Protein 2KXR (pdb70)

Nearest PDB structures (foldseek):
  2kxr-assembly1_A  TM=8.254E-01  e=1.474E-20  Homo sapiens
  2kxs-assembly1_A  TM=7.284E-01  e=4.998E-15  Homo sapiens
  3g5b-assembly1_A  TM=7.410E-01  e=2.043E-03  Rattus norvegicus
  2kxr-assembly1_A  TM=1.009E+00  e=1.554E-23  Homo sapiens
  2kxs-assembly1_A  TM=6.616E-01  e=2.746E-15  Homo sapiens

Radius of gyration: 15.53 Å; Cα contacts (8 Å, |Δi|>4): 249; chains: 1; bounding box: 40×37×34 Å

Structure (mmCIF, N/CA/C/O backbone):
data_2KXR
#
_entry.id   2KXR
#
loop_
_atom_site.group_PDB
_atom_site.id
_atom_site.type_symbol
_atom_site.label_atom_id
_atom_site.label_alt_id
_atom_site.label_comp_id
_atom_site.label_asym_id
_atom_site.label_entity_id
_atom_site.label_seq_id
_atom_site.pdbx_PDB_ins_code
_atom_site.Cartn_x
_atom_site.Cartn_y
_atom_site.Cartn_z
_atom_site.occupancy
_atom_site.B_iso_or_equiv
_atom_site.auth_seq_id
_atom_site.auth_comp_id
_atom_site.auth_asym_id
_atom_site.auth_atom_id
_atom_site.pdbx_PDB_model_num
ATOM 1 N N . THR A 1 1 ? -16.299 18.341 3.602 1.00 0.00 1 THR A N 1
ATOM 2 C CA . THR A 1 1 ? -16.210 18.754 2.177 1.00 0.00 1 THR A CA 1
ATOM 3 C C . THR A 1 1 ? -14.776 18.658 1.665 1.00 0.00 1 THR A C 1
ATOM 4 O O . THR A 1 1 ? -13.868 18.276 2.402 1.00 0.00 1 THR A O 1
ATOM 17 N N . VAL A 1 2 ? -14.584 19.005 0.393 1.00 0.00 2 VAL A N 1
ATOM 18 C CA . VAL A 1 2 ? -13.264 18.961 -0.234 1.00 0.00 2 VAL A CA 1
ATOM 19 C C . VAL A 1 2 ? -12.517 17.676 0.114 1.00 0.00 2 VAL A C 1
ATOM 20 O O . VAL A 1 2 ? -11.288 17.660 0.183 1.00 0.00 2 VAL A O 1
ATOM 33 N N . VAL A 1 3 ? -13.267 16.600 0.332 1.00 0.00 3 VAL A N 1
ATOM 34 C CA . VAL A 1 3 ? -12.670 15.313 0.673 1.00 0.00 3 VAL A CA 1
ATOM 35 C C . VAL A 1 3 ? -12.909 14.287 -0.428 1.00 0.00 3 VAL A C 1
ATOM 36 O O . VAL A 1 3 ? -13.978 14.246 -1.034 1.00 0.00 3 VAL A O 1
ATOM 49 N N . ALA A 1 4 ? -11.904 13.452 -0.673 1.00 0.00 4 ALA A N 1
ATOM 50 C CA . ALA A 1 4 ? -12.000 12.417 -1.693 1.00 0.00 4 ALA A CA 1
ATOM 51 C C . ALA A 1 4 ? -11.830 11.036 -1.075 1.00 0.00 4 ALA A C 1
ATOM 52 O O . ALA A 1 4 ? -10.782 10.724 -0.510 1.00 0.00 4 ALA A O 1
ATOM 59 N N . THR A 1 5 ? -12.865 10.211 -1.178 1.00 0.00 5 THR A N 1
ATOM 60 C CA . THR A 1 5 ? -12.821 8.865 -0.622 1.00 0.00 5 THR A CA 1
ATOM 61 C C . THR A 1 5 ? -13.083 7.818 -1.699 1.00 0.00 5 THR A C 1
ATOM 62 O O . THR A 1 5 ? -13.897 8.027 -2.598 1.00 0.00 5 THR A O 1
ATOM 73 N N . ALA A 1 6 ? -12.388 6.691 -1.595 1.00 0.00 6 ALA A N 1
ATOM 74 C CA . ALA A 1 6 ? -12.543 5.606 -2.555 1.00 0.00 6 ALA A CA 1
ATOM 75 C C . ALA A 1 6 ? -12.478 4.252 -1.860 1.00 0.00 6 ALA A C 1
ATOM 76 O O . ALA A 1 6 ? -11.431 3.855 -1.346 1.00 0.00 6 ALA A O 1
ATOM 83 N N . ARG A 1 7 ? -13.604 3.547 -1.843 1.00 0.00 7 ARG A N 1
ATOM 84 C CA . ARG A 1 7 ? -13.680 2.240 -1.208 1.00 0.00 7 ARG A CA 1
ATOM 85 C C . ARG A 1 7 ? -14.113 1.174 -2.209 1.00 0.00 7 ARG A C 1
ATOM 86 O O . ARG A 1 7 ? -15.108 1.341 -2.915 1.00 0.00 7 ARG A O 1
ATOM 107 N N . GLY A 1 8 ? -13.360 0.078 -2.270 1.00 0.00 8 GLY A N 1
ATOM 108 C CA . GLY A 1 8 ? -13.689 -0.993 -3.192 1.00 0.00 8 GLY A CA 1
ATOM 109 C C . GLY A 1 8 ? -12.869 -2.244 -2.951 1.00 0.00 8 GLY A C 1
ATOM 110 O O . GLY A 1 8 ? -11.780 -2.181 -2.379 1.00 0.00 8 GLY A O 1
ATOM 114 N N . ILE A 1 9 ? -13.392 -3.385 -3.387 1.00 0.00 9 ILE A N 1
ATOM 115 C CA . ILE A 1 9 ? -12.701 -4.657 -3.218 1.00 0.00 9 ILE A CA 1
ATOM 116 C C . ILE A 1 9 ? -11.791 -4.946 -4.406 1.00 0.00 9 ILE A C 1
ATOM 117 O O . ILE A 1 9 ? -12.021 -4.454 -5.511 1.00 0.00 9 ILE A O 1
ATOM 133 N N . PHE A 1 10 ? -10.753 -5.743 -4.172 1.00 0.00 10 PHE A N 1
ATOM 134 C CA . PHE A 1 10 ? -9.809 -6.092 -5.226 1.00 0.00 10 PHE A CA 1
ATOM 135 C C . PHE A 1 10 ? -9.633 -7.602 -5.328 1.00 0.00 10 PHE A C 1
ATOM 136 O O . PHE A 1 10 ? -10.180 -8.359 -4.526 1.00 0.00 10 PHE A O 1
ATOM 153 N N . ASN A 1 11 ? -8.866 -8.033 -6.325 1.00 0.00 11 ASN A N 1
ATOM 154 C CA . ASN A 1 11 ? -8.619 -9.455 -6.540 1.00 0.00 11 ASN A CA 1
ATOM 155 C C . ASN A 1 11 ? -7.262 -9.678 -7.200 1.00 0.00 11 ASN A C 1
ATOM 156 O O . ASN A 1 11 ? -6.601 -8.730 -7.621 1.00 0.00 11 ASN A O 1
ATOM 167 N N . SER A 1 12 ? -6.857 -10.940 -7.290 1.00 0.00 12 SER A N 1
ATOM 168 C CA . SER A 1 12 ? -5.583 -11.292 -7.904 1.00 0.00 12 SER A CA 1
ATOM 169 C C . SER A 1 12 ? -5.550 -10.872 -9.372 1.00 0.00 12 SER A C 1
ATOM 170 O O . SER A 1 12 ? -4.479 -10.684 -9.948 1.00 0.00 12 SER A O 1
ATOM 178 N N . ASN A 1 13 ? -6.730 -10.728 -9.970 1.00 0.00 13 ASN A N 1
ATOM 179 C CA . ASN A 1 13 ? -6.834 -10.331 -11.371 1.00 0.00 13 ASN A CA 1
ATOM 180 C C . ASN A 1 13 ? -6.114 -9.012 -11.621 1.00 0.00 13 ASN A C 1
ATOM 181 O O . ASN A 1 13 ? -5.369 -8.871 -12.591 1.00 0.00 13 ASN A O 1
ATOM 192 N N . GLY A 1 14 ? -6.338 -8.048 -10.736 1.00 0.00 14 GLY A N 1
ATOM 193 C CA . GLY A 1 14 ? -5.702 -6.752 -10.874 1.00 0.00 14 GLY A CA 1
ATOM 194 C C . GLY A 1 14 ? -6.700 -5.615 -10.978 1.00 0.00 14 GLY A C 1
ATOM 195 O O . GLY A 1 14 ? -7.824 -5.805 -11.442 1.00 0.00 14 GLY A O 1
ATOM 199 N N . GLY A 1 15 ? -6.283 -4.430 -10.546 1.00 0.00 15 GLY A N 1
ATOM 200 C CA . GLY A 1 15 ? -7.151 -3.267 -10.596 1.00 0.00 15 GLY A CA 1
ATOM 201 C C . GLY A 1 15 ? -6.492 -2.038 -10.002 1.00 0.00 15 GLY A C 1
ATOM 202 O O . GLY A 1 15 ? -5.311 -2.068 -9.661 1.00 0.00 15 GLY A O 1
ATOM 206 N N . VAL A 1 16 ? -7.252 -0.955 -9.875 1.00 0.00 16 VAL A N 1
ATOM 207 C CA . VAL A 1 16 ? -6.715 0.280 -9.312 1.00 0.00 16 VAL A CA 1
ATOM 208 C C . VAL A 1 16 ? -7.761 1.033 -8.507 1.00 0.00 16 VAL A C 1
ATOM 209 O O . VAL A 1 16 ? -8.956 0.972 -8.793 1.00 0.00 16 VAL A O 1
ATOM 222 N N . LEU A 1 17 ? -7.286 1.765 -7.512 1.00 0.00 17 LEU A N 1
ATOM 223 C CA . LEU A 1 17 ? -8.148 2.570 -6.658 1.00 0.00 17 LEU A CA 1
ATOM 224 C C . LEU A 1 17 ? -7.684 4.020 -6.701 1.00 0.00 17 LEU A C 1
ATOM 225 O O . LEU A 1 17 ? -6.708 4.384 -6.045 1.00 0.00 17 LEU A O 1
ATOM 241 N N . SER A 1 18 ? -8.367 4.839 -7.491 1.00 0.00 18 SER A N 1
ATOM 242 C CA . SER A 1 18 ? -7.996 6.242 -7.632 1.00 0.00 18 SER A CA 1
ATOM 243 C C . SER A 1 18 ? -9.167 7.171 -7.329 1.00 0.00 18 SER A C 1
ATOM 244 O O . SER A 1 18 ? -10.315 6.871 -7.656 1.00 0.00 18 SER A O 1
ATOM 252 N N . SER A 1 19 ? -8.857 8.305 -6.712 1.00 0.00 19 SER A N 1
ATOM 253 C CA . SER A 1 19 ? -9.865 9.296 -6.370 1.00 0.00 19 SER A CA 1
ATOM 254 C C . SER A 1 19 ? -9.607 10.595 -7.128 1.00 0.00 19 SER A C 1
ATOM 255 O O . SER A 1 19 ? -8.787 11.414 -6.715 1.00 0.00 19 SER A O 1
ATOM 263 N N . ILE A 1 20 ? -10.305 10.770 -8.244 1.00 0.00 20 ILE A N 1
ATOM 264 C CA . ILE A 1 20 ? -10.146 11.963 -9.070 1.00 0.00 20 ILE A CA 1
ATOM 265 C C . ILE A 1 20 ? -10.342 13.238 -8.252 1.00 0.00 20 ILE A C 1
ATOM 266 O O . ILE A 1 20 ? -9.802 14.290 -8.591 1.00 0.00 20 ILE A O 1
ATOM 282 N N . GLU A 1 21 ? -11.120 13.137 -7.181 1.00 0.00 21 GLU A N 1
ATOM 283 C CA . GLU A 1 21 ? -11.385 14.286 -6.322 1.00 0.00 21 GLU A CA 1
ATOM 284 C C . GLU A 1 21 ? -10.101 14.805 -5.677 1.00 0.00 21 GLU A C 1
ATOM 285 O O . GLU A 1 21 ? -10.027 15.966 -5.275 1.00 0.00 21 GLU A O 1
ATOM 297 N N . THR A 1 22 ? -9.091 13.943 -5.581 1.00 0.00 22 THR A N 1
ATOM 298 C CA . THR A 1 22 ? -7.816 14.330 -4.982 1.00 0.00 22 THR A CA 1
ATOM 299 C C . THR A 1 22 ? -6.653 14.038 -5.925 1.00 0.00 22 THR A C 1
ATOM 300 O O . THR A 1 22 ? -5.841 14.918 -6.215 1.00 0.00 22 THR A O 1
ATOM 311 N N . GLY A 1 23 ? -6.574 12.799 -6.402 1.00 0.00 23 GLY A N 1
ATOM 312 C CA . GLY A 1 23 ? -5.504 12.421 -7.308 1.00 0.00 23 GLY A CA 1
ATOM 313 C C . GLY A 1 23 ? -4.824 11.127 -6.903 1.00 0.00 23 GLY A C 1
ATOM 314 O O . GLY A 1 23 ? -4.497 10.300 -7.754 1.00 0.00 23 GLY A O 1
ATOM 318 N N . VAL A 1 24 ? -4.611 10.950 -5.602 1.00 0.00 24 VAL A N 1
ATOM 319 C CA . VAL A 1 24 ? -3.966 9.745 -5.089 1.00 0.00 24 VAL A CA 1
ATOM 320 C C . VAL A 1 24 ? -4.674 8.489 -5.585 1.00 0.00 24 VAL A C 1
ATOM 321 O O . VAL A 1 24 ? -5.904 8.431 -5.618 1.00 0.00 24 VAL A O 1
ATOM 334 N N . SER A 1 25 ? -3.893 7.485 -5.971 1.00 0.00 25 SER A N 1
ATOM 335 C CA . SER A 1 25 ? -4.451 6.234 -6.466 1.00 0.00 25 SER A CA 1
ATOM 336 C C . SER A 1 25 ? -3.635 5.040 -5.981 1.00 0.00 25 SER A C 1
ATOM 337 O O . SER A 1 25 ? -2.545 5.204 -5.433 1.00 0.00 25 SER A O 1
ATOM 345 N N . ILE A 1 26 ? -4.166 3.839 -6.192 1.00 0.00 26 ILE A N 1
ATOM 346 C CA . ILE A 1 26 ? -3.480 2.621 -5.778 1.00 0.00 26 ILE A CA 1
ATOM 347 C C . ILE A 1 26 ? -3.659 1.512 -6.805 1.00 0.00 26 ILE A C 1
ATOM 348 O O . ILE A 1 26 ? -4.765 1.010 -7.005 1.00 0.00 26 ILE A O 1
ATOM 364 N N . ILE A 1 27 ? -2.568 1.121 -7.448 1.00 0.00 27 ILE A N 1
ATOM 365 C CA . ILE A 1 27 ? -2.614 0.063 -8.446 1.00 0.00 27 ILE A CA 1
ATOM 366 C C . ILE A 1 27 ? -2.303 -1.288 -7.811 1.00 0.00 27 ILE A C 1
ATOM 367 O O . ILE A 1 27 ? -1.323 -1.428 -7.079 1.00 0.00 27 ILE A O 1
ATOM 383 N N . ILE A 1 28 ? -3.138 -2.280 -8.098 1.00 0.00 28 ILE A N 1
ATOM 384 C CA . ILE A 1 28 ? -2.939 -3.618 -7.554 1.00 0.00 28 ILE A CA 1
ATOM 385 C C . ILE A 1 28 ? -2.361 -4.550 -8.617 1.00 0.00 28 ILE A C 1
ATOM 386 O O . ILE A 1 28 ? -3.104 -5.127 -9.413 1.00 0.00 28 ILE A O 1
ATOM 402 N N . PRO A 1 29 ? -1.027 -4.714 -8.649 1.00 0.00 29 PRO A N 1
ATOM 403 C CA . PRO A 1 29 ? -0.367 -5.583 -9.627 1.00 0.00 29 PRO A CA 1
ATOM 404 C C . PRO A 1 29 ? -0.806 -7.035 -9.491 1.00 0.00 29 PRO A C 1
ATOM 405 O O . PRO A 1 29 ? -0.945 -7.551 -8.383 1.00 0.00 29 PRO A O 1
ATOM 416 N N . GLN A 1 30 ? -1.026 -7.690 -10.628 1.00 0.00 30 GLN A N 1
ATOM 417 C CA . GLN A 1 30 ? -1.454 -9.086 -10.640 1.00 0.00 30 GLN A CA 1
ATOM 418 C C . GLN A 1 30 ? -0.543 -9.945 -9.768 1.00 0.00 30 GLN A C 1
ATOM 419 O O . GLN A 1 30 ? 0.562 -10.306 -10.173 1.00 0.00 30 GLN A O 1
ATOM 433 N N . GLY A 1 31 ? -1.016 -10.270 -8.569 1.00 0.00 31 GLY A N 1
ATOM 434 C CA . GLY A 1 31 ? -0.232 -11.085 -7.660 1.00 0.00 31 GLY A CA 1
ATOM 435 C C . GLY A 1 31 ? -0.197 -10.531 -6.245 1.00 0.00 31 GLY A C 1
ATOM 436 O O . GLY A 1 31 ? 0.370 -11.154 -5.349 1.00 0.00 31 GLY A O 1
ATOM 440 N N . ALA A 1 32 ? -0.800 -9.361 -6.041 1.00 0.00 32 ALA A N 1
ATOM 441 C CA . ALA A 1 32 ? -0.825 -8.739 -4.722 1.00 0.00 32 ALA A CA 1
ATOM 442 C C . ALA A 1 32 ? -1.834 -9.424 -3.808 1.00 0.00 32 ALA A C 1
ATOM 443 O O . ALA A 1 32 ? -1.650 -9.471 -2.592 1.00 0.00 32 ALA A O 1
ATOM 450 N N . ILE A 1 33 ? -2.897 -9.960 -4.401 1.00 0.00 33 ILE A N 1
ATOM 451 C CA . ILE A 1 33 ? -3.930 -10.651 -3.637 1.00 0.00 33 ILE A CA 1
ATOM 452 C C . ILE A 1 33 ? -4.054 -12.103 -4.095 1.00 0.00 33 ILE A C 1
ATOM 453 O O . ILE A 1 33 ? -3.913 -12.397 -5.283 1.00 0.00 33 ILE A O 1
ATOM 469 N N . PRO A 1 34 ? -4.315 -13.036 -3.163 1.00 0.00 34 PRO A N 1
ATOM 470 C CA . PRO A 1 34 ? -4.449 -14.458 -3.492 1.00 0.00 34 PRO A CA 1
ATOM 471 C C . PRO A 1 34 ? -5.653 -14.729 -4.387 1.00 0.00 34 PRO A C 1
ATOM 472 O O . PRO A 1 34 ? -6.651 -14.011 -4.335 1.00 0.00 34 PRO A O 1
ATOM 483 N N . GLU A 1 35 ? -5.553 -15.770 -5.206 1.00 0.00 35 GLU A N 1
ATOM 484 C CA . GLU A 1 35 ? -6.634 -16.136 -6.113 1.00 0.00 35 GLU A CA 1
ATOM 485 C C . GLU A 1 35 ? -7.858 -16.613 -5.336 1.00 0.00 35 GLU A C 1
ATOM 486 O O . GLU A 1 35 ? -7.736 -17.141 -4.230 1.00 0.00 35 GLU A O 1
ATOM 498 N N . GLY A 1 36 ? -9.036 -16.423 -5.921 1.00 0.00 36 GLY A N 1
ATOM 499 C CA . GLY A 1 36 ? -10.263 -16.839 -5.268 1.00 0.00 36 GLY A CA 1
ATOM 500 C C . GLY A 1 36 ? -10.503 -16.109 -3.961 1.00 0.00 36 GLY A C 1
ATOM 501 O O . GLY A 1 36 ? -11.204 -16.612 -3.082 1.00 0.00 36 GLY A O 1
ATOM 505 N N . VAL A 1 37 ? -9.923 -14.919 -3.832 1.00 0.00 37 VAL A N 1
ATOM 506 C CA . VAL A 1 37 ? -10.079 -14.119 -2.623 1.00 0.00 37 VAL A CA 1
ATOM 507 C C . VAL A 1 37 ? -10.542 -12.707 -2.955 1.00 0.00 37 VAL A C 1
ATOM 508 O O . VAL A 1 37 ? -10.389 -12.237 -4.082 1.00 0.00 37 VAL A O 1
ATOM 521 N N . GLU A 1 38 ? -11.092 -12.033 -1.956 1.00 0.00 38 GLU A N 1
ATOM 522 C CA . GLU A 1 38 ? -11.565 -10.667 -2.117 1.00 0.00 38 GLU A CA 1
ATOM 523 C C . GLU A 1 38 ? -10.985 -9.782 -1.024 1.00 0.00 38 GLU A C 1
ATOM 524 O O . GLU A 1 38 ? -11.296 -9.955 0.155 1.00 0.00 38 GLU A O 1
ATOM 536 N N . GLN A 1 39 ? -10.137 -8.838 -1.414 1.00 0.00 39 GLN A N 1
ATOM 537 C CA . GLN A 1 39 ? -9.515 -7.939 -0.453 1.00 0.00 39 GLN A CA 1
ATOM 538 C C . GLN A 1 39 ? -10.147 -6.552 -0.512 1.00 0.00 39 GLN A C 1
ATOM 539 O O . GLN A 1 39 ? -9.950 -5.810 -1.476 1.00 0.00 39 GLN A O 1
ATOM 553 N N . GLU A 1 40 ? -10.904 -6.206 0.524 1.00 0.00 40 GLU A N 1
ATOM 554 C CA . GLU A 1 40 ? -11.561 -4.907 0.590 1.00 0.00 40 GLU A CA 1
ATOM 555 C C . GLU A 1 40 ? -10.554 -3.806 0.905 1.00 0.00 40 GLU A C 1
ATOM 556 O O . GLU A 1 40 ? -9.970 -3.779 1.987 1.00 0.00 40 GLU A O 1
ATOM 568 N N . ILE A 1 41 ? -10.353 -2.898 -0.047 1.00 0.00 41 ILE A N 1
ATOM 569 C CA . ILE A 1 41 ? -9.414 -1.799 0.136 1.00 0.00 41 ILE A CA 1
ATOM 570 C C . ILE A 1 41 ? -10.093 -0.455 -0.095 1.00 0.00 41 ILE A C 1
ATOM 571 O O . ILE A 1 41 ? -10.893 -0.297 -1.014 1.00 0.00 41 ILE A O 1
ATOM 587 N N . TYR A 1 42 ? -9.761 0.514 0.753 1.00 0.00 42 TYR A N 1
ATOM 588 C CA . TYR A 1 42 ? -10.331 1.850 0.649 1.00 0.00 42 TYR A CA 1
ATOM 589 C C . TYR A 1 42 ? -9.378 2.883 1.239 1.00 0.00 42 TYR A C 1
ATOM 590 O O . TYR A 1 42 ? -8.373 2.529 1.853 1.00 0.00 42 TYR A O 1
ATOM 608 N N . PHE A 1 43 ? -9.697 4.156 1.052 1.00 0.00 43 PHE A N 1
ATOM 609 C CA . PHE A 1 43 ? -8.858 5.227 1.577 1.00 0.00 43 PHE A CA 1
ATOM 610 C C . PHE A 1 43 ? -9.490 6.595 1.329 1.00 0.00 43 PHE A C 1
ATOM 611 O O . PHE A 1 43 ? -10.309 6.758 0.425 1.00 0.00 43 PHE A O 1
ATOM 628 N N . LYS A 1 44 ? -9.101 7.573 2.140 1.00 0.00 44 LYS A N 1
ATOM 629 C CA . LYS A 1 44 ? -9.626 8.927 2.011 1.00 0.00 44 LYS A CA 1
ATOM 630 C C . LYS A 1 44 ? -8.498 9.950 1.966 1.00 0.00 44 LYS A C 1
ATOM 631 O O . LYS A 1 44 ? -7.684 10.038 2.888 1.00 0.00 44 LYS A O 1
ATOM 650 N N . VAL A 1 45 ? -8.461 10.724 0.888 1.00 0.00 45 VAL A N 1
ATOM 651 C CA . VAL A 1 45 ? -7.441 11.750 0.712 1.00 0.00 45 VAL A CA 1
ATOM 652 C C . VAL A 1 45 ? -8.057 13.142 0.823 1.00 0.00 45 VAL A C 1
ATOM 653 O O . VAL A 1 45 ? -9.131 13.399 0.281 1.00 0.00 45 VAL A O 1
ATOM 666 N N . CYS A 1 46 ? -7.377 14.034 1.535 1.00 0.00 46 CYS A N 1
ATOM 667 C CA . CYS A 1 46 ? -7.872 15.395 1.718 1.00 0.00 46 CYS A CA 1
ATOM 668 C C . CYS A 1 46 ? -6.799 16.297 2.316 1.00 0.00 46 CYS A C 1
ATOM 669 O O . CYS A 1 46 ? -5.948 15.845 3.080 1.00 0.00 46 CYS A O 1
ATOM 677 N N . ARG A 1 47 ? -6.846 17.578 1.963 1.00 0.00 47 ARG A N 1
ATOM 678 C CA . ARG A 1 47 ? -5.879 18.545 2.469 1.00 0.00 47 ARG A CA 1
ATOM 679 C C . ARG A 1 47 ? -6.167 18.880 3.929 1.00 0.00 47 ARG A C 1
ATOM 680 O O . ARG A 1 47 ? -5.254 19.181 4.698 1.00 0.00 47 ARG A O 1
ATOM 701 N N . ASP A 1 48 ? -7.440 18.824 4.303 1.00 0.00 48 ASP A N 1
ATOM 702 C CA . ASP A 1 48 ? -7.851 19.120 5.672 1.00 0.00 48 ASP A CA 1
ATOM 703 C C . ASP A 1 48 ? -7.799 17.865 6.537 1.00 0.00 48 ASP A C 1
ATOM 704 O O . ASP A 1 48 ? -8.270 16.802 6.133 1.00 0.00 48 ASP A O 1
ATOM 713 N N . ASN A 1 49 ? -7.221 17.996 7.727 1.00 0.00 49 ASN A N 1
ATOM 714 C CA . ASN A 1 49 ? -7.103 16.871 8.647 1.00 0.00 49 ASN A CA 1
ATOM 715 C C . ASN A 1 49 ? -8.310 16.794 9.580 1.00 0.00 49 ASN A C 1
ATOM 716 O O . ASN A 1 49 ? -8.710 15.709 10.002 1.00 0.00 49 ASN A O 1
ATOM 727 N N . SER A 1 50 ? -8.883 17.950 9.899 1.00 0.00 50 SER A N 1
ATOM 728 C CA . SER A 1 50 ? -10.043 18.007 10.785 1.00 0.00 50 SER A CA 1
ATOM 729 C C . SER A 1 50 ? -11.337 17.775 10.013 1.00 0.00 50 SER A C 1
ATOM 730 O O . SER A 1 50 ? -12.317 17.275 10.563 1.00 0.00 50 SER A O 1
ATOM 738 N N . ILE A 1 51 ? -11.333 18.138 8.735 1.00 0.00 51 ILE A N 1
ATOM 739 C CA . ILE A 1 51 ? -12.507 17.968 7.889 1.00 0.00 51 ILE A CA 1
ATOM 740 C C . ILE A 1 51 ? -12.681 16.511 7.457 1.00 0.00 51 ILE A C 1
ATOM 741 O O . ILE A 1 51 ? -13.646 16.172 6.774 1.00 0.00 51 ILE A O 1
ATOM 757 N N . LEU A 1 52 ? -11.742 15.655 7.856 1.00 0.00 52 LEU A N 1
ATOM 758 C CA . LEU A 1 52 ? -11.799 14.239 7.501 1.00 0.00 52 LEU A CA 1
ATOM 759 C C . LEU A 1 52 ? -13.151 13.627 7.883 1.00 0.00 52 LEU A C 1
ATOM 760 O O . LEU A 1 52 ? -13.566 13.700 9.039 1.00 0.00 52 LEU A O 1
ATOM 776 N N . PRO A 1 53 ? -13.856 13.014 6.913 1.00 0.00 53 PRO A N 1
ATOM 777 C CA . PRO A 1 53 ? -15.158 12.394 7.162 1.00 0.00 53 PRO A CA 1
ATOM 778 C C . PRO A 1 53 ? -15.028 11.017 7.813 1.00 0.00 53 PRO A C 1
ATOM 779 O O . PRO A 1 53 ? -14.163 10.226 7.434 1.00 0.00 53 PRO A O 1
ATOM 790 N N . PRO A 1 54 ? -15.883 10.708 8.805 1.00 0.00 54 PRO A N 1
ATOM 791 C CA . PRO A 1 54 ? -15.848 9.417 9.499 1.00 0.00 54 PRO A CA 1
ATOM 792 C C . PRO A 1 54 ? -15.963 8.239 8.538 1.00 0.00 54 PRO A C 1
ATOM 793 O O . PRO A 1 54 ? -16.934 8.130 7.787 1.00 0.00 54 PRO A O 1
ATOM 804 N N . LEU A 1 55 ? -14.969 7.358 8.567 1.00 0.00 55 LEU A N 1
ATOM 805 C CA . LEU A 1 55 ? -14.960 6.184 7.700 1.00 0.00 55 LEU A CA 1
ATOM 806 C C . LEU A 1 55 ? -14.861 4.905 8.521 1.00 0.00 55 LEU A C 1
ATOM 807 O O . LEU A 1 55 ? -15.763 4.068 8.504 1.00 0.00 55 LEU A O 1
ATOM 823 N N . ASP A 1 56 ? -13.755 4.765 9.240 1.00 0.00 56 ASP A N 1
ATOM 824 C CA . ASP A 1 56 ? -13.525 3.591 10.074 1.00 0.00 56 ASP A CA 1
ATOM 825 C C . ASP A 1 56 ? -12.234 3.742 10.874 1.00 0.00 56 ASP A C 1
ATOM 826 O O . ASP A 1 56 ? -11.211 3.145 10.540 1.00 0.00 56 ASP A O 1
ATOM 835 N N . LYS A 1 57 ? -12.290 4.547 11.931 1.00 0.00 57 LYS A N 1
ATOM 836 C CA . LYS A 1 57 ? -11.126 4.779 12.778 1.00 0.00 57 LYS A CA 1
ATOM 837 C C . LYS A 1 57 ? -10.786 3.534 13.594 1.00 0.00 57 LYS A C 1
ATOM 838 O O . LYS A 1 57 ? -9.649 3.061 13.575 1.00 0.00 57 LYS A O 1
ATOM 857 N N . GLU A 1 58 ? -11.776 3.011 14.309 1.00 0.00 58 GLU A N 1
ATOM 858 C CA . GLU A 1 58 ? -11.580 1.823 15.132 1.00 0.00 58 GLU A CA 1
ATOM 859 C C . GLU A 1 58 ? -11.098 0.647 14.289 1.00 0.00 58 GLU A C 1
ATOM 860 O O . GLU A 1 58 ? -10.381 -0.226 14.777 1.00 0.00 58 GLU A O 1
ATOM 872 N N . LYS A 1 59 ? -11.495 0.630 13.021 1.00 0.00 59 LYS A N 1
ATOM 873 C CA . LYS A 1 59 ? -11.103 -0.440 12.111 1.00 0.00 59 LYS A CA 1
ATOM 874 C C . LYS A 1 59 ? -9.594 -0.443 11.889 1.00 0.00 59 LYS A C 1
ATOM 875 O O . LYS A 1 59 ? -8.992 -1.493 11.665 1.00 0.00 59 LYS A O 1
ATOM 894 N N . GLY A 1 60 ? -8.988 0.739 11.951 1.00 0.00 60 GLY A N 1
ATOM 895 C CA . GLY A 1 60 ? -7.555 0.847 11.754 1.00 0.00 60 GLY A CA 1
ATOM 896 C C . GLY A 1 60 ? -7.196 1.806 10.635 1.00 0.00 60 GLY A C 1
ATOM 897 O O . GLY A 1 60 ? -7.486 1.543 9.468 1.00 0.00 60 GLY A O 1
ATOM 901 N N . GLU A 1 61 ? -6.565 2.918 10.993 1.00 0.00 61 GLU A N 1
ATOM 902 C CA . GLU A 1 61 ? -6.168 3.920 10.009 1.00 0.00 61 GLU A CA 1
ATOM 903 C C . GLU A 1 61 ? -4.663 3.876 9.757 1.00 0.00 61 GLU A C 1
ATOM 904 O O . GLU A 1 61 ? -3.865 3.896 10.694 1.00 0.00 61 GLU A O 1
ATOM 916 N N . THR A 1 62 ? -4.286 3.820 8.483 1.00 0.00 62 THR A N 1
ATOM 917 C CA . THR A 1 62 ? -2.878 3.779 8.100 1.00 0.00 62 THR A CA 1
ATOM 918 C C . THR A 1 62 ? -2.528 4.973 7.218 1.00 0.00 62 THR A C 1
ATOM 919 O O . THR A 1 62 ? -2.748 4.947 6.008 1.00 0.00 62 THR A O 1
ATOM 930 N N . LEU A 1 63 ? -1.986 6.021 7.833 1.00 0.00 63 LEU A N 1
ATOM 931 C CA . LEU A 1 63 ? -1.615 7.227 7.100 1.00 0.00 63 LEU A CA 1
ATOM 932 C C . LEU A 1 63 ? -0.424 6.968 6.179 1.00 0.00 63 LEU A C 1
ATOM 933 O O . LEU A 1 63 ? 0.488 6.214 6.523 1.00 0.00 63 LEU A O 1
ATOM 949 N N . LEU A 1 64 ? -0.440 7.594 5.005 1.00 0.00 64 LEU A N 1
ATOM 950 C CA . LEU A 1 64 ? 0.638 7.429 4.033 1.00 0.00 64 LEU A CA 1
ATOM 951 C C . LEU A 1 64 ? 1.204 8.784 3.608 1.00 0.00 64 LEU A C 1
ATOM 952 O O . LEU A 1 64 ? 2.398 9.045 3.753 1.00 0.00 64 LEU A O 1
ATOM 968 N N . SER A 1 65 ? 0.333 9.640 3.079 1.00 0.00 65 SER A N 1
ATOM 969 C CA . SER A 1 65 ? 0.731 10.970 2.627 1.00 0.00 65 SER A CA 1
ATOM 970 C C . SER A 1 65 ? 0.450 12.006 3.717 1.00 0.00 65 SER A C 1
ATOM 971 O O . SER A 1 65 ? 0.060 11.641 4.827 1.00 0.00 65 SER A O 1
ATOM 979 N N . PRO A 1 66 ? 0.638 13.316 3.433 1.00 0.00 66 PRO A N 1
ATOM 980 C CA . PRO A 1 66 ? 0.387 14.375 4.417 1.00 0.00 66 PRO A CA 1
ATOM 981 C C . PRO A 1 66 ? -0.870 14.105 5.233 1.00 0.00 66 PRO A C 1
ATOM 982 O O . PRO A 1 66 ? -0.893 14.306 6.448 1.00 0.00 66 PRO A O 1
ATOM 993 N N . LEU A 1 67 ? -1.902 13.614 4.559 1.00 0.00 67 LEU A N 1
ATOM 994 C CA . LEU A 1 67 ? -3.152 13.269 5.218 1.00 0.00 67 LEU A CA 1
ATOM 995 C C . LEU A 1 67 ? -3.974 12.329 4.354 1.00 0.00 67 LEU A C 1
ATOM 996 O O . LEU A 1 67 ? -4.937 12.736 3.706 1.00 0.00 67 LEU A O 1
ATOM 1012 N N . VAL A 1 68 ? -3.594 11.063 4.364 1.00 0.00 68 VAL A N 1
ATOM 1013 C CA . VAL A 1 68 ? -4.304 10.054 3.604 1.00 0.00 68 VAL A CA 1
ATOM 1014 C C . VAL A 1 68 ? -4.454 8.799 4.442 1.00 0.00 68 VAL A C 1
ATOM 1015 O O . VAL A 1 68 ? -3.465 8.191 4.845 1.00 0.00 68 VAL A O 1
ATOM 1028 N N . ALA A 1 69 ? -5.692 8.426 4.721 1.00 0.00 69 ALA A N 1
ATOM 1029 C CA . ALA A 1 69 ? -5.962 7.255 5.536 1.00 0.00 69 ALA A CA 1
ATOM 1030 C C . ALA A 1 69 ? -6.385 6.063 4.687 1.00 0.00 69 ALA A C 1
ATOM 1031 O O . ALA A 1 69 ? -7.505 6.016 4.180 1.00 0.00 69 ALA A O 1
ATOM 1038 N N . ALA A 1 70 ? -5.479 5.101 4.540 1.00 0.00 70 ALA A N 1
ATOM 1039 C CA . ALA A 1 70 ? -5.752 3.903 3.757 1.00 0.00 70 ALA A CA 1
ATOM 1040 C C . ALA A 1 70 ? -6.935 3.130 4.330 1.00 0.00 70 ALA A C 1
ATOM 1041 O O . ALA A 1 70 ? -7.708 3.662 5.127 1.00 0.00 70 ALA A O 1
ATOM 1048 N N . GLY A 1 71 ? -7.073 1.874 3.920 1.00 0.00 71 GLY A N 1
ATOM 1049 C CA . GLY A 1 71 ? -8.167 1.050 4.402 1.00 0.00 71 GLY A CA 1
ATOM 1050 C C . GLY A 1 71 ? -7.956 0.585 5.831 1.00 0.00 71 GLY A C 1
ATOM 1051 O O . GLY A 1 71 ? -7.403 1.321 6.647 1.00 0.00 71 GLY A O 1
ATOM 1055 N N . PRO A 1 72 ? -8.389 -0.643 6.168 1.00 0.00 72 PRO A N 1
ATOM 1056 C CA . PRO A 1 72 ? -8.234 -1.189 7.518 1.00 0.00 72 PRO A CA 1
ATOM 1057 C C . PRO A 1 72 ? -6.774 -1.461 7.864 1.00 0.00 72 PRO A C 1
ATOM 1058 O O . PRO A 1 72 ? -6.062 -2.124 7.110 1.00 0.00 72 PRO A O 1
ATOM 1069 N N . HIS A 1 73 ? -6.333 -0.944 9.005 1.00 0.00 73 HIS A N 1
ATOM 1070 C CA . HIS A 1 73 ? -4.957 -1.133 9.446 1.00 0.00 73 HIS A CA 1
ATOM 1071 C C . HIS A 1 73 ? -4.622 -2.616 9.562 1.00 0.00 73 HIS A C 1
ATOM 1072 O O . HIS A 1 73 ? -5.134 -3.311 10.441 1.00 0.00 73 HIS A O 1
ATOM 1087 N N . GLY A 1 74 ? -3.762 -3.093 8.671 1.00 0.00 74 GLY A N 1
ATOM 1088 C CA . GLY A 1 74 ? -3.373 -4.489 8.690 1.00 0.00 74 GLY A CA 1
ATOM 1089 C C . GLY A 1 74 ? -3.891 -5.258 7.491 1.00 0.00 74 GLY A C 1
ATOM 1090 O O . GLY A 1 74 ? -4.861 -6.009 7.599 1.00 0.00 74 GLY A O 1
ATOM 1094 N N . LEU A 1 75 ? -3.238 -5.083 6.346 1.00 0.00 75 LEU A N 1
ATOM 1095 C CA . LEU A 1 75 ? -3.635 -5.778 5.129 1.00 0.00 75 LEU A CA 1
ATOM 1096 C C . LEU A 1 75 ? -2.400 -6.203 4.343 1.00 0.00 75 LEU A C 1
ATOM 1097 O O . LEU A 1 75 ? -1.929 -5.487 3.460 1.00 0.00 75 LEU A O 1
ATOM 1113 N N . LYS A 1 76 ? -1.878 -7.374 4.685 1.00 0.00 76 LYS A N 1
ATOM 1114 C CA . LYS A 1 76 ? -0.692 -7.915 4.032 1.00 0.00 76 LYS A CA 1
ATOM 1115 C C . LYS A 1 76 ? -0.893 -8.017 2.524 1.00 0.00 76 LYS A C 1
ATOM 1116 O O . LYS A 1 76 ? -2.015 -7.913 2.026 1.00 0.00 76 LYS A O 1
ATOM 1135 N N . PHE A 1 77 ? 0.203 -8.225 1.804 1.00 0.00 77 PHE A N 1
ATOM 1136 C CA . PHE A 1 77 ? 0.157 -8.346 0.353 1.00 0.00 77 PHE A CA 1
ATOM 1137 C C . PHE A 1 77 ? 1.251 -9.284 -0.144 1.00 0.00 77 PHE A C 1
ATOM 1138 O O . PHE A 1 77 ? 2.360 -9.297 0.391 1.00 0.00 77 PHE A O 1
ATOM 1155 N N . LEU A 1 78 ? 0.938 -10.057 -1.178 1.00 0.00 78 LEU A N 1
ATOM 1156 C CA . LEU A 1 78 ? 1.905 -10.987 -1.751 1.00 0.00 78 LEU A CA 1
ATOM 1157 C C . LEU A 1 78 ? 2.599 -10.374 -2.961 1.00 0.00 78 LEU A C 1
ATOM 1158 O O . LEU A 1 78 ? 3.205 -11.074 -3.773 1.00 0.00 78 LEU A O 1
ATOM 1174 N N . LYS A 1 79 ? 2.508 -9.058 -3.057 1.00 0.00 79 LYS A N 1
ATOM 1175 C CA . LYS A 1 79 ? 3.123 -8.313 -4.148 1.00 0.00 79 LYS A CA 1
ATOM 1176 C C . LYS A 1 79 ? 3.119 -6.817 -3.834 1.00 0.00 79 LYS A C 1
ATOM 1177 O O . LYS A 1 79 ? 2.121 -6.283 -3.351 1.00 0.00 79 LYS A O 1
ATOM 1196 N N . PRO A 1 80 ? 4.237 -6.117 -4.094 1.00 0.00 80 PRO A N 1
ATOM 1197 C CA . PRO A 1 80 ? 4.345 -4.677 -3.824 1.00 0.00 80 PRO A CA 1
ATOM 1198 C C . PRO A 1 80 ? 3.324 -3.856 -4.605 1.00 0.00 80 PRO A C 1
ATOM 1199 O O . PRO A 1 80 ? 3.545 -3.522 -5.768 1.00 0.00 80 PRO A O 1
ATOM 1210 N N . VAL A 1 81 ? 2.208 -3.527 -3.957 1.00 0.00 81 VAL A N 1
ATOM 1211 C CA . VAL A 1 81 ? 1.168 -2.741 -4.594 1.00 0.00 81 VAL A CA 1
ATOM 1212 C C . VAL A 1 81 ? 1.653 -1.314 -4.846 1.00 0.00 81 VAL A C 1
ATOM 1213 O O . VAL A 1 81 ? 2.358 -0.736 -4.020 1.00 0.00 81 VAL A O 1
ATOM 1226 N N . GLU A 1 82 ? 1.285 -0.756 -5.995 1.00 0.00 82 GLU A N 1
ATOM 1227 C CA . GLU A 1 82 ? 1.704 0.594 -6.356 1.00 0.00 82 GLU A CA 1
ATOM 1228 C C . GLU A 1 82 ? 0.775 1.653 -5.766 1.00 0.00 82 GLU A C 1
ATOM 1229 O O . GLU A 1 82 ? -0.435 1.626 -5.984 1.00 0.00 82 GLU A O 1
ATOM 1241 N N . LEU A 1 83 ? 1.362 2.591 -5.029 1.00 0.00 83 LEU A N 1
ATOM 1242 C CA . LEU A 1 83 ? 0.607 3.678 -4.414 1.00 0.00 83 LEU A CA 1
ATOM 1243 C C . LEU A 1 83 ? 1.181 5.024 -4.852 1.00 0.00 83 LEU A C 1
ATOM 1244 O O . LEU A 1 83 ? 2.386 5.253 -4.754 1.00 0.00 83 LEU A O 1
ATOM 1260 N N . ARG A 1 84 ? 0.320 5.906 -5.350 1.00 0.00 84 ARG A N 1
ATOM 1261 C CA . ARG A 1 84 ? 0.761 7.218 -5.815 1.00 0.00 84 ARG A CA 1
ATOM 1262 C C . ARG A 1 84 ? 0.090 8.350 -5.042 1.00 0.00 84 ARG A C 1
ATOM 1263 O O . ARG A 1 84 ? -1.132 8.376 -4.890 1.00 0.00 84 ARG A O 1
ATOM 1284 N N . LEU A 1 85 ? 0.903 9.292 -4.569 1.00 0.00 85 LEU A N 1
ATOM 1285 C CA . LEU A 1 85 ? 0.403 10.443 -3.822 1.00 0.00 85 LEU A CA 1
ATOM 1286 C C . LEU A 1 85 ? 1.215 11.693 -4.157 1.00 0.00 85 LEU A C 1
ATOM 1287 O O . LEU A 1 85 ? 2.373 11.599 -4.562 1.00 0.00 85 LEU A O 1
ATOM 1303 N N . PRO A 1 86 ? 0.616 12.885 -3.991 1.00 0.00 86 PRO A N 1
ATOM 1304 C CA . PRO A 1 86 ? 1.293 14.155 -4.277 1.00 0.00 86 PRO A CA 1
ATOM 1305 C C . PRO A 1 86 ? 2.422 14.445 -3.293 1.00 0.00 86 PRO A C 1
ATOM 1306 O O . PRO A 1 86 ? 2.246 14.340 -2.079 1.00 0.00 86 PRO A O 1
ATOM 1317 N N . HIS A 1 87 ? 3.584 14.809 -3.827 1.00 0.00 87 HIS A N 1
ATOM 1318 C CA . HIS A 1 87 ? 4.745 15.114 -2.997 1.00 0.00 87 HIS A CA 1
ATOM 1319 C C . HIS A 1 87 ? 4.639 16.519 -2.409 1.00 0.00 87 HIS A C 1
ATOM 1320 O O . HIS A 1 87 ? 4.774 16.708 -1.200 1.00 0.00 87 HIS A O 1
ATOM 1335 N N . CYS A 1 88 ? 4.396 17.500 -3.272 1.00 0.00 88 CYS A N 1
ATOM 1336 C CA . CYS A 1 88 ? 4.274 18.886 -2.839 1.00 0.00 88 CYS A CA 1
ATOM 1337 C C . CYS A 1 88 ? 5.563 19.368 -2.182 1.00 0.00 88 CYS A C 1
ATOM 1338 O O . CYS A 1 88 ? 5.536 20.009 -1.131 1.00 0.00 88 CYS A O 1
ATOM 1346 N N . ASP A 1 89 ? 6.692 19.053 -2.809 1.00 0.00 89 ASP A N 1
ATOM 1347 C CA . ASP A 1 89 ? 7.994 19.452 -2.287 1.00 0.00 89 ASP A CA 1
ATOM 1348 C C . ASP A 1 89 ? 9.103 19.124 -3.287 1.00 0.00 89 ASP A C 1
ATOM 1349 O O . ASP A 1 89 ? 9.471 17.960 -3.455 1.00 0.00 89 ASP A O 1
ATOM 1358 N N . PRO A 1 90 ? 9.652 20.146 -3.973 1.00 0.00 90 PRO A N 1
ATOM 1359 C CA . PRO A 1 90 ? 10.713 19.954 -4.960 1.00 0.00 90 PRO A CA 1
ATOM 1360 C C . PRO A 1 90 ? 12.106 19.908 -4.332 1.00 0.00 90 PRO A C 1
ATOM 1361 O O . PRO A 1 90 ? 13.063 20.445 -4.888 1.00 0.00 90 PRO A O 1
ATOM 1372 N N . LYS A 1 91 ? 12.215 19.261 -3.175 1.00 0.00 91 LYS A N 1
ATOM 1373 C CA . LYS A 1 91 ? 13.493 19.144 -2.481 1.00 0.00 91 LYS A CA 1
ATOM 1374 C C . LYS A 1 91 ? 14.029 17.715 -2.551 1.00 0.00 91 LYS A C 1
ATOM 1375 O O . LYS A 1 91 ? 14.957 17.358 -1.824 1.00 0.00 91 LYS A O 1
ATOM 1394 N N . THR A 1 92 ? 13.439 16.898 -3.421 1.00 0.00 92 THR A N 1
ATOM 1395 C CA . THR A 1 92 ? 13.859 15.508 -3.573 1.00 0.00 92 THR A CA 1
ATOM 1396 C C . THR A 1 92 ? 14.307 15.212 -4.997 1.00 0.00 92 THR A C 1
ATOM 1397 O O . THR A 1 92 ? 14.414 14.055 -5.401 1.00 0.00 92 THR A O 1
ATOM 1408 N N . TRP A 1 93 ? 14.566 16.267 -5.749 1.00 0.00 93 TRP A N 1
ATOM 1409 C CA . TRP A 1 93 ? 15.000 16.136 -7.134 1.00 0.00 93 TRP A CA 1
ATOM 1410 C C . TRP A 1 93 ? 16.385 16.745 -7.327 1.00 0.00 93 TRP A C 1
ATOM 1411 O O . TRP A 1 93 ? 17.253 16.163 -7.976 1.00 0.00 93 TRP A O 1
ATOM 1432 N N . GLN A 1 94 ? 16.570 17.929 -6.761 1.00 0.00 94 GLN A N 1
ATOM 1433 C CA . GLN A 1 94 ? 17.831 18.644 -6.867 1.00 0.00 94 GLN A CA 1
ATOM 1434 C C . GLN A 1 94 ? 18.787 18.240 -5.749 1.00 0.00 94 GLN A C 1
ATOM 1435 O O . GLN A 1 94 ? 18.779 18.829 -4.668 1.00 0.00 94 GLN A O 1
ATOM 1449 N N . ASN A 1 95 ? 19.610 17.231 -6.018 1.00 0.00 95 ASN A N 1
ATOM 1450 C CA . ASN A 1 95 ? 20.572 16.746 -5.035 1.00 0.00 95 ASN A CA 1
ATOM 1451 C C . ASN A 1 95 ? 21.665 15.918 -5.706 1.00 0.00 95 ASN A C 1
ATOM 1452 O O . ASN A 1 95 ? 21.717 14.698 -5.553 1.00 0.00 95 ASN A O 1
ATOM 1463 N N . LYS A 1 96 ? 22.537 16.591 -6.450 1.00 0.00 96 LYS A N 1
ATOM 1464 C CA . LYS A 1 96 ? 23.629 15.919 -7.145 1.00 0.00 96 LYS A CA 1
ATOM 1465 C C . LYS A 1 96 ? 23.094 14.892 -8.139 1.00 0.00 96 LYS A C 1
ATOM 1466 O O . LYS A 1 96 ? 23.701 13.840 -8.346 1.00 0.00 96 LYS A O 1
ATOM 1485 N N . CYS A 1 97 ? 21.958 15.206 -8.753 1.00 0.00 97 CYS A N 1
ATOM 1486 C CA . CYS A 1 97 ? 21.343 14.312 -9.727 1.00 0.00 97 CYS A CA 1
ATOM 1487 C C . CYS A 1 97 ? 21.895 14.569 -11.126 1.00 0.00 97 CYS A C 1
ATOM 1488 O O . CYS A 1 97 ? 22.829 15.351 -11.300 1.00 0.00 97 CYS A O 1
ATOM 1496 N N . LEU A 1 98 ? 21.313 13.904 -12.117 1.00 0.00 98 LEU A N 1
ATOM 1497 C CA . LEU A 1 98 ? 21.747 14.058 -13.499 1.00 0.00 98 LEU A CA 1
ATOM 1498 C C . LEU A 1 98 ? 21.092 15.281 -14.146 1.00 0.00 98 LEU A C 1
ATOM 1499 O O . LEU A 1 98 ? 19.869 15.413 -14.134 1.00 0.00 98 LEU A O 1
ATOM 1515 N N . PRO A 1 99 ? 21.898 16.195 -14.717 1.00 0.00 99 PRO A N 1
ATOM 1516 C CA . PRO A 1 99 ? 21.385 17.405 -15.363 1.00 0.00 99 PRO A CA 1
ATOM 1517 C C . PRO A 1 99 ? 20.676 17.110 -16.683 1.00 0.00 99 PRO A C 1
ATOM 1518 O O . PRO A 1 99 ? 19.833 17.888 -17.131 1.00 0.00 99 PRO A O 1
ATOM 1529 N N . GLY A 1 100 ? 21.029 15.990 -17.309 1.00 0.00 100 GLY A N 1
ATOM 1530 C CA . GLY A 1 100 ? 20.419 15.629 -18.578 1.00 0.00 100 GLY A CA 1
ATOM 1531 C C . GLY A 1 100 ? 19.574 14.370 -18.502 1.00 0.00 100 GLY A C 1
ATOM 1532 O O . GLY A 1 100 ? 19.211 13.803 -19.531 1.00 0.00 100 GLY A O 1
ATOM 1536 N N . ASP A 1 101 ? 19.257 13.931 -17.288 1.00 0.00 101 ASP A N 1
ATOM 1537 C CA . ASP A 1 101 ? 18.447 12.733 -17.103 1.00 0.00 101 ASP A CA 1
ATOM 1538 C C . ASP A 1 101 ? 17.097 13.080 -16.477 1.00 0.00 101 ASP A C 1
ATOM 1539 O O . ASP A 1 101 ? 17.035 13.786 -15.473 1.00 0.00 101 ASP A O 1
ATOM 1548 N N . PRO A 1 102 ? 15.990 12.585 -17.064 1.00 0.00 102 PRO A N 1
ATOM 1549 C CA . PRO A 1 102 ? 14.639 12.849 -16.553 1.00 0.00 102 PRO A CA 1
ATOM 1550 C C . PRO A 1 102 ? 14.431 12.282 -15.153 1.00 0.00 102 PRO A C 1
ATOM 1551 O O . PRO A 1 102 ? 13.674 12.833 -14.357 1.00 0.00 102 PRO A O 1
ATOM 1562 N N . ASN A 1 103 ? 15.115 11.184 -14.854 1.00 0.00 103 ASN A N 1
ATOM 1563 C CA . ASN A 1 103 ? 15.009 10.553 -13.542 1.00 0.00 103 ASN A CA 1
ATOM 1564 C C . ASN A 1 103 ? 15.338 11.549 -12.430 1.00 0.00 103 ASN A C 1
ATOM 1565 O O . ASN A 1 103 ? 14.968 11.350 -11.273 1.00 0.00 103 ASN A O 1
ATOM 1576 N N . TYR A 1 104 ? 16.040 12.619 -12.793 1.00 0.00 104 TYR A N 1
ATOM 1577 C CA . TYR A 1 104 ? 16.431 13.651 -11.841 1.00 0.00 104 TYR A CA 1
ATOM 1578 C C . TYR A 1 104 ? 15.221 14.382 -11.257 1.00 0.00 104 TYR A C 1
ATOM 1579 O O . TYR A 1 104 ? 15.361 15.148 -10.306 1.00 0.00 104 TYR A O 1
ATOM 1597 N N . LEU A 1 105 ? 14.047 14.179 -11.848 1.00 0.00 105 LEU A N 1
ATOM 1598 C CA . LEU A 1 105 ? 12.854 14.876 -11.377 1.00 0.00 105 LEU A CA 1
ATOM 1599 C C . LEU A 1 105 ? 11.539 14.281 -11.909 1.00 0.00 105 LEU A C 1
ATOM 1600 O O . LEU A 1 105 ? 10.468 14.639 -11.416 1.00 0.00 105 LEU A O 1
ATOM 1616 N N . VAL A 1 106 ? 11.597 13.409 -12.920 1.00 0.00 106 VAL A N 1
ATOM 1617 C CA . VAL A 1 106 ? 10.381 12.825 -13.494 1.00 0.00 106 VAL A CA 1
ATOM 1618 C C . VAL A 1 106 ? 9.628 11.930 -12.499 1.00 0.00 106 VAL A C 1
ATOM 1619 O O . VAL A 1 106 ? 9.049 10.914 -12.884 1.00 0.00 106 VAL A O 1
ATOM 1632 N N . GLY A 1 107 ? 9.626 12.318 -11.228 1.00 0.00 107 GLY A N 1
ATOM 1633 C CA . GLY A 1 107 ? 8.932 11.558 -10.208 1.00 0.00 107 GLY A CA 1
ATOM 1634 C C . GLY A 1 107 ? 8.505 12.443 -9.054 1.00 0.00 107 GLY A C 1
ATOM 1635 O O . GLY A 1 107 ? 8.340 11.977 -7.926 1.00 0.00 107 GLY A O 1
ATOM 1639 N N . ALA A 1 108 ? 8.335 13.730 -9.345 1.00 0.00 108 ALA A N 1
ATOM 1640 C CA . ALA A 1 108 ? 7.939 14.706 -8.339 1.00 0.00 108 ALA A CA 1
ATOM 1641 C C . ALA A 1 108 ? 6.423 14.865 -8.294 1.00 0.00 108 ALA A C 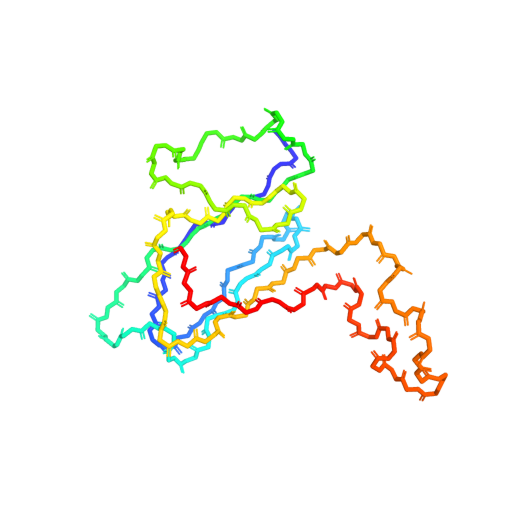1
ATOM 1642 O O . ALA A 1 108 ? 5.844 15.098 -7.232 1.00 0.00 108 ALA A O 1
ATOM 1649 N N . ASN A 1 109 ? 5.785 14.739 -9.454 1.00 0.00 109 ASN A N 1
ATOM 1650 C CA . ASN A 1 109 ? 4.335 14.871 -9.547 1.00 0.00 109 ASN A CA 1
ATOM 1651 C C . ASN A 1 109 ? 3.635 13.850 -8.655 1.00 0.00 109 ASN A C 1
ATOM 1652 O O . ASN A 1 109 ? 2.554 14.111 -8.128 1.00 0.00 109 ASN A O 1
ATOM 1663 N N . CYS A 1 110 ? 4.260 12.689 -8.487 1.00 0.00 110 CYS A N 1
ATOM 1664 C CA . CYS A 1 110 ? 3.697 11.630 -7.659 1.00 0.00 110 CYS A CA 1
ATOM 1665 C C . CYS A 1 110 ? 4.802 10.779 -7.039 1.00 0.00 110 CYS A C 1
ATOM 1666 O O . CYS A 1 110 ? 5.794 10.461 -7.695 1.00 0.00 110 CYS A O 1
ATOM 1674 N N . VAL A 1 111 ? 4.625 10.416 -5.774 1.00 0.00 111 VAL A N 1
ATOM 1675 C CA . VAL A 1 111 ? 5.607 9.603 -5.067 1.00 0.00 111 VAL A CA 1
ATOM 1676 C C . VAL A 1 111 ? 5.295 8.117 -5.204 1.00 0.00 111 VAL A C 1
ATOM 1677 O O . VAL A 1 111 ? 4.303 7.629 -4.662 1.00 0.00 111 VAL A O 1
ATOM 1690 N N . SER A 1 112 ? 6.151 7.398 -5.922 1.00 0.00 112 SER A N 1
ATOM 1691 C CA . SER A 1 112 ? 5.959 5.967 -6.112 1.00 0.00 112 SER A CA 1
ATOM 1692 C C . SER A 1 112 ? 6.311 5.214 -4.835 1.00 0.00 112 SER A C 1
ATOM 1693 O O . SER A 1 112 ? 7.484 5.058 -4.497 1.00 0.00 112 SER A O 1
ATOM 1701 N N . VAL A 1 113 ? 5.287 4.756 -4.125 1.00 0.00 113 VAL A N 1
ATOM 1702 C CA . VAL A 1 113 ? 5.489 4.025 -2.881 1.00 0.00 113 VAL A CA 1
ATOM 1703 C C . VAL A 1 113 ? 4.829 2.652 -2.939 1.00 0.00 113 VAL A C 1
ATOM 1704 O O . VAL A 1 113 ? 3.630 2.538 -3.189 1.00 0.00 113 VAL A O 1
ATOM 1717 N N . LEU A 1 114 ? 5.621 1.609 -2.712 1.00 0.00 114 LEU A N 1
ATOM 1718 C CA . LEU A 1 114 ? 5.110 0.243 -2.743 1.00 0.00 114 LEU A CA 1
ATOM 1719 C C . LEU A 1 114 ? 4.704 -0.219 -1.348 1.00 0.00 114 LEU A C 1
ATOM 1720 O O . LEU A 1 114 ? 5.393 0.054 -0.366 1.00 0.00 114 LEU A O 1
ATOM 1736 N N . ILE A 1 115 ? 3.580 -0.924 -1.272 1.00 0.00 115 ILE A N 1
ATOM 1737 C CA . ILE A 1 115 ? 3.081 -1.428 0.002 1.00 0.00 115 ILE A CA 1
ATOM 1738 C C . ILE A 1 115 ? 2.945 -2.945 -0.017 1.00 0.00 115 ILE A C 1
ATOM 1739 O O . ILE A 1 115 ? 2.225 -3.509 -0.841 1.00 0.00 115 ILE A O 1
ATOM 1755 N N . ASP A 1 116 ? 3.632 -3.593 0.914 1.00 0.00 116 ASP A N 1
ATOM 1756 C CA . ASP A 1 116 ? 3.582 -5.041 1.035 1.00 0.00 116 ASP A CA 1
ATOM 1757 C C . ASP A 1 116 ? 3.208 -5.434 2.456 1.00 0.00 116 ASP A C 1
ATOM 1758 O O . ASP A 1 116 ? 3.555 -6.515 2.928 1.00 0.00 116 ASP A O 1
ATOM 1767 N N . HIS A 1 117 ? 2.501 -4.535 3.136 1.00 0.00 117 HIS A N 1
ATOM 1768 C CA . HIS A 1 117 ? 2.081 -4.775 4.511 1.00 0.00 117 HIS A CA 1
ATOM 1769 C C . HIS A 1 117 ? 1.316 -3.578 5.068 1.00 0.00 117 HIS A C 1
ATOM 1770 O O . HIS A 1 117 ? 1.915 -2.571 5.448 1.00 0.00 117 HIS A O 1
ATOM 1785 N N . PHE A 1 118 ? -0.008 -3.693 5.117 1.00 0.00 118 PHE A N 1
ATOM 1786 C CA . PHE A 1 118 ? -0.842 -2.613 5.634 1.00 0.00 118 PHE A CA 1
ATOM 1787 C C . PHE A 1 118 ? -1.031 -2.741 7.142 1.00 0.00 118 PHE A C 1
ATOM 1788 O O . PHE A 1 118 ? -0.502 -3.710 7.724 1.00 0.00 118 PHE A O 1
ATOM 1806 N N . THR A 1 1 ? -14.720 20.345 5.159 1.00 0.00 1 THR A N 2
ATOM 1807 C CA . THR A 1 1 ? -15.939 20.547 4.335 1.00 0.00 1 THR A CA 2
ATOM 1808 C C . THR A 1 1 ? -15.980 19.574 3.162 1.00 0.00 1 THR A C 2
ATOM 1809 O O . THR A 1 1 ? -17.011 18.961 2.885 1.00 0.00 1 THR A O 2
ATOM 1822 N N . VAL A 1 2 ? -14.850 19.437 2.474 1.00 0.00 2 VAL A N 2
ATOM 1823 C CA . VAL A 1 2 ? -14.756 18.538 1.331 1.00 0.00 2 VAL A CA 2
ATOM 1824 C C . VAL A 1 2 ? -13.622 17.534 1.512 1.00 0.00 2 VAL A C 2
ATOM 1825 O O . VAL A 1 2 ? -12.550 17.877 2.013 1.00 0.00 2 VAL A O 2
ATOM 1838 N N . VAL A 1 3 ? -13.863 16.294 1.101 1.00 0.00 3 VAL A N 2
ATOM 1839 C CA . VAL A 1 3 ? -12.861 15.242 1.217 1.00 0.00 3 VAL A CA 2
ATOM 1840 C C . VAL A 1 3 ? -12.976 14.240 0.077 1.00 0.00 3 VAL A C 2
ATOM 1841 O O . VAL A 1 3 ? -14.077 13.848 -0.310 1.00 0.00 3 VAL A O 2
ATOM 1854 N N . ALA A 1 4 ? -11.832 13.812 -0.443 1.00 0.00 4 ALA A N 2
ATOM 1855 C CA . ALA A 1 4 ? -11.809 12.839 -1.523 1.00 0.00 4 ALA A CA 2
ATOM 1856 C C . ALA A 1 4 ? -11.585 11.446 -0.954 1.00 0.00 4 ALA A C 2
ATOM 1857 O O . ALA A 1 4 ? -10.553 11.181 -0.345 1.00 0.00 4 ALA A O 2
ATOM 1864 N N . THR A 1 5 ? -12.555 10.563 -1.144 1.00 0.00 5 THR A N 2
ATOM 1865 C CA . THR A 1 5 ? -12.445 9.207 -0.630 1.00 0.00 5 THR A CA 2
ATOM 1866 C C . THR A 1 5 ? -12.929 8.188 -1.652 1.00 0.00 5 THR A C 2
ATOM 1867 O O . THR A 1 5 ? -13.887 8.432 -2.386 1.00 0.00 5 THR A O 2
ATOM 1878 N N . ALA A 1 6 ? -12.258 7.045 -1.692 1.00 0.00 6 ALA A N 2
ATOM 1879 C CA . ALA A 1 6 ? -12.613 5.980 -2.621 1.00 0.00 6 ALA A CA 2
ATOM 1880 C C . ALA A 1 6 ? -12.563 4.619 -1.936 1.00 0.00 6 ALA A C 2
ATOM 1881 O O . ALA A 1 6 ? -11.641 4.331 -1.174 1.00 0.00 6 ALA A O 2
ATOM 1888 N N . ARG A 1 7 ? -13.562 3.788 -2.212 1.00 0.00 7 ARG A N 2
ATOM 1889 C CA . ARG A 1 7 ? -13.632 2.460 -1.621 1.00 0.00 7 ARG A CA 2
ATOM 1890 C C . ARG A 1 7 ? -13.986 1.417 -2.673 1.00 0.00 7 ARG A C 2
ATOM 1891 O O . ARG A 1 7 ? -14.854 1.644 -3.517 1.00 0.00 7 ARG A O 2
ATOM 1912 N N . GLY A 1 8 ? -13.313 0.273 -2.621 1.00 0.00 8 GLY A N 2
ATOM 1913 C CA . GLY A 1 8 ? -13.580 -0.782 -3.580 1.00 0.00 8 GLY A CA 2
ATOM 1914 C C . GLY A 1 8 ? -12.891 -2.084 -3.228 1.00 0.00 8 GLY A C 2
ATOM 1915 O O . GLY A 1 8 ? -11.932 -2.100 -2.457 1.00 0.00 8 GLY A O 2
ATOM 1919 N N . ILE A 1 9 ? -13.378 -3.180 -3.803 1.00 0.00 9 ILE A N 2
ATOM 1920 C CA . ILE A 1 9 ? -12.798 -4.494 -3.555 1.00 0.00 9 ILE A CA 2
ATOM 1921 C C . ILE A 1 9 ? -11.774 -4.841 -4.629 1.00 0.00 9 ILE A C 2
ATOM 1922 O O . ILE A 1 9 ? -11.838 -4.326 -5.746 1.00 0.00 9 ILE A O 2
ATOM 1938 N N . PHE A 1 10 ? -10.828 -5.707 -4.287 1.00 0.00 10 PHE A N 2
ATOM 1939 C CA . PHE A 1 10 ? -9.793 -6.109 -5.231 1.00 0.00 10 PHE A CA 2
ATOM 1940 C C . PHE A 1 10 ? -9.573 -7.616 -5.202 1.00 0.00 10 PHE A C 2
ATOM 1941 O O . PHE A 1 10 ? -9.687 -8.253 -4.155 1.00 0.00 10 PHE A O 2
ATOM 1958 N N . ASN A 1 11 ? -9.253 -8.178 -6.362 1.00 0.00 11 ASN A N 2
ATOM 1959 C CA . ASN A 1 11 ? -9.011 -9.611 -6.483 1.00 0.00 11 ASN A CA 2
ATOM 1960 C C . ASN A 1 11 ? -7.666 -9.874 -7.149 1.00 0.00 11 ASN A C 2
ATOM 1961 O O . ASN A 1 11 ? -7.014 -8.951 -7.637 1.00 0.00 11 ASN A O 2
ATOM 1972 N N . SER A 1 12 ? -7.254 -11.138 -7.166 1.00 0.00 12 SER A N 2
ATOM 1973 C CA . SER A 1 12 ? -5.983 -11.523 -7.775 1.00 0.00 12 SER A CA 2
ATOM 1974 C C . SER A 1 12 ? -5.836 -10.922 -9.172 1.00 0.00 12 SER A C 2
ATOM 1975 O O . SER A 1 12 ? -4.722 -10.696 -9.647 1.00 0.00 12 SER A O 2
ATOM 1983 N N . ASN A 1 13 ? -6.966 -10.665 -9.825 1.00 0.00 13 ASN A N 2
ATOM 1984 C CA . ASN A 1 13 ? -6.963 -10.091 -11.167 1.00 0.00 13 ASN A CA 2
ATOM 1985 C C . ASN A 1 13 ? -6.204 -8.767 -11.198 1.00 0.00 13 ASN A C 2
ATOM 1986 O O . ASN A 1 13 ? -5.590 -8.417 -12.207 1.00 0.00 13 ASN A O 2
ATOM 1997 N N . GLY A 1 14 ? -6.251 -8.033 -10.090 1.00 0.00 14 GLY A N 2
ATOM 1998 C CA . GLY A 1 14 ? -5.563 -6.759 -10.018 1.00 0.00 14 GLY A CA 2
ATOM 1999 C C . GLY A 1 14 ? -6.473 -5.588 -10.335 1.00 0.00 14 GLY A C 2
ATOM 2000 O O . GLY A 1 14 ? -7.679 -5.761 -10.515 1.00 0.00 14 GLY A O 2
ATOM 2004 N N . GLY A 1 15 ? -5.893 -4.396 -10.400 1.00 0.00 15 GLY A N 2
ATOM 2005 C CA . GLY A 1 15 ? -6.667 -3.205 -10.693 1.00 0.00 15 GLY A CA 2
ATOM 2006 C C . GLY A 1 15 ? -6.062 -1.964 -10.070 1.00 0.00 15 GLY A C 2
ATOM 2007 O O . GLY A 1 15 ? -4.889 -1.964 -9.698 1.00 0.00 15 GLY A O 2
ATOM 2011 N N . VAL A 1 16 ? -6.857 -0.906 -9.949 1.00 0.00 16 VAL A N 2
ATOM 2012 C CA . VAL A 1 16 ? -6.374 0.333 -9.356 1.00 0.00 16 VAL A CA 2
ATOM 2013 C C . VAL A 1 16 ? -7.450 1.019 -8.532 1.00 0.00 16 VAL A C 2
ATOM 2014 O O . VAL A 1 16 ? -8.643 0.899 -8.812 1.00 0.00 16 VAL A O 2
ATOM 2027 N N . LEU A 1 17 ? -7.008 1.764 -7.531 1.00 0.00 17 LEU A N 2
ATOM 2028 C CA . LEU A 1 17 ? -7.910 2.513 -6.667 1.00 0.00 17 LEU A CA 2
ATOM 2029 C C . LEU A 1 17 ? -7.526 3.984 -6.705 1.00 0.00 17 LEU A C 2
ATOM 2030 O O . LEU A 1 17 ? -6.568 4.398 -6.053 1.00 0.00 17 LEU A O 2
ATOM 2046 N N . SER A 1 18 ? -8.255 4.766 -7.491 1.00 0.00 18 SER A N 2
ATOM 2047 C CA . SER A 1 18 ? -7.962 6.188 -7.633 1.00 0.00 18 SER A CA 2
ATOM 2048 C C . SER A 1 18 ? -9.130 7.058 -7.185 1.00 0.00 18 SER A C 2
ATOM 2049 O O . SER A 1 18 ? -10.286 6.636 -7.216 1.00 0.00 18 SER A O 2
ATOM 2057 N N . SER A 1 19 ? -8.811 8.286 -6.784 1.00 0.00 19 SER A N 2
ATOM 2058 C CA . SER A 1 19 ? -9.817 9.239 -6.343 1.00 0.00 19 SER A CA 2
ATOM 2059 C C . SER A 1 19 ? -9.773 10.490 -7.214 1.00 0.00 19 SER A C 2
ATOM 2060 O O . SER A 1 19 ? -8.955 11.383 -6.998 1.00 0.00 19 SER A O 2
ATOM 2068 N N . ILE A 1 20 ? -10.654 10.541 -8.207 1.00 0.00 20 ILE A N 2
ATOM 2069 C CA . ILE A 1 20 ? -10.716 11.673 -9.125 1.00 0.00 20 ILE A CA 2
ATOM 2070 C C . ILE A 1 20 ? -10.802 13.003 -8.377 1.00 0.00 20 ILE A C 2
ATOM 2071 O O . ILE A 1 20 ? -10.398 14.043 -8.895 1.00 0.00 20 ILE A O 2
ATOM 2087 N N . GLU A 1 21 ? -11.341 12.964 -7.163 1.00 0.00 21 GLU A N 2
ATOM 2088 C CA . GLU A 1 21 ? -11.488 14.169 -6.356 1.00 0.00 21 GLU A CA 2
ATOM 2089 C C . GLU A 1 21 ? -10.129 14.737 -5.946 1.00 0.00 21 GLU A C 2
ATOM 2090 O O . GLU A 1 21 ? -9.898 15.941 -6.051 1.00 0.00 21 GLU A O 2
ATOM 2102 N N . THR A 1 22 ? -9.237 13.870 -5.475 1.00 0.00 22 THR A N 2
ATOM 2103 C CA . THR A 1 22 ? -7.909 14.303 -5.047 1.00 0.00 22 THR A CA 2
ATOM 2104 C C . THR A 1 22 ? -6.858 14.009 -6.113 1.00 0.00 22 THR A C 2
ATOM 2105 O O . THR A 1 22 ? -6.109 14.896 -6.519 1.00 0.00 22 THR A O 2
ATOM 2116 N N . GLY A 1 23 ? -6.805 12.759 -6.560 1.00 0.00 23 GLY A N 2
ATOM 2117 C CA . GLY A 1 23 ? -5.838 12.375 -7.571 1.00 0.00 23 GLY A CA 2
ATOM 2118 C C . GLY A 1 23 ? -5.058 11.132 -7.187 1.00 0.00 23 GLY A C 2
ATOM 2119 O O . GLY A 1 23 ? -4.738 10.305 -8.042 1.00 0.00 23 GLY A O 2
ATOM 2123 N N . VAL A 1 24 ? -4.754 10.995 -5.899 1.00 0.00 24 VAL A N 2
ATOM 2124 C CA . VAL A 1 24 ? -4.009 9.840 -5.406 1.00 0.00 24 VAL A CA 2
ATOM 2125 C C . VAL A 1 24 ? -4.683 8.538 -5.829 1.00 0.00 24 VAL A C 2
ATOM 2126 O O . VAL A 1 24 ? -5.908 8.464 -5.918 1.00 0.00 24 VAL A O 2
ATOM 2139 N N . SER A 1 25 ? -3.878 7.515 -6.095 1.00 0.00 25 SER A N 2
ATOM 2140 C CA . SER A 1 25 ? -4.411 6.225 -6.513 1.00 0.00 25 SER A CA 2
ATOM 2141 C C . SER A 1 25 ? -3.514 5.077 -6.063 1.00 0.00 25 SER A C 2
ATOM 2142 O O . SER A 1 25 ? -2.376 5.290 -5.648 1.00 0.00 25 SER A O 2
ATOM 2150 N N . ILE A 1 26 ? -4.035 3.855 -6.162 1.00 0.00 26 ILE A N 2
ATOM 2151 C CA . ILE A 1 26 ? -3.279 2.667 -5.778 1.00 0.00 26 ILE A CA 2
ATOM 2152 C C . ILE A 1 26 ? -3.409 1.580 -6.837 1.00 0.00 26 ILE A C 2
ATOM 2153 O O . ILE A 1 26 ? -4.489 1.034 -7.047 1.00 0.00 26 ILE A O 2
ATOM 2169 N N . ILE A 1 27 ? -2.302 1.262 -7.497 1.00 0.00 27 ILE A N 2
ATOM 2170 C CA . ILE A 1 27 ? -2.308 0.232 -8.528 1.00 0.00 27 ILE A CA 2
ATOM 2171 C C . ILE A 1 27 ? -1.966 -1.131 -7.934 1.00 0.00 27 ILE A C 2
ATOM 2172 O O . ILE A 1 27 ? -0.883 -1.322 -7.382 1.00 0.00 27 ILE A O 2
ATOM 2188 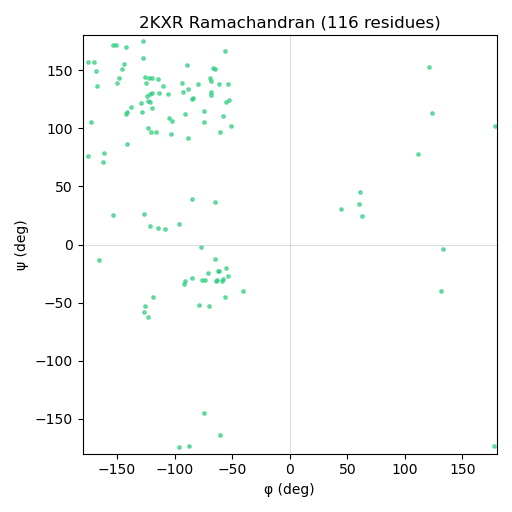N N . ILE A 1 28 ? -2.897 -2.072 -8.048 1.00 0.00 28 ILE A N 2
ATOM 2189 C CA . ILE A 1 28 ? -2.691 -3.416 -7.520 1.00 0.00 28 ILE A CA 2
ATOM 2190 C C . ILE A 1 28 ? -2.450 -4.421 -8.642 1.00 0.00 28 ILE A C 2
ATOM 2191 O O . ILE A 1 28 ? -3.397 -4.919 -9.253 1.00 0.00 28 ILE A O 2
ATOM 2207 N N . PRO A 1 29 ? -1.175 -4.740 -8.932 1.00 0.00 29 PRO A N 2
ATOM 2208 C CA . PRO A 1 29 ? -0.824 -5.697 -9.986 1.00 0.00 29 PRO A CA 2
ATOM 2209 C C . PRO A 1 29 ? -1.247 -7.119 -9.635 1.00 0.00 29 PRO A C 2
ATOM 2210 O O . PRO A 1 29 ? -1.416 -7.454 -8.463 1.00 0.00 29 PRO A O 2
ATOM 2221 N N . GLN A 1 30 ? -1.418 -7.950 -10.657 1.00 0.00 30 GLN A N 2
ATOM 2222 C CA . GLN A 1 30 ? -1.824 -9.337 -10.455 1.00 0.00 30 GLN A CA 2
ATOM 2223 C C . GLN A 1 30 ? -0.835 -10.071 -9.555 1.00 0.00 30 GLN A C 2
ATOM 2224 O O . GLN A 1 30 ? 0.314 -10.298 -9.935 1.00 0.00 30 GLN A O 2
ATOM 2238 N N . GLY A 1 31 ? -1.290 -10.443 -8.362 1.00 0.00 31 GLY A N 2
ATOM 2239 C CA . GLY A 1 31 ? -0.432 -11.153 -7.431 1.00 0.00 31 GLY A CA 2
ATOM 2240 C C . GLY A 1 31 ? -0.383 -10.512 -6.054 1.00 0.00 31 GLY A C 2
ATOM 2241 O O . GLY A 1 31 ? 0.359 -10.968 -5.184 1.00 0.00 31 GLY A O 2
ATOM 2245 N N . ALA A 1 32 ? -1.168 -9.456 -5.850 1.00 0.00 32 ALA A N 2
ATOM 2246 C CA . ALA A 1 32 ? -1.195 -8.769 -4.562 1.00 0.00 32 ALA A CA 2
ATOM 2247 C C . ALA A 1 32 ? -2.191 -9.421 -3.610 1.00 0.00 32 ALA A C 2
ATOM 2248 O O . ALA A 1 32 ? -2.040 -9.339 -2.391 1.00 0.00 32 ALA A O 2
ATOM 2255 N N . ILE A 1 33 ? -3.201 -10.077 -4.172 1.00 0.00 33 ILE A N 2
ATOM 2256 C CA . ILE A 1 33 ? -4.211 -10.753 -3.368 1.00 0.00 33 ILE A CA 2
ATOM 2257 C C . ILE A 1 33 ? -4.277 -12.235 -3.730 1.00 0.00 33 ILE A C 2
ATOM 2258 O O . ILE A 1 33 ? -4.148 -12.599 -4.900 1.00 0.00 33 ILE A O 2
ATOM 2274 N N . PRO A 1 34 ? -4.476 -13.116 -2.735 1.00 0.00 34 PRO A N 2
ATOM 2275 C CA . PRO A 1 34 ? -4.551 -14.561 -2.971 1.00 0.00 34 PRO A CA 2
ATOM 2276 C C . PRO A 1 34 ? -5.715 -14.934 -3.883 1.00 0.00 34 PRO A C 2
ATOM 2277 O O . PRO A 1 34 ? -6.700 -14.202 -3.980 1.00 0.00 34 PRO A O 2
ATOM 2288 N N . GLU A 1 35 ? -5.593 -16.074 -4.554 1.00 0.00 35 GLU A N 2
ATOM 2289 C CA . GLU A 1 35 ? -6.633 -16.541 -5.464 1.00 0.00 35 GLU A CA 2
ATOM 2290 C C . GLU A 1 35 ? -7.894 -16.928 -4.700 1.00 0.00 35 GLU A C 2
ATOM 2291 O O . GLU A 1 35 ? -7.838 -17.272 -3.519 1.00 0.00 35 GLU A O 2
ATOM 2303 N N . GLY A 1 36 ? -9.033 -16.870 -5.383 1.00 0.00 36 GLY A N 2
ATOM 2304 C CA . GLY A 1 36 ? -10.294 -17.217 -4.755 1.00 0.00 36 GLY A CA 2
ATOM 2305 C C . GLY A 1 36 ? -10.579 -16.379 -3.525 1.00 0.00 36 GLY A C 2
ATOM 2306 O O . GLY A 1 36 ? -11.291 -16.815 -2.620 1.00 0.00 36 GLY A O 2
ATOM 2310 N N . VAL A 1 37 ? -10.021 -15.172 -3.490 1.00 0.00 37 VAL A N 2
ATOM 2311 C CA . VAL A 1 37 ? -10.221 -14.272 -2.360 1.00 0.00 37 VAL A CA 2
ATOM 2312 C C . VAL A 1 37 ? -10.568 -12.866 -2.827 1.00 0.00 37 VAL A C 2
ATOM 2313 O O . VAL A 1 37 ? -10.288 -12.486 -3.964 1.00 0.00 37 VAL A O 2
ATOM 2326 N N . GLU A 1 38 ? -11.162 -12.095 -1.929 1.00 0.00 38 GLU A N 2
ATOM 2327 C CA . GLU A 1 38 ? -11.536 -10.720 -2.219 1.00 0.00 38 GLU A CA 2
ATOM 2328 C C . GLU A 1 38 ? -11.107 -9.815 -1.073 1.00 0.00 38 GLU A C 2
ATOM 2329 O O . GLU A 1 38 ? -11.617 -9.927 0.042 1.00 0.00 38 GLU A O 2
ATOM 2341 N N . GLN A 1 39 ? -10.161 -8.926 -1.345 1.00 0.00 39 GLN A N 2
ATOM 2342 C CA . GLN A 1 39 ? -9.662 -8.017 -0.323 1.00 0.00 39 GLN A CA 2
ATOM 2343 C C . GLN A 1 39 ? -10.210 -6.608 -0.525 1.00 0.00 39 GLN A C 2
ATOM 2344 O O . GLN A 1 39 ? -9.869 -5.932 -1.496 1.00 0.00 39 GLN A O 2
ATOM 2358 N N . GLU A 1 40 ? -11.061 -6.170 0.398 1.00 0.00 40 GLU A N 2
ATOM 2359 C CA . GLU A 1 40 ? -11.655 -4.839 0.322 1.00 0.00 40 GLU A CA 2
ATOM 2360 C C . GLU A 1 40 ? -10.621 -3.767 0.651 1.00 0.00 40 GLU A C 2
ATOM 2361 O O . GLU A 1 40 ? -10.002 -3.797 1.715 1.00 0.00 40 GLU A O 2
ATOM 2373 N N . ILE A 1 41 ? -10.437 -2.821 -0.264 1.00 0.00 41 ILE A N 2
ATOM 2374 C CA . ILE A 1 41 ? -9.478 -1.745 -0.060 1.00 0.00 41 ILE A CA 2
ATOM 2375 C C . ILE A 1 41 ? -10.107 -0.383 -0.319 1.00 0.00 41 ILE A C 2
ATOM 2376 O O . ILE A 1 41 ? -10.817 -0.186 -1.306 1.00 0.00 41 ILE A O 2
ATOM 2392 N N . TYR A 1 42 ? -9.832 0.553 0.577 1.00 0.00 42 TYR A N 2
ATOM 2393 C CA . TYR A 1 42 ? -10.352 1.908 0.465 1.00 0.00 42 TYR A CA 2
ATOM 2394 C C . TYR A 1 42 ? -9.359 2.895 1.062 1.00 0.00 42 TYR A C 2
ATOM 2395 O O . TYR A 1 42 ? -8.400 2.495 1.719 1.00 0.00 42 TYR A O 2
ATOM 2413 N N . PHE A 1 43 ? -9.588 4.184 0.841 1.00 0.00 43 PHE A N 2
ATOM 2414 C CA . PHE A 1 43 ? -8.695 5.199 1.380 1.00 0.00 43 PHE A CA 2
ATOM 2415 C C . PHE A 1 43 ? -9.323 6.587 1.312 1.00 0.00 43 PHE A C 2
ATOM 2416 O O . PHE A 1 43 ? -10.234 6.830 0.522 1.00 0.00 43 PHE A O 2
ATOM 2433 N N . LYS A 1 44 ? -8.834 7.487 2.157 1.00 0.00 44 LYS A N 2
ATOM 2434 C CA . LYS A 1 44 ? -9.351 8.847 2.208 1.00 0.00 44 LYS A CA 2
ATOM 2435 C C . LYS A 1 44 ? -8.236 9.874 2.011 1.00 0.00 44 LYS A C 2
ATOM 2436 O O . LYS A 1 44 ? -7.326 9.986 2.830 1.00 0.00 44 LYS A O 2
ATOM 2455 N N . VAL A 1 45 ? -8.329 10.627 0.920 1.00 0.00 45 VAL A N 2
ATOM 2456 C CA . VAL A 1 45 ? -7.346 11.657 0.606 1.00 0.00 45 VAL A CA 2
ATOM 2457 C C . VAL A 1 45 ? -7.953 13.047 0.780 1.00 0.00 45 VAL A C 2
ATOM 2458 O O . VAL A 1 45 ? -9.082 13.294 0.354 1.00 0.00 45 VAL A O 2
ATOM 2471 N N . CYS A 1 46 ? -7.209 13.950 1.414 1.00 0.00 46 CYS A N 2
ATOM 2472 C CA . CYS A 1 46 ? -7.699 15.305 1.645 1.00 0.00 46 CYS A CA 2
ATOM 2473 C C . CYS A 1 46 ? -6.627 16.183 2.286 1.00 0.00 46 CYS A C 2
ATOM 2474 O O . CYS A 1 46 ? -5.778 15.699 3.030 1.00 0.00 46 CYS A O 2
ATOM 2482 N N . ARG A 1 47 ? -6.673 17.477 1.992 1.00 0.00 47 ARG A N 2
ATOM 2483 C CA . ARG A 1 47 ? -5.704 18.420 2.542 1.00 0.00 47 ARG A CA 2
ATOM 2484 C C . ARG A 1 47 ? -6.079 18.842 3.968 1.00 0.00 47 ARG A C 2
ATOM 2485 O O . ARG A 1 47 ? -5.426 19.707 4.554 1.00 0.00 47 ARG A O 2
ATOM 2506 N N . ASP A 1 48 ? -7.129 18.233 4.522 1.00 0.00 48 ASP A N 2
ATOM 2507 C CA . ASP A 1 48 ? -7.574 18.558 5.875 1.00 0.00 48 ASP A CA 2
ATOM 2508 C C . ASP A 1 48 ? -7.519 17.328 6.778 1.00 0.00 48 ASP A C 2
ATOM 2509 O O . ASP A 1 48 ? -8.294 16.386 6.610 1.00 0.00 48 ASP A O 2
ATOM 2518 N N . ASN A 1 49 ? -6.593 17.340 7.735 1.00 0.00 49 ASN A N 2
ATOM 2519 C CA . ASN A 1 49 ? -6.433 16.222 8.662 1.00 0.00 49 ASN A CA 2
ATOM 2520 C C . ASN A 1 49 ? -7.282 16.407 9.917 1.00 0.00 49 ASN A C 2
ATOM 2521 O O . ASN A 1 49 ? -8.136 15.577 10.226 1.00 0.00 49 ASN A O 2
ATOM 2532 N N . SER A 1 50 ? -7.034 17.491 10.644 1.00 0.00 50 SER A N 2
ATOM 2533 C CA . SER A 1 50 ? -7.770 17.772 11.874 1.00 0.00 50 SER A CA 2
ATOM 2534 C C . SER A 1 50 ? -9.150 18.348 11.575 1.00 0.00 50 SER A C 2
ATOM 2535 O O . SER A 1 50 ? -10.084 18.183 12.359 1.00 0.00 50 SER A O 2
ATOM 2543 N N . ILE A 1 51 ? -9.273 19.025 10.439 1.00 0.00 51 ILE A N 2
ATOM 2544 C CA . ILE A 1 51 ? -10.543 19.622 10.044 1.00 0.00 51 ILE A CA 2
ATOM 2545 C C . ILE A 1 51 ? -11.548 18.561 9.596 1.00 0.00 51 ILE A C 2
ATOM 2546 O O . ILE A 1 51 ? -12.710 18.874 9.334 1.00 0.00 51 ILE A O 2
ATOM 2562 N N . LEU A 1 52 ? -11.102 17.310 9.505 1.00 0.00 52 LEU A N 2
ATOM 2563 C CA . LEU A 1 52 ? -11.976 16.220 9.087 1.00 0.00 52 LEU A CA 2
ATOM 2564 C C . LEU A 1 52 ? -11.527 14.891 9.694 1.00 0.00 52 LEU A C 2
ATOM 2565 O O . LEU A 1 52 ? -10.336 14.581 9.713 1.00 0.00 52 LEU A O 2
ATOM 2581 N N . PRO A 1 53 ? -12.479 14.083 10.197 1.00 0.00 53 PRO A N 2
ATOM 2582 C CA . PRO A 1 53 ? -12.170 12.786 10.804 1.00 0.00 53 PRO A CA 2
ATOM 2583 C C . PRO A 1 53 ? -11.904 11.703 9.759 1.00 0.00 53 PRO A C 2
ATOM 2584 O O . PRO A 1 53 ? -12.293 11.839 8.600 1.00 0.00 53 PRO A O 2
ATOM 2595 N N . PRO A 1 54 ? -11.233 10.609 10.159 1.00 0.00 54 PRO A N 2
ATOM 2596 C CA . PRO A 1 54 ? -10.916 9.500 9.254 1.00 0.00 54 PRO A CA 2
ATOM 2597 C C . PRO A 1 54 ? -12.149 8.684 8.880 1.00 0.00 54 PRO A C 2
ATOM 2598 O O . PRO A 1 54 ? -13.231 8.889 9.428 1.00 0.00 54 PRO A O 2
ATOM 2609 N N . LEU A 1 55 ? -11.977 7.757 7.942 1.00 0.00 55 LEU A N 2
ATOM 2610 C CA . LEU A 1 55 ? -13.076 6.910 7.493 1.00 0.00 55 LEU A CA 2
ATOM 2611 C C . LEU A 1 55 ? -13.573 6.019 8.625 1.00 0.00 55 LEU A C 2
ATOM 2612 O O . LEU A 1 55 ? -14.700 6.163 9.096 1.00 0.00 55 LEU A O 2
ATOM 2628 N N . ASP A 1 56 ? -12.721 5.097 9.054 1.00 0.00 56 ASP A N 2
ATOM 2629 C CA . ASP A 1 56 ? -13.067 4.176 10.131 1.00 0.00 56 ASP A CA 2
ATOM 2630 C C . ASP A 1 56 ? -11.890 3.987 11.083 1.00 0.00 56 ASP A C 2
ATOM 2631 O O . ASP A 1 56 ? -10.939 3.269 10.776 1.00 0.00 56 ASP A O 2
ATOM 2640 N N . LYS A 1 57 ? -11.964 4.636 12.241 1.00 0.00 57 LYS A N 2
ATOM 2641 C CA . LYS A 1 57 ? -10.905 4.539 13.239 1.00 0.00 57 LYS A CA 2
ATOM 2642 C C . LYS A 1 57 ? -10.922 3.175 13.922 1.00 0.00 57 LYS A C 2
ATOM 2643 O O . LYS A 1 57 ? -9.878 2.655 14.317 1.00 0.00 57 LYS A O 2
ATOM 2662 N N . GLU A 1 58 ? -12.113 2.601 14.060 1.00 0.00 58 GLU A N 2
ATOM 2663 C CA . GLU A 1 58 ? -12.266 1.299 14.698 1.00 0.00 58 GLU A CA 2
ATOM 2664 C C . GLU A 1 58 ? -11.743 0.186 13.795 1.00 0.00 58 GLU A C 2
ATOM 2665 O O . GLU A 1 58 ? -11.153 -0.785 14.267 1.00 0.00 58 GLU A O 2
ATOM 2677 N N . LYS A 1 59 ? -11.966 0.335 12.495 1.00 0.00 59 LYS A N 2
ATOM 2678 C CA . LYS A 1 59 ? -11.519 -0.656 11.524 1.00 0.00 59 LYS A CA 2
ATOM 2679 C C . LYS A 1 59 ? -10.006 -0.590 11.335 1.00 0.00 59 LYS A C 2
ATOM 2680 O O . LYS A 1 59 ? -9.366 -1.592 11.016 1.00 0.00 59 LYS A O 2
ATOM 2699 N N . GLY A 1 60 ? -9.441 0.595 11.531 1.00 0.00 60 GLY A N 2
ATOM 2700 C CA . GLY A 1 60 ? -8.008 0.772 11.376 1.00 0.00 60 GLY A CA 2
ATOM 2701 C C . GLY A 1 60 ? -7.665 1.713 10.239 1.00 0.00 60 GLY A C 2
ATOM 2702 O O . GLY A 1 60 ? -7.904 1.401 9.072 1.00 0.00 60 GLY A O 2
ATOM 2706 N N . GLU A 1 61 ? -7.104 2.868 10.580 1.00 0.00 61 GLU A N 2
ATOM 2707 C CA . GLU A 1 61 ? -6.730 3.859 9.577 1.00 0.00 61 GLU A CA 2
ATOM 2708 C C . GLU A 1 61 ? -5.213 3.986 9.468 1.00 0.00 61 GLU A C 2
ATOM 2709 O O . GLU A 1 61 ? -4.565 4.558 10.344 1.00 0.00 61 GLU A O 2
ATOM 2721 N N . THR A 1 62 ? -4.656 3.455 8.386 1.00 0.00 62 THR A N 2
ATOM 2722 C CA . THR A 1 62 ? -3.216 3.513 8.157 1.00 0.00 62 THR A CA 2
ATOM 2723 C C . THR A 1 62 ? -2.845 4.779 7.394 1.00 0.00 62 THR A C 2
ATOM 2724 O O . THR A 1 62 ? -3.151 4.915 6.210 1.00 0.00 62 THR A O 2
ATOM 2735 N N . LEU A 1 63 ? -2.186 5.709 8.082 1.00 0.00 63 LEU A N 2
ATOM 2736 C CA . LEU A 1 63 ? -1.780 6.966 7.464 1.00 0.00 63 LEU A CA 2
ATOM 2737 C C . LEU A 1 63 ? -0.479 6.796 6.682 1.00 0.00 63 LEU A C 2
ATOM 2738 O O . LEU A 1 63 ? 0.416 6.064 7.103 1.00 0.00 63 LEU A O 2
ATOM 2754 N N . LEU A 1 64 ? -0.379 7.475 5.540 1.00 0.00 64 LEU A N 2
ATOM 2755 C CA . LEU A 1 64 ? 0.817 7.391 4.704 1.00 0.00 64 LEU A CA 2
ATOM 2756 C C . LEU A 1 64 ? 1.378 8.780 4.398 1.00 0.00 64 LEU A C 2
ATOM 2757 O O . LEU A 1 64 ? 2.534 9.074 4.699 1.00 0.00 64 LEU A O 2
ATOM 2773 N N . SER A 1 65 ? 0.549 9.626 3.794 1.00 0.00 65 SER A N 2
ATOM 2774 C CA . SER A 1 65 ? 0.951 10.985 3.438 1.00 0.00 65 SER A CA 2
ATOM 2775 C C . SER A 1 65 ? 0.455 11.978 4.490 1.00 0.00 65 SER A C 2
ATOM 2776 O O . SER A 1 65 ? -0.112 11.568 5.501 1.00 0.00 65 SER A O 2
ATOM 2784 N N . PRO A 1 66 ? 0.650 13.300 4.276 1.00 0.00 66 PRO A N 2
ATOM 2785 C CA . PRO A 1 66 ? 0.200 14.321 5.227 1.00 0.00 66 PRO A CA 2
ATOM 2786 C C . PRO A 1 66 ? -1.173 13.992 5.798 1.00 0.00 66 PRO A C 2
ATOM 2787 O O . PRO A 1 66 ? -1.394 14.079 7.007 1.00 0.00 66 PRO A O 2
ATOM 2798 N N . LEU A 1 67 ? -2.078 13.576 4.922 1.00 0.00 67 LEU A N 2
ATOM 2799 C CA . LEU A 1 67 ? -3.416 13.186 5.334 1.00 0.00 67 LEU A CA 2
ATOM 2800 C C . LEU A 1 67 ? -4.001 12.182 4.358 1.00 0.00 67 LEU A C 2
ATOM 2801 O O . LEU A 1 67 ? -4.715 12.542 3.423 1.00 0.00 67 LEU A O 2
ATOM 2817 N N . VAL A 1 68 ? -3.699 10.921 4.591 1.00 0.00 68 VAL A N 2
ATOM 2818 C CA . VAL A 1 68 ? -4.202 9.852 3.754 1.00 0.00 68 VAL A CA 2
ATOM 2819 C C . VAL A 1 68 ? -4.408 8.609 4.594 1.00 0.00 68 VAL A C 2
ATOM 2820 O O . VAL A 1 68 ? -3.463 8.078 5.171 1.00 0.00 68 VAL A O 2
ATOM 2833 N N . ALA A 1 69 ? -5.648 8.159 4.674 1.00 0.00 69 ALA A N 2
ATOM 2834 C CA . ALA A 1 69 ? -5.974 6.990 5.468 1.00 0.00 69 ALA A CA 2
ATOM 2835 C C . ALA A 1 69 ? -6.314 5.801 4.580 1.00 0.00 69 ALA A C 2
ATOM 2836 O O . ALA A 1 69 ? -7.387 5.747 3.986 1.00 0.00 69 ALA A O 2
ATOM 2843 N N . ALA A 1 70 ? -5.389 4.849 4.499 1.00 0.00 70 ALA A N 2
ATOM 2844 C CA . ALA A 1 70 ? -5.590 3.658 3.684 1.00 0.00 70 ALA A CA 2
ATOM 2845 C C . ALA A 1 70 ? -6.755 2.825 4.204 1.00 0.00 70 ALA A C 2
ATOM 2846 O O . ALA A 1 70 ? -7.479 3.245 5.107 1.00 0.00 70 ALA A O 2
ATOM 2853 N N . GLY A 1 71 ? -6.932 1.640 3.629 1.00 0.00 71 GLY A N 2
ATOM 2854 C CA . GLY A 1 71 ? -8.012 0.765 4.047 1.00 0.00 71 GLY A CA 2
ATOM 2855 C C . GLY A 1 71 ? -7.875 0.327 5.492 1.00 0.00 71 GLY A C 2
ATOM 2856 O O . GLY A 1 71 ? -7.359 1.078 6.322 1.00 0.00 71 GLY A O 2
ATOM 2860 N N . PRO A 1 72 ? -8.325 -0.893 5.831 1.00 0.00 72 PRO A N 2
ATOM 2861 C CA . PRO A 1 72 ? -8.238 -1.412 7.197 1.00 0.00 72 PRO A CA 2
ATOM 2862 C C . PRO A 1 72 ? -6.793 -1.615 7.638 1.00 0.00 72 PRO A C 2
ATOM 2863 O O . PRO A 1 72 ? -6.017 -2.285 6.957 1.00 0.00 72 PRO A O 2
ATOM 2874 N N . HIS A 1 73 ? -6.437 -1.034 8.780 1.00 0.00 73 HIS A N 2
ATOM 2875 C CA . HIS A 1 73 ? -5.082 -1.154 9.304 1.00 0.00 73 HIS A CA 2
ATOM 2876 C C . HIS A 1 73 ? -4.662 -2.617 9.395 1.00 0.00 73 HIS A C 2
ATOM 2877 O O . HIS A 1 73 ? -5.184 -3.374 10.215 1.00 0.00 73 HIS A O 2
ATOM 2892 N N . GLY A 1 74 ? -3.718 -3.008 8.547 1.00 0.00 74 GLY A N 2
ATOM 2893 C CA . GLY A 1 74 ? -3.244 -4.378 8.547 1.00 0.00 74 GLY A CA 2
ATOM 2894 C C . GLY A 1 74 ? -3.748 -5.169 7.357 1.00 0.00 74 GLY A C 2
ATOM 2895 O O . GLY A 1 74 ? -4.709 -5.930 7.471 1.00 0.00 74 GLY A O 2
ATOM 2899 N N . LEU A 1 75 ? -3.094 -5.000 6.211 1.00 0.00 75 LEU A N 2
ATOM 2900 C CA . LEU A 1 75 ? -3.479 -5.715 5.002 1.00 0.00 75 LEU A CA 2
ATOM 2901 C C . LEU A 1 75 ? -2.241 -6.101 4.200 1.00 0.00 75 LEU A C 2
ATOM 2902 O O . LEU A 1 75 ? -1.807 -5.372 3.307 1.00 0.00 75 LEU A O 2
ATOM 2918 N N . LYS A 1 76 ? -1.674 -7.253 4.536 1.00 0.00 76 LYS A N 2
ATOM 2919 C CA . LYS A 1 76 ? -0.482 -7.751 3.864 1.00 0.00 76 LYS A CA 2
ATOM 2920 C C . LYS A 1 76 ? -0.783 -8.122 2.416 1.00 0.00 76 LYS A C 2
ATOM 2921 O O . LYS A 1 76 ? -1.874 -8.594 2.097 1.00 0.00 76 LYS A O 2
ATOM 2940 N N . PHE A 1 77 ? 0.196 -7.907 1.543 1.00 0.00 77 PHE A N 2
ATOM 2941 C CA . PHE A 1 77 ? 0.042 -8.220 0.126 1.00 0.00 77 PHE A CA 2
ATOM 2942 C C . PHE A 1 77 ? 1.123 -9.192 -0.332 1.00 0.00 77 PHE A C 2
ATOM 2943 O O . PHE A 1 77 ? 2.227 -9.211 0.213 1.00 0.00 77 PHE A O 2
ATOM 2960 N N . LEU A 1 78 ? 0.802 -9.993 -1.342 1.00 0.00 78 LEU A N 2
ATOM 2961 C CA . LEU A 1 78 ? 1.756 -10.961 -1.877 1.00 0.00 78 LEU A CA 2
ATOM 2962 C C . LEU A 1 78 ? 2.496 -10.395 -3.080 1.00 0.00 78 LEU A C 2
ATOM 2963 O O . LEU A 1 78 ? 3.151 -11.122 -3.828 1.00 0.00 78 LEU A O 2
ATOM 2979 N N . LYS A 1 79 ? 2.392 -9.088 -3.243 1.00 0.00 79 LYS A N 2
ATOM 2980 C CA . LYS A 1 79 ? 3.051 -8.381 -4.335 1.00 0.00 79 LYS A CA 2
ATOM 2981 C C . LYS A 1 79 ? 3.148 -6.888 -4.018 1.00 0.00 79 LYS A C 2
ATOM 2982 O O . LYS A 1 79 ? 2.190 -6.289 -3.531 1.00 0.00 79 LYS A O 2
ATOM 3001 N N . PRO A 1 80 ? 4.310 -6.263 -4.285 1.00 0.00 80 PRO A N 2
ATOM 3002 C CA . PRO A 1 80 ? 4.515 -4.834 -4.016 1.00 0.00 80 PRO A CA 2
ATOM 3003 C C . PRO A 1 80 ? 3.543 -3.952 -4.792 1.00 0.00 80 PRO A C 2
ATOM 3004 O O . PRO A 1 80 ? 3.762 -3.658 -5.967 1.00 0.00 80 PRO A O 2
ATOM 3015 N N . VAL A 1 81 ? 2.471 -3.524 -4.129 1.00 0.00 81 VAL A N 2
ATOM 3016 C CA . VAL A 1 81 ? 1.481 -2.673 -4.760 1.00 0.00 81 VAL A CA 2
ATOM 3017 C C . VAL A 1 81 ? 2.042 -1.274 -5.000 1.00 0.00 81 VAL A C 2
ATOM 3018 O O . VAL A 1 81 ? 2.803 -0.755 -4.183 1.00 0.00 81 VAL A O 2
ATOM 3031 N N . GLU A 1 82 ? 1.672 -0.673 -6.124 1.00 0.00 82 GLU A N 2
ATOM 3032 C CA . GLU A 1 82 ? 2.151 0.660 -6.468 1.00 0.00 82 GLU A CA 2
ATOM 3033 C C . GLU A 1 82 ? 1.198 1.739 -5.963 1.00 0.00 82 GLU A C 2
ATOM 3034 O O . GLU A 1 82 ? 0.004 1.716 -6.258 1.00 0.00 82 GLU A O 2
ATOM 3046 N N . LEU A 1 83 ? 1.742 2.685 -5.204 1.00 0.00 83 LEU A N 2
ATOM 3047 C CA . LEU A 1 83 ? 0.948 3.781 -4.661 1.00 0.00 83 LEU A CA 2
ATOM 3048 C C . LEU A 1 83 ? 1.543 5.124 -5.078 1.00 0.00 83 LEU A C 2
ATOM 3049 O O . LEU A 1 83 ? 2.737 5.362 -4.911 1.00 0.00 83 LEU A O 2
ATOM 3065 N N . ARG A 1 84 ? 0.703 5.995 -5.627 1.00 0.00 84 ARG A N 2
ATOM 3066 C CA . ARG A 1 84 ? 1.154 7.309 -6.074 1.00 0.00 84 ARG A CA 2
ATOM 3067 C C . ARG A 1 84 ? 0.320 8.421 -5.446 1.00 0.00 84 ARG A C 2
ATOM 3068 O O . ARG A 1 84 ? -0.906 8.435 -5.566 1.00 0.00 84 ARG A O 2
ATOM 3089 N N . LEU A 1 85 ? 0.996 9.353 -4.784 1.00 0.00 85 LEU A N 2
ATOM 3090 C CA . LEU A 1 85 ? 0.324 10.477 -4.140 1.00 0.00 85 LEU A CA 2
ATOM 3091 C C . LEU A 1 85 ? 1.085 11.777 -4.395 1.00 0.00 85 LEU A C 2
ATOM 3092 O O . LEU A 1 85 ? 2.308 11.821 -4.268 1.00 0.00 85 LEU A O 2
ATOM 3108 N N . PRO A 1 86 ? 0.372 12.858 -4.760 1.00 0.00 86 PRO A N 2
ATOM 3109 C CA . PRO A 1 86 ? 0.998 14.157 -5.029 1.00 0.00 86 PRO A CA 2
ATOM 3110 C C . PRO A 1 86 ? 1.883 14.618 -3.877 1.00 0.00 86 PRO A C 2
ATOM 3111 O O . PRO A 1 86 ? 1.567 14.392 -2.710 1.00 0.00 86 PRO A O 2
ATOM 3122 N N . HIS A 1 87 ? 2.997 15.264 -4.215 1.00 0.00 87 HIS A N 2
ATOM 3123 C CA . HIS A 1 87 ? 3.931 15.755 -3.207 1.00 0.00 87 HIS A CA 2
ATOM 3124 C C . HIS A 1 87 ? 3.205 16.552 -2.125 1.00 0.00 87 HIS A C 2
ATOM 3125 O O . HIS A 1 87 ? 3.426 16.342 -0.932 1.00 0.00 87 HIS A O 2
ATOM 3140 N N . CYS A 1 88 ? 2.336 17.466 -2.550 1.00 0.00 88 CYS A N 2
ATOM 3141 C CA . CYS A 1 88 ? 1.572 18.293 -1.619 1.00 0.00 88 CYS A CA 2
ATOM 3142 C C . CYS A 1 88 ? 2.480 18.920 -0.564 1.00 0.00 88 CYS A C 2
ATOM 3143 O O . CYS A 1 88 ? 2.519 18.472 0.582 1.00 0.00 88 CYS A O 2
ATOM 3151 N N . ASP A 1 89 ? 3.209 19.959 -0.961 1.00 0.00 89 ASP A N 2
ATOM 3152 C CA . ASP A 1 89 ? 4.116 20.649 -0.051 1.00 0.00 89 ASP A CA 2
ATOM 3153 C C . ASP A 1 89 ? 4.739 21.869 -0.726 1.00 0.00 89 ASP A C 2
ATOM 3154 O O . ASP A 1 89 ? 5.765 21.759 -1.395 1.00 0.00 89 ASP A O 2
ATOM 3163 N N . PRO A 1 90 ? 4.119 23.052 -0.563 1.00 0.00 90 PRO A N 2
ATOM 3164 C CA . PRO A 1 90 ? 4.613 24.293 -1.161 1.00 0.00 90 PRO A CA 2
ATOM 3165 C C . PRO A 1 90 ? 5.700 24.966 -0.324 1.00 0.00 90 PRO A C 2
ATOM 3166 O O . PRO A 1 90 ? 5.713 26.187 -0.181 1.00 0.00 90 PRO A O 2
ATOM 3177 N N . LYS A 1 91 ? 6.611 24.165 0.220 1.00 0.00 91 LYS A N 2
ATOM 3178 C CA . LYS A 1 91 ? 7.699 24.692 1.036 1.00 0.00 91 LYS A CA 2
ATOM 3179 C C . LYS A 1 91 ? 9.045 24.586 0.313 1.00 0.00 91 LYS A C 2
ATOM 3180 O O . LYS A 1 91 ? 10.043 25.151 0.763 1.00 0.00 91 LYS A O 2
ATOM 3199 N N . THR A 1 92 ? 9.076 23.849 -0.796 1.00 0.00 92 THR A N 2
ATOM 3200 C CA . THR A 1 92 ? 10.312 23.664 -1.555 1.00 0.00 92 THR A CA 2
ATOM 3201 C C . THR A 1 92 ? 10.188 24.163 -2.988 1.00 0.00 92 THR A C 2
ATOM 3202 O O . THR A 1 92 ? 11.005 23.830 -3.847 1.00 0.00 92 THR A O 2
ATOM 3213 N N . TRP A 1 93 ? 9.166 24.958 -3.239 1.00 0.00 93 TRP A N 2
ATOM 3214 C CA . TRP A 1 93 ? 8.928 25.506 -4.572 1.00 0.00 93 TRP A CA 2
ATOM 3215 C C . TRP A 1 93 ? 9.110 27.021 -4.582 1.00 0.00 93 TRP A C 2
ATOM 3216 O O . TRP A 1 93 ? 9.578 27.596 -5.564 1.00 0.00 93 TRP A O 2
ATOM 3237 N N . GLN A 1 94 ? 8.717 27.658 -3.486 1.00 0.00 94 GLN A N 2
ATOM 3238 C CA . GLN A 1 94 ? 8.813 29.104 -3.363 1.00 0.00 94 GLN A CA 2
ATOM 3239 C C . GLN A 1 94 ? 10.021 29.509 -2.521 1.00 0.00 94 GLN A C 2
ATOM 3240 O O . GLN A 1 94 ? 10.524 30.627 -2.639 1.00 0.00 94 GLN A O 2
ATOM 3254 N N . ASN A 1 95 ? 10.482 28.595 -1.672 1.00 0.00 95 ASN A N 2
ATOM 3255 C CA . ASN A 1 95 ? 11.629 28.863 -0.813 1.00 0.00 95 ASN A CA 2
ATOM 3256 C C . ASN A 1 95 ? 12.908 28.273 -1.400 1.00 0.00 95 ASN A C 2
ATOM 3257 O O . ASN A 1 95 ? 14.005 28.768 -1.141 1.00 0.00 95 ASN A O 2
ATOM 3268 N N . LYS A 1 96 ? 12.762 27.212 -2.190 1.00 0.00 96 LYS A N 2
ATOM 3269 C CA . LYS A 1 96 ? 13.910 26.558 -2.807 1.00 0.00 96 LYS A CA 2
ATOM 3270 C C . LYS A 1 96 ? 13.945 26.812 -4.312 1.00 0.00 96 LYS A C 2
ATOM 3271 O O . LYS A 1 96 ? 14.838 27.495 -4.815 1.00 0.00 96 LYS A O 2
ATOM 3290 N N . CYS A 1 97 ? 12.971 26.258 -5.027 1.00 0.00 97 CYS A N 2
ATOM 3291 C CA . CYS A 1 97 ? 12.896 26.424 -6.474 1.00 0.00 97 CYS A CA 2
ATOM 3292 C C . CYS A 1 97 ? 12.316 27.786 -6.843 1.00 0.00 97 CYS A C 2
ATOM 3293 O O . CYS A 1 97 ? 11.927 28.563 -5.970 1.00 0.00 97 CYS A O 2
ATOM 3301 N N . LEU A 1 98 ? 12.260 28.068 -8.141 1.00 0.00 98 LEU A N 2
ATOM 3302 C CA . LEU A 1 98 ? 11.729 29.335 -8.628 1.00 0.00 98 LEU A CA 2
ATOM 3303 C C . LEU A 1 98 ? 10.231 29.223 -8.914 1.00 0.00 98 LEU A C 2
ATOM 3304 O O . LEU A 1 98 ? 9.795 28.303 -9.604 1.00 0.00 98 LEU A O 2
ATOM 3320 N N . PRO A 1 99 ? 9.419 30.157 -8.384 1.00 0.00 99 PRO A N 2
ATOM 3321 C CA . PRO A 1 99 ? 7.966 30.146 -8.589 1.00 0.00 99 PRO A CA 2
ATOM 3322 C C . PRO A 1 99 ? 7.579 30.244 -10.063 1.00 0.00 99 PRO A C 2
ATOM 3323 O O . PRO A 1 99 ? 6.477 29.856 -10.451 1.00 0.00 99 PRO A O 2
ATOM 3334 N N . GLY A 1 100 ? 8.486 30.771 -10.879 1.00 0.00 100 GLY A N 2
ATOM 3335 C CA . GLY A 1 100 ? 8.211 30.916 -12.297 1.00 0.00 100 GLY A CA 2
ATOM 3336 C C . GLY A 1 100 ? 8.595 29.688 -13.103 1.00 0.00 100 GLY A C 2
ATOM 3337 O O . GLY A 1 100 ? 7.879 29.294 -14.022 1.00 0.00 100 GLY A O 2
ATOM 3341 N N . ASP A 1 101 ? 9.730 29.086 -12.760 1.00 0.00 101 ASP A N 2
ATOM 3342 C CA . ASP A 1 101 ? 10.208 27.900 -13.463 1.00 0.00 101 ASP A CA 2
ATOM 3343 C C . ASP A 1 101 ? 9.150 26.796 -13.464 1.00 0.00 101 ASP A C 2
ATOM 3344 O O . ASP A 1 101 ? 8.665 26.394 -12.406 1.00 0.00 101 ASP A O 2
ATOM 3353 N N . PRO A 1 102 ? 8.773 26.286 -14.653 1.00 0.00 102 PRO A N 2
ATOM 3354 C CA . PRO A 1 102 ? 7.768 25.223 -14.769 1.00 0.00 102 PRO A CA 2
ATOM 3355 C C . PRO A 1 102 ? 8.127 23.998 -13.937 1.00 0.00 102 PRO A C 2
ATOM 3356 O O . PRO A 1 102 ? 7.250 23.301 -13.432 1.00 0.00 102 PRO A O 2
ATOM 3367 N N . ASN A 1 103 ? 9.423 23.748 -13.790 1.00 0.00 103 ASN A N 2
ATOM 3368 C CA . ASN A 1 103 ? 9.895 22.610 -13.006 1.00 0.00 103 ASN A CA 2
ATOM 3369 C C . ASN A 1 103 ? 9.496 22.759 -11.538 1.00 0.00 103 ASN A C 2
ATOM 3370 O O . ASN A 1 103 ? 9.548 21.801 -10.767 1.00 0.00 103 ASN A O 2
ATOM 3381 N N . TYR A 1 104 ? 9.093 23.972 -11.162 1.00 0.00 104 TYR A N 2
ATOM 3382 C CA . TYR A 1 104 ? 8.678 24.265 -9.793 1.00 0.00 104 TYR A CA 2
ATOM 3383 C C . TYR A 1 104 ? 7.547 23.341 -9.328 1.00 0.00 104 TYR A C 2
ATOM 3384 O O . TYR A 1 104 ? 7.283 23.235 -8.132 1.00 0.00 104 TYR A O 2
ATOM 3402 N N . LEU A 1 105 ? 6.870 22.689 -10.275 1.00 0.00 105 LEU A N 2
ATOM 3403 C CA . LEU A 1 105 ? 5.760 21.798 -9.943 1.00 0.00 105 LEU A CA 2
ATOM 3404 C C . LEU A 1 105 ? 5.498 20.784 -11.056 1.00 0.00 105 LEU A C 2
ATOM 3405 O O . LEU A 1 105 ? 5.060 19.665 -10.788 1.00 0.00 105 LEU A O 2
ATOM 3421 N N . VAL A 1 106 ? 5.744 21.180 -12.303 1.00 0.00 106 VAL A N 2
ATOM 3422 C CA . VAL A 1 106 ? 5.506 20.300 -13.445 1.00 0.00 106 VAL A CA 2
ATOM 3423 C C . VAL A 1 106 ? 6.488 19.120 -13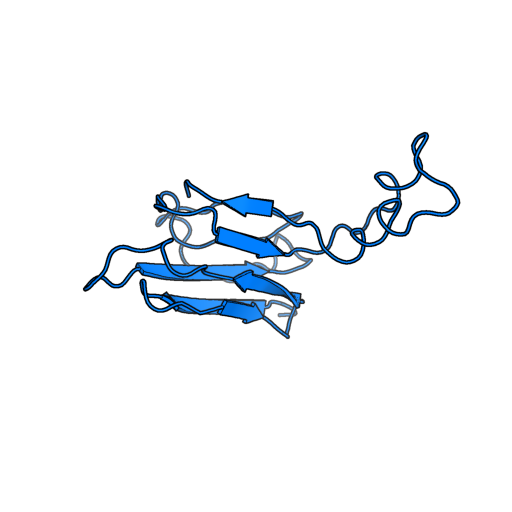.495 1.00 0.00 106 VAL A C 2
ATOM 3424 O O . VAL A 1 106 ? 6.907 18.705 -14.576 1.00 0.00 106 VAL A O 2
ATOM 3437 N N . GLY A 1 107 ? 6.851 18.582 -12.332 1.00 0.00 107 GLY A N 2
ATOM 3438 C CA . GLY A 1 107 ? 7.775 17.463 -12.294 1.00 0.00 107 GLY A CA 2
ATOM 3439 C C . GLY A 1 107 ? 7.450 16.471 -11.193 1.00 0.00 107 GLY A C 2
ATOM 3440 O O . GLY A 1 107 ? 7.507 15.260 -11.405 1.00 0.00 107 GLY A O 2
ATOM 3444 N N . ALA A 1 108 ? 7.111 16.983 -10.014 1.00 0.00 108 ALA A N 2
ATOM 3445 C CA . ALA A 1 108 ? 6.779 16.134 -8.873 1.00 0.00 108 ALA A CA 2
ATOM 3446 C C . ALA A 1 108 ? 5.692 15.126 -9.229 1.00 0.00 108 ALA A C 2
ATOM 3447 O O . ALA A 1 108 ? 5.902 13.917 -9.151 1.00 0.00 108 ALA A O 2
ATOM 3454 N N . ASN A 1 109 ? 4.534 15.638 -9.620 1.00 0.00 109 ASN A N 2
ATOM 3455 C CA . ASN A 1 109 ? 3.403 14.794 -9.992 1.00 0.00 109 ASN A CA 2
ATOM 3456 C C . ASN A 1 109 ? 2.929 13.955 -8.806 1.00 0.00 109 ASN A C 2
ATOM 3457 O O . ASN A 1 109 ? 1.949 14.298 -8.146 1.00 0.00 109 ASN A O 2
ATOM 3468 N N . CYS A 1 110 ? 3.628 12.856 -8.541 1.00 0.00 110 CYS A N 2
ATOM 3469 C CA . CYS A 1 110 ? 3.274 11.972 -7.435 1.00 0.00 110 CYS A CA 2
ATOM 3470 C C . CYS A 1 110 ? 4.505 11.255 -6.893 1.00 0.00 110 CYS A C 2
ATOM 3471 O O . CYS A 1 110 ? 5.587 11.332 -7.475 1.00 0.00 110 CYS A O 2
ATOM 3479 N N . VAL A 1 111 ? 4.334 10.557 -5.774 1.00 0.00 111 VAL A N 2
ATOM 3480 C CA . VAL A 1 111 ? 5.432 9.826 -5.153 1.00 0.00 111 VAL A CA 2
ATOM 3481 C C . VAL A 1 111 ? 5.248 8.319 -5.302 1.00 0.00 111 VAL A C 2
ATOM 3482 O O . VAL A 1 111 ? 4.260 7.757 -4.832 1.00 0.00 111 VAL A O 2
ATOM 3495 N N . SER A 1 112 ? 6.206 7.667 -5.953 1.00 0.00 112 SER A N 2
ATOM 3496 C CA . SER A 1 112 ? 6.140 6.226 -6.150 1.00 0.00 112 SER A CA 2
ATOM 3497 C C . SER A 1 112 ? 6.502 5.498 -4.860 1.00 0.00 112 SER A C 2
ATOM 3498 O O . SER A 1 112 ? 7.669 5.436 -4.477 1.00 0.00 112 SER A O 2
ATOM 3506 N N . VAL A 1 113 ? 5.490 4.953 -4.192 1.00 0.00 113 VAL A N 2
ATOM 3507 C CA . VAL A 1 113 ? 5.702 4.233 -2.942 1.00 0.00 113 VAL A CA 2
ATOM 3508 C C . VAL A 1 113 ? 5.073 2.844 -2.996 1.00 0.00 113 VAL A C 2
ATOM 3509 O O . VAL A 1 113 ? 3.870 2.704 -3.216 1.00 0.00 113 VAL A O 2
ATOM 3522 N N . LEU A 1 114 ? 5.894 1.819 -2.798 1.00 0.00 114 LEU A N 2
ATOM 3523 C CA . LEU A 1 114 ? 5.416 0.442 -2.828 1.00 0.00 114 LEU A CA 2
ATOM 3524 C C . LEU A 1 114 ? 4.963 -0.008 -1.443 1.00 0.00 114 LEU A C 2
ATOM 3525 O O . LEU A 1 114 ? 5.592 0.318 -0.435 1.00 0.00 114 LEU A O 2
ATOM 3541 N N . ILE A 1 115 ? 3.868 -0.757 -1.402 1.00 0.00 115 ILE A N 2
ATOM 3542 C CA . ILE A 1 115 ? 3.328 -1.255 -0.143 1.00 0.00 115 ILE A CA 2
ATOM 3543 C C . ILE A 1 115 ? 3.121 -2.764 -0.190 1.00 0.00 115 ILE A C 2
ATOM 3544 O O . ILE A 1 115 ? 2.387 -3.278 -1.036 1.00 0.00 115 ILE A O 2
ATOM 3560 N N . ASP A 1 116 ? 3.767 -3.462 0.734 1.00 0.00 116 ASP A N 2
ATOM 3561 C CA . ASP A 1 116 ? 3.652 -4.909 0.822 1.00 0.00 116 ASP A CA 2
ATOM 3562 C C . ASP A 1 116 ? 3.203 -5.318 2.218 1.00 0.00 116 ASP A C 2
ATOM 3563 O O . ASP A 1 116 ? 3.466 -6.434 2.668 1.00 0.00 116 ASP A O 2
ATOM 3572 N N . HIS A 1 117 ? 2.527 -4.400 2.899 1.00 0.00 117 HIS A N 2
ATOM 3573 C CA . HIS A 1 117 ? 2.039 -4.654 4.250 1.00 0.00 117 HIS A CA 2
ATOM 3574 C C . HIS A 1 117 ? 1.316 -3.434 4.808 1.00 0.00 117 HIS A C 2
ATOM 3575 O O . HIS A 1 117 ? 1.933 -2.402 5.077 1.00 0.00 117 HIS A O 2
ATOM 3590 N N . PHE A 1 118 ? 0.004 -3.557 4.984 1.00 0.00 118 PHE A N 2
ATOM 3591 C CA . PHE A 1 118 ? -0.800 -2.462 5.510 1.00 0.00 118 PHE A CA 2
ATOM 3592 C C . PHE A 1 118 ? -0.963 -2.580 7.022 1.00 0.00 118 PHE A C 2
ATOM 3593 O O . PHE A 1 118 ? -0.367 -3.506 7.609 1.00 0.00 118 PHE A O 2
ATOM 3611 N N . THR A 1 1 ? -18.021 16.272 3.694 1.00 0.00 1 THR A N 3
ATOM 3612 C CA . THR A 1 1 ? -18.294 17.656 3.227 1.00 0.00 1 THR A CA 3
ATOM 3613 C C . THR A 1 1 ? -17.539 17.961 1.938 1.00 0.00 1 THR A C 3
ATOM 3614 O O . THR A 1 1 ? -18.138 18.346 0.933 1.00 0.00 1 THR A O 3
ATOM 3627 N N . VAL A 1 2 ? -16.222 17.789 1.975 1.00 0.00 2 VAL A N 3
ATOM 3628 C CA . VAL A 1 2 ? -15.386 18.045 0.808 1.00 0.00 2 VAL A CA 3
ATOM 3629 C C . VAL A 1 2 ? -14.157 17.138 0.804 1.00 0.00 2 VAL A C 3
ATOM 3630 O O . VAL A 1 2 ? -13.069 17.551 0.405 1.00 0.00 2 VAL A O 3
ATOM 3643 N N . VAL A 1 3 ? -14.342 15.901 1.252 1.00 0.00 3 VAL A N 3
ATOM 3644 C CA . VAL A 1 3 ? -13.249 14.935 1.299 1.00 0.00 3 VAL A CA 3
ATOM 3645 C C . VAL A 1 3 ? -13.330 13.961 0.131 1.00 0.00 3 VAL A C 3
ATOM 3646 O O . VAL A 1 3 ? -14.418 13.627 -0.339 1.00 0.00 3 VAL A O 3
ATOM 3659 N N . ALA A 1 4 ? -12.173 13.499 -0.328 1.00 0.00 4 ALA A N 3
ATOM 3660 C CA . ALA A 1 4 ? -12.118 12.553 -1.434 1.00 0.00 4 ALA A CA 3
ATOM 3661 C C . ALA A 1 4 ? -11.867 11.143 -0.917 1.00 0.00 4 ALA A C 3
ATOM 3662 O O . ALA A 1 4 ? -10.832 10.870 -0.314 1.00 0.00 4 ALA A O 3
ATOM 3669 N N . THR A 1 5 ? -12.821 10.251 -1.152 1.00 0.00 5 THR A N 3
ATOM 3670 C CA . THR A 1 5 ? -12.693 8.872 -0.698 1.00 0.00 5 THR A CA 3
ATOM 3671 C C . THR A 1 5 ? -12.920 7.893 -1.843 1.00 0.00 5 THR A C 3
ATOM 3672 O O . THR A 1 5 ? -13.755 8.124 -2.717 1.00 0.00 5 THR A O 3
ATOM 3683 N N . ALA A 1 6 ? -12.169 6.799 -1.826 1.00 0.00 6 ALA A N 3
ATOM 3684 C CA . ALA A 1 6 ? -12.282 5.778 -2.859 1.00 0.00 6 ALA A CA 3
ATOM 3685 C C . ALA A 1 6 ? -12.415 4.392 -2.241 1.00 0.00 6 ALA A C 3
ATOM 3686 O O . ALA A 1 6 ? -11.450 3.844 -1.712 1.00 0.00 6 ALA A O 3
ATOM 3693 N N . ARG A 1 7 ? -13.617 3.833 -2.312 1.00 0.00 7 ARG A N 3
ATOM 3694 C CA . ARG A 1 7 ? -13.878 2.509 -1.758 1.00 0.00 7 ARG A CA 3
ATOM 3695 C C . ARG A 1 7 ? -14.040 1.481 -2.872 1.00 0.00 7 ARG A C 3
ATOM 3696 O O . ARG A 1 7 ? -14.811 1.691 -3.810 1.00 0.00 7 ARG A O 3
ATOM 3717 N N . GLY A 1 8 ? -13.316 0.372 -2.771 1.00 0.00 8 GLY A N 3
ATOM 3718 C CA . GLY A 1 8 ? -13.411 -0.659 -3.789 1.00 0.00 8 GLY A CA 3
ATOM 3719 C C . GLY A 1 8 ? -12.702 -1.940 -3.402 1.00 0.00 8 GLY A C 3
ATOM 3720 O O . GLY A 1 8 ? -11.628 -1.908 -2.801 1.00 0.00 8 GLY A O 3
ATOM 3724 N N . ILE A 1 9 ? -13.300 -3.072 -3.762 1.00 0.00 9 ILE A N 3
ATOM 3725 C CA . ILE A 1 9 ? -12.713 -4.372 -3.464 1.00 0.00 9 ILE A CA 3
ATOM 3726 C C . ILE A 1 9 ? -11.755 -4.790 -4.573 1.00 0.00 9 ILE A C 3
ATOM 3727 O O . ILE A 1 9 ? -11.827 -4.278 -5.690 1.00 0.00 9 ILE A O 3
ATOM 3743 N N . PHE A 1 10 ? -10.855 -5.716 -4.263 1.00 0.00 10 PHE A N 3
ATOM 3744 C CA . PHE A 1 10 ? -9.886 -6.184 -5.247 1.00 0.00 10 PHE A CA 3
ATOM 3745 C C . PHE A 1 10 ? -9.658 -7.687 -5.135 1.00 0.00 10 PHE A C 3
ATOM 3746 O O . PHE A 1 10 ? -9.814 -8.274 -4.064 1.00 0.00 10 PHE A O 3
ATOM 3763 N N . ASN A 1 11 ? -9.290 -8.299 -6.254 1.00 0.00 11 ASN A N 3
ATOM 3764 C CA . ASN A 1 11 ? -9.038 -9.735 -6.301 1.00 0.00 11 ASN A CA 3
ATOM 3765 C C . ASN A 1 11 ? -7.708 -10.024 -6.988 1.00 0.00 11 ASN A C 3
ATOM 3766 O O . ASN A 1 11 ? -7.074 -9.124 -7.537 1.00 0.00 11 ASN A O 3
ATOM 3777 N N . SER A 1 12 ? -7.290 -11.287 -6.952 1.00 0.00 12 SER A N 3
ATOM 3778 C CA . SER A 1 12 ? -6.030 -11.703 -7.568 1.00 0.00 12 SER A CA 3
ATOM 3779 C C . SER A 1 12 ? -5.860 -11.097 -8.961 1.00 0.00 12 SER A C 3
ATOM 3780 O O . SER A 1 12 ? -4.737 -10.872 -9.415 1.00 0.00 12 SER A O 3
ATOM 3788 N N . ASN A 1 13 ? -6.977 -10.837 -9.634 1.00 0.00 13 ASN A N 3
ATOM 3789 C CA . ASN A 1 13 ? -6.943 -10.260 -10.974 1.00 0.00 13 ASN A CA 3
ATOM 3790 C C . ASN A 1 13 ? -6.237 -8.906 -10.972 1.00 0.00 13 ASN A C 3
ATOM 3791 O O . ASN A 1 13 ? -5.565 -8.545 -11.937 1.00 0.00 13 ASN A O 3
ATOM 3802 N N . GLY A 1 14 ? -6.392 -8.163 -9.880 1.00 0.00 14 GLY A N 3
ATOM 3803 C CA . GLY A 1 14 ? -5.761 -6.860 -9.777 1.00 0.00 14 GLY A CA 3
ATOM 3804 C C . GLY A 1 14 ? -6.755 -5.718 -9.868 1.00 0.00 14 GLY A C 3
ATOM 3805 O O . GLY A 1 14 ? -7.965 -5.940 -9.919 1.00 0.00 14 GLY A O 3
ATOM 3809 N N . GLY A 1 15 ? -6.240 -4.493 -9.888 1.00 0.00 15 GLY A N 3
ATOM 3810 C CA . GLY A 1 15 ? -7.099 -3.324 -9.972 1.00 0.00 15 GLY A CA 3
ATOM 3811 C C . GLY A 1 15 ? -6.480 -2.111 -9.306 1.00 0.00 15 GLY A C 3
ATOM 3812 O O . GLY A 1 15 ? -5.540 -2.240 -8.523 1.00 0.00 15 GLY A O 3
ATOM 3816 N N . VAL A 1 16 ? -7.004 -0.928 -9.614 1.00 0.00 16 VAL A N 3
ATOM 3817 C CA . VAL A 1 16 ? -6.486 0.306 -9.032 1.00 0.00 16 VAL A CA 3
ATOM 3818 C C . VAL A 1 16 ? -7.554 1.046 -8.239 1.00 0.00 16 VAL A C 3
ATOM 3819 O O . VAL A 1 16 ? -8.743 0.976 -8.546 1.00 0.00 16 VAL A O 3
ATOM 3832 N N . LEU A 1 17 ? -7.102 1.774 -7.229 1.00 0.00 17 LEU A N 3
ATOM 3833 C CA . LEU A 1 17 ? -7.990 2.567 -6.385 1.00 0.00 17 LEU A CA 3
ATOM 3834 C C . LEU A 1 17 ? -7.540 4.021 -6.401 1.00 0.00 17 LEU A C 3
ATOM 3835 O O . LEU A 1 17 ? -6.580 4.389 -5.723 1.00 0.00 17 LEU A O 3
ATOM 3851 N N . SER A 1 18 ? -8.217 4.843 -7.196 1.00 0.00 18 SER A N 3
ATOM 3852 C CA . SER A 1 18 ? -7.854 6.251 -7.310 1.00 0.00 18 SER A CA 3
ATOM 3853 C C . SER A 1 18 ? -9.055 7.167 -7.110 1.00 0.00 18 SER A C 3
ATOM 3854 O O . SER A 1 18 ? -10.187 6.813 -7.438 1.00 0.00 18 SER A O 3
ATOM 3862 N N . SER A 1 19 ? -8.787 8.355 -6.580 1.00 0.00 19 SER A N 3
ATOM 3863 C CA . SER A 1 19 ? -9.824 9.348 -6.344 1.00 0.00 19 SER A CA 3
ATOM 3864 C C . SER A 1 19 ? -9.549 10.596 -7.179 1.00 0.00 19 SER A C 3
ATOM 3865 O O . SER A 1 19 ? -8.757 11.453 -6.791 1.00 0.00 19 SER A O 3
ATOM 3873 N N . ILE A 1 20 ? -10.203 10.682 -8.333 1.00 0.00 20 ILE A N 3
ATOM 3874 C CA . ILE A 1 20 ? -10.025 11.814 -9.236 1.00 0.00 20 ILE A CA 3
ATOM 3875 C C . ILE A 1 20 ? -10.188 13.148 -8.510 1.00 0.00 20 ILE A C 3
ATOM 3876 O O . ILE A 1 20 ? -9.633 14.164 -8.931 1.00 0.00 20 ILE A O 3
ATOM 3892 N N . GLU A 1 21 ? -10.954 13.141 -7.427 1.00 0.00 21 GLU A N 3
ATOM 3893 C CA . GLU A 1 21 ? -11.191 14.353 -6.654 1.00 0.00 21 GLU A CA 3
ATOM 3894 C C . GLU A 1 21 ? -9.891 14.900 -6.068 1.00 0.00 21 GLU A C 3
ATOM 3895 O O . GLU A 1 21 ? -9.665 16.111 -6.065 1.00 0.00 21 GLU A O 3
ATOM 3907 N N . THR A 1 22 ? -9.042 14.007 -5.567 1.00 0.00 22 THR A N 3
ATOM 3908 C CA . THR A 1 22 ? -7.770 14.416 -4.976 1.00 0.00 22 THR A CA 3
ATOM 3909 C C . THR A 1 22 ? -6.599 14.077 -5.893 1.00 0.00 22 THR A C 3
ATOM 3910 O O . THR A 1 22 ? -5.782 14.940 -6.214 1.00 0.00 22 THR A O 3
ATOM 3921 N N . GLY A 1 23 ? -6.521 12.819 -6.312 1.00 0.00 23 GLY A N 3
ATOM 3922 C CA . GLY A 1 23 ? -5.443 12.396 -7.188 1.00 0.00 23 GLY A CA 3
ATOM 3923 C C . GLY A 1 23 ? -4.786 11.107 -6.731 1.00 0.00 23 GLY A C 3
ATOM 3924 O O . GLY A 1 23 ? -4.373 10.291 -7.553 1.00 0.00 23 GLY A O 3
ATOM 3928 N N . VAL A 1 24 ? -4.689 10.924 -5.415 1.00 0.00 24 VAL A N 3
ATOM 3929 C CA . VAL A 1 24 ? -4.076 9.723 -4.853 1.00 0.00 24 VAL A CA 3
ATOM 3930 C C . VAL A 1 24 ? -4.641 8.462 -5.497 1.00 0.00 24 VAL A C 3
ATOM 3931 O O . VAL A 1 24 ? -5.842 8.369 -5.752 1.00 0.00 24 VAL A O 3
ATOM 3944 N N . SER A 1 25 ? -3.769 7.494 -5.768 1.00 0.00 25 SER A N 3
ATOM 3945 C CA . SER A 1 25 ? -4.193 6.246 -6.392 1.00 0.00 25 SER A CA 3
ATOM 3946 C C . SER A 1 25 ? -3.353 5.069 -5.908 1.00 0.00 25 SER A C 3
ATOM 3947 O O . SER A 1 25 ? -2.210 5.240 -5.481 1.00 0.00 25 SER A O 3
ATOM 3955 N N . ILE A 1 26 ? -3.925 3.871 -5.990 1.00 0.00 26 ILE A N 3
ATOM 3956 C CA . ILE A 1 26 ? -3.226 2.658 -5.573 1.00 0.00 26 ILE A CA 3
ATOM 3957 C C . ILE A 1 26 ? -3.452 1.536 -6.581 1.00 0.00 26 ILE A C 3
ATOM 3958 O O . ILE A 1 26 ? -4.568 1.044 -6.735 1.00 0.00 26 ILE A O 3
ATOM 3974 N N . ILE A 1 27 ? -2.388 1.130 -7.262 1.00 0.00 27 ILE A N 3
ATOM 3975 C CA . ILE A 1 27 ? -2.484 0.065 -8.250 1.00 0.00 27 ILE A CA 3
ATOM 3976 C C . ILE A 1 27 ? -2.177 -1.290 -7.624 1.00 0.00 27 ILE A C 3
ATOM 3977 O O . ILE A 1 27 ? -1.227 -1.429 -6.853 1.00 0.00 27 ILE A O 3
ATOM 3993 N N . ILE A 1 28 ? -2.988 -2.286 -7.960 1.00 0.00 28 ILE A N 3
ATOM 3994 C CA . ILE A 1 28 ? -2.807 -3.632 -7.430 1.00 0.00 28 ILE A CA 3
ATOM 3995 C C . ILE A 1 28 ? -2.685 -4.653 -8.557 1.00 0.00 28 ILE A C 3
ATOM 3996 O O . ILE A 1 28 ? -3.683 -5.220 -9.001 1.00 0.00 28 ILE A O 3
ATOM 4012 N N . PRO A 1 29 ? -1.455 -4.901 -9.037 1.00 0.00 29 PRO A N 3
ATOM 4013 C CA . PRO A 1 29 ? -1.210 -5.861 -10.118 1.00 0.00 29 PRO A CA 3
ATOM 4014 C C . PRO A 1 29 ? -1.484 -7.296 -9.687 1.00 0.00 29 PRO A C 3
ATOM 4015 O O . PRO A 1 29 ? -1.522 -7.600 -8.495 1.00 0.00 29 PRO A O 3
ATOM 4026 N N . GLN A 1 30 ? -1.675 -8.177 -10.664 1.00 0.00 30 GLN A N 3
ATOM 4027 C CA . GLN A 1 30 ? -1.947 -9.581 -10.384 1.00 0.00 30 GLN A CA 3
ATOM 4028 C C . GLN A 1 30 ? -0.833 -10.194 -9.541 1.00 0.00 30 GLN A C 3
ATOM 4029 O O . GLN A 1 30 ? 0.303 -10.326 -9.996 1.00 0.00 30 GLN A O 3
ATOM 4043 N N . GLY A 1 31 ? -1.166 -10.570 -8.310 1.00 0.00 31 GLY A N 3
ATOM 4044 C CA . GLY A 1 31 ? -0.182 -11.165 -7.426 1.00 0.00 31 GLY A CA 3
ATOM 4045 C C . GLY A 1 31 ? -0.188 -10.556 -6.034 1.00 0.00 31 GLY A C 3
ATOM 4046 O O . GLY A 1 31 ? 0.564 -10.994 -5.163 1.00 0.00 31 GLY A O 3
ATOM 4050 N N . ALA A 1 32 ? -1.028 -9.546 -5.820 1.00 0.00 32 ALA A N 3
ATOM 4051 C CA . ALA A 1 32 ? -1.112 -8.888 -4.519 1.00 0.00 32 ALA A CA 3
ATOM 4052 C C . ALA A 1 32 ? -2.102 -9.603 -3.607 1.00 0.00 32 ALA A C 3
ATOM 4053 O O . ALA A 1 32 ? -1.949 -9.597 -2.385 1.00 0.00 32 ALA A O 3
ATOM 4060 N N . ILE A 1 33 ? -3.111 -10.226 -4.206 1.00 0.00 33 ILE A N 3
ATOM 4061 C CA . ILE A 1 33 ? -4.120 -10.955 -3.447 1.00 0.00 33 ILE A CA 3
ATOM 4062 C C . ILE A 1 33 ? -4.188 -12.411 -3.905 1.00 0.00 33 ILE A C 3
ATOM 4063 O O . ILE A 1 33 ? -4.147 -12.691 -5.103 1.00 0.00 33 ILE A O 3
ATOM 4079 N N . PRO A 1 34 ? -4.288 -13.363 -2.960 1.00 0.00 34 PRO A N 3
ATOM 4080 C CA . PRO A 1 34 ? -4.358 -14.790 -3.292 1.00 0.00 34 PRO A CA 3
ATOM 4081 C C . PRO A 1 34 ? -5.572 -15.121 -4.152 1.00 0.00 34 PRO A C 3
ATOM 4082 O O . PRO A 1 34 ? -6.572 -14.404 -4.135 1.00 0.00 34 PRO A O 3
ATOM 4093 N N . GLU A 1 35 ? -5.475 -16.210 -4.907 1.00 0.00 35 GLU A N 3
ATOM 4094 C CA . GLU A 1 35 ? -6.565 -16.634 -5.777 1.00 0.00 35 GLU A CA 3
ATOM 4095 C C . GLU A 1 35 ? -7.785 -17.044 -4.959 1.00 0.00 35 GLU A C 3
ATOM 4096 O O . GLU A 1 35 ? -7.659 -17.673 -3.909 1.00 0.00 35 GLU A O 3
ATOM 4108 N N . GLY A 1 36 ? -8.966 -16.679 -5.446 1.00 0.00 36 GLY A N 3
ATOM 4109 C CA . GLY A 1 36 ? -10.192 -17.014 -4.746 1.00 0.00 36 GLY A CA 3
ATOM 4110 C C . GLY A 1 36 ? -10.405 -16.160 -3.511 1.00 0.00 36 GLY A C 3
ATOM 4111 O O . GLY A 1 36 ? -11.142 -16.543 -2.603 1.00 0.00 36 GLY A O 3
ATOM 4115 N N . VAL A 1 37 ? -9.759 -14.997 -3.478 1.00 0.00 37 VAL A N 3
ATOM 4116 C CA . VAL A 1 37 ? -9.882 -14.086 -2.347 1.00 0.00 37 VAL A CA 3
ATOM 4117 C C . VAL A 1 37 ? -10.366 -12.714 -2.795 1.00 0.00 37 VAL A C 3
ATOM 4118 O O . VAL A 1 37 ? -10.250 -12.349 -3.964 1.00 0.00 37 VAL A O 3
ATOM 4131 N N . GLU A 1 38 ? -10.891 -11.954 -1.846 1.00 0.00 38 GLU A N 3
ATOM 4132 C CA . GLU A 1 38 ? -11.379 -10.611 -2.114 1.00 0.00 38 GLU A CA 3
ATOM 4133 C C . GLU A 1 38 ? -10.984 -9.683 -0.973 1.00 0.00 38 GLU A C 3
ATOM 4134 O O . GLU A 1 38 ? -11.451 -9.841 0.154 1.00 0.00 38 GLU A O 3
ATOM 4146 N N . GLN A 1 39 ? -10.114 -8.724 -1.264 1.00 0.00 39 GLN A N 3
ATOM 4147 C CA . GLN A 1 39 ? -9.657 -7.788 -0.246 1.00 0.00 39 GLN A CA 3
ATOM 4148 C C . GLN A 1 39 ? -10.310 -6.420 -0.426 1.00 0.00 39 GLN A C 3
ATOM 4149 O O . GLN A 1 39 ? -9.993 -5.691 -1.365 1.00 0.00 39 GLN A O 3
ATOM 4163 N N . GLU A 1 40 ? -11.216 -6.075 0.483 1.00 0.00 40 GLU A N 3
ATOM 4164 C CA . GLU A 1 40 ? -11.903 -4.790 0.426 1.00 0.00 40 GLU A CA 3
ATOM 4165 C C . GLU A 1 40 ? -10.958 -3.662 0.826 1.00 0.00 40 GLU A C 3
ATOM 4166 O O . GLU A 1 40 ? -10.414 -3.663 1.930 1.00 0.00 40 GLU A O 3
ATOM 4178 N N . ILE A 1 41 ? -10.759 -2.707 -0.077 1.00 0.00 41 ILE A N 3
ATOM 4179 C CA . ILE A 1 41 ? -9.867 -1.586 0.195 1.00 0.00 41 ILE A CA 3
ATOM 4180 C C . ILE A 1 41 ? -10.548 -0.248 -0.072 1.00 0.00 41 ILE A C 3
ATOM 4181 O O . ILE A 1 41 ? -11.134 -0.033 -1.134 1.00 0.00 41 ILE A O 3
ATOM 4197 N N . TYR A 1 42 ? -10.453 0.647 0.901 1.00 0.00 42 TYR A N 3
ATOM 4198 C CA . TYR A 1 42 ? -11.038 1.977 0.792 1.00 0.00 42 TYR A CA 3
ATOM 4199 C C . TYR A 1 42 ? -10.148 2.994 1.494 1.00 0.00 42 TYR A C 3
ATOM 4200 O O . TYR A 1 42 ? -9.567 2.697 2.537 1.00 0.00 42 TYR A O 3
ATOM 4218 N N . PHE A 1 43 ? -10.029 4.186 0.925 1.00 0.00 43 PHE A N 3
ATOM 4219 C CA . PHE A 1 43 ? -9.189 5.213 1.529 1.00 0.00 43 PHE A CA 3
ATOM 4220 C C . PHE A 1 43 ? -9.764 6.612 1.334 1.00 0.00 43 PHE A C 3
ATOM 4221 O O . PHE A 1 43 ? -10.639 6.832 0.496 1.00 0.00 43 PHE A O 3
ATOM 4238 N N . LYS A 1 44 ? -9.247 7.555 2.116 1.00 0.00 44 LYS A N 3
ATOM 4239 C CA . LYS A 1 44 ? -9.680 8.943 2.044 1.00 0.00 44 LYS A CA 3
ATOM 4240 C C . LYS A 1 44 ? -8.472 9.866 1.903 1.00 0.00 44 LYS A C 3
ATOM 4241 O O . LYS A 1 44 ? -7.383 9.553 2.385 1.00 0.00 44 LYS A O 3
ATOM 4260 N N . VAL A 1 45 ? -8.671 10.999 1.242 1.00 0.00 45 VAL A N 3
ATOM 4261 C CA . VAL A 1 45 ? -7.597 11.962 1.039 1.00 0.00 45 VAL A CA 3
ATOM 4262 C C . VAL A 1 45 ? -8.126 13.393 1.102 1.00 0.00 45 VAL A C 3
ATOM 4263 O O . VAL A 1 45 ? -9.212 13.688 0.601 1.00 0.00 45 VAL A O 3
ATOM 4276 N N . CYS A 1 46 ? -7.352 14.274 1.727 1.00 0.00 46 CYS A N 3
ATOM 4277 C CA . CYS A 1 46 ? -7.737 15.673 1.865 1.00 0.00 46 CYS A CA 3
ATOM 4278 C C . CYS A 1 46 ? -6.559 16.514 2.351 1.00 0.00 46 CYS A C 3
ATOM 4279 O O . CYS A 1 46 ? -5.697 16.028 3.082 1.00 0.00 46 CYS A O 3
ATOM 4287 N N . ARG A 1 47 ? -6.527 17.775 1.934 1.00 0.00 47 ARG A N 3
ATOM 4288 C CA . ARG A 1 47 ? -5.453 18.682 2.322 1.00 0.00 47 ARG A CA 3
ATOM 4289 C C . ARG A 1 47 ? -5.493 18.979 3.819 1.00 0.00 47 ARG A C 3
ATOM 4290 O O . ARG A 1 47 ? -4.451 19.117 4.462 1.00 0.00 47 ARG A O 3
ATOM 4311 N N . ASP A 1 48 ? -6.698 19.081 4.366 1.00 0.00 48 ASP A N 3
ATOM 4312 C CA . ASP A 1 48 ? -6.869 19.366 5.788 1.00 0.00 48 ASP A CA 3
ATOM 4313 C C . ASP A 1 48 ? -7.115 18.083 6.577 1.00 0.00 48 ASP A C 3
ATOM 4314 O O . ASP A 1 48 ? -8.117 17.399 6.372 1.00 0.00 48 ASP A O 3
ATOM 4323 N N . ASN A 1 49 ? -6.190 17.761 7.476 1.00 0.00 49 ASN A N 3
ATOM 4324 C CA . ASN A 1 49 ? -6.302 16.557 8.292 1.00 0.00 49 ASN A CA 3
ATOM 4325 C C . ASN A 1 49 ? -7.034 16.836 9.602 1.00 0.00 49 ASN A C 3
ATOM 4326 O O . ASN A 1 49 ? -7.971 16.122 9.963 1.00 0.00 49 ASN A O 3
ATOM 4337 N N . SER A 1 50 ? -6.598 17.867 10.316 1.00 0.00 50 SER A N 3
ATOM 4338 C CA . SER A 1 50 ? -7.211 18.225 11.593 1.00 0.00 50 SER A CA 3
ATOM 4339 C C . SER A 1 50 ? -8.567 18.887 11.391 1.00 0.00 50 SER A C 3
ATOM 4340 O O . SER A 1 50 ? -9.451 18.777 12.240 1.00 0.00 50 SER A O 3
ATOM 4348 N N . ILE A 1 51 ? -8.731 19.568 10.266 1.00 0.00 51 ILE A N 3
ATOM 4349 C CA . ILE A 1 51 ? -9.987 20.240 9.960 1.00 0.00 51 ILE A CA 3
ATOM 4350 C C . ILE A 1 51 ? -11.038 19.251 9.458 1.00 0.00 51 ILE A C 3
ATOM 4351 O O . ILE A 1 51 ? -12.179 19.630 9.191 1.00 0.00 51 ILE A O 3
ATOM 4367 N N . LEU A 1 52 ? -10.650 17.983 9.329 1.00 0.00 52 LEU A N 3
ATOM 4368 C CA . LEU A 1 52 ? -11.565 16.949 8.857 1.00 0.00 52 LEU A CA 3
ATOM 4369 C C . LEU A 1 52 ? -11.287 15.617 9.554 1.00 0.00 52 LEU A C 3
ATOM 4370 O O . LEU A 1 52 ? -10.178 15.091 9.478 1.00 0.00 52 LEU A O 3
ATOM 4386 N N . PRO A 1 53 ? -12.294 15.047 10.246 1.00 0.00 53 PRO A N 3
ATOM 4387 C CA . PRO A 1 53 ? -12.138 13.770 10.951 1.00 0.00 53 PRO A CA 3
ATOM 4388 C C . PRO A 1 53 ? -11.914 12.603 9.990 1.00 0.00 53 PRO A C 3
ATOM 4389 O O . PRO A 1 53 ? -12.478 12.576 8.895 1.00 0.00 53 PRO A O 3
ATOM 4400 N N . PRO A 1 54 ? -11.085 11.620 10.385 1.00 0.00 54 PRO A N 3
ATOM 4401 C CA . PRO A 1 54 ? -10.793 10.450 9.547 1.00 0.00 54 PRO A CA 3
ATOM 4402 C C . PRO A 1 54 ? -12.056 9.720 9.106 1.00 0.00 54 PRO A C 3
ATOM 4403 O O . PRO A 1 54 ? -13.157 10.030 9.564 1.00 0.00 54 PRO A O 3
ATOM 4414 N N . LEU A 1 55 ? -11.892 8.747 8.214 1.00 0.00 55 LEU A N 3
ATOM 4415 C CA . LEU A 1 55 ? -13.018 7.969 7.711 1.00 0.00 55 LEU A CA 3
ATOM 4416 C C . LEU A 1 55 ? -13.380 6.849 8.682 1.00 0.00 55 LEU A C 3
ATOM 4417 O O . LEU A 1 55 ? -14.555 6.585 8.935 1.00 0.00 55 LEU A O 3
ATOM 4433 N N . ASP A 1 56 ? -12.356 6.195 9.220 1.00 0.00 56 ASP A N 3
ATOM 4434 C CA . ASP A 1 56 ? -12.558 5.102 10.164 1.00 0.00 56 ASP A CA 3
ATOM 4435 C C . ASP A 1 56 ? -11.401 5.025 11.157 1.00 0.00 56 ASP A C 3
ATOM 4436 O O . ASP A 1 56 ? -10.475 4.232 10.986 1.00 0.00 56 ASP A O 3
ATOM 4445 N N . LYS A 1 57 ? -11.463 5.853 12.192 1.00 0.00 57 LYS A N 3
ATOM 4446 C CA . LYS A 1 57 ? -10.422 5.882 13.213 1.00 0.00 57 LYS A CA 3
ATOM 4447 C C . LYS A 1 57 ? -10.494 4.645 14.104 1.00 0.00 57 LYS A C 3
ATOM 4448 O O . LYS A 1 57 ? -9.517 3.910 14.240 1.00 0.00 57 LYS A O 3
ATOM 4467 N N . GLU A 1 58 ? -11.656 4.425 14.708 1.00 0.00 58 GLU A N 3
ATOM 4468 C CA . GLU A 1 58 ? -11.855 3.279 15.589 1.00 0.00 58 GLU A CA 3
ATOM 4469 C C . GLU A 1 58 ? -11.607 1.968 14.849 1.00 0.00 58 GLU A C 3
ATOM 4470 O O . GLU A 1 58 ? -11.090 1.008 15.422 1.00 0.00 58 GLU A O 3
ATOM 4482 N N . LYS A 1 59 ? -11.977 1.936 13.574 1.00 0.00 59 LYS A N 3
ATOM 4483 C CA . LYS A 1 59 ? -11.794 0.743 12.756 1.00 0.00 59 LYS A CA 3
ATOM 4484 C C . LYS A 1 59 ? -10.316 0.504 12.463 1.00 0.00 59 LYS A C 3
ATOM 4485 O O . LYS A 1 59 ? -9.872 -0.639 12.361 1.00 0.00 59 LYS A O 3
ATOM 4504 N N . GLY A 1 60 ? -9.563 1.590 12.331 1.00 0.00 60 GLY A N 3
ATOM 4505 C CA . GLY A 1 60 ? -8.144 1.475 12.052 1.00 0.00 60 GLY A CA 3
ATOM 4506 C C . GLY A 1 60 ? -7.809 1.800 10.610 1.00 0.00 60 GLY A C 3
ATOM 4507 O O . GLY A 1 60 ? -8.174 1.057 9.699 1.00 0.00 60 GLY A O 3
ATOM 4511 N N . GLU A 1 61 ? -7.112 2.911 10.403 1.00 0.00 61 GLU A N 3
ATOM 4512 C CA . GLU A 1 61 ? -6.727 3.332 9.062 1.00 0.00 61 GLU A CA 3
ATOM 4513 C C . GLU A 1 61 ? -5.215 3.513 8.960 1.00 0.00 61 GLU A C 3
ATOM 4514 O O . GLU A 1 61 ? -4.582 4.048 9.871 1.00 0.00 61 GLU A O 3
ATOM 4526 N N . THR A 1 62 ? -4.644 3.064 7.848 1.00 0.00 62 THR A N 3
ATOM 4527 C CA . THR A 1 62 ? -3.207 3.177 7.627 1.00 0.00 62 THR A CA 3
ATOM 4528 C C . THR A 1 62 ? -2.869 4.486 6.921 1.00 0.00 62 THR A C 3
ATOM 4529 O O . THR A 1 62 ? -3.317 4.730 5.801 1.00 0.00 62 THR A O 3
ATOM 4540 N N . LEU A 1 63 ? -2.078 5.323 7.581 1.00 0.00 63 LEU A N 3
ATOM 4541 C CA . LEU A 1 63 ? -1.686 6.606 7.010 1.00 0.00 63 LEU A CA 3
ATOM 4542 C C . LEU A 1 63 ? -0.326 6.504 6.322 1.00 0.00 63 LEU A C 3
ATOM 4543 O O . LEU A 1 63 ? 0.593 5.869 6.838 1.00 0.00 63 LEU A O 3
ATOM 4559 N N . LEU A 1 64 ? -0.206 7.127 5.151 1.00 0.00 64 LEU A N 3
ATOM 4560 C CA . LEU A 1 64 ? 1.046 7.093 4.396 1.00 0.00 64 LEU A CA 3
ATOM 4561 C C . LEU A 1 64 ? 1.524 8.503 4.044 1.00 0.00 64 LEU A C 3
ATOM 4562 O O . LEU A 1 64 ? 2.634 8.898 4.397 1.00 0.00 64 LEU A O 3
ATOM 4578 N N . SER A 1 65 ? 0.679 9.253 3.345 1.00 0.00 65 SER A N 3
ATOM 4579 C CA . SER A 1 65 ? 1.012 10.616 2.938 1.00 0.00 65 SER A CA 3
ATOM 4580 C C . SER A 1 65 ? 0.580 11.620 4.008 1.00 0.00 65 SER A C 3
ATOM 4581 O O . SER A 1 65 ? 0.069 11.224 5.056 1.00 0.00 65 SER A O 3
ATOM 4589 N N . PRO A 1 66 ? 0.769 12.938 3.769 1.00 0.00 66 PRO A N 3
ATOM 4590 C CA . PRO A 1 66 ? 0.384 13.977 4.730 1.00 0.00 66 PRO A CA 3
ATOM 4591 C C . PRO A 1 66 ? -0.952 13.667 5.392 1.00 0.00 66 PRO A C 3
ATOM 4592 O O . PRO A 1 66 ? -1.074 13.696 6.617 1.00 0.00 66 PRO A O 3
ATOM 4603 N N . LEU A 1 67 ? -1.943 13.335 4.574 1.00 0.00 67 LEU A N 3
ATOM 4604 C CA . LEU A 1 67 ? -3.259 12.977 5.078 1.00 0.00 67 LEU A CA 3
ATOM 4605 C C . LEU A 1 67 ? -3.952 12.011 4.134 1.00 0.00 67 LEU A C 3
ATOM 4606 O O . LEU A 1 67 ? -4.749 12.411 3.285 1.00 0.00 67 LEU A O 3
ATOM 4622 N N . VAL A 1 68 ? -3.654 10.737 4.301 1.00 0.00 68 VAL A N 3
ATOM 4623 C CA . VAL A 1 68 ? -4.254 9.701 3.486 1.00 0.00 68 VAL A CA 3
ATOM 4624 C C . VAL A 1 68 ? -4.424 8.441 4.311 1.00 0.00 68 VAL A C 3
ATOM 4625 O O . VAL A 1 68 ? -3.451 7.877 4.804 1.00 0.00 68 VAL A O 3
ATOM 4638 N N . ALA A 1 69 ? -5.664 8.015 4.479 1.00 0.00 69 ALA A N 3
ATOM 4639 C CA . ALA A 1 69 ? -5.956 6.834 5.272 1.00 0.00 69 ALA A CA 3
ATOM 4640 C C . ALA A 1 69 ? -6.444 5.680 4.405 1.00 0.00 69 ALA A C 3
ATOM 4641 O O . ALA A 1 69 ? -7.570 5.694 3.910 1.00 0.00 69 ALA A O 3
ATOM 4648 N N . ALA A 1 70 ? -5.584 4.681 4.226 1.00 0.00 70 ALA A N 3
ATOM 4649 C CA . ALA A 1 70 ? -5.924 3.513 3.420 1.00 0.00 70 ALA A CA 3
ATOM 4650 C C . ALA A 1 70 ? -7.045 2.705 4.067 1.00 0.00 70 ALA A C 3
ATOM 4651 O O . ALA A 1 70 ? -7.690 3.162 5.009 1.00 0.00 70 ALA A O 3
ATOM 4658 N N . GLY A 1 71 ? -7.270 1.498 3.553 1.00 0.00 71 GLY A N 3
ATOM 4659 C CA . GLY A 1 71 ? -8.313 0.643 4.091 1.00 0.00 71 GLY A CA 3
ATOM 4660 C C . GLY A 1 71 ? -8.042 0.223 5.523 1.00 0.00 71 GLY A C 3
ATOM 4661 O O . GLY A 1 71 ? -7.317 0.905 6.245 1.00 0.00 71 GLY A O 3
ATOM 4665 N N . PRO A 1 72 ? -8.618 -0.909 5.966 1.00 0.00 72 PRO A N 3
ATOM 4666 C CA . PRO A 1 72 ? -8.426 -1.409 7.330 1.00 0.00 72 PRO A CA 3
ATOM 4667 C C . PRO A 1 72 ? -6.952 -1.551 7.689 1.00 0.00 72 PRO A C 3
ATOM 4668 O O . PRO A 1 72 ? -6.173 -2.136 6.935 1.00 0.00 72 PRO A O 3
ATOM 4679 N N . HIS A 1 73 ? -6.574 -1.013 8.843 1.00 0.00 73 HIS A N 3
ATOM 4680 C CA . HIS A 1 73 ? -5.189 -1.081 9.299 1.00 0.00 73 HIS A CA 3
ATOM 4681 C C . HIS A 1 73 ? -4.715 -2.528 9.378 1.00 0.00 73 HIS A C 3
ATOM 4682 O O . HIS A 1 73 ? -5.168 -3.296 10.227 1.00 0.00 73 HIS A O 3
ATOM 4697 N N . GLY A 1 74 ? -3.799 -2.892 8.488 1.00 0.00 74 GLY A N 3
ATOM 4698 C CA . GLY A 1 74 ? -3.278 -4.243 8.474 1.00 0.00 74 GLY A CA 3
ATOM 4699 C C . GLY A 1 74 ? -3.810 -5.064 7.315 1.00 0.00 74 GLY A C 3
ATOM 4700 O O . GLY A 1 74 ? -4.772 -5.818 7.469 1.00 0.00 74 GLY A O 3
ATOM 4704 N N . LEU A 1 75 ? -3.175 -4.929 6.156 1.00 0.00 75 LEU A N 3
ATOM 4705 C CA . LEU A 1 75 ? -3.578 -5.674 4.971 1.00 0.00 75 LEU A CA 3
ATOM 4706 C C . LEU A 1 75 ? -2.349 -6.101 4.176 1.00 0.00 75 LEU A C 3
ATOM 4707 O O . LEU A 1 75 ? -1.907 -5.404 3.262 1.00 0.00 75 LEU A O 3
ATOM 4723 N N . LYS A 1 76 ? -1.796 -7.249 4.548 1.00 0.00 76 LYS A N 3
ATOM 4724 C CA . LYS A 1 76 ? -0.611 -7.781 3.888 1.00 0.00 76 LYS A CA 3
ATOM 4725 C C . LYS A 1 76 ? -0.851 -7.966 2.393 1.00 0.00 76 LYS A C 3
ATOM 4726 O O . LYS A 1 76 ? -1.992 -7.954 1.930 1.00 0.00 76 LYS A O 3
ATOM 4745 N N . PHE A 1 77 ? 0.234 -8.136 1.647 1.00 0.00 77 PHE A N 3
ATOM 4746 C CA . PHE A 1 77 ? 0.150 -8.325 0.205 1.00 0.00 77 PHE A CA 3
ATOM 4747 C C . PHE A 1 77 ? 1.278 -9.225 -0.288 1.00 0.00 77 PHE A C 3
ATOM 4748 O O . PHE A 1 77 ? 2.383 -9.206 0.257 1.00 0.00 77 PHE A O 3
ATOM 4765 N N . LEU A 1 78 ? 0.996 -10.009 -1.323 1.00 0.00 78 LEU A N 3
ATOM 4766 C CA . LEU A 1 78 ? 1.995 -10.912 -1.888 1.00 0.00 78 LEU A CA 3
ATOM 4767 C C . LEU A 1 78 ? 2.680 -10.288 -3.096 1.00 0.00 78 LEU A C 3
ATOM 4768 O O . LEU A 1 78 ? 3.353 -10.968 -3.871 1.00 0.00 78 LEU A O 3
ATOM 4784 N N . LYS A 1 79 ? 2.510 -8.985 -3.232 1.00 0.00 79 LYS A N 3
ATOM 4785 C CA . LYS A 1 79 ? 3.111 -8.229 -4.326 1.00 0.00 79 LYS A CA 3
ATOM 4786 C C . LYS A 1 79 ? 3.172 -6.740 -3.979 1.00 0.00 79 LYS A C 3
ATOM 4787 O O . LYS A 1 79 ? 2.210 -6.183 -3.450 1.00 0.00 79 LYS A O 3
ATOM 4806 N N . PRO A 1 80 ? 4.305 -6.073 -4.269 1.00 0.00 80 PRO A N 3
ATOM 4807 C CA . PRO A 1 80 ? 4.475 -4.645 -3.976 1.00 0.00 80 PRO A CA 3
ATOM 4808 C C . PRO A 1 80 ? 3.485 -3.770 -4.743 1.00 0.00 80 PRO A C 3
ATOM 4809 O O . PRO A 1 80 ? 3.694 -3.466 -5.917 1.00 0.00 80 PRO A O 3
ATOM 4820 N N . VAL A 1 81 ? 2.411 -3.364 -4.073 1.00 0.00 81 VAL A N 3
ATOM 4821 C CA . VAL A 1 81 ? 1.400 -2.524 -4.690 1.00 0.00 81 VAL A CA 3
ATOM 4822 C C . VAL A 1 81 ? 1.941 -1.120 -4.944 1.00 0.00 81 VAL A C 3
ATOM 4823 O O . VAL A 1 81 ? 2.713 -0.589 -4.145 1.00 0.00 81 VAL A O 3
ATOM 4836 N N . GLU A 1 82 ? 1.538 -0.522 -6.060 1.00 0.00 82 GLU A N 3
ATOM 4837 C CA . GLU A 1 82 ? 1.991 0.818 -6.415 1.00 0.00 82 GLU A CA 3
ATOM 4838 C C . GLU A 1 82 ? 1.073 1.884 -5.827 1.00 0.00 82 GLU A C 3
ATOM 4839 O O . GLU A 1 82 ? -0.143 1.839 -6.004 1.00 0.00 82 GLU A O 3
ATOM 4851 N N . LEU A 1 83 ? 1.666 2.848 -5.129 1.00 0.00 83 LEU A N 3
ATOM 4852 C CA . LEU A 1 83 ? 0.905 3.931 -4.516 1.00 0.00 83 LEU A CA 3
ATOM 4853 C C . LEU A 1 83 ? 1.428 5.286 -4.988 1.00 0.00 83 LEU A C 3
ATOM 4854 O O . LEU A 1 83 ? 2.623 5.566 -4.900 1.00 0.00 83 LEU A O 3
ATOM 4870 N N . ARG A 1 84 ? 0.526 6.122 -5.493 1.00 0.00 84 ARG A N 3
ATOM 4871 C CA . ARG A 1 84 ? 0.901 7.445 -5.982 1.00 0.00 84 ARG A CA 3
ATOM 4872 C C . ARG A 1 84 ? 0.266 8.543 -5.132 1.00 0.00 84 ARG A C 3
ATOM 4873 O O . ARG A 1 84 ? -0.923 8.490 -4.819 1.00 0.00 84 ARG A O 3
ATOM 4894 N N . LEU A 1 85 ? 1.071 9.534 -4.761 1.00 0.00 85 LEU A N 3
ATOM 4895 C CA . LEU A 1 85 ? 0.592 10.648 -3.946 1.00 0.00 85 LEU A CA 3
ATOM 4896 C C . LEU A 1 85 ? 0.985 11.988 -4.569 1.00 0.00 85 LEU A C 3
ATOM 4897 O O . LEU A 1 85 ? 2.155 12.371 -4.539 1.00 0.00 85 LEU A O 3
ATOM 4913 N N . PRO A 1 86 ? 0.015 12.724 -5.141 1.00 0.00 86 PRO A N 3
ATOM 4914 C CA . PRO A 1 86 ? 0.280 14.025 -5.764 1.00 0.00 86 PRO A CA 3
ATOM 4915 C C . PRO A 1 86 ? 0.990 14.983 -4.814 1.00 0.00 86 PRO A C 3
ATOM 4916 O O . PRO A 1 86 ? 0.577 15.155 -3.667 1.00 0.00 86 PRO A O 3
ATOM 4927 N N . HIS A 1 87 ? 2.062 15.604 -5.297 1.00 0.00 87 HIS A N 3
ATOM 4928 C CA . HIS A 1 87 ? 2.831 16.544 -4.488 1.00 0.00 87 HIS A CA 3
ATOM 4929 C C . HIS A 1 87 ? 2.149 17.909 -4.435 1.00 0.00 87 HIS A C 3
ATOM 4930 O O . HIS A 1 87 ? 2.320 18.658 -3.472 1.00 0.00 87 HIS A O 3
ATOM 4945 N N . CYS A 1 88 ? 1.379 18.227 -5.471 1.00 0.00 88 CYS A N 3
ATOM 4946 C CA . CYS A 1 88 ? 0.675 19.503 -5.539 1.00 0.00 88 CYS A CA 3
ATOM 4947 C C . CYS A 1 88 ? 1.662 20.663 -5.633 1.00 0.00 88 CYS A C 3
ATOM 4948 O O . CYS A 1 88 ? 2.847 20.462 -5.900 1.00 0.00 88 CYS A O 3
ATOM 4956 N N . ASP A 1 89 ? 1.167 21.878 -5.413 1.00 0.00 89 ASP A N 3
ATOM 4957 C CA . ASP A 1 89 ? 2.008 23.070 -5.475 1.00 0.00 89 ASP A CA 3
ATOM 4958 C C . ASP A 1 89 ? 2.549 23.279 -6.889 1.00 0.00 89 ASP A C 3
ATOM 4959 O O . ASP A 1 89 ? 3.573 22.705 -7.259 1.00 0.00 89 ASP A O 3
ATOM 4968 N N . PRO A 1 90 ? 1.865 24.106 -7.701 1.00 0.00 90 PRO A N 3
ATOM 4969 C CA . PRO A 1 90 ? 2.280 24.384 -9.077 1.00 0.00 90 PRO A CA 3
ATOM 4970 C C . PRO A 1 90 ? 3.379 25.441 -9.158 1.00 0.00 90 PRO A C 3
ATOM 4971 O O . PRO A 1 90 ? 3.277 26.396 -9.929 1.00 0.00 90 PRO A O 3
ATOM 4982 N N . LYS A 1 91 ? 4.429 25.266 -8.362 1.00 0.00 91 LYS A N 3
ATOM 4983 C CA . LYS A 1 91 ? 5.544 26.206 -8.350 1.00 0.00 91 LYS A CA 3
ATOM 4984 C C . LYS A 1 91 ? 6.796 25.596 -8.985 1.00 0.00 91 LYS A C 3
ATOM 4985 O O . LYS A 1 91 ? 7.864 26.207 -8.973 1.00 0.00 91 LYS A O 3
ATOM 5004 N N . THR A 1 92 ? 6.665 24.387 -9.531 1.00 0.00 92 THR A N 3
ATOM 5005 C CA . THR A 1 92 ? 7.796 23.707 -10.156 1.00 0.00 92 THR A CA 3
ATOM 5006 C C . THR A 1 92 ? 7.512 23.354 -11.609 1.00 0.00 92 THR A C 3
ATOM 5007 O O . THR A 1 92 ? 8.207 22.534 -12.208 1.00 0.00 92 THR A O 3
ATOM 5018 N N . TRP A 1 93 ? 6.489 23.978 -12.165 1.00 0.00 93 TRP A N 3
ATOM 5019 C CA . TRP A 1 93 ? 6.105 23.735 -13.552 1.00 0.00 93 TRP A CA 3
ATOM 5020 C C . TRP A 1 93 ? 6.298 24.986 -14.399 1.00 0.00 93 TRP A C 3
ATOM 5021 O O . TRP A 1 93 ? 6.672 24.907 -15.570 1.00 0.00 93 TRP A O 3
ATOM 5042 N N . GLN A 1 94 ? 6.033 26.143 -13.802 1.00 0.00 94 GLN A N 3
ATOM 5043 C CA . GLN A 1 94 ? 6.171 27.410 -14.503 1.00 0.00 94 GLN A CA 3
ATOM 5044 C C . GLN A 1 94 ? 7.424 28.155 -14.050 1.00 0.00 94 GLN A C 3
ATOM 5045 O O . GLN A 1 94 ? 7.352 29.301 -13.606 1.00 0.00 94 GLN A O 3
ATOM 5059 N N . ASN A 1 95 ? 8.571 27.495 -14.163 1.00 0.00 95 ASN A N 3
ATOM 5060 C CA . ASN A 1 95 ? 9.839 28.094 -13.763 1.00 0.00 95 ASN A CA 3
ATOM 5061 C C . ASN A 1 95 ? 11.011 27.415 -14.468 1.00 0.00 95 ASN A C 3
ATOM 5062 O O . ASN A 1 95 ? 11.392 26.297 -14.122 1.00 0.00 95 ASN A O 3
ATOM 5073 N N . LYS A 1 96 ? 11.576 28.099 -15.457 1.00 0.00 96 LYS A N 3
ATOM 5074 C CA . LYS A 1 96 ? 12.704 27.563 -16.211 1.00 0.00 96 LYS A CA 3
ATOM 5075 C C . LYS A 1 96 ? 12.332 26.244 -16.883 1.00 0.00 96 LYS A C 3
ATOM 5076 O O . LYS A 1 96 ? 13.170 25.353 -17.032 1.00 0.00 96 LYS A O 3
ATOM 5095 N N . CYS A 1 97 ? 11.073 26.125 -17.289 1.00 0.00 97 CYS A N 3
ATOM 5096 C CA . CYS A 1 97 ? 10.592 24.916 -17.947 1.00 0.00 97 CYS A CA 3
ATOM 5097 C C . CYS A 1 97 ? 9.769 25.258 -19.184 1.00 0.00 97 CYS A C 3
ATOM 5098 O O . CYS A 1 97 ? 9.524 26.428 -19.475 1.00 0.00 97 CYS A O 3
ATOM 5106 N N . LEU A 1 98 ? 9.344 24.227 -19.910 1.00 0.00 98 LEU A N 3
ATOM 5107 C CA . LEU A 1 98 ? 8.549 24.420 -21.116 1.00 0.00 98 LEU A CA 3
ATOM 5108 C C . LEU A 1 98 ? 7.055 24.404 -20.792 1.00 0.00 98 LEU A C 3
ATOM 5109 O O . LEU A 1 98 ? 6.575 23.513 -20.092 1.00 0.00 98 LEU A O 3
ATOM 5125 N N . PRO A 1 99 ? 6.296 25.394 -21.297 1.00 0.00 99 PRO A N 3
ATOM 5126 C CA . PRO A 1 99 ? 4.854 25.484 -21.053 1.00 0.00 99 PRO A CA 3
ATOM 5127 C C . PRO A 1 99 ? 4.047 24.506 -21.906 1.00 0.00 99 PRO A C 3
ATOM 5128 O O . PRO A 1 99 ? 2.824 24.432 -21.787 1.00 0.00 99 PRO A O 3
ATOM 5139 N N . GLY A 1 100 ? 4.735 23.760 -22.767 1.00 0.00 100 GLY A N 3
ATOM 5140 C CA . GLY A 1 100 ? 4.056 22.804 -23.624 1.00 0.00 100 GLY A CA 3
ATOM 5141 C C . GLY A 1 100 ? 4.426 21.366 -23.310 1.00 0.00 100 GLY A C 3
ATOM 5142 O O . GLY A 1 100 ? 3.713 20.439 -23.694 1.00 0.00 100 GLY A O 3
ATOM 5146 N N . ASP A 1 101 ? 5.542 21.176 -22.613 1.00 0.00 101 ASP A N 3
ATOM 5147 C CA . ASP A 1 101 ? 6.000 19.839 -22.254 1.00 0.00 101 ASP A CA 3
ATOM 5148 C C . ASP A 1 101 ? 5.032 19.177 -21.275 1.00 0.00 101 ASP A C 3
ATOM 5149 O O . ASP A 1 101 ? 4.850 19.654 -20.155 1.00 0.00 101 ASP A O 3
ATOM 5158 N N . PRO A 1 102 ? 4.393 18.062 -21.680 1.00 0.00 102 PRO A N 3
ATOM 5159 C CA . PRO A 1 102 ? 3.443 17.344 -20.824 1.00 0.00 102 PRO A CA 3
ATOM 5160 C C . PRO A 1 102 ? 4.019 17.046 -19.443 1.00 0.00 102 PRO A C 3
ATOM 5161 O O . PRO A 1 102 ? 3.290 16.998 -18.453 1.00 0.00 102 PRO A O 3
ATOM 5172 N N . ASN A 1 103 ? 5.332 16.863 -19.382 1.00 0.00 103 ASN A N 3
ATOM 5173 C CA . ASN A 1 103 ? 6.003 16.587 -18.116 1.00 0.00 103 ASN A CA 3
ATOM 5174 C C . ASN A 1 103 ? 5.797 17.738 -17.133 1.00 0.00 103 ASN A C 3
ATOM 5175 O O . ASN A 1 103 ? 5.959 17.575 -15.924 1.00 0.00 103 ASN A O 3
ATOM 5186 N N . TYR A 1 104 ? 5.437 18.904 -17.667 1.00 0.00 104 TYR A N 3
ATOM 5187 C CA . TYR A 1 104 ? 5.202 20.090 -16.855 1.00 0.00 104 TYR A CA 3
ATOM 5188 C C . TYR A 1 104 ? 4.124 19.847 -15.795 1.00 0.00 104 TYR A C 3
ATOM 5189 O O . TYR A 1 104 ? 4.020 20.596 -14.824 1.00 0.00 104 TYR A O 3
ATOM 5207 N N . LEU A 1 105 ? 3.313 18.807 -15.992 1.00 0.00 105 LEU A N 3
ATOM 5208 C CA . LEU A 1 105 ? 2.234 18.494 -15.056 1.00 0.00 105 LEU A CA 3
ATOM 5209 C C . LEU A 1 105 ? 1.812 17.025 -15.135 1.00 0.00 105 LEU A C 3
ATOM 5210 O O . LEU A 1 105 ? 1.337 16.462 -14.148 1.00 0.00 105 LEU A O 3
ATOM 5226 N N . VAL A 1 106 ? 1.961 16.412 -16.308 1.00 0.00 106 VAL A N 3
ATOM 5227 C CA . VAL A 1 106 ? 1.565 15.018 -16.499 1.00 0.00 106 VAL A CA 3
ATOM 5228 C C . VAL A 1 106 ? 2.446 14.037 -15.711 1.00 0.00 106 VAL A C 3
ATOM 5229 O O . VAL A 1 106 ? 2.736 12.940 -16.189 1.00 0.00 106 VAL A O 3
ATOM 5242 N N . GLY A 1 107 ? 2.867 14.425 -14.509 1.00 0.00 107 GLY A N 3
ATOM 5243 C CA . GLY A 1 107 ? 3.702 13.554 -13.701 1.00 0.00 107 GLY A CA 3
ATOM 5244 C C . GLY A 1 107 ? 5.059 14.160 -13.405 1.00 0.00 107 GLY A C 3
ATOM 5245 O O . GLY A 1 107 ? 6.087 13.500 -13.556 1.00 0.00 107 GLY A O 3
ATOM 5249 N N . ALA A 1 108 ? 5.063 15.419 -12.982 1.00 0.00 108 ALA A N 3
ATOM 5250 C CA . ALA A 1 108 ? 6.305 16.114 -12.665 1.00 0.00 108 ALA A CA 3
ATOM 5251 C C . ALA A 1 108 ? 6.626 16.018 -11.178 1.00 0.00 108 ALA A C 3
ATOM 5252 O O . ALA A 1 108 ? 7.793 15.942 -10.789 1.00 0.00 108 ALA A O 3
ATOM 5259 N N . ASN A 1 109 ? 5.588 16.023 -10.351 1.00 0.00 109 ASN A N 3
ATOM 5260 C CA . ASN A 1 109 ? 5.762 15.938 -8.905 1.00 0.00 109 ASN A CA 3
ATOM 5261 C C . ASN A 1 109 ? 4.896 14.829 -8.314 1.00 0.00 109 ASN A C 3
ATOM 5262 O O . ASN A 1 109 ? 3.805 15.081 -7.805 1.00 0.00 109 ASN A O 3
ATOM 5273 N N . CYS A 1 110 ? 5.394 13.599 -8.382 1.00 0.00 110 CYS A N 3
ATOM 5274 C CA . CYS A 1 110 ? 4.670 12.450 -7.853 1.00 0.00 110 CYS A CA 3
ATOM 5275 C C . CYS A 1 110 ? 5.607 11.536 -7.070 1.00 0.00 110 CYS A C 3
ATOM 5276 O O . CYS A 1 110 ? 6.745 11.302 -7.477 1.00 0.00 110 CYS A O 3
ATOM 5284 N N . VAL A 1 111 ? 5.125 11.024 -5.942 1.00 0.00 111 VAL A N 3
ATOM 5285 C CA . VAL A 1 111 ? 5.925 10.139 -5.105 1.00 0.00 111 VAL A CA 3
ATOM 5286 C C . VAL A 1 111 ? 5.569 8.675 -5.341 1.00 0.00 111 VAL A C 3
ATOM 5287 O O . VAL A 1 111 ? 4.506 8.209 -4.929 1.00 0.00 111 VAL A O 3
ATOM 5300 N N . SER A 1 112 ? 6.467 7.947 -5.994 1.00 0.00 112 SER A N 3
ATOM 5301 C CA . SER A 1 112 ? 6.242 6.536 -6.259 1.00 0.00 112 SER A CA 3
ATOM 5302 C C . SER A 1 112 ? 6.590 5.715 -5.024 1.00 0.00 112 SER A C 3
ATOM 5303 O O . SER A 1 112 ? 7.763 5.521 -4.706 1.00 0.00 112 SER A O 3
ATOM 5311 N N . VAL A 1 113 ? 5.565 5.244 -4.323 1.00 0.00 113 VAL A N 3
ATOM 5312 C CA . VAL A 1 113 ? 5.769 4.458 -3.115 1.00 0.00 113 VAL A CA 3
ATOM 5313 C C . VAL A 1 113 ? 5.099 3.091 -3.225 1.00 0.00 113 VAL A C 3
ATOM 5314 O O . VAL A 1 113 ? 3.932 2.989 -3.603 1.00 0.00 113 VAL A O 3
ATOM 5327 N N . LEU A 1 114 ? 5.846 2.043 -2.896 1.00 0.00 114 LEU A N 3
ATOM 5328 C CA . LEU A 1 114 ? 5.324 0.684 -2.960 1.00 0.00 114 LEU A CA 3
ATOM 5329 C C . LEU A 1 114 ? 4.987 0.166 -1.567 1.00 0.00 114 LEU A C 3
ATOM 5330 O O . LEU A 1 114 ? 5.763 0.330 -0.627 1.00 0.00 114 LEU A O 3
ATOM 5346 N N . ILE A 1 115 ? 3.821 -0.457 -1.443 1.00 0.00 115 ILE A N 3
ATOM 5347 C CA . ILE A 1 115 ? 3.377 -0.997 -0.164 1.00 0.00 115 ILE A CA 3
ATOM 5348 C C . ILE A 1 115 ? 3.102 -2.492 -0.253 1.00 0.00 115 ILE A C 3
ATOM 5349 O O . ILE A 1 115 ? 2.276 -2.940 -1.048 1.00 0.00 115 ILE A O 3
ATOM 5365 N N . ASP A 1 116 ? 3.785 -3.250 0.591 1.00 0.00 116 ASP A N 3
ATOM 5366 C CA . ASP A 1 116 ? 3.608 -4.692 0.641 1.00 0.00 116 ASP A CA 3
ATOM 5367 C C . ASP A 1 116 ? 3.236 -5.121 2.053 1.00 0.00 116 ASP A C 3
ATOM 5368 O O . ASP A 1 116 ? 3.503 -6.249 2.465 1.00 0.00 116 ASP A O 3
ATOM 5377 N N . HIS A 1 117 ? 2.621 -4.201 2.792 1.00 0.00 117 HIS A N 3
ATOM 5378 C CA . HIS A 1 117 ? 2.213 -4.470 4.166 1.00 0.00 117 HIS A CA 3
ATOM 5379 C C . HIS A 1 117 ? 1.384 -3.319 4.730 1.00 0.00 117 HIS A C 3
ATOM 5380 O O . HIS A 1 117 ? 1.928 -2.291 5.132 1.00 0.00 117 HIS A O 3
ATOM 5395 N N . PHE A 1 118 ? 0.066 -3.496 4.761 1.00 0.00 118 PHE A N 3
ATOM 5396 C CA . PHE A 1 118 ? -0.827 -2.467 5.282 1.00 0.00 118 PHE A CA 3
ATOM 5397 C C . PHE A 1 118 ? -0.969 -2.581 6.796 1.00 0.00 118 PHE A C 3
ATOM 5398 O O . PHE A 1 118 ? -1.727 -1.779 7.381 1.00 0.00 118 PHE A O 3
ATOM 5416 N N . THR A 1 1 ? -10.455 21.945 1.363 1.00 0.00 1 THR A N 4
ATOM 5417 C CA . THR A 1 1 ? -11.920 21.730 1.501 1.00 0.00 1 THR A CA 4
ATOM 5418 C C . THR A 1 1 ? -12.344 20.409 0.867 1.00 0.00 1 THR A C 4
ATOM 5419 O O . THR A 1 1 ? -11.541 19.740 0.219 1.00 0.00 1 THR A O 4
ATOM 5432 N N . VAL A 1 2 ? -13.614 20.050 1.063 1.00 0.00 2 VAL A N 4
ATOM 5433 C CA . VAL A 1 2 ? -14.177 18.813 0.519 1.00 0.00 2 VAL A CA 4
ATOM 5434 C C . VAL A 1 2 ? -13.314 17.595 0.854 1.00 0.00 2 VAL A C 4
ATOM 5435 O O . VAL A 1 2 ? -12.148 17.724 1.222 1.00 0.00 2 VAL A O 4
ATOM 5448 N N . VAL A 1 3 ? -13.901 16.409 0.730 1.00 0.00 3 VAL A N 4
ATOM 5449 C CA . VAL A 1 3 ? -13.189 15.168 1.022 1.00 0.00 3 VAL A CA 4
ATOM 5450 C C . VAL A 1 3 ? -13.420 14.131 -0.071 1.00 0.00 3 VAL A C 4
ATOM 5451 O O . VAL A 1 3 ? -14.553 13.911 -0.502 1.00 0.00 3 VAL A O 4
ATOM 5464 N N . ALA A 1 4 ? -12.342 13.494 -0.511 1.00 0.00 4 ALA A N 4
ATOM 5465 C CA . ALA A 1 4 ? -12.427 12.475 -1.548 1.00 0.00 4 ALA A CA 4
ATOM 5466 C C . ALA A 1 4 ? -12.133 11.094 -0.976 1.00 0.00 4 ALA A C 4
ATOM 5467 O O . ALA A 1 4 ? -11.036 10.839 -0.477 1.00 0.00 4 ALA A O 4
ATOM 5474 N N . THR A 1 5 ? -13.118 10.207 -1.046 1.00 0.00 5 THR A N 4
ATOM 5475 C CA . THR A 1 5 ? -12.963 8.854 -0.529 1.00 0.00 5 THR A CA 4
ATOM 5476 C C . THR A 1 5 ? -13.154 7.820 -1.633 1.00 0.00 5 THR A C 4
ATOM 5477 O O . THR A 1 5 ? -13.981 7.996 -2.528 1.00 0.00 5 THR A O 4
ATOM 5488 N N . ALA A 1 6 ? -12.383 6.741 -1.559 1.00 0.00 6 ALA A N 4
ATOM 5489 C CA . ALA A 1 6 ? -12.466 5.673 -2.548 1.00 0.00 6 ALA A CA 4
ATOM 5490 C C . ALA A 1 6 ? -12.556 4.312 -1.870 1.00 0.00 6 ALA A C 4
ATOM 5491 O O . ALA A 1 6 ? -11.627 3.883 -1.185 1.00 0.00 6 ALA A O 4
ATOM 5498 N N . ARG A 1 7 ? -13.682 3.635 -2.064 1.00 0.00 7 ARG A N 4
ATOM 5499 C CA . ARG A 1 7 ? -13.894 2.320 -1.472 1.00 0.00 7 ARG A CA 4
ATOM 5500 C C . ARG A 1 7 ? -14.139 1.273 -2.550 1.00 0.00 7 ARG A C 4
ATOM 5501 O O . ARG A 1 7 ? -14.944 1.482 -3.456 1.00 0.00 7 ARG A O 4
ATOM 5522 N N . GLY A 1 8 ? -13.440 0.148 -2.451 1.00 0.00 8 GLY A N 4
ATOM 5523 C CA . GLY A 1 8 ? -13.608 -0.906 -3.434 1.00 0.00 8 GLY A CA 4
ATOM 5524 C C . GLY A 1 8 ? -12.915 -2.196 -3.046 1.00 0.00 8 GLY A C 4
ATOM 5525 O O . GLY A 1 8 ? -11.970 -2.192 -2.258 1.00 0.00 8 GLY A O 4
ATOM 5529 N N . ILE A 1 9 ? -13.382 -3.303 -3.612 1.00 0.00 9 ILE A N 4
ATOM 5530 C CA . ILE A 1 9 ? -12.798 -4.610 -3.338 1.00 0.00 9 ILE A CA 4
ATOM 5531 C C . ILE A 1 9 ? -11.969 -5.083 -4.527 1.00 0.00 9 ILE A C 4
ATOM 5532 O O . ILE A 1 9 ? -12.419 -5.023 -5.670 1.00 0.00 9 ILE A O 4
ATOM 5548 N N . PHE A 1 10 ? -10.754 -5.541 -4.253 1.00 0.00 10 PHE A N 4
ATOM 5549 C CA . PHE A 1 10 ? -9.865 -6.011 -5.309 1.00 0.00 10 PHE A CA 4
ATOM 5550 C C . PHE A 1 10 ? -9.631 -7.514 -5.212 1.00 0.00 10 PHE A C 4
ATOM 5551 O O . PHE A 1 10 ? -9.719 -8.102 -4.134 1.00 0.00 10 PHE A O 4
ATOM 5568 N N . ASN A 1 11 ? -9.332 -8.125 -6.353 1.00 0.00 11 ASN A N 4
ATOM 5569 C CA . ASN A 1 11 ? -9.080 -9.560 -6.418 1.00 0.00 11 ASN A CA 4
ATOM 5570 C C . ASN A 1 11 ? -7.718 -9.835 -7.046 1.00 0.00 11 ASN A C 4
ATOM 5571 O O . ASN A 1 11 ? -7.063 -8.923 -7.551 1.00 0.00 11 ASN A O 4
ATOM 5582 N N . SER A 1 12 ? -7.296 -11.094 -7.014 1.00 0.00 12 SER A N 4
ATOM 5583 C CA . SER A 1 12 ? -6.010 -11.488 -7.583 1.00 0.00 12 SER A CA 4
ATOM 5584 C C . SER A 1 12 ? -5.831 -10.919 -8.991 1.00 0.00 12 SER A C 4
ATOM 5585 O O . SER A 1 12 ? -4.708 -10.692 -9.439 1.00 0.00 12 SER A O 4
ATOM 5593 N N . ASN A 1 13 ? -6.946 -10.693 -9.680 1.00 0.00 13 ASN A N 4
ATOM 5594 C CA . ASN A 1 13 ? -6.911 -10.151 -11.035 1.00 0.00 13 ASN A CA 4
ATOM 5595 C C . ASN A 1 13 ? -6.158 -8.824 -11.081 1.00 0.00 13 ASN A C 4
ATOM 5596 O O . ASN A 1 13 ? -5.440 -8.540 -12.040 1.00 0.00 13 ASN A O 4
ATOM 5607 N N . GLY A 1 14 ? -6.326 -8.016 -10.040 1.00 0.00 14 GLY A N 4
ATOM 5608 C CA . GLY A 1 14 ? -5.655 -6.732 -9.983 1.00 0.00 14 GLY A CA 4
ATOM 5609 C C . GLY A 1 14 ? -6.598 -5.570 -10.236 1.00 0.00 14 GLY A C 4
ATOM 5610 O O . GLY A 1 14 ? -7.789 -5.767 -10.476 1.00 0.00 14 GLY A O 4
ATOM 5614 N N . GLY A 1 15 ? -6.060 -4.355 -10.180 1.00 0.00 15 GLY A N 4
ATOM 5615 C CA . GLY A 1 15 ? -6.868 -3.171 -10.403 1.00 0.00 15 GLY A CA 4
ATOM 5616 C C . GLY A 1 15 ? -6.308 -1.957 -9.691 1.00 0.00 15 GLY A C 4
ATOM 5617 O O . GLY A 1 15 ? -5.424 -2.083 -8.842 1.00 0.00 15 GLY A O 4
ATOM 5621 N N . VAL A 1 16 ? -6.815 -0.774 -10.030 1.00 0.00 16 VAL A N 4
ATOM 5622 C CA . VAL A 1 16 ? -6.344 0.456 -9.405 1.00 0.00 16 VAL A CA 4
ATOM 5623 C C . VAL A 1 16 ? -7.457 1.163 -8.642 1.00 0.00 16 VAL A C 4
ATOM 5624 O O . VAL A 1 16 ? -8.624 1.115 -9.029 1.00 0.00 16 VAL A O 4
ATOM 5637 N N . LEU A 1 17 ? -7.069 1.840 -7.571 1.00 0.00 17 LEU A N 4
ATOM 5638 C CA . LEU A 1 17 ? -8.006 2.592 -6.748 1.00 0.00 17 LEU A CA 4
ATOM 5639 C C . LEU A 1 17 ? -7.553 4.045 -6.673 1.00 0.00 17 LEU A C 4
ATOM 5640 O O . LEU A 1 17 ? -6.637 4.379 -5.922 1.00 0.00 17 LEU A O 4
ATOM 5656 N N . SER A 1 18 ? -8.180 4.901 -7.473 1.00 0.00 18 SER A N 4
ATOM 5657 C CA . SER A 1 18 ? -7.813 6.311 -7.508 1.00 0.00 18 SER A CA 4
ATOM 5658 C C . SER A 1 18 ? -9.024 7.218 -7.313 1.00 0.00 18 SER A C 4
ATOM 5659 O O . SER A 1 18 ? -10.126 6.911 -7.766 1.00 0.00 18 SER A O 4
ATOM 5667 N N . SER A 1 19 ? -8.798 8.344 -6.645 1.00 0.00 19 SER A N 4
ATOM 5668 C CA . SER A 1 19 ? -9.851 9.315 -6.393 1.00 0.00 19 SER A CA 4
ATOM 5669 C C . SER A 1 19 ? -9.603 10.585 -7.202 1.00 0.00 19 SER A C 4
ATOM 5670 O O . SER A 1 19 ? -8.828 11.451 -6.794 1.00 0.00 19 SER A O 4
ATOM 5678 N N . ILE A 1 20 ? -10.260 10.684 -8.352 1.00 0.00 20 ILE A N 4
ATOM 5679 C CA . ILE A 1 20 ? -10.108 11.841 -9.229 1.00 0.00 20 ILE A CA 4
ATOM 5680 C C . ILE A 1 20 ? -10.292 13.153 -8.468 1.00 0.00 20 ILE A C 4
ATOM 5681 O O . ILE A 1 20 ? -9.759 14.190 -8.864 1.00 0.00 20 ILE A O 4
ATOM 5697 N N . GLU A 1 21 ? -11.053 13.104 -7.381 1.00 0.00 21 GLU A N 4
ATOM 5698 C CA . GLU A 1 21 ? -11.312 14.292 -6.577 1.00 0.00 21 GLU A CA 4
ATOM 5699 C C . GLU A 1 21 ? -10.035 14.802 -5.910 1.00 0.00 21 GLU A C 4
ATOM 5700 O O . GLU A 1 21 ? -9.888 16.002 -5.677 1.00 0.00 21 GLU A O 4
ATOM 5712 N N . THR A 1 22 ? -9.116 13.890 -5.601 1.00 0.00 22 THR A N 4
ATOM 5713 C CA . THR A 1 22 ? -7.861 14.267 -4.955 1.00 0.00 22 THR A CA 4
ATOM 5714 C C . THR A 1 22 ? -6.665 13.982 -5.859 1.00 0.00 22 THR A C 4
ATOM 5715 O O . THR A 1 22 ? -5.843 14.863 -6.111 1.00 0.00 22 THR A O 4
ATOM 5726 N N . GLY A 1 23 ? -6.571 12.748 -6.345 1.00 0.00 23 GLY A N 4
ATOM 5727 C CA . GLY A 1 23 ? -5.468 12.380 -7.215 1.00 0.00 23 GLY A CA 4
ATOM 5728 C C . GLY A 1 23 ? -4.800 11.084 -6.800 1.00 0.00 23 GLY A C 4
ATOM 5729 O O . GLY A 1 23 ? -4.405 10.284 -7.650 1.00 0.00 23 GLY A O 4
ATOM 5733 N N . VAL A 1 24 ? -4.673 10.870 -5.492 1.00 0.00 24 VAL A N 4
ATOM 5734 C CA . VAL A 1 24 ? -4.045 9.656 -4.971 1.00 0.00 24 VAL A CA 4
ATOM 5735 C C . VAL A 1 24 ? -4.618 8.413 -5.645 1.00 0.00 24 VAL A C 4
ATOM 5736 O O . VAL A 1 24 ? -5.803 8.364 -5.972 1.00 0.00 24 VAL A O 4
ATOM 5749 N N . SER A 1 25 ? -3.771 7.411 -5.854 1.00 0.00 25 SER A N 4
ATOM 5750 C CA . SER A 1 25 ? -4.203 6.176 -6.496 1.00 0.00 25 SER A CA 4
ATOM 5751 C C . SER A 1 25 ? -3.400 4.979 -6.000 1.00 0.00 25 SER A C 4
ATOM 5752 O O . SER A 1 25 ? -2.241 5.113 -5.608 1.00 0.00 25 SER A O 4
ATOM 5760 N N . ILE A 1 26 ? -4.021 3.803 -6.036 1.00 0.00 26 ILE A N 4
ATOM 5761 C CA . ILE A 1 26 ? -3.362 2.574 -5.605 1.00 0.00 26 ILE A CA 4
ATOM 5762 C C . ILE A 1 26 ? -3.513 1.489 -6.665 1.00 0.00 26 ILE A C 4
ATOM 5763 O O . ILE A 1 26 ? -4.616 1.012 -6.922 1.00 0.00 26 ILE A O 4
ATOM 5779 N N . ILE A 1 27 ? -2.400 1.103 -7.275 1.00 0.00 27 ILE A N 4
ATOM 5780 C CA . ILE A 1 27 ? -2.420 0.075 -8.306 1.00 0.00 27 ILE A CA 4
ATOM 5781 C C . ILE A 1 27 ? -2.053 -1.286 -7.729 1.00 0.00 27 ILE A C 4
ATOM 5782 O O . ILE A 1 27 ? -0.986 -1.456 -7.140 1.00 0.00 27 ILE A O 4
ATOM 5798 N N . ILE A 1 28 ? -2.944 -2.257 -7.903 1.00 0.00 28 ILE A N 4
ATOM 5799 C CA . ILE A 1 28 ? -2.712 -3.603 -7.399 1.00 0.00 28 ILE A CA 4
ATOM 5800 C C . ILE A 1 28 ? -2.555 -4.595 -8.547 1.00 0.00 28 ILE A C 4
ATOM 5801 O O . ILE A 1 28 ? -3.542 -5.139 -9.045 1.00 0.00 28 ILE A O 4
ATOM 5817 N N . PRO A 1 29 ? -1.311 -4.847 -8.987 1.00 0.00 29 PRO A N 4
ATOM 5818 C CA . PRO A 1 29 ? -1.038 -5.781 -10.084 1.00 0.00 29 PRO A CA 4
ATOM 5819 C C . PRO A 1 29 ? -1.397 -7.216 -9.720 1.00 0.00 29 PRO A C 4
ATOM 5820 O O . PRO A 1 29 ? -1.459 -7.572 -8.544 1.00 0.00 29 PRO A O 4
ATOM 5831 N N . GLN A 1 30 ? -1.633 -8.038 -10.738 1.00 0.00 30 GLN A N 4
ATOM 5832 C CA . GLN A 1 30 ? -1.986 -9.438 -10.525 1.00 0.00 30 GLN A CA 4
ATOM 5833 C C . GLN A 1 30 ? -0.929 -10.146 -9.686 1.00 0.00 30 GLN A C 4
ATOM 5834 O O . GLN A 1 30 ? 0.166 -10.437 -10.165 1.00 0.00 30 GLN A O 4
ATOM 5848 N N . GLY A 1 31 ? -1.264 -10.420 -8.429 1.00 0.00 31 GLY A N 4
ATOM 5849 C CA . GLY A 1 31 ? -0.331 -11.094 -7.545 1.00 0.00 31 GLY A CA 4
ATOM 5850 C C . GLY A 1 31 ? -0.301 -10.502 -6.147 1.00 0.00 31 GLY A C 4
ATOM 5851 O O . GLY A 1 31 ? 0.343 -11.050 -5.254 1.00 0.00 31 GLY A O 4
ATOM 5855 N N . ALA A 1 32 ? -0.995 -9.381 -5.951 1.00 0.00 32 ALA A N 4
ATOM 5856 C CA . ALA A 1 32 ? -1.034 -8.727 -4.647 1.00 0.00 32 ALA A CA 4
ATOM 5857 C C . ALA A 1 32 ? -2.058 -9.386 -3.729 1.00 0.00 32 ALA A C 4
ATOM 5858 O O . ALA A 1 32 ? -1.946 -9.310 -2.505 1.00 0.00 32 ALA A O 4
ATOM 5865 N N . ILE A 1 33 ? -3.052 -10.039 -4.323 1.00 0.00 33 ILE A N 4
ATOM 5866 C CA . ILE A 1 33 ? -4.088 -10.719 -3.555 1.00 0.00 33 ILE A CA 4
ATOM 5867 C C . ILE A 1 33 ? -4.197 -12.183 -3.983 1.00 0.00 33 ILE A C 4
ATOM 5868 O O . ILE A 1 33 ? -4.082 -12.499 -5.167 1.00 0.00 33 ILE A O 4
ATOM 5884 N N . PRO A 1 34 ? -4.413 -13.101 -3.025 1.00 0.00 34 PRO A N 4
ATOM 5885 C CA . PRO A 1 34 ? -4.528 -14.534 -3.321 1.00 0.00 34 PRO A CA 4
ATOM 5886 C C . PRO A 1 34 ? -5.678 -14.839 -4.274 1.00 0.00 34 PRO A C 4
ATOM 5887 O O . PRO A 1 34 ? -6.642 -14.079 -4.364 1.00 0.00 34 PRO A O 4
ATOM 5898 N N . GLU A 1 35 ? -5.567 -15.958 -4.983 1.00 0.00 35 GLU A N 4
ATOM 5899 C CA . GLU A 1 35 ? -6.597 -16.369 -5.931 1.00 0.00 35 GLU A CA 4
ATOM 5900 C C . GLU A 1 35 ? -7.857 -16.822 -5.201 1.00 0.00 35 GLU A C 4
ATOM 5901 O O . GLU A 1 35 ? -7.786 -17.354 -4.094 1.00 0.00 35 GLU A O 4
ATOM 5913 N N . GLY A 1 36 ? -9.008 -16.608 -5.829 1.00 0.00 36 GLY A N 4
ATOM 5914 C CA . GLY A 1 36 ? -10.266 -16.999 -5.222 1.00 0.00 36 GLY A CA 4
ATOM 5915 C C . GLY A 1 36 ? -10.563 -16.227 -3.950 1.00 0.00 36 GLY A C 4
ATOM 5916 O O . GLY A 1 36 ? -11.327 -16.686 -3.102 1.00 0.00 36 GLY A O 4
ATOM 5920 N N . VAL A 1 37 ? -9.956 -15.050 -3.820 1.00 0.00 37 VAL A N 4
ATOM 5921 C CA . VAL A 1 37 ? -10.161 -14.212 -2.644 1.00 0.00 37 VAL A CA 4
ATOM 5922 C C . VAL A 1 37 ? -10.502 -12.783 -3.041 1.00 0.00 37 VAL A C 4
ATOM 5923 O O . VAL A 1 37 ? -10.221 -12.351 -4.158 1.00 0.00 37 VAL A O 4
ATOM 5936 N N . GLU A 1 38 ? -11.097 -12.053 -2.108 1.00 0.00 38 GLU A N 4
ATOM 5937 C CA . GLU A 1 38 ? -11.466 -10.664 -2.340 1.00 0.00 38 GLU A CA 4
ATOM 5938 C C . GLU A 1 38 ? -10.994 -9.800 -1.181 1.00 0.00 38 GLU A C 4
ATOM 5939 O O . GLU A 1 38 ? -11.470 -9.942 -0.055 1.00 0.00 38 GLU A O 4
ATOM 5951 N N . GLN A 1 39 ? -10.050 -8.908 -1.456 1.00 0.00 39 GLN A N 4
ATOM 5952 C CA . GLN A 1 39 ? -9.512 -8.032 -0.425 1.00 0.00 39 GLN A CA 4
ATOM 5953 C C . GLN A 1 39 ? -10.126 -6.638 -0.517 1.00 0.00 39 GLN A C 4
ATOM 5954 O O . GLN A 1 39 ? -9.833 -5.882 -1.444 1.00 0.00 39 GLN A O 4
ATOM 5968 N N . GLU A 1 40 ? -10.973 -6.302 0.450 1.00 0.00 40 GLU A N 4
ATOM 5969 C CA . GLU A 1 40 ? -11.623 -4.996 0.477 1.00 0.00 40 GLU A CA 4
ATOM 5970 C C . GLU A 1 40 ? -10.612 -3.900 0.799 1.00 0.00 40 GLU A C 4
ATOM 5971 O O . GLU A 1 40 ? -9.938 -3.950 1.828 1.00 0.00 40 GLU A O 4
ATOM 5983 N N . ILE A 1 41 ? -10.507 -2.915 -0.087 1.00 0.00 41 ILE A N 4
ATOM 5984 C CA . ILE A 1 41 ? -9.573 -1.815 0.108 1.00 0.00 41 ILE A CA 4
ATOM 5985 C C . ILE A 1 41 ? -10.252 -0.467 -0.108 1.00 0.00 41 ILE A C 4
ATOM 5986 O O . ILE A 1 41 ? -10.961 -0.264 -1.094 1.00 0.00 41 ILE A O 4
ATOM 6002 N N . TYR A 1 42 ? -10.023 0.451 0.823 1.00 0.00 42 TYR A N 4
ATOM 6003 C CA . TYR A 1 42 ? -10.603 1.785 0.743 1.00 0.00 42 TYR A CA 4
ATOM 6004 C C . TYR A 1 42 ? -9.653 2.811 1.341 1.00 0.00 42 TYR A C 4
ATOM 6005 O O . TYR A 1 42 ? -8.658 2.452 1.965 1.00 0.00 42 TYR A O 4
ATOM 6023 N N . PHE A 1 43 ? -9.961 4.089 1.153 1.00 0.00 43 PHE A N 4
ATOM 6024 C CA . PHE A 1 43 ? -9.115 5.151 1.690 1.00 0.00 43 PHE A CA 4
ATOM 6025 C C . PHE A 1 43 ? -9.721 6.528 1.434 1.00 0.00 43 PHE A C 4
ATOM 6026 O O . PHE A 1 43 ? -10.531 6.704 0.523 1.00 0.00 43 PHE A O 4
ATOM 6043 N N . LYS A 1 44 ? -9.319 7.499 2.246 1.00 0.00 44 LYS A N 4
ATOM 6044 C CA . LYS A 1 44 ? -9.818 8.864 2.115 1.00 0.00 44 LYS A CA 4
ATOM 6045 C C . LYS A 1 44 ? -8.669 9.864 2.050 1.00 0.00 44 LYS A C 4
ATOM 6046 O O . LYS A 1 44 ? -7.735 9.808 2.851 1.00 0.00 44 LYS A O 4
ATOM 6065 N N . VAL A 1 45 ? -8.748 10.780 1.091 1.00 0.00 45 VAL A N 4
ATOM 6066 C CA . VAL A 1 45 ? -7.722 11.801 0.916 1.00 0.00 45 VAL A CA 4
ATOM 6067 C C . VAL A 1 45 ? -8.323 13.198 1.069 1.00 0.00 45 VAL A C 4
ATOM 6068 O O . VAL A 1 45 ? -9.349 13.511 0.464 1.00 0.00 45 VAL A O 4
ATOM 6081 N N . CYS A 1 46 ? -7.683 14.029 1.887 1.00 0.00 46 CYS A N 4
ATOM 6082 C CA . CYS A 1 46 ? -8.165 15.387 2.124 1.00 0.00 46 CYS A CA 4
ATOM 6083 C C . CYS A 1 46 ? -7.074 16.260 2.741 1.00 0.00 46 CYS A C 4
ATOM 6084 O O . CYS A 1 46 ? -6.207 15.770 3.463 1.00 0.00 46 CYS A O 4
ATOM 6092 N N . ARG A 1 47 ? -7.117 17.553 2.442 1.00 0.00 47 ARG A N 4
ATOM 6093 C CA . ARG A 1 47 ? -6.127 18.492 2.962 1.00 0.00 47 ARG A CA 4
ATOM 6094 C C . ARG A 1 47 ? -6.412 18.873 4.418 1.00 0.00 47 ARG A C 4
ATOM 6095 O O . ARG A 1 47 ? -5.679 19.667 5.009 1.00 0.00 47 ARG A O 4
ATOM 6116 N N . ASP A 1 48 ? -7.474 18.314 4.995 1.00 0.00 48 ASP A N 4
ATOM 6117 C CA . ASP A 1 48 ? -7.833 18.615 6.380 1.00 0.00 48 ASP A CA 4
ATOM 6118 C C . ASP A 1 48 ? -8.293 17.358 7.115 1.00 0.00 48 ASP A C 4
ATOM 6119 O O . ASP A 1 48 ? -9.242 16.695 6.698 1.00 0.00 48 ASP A O 4
ATOM 6128 N N . ASN A 1 49 ? -7.610 17.035 8.212 1.00 0.00 49 ASN A N 4
ATOM 6129 C CA . ASN A 1 49 ? -7.946 15.856 9.006 1.00 0.00 49 ASN A CA 4
ATOM 6130 C C . ASN A 1 49 ? -8.951 16.190 10.105 1.00 0.00 49 ASN A C 4
ATOM 6131 O O . ASN A 1 49 ? -10.043 15.624 10.156 1.00 0.00 49 ASN A O 4
ATOM 6142 N N . SER A 1 50 ? -8.567 17.103 10.994 1.00 0.00 50 SER A N 4
ATOM 6143 C CA . SER A 1 50 ? -9.425 17.503 12.104 1.00 0.00 50 SER A CA 4
ATOM 6144 C C . SER A 1 50 ? -10.670 18.236 11.615 1.00 0.00 50 SER A C 4
ATOM 6145 O O . SER A 1 50 ? -11.702 18.235 12.283 1.00 0.00 50 SER A O 4
ATOM 6153 N N . ILE A 1 51 ? -10.568 18.864 10.448 1.00 0.00 51 ILE A N 4
ATOM 6154 C CA . ILE A 1 51 ? -11.692 19.601 9.882 1.00 0.00 51 ILE A CA 4
ATOM 6155 C C . ILE A 1 51 ? -12.754 18.660 9.314 1.00 0.00 51 ILE A C 4
ATOM 6156 O O . ILE A 1 51 ? -13.813 19.107 8.870 1.00 0.00 51 ILE A O 4
ATOM 6172 N N . LEU A 1 52 ? -12.473 17.359 9.327 1.00 0.00 52 LEU A N 4
ATOM 6173 C CA . LEU A 1 52 ? -13.414 16.370 8.809 1.00 0.00 52 LEU A CA 4
ATOM 6174 C C . LEU A 1 52 ? -13.382 15.095 9.650 1.00 0.00 52 LEU A C 4
ATOM 6175 O O . LEU A 1 52 ? -12.339 14.723 10.185 1.00 0.00 52 LEU A O 4
ATOM 6191 N N . PRO A 1 53 ? -14.530 14.408 9.778 1.00 0.00 53 PRO A N 4
ATOM 6192 C CA . PRO A 1 53 ? -14.625 13.171 10.560 1.00 0.00 53 PRO A CA 4
ATOM 6193 C C . PRO A 1 53 ? -13.945 11.992 9.865 1.00 0.00 53 PRO A C 4
ATOM 6194 O O . PRO A 1 53 ? -14.059 11.828 8.651 1.00 0.00 53 PRO A O 4
ATOM 6205 N N . PRO A 1 54 ? -13.225 11.148 10.629 1.00 0.00 54 PRO A N 4
ATOM 6206 C CA . PRO A 1 54 ? -12.528 9.982 10.072 1.00 0.00 54 PRO A CA 4
ATOM 6207 C C . PRO A 1 54 ? -13.459 9.080 9.267 1.00 0.00 54 PRO A C 4
ATOM 6208 O O . PRO A 1 54 ? -14.681 9.193 9.360 1.00 0.00 54 PRO A O 4
ATOM 6219 N N . LEU A 1 55 ? -12.872 8.186 8.477 1.00 0.00 55 LEU A N 4
ATOM 6220 C CA . LEU A 1 55 ? -13.650 7.264 7.657 1.00 0.00 55 LEU A CA 4
ATOM 6221 C C . LEU A 1 55 ? -13.884 5.948 8.390 1.00 0.00 55 LEU A C 4
ATOM 6222 O O . LEU A 1 55 ? -14.955 5.348 8.283 1.00 0.00 55 LEU A O 4
ATOM 6238 N N . ASP A 1 56 ? -12.878 5.507 9.135 1.00 0.00 56 ASP A N 4
ATOM 6239 C CA . ASP A 1 56 ? -12.971 4.261 9.888 1.00 0.00 56 ASP A CA 4
ATOM 6240 C C . ASP A 1 56 ? -11.796 4.121 10.851 1.00 0.00 56 ASP A C 4
ATOM 6241 O O . ASP A 1 56 ? -10.865 3.353 10.604 1.00 0.00 56 ASP A O 4
ATOM 6250 N N . LYS A 1 57 ? -11.841 4.873 11.944 1.00 0.00 57 LYS A N 4
ATOM 6251 C CA . LYS A 1 57 ? -10.780 4.839 12.944 1.00 0.00 57 LYS A CA 4
ATOM 6252 C C . LYS A 1 57 ? -10.829 3.543 13.750 1.00 0.00 57 LYS A C 4
ATOM 6253 O O . LYS A 1 57 ? -9.797 3.039 14.193 1.00 0.00 57 LYS A O 4
ATOM 6272 N N . GLU A 1 58 ? -12.031 3.012 13.939 1.00 0.00 58 GLU A N 4
ATOM 6273 C CA . GLU A 1 58 ? -12.211 1.777 14.693 1.00 0.00 58 GLU A CA 4
ATOM 6274 C C . GLU A 1 58 ? -11.647 0.582 13.930 1.00 0.00 58 GLU A C 4
ATOM 6275 O O . GLU A 1 58 ? -11.140 -0.366 14.530 1.00 0.00 58 GLU A O 4
ATOM 6287 N N . LYS A 1 59 ? -11.738 0.636 12.607 1.00 0.00 59 LYS A N 4
ATOM 6288 C CA . LYS A 1 59 ? -11.235 -0.441 11.762 1.00 0.00 59 LYS A CA 4
ATOM 6289 C C . LYS A 1 59 ? -9.715 -0.387 11.656 1.00 0.00 59 LYS A C 4
ATOM 6290 O O . LYS A 1 59 ? -9.057 -1.415 11.491 1.00 0.00 59 LYS A O 4
ATOM 6309 N N . GLY A 1 60 ? -9.162 0.818 11.747 1.00 0.00 60 GLY A N 4
ATOM 6310 C CA . GLY A 1 60 ? -7.724 0.984 11.655 1.00 0.00 60 GLY A CA 4
ATOM 6311 C C . GLY A 1 60 ? -7.315 1.797 10.446 1.00 0.00 60 GLY A C 4
ATOM 6312 O O . GLY A 1 60 ? -7.488 1.360 9.307 1.00 0.00 60 GLY A O 4
ATOM 6316 N N . GLU A 1 61 ? -6.773 2.985 10.689 1.00 0.00 61 GLU A N 4
ATOM 6317 C CA . GLU A 1 61 ? -6.342 3.861 9.606 1.00 0.00 61 GLU A CA 4
ATOM 6318 C C . GLU A 1 61 ? -4.829 3.792 9.412 1.00 0.00 61 GLU A C 4
ATOM 6319 O O . GLU A 1 61 ? -4.071 3.716 10.379 1.00 0.00 61 GLU A O 4
ATOM 6331 N N . THR A 1 62 ? -4.402 3.825 8.154 1.00 0.00 62 THR A N 4
ATOM 6332 C CA . THR A 1 62 ? -2.981 3.772 7.824 1.00 0.00 62 THR A CA 4
ATOM 6333 C C . THR A 1 62 ? -2.586 4.990 6.997 1.00 0.00 62 THR A C 4
ATOM 6334 O O . THR A 1 62 ? -2.813 5.031 5.787 1.00 0.00 62 THR A O 4
ATOM 6345 N N . LEU A 1 63 ? -2.004 5.985 7.658 1.00 0.00 63 LEU A N 4
ATOM 6346 C CA . LEU A 1 63 ? -1.593 7.208 6.980 1.00 0.00 63 LEU A CA 4
ATOM 6347 C C . LEU A 1 63 ? -0.325 6.990 6.157 1.00 0.00 63 LEU A C 4
ATOM 6348 O O . LEU A 1 63 ? 0.608 6.319 6.600 1.00 0.00 63 LEU A O 4
ATOM 6364 N N . LEU A 1 64 ? -0.301 7.561 4.954 1.00 0.00 64 LEU A N 4
ATOM 6365 C CA . LEU A 1 64 ? 0.851 7.431 4.066 1.00 0.00 64 LEU A CA 4
ATOM 6366 C C . LEU A 1 64 ? 1.349 8.802 3.611 1.00 0.00 64 LEU A C 4
ATOM 6367 O O . LEU A 1 64 ? 2.509 9.158 3.826 1.00 0.00 64 LEU A O 4
ATOM 6383 N N . SER A 1 65 ? 0.460 9.566 2.985 1.00 0.00 65 SER A N 4
ATOM 6384 C CA . SER A 1 65 ? 0.793 10.901 2.495 1.00 0.00 65 SER A CA 4
ATOM 6385 C C . SER A 1 65 ? 0.476 11.950 3.563 1.00 0.00 65 SER A C 4
ATOM 6386 O O . SER A 1 65 ? 0.137 11.591 4.691 1.00 0.00 65 SER A O 4
ATOM 6394 N N . PRO A 1 66 ? 0.574 13.262 3.240 1.00 0.00 66 PRO A N 4
ATOM 6395 C CA . PRO A 1 66 ? 0.283 14.329 4.205 1.00 0.00 66 PRO A CA 4
ATOM 6396 C C . PRO A 1 66 ? -0.930 13.999 5.065 1.00 0.00 66 PRO A C 4
ATOM 6397 O O . PRO A 1 66 ? -0.880 14.087 6.291 1.00 0.00 66 PRO A O 4
ATOM 6408 N N . LEU A 1 67 ? -2.009 13.582 4.411 1.00 0.00 67 LEU A N 4
ATOM 6409 C CA . LEU A 1 67 ? -3.221 13.194 5.115 1.00 0.00 67 LEU A CA 4
ATOM 6410 C C . LEU A 1 67 ? -4.047 12.235 4.277 1.00 0.00 67 LEU A C 4
ATOM 6411 O O . LEU A 1 67 ? -5.041 12.621 3.665 1.00 0.00 67 LEU A O 4
ATOM 6427 N N . VAL A 1 68 ? -3.636 10.981 4.266 1.00 0.00 68 VAL A N 4
ATOM 6428 C CA . VAL A 1 68 ? -4.349 9.964 3.520 1.00 0.00 68 VAL A CA 4
ATOM 6429 C C . VAL A 1 68 ? -4.448 8.697 4.347 1.00 0.00 68 VAL A C 4
ATOM 6430 O O . VAL A 1 68 ? -3.437 8.103 4.711 1.00 0.00 68 VAL A O 4
ATOM 6443 N N . ALA A 1 69 ? -5.672 8.300 4.657 1.00 0.00 69 ALA A N 4
ATOM 6444 C CA . ALA A 1 69 ? -5.899 7.115 5.467 1.00 0.00 69 ALA A CA 4
ATOM 6445 C C . ALA A 1 69 ? -6.323 5.925 4.616 1.00 0.00 69 ALA A C 4
ATOM 6446 O O . ALA A 1 69 ? -7.452 5.867 4.126 1.00 0.00 69 ALA A O 4
ATOM 6453 N N . ALA A 1 70 ? -5.408 4.974 4.447 1.00 0.00 70 ALA A N 4
ATOM 6454 C CA . ALA A 1 70 ? -5.681 3.780 3.658 1.00 0.00 70 ALA A CA 4
ATOM 6455 C C . ALA A 1 70 ? -6.822 2.970 4.266 1.00 0.00 70 ALA A C 4
ATOM 6456 O O . ALA A 1 70 ? -7.495 3.426 5.192 1.00 0.00 70 ALA A O 4
ATOM 6463 N N . GLY A 1 71 ? -7.040 1.770 3.738 1.00 0.00 71 GLY A N 4
ATOM 6464 C CA . GLY A 1 71 ? -8.104 0.920 4.239 1.00 0.00 71 GLY A CA 4
ATOM 6465 C C . GLY A 1 71 ? -7.885 0.503 5.681 1.00 0.00 71 GLY A C 4
ATOM 6466 O O . GLY A 1 71 ? -7.360 1.280 6.478 1.00 0.00 71 GLY A O 4
ATOM 6470 N N . PRO A 1 72 ? -8.277 -0.728 6.050 1.00 0.00 72 PRO A N 4
ATOM 6471 C CA . PRO A 1 72 ? -8.109 -1.231 7.417 1.00 0.00 72 PRO A CA 4
ATOM 6472 C C . PRO A 1 72 ? -6.644 -1.461 7.764 1.00 0.00 72 PRO A C 4
ATOM 6473 O O . PRO A 1 72 ? -5.908 -2.096 7.009 1.00 0.00 72 PRO A O 4
ATOM 6484 N N . HIS A 1 73 ? -6.222 -0.939 8.913 1.00 0.00 73 HIS A N 4
ATOM 6485 C CA . HIS A 1 73 ? -4.842 -1.088 9.355 1.00 0.00 73 HIS A CA 4
ATOM 6486 C C . HIS A 1 73 ? -4.459 -2.561 9.461 1.00 0.00 73 HIS A C 4
ATOM 6487 O O . HIS A 1 73 ? -4.947 -3.277 10.334 1.00 0.00 73 HIS A O 4
ATOM 6502 N N . GLY A 1 74 ? -3.583 -3.002 8.566 1.00 0.00 74 GLY A N 4
ATOM 6503 C CA . GLY A 1 74 ? -3.147 -4.386 8.579 1.00 0.00 74 GLY A CA 4
ATOM 6504 C C . GLY A 1 74 ? -3.685 -5.182 7.405 1.00 0.00 74 GLY A C 4
ATOM 6505 O O . GLY A 1 74 ? -4.598 -5.991 7.564 1.00 0.00 74 GLY A O 4
ATOM 6509 N N . LEU A 1 75 ? -3.107 -4.965 6.227 1.00 0.00 75 LEU A N 4
ATOM 6510 C CA . LEU A 1 75 ? -3.527 -5.684 5.030 1.00 0.00 75 LEU A CA 4
ATOM 6511 C C . LEU A 1 75 ? -2.308 -6.088 4.209 1.00 0.00 75 LEU A C 4
ATOM 6512 O O . LEU A 1 75 ? -1.904 -5.387 3.281 1.00 0.00 75 LEU A O 4
ATOM 6528 N N . LYS A 1 76 ? -1.720 -7.223 4.573 1.00 0.00 76 LYS A N 4
ATOM 6529 C CA . LYS A 1 76 ? -0.540 -7.734 3.888 1.00 0.00 76 LYS A CA 4
ATOM 6530 C C . LYS A 1 76 ? -0.847 -8.066 2.433 1.00 0.00 76 LYS A C 4
ATOM 6531 O O . LYS A 1 76 ? -1.978 -8.405 2.085 1.00 0.00 76 LYS A O 4
ATOM 6550 N N . PHE A 1 77 ? 0.175 -7.975 1.590 1.00 0.00 77 PHE A N 4
ATOM 6551 C CA . PHE A 1 77 ? 0.028 -8.272 0.170 1.00 0.00 77 PHE A CA 4
ATOM 6552 C C . PHE A 1 77 ? 1.109 -9.243 -0.288 1.00 0.00 77 PHE A C 4
ATOM 6553 O O . PHE A 1 77 ? 2.209 -9.266 0.263 1.00 0.00 77 PHE A O 4
ATOM 6570 N N . LEU A 1 78 ? 0.796 -10.039 -1.304 1.00 0.00 78 LEU A N 4
ATOM 6571 C CA . LEU A 1 78 ? 1.754 -11.004 -1.835 1.00 0.00 78 LEU A CA 4
ATOM 6572 C C . LEU A 1 78 ? 2.531 -10.421 -3.009 1.00 0.00 78 LEU A C 4
ATOM 6573 O O . LEU A 1 78 ? 3.191 -11.142 -3.759 1.00 0.00 78 LEU A O 4
ATOM 6589 N N . LYS A 1 79 ? 2.454 -9.109 -3.141 1.00 0.00 79 LYS A N 4
ATOM 6590 C CA . LYS A 1 79 ? 3.151 -8.386 -4.198 1.00 0.00 79 LYS A CA 4
ATOM 6591 C C . LYS A 1 79 ? 3.181 -6.888 -3.885 1.00 0.00 79 LYS A C 4
ATOM 6592 O O . LYS A 1 79 ? 2.178 -6.321 -3.454 1.00 0.00 79 LYS A O 4
ATOM 6611 N N . PRO A 1 80 ? 4.335 -6.227 -4.087 1.00 0.00 80 PRO A N 4
ATOM 6612 C CA . PRO A 1 80 ? 4.479 -4.791 -3.812 1.00 0.00 80 PRO A CA 4
ATOM 6613 C C . PRO A 1 80 ? 3.521 -3.936 -4.636 1.00 0.00 80 PRO A C 4
ATOM 6614 O O . PRO A 1 80 ? 3.785 -3.643 -5.802 1.00 0.00 80 PRO A O 4
ATOM 6625 N N . VAL A 1 81 ? 2.413 -3.529 -4.023 1.00 0.00 81 VAL A N 4
ATOM 6626 C CA . VAL A 1 81 ? 1.429 -2.702 -4.699 1.00 0.00 81 VAL A CA 4
ATOM 6627 C C . VAL A 1 81 ? 1.977 -1.298 -4.939 1.00 0.00 81 VAL A C 4
ATOM 6628 O O . VAL A 1 81 ? 2.840 -0.829 -4.201 1.00 0.00 81 VAL A O 4
ATOM 6641 N N . GLU A 1 82 ? 1.478 -0.633 -5.977 1.00 0.00 82 GLU A N 4
ATOM 6642 C CA . GLU A 1 82 ? 1.931 0.714 -6.306 1.00 0.00 82 GLU A CA 4
ATOM 6643 C C . GLU A 1 82 ? 1.017 1.772 -5.695 1.00 0.00 82 GLU A C 4
ATOM 6644 O O . GLU A 1 82 ? -0.197 1.747 -5.892 1.00 0.00 82 GLU A O 4
ATOM 6656 N N . LEU A 1 83 ? 1.610 2.705 -4.957 1.00 0.00 83 LEU A N 4
ATOM 6657 C CA . LEU A 1 83 ? 0.851 3.778 -4.323 1.00 0.00 83 LEU A CA 4
ATOM 6658 C C . LEU A 1 83 ? 1.395 5.142 -4.744 1.00 0.00 83 LEU A C 4
ATOM 6659 O O . LEU A 1 83 ? 2.546 5.474 -4.461 1.00 0.00 83 LEU A O 4
ATOM 6675 N N . ARG A 1 84 ? 0.564 5.925 -5.424 1.00 0.00 84 ARG A N 4
ATOM 6676 C CA . ARG A 1 84 ? 0.968 7.249 -5.883 1.00 0.00 84 ARG A CA 4
ATOM 6677 C C . ARG A 1 84 ? 0.301 8.345 -5.058 1.00 0.00 84 ARG A C 4
ATOM 6678 O O . ARG A 1 84 ? -0.912 8.326 -4.849 1.00 0.00 84 ARG A O 4
ATOM 6699 N N . LEU A 1 85 ? 1.103 9.300 -4.593 1.00 0.00 85 LEU A N 4
ATOM 6700 C CA . LEU A 1 85 ? 0.591 10.408 -3.791 1.00 0.00 85 LEU A CA 4
ATOM 6701 C C . LEU A 1 85 ? 1.095 11.746 -4.331 1.00 0.00 85 LEU A C 4
ATOM 6702 O O . LEU A 1 85 ? 2.302 11.960 -4.438 1.00 0.00 85 LEU A O 4
ATOM 6718 N N . PRO A 1 86 ? 0.181 12.671 -4.675 1.00 0.00 86 PRO A N 4
ATOM 6719 C CA . PRO A 1 86 ? 0.556 13.987 -5.194 1.00 0.00 86 PRO A CA 4
ATOM 6720 C C . PRO A 1 86 ? 1.077 14.909 -4.097 1.00 0.00 86 PRO A C 4
ATOM 6721 O O . PRO A 1 86 ? 0.369 15.205 -3.135 1.00 0.00 86 PRO A O 4
ATOM 6732 N N . HIS A 1 87 ? 2.319 15.359 -4.245 1.00 0.00 87 HIS A N 4
ATOM 6733 C CA . HIS A 1 87 ? 2.931 16.246 -3.262 1.00 0.00 87 HIS A CA 4
ATOM 6734 C C . HIS A 1 87 ? 2.430 17.678 -3.429 1.00 0.00 87 HIS A C 4
ATOM 6735 O O . HIS A 1 87 ? 2.346 18.434 -2.462 1.00 0.00 87 HIS A O 4
ATOM 6750 N N . CYS A 1 88 ? 2.093 18.041 -4.662 1.00 0.00 88 CYS A N 4
ATOM 6751 C CA . CYS A 1 88 ? 1.598 19.382 -4.955 1.00 0.00 88 CYS A CA 4
ATOM 6752 C C . CYS A 1 88 ? 2.638 20.439 -4.592 1.00 0.00 88 CYS A C 4
ATOM 6753 O O . CYS A 1 88 ? 2.424 21.253 -3.694 1.00 0.00 88 CYS A O 4
ATOM 6761 N N . ASP A 1 89 ? 3.763 20.420 -5.299 1.00 0.00 89 ASP A N 4
ATOM 6762 C CA . ASP A 1 89 ? 4.836 21.377 -5.057 1.00 0.00 89 ASP A CA 4
ATOM 6763 C C . ASP A 1 89 ? 5.023 22.299 -6.261 1.00 0.00 89 ASP A C 4
ATOM 6764 O O . ASP A 1 89 ? 5.467 21.861 -7.322 1.00 0.00 89 ASP A O 4
ATOM 6773 N N . PRO A 1 90 ? 4.678 23.594 -6.120 1.00 0.00 90 PRO A N 4
ATOM 6774 C CA . PRO A 1 90 ? 4.804 24.567 -7.205 1.00 0.00 90 PRO A CA 4
ATOM 6775 C C . PRO A 1 90 ? 6.202 25.176 -7.299 1.00 0.00 90 PRO A C 4
ATOM 6776 O O . PRO A 1 90 ? 6.350 26.368 -7.568 1.00 0.00 90 PRO A O 4
ATOM 6787 N N . LYS A 1 91 ? 7.222 24.354 -7.083 1.00 0.00 91 LYS A N 4
ATOM 6788 C CA . LYS A 1 91 ? 8.603 24.819 -7.153 1.00 0.00 91 LYS A CA 4
ATOM 6789 C C . LYS A 1 91 ? 9.321 24.268 -8.387 1.00 0.00 91 LYS A C 4
ATOM 6790 O O . LYS A 1 91 ? 10.445 24.673 -8.687 1.00 0.00 91 LYS A O 4
ATOM 6809 N N . THR A 1 92 ? 8.684 23.331 -9.089 1.00 0.00 92 THR A N 4
ATOM 6810 C CA . THR A 1 92 ? 9.289 22.721 -10.273 1.00 0.00 92 THR A CA 4
ATOM 6811 C C . THR A 1 92 ? 8.424 22.887 -11.515 1.00 0.00 92 THR A C 4
ATOM 6812 O O . THR A 1 92 ? 8.624 22.200 -12.518 1.00 0.00 92 THR A O 4
ATOM 6823 N N . TRP A 1 93 ? 7.471 23.795 -11.447 1.00 0.00 93 TRP A N 4
ATOM 6824 C CA . TRP A 1 93 ? 6.575 24.050 -12.572 1.00 0.00 93 TRP A CA 4
ATOM 6825 C C . TRP A 1 93 ? 6.906 25.377 -13.242 1.00 0.00 93 TRP A C 4
ATOM 6826 O O . TRP A 1 93 ? 6.838 25.506 -14.465 1.00 0.00 93 TRP A O 4
ATOM 6847 N N . GLN A 1 94 ? 7.251 26.361 -12.426 1.00 0.00 94 GLN A N 4
ATOM 6848 C CA . GLN A 1 94 ? 7.581 27.688 -12.919 1.00 0.00 94 GLN A CA 4
ATOM 6849 C C . GLN A 1 94 ? 9.090 27.844 -13.088 1.00 0.00 94 GLN A C 4
ATOM 6850 O O . GLN A 1 94 ? 9.700 28.749 -12.519 1.00 0.00 94 GLN A O 4
ATOM 6864 N N . ASN A 1 95 ? 9.683 26.954 -13.876 1.00 0.00 95 ASN A N 4
ATOM 6865 C CA . ASN A 1 95 ? 11.120 26.987 -14.124 1.00 0.00 95 ASN A CA 4
ATOM 6866 C C . ASN A 1 95 ? 11.457 26.342 -15.467 1.00 0.00 95 ASN A C 4
ATOM 6867 O O . ASN A 1 95 ? 12.252 26.877 -16.240 1.00 0.00 95 ASN A O 4
ATOM 6878 N N . LYS A 1 96 ? 10.852 25.189 -15.735 1.00 0.00 96 LYS A N 4
ATOM 6879 C CA . LYS A 1 96 ? 11.094 24.473 -16.982 1.00 0.00 96 LYS A CA 4
ATOM 6880 C C . LYS A 1 96 ? 9.796 23.915 -17.558 1.00 0.00 96 LYS A C 4
ATOM 6881 O O . LYS A 1 96 ? 9.525 24.051 -18.750 1.00 0.00 96 LYS A O 4
ATOM 6900 N N . CYS A 1 97 ? 8.997 23.281 -16.704 1.00 0.00 97 CYS A N 4
ATOM 6901 C CA . CYS A 1 97 ? 7.728 22.699 -17.131 1.00 0.00 97 CYS A CA 4
ATOM 6902 C C . CYS A 1 97 ? 6.849 23.740 -17.817 1.00 0.00 97 CYS A C 4
ATOM 6903 O O . CYS A 1 97 ? 7.208 24.914 -17.902 1.00 0.00 97 CYS A O 4
ATOM 6911 N N . LEU A 1 98 ? 5.694 23.300 -18.308 1.00 0.00 98 LEU A N 4
ATOM 6912 C CA . LEU A 1 98 ? 4.762 24.192 -18.990 1.00 0.00 98 LEU A CA 4
ATOM 6913 C C . LEU A 1 98 ? 3.631 24.620 -18.054 1.00 0.00 98 LEU A C 4
ATOM 6914 O O . LEU A 1 98 ? 2.934 23.778 -17.490 1.00 0.00 98 LEU A O 4
ATOM 6930 N N . PRO A 1 99 ? 3.431 25.940 -17.875 1.00 0.00 99 PRO A N 4
ATOM 6931 C CA . PRO A 1 99 ? 2.375 26.466 -17.000 1.00 0.00 99 PRO A CA 4
ATOM 6932 C C . PRO A 1 99 ? 0.979 26.091 -17.486 1.00 0.00 99 PRO A C 4
ATOM 6933 O O . PRO A 1 99 ? 0.040 26.003 -16.694 1.00 0.00 99 PRO A O 4
ATOM 6944 N N . GLY A 1 100 ? 0.846 25.880 -18.792 1.00 0.00 100 GLY A N 4
ATOM 6945 C CA . GLY A 1 100 ? -0.444 25.527 -19.358 1.00 0.00 100 GLY A CA 4
ATOM 6946 C C . GLY A 1 100 ? -0.638 24.028 -19.501 1.00 0.00 100 GLY A C 4
ATOM 6947 O O . GLY A 1 100 ? -1.763 23.560 -19.681 1.00 0.00 100 GLY A O 4
ATOM 6951 N N . ASP A 1 101 ? 0.453 23.272 -19.423 1.00 0.00 101 ASP A N 4
ATOM 6952 C CA . ASP A 1 101 ? 0.382 21.821 -19.549 1.00 0.00 101 ASP A CA 4
ATOM 6953 C C . ASP A 1 101 ? -0.052 21.178 -18.234 1.00 0.00 101 ASP A C 4
ATOM 6954 O O . ASP A 1 101 ? 0.404 21.576 -17.161 1.00 0.00 101 ASP A O 4
ATOM 6963 N N . PRO A 1 102 ? -0.943 20.172 -18.298 1.00 0.00 102 PRO A N 4
ATOM 6964 C CA . PRO A 1 102 ? -1.433 19.476 -17.103 1.00 0.00 102 PRO A CA 4
ATOM 6965 C C . PRO A 1 102 ? -0.347 18.636 -16.439 1.00 0.00 102 PRO A C 4
ATOM 6966 O O . PRO A 1 102 ? -0.405 18.368 -15.239 1.00 0.00 102 PRO A O 4
ATOM 6977 N N . ASN A 1 103 ? 0.653 18.236 -17.219 1.00 0.00 103 ASN A N 4
ATOM 6978 C CA . ASN A 1 103 ? 1.758 17.444 -16.690 1.00 0.00 103 ASN A CA 4
ATOM 6979 C C . ASN A 1 103 ? 2.548 18.245 -15.655 1.00 0.00 103 ASN A C 4
ATOM 6980 O O . ASN A 1 103 ? 3.311 17.686 -14.868 1.00 0.00 103 ASN A O 4
ATOM 6991 N N . TYR A 1 104 ? 2.352 19.562 -15.668 1.00 0.00 104 TYR A N 4
ATOM 6992 C CA . TYR A 1 104 ? 3.032 20.462 -14.743 1.00 0.00 104 TYR A CA 4
ATOM 6993 C C . TYR A 1 104 ? 2.788 20.070 -13.284 1.00 0.00 104 TYR A C 4
ATOM 6994 O O . TYR A 1 104 ? 3.540 20.477 -12.397 1.00 0.00 104 TYR A O 4
ATOM 7012 N N . LEU A 1 105 ? 1.731 19.302 -13.031 1.00 0.00 105 LEU A N 4
ATOM 7013 C CA . LEU A 1 105 ? 1.395 18.893 -11.668 1.00 0.00 105 LEU A CA 4
ATOM 7014 C C . LEU A 1 105 ? 0.585 17.594 -11.629 1.00 0.00 105 LEU A C 4
ATOM 7015 O O . LEU A 1 105 ? 0.616 16.876 -10.630 1.00 0.00 105 LEU A O 4
ATOM 7031 N N . VAL A 1 106 ? -0.161 17.304 -12.695 1.00 0.00 106 VAL A N 4
ATOM 7032 C CA . VAL A 1 106 ? -0.991 16.101 -12.744 1.00 0.00 106 VAL A CA 4
ATOM 7033 C C . VAL A 1 106 ? -0.162 14.809 -12.766 1.00 0.00 106 VAL A C 4
ATOM 7034 O O . VAL A 1 106 ? -0.535 13.844 -13.435 1.00 0.00 106 VAL A O 4
ATOM 7047 N N . GLY A 1 107 ? 0.955 14.785 -12.042 1.00 0.00 107 GLY A N 4
ATOM 7048 C CA . GLY A 1 107 ? 1.792 13.599 -12.012 1.00 0.00 107 GLY A CA 4
ATOM 7049 C C . GLY A 1 107 ? 3.216 13.882 -12.447 1.00 0.00 107 GLY A C 4
ATOM 7050 O O . GLY A 1 107 ? 3.847 13.053 -13.104 1.00 0.00 107 GLY A O 4
ATOM 7054 N N . ALA A 1 108 ? 3.723 15.055 -12.083 1.00 0.00 108 ALA A N 4
ATOM 7055 C CA . ALA A 1 108 ? 5.082 15.444 -12.439 1.00 0.00 108 ALA A CA 4
ATOM 7056 C C . ALA A 1 108 ? 6.061 15.106 -11.320 1.00 0.00 108 ALA A C 4
ATOM 7057 O O . ALA A 1 108 ? 7.218 14.773 -11.575 1.00 0.00 108 ALA A O 4
ATOM 7064 N N . ASN A 1 109 ? 5.590 15.196 -10.081 1.00 0.00 109 ASN A N 4
ATOM 7065 C CA . ASN A 1 109 ? 6.425 14.901 -8.923 1.00 0.00 109 ASN A CA 4
ATOM 7066 C C . ASN A 1 109 ? 5.685 14.011 -7.928 1.00 0.00 109 ASN A C 4
ATOM 7067 O O . ASN A 1 109 ? 5.613 14.318 -6.736 1.00 0.00 109 ASN A O 4
ATOM 7078 N N . CYS A 1 110 ? 5.138 12.906 -8.424 1.00 0.00 110 CYS A N 4
ATOM 7079 C CA . CYS A 1 110 ? 4.407 11.970 -7.577 1.00 0.00 110 CYS A CA 4
ATOM 7080 C C . CYS A 1 110 ? 5.366 11.036 -6.851 1.00 0.00 110 CYS A C 4
ATOM 7081 O O . CYS A 1 110 ? 6.365 10.593 -7.418 1.00 0.00 110 CYS A O 4
ATOM 7089 N N . VAL A 1 111 ? 5.060 10.738 -5.592 1.00 0.00 111 VAL A N 4
ATOM 7090 C CA . VAL A 1 111 ? 5.900 9.857 -4.790 1.00 0.00 111 VAL A CA 4
ATOM 7091 C C . VAL A 1 111 ? 5.546 8.392 -5.018 1.00 0.00 111 VAL A C 4
ATOM 7092 O O . VAL A 1 111 ? 4.508 7.914 -4.560 1.00 0.00 111 VAL A O 4
ATOM 7105 N N . SER A 1 112 ? 6.418 7.675 -5.718 1.00 0.00 112 SER A N 4
ATOM 7106 C CA . SER A 1 112 ? 6.191 6.262 -5.982 1.00 0.00 112 SER A CA 4
ATOM 7107 C C . SER A 1 112 ? 6.571 5.439 -4.759 1.00 0.00 112 SER A C 4
ATOM 7108 O O . SER A 1 112 ? 7.754 5.249 -4.470 1.00 0.00 112 SER A O 4
ATOM 7116 N N . VAL A 1 113 ? 5.564 4.963 -4.036 1.00 0.00 113 VAL A N 4
ATOM 7117 C CA . VAL A 1 113 ? 5.797 4.172 -2.836 1.00 0.00 113 VAL A CA 4
ATOM 7118 C C . VAL A 1 113 ? 5.100 2.818 -2.924 1.00 0.00 113 VAL A C 4
ATOM 7119 O O . VAL A 1 113 ? 3.893 2.744 -3.143 1.00 0.00 113 VAL A O 4
ATOM 7132 N N . LEU A 1 114 ? 5.869 1.750 -2.747 1.00 0.00 114 LEU A N 4
ATOM 7133 C CA . LEU A 1 114 ? 5.319 0.401 -2.802 1.00 0.00 114 LEU A CA 4
ATOM 7134 C C . LEU A 1 114 ? 4.861 -0.050 -1.421 1.00 0.00 114 LEU A C 4
ATOM 7135 O O . LEU A 1 114 ? 5.471 0.301 -0.410 1.00 0.00 114 LEU A O 4
ATOM 7151 N N . ILE A 1 115 ? 3.784 -0.823 -1.383 1.00 0.00 115 ILE A N 4
ATOM 7152 C CA . ILE A 1 115 ? 3.246 -1.314 -0.121 1.00 0.00 115 ILE A CA 4
ATOM 7153 C C . ILE A 1 115 ? 3.023 -2.822 -0.155 1.00 0.00 115 ILE A C 4
ATOM 7154 O O . ILE A 1 115 ? 2.214 -3.326 -0.935 1.00 0.00 115 ILE A O 4
ATOM 7170 N N . ASP A 1 116 ? 3.735 -3.528 0.714 1.00 0.00 116 ASP A N 4
ATOM 7171 C CA . ASP A 1 116 ? 3.611 -4.976 0.813 1.00 0.00 116 ASP A CA 4
ATOM 7172 C C . ASP A 1 116 ? 3.196 -5.365 2.226 1.00 0.00 116 ASP A C 4
ATOM 7173 O O . ASP A 1 116 ? 3.503 -6.460 2.697 1.00 0.00 116 ASP A O 4
ATOM 7182 N N . HIS A 1 117 ? 2.500 -4.452 2.895 1.00 0.00 117 HIS A N 4
ATOM 7183 C CA . HIS A 1 117 ? 2.040 -4.683 4.260 1.00 0.00 117 HIS A CA 4
ATOM 7184 C C . HIS A 1 117 ? 1.313 -3.458 4.801 1.00 0.00 117 HIS A C 4
ATOM 7185 O O . HIS A 1 117 ? 1.938 -2.448 5.129 1.00 0.00 117 HIS A O 4
ATOM 7200 N N . PHE A 1 118 ? -0.009 -3.550 4.893 1.00 0.00 118 PHE A N 4
ATOM 7201 C CA . PHE A 1 118 ? -0.814 -2.445 5.395 1.00 0.00 118 PHE A CA 4
ATOM 7202 C C . PHE A 1 118 ? -0.957 -2.516 6.911 1.00 0.00 118 PHE A C 4
ATOM 7203 O O . PHE A 1 118 ? -1.663 -1.657 7.480 1.00 0.00 118 PHE A O 4
ATOM 7221 N N . THR A 1 1 ? -17.711 16.552 2.445 1.00 0.00 1 THR A N 5
ATOM 7222 C CA . THR A 1 1 ? -17.933 17.887 1.832 1.00 0.00 1 THR A CA 5
ATOM 7223 C C . THR A 1 1 ? -16.966 18.130 0.676 1.00 0.00 1 THR A C 5
ATOM 7224 O O . THR A 1 1 ? -17.385 18.367 -0.457 1.00 0.00 1 THR A O 5
ATOM 7237 N N . VAL A 1 2 ? -15.672 18.066 0.970 1.00 0.00 2 VAL A N 5
ATOM 7238 C CA . VAL A 1 2 ? -14.648 18.279 -0.045 1.00 0.00 2 VAL A CA 5
ATOM 7239 C C . VAL A 1 2 ? -13.500 17.284 0.113 1.00 0.00 2 VAL A C 5
ATOM 7240 O O . VAL A 1 2 ? -12.352 17.587 -0.210 1.00 0.00 2 VAL A O 5
ATOM 7253 N N . VAL A 1 3 ? -13.820 16.096 0.614 1.00 0.00 3 VAL A N 5
ATOM 7254 C CA . VAL A 1 3 ? -12.815 15.055 0.815 1.00 0.00 3 VAL A CA 5
ATOM 7255 C C . VAL A 1 3 ? -12.938 13.960 -0.235 1.00 0.00 3 VAL A C 5
ATOM 7256 O O . VAL A 1 3 ? -14.033 13.467 -0.507 1.00 0.00 3 VAL A O 5
ATOM 7269 N N . ALA A 1 4 ? -11.807 13.573 -0.814 1.00 0.00 4 ALA A N 5
ATOM 7270 C CA . ALA A 1 4 ? -11.791 12.523 -1.820 1.00 0.00 4 ALA A CA 5
ATOM 7271 C C . ALA A 1 4 ? -11.494 11.175 -1.177 1.00 0.00 4 ALA A C 5
ATOM 7272 O O . ALA A 1 4 ? -10.427 10.974 -0.602 1.00 0.00 4 ALA A O 5
ATOM 7279 N N . THR A 1 5 ? -12.448 10.257 -1.273 1.00 0.00 5 THR A N 5
ATOM 7280 C CA . THR A 1 5 ? -12.286 8.932 -0.691 1.00 0.00 5 THR A CA 5
ATOM 7281 C C . THR A 1 5 ? -12.774 7.855 -1.651 1.00 0.00 5 THR A C 5
ATOM 7282 O O . THR A 1 5 ? -13.737 8.059 -2.392 1.00 0.00 5 THR A O 5
ATOM 7293 N N . ALA A 1 6 ? -12.105 6.709 -1.633 1.00 0.00 6 ALA A N 5
ATOM 7294 C CA . ALA A 1 6 ? -12.471 5.599 -2.504 1.00 0.00 6 ALA A CA 5
ATOM 7295 C C . ALA A 1 6 ? -12.508 4.285 -1.733 1.00 0.00 6 ALA A C 5
ATOM 7296 O O . ALA A 1 6 ? -11.592 3.972 -0.973 1.00 0.00 6 ALA A O 5
ATOM 7303 N N . ARG A 1 7 ? -13.576 3.520 -1.934 1.00 0.00 7 ARG A N 5
ATOM 7304 C CA . ARG A 1 7 ? -13.736 2.239 -1.260 1.00 0.00 7 ARG A CA 5
ATOM 7305 C C . ARG A 1 7 ? -14.223 1.175 -2.241 1.00 0.00 7 ARG A C 5
ATOM 7306 O O . ARG A 1 7 ? -15.199 1.384 -2.961 1.00 0.00 7 ARG A O 5
ATOM 7327 N N . GLY A 1 8 ? -13.538 0.036 -2.268 1.00 0.00 8 GLY A N 5
ATOM 7328 C CA . GLY A 1 8 ? -13.924 -1.035 -3.168 1.00 0.00 8 GLY A CA 5
ATOM 7329 C C . GLY A 1 8 ? -13.185 -2.328 -2.887 1.00 0.00 8 GLY A C 5
ATOM 7330 O O . GLY A 1 8 ? -12.231 -2.350 -2.108 1.00 0.00 8 GLY A O 5
ATOM 7334 N N . ILE A 1 9 ? -13.625 -3.407 -3.525 1.00 0.00 9 ILE A N 5
ATOM 7335 C CA . ILE A 1 9 ? -12.997 -4.709 -3.343 1.00 0.00 9 ILE A CA 5
ATOM 7336 C C . ILE A 1 9 ? -12.136 -5.076 -4.545 1.00 0.00 9 ILE A C 5
ATOM 7337 O O . ILE A 1 9 ? -12.529 -4.861 -5.692 1.00 0.00 9 ILE A O 5
ATOM 7353 N N . PHE A 1 10 ? -10.959 -5.630 -4.275 1.00 0.00 10 PHE A N 5
ATOM 7354 C CA . PHE A 1 10 ? -10.040 -6.024 -5.336 1.00 0.00 10 PHE A CA 5
ATOM 7355 C C . PHE A 1 10 ? -9.743 -7.519 -5.274 1.00 0.00 10 PHE A C 5
ATOM 7356 O O . PHE A 1 10 ? -9.820 -8.136 -4.212 1.00 0.00 10 PHE A O 5
ATOM 7373 N N . ASN A 1 11 ? -9.407 -8.095 -6.424 1.00 0.00 11 ASN A N 5
ATOM 7374 C CA . ASN A 1 11 ? -9.100 -9.517 -6.509 1.00 0.00 11 ASN A CA 5
ATOM 7375 C C . ASN A 1 11 ? -7.718 -9.741 -7.111 1.00 0.00 11 ASN A C 5
ATOM 7376 O O . ASN A 1 11 ? -7.079 -8.803 -7.591 1.00 0.00 11 ASN A O 5
ATOM 7387 N N . SER A 1 12 ? -7.259 -10.989 -7.084 1.00 0.00 12 SER A N 5
ATOM 7388 C CA . SER A 1 12 ? -5.952 -11.337 -7.630 1.00 0.00 12 SER A CA 5
ATOM 7389 C C . SER A 1 12 ? -5.831 -10.911 -9.092 1.00 0.00 12 SER A C 5
ATOM 7390 O O . SER A 1 12 ? -4.726 -10.735 -9.605 1.00 0.00 12 SER A O 5
ATOM 7398 N N . ASN A 1 13 ? -6.971 -10.747 -9.758 1.00 0.00 13 ASN A N 5
ATOM 7399 C CA . ASN A 1 13 ? -6.985 -10.341 -11.159 1.00 0.00 13 ASN A CA 5
ATOM 7400 C C . ASN A 1 13 ? -6.257 -9.014 -11.350 1.00 0.00 13 ASN A C 5
ATOM 7401 O O . ASN A 1 13 ? -5.581 -8.805 -12.356 1.00 0.00 13 ASN A O 5
ATOM 7412 N N . GLY A 1 14 ? -6.398 -8.124 -10.374 1.00 0.00 14 GLY A N 5
ATOM 7413 C CA . GLY A 1 14 ? -5.745 -6.830 -10.453 1.00 0.00 14 GLY A CA 5
ATOM 7414 C C . GLY A 1 14 ? -6.730 -5.681 -10.528 1.00 0.00 14 GLY A C 5
ATOM 7415 O O . GLY A 1 14 ? -7.888 -5.867 -10.906 1.00 0.00 14 GLY A O 5
ATOM 7419 N N . GLY A 1 15 ? -6.269 -4.488 -10.167 1.00 0.00 15 GLY A N 5
ATOM 7420 C CA . GLY A 1 15 ? -7.123 -3.317 -10.200 1.00 0.00 15 GLY A CA 5
ATOM 7421 C C . GLY A 1 15 ? -6.482 -2.120 -9.527 1.00 0.00 15 GLY A C 5
ATOM 7422 O O . GLY A 1 15 ? -5.505 -2.267 -8.793 1.00 0.00 15 GLY A O 5
ATOM 7426 N N . VAL A 1 16 ? -7.027 -0.933 -9.776 1.00 0.00 16 VAL A N 5
ATOM 7427 C CA . VAL A 1 16 ? -6.488 0.286 -9.181 1.00 0.00 16 VAL A CA 5
ATOM 7428 C C . VAL A 1 16 ? -7.542 1.021 -8.365 1.00 0.00 16 VAL A C 5
ATOM 7429 O O . VAL A 1 16 ? -8.738 0.939 -8.647 1.00 0.00 16 VAL A O 5
ATOM 7442 N N . LEU A 1 17 ? -7.079 1.759 -7.369 1.00 0.00 17 LEU A N 5
ATOM 7443 C CA . LEU A 1 17 ? -7.957 2.543 -6.514 1.00 0.00 17 LEU A CA 5
ATOM 7444 C C . LEU A 1 17 ? -7.526 4.003 -6.551 1.00 0.00 17 LEU A C 5
ATOM 7445 O O . LEU A 1 17 ? -6.559 4.387 -5.895 1.00 0.00 17 LEU A O 5
ATOM 7461 N N . SER A 1 18 ? -8.230 4.808 -7.340 1.00 0.00 18 SER A N 5
ATOM 7462 C CA . SER A 1 18 ? -7.889 6.220 -7.476 1.00 0.00 18 SER A CA 5
ATOM 7463 C C . SER A 1 18 ? -9.076 7.127 -7.172 1.00 0.00 18 SER A C 5
ATOM 7464 O O . SER A 1 18 ? -10.233 6.736 -7.329 1.00 0.00 18 SER A O 5
ATOM 7472 N N . SER A 1 19 ? -8.768 8.350 -6.754 1.00 0.00 19 SER A N 5
ATOM 7473 C CA . SER A 1 19 ? -9.786 9.341 -6.441 1.00 0.00 19 SER A CA 5
ATOM 7474 C C . SER A 1 19 ? -9.616 10.563 -7.337 1.00 0.00 19 SER A C 5
ATOM 7475 O O . SER A 1 19 ? -8.796 11.439 -7.062 1.00 0.00 19 SER A O 5
ATOM 7483 N N . ILE A 1 20 ? -10.389 10.609 -8.416 1.00 0.00 20 ILE A N 5
ATOM 7484 C CA . ILE A 1 20 ? -10.323 11.713 -9.369 1.00 0.00 20 ILE A CA 5
ATOM 7485 C C . ILE A 1 20 ? -10.389 13.072 -8.673 1.00 0.00 20 ILE A C 5
ATOM 7486 O O . ILE A 1 20 ? -9.887 14.068 -9.193 1.00 0.00 20 ILE A O 5
ATOM 7502 N N . GLU A 1 21 ? -11.014 13.110 -7.503 1.00 0.00 21 GLU A N 5
ATOM 7503 C CA . GLU A 1 21 ? -11.146 14.353 -6.752 1.00 0.00 21 GLU A CA 5
ATOM 7504 C C . GLU A 1 21 ? -9.786 14.869 -6.288 1.00 0.00 21 GLU A C 5
ATOM 7505 O O . GLU A 1 21 ? -9.416 16.009 -6.573 1.00 0.00 21 GLU A O 5
ATOM 7517 N N . THR A 1 22 ? -9.048 14.031 -5.565 1.00 0.00 22 THR A N 5
ATOM 7518 C CA . THR A 1 22 ? -7.734 14.417 -5.059 1.00 0.00 22 THR A CA 5
ATOM 7519 C C . THR A 1 22 ? -6.631 14.059 -6.051 1.00 0.00 22 THR A C 5
ATOM 7520 O O . THR A 1 22 ? -5.823 14.910 -6.426 1.00 0.00 22 THR A O 5
ATOM 7531 N N . GLY A 1 23 ? -6.601 12.801 -6.476 1.00 0.00 23 GLY A N 5
ATOM 7532 C CA . GLY A 1 23 ? -5.590 12.363 -7.422 1.00 0.00 23 GLY A CA 5
ATOM 7533 C C . GLY A 1 23 ? -4.887 11.091 -6.984 1.00 0.00 23 GLY A C 5
ATOM 7534 O O . GLY A 1 23 ? -4.555 10.244 -7.811 1.00 0.00 23 GLY A O 5
ATOM 7538 N N . VAL A 1 24 ? -4.661 10.955 -5.679 1.00 0.00 24 VAL A N 5
ATOM 7539 C CA . VAL A 1 24 ? -3.994 9.775 -5.135 1.00 0.00 24 VAL A CA 5
ATOM 7540 C C . VAL A 1 24 ? -4.613 8.493 -5.684 1.00 0.00 24 VAL A C 5
ATOM 7541 O O . VAL A 1 24 ? -5.825 8.417 -5.884 1.00 0.00 24 VAL A O 5
ATOM 7554 N N . SER A 1 25 ? -3.776 7.488 -5.931 1.00 0.00 25 SER A N 5
ATOM 7555 C CA . SER A 1 25 ? -4.257 6.218 -6.464 1.00 0.00 25 SER A CA 5
ATOM 7556 C C . SER A 1 25 ? -3.404 5.049 -5.978 1.00 0.00 25 SER A C 5
ATOM 7557 O O . SER A 1 25 ? -2.274 5.236 -5.532 1.00 0.00 25 SER A O 5
ATOM 7565 N N . ILE A 1 26 ? -3.956 3.841 -6.081 1.00 0.00 26 ILE A N 5
ATOM 7566 C CA . ILE A 1 26 ? -3.247 2.635 -5.666 1.00 0.00 26 ILE A CA 5
ATOM 7567 C C . ILE A 1 26 ? -3.445 1.517 -6.679 1.00 0.00 26 ILE A C 5
ATOM 7568 O O . ILE A 1 26 ? -4.554 1.012 -6.850 1.00 0.00 26 ILE A O 5
ATOM 7584 N N . ILE A 1 27 ? -2.366 1.123 -7.344 1.00 0.00 27 ILE A N 5
ATOM 7585 C CA . ILE A 1 27 ? -2.439 0.057 -8.333 1.00 0.00 27 ILE A CA 5
ATOM 7586 C C . ILE A 1 27 ? -2.134 -1.294 -7.700 1.00 0.00 27 ILE A C 5
ATOM 7587 O O . ILE A 1 27 ? -1.114 -1.462 -7.031 1.00 0.00 27 ILE A O 5
ATOM 7603 N N . ILE A 1 28 ? -3.024 -2.254 -7.921 1.00 0.00 28 ILE A N 5
ATOM 7604 C CA . ILE A 1 28 ? -2.852 -3.596 -7.379 1.00 0.00 28 ILE A CA 5
ATOM 7605 C C . ILE A 1 28 ? -2.611 -4.598 -8.504 1.00 0.00 28 ILE A C 5
ATOM 7606 O O . ILE A 1 28 ? -3.556 -5.107 -9.107 1.00 0.00 28 ILE A O 5
ATOM 7622 N N . PRO A 1 29 ? -1.335 -4.888 -8.811 1.00 0.00 29 PRO A N 5
ATOM 7623 C CA . PRO A 1 29 ? -0.971 -5.825 -9.880 1.00 0.00 29 PRO A CA 5
ATOM 7624 C C . PRO A 1 29 ? -1.458 -7.241 -9.603 1.00 0.00 29 PRO A C 5
ATOM 7625 O O . PRO A 1 29 ? -1.702 -7.613 -8.455 1.00 0.00 29 PRO A O 5
ATOM 7636 N N . GLN A 1 30 ? -1.592 -8.031 -10.663 1.00 0.00 30 GLN A N 5
ATOM 7637 C CA . GLN A 1 30 ? -2.043 -9.410 -10.535 1.00 0.00 30 GLN A CA 5
ATOM 7638 C C . GLN A 1 30 ? -1.078 -10.212 -9.671 1.00 0.00 30 GLN A C 5
ATOM 7639 O O . GLN A 1 30 ? -0.066 -10.715 -10.158 1.00 0.00 30 GLN A O 5
ATOM 7653 N N . GLY A 1 31 ? -1.395 -10.324 -8.386 1.00 0.00 31 GLY A N 5
ATOM 7654 C CA . GLY A 1 31 ? -0.543 -11.062 -7.476 1.00 0.00 31 GLY A CA 5
ATOM 7655 C C . GLY A 1 31 ? -0.506 -10.460 -6.083 1.00 0.00 31 GLY A C 5
ATOM 7656 O O . GLY A 1 31 ? 0.002 -11.081 -5.151 1.00 0.00 31 GLY A O 5
ATOM 7660 N N . ALA A 1 32 ? -1.042 -9.250 -5.937 1.00 0.00 32 ALA A N 5
ATOM 7661 C CA . ALA A 1 32 ? -1.065 -8.575 -4.644 1.00 0.00 32 ALA A CA 5
ATOM 7662 C C . ALA A 1 32 ? -2.086 -9.214 -3.707 1.00 0.00 32 ALA A C 5
ATOM 7663 O O . ALA A 1 32 ? -1.972 -9.107 -2.487 1.00 0.00 32 ALA A O 5
ATOM 7670 N N . ILE A 1 33 ? -3.080 -9.882 -4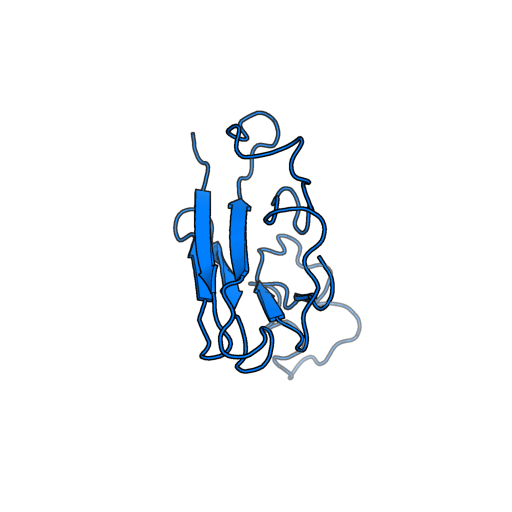.285 1.00 0.00 33 ILE A N 5
ATOM 7671 C CA . ILE A 1 33 ? -4.115 -10.547 -3.504 1.00 0.00 33 ILE A CA 5
ATOM 7672 C C . ILE A 1 33 ? -4.201 -12.027 -3.881 1.00 0.00 33 ILE A C 5
ATOM 7673 O O . ILE A 1 33 ? -4.055 -12.383 -5.050 1.00 0.00 33 ILE A O 5
ATOM 7689 N N . PRO A 1 34 ? -4.431 -12.912 -2.895 1.00 0.00 34 PRO A N 5
ATOM 7690 C CA . PRO A 1 34 ? -4.524 -14.357 -3.141 1.00 0.00 34 PRO A CA 5
ATOM 7691 C C . PRO A 1 34 ? -5.628 -14.707 -4.133 1.00 0.00 34 PRO A C 5
ATOM 7692 O O . PRO A 1 34 ? -6.619 -13.987 -4.255 1.00 0.00 34 PRO A O 5
ATOM 7703 N N . GLU A 1 35 ? -5.447 -15.818 -4.838 1.00 0.00 35 GLU A N 5
ATOM 7704 C CA . GLU A 1 35 ? -6.427 -16.270 -5.819 1.00 0.00 35 GLU A CA 5
ATOM 7705 C C . GLU A 1 35 ? -7.717 -16.710 -5.137 1.00 0.00 35 GLU A C 5
ATOM 7706 O O . GLU A 1 35 ? -7.706 -17.135 -3.981 1.00 0.00 35 GLU A O 5
ATOM 7718 N N . GLY A 1 36 ? -8.828 -16.602 -5.857 1.00 0.00 36 GLY A N 5
ATOM 7719 C CA . GLY A 1 36 ? -10.112 -16.990 -5.303 1.00 0.00 36 GLY A CA 5
ATOM 7720 C C . GLY A 1 36 ? -10.461 -16.213 -4.050 1.00 0.00 36 GLY A C 5
ATOM 7721 O O . GLY A 1 36 ? -11.254 -16.674 -3.228 1.00 0.00 36 GLY A O 5
ATOM 7725 N N . VAL A 1 37 ? -9.868 -15.032 -3.900 1.00 0.00 37 VAL A N 5
ATOM 7726 C CA . VAL A 1 37 ? -10.124 -14.192 -2.736 1.00 0.00 37 VAL A CA 5
ATOM 7727 C C . VAL A 1 37 ? -10.440 -12.761 -3.152 1.00 0.00 37 VAL A C 5
ATOM 7728 O O . VAL A 1 37 ? -10.115 -12.336 -4.261 1.00 0.00 37 VAL A O 5
ATOM 7741 N N . GLU A 1 38 ? -11.064 -12.022 -2.246 1.00 0.00 38 GLU A N 5
ATOM 7742 C CA . GLU A 1 38 ? -11.416 -10.632 -2.499 1.00 0.00 38 GLU A CA 5
ATOM 7743 C C . GLU A 1 38 ? -11.006 -9.765 -1.318 1.00 0.00 38 GLU A C 5
ATOM 7744 O O . GLU A 1 38 ? -11.544 -9.901 -0.218 1.00 0.00 38 GLU A O 5
ATOM 7756 N N . GLN A 1 39 ? -10.046 -8.876 -1.545 1.00 0.00 39 GLN A N 5
ATOM 7757 C CA . GLN A 1 39 ? -9.562 -7.996 -0.491 1.00 0.00 39 GLN A CA 5
ATOM 7758 C C . GLN A 1 39 ? -10.205 -6.617 -0.591 1.00 0.00 39 GLN A C 5
ATOM 7759 O O . GLN A 1 39 ? -9.965 -5.877 -1.546 1.00 0.00 39 GLN A O 5
ATOM 7773 N N . GLU A 1 40 ? -11.022 -6.275 0.400 1.00 0.00 40 GLU A N 5
ATOM 7774 C CA . GLU A 1 40 ? -11.696 -4.982 0.422 1.00 0.00 40 GLU A CA 5
ATOM 7775 C C . GLU A 1 40 ? -10.718 -3.870 0.785 1.00 0.00 40 GLU A C 5
ATOM 7776 O O . GLU A 1 40 ? -10.179 -3.844 1.892 1.00 0.00 40 GLU A O 5
ATOM 7788 N N . ILE A 1 41 ? -10.488 -2.954 -0.151 1.00 0.00 41 ILE A N 5
ATOM 7789 C CA . ILE A 1 41 ? -9.571 -1.846 0.081 1.00 0.00 41 ILE A CA 5
ATOM 7790 C C . ILE A 1 41 ? -10.262 -0.504 -0.128 1.00 0.00 41 ILE A C 5
ATOM 7791 O O . ILE A 1 41 ? -11.053 -0.332 -1.056 1.00 0.00 41 ILE A O 5
ATOM 7807 N N . TYR A 1 42 ? -9.948 0.445 0.744 1.00 0.00 42 TYR A N 5
ATOM 7808 C CA . TYR A 1 42 ? -10.518 1.782 0.674 1.00 0.00 42 TYR A CA 5
ATOM 7809 C C . TYR A 1 42 ? -9.560 2.783 1.297 1.00 0.00 42 TYR A C 5
ATOM 7810 O O . TYR A 1 42 ? -8.654 2.402 2.034 1.00 0.00 42 TYR A O 5
ATOM 7828 N N . PHE A 1 43 ? -9.753 4.063 1.005 1.00 0.00 43 PHE A N 5
ATOM 7829 C CA . PHE A 1 43 ? -8.880 5.085 1.564 1.00 0.00 43 PHE A CA 5
ATOM 7830 C C . PHE A 1 43 ? -9.456 6.485 1.386 1.00 0.00 43 PHE A C 5
ATOM 7831 O O . PHE A 1 43 ? -10.304 6.721 0.526 1.00 0.00 43 PHE A O 5
ATOM 7848 N N . LYS A 1 44 ? -8.981 7.408 2.215 1.00 0.00 44 LYS A N 5
ATOM 7849 C CA . LYS A 1 44 ? -9.432 8.790 2.171 1.00 0.00 44 LYS A CA 5
ATOM 7850 C C . LYS A 1 44 ? -8.265 9.724 1.857 1.00 0.00 44 LYS A C 5
ATOM 7851 O O . LYS A 1 44 ? -7.121 9.445 2.214 1.00 0.00 44 LYS A O 5
ATOM 7870 N N . VAL A 1 45 ? -8.565 10.831 1.188 1.00 0.00 45 VAL A N 5
ATOM 7871 C CA . VAL A 1 45 ? -7.543 11.805 0.827 1.00 0.00 45 VAL A CA 5
ATOM 7872 C C . VAL A 1 45 ? -8.102 13.222 0.879 1.00 0.00 45 VAL A C 5
ATOM 7873 O O . VAL A 1 45 ? -9.206 13.480 0.401 1.00 0.00 45 VAL A O 5
ATOM 7886 N N . CYS A 1 46 ? -7.337 14.136 1.467 1.00 0.00 46 CYS A N 5
ATOM 7887 C CA . CYS A 1 46 ? -7.764 15.526 1.583 1.00 0.00 46 CYS A CA 5
ATOM 7888 C C . CYS A 1 46 ? -6.646 16.394 2.148 1.00 0.00 46 CYS A C 5
ATOM 7889 O O . CYS A 1 46 ? -5.823 15.931 2.938 1.00 0.00 46 CYS A O 5
ATOM 7897 N N . ARG A 1 47 ? -6.619 17.657 1.738 1.00 0.00 47 ARG A N 5
ATOM 7898 C CA . ARG A 1 47 ? -5.601 18.590 2.202 1.00 0.00 47 ARG A CA 5
ATOM 7899 C C . ARG A 1 47 ? -5.732 18.849 3.701 1.00 0.00 47 ARG A C 5
ATOM 7900 O O . ARG A 1 47 ? -4.761 19.219 4.362 1.00 0.00 47 ARG A O 5
ATOM 7921 N N . ASP A 1 48 ? -6.936 18.652 4.235 1.00 0.00 48 ASP A N 5
ATOM 7922 C CA . ASP A 1 48 ? -7.184 18.869 5.657 1.00 0.00 48 ASP A CA 5
ATOM 7923 C C . ASP A 1 48 ? -7.580 17.566 6.348 1.00 0.00 48 ASP A C 5
ATOM 7924 O O . ASP A 1 48 ? -8.487 16.864 5.900 1.00 0.00 48 ASP A O 5
ATOM 7933 N N . ASN A 1 49 ? -6.892 17.249 7.441 1.00 0.00 49 ASN A N 5
ATOM 7934 C CA . ASN A 1 49 ? -7.165 16.031 8.195 1.00 0.00 49 ASN A CA 5
ATOM 7935 C C . ASN A 1 49 ? -8.199 16.280 9.290 1.00 0.00 49 ASN A C 5
ATOM 7936 O O . ASN A 1 49 ? -9.258 15.651 9.313 1.00 0.00 49 ASN A O 5
ATOM 7947 N N . SER A 1 50 ? -7.880 17.195 10.202 1.00 0.00 50 SER A N 5
ATOM 7948 C CA . SER A 1 50 ? -8.773 17.524 11.311 1.00 0.00 50 SER A CA 5
ATOM 7949 C C . SER A 1 50 ? -10.182 17.848 10.818 1.00 0.00 50 SER A C 5
ATOM 7950 O O . SER A 1 50 ? -11.155 17.700 11.559 1.00 0.00 50 SER A O 5
ATOM 7958 N N . ILE A 1 51 ? -10.286 18.293 9.571 1.00 0.00 51 ILE A N 5
ATOM 7959 C CA . ILE A 1 51 ? -11.578 18.636 8.990 1.00 0.00 51 ILE A CA 5
ATOM 7960 C C . ILE A 1 51 ? -12.424 17.391 8.721 1.00 0.00 51 ILE A C 5
ATOM 7961 O O . ILE A 1 51 ? -13.601 17.500 8.376 1.00 0.00 51 ILE A O 5
ATOM 7977 N N . LEU A 1 52 ? -11.827 16.212 8.879 1.00 0.00 52 LEU A N 5
ATOM 7978 C CA . LEU A 1 52 ? -12.544 14.963 8.647 1.00 0.00 52 LEU A CA 5
ATOM 7979 C C . LEU A 1 52 ? -11.694 13.755 9.043 1.00 0.00 52 LEU A C 5
ATOM 7980 O O . LEU A 1 52 ? -10.748 13.398 8.338 1.00 0.00 52 LEU A O 5
ATOM 7996 N N . PRO A 1 53 ? -12.021 13.102 10.173 1.00 0.00 53 PRO A N 5
ATOM 7997 C CA . PRO A 1 53 ? -11.281 11.928 10.650 1.00 0.00 53 PRO A CA 5
ATOM 7998 C C . PRO A 1 53 ? -11.327 10.778 9.645 1.00 0.00 53 PRO A C 5
ATOM 7999 O O . PRO A 1 53 ? -12.052 10.842 8.653 1.00 0.00 53 PRO A O 5
ATOM 8010 N N . PRO A 1 54 ? -10.552 9.704 9.888 1.00 0.00 54 PRO A N 5
ATOM 8011 C CA . PRO A 1 54 ? -10.513 8.541 8.996 1.00 0.00 54 PRO A CA 5
ATOM 8012 C C . PRO A 1 54 ? -11.895 7.933 8.780 1.00 0.00 54 PRO A C 5
ATOM 8013 O O . PRO A 1 54 ? -12.860 8.307 9.446 1.00 0.00 54 PRO A O 5
ATOM 8024 N N . LEU A 1 55 ? -11.982 6.994 7.842 1.00 0.00 55 LEU A N 5
ATOM 8025 C CA . LEU A 1 55 ? -13.247 6.334 7.533 1.00 0.00 55 LEU A CA 5
ATOM 8026 C C . LEU A 1 55 ? -13.804 5.615 8.758 1.00 0.00 55 LEU A C 5
ATOM 8027 O O . LEU A 1 55 ? -15.013 5.592 8.979 1.00 0.00 55 LEU A O 5
ATOM 8043 N N . ASP A 1 56 ? -12.914 5.026 9.547 1.00 0.00 56 ASP A N 5
ATOM 8044 C CA . ASP A 1 56 ? -13.318 4.303 10.747 1.00 0.00 56 ASP A CA 5
ATOM 8045 C C . ASP A 1 56 ? -12.135 4.087 11.684 1.00 0.00 56 ASP A C 5
ATOM 8046 O O . ASP A 1 56 ? -11.137 3.472 11.308 1.00 0.00 56 ASP A O 5
ATOM 8055 N N . LYS A 1 57 ? -12.253 4.596 12.906 1.00 0.00 57 LYS A N 5
ATOM 8056 C CA . LYS A 1 57 ? -11.194 4.459 13.898 1.00 0.00 57 LYS A CA 5
ATOM 8057 C C . LYS A 1 57 ? -11.123 3.028 14.426 1.00 0.00 57 LYS A C 5
ATOM 8058 O O . LYS A 1 57 ? -10.039 2.504 14.684 1.00 0.00 57 LYS A O 5
ATOM 8077 N N . GLU A 1 58 ? -12.285 2.403 14.583 1.00 0.00 58 GLU A N 5
ATOM 8078 C CA . GLU A 1 58 ? -12.354 1.033 15.081 1.00 0.00 58 GLU A CA 5
ATOM 8079 C C . GLU A 1 58 ? -11.889 0.043 14.020 1.00 0.00 58 GLU A C 5
ATOM 8080 O O . GLU A 1 58 ? -11.308 -0.994 14.336 1.00 0.00 58 GLU A O 5
ATOM 8092 N N . LYS A 1 59 ? -12.151 0.369 12.758 1.00 0.00 59 LYS A N 5
ATOM 8093 C CA . LYS A 1 59 ? -11.759 -0.494 11.650 1.00 0.00 59 LYS A CA 5
ATOM 8094 C C . LYS A 1 59 ? -10.244 -0.520 11.488 1.00 0.00 59 LYS A C 5
ATOM 8095 O O . LYS A 1 59 ? -9.667 -1.538 11.106 1.00 0.00 59 LYS A O 5
ATOM 8114 N N . GLY A 1 60 ? -9.604 0.607 11.779 1.00 0.00 60 GLY A N 5
ATOM 8115 C CA . GLY A 1 60 ? -8.162 0.694 11.658 1.00 0.00 60 GLY A CA 5
ATOM 8116 C C . GLY A 1 60 ? -7.728 1.480 10.438 1.00 0.00 60 GLY A C 5
ATOM 8117 O O . GLY A 1 60 ? -7.928 1.042 9.305 1.00 0.00 60 GLY A O 5
ATOM 8121 N N . GLU A 1 61 ? -7.134 2.647 10.669 1.00 0.00 61 GLU A N 5
ATOM 8122 C CA . GLU A 1 61 ? -6.671 3.497 9.578 1.00 0.00 61 GLU A CA 5
ATOM 8123 C C . GLU A 1 61 ? -5.148 3.519 9.508 1.00 0.00 61 GLU A C 5
ATOM 8124 O O . GLU A 1 61 ? -4.469 3.524 10.535 1.00 0.00 61 GLU A O 5
ATOM 8136 N N . THR A 1 62 ? -4.618 3.532 8.289 1.00 0.00 62 THR A N 5
ATOM 8137 C CA . THR A 1 62 ? -3.174 3.556 8.081 1.00 0.00 62 THR A CA 5
ATOM 8138 C C . THR A 1 62 ? -2.764 4.805 7.307 1.00 0.00 62 THR A C 5
ATOM 8139 O O . THR A 1 62 ? -2.978 4.894 6.098 1.00 0.00 62 THR A O 5
ATOM 8150 N N . LEU A 1 63 ? -2.178 5.768 8.011 1.00 0.00 63 LEU A N 5
ATOM 8151 C CA . LEU A 1 63 ? -1.746 7.013 7.386 1.00 0.00 63 LEU A CA 5
ATOM 8152 C C . LEU A 1 63 ? -0.413 6.826 6.660 1.00 0.00 63 LEU A C 5
ATOM 8153 O O . LEU A 1 63 ? 0.488 6.153 7.160 1.00 0.00 63 LEU A O 5
ATOM 8169 N N . LEU A 1 64 ? -0.296 7.425 5.476 1.00 0.00 64 LEU A N 5
ATOM 8170 C CA . LEU A 1 64 ? 0.929 7.321 4.684 1.00 0.00 64 LEU A CA 5
ATOM 8171 C C . LEU A 1 64 ? 1.458 8.701 4.297 1.00 0.00 64 LEU A C 5
ATOM 8172 O O . LEU A 1 64 ? 2.594 9.054 4.616 1.00 0.00 64 LEU A O 5
ATOM 8188 N N . SER A 1 65 ? 0.624 9.478 3.612 1.00 0.00 65 SER A N 5
ATOM 8189 C CA . SER A 1 65 ? 0.998 10.823 3.179 1.00 0.00 65 SER A CA 5
ATOM 8190 C C . SER A 1 65 ? 0.528 11.859 4.201 1.00 0.00 65 SER A C 5
ATOM 8191 O O . SER A 1 65 ? -0.003 11.491 5.250 1.00 0.00 65 SER A O 5
ATOM 8199 N N . PRO A 1 66 ? 0.703 13.172 3.921 1.00 0.00 66 PRO A N 5
ATOM 8200 C CA . PRO A 1 66 ? 0.273 14.231 4.841 1.00 0.00 66 PRO A CA 5
ATOM 8201 C C . PRO A 1 66 ? -1.087 13.920 5.456 1.00 0.00 66 PRO A C 5
ATOM 8202 O O . PRO A 1 66 ? -1.268 14.005 6.670 1.00 0.00 66 PRO A O 5
ATOM 8213 N N . LEU A 1 67 ? -2.025 13.518 4.607 1.00 0.00 67 LEU A N 5
ATOM 8214 C CA . LEU A 1 67 ? -3.354 13.145 5.062 1.00 0.00 67 LEU A CA 5
ATOM 8215 C C . LEU A 1 67 ? -3.969 12.120 4.126 1.00 0.00 67 LEU A C 5
ATOM 8216 O O . LEU A 1 67 ? -4.786 12.452 3.268 1.00 0.00 67 LEU A O 5
ATOM 8232 N N . VAL A 1 68 ? -3.580 10.872 4.310 1.00 0.00 68 VAL A N 5
ATOM 8233 C CA . VAL A 1 68 ? -4.103 9.790 3.502 1.00 0.00 68 VAL A CA 5
ATOM 8234 C C . VAL A 1 68 ? -4.303 8.561 4.369 1.00 0.00 68 VAL A C 5
ATOM 8235 O O . VAL A 1 68 ? -3.354 8.040 4.950 1.00 0.00 68 VAL A O 5
ATOM 8248 N N . ALA A 1 69 ? -5.544 8.117 4.470 1.00 0.00 69 ALA A N 5
ATOM 8249 C CA . ALA A 1 69 ? -5.873 6.967 5.293 1.00 0.00 69 ALA A CA 5
ATOM 8250 C C . ALA A 1 69 ? -6.181 5.740 4.445 1.00 0.00 69 ALA A C 5
ATOM 8251 O O . ALA A 1 69 ? -7.241 5.652 3.828 1.00 0.00 69 ALA A O 5
ATOM 8258 N N . ALA A 1 70 ? -5.247 4.792 4.421 1.00 0.00 70 ALA A N 5
ATOM 8259 C CA . ALA A 1 70 ? -5.423 3.566 3.649 1.00 0.00 70 ALA A CA 5
ATOM 8260 C C . ALA A 1 70 ? -6.579 2.735 4.198 1.00 0.00 70 ALA A C 5
ATOM 8261 O O . ALA A 1 70 ? -7.246 3.135 5.153 1.00 0.00 70 ALA A O 5
ATOM 8268 N N . GLY A 1 71 ? -6.814 1.578 3.586 1.00 0.00 71 GLY A N 5
ATOM 8269 C CA . GLY A 1 71 ? -7.893 0.711 4.024 1.00 0.00 71 GLY A CA 5
ATOM 8270 C C . GLY A 1 71 ? -7.721 0.243 5.457 1.00 0.00 71 GLY A C 5
ATOM 8271 O O . GLY A 1 71 ? -7.034 0.891 6.246 1.00 0.00 71 GLY A O 5
ATOM 8275 N N . PRO A 1 72 ? -8.341 -0.892 5.826 1.00 0.00 72 PRO A N 5
ATOM 8276 C CA . PRO A 1 72 ? -8.244 -1.438 7.183 1.00 0.00 72 PRO A CA 5
ATOM 8277 C C . PRO A 1 72 ? -6.798 -1.653 7.613 1.00 0.00 72 PRO A C 5
ATOM 8278 O O . PRO A 1 72 ? -6.012 -2.269 6.893 1.00 0.00 72 PRO A O 5
ATOM 8289 N N . HIS A 1 73 ? -6.450 -1.140 8.789 1.00 0.00 73 HIS A N 5
ATOM 8290 C CA . HIS A 1 73 ? -5.095 -1.281 9.309 1.00 0.00 73 HIS A CA 5
ATOM 8291 C C . HIS A 1 73 ? -4.717 -2.751 9.437 1.00 0.00 73 HIS A C 5
ATOM 8292 O O . HIS A 1 73 ? -5.255 -3.472 10.276 1.00 0.00 73 HIS A O 5
ATOM 8307 N N . GLY A 1 74 ? -3.787 -3.190 8.597 1.00 0.00 74 GLY A N 5
ATOM 8308 C CA . GLY A 1 74 ? -3.354 -4.573 8.631 1.00 0.00 74 GLY A CA 5
ATOM 8309 C C . GLY A 1 74 ? -3.789 -5.347 7.402 1.00 0.00 74 GLY A C 5
ATOM 8310 O O . GLY A 1 74 ? -4.678 -6.196 7.476 1.00 0.00 74 GLY A O 5
ATOM 8314 N N . LEU A 1 75 ? -3.152 -5.063 6.271 1.00 0.00 75 LEU A N 5
ATOM 8315 C CA . LEU A 1 75 ? -3.468 -5.747 5.024 1.00 0.00 75 LEU A CA 5
ATOM 8316 C C . LEU A 1 75 ? -2.182 -6.088 4.275 1.00 0.00 75 LEU A C 5
ATOM 8317 O O . LEU A 1 75 ? -1.742 -5.351 3.393 1.00 0.00 75 LEU A O 5
ATOM 8333 N N . LYS A 1 76 ? -1.576 -7.208 4.653 1.00 0.00 76 LYS A N 5
ATOM 8334 C CA . LYS A 1 76 ? -0.333 -7.653 4.039 1.00 0.00 76 LYS A CA 5
ATOM 8335 C C . LYS A 1 76 ? -0.577 -8.183 2.632 1.00 0.00 76 LYS A C 5
ATOM 8336 O O . LYS A 1 76 ? -1.280 -9.176 2.444 1.00 0.00 76 LYS A O 5
ATOM 8355 N N . PHE A 1 77 ? 0.016 -7.517 1.647 1.00 0.00 77 PHE A N 5
ATOM 8356 C CA . PHE A 1 77 ? -0.130 -7.924 0.257 1.00 0.00 77 PHE A CA 5
ATOM 8357 C C . PHE A 1 77 ? 0.976 -8.898 -0.136 1.00 0.00 77 PHE A C 5
ATOM 8358 O O . PHE A 1 77 ? 2.060 -8.889 0.450 1.00 0.00 77 PHE A O 5
ATOM 8375 N N . LEU A 1 78 ? 0.699 -9.733 -1.129 1.00 0.00 78 LEU A N 5
ATOM 8376 C CA . LEU A 1 78 ? 1.677 -10.708 -1.599 1.00 0.00 78 LEU A CA 5
ATOM 8377 C C . LEU A 1 78 ? 2.434 -10.183 -2.813 1.00 0.00 78 LEU A C 5
ATOM 8378 O O . LEU A 1 78 ? 3.077 -10.939 -3.542 1.00 0.00 78 LEU A O 5
ATOM 8394 N N . LYS A 1 79 ? 2.355 -8.877 -3.005 1.00 0.00 79 LYS A N 5
ATOM 8395 C CA . LYS A 1 79 ? 3.031 -8.209 -4.110 1.00 0.00 79 LYS A CA 5
ATOM 8396 C C . LYS A 1 79 ? 3.104 -6.703 -3.849 1.00 0.00 79 LYS A C 5
ATOM 8397 O O . LYS A 1 79 ? 2.130 -6.098 -3.402 1.00 0.00 79 LYS A O 5
ATOM 8416 N N . PRO A 1 80 ? 4.263 -6.075 -4.117 1.00 0.00 80 PRO A N 5
ATOM 8417 C CA . PRO A 1 80 ? 4.451 -4.637 -3.895 1.00 0.00 80 PRO A CA 5
ATOM 8418 C C . PRO A 1 80 ? 3.415 -3.787 -4.623 1.00 0.00 80 PRO A C 5
ATOM 8419 O O . PRO A 1 80 ? 3.585 -3.456 -5.797 1.00 0.00 80 PRO A O 5
ATOM 8430 N N . VAL A 1 81 ? 2.345 -3.424 -3.920 1.00 0.00 81 VAL A N 5
ATOM 8431 C CA . VAL A 1 81 ? 1.296 -2.605 -4.501 1.00 0.00 81 VAL A CA 5
ATOM 8432 C C . VAL A 1 81 ? 1.794 -1.181 -4.732 1.00 0.00 81 VAL A C 5
ATOM 8433 O O . VAL A 1 81 ? 2.425 -0.589 -3.857 1.00 0.00 81 VAL A O 5
ATOM 8446 N N . GLU A 1 82 ? 1.523 -0.643 -5.916 1.00 0.00 82 GLU A N 5
ATOM 8447 C CA . GLU A 1 82 ? 1.964 0.707 -6.254 1.00 0.00 82 GLU A CA 5
ATOM 8448 C C . GLU A 1 82 ? 1.008 1.762 -5.708 1.00 0.00 82 GLU A C 5
ATOM 8449 O O . GLU A 1 82 ? -0.200 1.703 -5.938 1.00 0.00 82 GLU A O 5
ATOM 8461 N N . LEU A 1 83 ? 1.565 2.733 -4.992 1.00 0.00 83 LEU A N 5
ATOM 8462 C CA . LEU A 1 83 ? 0.780 3.816 -4.415 1.00 0.00 83 LEU A CA 5
ATOM 8463 C C . LEU A 1 83 ? 1.322 5.165 -4.881 1.00 0.00 83 LEU A C 5
ATOM 8464 O O . LEU A 1 83 ? 2.522 5.426 -4.787 1.00 0.00 83 LEU A O 5
ATOM 8480 N N . ARG A 1 84 ? 0.439 6.015 -5.397 1.00 0.00 84 ARG A N 5
ATOM 8481 C CA . ARG A 1 84 ? 0.845 7.327 -5.890 1.00 0.00 84 ARG A CA 5
ATOM 8482 C C . ARG A 1 84 ? 0.218 8.452 -5.072 1.00 0.00 84 ARG A C 5
ATOM 8483 O O . ARG A 1 84 ? -1.000 8.502 -4.892 1.00 0.00 84 ARG A O 5
ATOM 8504 N N . LEU A 1 85 ? 1.060 9.361 -4.591 1.00 0.00 85 LEU A N 5
ATOM 8505 C CA . LEU A 1 85 ? 0.600 10.502 -3.802 1.00 0.00 85 LEU A CA 5
ATOM 8506 C C . LEU A 1 85 ? 1.431 11.743 -4.119 1.00 0.00 85 LEU A C 5
ATOM 8507 O O . LEU A 1 85 ? 2.525 11.642 -4.673 1.00 0.00 85 LEU A O 5
ATOM 8523 N N . PRO A 1 86 ? 0.920 12.937 -3.768 1.00 0.00 86 PRO A N 5
ATOM 8524 C CA . PRO A 1 86 ? 1.626 14.197 -4.017 1.00 0.00 86 PRO A CA 5
ATOM 8525 C C . PRO A 1 86 ? 3.062 14.168 -3.502 1.00 0.00 86 PRO A C 5
ATOM 8526 O O . PRO A 1 86 ? 3.300 13.975 -2.310 1.00 0.00 86 PRO A O 5
ATOM 8537 N N . HIS A 1 87 ? 4.013 14.357 -4.410 1.00 0.00 87 HIS A N 5
ATOM 8538 C CA . HIS A 1 87 ? 5.425 14.349 -4.048 1.00 0.00 87 HIS A CA 5
ATOM 8539 C C . HIS A 1 87 ? 5.826 15.664 -3.388 1.00 0.00 87 HIS A C 5
ATOM 8540 O O . HIS A 1 87 ? 6.367 15.676 -2.282 1.00 0.00 87 HIS A O 5
ATOM 8555 N N . CYS A 1 88 ? 5.557 16.770 -4.074 1.00 0.00 88 CYS A N 5
ATOM 8556 C CA . CYS A 1 88 ? 5.889 18.094 -3.559 1.00 0.00 88 CYS A CA 5
ATOM 8557 C C . CYS A 1 88 ? 7.379 18.195 -3.229 1.00 0.00 88 CYS A C 5
ATOM 8558 O O . CYS A 1 88 ? 8.181 18.581 -4.079 1.00 0.00 88 CYS A O 5
ATOM 8566 N N . ASP A 1 89 ? 7.745 17.844 -1.995 1.00 0.00 89 ASP A N 5
ATOM 8567 C CA . ASP A 1 89 ? 9.140 17.896 -1.561 1.00 0.00 89 ASP A CA 5
ATOM 8568 C C . ASP A 1 89 ? 9.809 19.197 -2.001 1.00 0.00 89 ASP A C 5
ATOM 8569 O O . ASP A 1 89 ? 10.602 19.208 -2.944 1.00 0.00 89 ASP A O 5
ATOM 8578 N N . PRO A 1 90 ? 9.491 20.317 -1.330 1.00 0.00 90 PRO A N 5
ATOM 8579 C CA . PRO A 1 90 ? 10.054 21.623 -1.661 1.00 0.00 90 PRO A CA 5
ATOM 8580 C C . PRO A 1 90 ? 11.389 21.887 -0.971 1.00 0.00 90 PRO A C 5
ATOM 8581 O O . PRO A 1 90 ? 11.688 23.019 -0.590 1.00 0.00 90 PRO A O 5
ATOM 8592 N N . LYS A 1 91 ? 12.191 20.840 -0.817 1.00 0.00 91 LYS A N 5
ATOM 8593 C CA . LYS A 1 91 ? 13.495 20.962 -0.178 1.00 0.00 91 LYS A CA 5
ATOM 8594 C C . LYS A 1 91 ? 14.635 20.802 -1.186 1.00 0.00 91 LYS A C 5
ATOM 8595 O O . LYS A 1 91 ? 15.789 21.100 -0.878 1.00 0.00 91 LYS A O 5
ATOM 8614 N N . THR A 1 92 ? 14.315 20.308 -2.383 1.00 0.00 92 THR A N 5
ATOM 8615 C CA . THR A 1 92 ? 15.328 20.089 -3.413 1.00 0.00 92 THR A CA 5
ATOM 8616 C C . THR A 1 92 ? 15.018 20.843 -4.701 1.00 0.00 92 THR A C 5
ATOM 8617 O O . THR A 1 92 ? 15.584 20.552 -5.754 1.00 0.00 92 THR A O 5
ATOM 8628 N N . TRP A 1 93 ? 14.122 21.805 -4.609 1.00 0.00 93 TRP A N 5
ATOM 8629 C CA . TRP A 1 93 ? 13.736 22.602 -5.771 1.00 0.00 93 TRP A CA 5
ATOM 8630 C C . TRP A 1 93 ? 14.316 24.008 -5.690 1.00 0.00 93 TRP A C 5
ATOM 8631 O O . TRP A 1 93 ? 14.688 24.599 -6.704 1.00 0.00 93 TRP A O 5
ATOM 8652 N N . GLN A 1 94 ? 14.381 24.539 -4.478 1.00 0.00 94 GLN A N 5
ATOM 8653 C CA . GLN A 1 94 ? 14.903 25.879 -4.256 1.00 0.00 94 GLN A CA 5
ATOM 8654 C C . GLN A 1 94 ? 16.330 25.827 -3.720 1.00 0.00 94 GLN A C 5
ATOM 8655 O O . GLN A 1 94 ? 16.729 26.659 -2.905 1.00 0.00 94 GLN A O 5
ATOM 8669 N N . ASN A 1 95 ? 17.093 24.842 -4.184 1.00 0.00 95 ASN A N 5
ATOM 8670 C CA . ASN A 1 95 ? 18.477 24.679 -3.755 1.00 0.00 95 ASN A CA 5
ATOM 8671 C C . ASN A 1 95 ? 19.279 23.898 -4.791 1.00 0.00 95 ASN A C 5
ATOM 8672 O O . ASN A 1 95 ? 20.251 23.220 -4.456 1.00 0.00 95 ASN A O 5
ATOM 8683 N N . LYS A 1 96 ? 18.868 23.998 -6.051 1.00 0.00 96 LYS A N 5
ATOM 8684 C CA . LYS A 1 96 ? 19.550 23.300 -7.137 1.00 0.00 96 LYS A CA 5
ATOM 8685 C C . LYS A 1 96 ? 18.919 23.640 -8.483 1.00 0.00 96 LYS A C 5
ATOM 8686 O O . LYS A 1 96 ? 19.570 24.212 -9.358 1.00 0.00 96 LYS A O 5
ATOM 8705 N N . CYS A 1 97 ? 17.649 23.286 -8.642 1.00 0.00 97 CYS A N 5
ATOM 8706 C CA . CYS A 1 97 ? 16.930 23.555 -9.883 1.00 0.00 97 CYS A CA 5
ATOM 8707 C C . CYS A 1 97 ? 16.654 25.045 -10.040 1.00 0.00 97 CYS A C 5
ATOM 8708 O O . CYS A 1 97 ? 17.007 25.847 -9.175 1.00 0.00 97 CYS A O 5
ATOM 8716 N N . LEU A 1 98 ? 16.021 25.411 -11.149 1.00 0.00 98 LEU A N 5
ATOM 8717 C CA . LEU A 1 98 ? 15.698 26.808 -11.421 1.00 0.00 98 LEU A CA 5
ATOM 8718 C C . LEU A 1 98 ? 14.245 27.111 -11.053 1.00 0.00 98 LEU A C 5
ATOM 8719 O O . LEU A 1 98 ? 13.323 26.488 -11.577 1.00 0.00 98 LEU A O 5
ATOM 8735 N N . PRO A 1 99 ? 14.019 28.079 -10.143 1.00 0.00 99 PRO A N 5
ATOM 8736 C CA . PRO A 1 99 ? 12.667 28.455 -9.712 1.00 0.00 99 PRO A CA 5
ATOM 8737 C C . PRO A 1 99 ? 11.780 28.871 -10.881 1.00 0.00 99 PRO A C 5
ATOM 8738 O O . PRO A 1 99 ? 10.577 28.603 -10.886 1.00 0.00 99 PRO A O 5
ATOM 8749 N N . GLY A 1 100 ? 12.377 29.528 -11.869 1.00 0.00 100 GLY A N 5
ATOM 8750 C CA . GLY A 1 100 ? 11.625 29.973 -13.027 1.00 0.00 100 GLY A CA 5
ATOM 8751 C C . GLY A 1 100 ? 11.458 28.888 -14.075 1.00 0.00 100 GLY A C 5
ATOM 8752 O O . GLY A 1 100 ? 10.600 28.992 -14.951 1.00 0.00 100 GLY A O 5
ATOM 8756 N N . ASP A 1 101 ? 12.281 27.846 -13.990 1.00 0.00 101 ASP A N 5
ATOM 8757 C CA . ASP A 1 101 ? 12.216 26.745 -14.944 1.00 0.00 101 ASP A CA 5
ATOM 8758 C C . ASP A 1 101 ? 11.107 25.763 -14.571 1.00 0.00 101 ASP A C 5
ATOM 8759 O O . ASP A 1 101 ? 10.925 25.437 -13.397 1.00 0.00 101 ASP A O 5
ATOM 8768 N N . PRO A 1 102 ? 10.350 25.271 -15.570 1.00 0.00 102 PRO A N 5
ATOM 8769 C CA . PRO A 1 102 ? 9.259 24.318 -15.337 1.00 0.00 102 PRO A CA 5
ATOM 8770 C C . PRO A 1 102 ? 9.768 22.955 -14.881 1.00 0.00 102 PRO A C 5
ATOM 8771 O O . PRO A 1 102 ? 9.054 22.207 -14.215 1.00 0.00 102 PRO A O 5
ATOM 8782 N N . ASN A 1 103 ? 11.013 22.642 -15.228 1.00 0.00 103 ASN A N 5
ATOM 8783 C CA . ASN A 1 103 ? 11.617 21.372 -14.836 1.00 0.00 103 ASN A CA 5
ATOM 8784 C C . ASN A 1 103 ? 11.741 21.283 -13.314 1.00 0.00 103 ASN A C 5
ATOM 8785 O O . ASN A 1 103 ? 11.932 20.202 -12.757 1.00 0.00 103 ASN A O 5
ATOM 8796 N N . TYR A 1 104 ? 11.630 22.433 -12.653 1.00 0.00 104 TYR A N 5
ATOM 8797 C CA . TYR A 1 104 ? 11.727 22.510 -11.200 1.00 0.00 104 TYR A CA 5
ATOM 8798 C C . TYR A 1 104 ? 10.686 21.624 -10.508 1.00 0.00 104 TYR A C 5
ATOM 8799 O O . TYR A 1 104 ? 10.824 21.311 -9.327 1.00 0.00 104 TYR A O 5
ATOM 8817 N N . LEU A 1 105 ? 9.639 21.242 -11.236 1.00 0.00 105 LEU A N 5
ATOM 8818 C CA . LEU A 1 105 ? 8.576 20.418 -10.661 1.00 0.00 105 LEU A CA 5
ATOM 8819 C C . LEU A 1 105 ? 7.799 19.632 -11.720 1.00 0.00 105 LEU A C 5
ATOM 8820 O O . LEU A 1 105 ? 7.189 18.610 -11.406 1.00 0.00 105 LEU A O 5
ATOM 8836 N N . VAL A 1 106 ? 7.794 20.109 -12.966 1.00 0.00 106 VAL A N 5
ATOM 8837 C CA . VAL A 1 106 ? 7.056 19.436 -14.034 1.00 0.00 106 VAL A CA 5
ATOM 8838 C C . VAL A 1 106 ? 7.659 18.075 -14.400 1.00 0.00 106 VAL A C 5
ATOM 8839 O O . VAL A 1 106 ? 7.665 17.689 -15.570 1.00 0.00 106 VAL A O 5
ATOM 8852 N N . GLY A 1 107 ? 8.160 17.344 -13.405 1.00 0.00 107 GLY A N 5
ATOM 8853 C CA . GLY A 1 107 ? 8.746 16.043 -13.665 1.00 0.00 107 GLY A CA 5
ATOM 8854 C C . GLY A 1 107 ? 8.316 15.006 -12.646 1.00 0.00 107 GLY A C 5
ATOM 8855 O O . GLY A 1 107 ? 7.978 13.878 -13.002 1.00 0.00 107 GLY A O 5
ATOM 8859 N N . ALA A 1 108 ? 8.328 15.391 -11.374 1.00 0.00 108 ALA A N 5
ATOM 8860 C CA . ALA A 1 108 ? 7.936 14.492 -10.296 1.00 0.00 108 ALA A CA 5
ATOM 8861 C C . ALA A 1 108 ? 6.421 14.332 -10.242 1.00 0.00 108 ALA A C 5
ATOM 8862 O O . ALA A 1 108 ? 5.887 13.261 -10.530 1.00 0.00 108 ALA A O 5
ATOM 8869 N N . ASN A 1 109 ? 5.740 15.407 -9.871 1.00 0.00 109 ASN A N 5
ATOM 8870 C CA . ASN A 1 109 ? 4.283 15.405 -9.775 1.00 0.00 109 ASN A CA 5
ATOM 8871 C C . ASN A 1 109 ? 3.808 14.525 -8.622 1.00 0.00 109 ASN A C 5
ATOM 8872 O O . ASN A 1 109 ? 3.271 15.021 -7.633 1.00 0.00 109 ASN A O 5
ATOM 8883 N N . CYS A 1 110 ? 4.006 13.217 -8.757 1.00 0.00 110 CYS A N 5
ATOM 8884 C CA . CYS A 1 110 ? 3.596 12.273 -7.726 1.00 0.00 110 CYS A CA 5
ATOM 8885 C C . CYS A 1 110 ? 4.786 11.467 -7.215 1.00 0.00 110 CYS A C 5
ATOM 8886 O O . CYS A 1 110 ? 5.863 11.488 -7.809 1.00 0.00 110 CYS A O 5
ATOM 8894 N N . VAL A 1 111 ? 4.583 10.759 -6.109 1.00 0.00 111 VAL A N 5
ATOM 8895 C CA . VAL A 1 111 ? 5.639 9.946 -5.517 1.00 0.00 111 VAL A CA 5
ATOM 8896 C C . VAL A 1 111 ? 5.371 8.459 -5.721 1.00 0.00 111 VAL A C 5
ATOM 8897 O O . VAL A 1 111 ? 4.237 7.999 -5.592 1.00 0.00 111 VAL A O 5
ATOM 8910 N N . SER A 1 112 ? 6.422 7.710 -6.031 1.00 0.00 112 SER A N 5
ATOM 8911 C CA . SER A 1 112 ? 6.296 6.275 -6.238 1.00 0.00 112 SER A CA 5
ATOM 8912 C C . SER A 1 112 ? 6.619 5.523 -4.952 1.00 0.00 112 SER A C 5
ATOM 8913 O O . SER A 1 112 ? 7.782 5.410 -4.564 1.00 0.00 112 SER A O 5
ATOM 8921 N N . VAL A 1 113 ? 5.583 5.018 -4.293 1.00 0.00 113 VAL A N 5
ATOM 8922 C CA . VAL A 1 113 ? 5.758 4.284 -3.047 1.00 0.00 113 VAL A CA 5
ATOM 8923 C C . VAL A 1 113 ? 5.019 2.949 -3.088 1.00 0.00 113 VAL A C 5
ATOM 8924 O O . VAL A 1 113 ? 3.813 2.904 -3.327 1.00 0.00 113 VAL A O 5
ATOM 8937 N N . LEU A 1 114 ? 5.751 1.864 -2.859 1.00 0.00 114 LEU A N 5
ATOM 8938 C CA . LEU A 1 114 ? 5.161 0.531 -2.874 1.00 0.00 114 LEU A CA 5
ATOM 8939 C C . LEU A 1 114 ? 4.822 0.071 -1.461 1.00 0.00 114 LEU A C 5
ATOM 8940 O O . LEU A 1 114 ? 5.565 0.337 -0.515 1.00 0.00 114 LEU A O 5
ATOM 8956 N N . ILE A 1 115 ? 3.698 -0.622 -1.326 1.00 0.00 115 ILE A N 5
ATOM 8957 C CA . ILE A 1 115 ? 3.261 -1.121 -0.028 1.00 0.00 115 ILE A CA 5
ATOM 8958 C C . ILE A 1 115 ? 3.050 -2.628 -0.056 1.00 0.00 115 ILE A C 5
ATOM 8959 O O . ILE A 1 115 ? 2.261 -3.145 -0.847 1.00 0.00 115 ILE A O 5
ATOM 8975 N N . ASP A 1 116 ? 3.748 -3.318 0.832 1.00 0.00 116 ASP A N 5
ATOM 8976 C CA . ASP A 1 116 ? 3.632 -4.763 0.941 1.00 0.00 116 ASP A CA 5
ATOM 8977 C C . ASP A 1 116 ? 3.275 -5.148 2.369 1.00 0.00 116 ASP A C 5
ATOM 8978 O O . ASP A 1 116 ? 3.579 -6.251 2.821 1.00 0.00 116 ASP A O 5
ATOM 8987 N N . HIS A 1 117 ? 2.633 -4.224 3.074 1.00 0.00 117 HIS A N 5
ATOM 8988 C CA . HIS A 1 117 ? 2.236 -4.462 4.458 1.00 0.00 117 HIS A CA 5
ATOM 8989 C C . HIS A 1 117 ? 1.393 -3.312 5.001 1.00 0.00 117 HIS A C 5
ATOM 8990 O O . HIS A 1 117 ? 1.920 -2.254 5.347 1.00 0.00 117 HIS A O 5
ATOM 9005 N N . PHE A 1 118 ? 0.082 -3.526 5.080 1.00 0.00 118 PHE A N 5
ATOM 9006 C CA . PHE A 1 118 ? -0.828 -2.507 5.590 1.00 0.00 118 PHE A CA 5
ATOM 9007 C C . PHE A 1 118 ? -0.989 -2.628 7.102 1.00 0.00 118 PHE A C 5
ATOM 9008 O O . PHE A 1 118 ? -0.477 -3.612 7.676 1.00 0.00 118 PHE A O 5
ATOM 9026 N N . THR A 1 1 ? -17.707 17.525 1.448 1.00 0.00 1 THR A N 6
ATOM 9027 C CA . THR A 1 1 ? -17.364 18.968 1.373 1.00 0.00 1 THR A CA 6
ATOM 9028 C C . THR A 1 1 ? -16.092 19.191 0.560 1.00 0.00 1 THR A C 6
ATOM 9029 O O . THR A 1 1 ? -16.086 19.955 -0.405 1.00 0.00 1 THR A O 6
ATOM 9042 N N . VAL A 1 2 ? -15.014 18.521 0.956 1.00 0.00 2 VAL A N 6
ATOM 9043 C CA . VAL A 1 2 ? -13.738 18.648 0.262 1.00 0.00 2 VAL A CA 6
ATOM 9044 C C . VAL A 1 2 ? -12.858 17.422 0.487 1.00 0.00 2 VAL A C 6
ATOM 9045 O O . VAL A 1 2 ? -11.631 17.507 0.420 1.00 0.00 2 VAL A O 6
ATOM 9058 N N . VAL A 1 3 ? -13.488 16.283 0.755 1.00 0.00 3 VAL A N 6
ATOM 9059 C CA . VAL A 1 3 ? -12.756 15.041 0.989 1.00 0.00 3 VAL A CA 6
ATOM 9060 C C . VAL A 1 3 ? -13.044 14.019 -0.103 1.00 0.00 3 VAL A C 6
ATOM 9061 O O . VAL A 1 3 ? -14.196 13.811 -0.484 1.00 0.00 3 VAL A O 6
ATOM 9074 N N . ALA A 1 4 ? -11.990 13.376 -0.595 1.00 0.00 4 ALA A N 6
ATOM 9075 C CA . ALA A 1 4 ? -12.129 12.368 -1.636 1.00 0.00 4 ALA A CA 6
ATOM 9076 C C . ALA A 1 4 ? -11.909 10.972 -1.065 1.00 0.00 4 ALA A C 6
ATOM 9077 O O . ALA A 1 4 ? -10.828 10.657 -0.569 1.00 0.00 4 ALA A O 6
ATOM 9084 N N . THR A 1 5 ? -12.940 10.138 -1.136 1.00 0.00 5 THR A N 6
ATOM 9085 C CA . THR A 1 5 ? -12.855 8.776 -0.622 1.00 0.00 5 THR A CA 6
ATOM 9086 C C . THR A 1 5 ? -13.064 7.758 -1.736 1.00 0.00 5 THR A C 6
ATOM 9087 O O . THR A 1 5 ? -13.873 7.966 -2.640 1.00 0.00 5 THR A O 6
ATOM 9098 N N . ALA A 1 6 ? -12.331 6.655 -1.658 1.00 0.00 6 ALA A N 6
ATOM 9099 C CA . ALA A 1 6 ? -12.434 5.596 -2.653 1.00 0.00 6 ALA A CA 6
ATOM 9100 C C . ALA A 1 6 ? -12.483 4.230 -1.981 1.00 0.00 6 ALA A C 6
ATOM 9101 O O . ALA A 1 6 ? -11.487 3.764 -1.429 1.00 0.00 6 ALA A O 6
ATOM 9108 N N . ARG A 1 7 ? -13.648 3.595 -2.028 1.00 0.00 7 ARG A N 6
ATOM 9109 C CA . ARG A 1 7 ? -13.834 2.286 -1.419 1.00 0.00 7 ARG A CA 6
ATOM 9110 C C . ARG A 1 7 ? -14.190 1.245 -2.476 1.00 0.00 7 ARG A C 6
ATOM 9111 O O . ARG A 1 7 ? -15.093 1.457 -3.285 1.00 0.00 7 ARG A O 6
ATOM 9132 N N . GLY A 1 8 ? -13.479 0.122 -2.467 1.00 0.00 8 GLY A N 6
ATOM 9133 C CA . GLY A 1 8 ? -13.747 -0.925 -3.436 1.00 0.00 8 GLY A CA 6
ATOM 9134 C C . GLY A 1 8 ? -13.011 -2.212 -3.125 1.00 0.00 8 GLY A C 6
ATOM 9135 O O . GLY A 1 8 ? -11.961 -2.197 -2.482 1.00 0.00 8 GLY A O 6
ATOM 9139 N N . ILE A 1 9 ? -13.562 -3.328 -3.590 1.00 0.00 9 ILE A N 6
ATOM 9140 C CA . ILE A 1 9 ? -12.952 -4.631 -3.365 1.00 0.00 9 ILE A CA 6
ATOM 9141 C C . ILE A 1 9 ? -12.008 -4.994 -4.504 1.00 0.00 9 ILE A C 6
ATOM 9142 O O . ILE A 1 9 ? -12.263 -4.668 -5.663 1.00 0.00 9 ILE A O 6
ATOM 9158 N N . PHE A 1 10 ? -10.911 -5.666 -4.169 1.00 0.00 10 PHE A N 6
ATOM 9159 C CA . PHE A 1 10 ? -9.929 -6.068 -5.168 1.00 0.00 10 PHE A CA 6
ATOM 9160 C C . PHE A 1 10 ? -9.806 -7.584 -5.241 1.00 0.00 10 PHE A C 6
ATOM 9161 O O . PHE A 1 10 ? -10.042 -8.287 -4.258 1.00 0.00 10 PHE A O 6
ATOM 9178 N N . ASN A 1 11 ? -9.435 -8.082 -6.415 1.00 0.00 11 ASN A N 6
ATOM 9179 C CA . ASN A 1 11 ? -9.280 -9.516 -6.629 1.00 0.00 11 ASN A CA 6
ATOM 9180 C C . ASN A 1 11 ? -7.892 -9.834 -7.174 1.00 0.00 11 ASN A C 6
ATOM 9181 O O . ASN A 1 11 ? -7.127 -8.933 -7.519 1.00 0.00 11 ASN A O 6
ATOM 9192 N N . SER A 1 12 ? -7.573 -11.123 -7.252 1.00 0.00 12 SER A N 6
ATOM 9193 C CA . SER A 1 12 ? -6.275 -11.562 -7.759 1.00 0.00 12 SER A CA 6
ATOM 9194 C C . SER A 1 12 ? -5.991 -10.969 -9.139 1.00 0.00 12 SER A C 6
ATOM 9195 O O . SER A 1 12 ? -4.836 -10.850 -9.545 1.00 0.00 12 SER A O 6
ATOM 9203 N N . ASN A 1 13 ? -7.050 -10.601 -9.856 1.00 0.00 13 ASN A N 6
ATOM 9204 C CA . ASN A 1 13 ? -6.912 -10.024 -11.189 1.00 0.00 13 ASN A CA 6
ATOM 9205 C C . ASN A 1 13 ? -5.999 -8.802 -11.169 1.00 0.00 13 ASN A C 6
ATOM 9206 O O . ASN A 1 13 ? -5.156 -8.629 -12.049 1.00 0.00 13 ASN A O 6
ATOM 9217 N N . GLY A 1 14 ? -6.170 -7.960 -10.157 1.00 0.00 14 GLY A N 6
ATOM 9218 C CA . GLY A 1 14 ? -5.353 -6.767 -10.039 1.00 0.00 14 GLY A CA 6
ATOM 9219 C C . GLY A 1 14 ? -5.922 -5.588 -10.804 1.00 0.00 14 GLY A C 6
ATOM 9220 O O . GLY A 1 14 ? -6.263 -5.707 -11.979 1.00 0.00 14 GLY A O 6
ATOM 9224 N N . GLY A 1 15 ? -6.017 -4.445 -10.131 1.00 0.00 15 GLY A N 6
ATOM 9225 C CA . GLY A 1 15 ? -6.541 -3.248 -10.763 1.00 0.00 15 GLY A CA 6
ATOM 9226 C C . GLY A 1 15 ? -5.970 -1.985 -10.148 1.00 0.00 15 GLY A C 6
ATOM 9227 O O . GLY A 1 15 ? -4.784 -1.930 -9.826 1.00 0.00 15 GLY A O 6
ATOM 9231 N N . VAL A 1 16 ? -6.812 -0.970 -9.974 1.00 0.00 16 VAL A N 6
ATOM 9232 C CA . VAL A 1 16 ? -6.368 0.286 -9.382 1.00 0.00 16 VAL A CA 6
ATOM 9233 C C . VAL A 1 16 ? -7.501 0.997 -8.656 1.00 0.00 16 VAL A C 6
ATOM 9234 O O . VAL A 1 16 ? -8.662 0.918 -9.053 1.00 0.00 16 VAL A O 6
ATOM 9247 N N . LEU A 1 17 ? -7.134 1.712 -7.605 1.00 0.00 17 LEU A N 6
ATOM 9248 C CA . LEU A 1 17 ? -8.087 2.479 -6.816 1.00 0.00 17 LEU A CA 6
ATOM 9249 C C .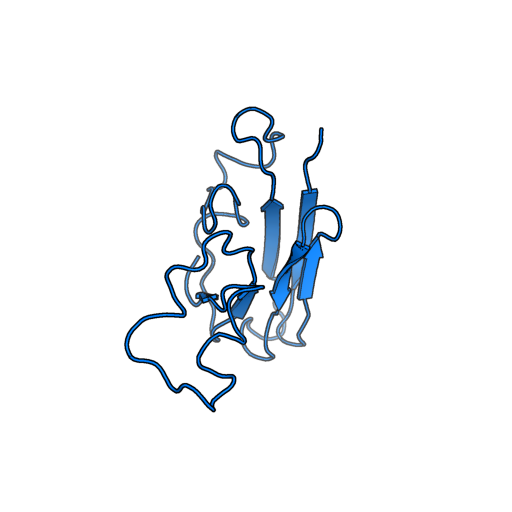 LEU A 1 17 ? -7.641 3.935 -6.791 1.00 0.00 17 LEU A C 6
ATOM 9250 O O . LEU A 1 17 ? -6.727 4.299 -6.051 1.00 0.00 17 LEU A O 6
ATOM 9266 N N . SER A 1 18 ? -8.264 4.758 -7.630 1.00 0.00 18 SER A N 6
ATOM 9267 C CA . SER A 1 18 ? -7.892 6.164 -7.722 1.00 0.00 18 SER A CA 6
ATOM 9268 C C . SER A 1 18 ? -9.056 7.093 -7.411 1.00 0.00 18 SER A C 6
ATOM 9269 O O . SER A 1 18 ? -10.187 6.865 -7.842 1.00 0.00 18 SER A O 6
ATOM 9277 N N . SER A 1 19 ? -8.753 8.164 -6.688 1.00 0.00 19 SER A N 6
ATOM 9278 C CA . SER A 1 19 ? -9.745 9.166 -6.343 1.00 0.00 19 SER A CA 6
ATOM 9279 C C . SER A 1 19 ? -9.422 10.457 -7.086 1.00 0.00 19 SER A C 6
ATOM 9280 O O . SER A 1 19 ? -8.579 11.241 -6.653 1.00 0.00 19 SER A O 6
ATOM 9288 N N . ILE A 1 20 ? -10.081 10.653 -8.220 1.00 0.00 20 ILE A N 6
ATOM 9289 C CA . ILE A 1 20 ? -9.847 11.830 -9.045 1.00 0.00 20 ILE A CA 6
ATOM 9290 C C . ILE A 1 20 ? -10.121 13.124 -8.279 1.00 0.00 20 ILE A C 6
ATOM 9291 O O . ILE A 1 20 ? -9.549 14.169 -8.587 1.00 0.00 20 ILE A O 6
ATOM 9307 N N . GLU A 1 21 ? -10.995 13.049 -7.281 1.00 0.00 21 GLU A N 6
ATOM 9308 C CA . GLU A 1 21 ? -11.330 14.220 -6.477 1.00 0.00 21 GLU A CA 6
ATOM 9309 C C . GLU A 1 21 ? -10.088 14.770 -5.780 1.00 0.00 21 GLU A C 6
ATOM 9310 O O . GLU A 1 21 ? -9.995 15.968 -5.512 1.00 0.00 21 GLU A O 6
ATOM 9322 N N . THR A 1 22 ? -9.133 13.888 -5.494 1.00 0.00 22 THR A N 6
ATOM 9323 C CA . THR A 1 22 ? -7.896 14.286 -4.833 1.00 0.00 22 THR A CA 6
ATOM 9324 C C . THR A 1 22 ? -6.696 14.063 -5.750 1.00 0.00 22 THR A C 6
ATOM 9325 O O . THR A 1 22 ? -5.901 14.974 -5.980 1.00 0.00 22 THR A O 6
ATOM 9336 N N . GLY A 1 23 ? -6.574 12.846 -6.273 1.00 0.00 23 GLY A N 6
ATOM 9337 C CA . GLY A 1 23 ? -5.470 12.530 -7.162 1.00 0.00 23 GLY A CA 6
ATOM 9338 C C . GLY A 1 23 ? -4.762 11.240 -6.791 1.00 0.00 23 GLY A C 6
ATOM 9339 O O . GLY A 1 23 ? -4.253 10.534 -7.660 1.00 0.00 23 GLY A O 6
ATOM 9343 N N . VAL A 1 24 ? -4.725 10.933 -5.497 1.00 0.00 24 VAL A N 6
ATOM 9344 C CA . VAL A 1 24 ? -4.068 9.718 -5.022 1.00 0.00 24 VAL A CA 6
ATOM 9345 C C . VAL A 1 24 ? -4.700 8.474 -5.635 1.00 0.00 24 VAL A C 6
ATOM 9346 O O . VAL A 1 24 ? -5.901 8.442 -5.899 1.00 0.00 24 VAL A O 6
ATOM 9359 N N . SER A 1 25 ? -3.880 7.452 -5.860 1.00 0.00 25 SER A N 6
ATOM 9360 C CA . SER A 1 25 ? -4.358 6.203 -6.444 1.00 0.00 25 SER A CA 6
ATOM 9361 C C . SER A 1 25 ? -3.537 5.018 -5.950 1.00 0.00 25 SER A C 6
ATOM 9362 O O . SER A 1 25 ? -2.417 5.187 -5.466 1.00 0.00 25 SER A O 6
ATOM 9370 N N . ILE A 1 26 ? -4.094 3.817 -6.081 1.00 0.00 26 ILE A N 6
ATOM 9371 C CA . ILE A 1 26 ? -3.401 2.604 -5.653 1.00 0.00 26 ILE A CA 6
ATOM 9372 C C . ILE A 1 26 ? -3.535 1.508 -6.701 1.00 0.00 26 ILE A C 6
ATOM 9373 O O . ILE A 1 26 ? -4.629 1.004 -6.948 1.00 0.00 26 ILE A O 6
ATOM 9389 N N . ILE A 1 27 ? -2.418 1.140 -7.315 1.00 0.00 27 ILE A N 6
ATOM 9390 C CA . ILE A 1 27 ? -2.420 0.102 -8.336 1.00 0.00 27 ILE A CA 6
ATOM 9391 C C . ILE A 1 27 ? -2.041 -1.251 -7.747 1.00 0.00 27 ILE A C 6
ATOM 9392 O O . ILE A 1 27 ? -0.915 -1.449 -7.289 1.00 0.00 27 ILE A O 6
ATOM 9408 N N . ILE A 1 28 ? -2.990 -2.179 -7.765 1.00 0.00 28 ILE A N 6
ATOM 9409 C CA . ILE A 1 28 ? -2.764 -3.519 -7.235 1.00 0.00 28 ILE A CA 6
ATOM 9410 C C . ILE A 1 28 ? -2.555 -4.522 -8.367 1.00 0.00 28 ILE A C 6
ATOM 9411 O O . ILE A 1 28 ? -3.515 -5.095 -8.882 1.00 0.00 28 ILE A O 6
ATOM 9427 N N . PRO A 1 29 ? -1.293 -4.745 -8.773 1.00 0.00 29 PRO A N 6
ATOM 9428 C CA . PRO A 1 29 ? -0.967 -5.682 -9.856 1.00 0.00 29 PRO A CA 6
ATOM 9429 C C . PRO A 1 29 ? -1.326 -7.123 -9.509 1.00 0.00 29 PRO A C 6
ATOM 9430 O O . PRO A 1 29 ? -1.510 -7.465 -8.341 1.00 0.00 29 PRO A O 6
ATOM 9441 N N . GLN A 1 30 ? -1.422 -7.961 -10.535 1.00 0.00 30 GLN A N 6
ATOM 9442 C CA . GLN A 1 30 ? -1.758 -9.367 -10.348 1.00 0.00 30 GLN A CA 6
ATOM 9443 C C . GLN A 1 30 ? -0.733 -10.059 -9.454 1.00 0.00 30 GLN A C 6
ATOM 9444 O O . GLN A 1 30 ? 0.418 -10.246 -9.844 1.00 0.00 30 GLN A O 6
ATOM 9458 N N . GLY A 1 31 ? -1.162 -10.439 -8.253 1.00 0.00 31 GLY A N 6
ATOM 9459 C CA . GLY A 1 31 ? -0.268 -11.107 -7.327 1.00 0.00 31 GLY A CA 6
ATOM 9460 C C . GLY A 1 31 ? -0.299 -10.507 -5.931 1.00 0.00 31 GLY A C 6
ATOM 9461 O O . GLY A 1 31 ? 0.347 -11.019 -5.020 1.00 0.00 31 GLY A O 6
ATOM 9465 N N . ALA A 1 32 ? -1.048 -9.419 -5.762 1.00 0.00 32 ALA A N 6
ATOM 9466 C CA . ALA A 1 32 ? -1.150 -8.759 -4.465 1.00 0.00 32 ALA A CA 6
ATOM 9467 C C . ALA A 1 32 ? -2.180 -9.445 -3.571 1.00 0.00 32 ALA A C 6
ATOM 9468 O O . ALA A 1 32 ? -2.127 -9.327 -2.347 1.00 0.00 32 ALA A O 6
ATOM 9475 N N . ILE A 1 33 ? -3.112 -10.165 -4.188 1.00 0.00 33 ILE A N 6
ATOM 9476 C CA . ILE A 1 33 ? -4.144 -10.875 -3.443 1.00 0.00 33 ILE A CA 6
ATOM 9477 C C . ILE A 1 33 ? -4.265 -12.319 -3.927 1.00 0.00 33 ILE A C 6
ATOM 9478 O O . ILE A 1 33 ? -4.203 -12.583 -5.128 1.00 0.00 33 ILE A O 6
ATOM 9494 N N . PRO A 1 34 ? -4.439 -13.278 -3.000 1.00 0.00 34 PRO A N 6
ATOM 9495 C CA . PRO A 1 34 ? -4.564 -14.696 -3.349 1.00 0.00 34 PRO A CA 6
ATOM 9496 C C . PRO A 1 34 ? -5.712 -14.952 -4.321 1.00 0.00 34 PRO A C 6
ATOM 9497 O O . PRO A 1 34 ? -6.666 -14.179 -4.388 1.00 0.00 34 PRO A O 6
ATOM 9508 N N . GLU A 1 35 ? -5.609 -16.044 -5.072 1.00 0.00 35 GLU A N 6
ATOM 9509 C CA . GLU A 1 35 ? -6.635 -16.404 -6.042 1.00 0.00 35 GLU A CA 6
ATOM 9510 C C . GLU A 1 35 ? -7.923 -16.821 -5.339 1.00 0.00 35 GLU A C 6
ATOM 9511 O O . GLU A 1 35 ? -7.892 -17.366 -4.236 1.00 0.00 35 GLU A O 6
ATOM 9523 N N . GLY A 1 36 ? -9.056 -16.562 -5.986 1.00 0.00 36 GLY A N 6
ATOM 9524 C CA . GLY A 1 36 ? -10.337 -16.917 -5.407 1.00 0.00 36 GLY A CA 6
ATOM 9525 C C . GLY A 1 36 ? -10.630 -16.151 -4.131 1.00 0.00 36 GLY A C 6
ATOM 9526 O O . GLY A 1 36 ? -11.398 -16.612 -3.286 1.00 0.00 36 GLY A O 6
ATOM 9530 N N . VAL A 1 37 ? -10.019 -14.979 -3.990 1.00 0.00 37 VAL A N 6
ATOM 9531 C CA . VAL A 1 37 ? -10.220 -14.149 -2.808 1.00 0.00 37 VAL A CA 6
ATOM 9532 C C . VAL A 1 37 ? -10.561 -12.716 -3.193 1.00 0.00 37 VAL A C 6
ATOM 9533 O O . VAL A 1 37 ? -10.293 -12.278 -4.310 1.00 0.00 37 VAL A O 6
ATOM 9546 N N . GLU A 1 38 ? -11.143 -11.989 -2.249 1.00 0.00 38 GLU A N 6
ATOM 9547 C CA . GLU A 1 38 ? -11.512 -10.599 -2.465 1.00 0.00 38 GLU A CA 6
ATOM 9548 C C . GLU A 1 38 ? -11.092 -9.756 -1.268 1.00 0.00 38 GLU A C 6
ATOM 9549 O O . GLU A 1 38 ? -11.613 -9.926 -0.166 1.00 0.00 38 GLU A O 6
ATOM 9561 N N . GLN A 1 39 ? -10.142 -8.854 -1.486 1.00 0.00 39 GLN A N 6
ATOM 9562 C CA . GLN A 1 39 ? -9.653 -7.996 -0.415 1.00 0.00 39 GLN A CA 6
ATOM 9563 C C . GLN A 1 39 ? -10.279 -6.607 -0.497 1.00 0.00 39 GLN A C 6
ATOM 9564 O O . GLN A 1 39 ? -9.969 -5.828 -1.398 1.00 0.00 39 GLN A O 6
ATOM 9578 N N . GLU A 1 40 ? -11.157 -6.302 0.454 1.00 0.00 40 GLU A N 6
ATOM 9579 C CA . GLU A 1 40 ? -11.821 -5.005 0.490 1.00 0.00 40 GLU A CA 6
ATOM 9580 C C . GLU A 1 40 ? -10.831 -3.904 0.854 1.00 0.00 40 GLU A C 6
ATOM 9581 O O . GLU A 1 40 ? -10.245 -3.917 1.937 1.00 0.00 40 GLU A O 6
ATOM 9593 N N . ILE A 1 41 ? -10.643 -2.951 -0.056 1.00 0.00 41 ILE A N 6
ATOM 9594 C CA . ILE A 1 41 ? -9.719 -1.850 0.176 1.00 0.00 41 ILE A CA 6
ATOM 9595 C C . ILE A 1 41 ? -10.399 -0.504 -0.045 1.00 0.00 41 ILE A C 6
ATOM 9596 O O . ILE A 1 41 ? -11.189 -0.338 -0.976 1.00 0.00 41 ILE A O 6
ATOM 9612 N N . TYR A 1 42 ? -10.083 0.453 0.819 1.00 0.00 42 TYR A N 6
ATOM 9613 C CA . TYR A 1 42 ? -10.656 1.788 0.726 1.00 0.00 42 TYR A CA 6
ATOM 9614 C C . TYR A 1 42 ? -9.738 2.806 1.391 1.00 0.00 42 TYR A C 6
ATOM 9615 O O . TYR A 1 42 ? -8.903 2.450 2.220 1.00 0.00 42 TYR A O 6
ATOM 9633 N N . PHE A 1 43 ? -9.892 4.073 1.030 1.00 0.00 43 PHE A N 6
ATOM 9634 C CA . PHE A 1 43 ? -9.062 5.123 1.608 1.00 0.00 43 PHE A CA 6
ATOM 9635 C C . PHE A 1 43 ? -9.652 6.508 1.356 1.00 0.00 43 PHE A C 6
ATOM 9636 O O . PHE A 1 43 ? -10.514 6.682 0.494 1.00 0.00 43 PHE A O 6
ATOM 9653 N N . LYS A 1 44 ? -9.173 7.489 2.115 1.00 0.00 44 LYS A N 6
ATOM 9654 C CA . LYS A 1 44 ? -9.643 8.861 1.984 1.00 0.00 44 LYS A CA 6
ATOM 9655 C C . LYS A 1 44 ? -8.467 9.828 1.886 1.00 0.00 44 LYS A C 6
ATOM 9656 O O . LYS A 1 44 ? -7.445 9.646 2.549 1.00 0.00 44 LYS A O 6
ATOM 9675 N N . VAL A 1 45 ? -8.618 10.854 1.055 1.00 0.00 45 VAL A N 6
ATOM 9676 C CA . VAL A 1 45 ? -7.567 11.848 0.870 1.00 0.00 45 VAL A CA 6
ATOM 9677 C C . VAL A 1 45 ? -8.134 13.264 0.950 1.00 0.00 45 VAL A C 6
ATOM 9678 O O . VAL A 1 45 ? -9.211 13.544 0.424 1.00 0.00 45 VAL A O 6
ATOM 9691 N N . CYS A 1 46 ? -7.401 14.153 1.617 1.00 0.00 46 CYS A N 6
ATOM 9692 C CA . CYS A 1 46 ? -7.828 15.539 1.771 1.00 0.00 46 CYS A CA 6
ATOM 9693 C C . CYS A 1 46 ? -6.762 16.361 2.490 1.00 0.00 46 CYS A C 6
ATOM 9694 O O . CYS A 1 46 ? -6.026 15.844 3.328 1.00 0.00 46 CYS A O 6
ATOM 9702 N N . ARG A 1 47 ? -6.689 17.645 2.160 1.00 0.00 47 ARG A N 6
ATOM 9703 C CA . ARG A 1 47 ? -5.718 18.535 2.781 1.00 0.00 47 ARG A CA 6
ATOM 9704 C C . ARG A 1 47 ? -6.012 18.694 4.270 1.00 0.00 47 ARG A C 6
ATOM 9705 O O . ARG A 1 47 ? -7.084 19.158 4.654 1.00 0.00 47 ARG A O 6
ATOM 9726 N N . ASP A 1 48 ? -5.053 18.298 5.104 1.00 0.00 48 ASP A N 6
ATOM 9727 C CA . ASP A 1 48 ? -5.209 18.389 6.552 1.00 0.00 48 ASP A CA 6
ATOM 9728 C C . ASP A 1 48 ? -6.355 17.504 7.033 1.00 0.00 48 ASP A C 6
ATOM 9729 O O . ASP A 1 48 ? -7.387 17.392 6.370 1.00 0.00 48 ASP A O 6
ATOM 9738 N N . ASN A 1 49 ? -6.163 16.868 8.185 1.00 0.00 49 ASN A N 6
ATOM 9739 C CA . ASN A 1 49 ? -7.178 15.986 8.752 1.00 0.00 49 ASN A CA 6
ATOM 9740 C C . ASN A 1 49 ? -8.120 16.748 9.678 1.00 0.00 49 ASN A C 6
ATOM 9741 O O . ASN A 1 49 ? -9.290 16.390 9.819 1.00 0.00 49 ASN A O 6
ATOM 9752 N N . SER A 1 50 ? -7.603 17.794 10.314 1.00 0.00 50 SER A N 6
ATOM 9753 C CA . SER A 1 50 ? -8.401 18.601 11.233 1.00 0.00 50 SER A CA 6
ATOM 9754 C C . SER A 1 50 ? -9.668 19.119 10.561 1.00 0.00 50 SER A C 6
ATOM 9755 O O . SER A 1 50 ? -10.666 19.391 11.227 1.00 0.00 50 SER A O 6
ATOM 9763 N N . ILE A 1 51 ? -9.625 19.255 9.240 1.00 0.00 51 ILE A N 6
ATOM 9764 C CA . ILE A 1 51 ? -10.775 19.741 8.490 1.00 0.00 51 ILE A CA 6
ATOM 9765 C C . ILE A 1 51 ? -11.890 18.697 8.441 1.00 0.00 51 ILE A C 6
ATOM 9766 O O . ILE A 1 51 ? -13.004 18.992 8.004 1.00 0.00 51 ILE A O 6
ATOM 9782 N N . LEU A 1 52 ? -11.592 17.478 8.891 1.00 0.00 52 LEU A N 6
ATOM 9783 C CA . LEU A 1 52 ? -12.582 16.402 8.892 1.00 0.00 52 LEU A CA 6
ATOM 9784 C C . LEU A 1 52 ? -11.981 15.105 9.438 1.00 0.00 52 LEU A C 6
ATOM 9785 O O . LEU A 1 52 ? -10.924 14.666 8.986 1.00 0.00 52 LEU A O 6
ATOM 9801 N N . PRO A 1 53 ? -12.649 14.468 10.420 1.00 0.00 53 PRO A N 6
ATOM 9802 C CA . PRO A 1 53 ? -12.169 13.214 11.015 1.00 0.00 53 PRO A CA 6
ATOM 9803 C C . PRO A 1 53 ? -12.008 12.106 9.978 1.00 0.00 53 PRO A C 6
ATOM 9804 O O . PRO A 1 53 ? -12.529 12.205 8.866 1.00 0.00 53 PRO A O 6
ATOM 9815 N N . PRO A 1 54 ? -11.282 11.029 10.329 1.00 0.00 54 PRO A N 6
ATOM 9816 C CA . PRO A 1 54 ? -11.057 9.899 9.424 1.00 0.00 54 PRO A CA 6
ATOM 9817 C C . PRO A 1 54 ? -12.313 9.057 9.217 1.00 0.00 54 PRO A C 6
ATOM 9818 O O . PRO A 1 54 ? -13.326 9.262 9.883 1.00 0.00 54 PRO A O 6
ATOM 9829 N N . LEU A 1 55 ? -12.236 8.109 8.288 1.00 0.00 55 LEU A N 6
ATOM 9830 C CA . LEU A 1 55 ? -13.365 7.234 7.992 1.00 0.00 55 LEU A CA 6
ATOM 9831 C C . LEU A 1 55 ? -13.723 6.381 9.205 1.00 0.00 55 LEU A C 6
ATOM 9832 O O . LEU A 1 55 ? -14.683 6.668 9.920 1.00 0.00 55 LEU A O 6
ATOM 9848 N N . ASP A 1 56 ? -12.943 5.329 9.430 1.00 0.00 56 ASP A N 6
ATOM 9849 C CA . ASP A 1 56 ? -13.172 4.430 10.555 1.00 0.00 56 ASP A CA 6
ATOM 9850 C C . ASP A 1 56 ? -11.879 4.181 11.325 1.00 0.00 56 ASP A C 6
ATOM 9851 O O . ASP A 1 56 ? -10.982 3.488 10.843 1.00 0.00 56 ASP A O 6
ATOM 9860 N N . LYS A 1 57 ? -11.789 4.752 12.522 1.00 0.00 57 LYS A N 6
ATOM 9861 C CA . LYS A 1 57 ? -10.606 4.593 13.360 1.00 0.00 57 LYS A CA 6
ATOM 9862 C C . LYS A 1 57 ? -10.536 3.189 13.950 1.00 0.00 57 LYS A C 6
ATOM 9863 O O . LYS A 1 57 ? -9.469 2.575 13.993 1.00 0.00 57 LYS A O 6
ATOM 9882 N N . GLU A 1 58 ? -11.678 2.686 14.410 1.00 0.00 58 GLU A N 6
ATOM 9883 C CA . GLU A 1 58 ? -11.745 1.354 15.003 1.00 0.00 58 GLU A CA 6
ATOM 9884 C C . GLU A 1 58 ? -11.242 0.293 14.030 1.00 0.00 58 GLU A C 6
ATOM 9885 O O . GLU A 1 58 ? -10.684 -0.724 14.441 1.00 0.00 58 GLU A O 6
ATOM 9897 N N . LYS A 1 59 ? -11.441 0.536 12.739 1.00 0.00 59 LYS A N 6
ATOM 9898 C CA . LYS A 1 59 ? -11.007 -0.401 11.710 1.00 0.00 59 LYS A CA 6
ATOM 9899 C C . LYS A 1 59 ? -9.496 -0.333 11.509 1.00 0.00 59 LYS A C 6
ATOM 9900 O O . LYS A 1 59 ? -8.866 -1.319 11.127 1.00 0.00 59 LYS A O 6
ATOM 9919 N N . GLY A 1 60 ? -8.921 0.837 11.767 1.00 0.00 60 GLY A N 6
ATOM 9920 C CA . GLY A 1 60 ? -7.488 1.011 11.608 1.00 0.00 60 GLY A CA 6
ATOM 9921 C C . GLY A 1 60 ? -7.148 2.070 10.577 1.00 0.00 60 GLY A C 6
ATOM 9922 O O . GLY A 1 60 ? -7.409 1.892 9.388 1.00 0.00 60 GLY A O 6
ATOM 9926 N N . GLU A 1 61 ? -6.568 3.174 11.036 1.00 0.00 61 GLU A N 6
ATOM 9927 C CA . GLU A 1 61 ? -6.196 4.267 10.146 1.00 0.00 61 GLU A CA 6
ATOM 9928 C C . GLU A 1 61 ? -4.704 4.234 9.826 1.00 0.00 61 GLU A C 6
ATOM 9929 O O . GLU A 1 61 ? -3.872 4.596 10.658 1.00 0.00 61 GLU A O 6
ATOM 9941 N N . THR A 1 62 ? -4.373 3.802 8.614 1.00 0.00 62 THR A N 6
ATOM 9942 C CA . THR A 1 62 ? -2.984 3.727 8.178 1.00 0.00 62 THR A CA 6
ATOM 9943 C C . THR A 1 62 ? -2.641 4.907 7.277 1.00 0.00 62 THR A C 6
ATOM 9944 O O . THR A 1 62 ? -2.943 4.898 6.084 1.00 0.00 62 THR A O 6
ATOM 9955 N N . LEU A 1 63 ? -2.017 5.927 7.857 1.00 0.00 63 LEU A N 6
ATOM 9956 C CA . LEU A 1 63 ? -1.644 7.120 7.104 1.00 0.00 63 LEU A CA 6
ATOM 9957 C C . LEU A 1 63 ? -0.365 6.886 6.301 1.00 0.00 63 LEU A C 6
ATOM 9958 O O . LEU A 1 63 ? 0.557 6.217 6.765 1.00 0.00 63 LEU A O 6
ATOM 9974 N N . LEU A 1 64 ? -0.317 7.444 5.092 1.00 0.00 64 LEU A N 6
ATOM 9975 C CA . LEU A 1 64 ? 0.850 7.295 4.226 1.00 0.00 64 LEU A CA 6
ATOM 9976 C C . LEU A 1 64 ? 1.365 8.656 3.763 1.00 0.00 64 LEU A C 6
ATOM 9977 O O . LEU A 1 64 ? 2.523 9.005 3.992 1.00 0.00 64 LEU A O 6
ATOM 9993 N N . SER A 1 65 ? 0.494 9.421 3.111 1.00 0.00 65 SER A N 6
ATOM 9994 C CA . SER A 1 65 ? 0.850 10.748 2.614 1.00 0.00 65 SER A CA 6
ATOM 9995 C C . SER A 1 65 ? 0.543 11.809 3.674 1.00 0.00 65 SER A C 6
ATOM 9996 O O . SER A 1 65 ? 0.180 11.465 4.799 1.00 0.00 65 SER A O 6
ATOM 10004 N N . PRO A 1 66 ? 0.675 13.116 3.347 1.00 0.00 66 PRO A N 6
ATOM 10005 C CA . PRO A 1 66 ? 0.394 14.194 4.303 1.00 0.00 66 PRO A CA 6
ATOM 10006 C C . PRO A 1 66 ? -0.845 13.898 5.138 1.00 0.00 66 PRO A C 6
ATOM 10007 O O . PRO A 1 66 ? -0.847 14.070 6.356 1.00 0.00 66 PRO A O 6
ATOM 10018 N N . LEU A 1 67 ? -1.885 13.414 4.471 1.00 0.00 67 LEU A N 6
ATOM 10019 C CA . LEU A 1 67 ? -3.123 13.048 5.142 1.00 0.00 67 LEU A CA 6
ATOM 10020 C C . LEU A 1 67 ? -3.941 12.109 4.273 1.00 0.00 67 LEU A C 6
ATOM 10021 O O . LEU A 1 67 ? -4.896 12.522 3.615 1.00 0.00 67 LEU A O 6
ATOM 10037 N N . VAL A 1 68 ? -3.564 10.843 4.283 1.00 0.00 68 VAL A N 6
ATOM 10038 C CA . VAL A 1 68 ? -4.269 9.837 3.513 1.00 0.00 68 VAL A CA 6
ATOM 10039 C C . VAL A 1 68 ? -4.417 8.572 4.338 1.00 0.00 68 VAL A C 6
ATOM 10040 O O . VAL A 1 68 ? -3.429 7.961 4.739 1.00 0.00 68 VAL A O 6
ATOM 10053 N N . ALA A 1 69 ? -5.658 8.194 4.604 1.00 0.00 69 ALA A N 6
ATOM 10054 C CA . ALA A 1 69 ? -5.932 7.014 5.407 1.00 0.00 69 ALA A CA 6
ATOM 10055 C C . ALA A 1 69 ? -6.337 5.828 4.542 1.00 0.00 69 ALA A C 6
ATOM 10056 O O . ALA A 1 69 ? -7.449 5.777 4.018 1.00 0.00 69 ALA A O 6
ATOM 10063 N N . ALA A 1 70 ? -5.423 4.872 4.401 1.00 0.00 70 ALA A N 6
ATOM 10064 C CA . ALA A 1 70 ? -5.682 3.681 3.602 1.00 0.00 70 ALA A CA 6
ATOM 10065 C C . ALA A 1 70 ? -6.806 2.850 4.214 1.00 0.00 70 ALA A C 6
ATOM 10066 O O . ALA A 1 70 ? -7.488 3.295 5.137 1.00 0.00 70 ALA A O 6
ATOM 10073 N N . GLY A 1 71 ? -6.998 1.643 3.690 1.00 0.00 71 GLY A N 6
ATOM 10074 C CA . GLY A 1 71 ? -8.043 0.774 4.196 1.00 0.00 71 GLY A CA 6
ATOM 10075 C C . GLY A 1 71 ? -7.823 0.388 5.647 1.00 0.00 71 GLY A C 6
ATOM 10076 O O . GLY A 1 71 ? -7.163 1.116 6.389 1.00 0.00 71 GLY A O 6
ATOM 10080 N N . PRO A 1 72 ? -8.366 -0.762 6.084 1.00 0.00 72 PRO A N 6
ATOM 10081 C CA . PRO A 1 72 ? -8.212 -1.230 7.464 1.00 0.00 72 PRO A CA 6
ATOM 10082 C C . PRO A 1 72 ? -6.755 -1.501 7.817 1.00 0.00 72 PRO A C 6
ATOM 10083 O O . PRO A 1 72 ? -6.081 -2.285 7.150 1.00 0.00 72 PRO A O 6
ATOM 10094 N N . HIS A 1 73 ? -6.272 -0.843 8.867 1.00 0.00 73 HIS A N 6
ATOM 10095 C CA . HIS A 1 73 ? -4.891 -1.012 9.305 1.00 0.00 73 HIS A CA 6
ATOM 10096 C C . HIS A 1 73 ? -4.540 -2.489 9.463 1.00 0.00 73 HIS A C 6
ATOM 10097 O O . HIS A 1 73 ? -5.038 -3.164 10.362 1.00 0.00 73 HIS A O 6
ATOM 10112 N N . GLY A 1 74 ? -3.679 -2.981 8.579 1.00 0.00 74 GLY A N 6
ATOM 10113 C CA . GLY A 1 74 ? -3.273 -4.372 8.634 1.00 0.00 74 GLY A CA 6
ATOM 10114 C C . GLY A 1 74 ? -3.763 -5.171 7.443 1.00 0.00 74 GLY A C 6
ATOM 10115 O O . GLY A 1 74 ? -4.692 -5.970 7.564 1.00 0.00 74 GLY A O 6
ATOM 10119 N N . LEU A 1 75 ? -3.133 -4.967 6.289 1.00 0.00 75 LEU A N 6
ATOM 10120 C CA . LEU A 1 75 ? -3.506 -5.685 5.081 1.00 0.00 75 LEU A CA 6
ATOM 10121 C C . LEU A 1 75 ? -2.259 -6.099 4.307 1.00 0.00 75 LEU A C 6
ATOM 10122 O O . LEU A 1 75 ? -1.811 -5.399 3.400 1.00 0.00 75 LEU A O 6
ATOM 10138 N N . LYS A 1 76 ? -1.701 -7.241 4.689 1.00 0.00 76 LYS A N 6
ATOM 10139 C CA . LYS A 1 76 ? -0.500 -7.765 4.051 1.00 0.00 76 LYS A CA 6
ATOM 10140 C C . LYS A 1 76 ? -0.778 -8.148 2.602 1.00 0.00 76 LYS A C 6
ATOM 10141 O O . LYS A 1 76 ? -1.817 -8.732 2.289 1.00 0.00 76 LYS A O 6
ATOM 10160 N N . PHE A 1 77 ? 0.161 -7.823 1.721 1.00 0.00 77 PHE A N 6
ATOM 10161 C CA . PHE A 1 77 ? 0.027 -8.137 0.305 1.00 0.00 77 PHE A CA 6
ATOM 10162 C C . PHE A 1 77 ? 1.107 -9.120 -0.130 1.00 0.00 77 PHE A C 6
ATOM 10163 O O . PHE A 1 77 ? 2.198 -9.151 0.440 1.00 0.00 77 PHE A O 6
ATOM 10180 N N . LEU A 1 78 ? 0.804 -9.916 -1.150 1.00 0.00 78 LEU A N 6
ATOM 10181 C CA . LEU A 1 78 ? 1.764 -10.891 -1.663 1.00 0.00 78 LEU A CA 6
ATOM 10182 C C . LEU A 1 78 ? 2.518 -10.336 -2.862 1.00 0.00 78 LEU A C 6
ATOM 10183 O O . LEU A 1 78 ? 3.191 -11.067 -3.589 1.00 0.00 78 LEU A O 6
ATOM 10199 N N . LYS A 1 79 ? 2.405 -9.031 -3.044 1.00 0.00 79 LYS A N 6
ATOM 10200 C CA . LYS A 1 79 ? 3.076 -8.329 -4.134 1.00 0.00 79 LYS A CA 6
ATOM 10201 C C . LYS A 1 79 ? 3.159 -6.835 -3.825 1.00 0.00 79 LYS A C 6
ATOM 10202 O O . LYS A 1 79 ? 2.188 -6.240 -3.355 1.00 0.00 79 LYS A O 6
ATOM 10221 N N . PRO A 1 80 ? 4.319 -6.201 -4.076 1.00 0.00 80 PRO A N 6
ATOM 10222 C CA . PRO A 1 80 ? 4.506 -4.770 -3.811 1.00 0.00 80 PRO A CA 6
ATOM 10223 C C . PRO A 1 80 ? 3.578 -3.897 -4.651 1.00 0.00 80 PRO A C 6
ATOM 10224 O O . PRO A 1 80 ? 3.863 -3.620 -5.817 1.00 0.00 80 PRO A O 6
ATOM 10235 N N . VAL A 1 81 ? 2.472 -3.461 -4.055 1.00 0.00 81 VAL A N 6
ATOM 10236 C CA . VAL A 1 81 ? 1.516 -2.620 -4.751 1.00 0.00 81 VAL A CA 6
ATOM 10237 C C . VAL A 1 81 ? 2.119 -1.252 -5.061 1.00 0.00 81 VAL A C 6
ATOM 10238 O O . VAL A 1 81 ? 3.056 -0.814 -4.393 1.00 0.00 81 VAL A O 6
ATOM 10251 N N . GLU A 1 82 ? 1.587 -0.583 -6.078 1.00 0.00 82 GLU A N 6
ATOM 10252 C CA . GLU A 1 82 ? 2.086 0.729 -6.471 1.00 0.00 82 GLU A CA 6
ATOM 10253 C C . GLU A 1 82 ? 1.156 1.842 -5.997 1.00 0.00 82 GLU A C 6
ATOM 10254 O O . GLU A 1 82 ? 0.077 2.043 -6.551 1.00 0.00 82 GLU A O 6
ATOM 10266 N N . LEU A 1 83 ? 1.592 2.572 -4.975 1.00 0.00 83 LEU A N 6
ATOM 10267 C CA . LEU A 1 83 ? 0.809 3.674 -4.428 1.00 0.00 83 LEU A CA 6
ATOM 10268 C C . LEU A 1 83 ? 1.391 5.013 -4.879 1.00 0.00 83 LEU A C 6
ATOM 10269 O O . LEU A 1 83 ? 2.593 5.247 -4.760 1.00 0.00 83 LEU A O 6
ATOM 10285 N N . ARG A 1 84 ? 0.534 5.883 -5.407 1.00 0.00 84 ARG A N 6
ATOM 10286 C CA . ARG A 1 84 ? 0.974 7.191 -5.884 1.00 0.00 84 ARG A CA 6
ATOM 10287 C C . ARG A 1 84 ? 0.238 8.320 -5.170 1.00 0.00 84 ARG A C 6
ATOM 10288 O O . ARG A 1 84 ? -0.984 8.283 -5.023 1.00 0.00 84 ARG A O 6
ATOM 10309 N N . LEU A 1 85 ? 0.991 9.327 -4.735 1.00 0.00 85 LEU A N 6
ATOM 10310 C CA . LEU A 1 85 ? 0.414 10.476 -4.044 1.00 0.00 85 LEU A CA 6
ATOM 10311 C C . LEU A 1 85 ? 1.149 11.762 -4.425 1.00 0.00 85 LEU A C 6
ATOM 10312 O O . LEU A 1 85 ? 2.378 11.788 -4.485 1.00 0.00 85 LEU A O 6
ATOM 10328 N N . PRO A 1 86 ? 0.404 12.854 -4.686 1.00 0.00 86 PRO A N 6
ATOM 10329 C CA . PRO A 1 86 ? 0.997 14.140 -5.059 1.00 0.00 86 PRO A CA 6
ATOM 10330 C C . PRO A 1 86 ? 1.617 14.858 -3.863 1.00 0.00 86 PRO A C 6
ATOM 10331 O O . PRO A 1 86 ? 1.018 14.926 -2.789 1.00 0.00 86 PRO A O 6
ATOM 10342 N N . HIS A 1 87 ? 2.818 15.392 -4.055 1.00 0.00 87 HIS A N 6
ATOM 10343 C CA . HIS A 1 87 ? 3.517 16.102 -2.991 1.00 0.00 87 HIS A CA 6
ATOM 10344 C C . HIS A 1 87 ? 2.697 17.291 -2.496 1.00 0.00 87 HIS A C 6
ATOM 10345 O O . HIS A 1 87 ? 2.835 17.717 -1.349 1.00 0.00 87 HIS A O 6
ATOM 10360 N N . CYS A 1 88 ? 1.845 17.824 -3.366 1.00 0.00 88 CYS A N 6
ATOM 10361 C CA . CYS A 1 88 ? 1.007 18.964 -3.014 1.00 0.00 88 CYS A CA 6
ATOM 10362 C C . CYS A 1 88 ? 1.863 20.176 -2.659 1.00 0.00 88 CYS A C 6
ATOM 10363 O O . CYS A 1 88 ? 1.476 21.003 -1.833 1.00 0.00 88 CYS A O 6
ATOM 10371 N N . ASP A 1 89 ? 3.030 20.272 -3.289 1.00 0.00 89 ASP A N 6
ATOM 10372 C CA . ASP A 1 89 ? 3.944 21.381 -3.042 1.00 0.00 89 ASP A CA 6
ATOM 10373 C C . ASP A 1 89 ? 4.825 21.638 -4.263 1.00 0.00 89 ASP A C 6
ATOM 10374 O O . ASP A 1 89 ? 5.807 20.929 -4.487 1.00 0.00 89 ASP A O 6
ATOM 10383 N N . PRO A 1 90 ? 4.488 22.656 -5.073 1.00 0.00 90 PRO A N 6
ATOM 10384 C CA . PRO A 1 90 ? 5.255 22.995 -6.275 1.00 0.00 90 PRO A CA 6
ATOM 10385 C C . PRO A 1 90 ? 6.523 23.786 -5.960 1.00 0.00 90 PRO A C 6
ATOM 10386 O O . PRO A 1 90 ? 6.775 24.834 -6.555 1.00 0.00 90 PRO A O 6
ATOM 10397 N N . LYS A 1 91 ? 7.319 23.279 -5.023 1.00 0.00 91 LYS A N 6
ATOM 10398 C CA . LYS A 1 91 ? 8.562 23.938 -4.636 1.00 0.00 91 LYS A CA 6
ATOM 10399 C C . LYS A 1 91 ? 9.785 23.155 -5.116 1.00 0.00 91 LYS A C 6
ATOM 10400 O O . LYS A 1 91 ? 10.917 23.616 -4.974 1.00 0.00 91 LYS A O 6
ATOM 10419 N N . THR A 1 92 ? 9.558 21.964 -5.670 1.00 0.00 92 THR A N 6
ATOM 10420 C CA . THR A 1 92 ? 10.656 21.124 -6.147 1.00 0.00 92 THR A CA 6
ATOM 10421 C C . THR A 1 92 ? 10.671 21.009 -7.666 1.00 0.00 92 THR A C 6
ATOM 10422 O O . THR A 1 92 ? 11.324 20.128 -8.225 1.00 0.00 92 THR A O 6
ATOM 10433 N N . TRP A 1 93 ? 9.954 21.901 -8.323 1.00 0.00 93 TRP A N 6
ATOM 10434 C CA . TRP A 1 93 ? 9.887 21.903 -9.781 1.00 0.00 93 TRP A CA 6
ATOM 10435 C C . TRP A 1 93 ? 10.555 23.148 -10.357 1.00 0.00 93 TRP A C 6
ATOM 10436 O O . TRP A 1 93 ? 11.202 23.093 -11.403 1.00 0.00 93 TRP A O 6
ATOM 10457 N N . GLN A 1 94 ? 10.384 24.269 -9.666 1.00 0.00 94 GLN A N 6
ATOM 10458 C CA . GLN A 1 94 ? 10.962 25.531 -10.103 1.00 0.00 94 GLN A CA 6
ATOM 10459 C C . GLN A 1 94 ? 12.129 25.936 -9.209 1.00 0.00 94 GLN A C 6
ATOM 10460 O O . GLN A 1 94 ? 12.280 25.424 -8.100 1.00 0.00 94 GLN A O 6
ATOM 10474 N N . ASN A 1 95 ? 12.953 26.858 -9.699 1.00 0.00 95 ASN A N 6
ATOM 10475 C CA . ASN A 1 95 ? 14.110 27.333 -8.945 1.00 0.00 95 ASN A CA 6
ATOM 10476 C C . ASN A 1 95 ? 15.175 26.243 -8.844 1.00 0.00 95 ASN A C 6
ATOM 10477 O O . ASN A 1 95 ? 16.270 26.379 -9.390 1.00 0.00 95 ASN A O 6
ATOM 10488 N N . LYS A 1 96 ? 14.845 25.163 -8.141 1.00 0.00 96 LYS A N 6
ATOM 10489 C CA . LYS A 1 96 ? 15.772 24.051 -7.970 1.00 0.00 96 LYS A CA 6
ATOM 10490 C C . LYS A 1 96 ? 15.986 23.312 -9.288 1.00 0.00 96 LYS A C 6
ATOM 10491 O O . LYS A 1 96 ? 17.102 23.248 -9.802 1.00 0.00 96 LYS A O 6
ATOM 10510 N N . CYS A 1 97 ? 14.906 22.755 -9.830 1.00 0.00 97 CYS A N 6
ATOM 10511 C CA . CYS A 1 97 ? 14.974 22.021 -11.088 1.00 0.00 97 CYS A CA 6
ATOM 10512 C C . CYS A 1 97 ? 14.885 22.969 -12.277 1.00 0.00 97 CYS A C 6
ATOM 10513 O O . CYS A 1 97 ? 14.804 24.187 -12.109 1.00 0.00 97 CYS A O 6
ATOM 10521 N N . LEU A 1 98 ? 14.901 22.405 -13.480 1.00 0.00 98 LEU A N 6
ATOM 10522 C CA . LEU A 1 98 ? 14.823 23.200 -14.699 1.00 0.00 98 LEU A CA 6
ATOM 10523 C C . LEU A 1 98 ? 13.369 23.400 -15.127 1.00 0.00 98 LEU A C 6
ATOM 10524 O O . LEU A 1 98 ? 12.639 22.430 -15.328 1.00 0.00 98 LEU A O 6
ATOM 10540 N N . PRO A 1 99 ? 12.927 24.663 -15.273 1.00 0.00 99 PRO A N 6
ATOM 10541 C CA . PRO A 1 99 ? 11.551 24.976 -15.676 1.00 0.00 99 PRO A CA 6
ATOM 10542 C C . PRO A 1 99 ? 11.183 24.359 -17.022 1.00 0.00 99 PRO A C 6
ATOM 10543 O O . PRO A 1 99 ? 10.114 23.767 -17.173 1.00 0.00 99 PRO A O 6
ATOM 10554 N N . GLY A 1 100 ? 12.073 24.504 -17.998 1.00 0.00 100 GLY A N 6
ATOM 10555 C CA . GLY A 1 100 ? 11.820 23.961 -19.321 1.00 0.00 100 GLY A CA 6
ATOM 10556 C C . GLY A 1 100 ? 11.974 22.453 -19.382 1.00 0.00 100 GLY A C 6
ATOM 10557 O O . GLY A 1 100 ? 11.441 21.807 -20.282 1.00 0.00 100 GLY A O 6
ATOM 10561 N N . ASP A 1 101 ? 12.707 21.890 -18.425 1.00 0.00 101 ASP A N 6
ATOM 10562 C CA . ASP A 1 101 ? 12.928 20.448 -18.384 1.00 0.00 101 ASP A CA 6
ATOM 10563 C C . ASP A 1 101 ? 11.637 19.704 -18.037 1.00 0.00 101 ASP A C 6
ATOM 10564 O O . ASP A 1 101 ? 11.041 19.941 -16.988 1.00 0.00 101 ASP A O 6
ATOM 10573 N N . PRO A 1 102 ? 11.187 18.790 -18.918 1.00 0.00 102 PRO A N 6
ATOM 10574 C CA . PRO A 1 102 ? 9.960 18.015 -18.691 1.00 0.00 102 PRO A CA 6
ATOM 10575 C C . PRO A 1 102 ? 9.968 17.305 -17.343 1.00 0.00 102 PRO A C 6
ATOM 10576 O O . PRO A 1 102 ? 8.918 17.096 -16.735 1.00 0.00 102 PRO A O 6
ATOM 10587 N N . ASN A 1 103 ? 11.156 16.948 -16.871 1.00 0.00 103 ASN A N 6
ATOM 10588 C CA . ASN A 1 103 ? 11.292 16.273 -15.585 1.00 0.00 103 ASN A CA 6
ATOM 10589 C C . ASN A 1 103 ? 10.749 17.151 -14.457 1.00 0.00 103 ASN A C 6
ATOM 10590 O O . ASN A 1 103 ? 10.431 16.661 -13.374 1.00 0.00 103 ASN A O 6
ATOM 10601 N N . TYR A 1 104 ? 10.644 18.450 -14.725 1.00 0.00 104 TYR A N 6
ATOM 10602 C CA . TYR A 1 104 ? 10.139 19.406 -13.745 1.00 0.00 104 TYR A CA 6
ATOM 10603 C C . TYR A 1 104 ? 8.743 19.019 -13.246 1.00 0.00 104 TYR A C 6
ATOM 10604 O O . TYR A 1 104 ? 8.306 19.480 -12.193 1.00 0.00 104 TYR A O 6
ATOM 10622 N N . LEU A 1 105 ? 8.043 18.183 -14.012 1.00 0.00 105 LEU A N 6
ATOM 10623 C CA . LEU A 1 105 ? 6.693 17.758 -13.643 1.00 0.00 105 LEU A CA 6
ATOM 10624 C C . LEU A 1 105 ? 6.320 16.420 -14.278 1.00 0.00 105 LEU A C 6
ATOM 10625 O O . LEU A 1 105 ? 5.514 15.672 -13.724 1.00 0.00 105 LEU A O 6
ATOM 10641 N N . VAL A 1 106 ? 6.886 16.121 -15.448 1.00 0.00 106 VAL A N 6
ATOM 10642 C CA . VAL A 1 106 ? 6.578 14.876 -16.150 1.00 0.00 106 VAL A CA 6
ATOM 10643 C C . VAL A 1 106 ? 7.106 13.637 -15.413 1.00 0.00 106 VAL A C 6
ATOM 10644 O O . VAL A 1 106 ? 7.546 12.677 -16.046 1.00 0.00 106 VAL A O 6
ATOM 10657 N N . GLY A 1 107 ? 7.060 13.652 -14.083 1.00 0.00 107 GLY A N 6
ATOM 10658 C CA . GLY A 1 107 ? 7.539 12.518 -13.314 1.00 0.00 107 GLY A CA 6
ATOM 10659 C C . GLY A 1 107 ? 7.525 12.776 -11.820 1.00 0.00 107 GLY A C 6
ATOM 10660 O O . GLY A 1 107 ? 7.313 11.858 -11.028 1.00 0.00 107 GLY A O 6
ATOM 10664 N N . ALA A 1 108 ? 7.757 14.026 -11.432 1.00 0.00 108 ALA A N 6
ATOM 10665 C CA . ALA A 1 108 ? 7.773 14.399 -10.023 1.00 0.00 108 ALA A CA 6
ATOM 10666 C C . ALA A 1 108 ? 6.403 14.890 -9.558 1.00 0.00 108 ALA A C 6
ATOM 10667 O O . ALA A 1 108 ? 6.292 15.553 -8.526 1.00 0.00 108 ALA A O 6
ATOM 10674 N N . ASN A 1 109 ? 5.364 14.561 -10.320 1.00 0.00 109 ASN A N 6
ATOM 10675 C CA . ASN A 1 109 ? 4.007 14.972 -9.978 1.00 0.00 109 ASN A CA 6
ATOM 10676 C C . ASN A 1 109 ? 3.502 14.218 -8.752 1.00 0.00 109 ASN A C 6
ATOM 10677 O O . ASN A 1 109 ? 2.714 14.744 -7.967 1.00 0.00 109 ASN A O 6
ATOM 10688 N N . CYS A 1 110 ? 3.961 12.979 -8.597 1.00 0.00 110 CYS A N 6
ATOM 10689 C CA . CYS A 1 110 ? 3.555 12.150 -7.468 1.00 0.00 110 CYS A CA 6
ATOM 10690 C C . CYS A 1 110 ? 4.737 11.352 -6.924 1.00 0.00 110 CYS A C 6
ATOM 10691 O O . CYS A 1 110 ? 5.780 11.253 -7.568 1.00 0.00 110 CYS A O 6
ATOM 10699 N N . VAL A 1 111 ? 4.564 10.788 -5.733 1.00 0.00 111 VAL A N 6
ATOM 10700 C CA . VAL A 1 111 ? 5.618 9.999 -5.102 1.00 0.00 111 VAL A CA 6
ATOM 10701 C C . VAL A 1 111 ? 5.359 8.505 -5.259 1.00 0.00 111 VAL A C 6
ATOM 10702 O O . VAL A 1 111 ? 4.339 7.991 -4.801 1.00 0.00 111 VAL A O 6
ATOM 10715 N N . SER A 1 112 ? 6.291 7.809 -5.900 1.00 0.00 112 SER A N 6
ATOM 10716 C CA . SER A 1 112 ? 6.158 6.371 -6.100 1.00 0.00 112 SER A CA 6
ATOM 10717 C C . SER A 1 112 ? 6.509 5.623 -4.820 1.00 0.00 112 SER A C 6
ATOM 10718 O O . SER A 1 112 ? 7.681 5.509 -4.458 1.00 0.00 112 SER A O 6
ATOM 10726 N N . VAL A 1 113 ? 5.488 5.120 -4.137 1.00 0.00 113 VAL A N 6
ATOM 10727 C CA . VAL A 1 113 ? 5.687 4.387 -2.893 1.00 0.00 113 VAL A CA 6
ATOM 10728 C C . VAL A 1 113 ? 5.018 3.018 -2.955 1.00 0.00 113 VAL A C 6
ATOM 10729 O O . VAL A 1 113 ? 3.811 2.915 -3.174 1.00 0.00 113 VAL A O 6
ATOM 10742 N N . LEU A 1 114 ? 5.809 1.968 -2.766 1.00 0.00 114 LEU A N 6
ATOM 10743 C CA . LEU A 1 114 ? 5.288 0.608 -2.806 1.00 0.00 114 LEU A CA 6
ATOM 10744 C C . LEU A 1 114 ? 4.855 0.147 -1.420 1.00 0.00 114 LEU A C 6
ATOM 10745 O O . LEU A 1 114 ? 5.458 0.519 -0.413 1.00 0.00 114 LEU A O 6
ATOM 10761 N N . ILE A 1 115 ? 3.806 -0.665 -1.374 1.00 0.00 115 ILE A N 6
ATOM 10762 C CA . ILE A 1 115 ? 3.292 -1.179 -0.111 1.00 0.00 115 ILE A CA 6
ATOM 10763 C C . ILE A 1 115 ? 3.115 -2.691 -0.156 1.00 0.00 115 ILE A C 6
ATOM 10764 O O . ILE A 1 115 ? 2.353 -3.217 -0.968 1.00 0.00 115 ILE A O 6
ATOM 10780 N N . ASP A 1 116 ? 3.813 -3.380 0.737 1.00 0.00 116 ASP A N 6
ATOM 10781 C CA . ASP A 1 116 ? 3.728 -4.829 0.824 1.00 0.00 116 ASP A CA 6
ATOM 10782 C C . ASP A 1 116 ? 3.320 -5.249 2.229 1.00 0.00 116 ASP A C 6
ATOM 10783 O O . ASP A 1 116 ? 3.627 -6.353 2.678 1.00 0.00 116 ASP A O 6
ATOM 10792 N N . HIS A 1 117 ? 2.625 -4.351 2.920 1.00 0.00 117 HIS A N 6
ATOM 10793 C CA . HIS A 1 117 ? 2.167 -4.614 4.280 1.00 0.00 117 HIS A CA 6
ATOM 10794 C C . HIS A 1 117 ? 1.408 -3.417 4.843 1.00 0.00 117 HIS A C 6
ATOM 10795 O O . HIS A 1 117 ? 2.001 -2.379 5.139 1.00 0.00 117 HIS A O 6
ATOM 10810 N N . PHE A 1 118 ? 0.095 -3.567 4.991 1.00 0.00 118 PHE A N 6
ATOM 10811 C CA . PHE A 1 118 ? -0.735 -2.491 5.521 1.00 0.00 118 PHE A CA 6
ATOM 10812 C C . PHE A 1 118 ? -0.936 -2.643 7.026 1.00 0.00 118 PHE A C 6
ATOM 10813 O O . PHE A 1 118 ? -1.606 -1.774 7.623 1.00 0.00 118 PHE A O 6
ATOM 10831 N N . THR A 1 1 ? -16.790 18.710 2.805 1.00 0.00 1 THR A N 7
ATOM 10832 C CA . THR A 1 1 ? -16.924 19.813 1.819 1.00 0.00 1 THR A CA 7
ATOM 10833 C C . THR A 1 1 ? -16.039 19.572 0.599 1.00 0.00 1 THR A C 7
ATOM 10834 O O . THR A 1 1 ? -16.410 19.910 -0.525 1.00 0.00 1 THR A O 7
ATOM 10847 N N . VAL A 1 2 ? -14.870 18.985 0.830 1.00 0.00 2 VAL A N 7
ATOM 10848 C CA . VAL A 1 2 ? -13.933 18.698 -0.249 1.00 0.00 2 VAL A CA 7
ATOM 10849 C C . VAL A 1 2 ? -13.028 17.524 0.110 1.00 0.00 2 VAL A C 7
ATOM 10850 O O . VAL A 1 2 ? -11.803 17.618 0.019 1.00 0.00 2 VAL A O 7
ATOM 10863 N N . VAL A 1 3 ? -13.637 16.418 0.520 1.00 0.00 3 VAL A N 7
ATOM 10864 C CA . VAL A 1 3 ? -12.879 15.229 0.894 1.00 0.00 3 VAL A CA 7
ATOM 10865 C C . VAL A 1 3 ? -12.962 14.158 -0.187 1.00 0.00 3 VAL A C 7
ATOM 10866 O O . VAL A 1 3 ? -14.046 13.818 -0.658 1.00 0.00 3 VAL A O 7
ATOM 10879 N N . ALA A 1 4 ? -11.807 13.620 -0.563 1.00 0.00 4 ALA A N 7
ATOM 10880 C CA . ALA A 1 4 ? -11.743 12.577 -1.577 1.00 0.00 4 ALA A CA 7
ATOM 10881 C C . ALA A 1 4 ? -11.748 11.201 -0.924 1.00 0.00 4 ALA A C 7
ATOM 10882 O O . ALA A 1 4 ? -10.897 10.901 -0.088 1.00 0.00 4 ALA A O 7
ATOM 10889 N N . THR A 1 5 ? -12.712 10.370 -1.300 1.00 0.00 5 THR A N 7
ATOM 10890 C CA . THR A 1 5 ? -12.819 9.031 -0.735 1.00 0.00 5 THR A CA 7
ATOM 10891 C C . THR A 1 5 ? -13.041 7.988 -1.826 1.00 0.00 5 THR A C 7
ATOM 10892 O O . THR A 1 5 ? -13.735 8.239 -2.809 1.00 0.00 5 THR A O 7
ATOM 10903 N N . ALA A 1 6 ? -12.445 6.817 -1.637 1.00 0.00 6 ALA A N 7
ATOM 10904 C CA . ALA A 1 6 ? -12.573 5.729 -2.596 1.00 0.00 6 ALA A CA 7
ATOM 10905 C C . ALA A 1 6 ? -12.648 4.384 -1.885 1.00 0.00 6 ALA A C 7
ATOM 10906 O O . ALA A 1 6 ? -11.761 4.032 -1.108 1.00 0.00 6 ALA A O 7
ATOM 10913 N N . ARG A 1 7 ? -13.710 3.635 -2.157 1.00 0.00 7 ARG A N 7
ATOM 10914 C CA . ARG A 1 7 ? -13.901 2.327 -1.544 1.00 0.00 7 ARG A CA 7
ATOM 10915 C C . ARG A 1 7 ? -14.147 1.266 -2.611 1.00 0.00 7 ARG A C 7
ATOM 10916 O O . ARG A 1 7 ? -14.999 1.441 -3.483 1.00 0.00 7 ARG A O 7
ATOM 10937 N N . GLY A 1 8 ? -13.402 0.167 -2.543 1.00 0.00 8 GLY A N 7
ATOM 10938 C CA . GLY A 1 8 ? -13.573 -0.892 -3.521 1.00 0.00 8 GLY A CA 7
ATOM 10939 C C . GLY A 1 8 ? -12.819 -2.156 -3.164 1.00 0.00 8 GLY A C 7
ATOM 10940 O O . GLY A 1 8 ? -11.749 -2.100 -2.561 1.00 0.00 8 GLY A O 7
ATOM 10944 N N . ILE A 1 9 ? -13.376 -3.299 -3.552 1.00 0.00 9 ILE A N 7
ATOM 10945 C CA . ILE A 1 9 ? -12.745 -4.585 -3.283 1.00 0.00 9 ILE A CA 7
ATOM 10946 C C . ILE A 1 9 ? -11.774 -4.947 -4.399 1.00 0.00 9 ILE A C 7
ATOM 10947 O O . ILE A 1 9 ? -11.911 -4.473 -5.527 1.00 0.00 9 ILE A O 7
ATOM 10963 N N . PHE A 1 10 ? -10.790 -5.779 -4.083 1.00 0.00 10 PHE A N 7
ATOM 10964 C CA . PHE A 1 10 ? -9.798 -6.186 -5.069 1.00 0.00 10 PHE A CA 7
ATOM 10965 C C . PHE A 1 10 ? -9.593 -7.697 -5.062 1.00 0.00 10 PHE A C 7
ATOM 10966 O O . PHE A 1 10 ? -9.713 -8.349 -4.026 1.00 0.00 10 PHE A O 7
ATOM 10983 N N . ASN A 1 11 ? -9.280 -8.242 -6.231 1.00 0.00 11 ASN A N 7
ATOM 10984 C CA . ASN A 1 11 ? -9.051 -9.675 -6.378 1.00 0.00 11 ASN A CA 7
ATOM 10985 C C . ASN A 1 11 ? -7.780 -9.932 -7.182 1.00 0.00 11 ASN A C 7
ATOM 10986 O O . ASN A 1 11 ? -7.182 -9.006 -7.730 1.00 0.00 11 ASN A O 7
ATOM 10997 N N . SER A 1 12 ? -7.373 -11.196 -7.250 1.00 0.00 12 SER A N 7
ATOM 10998 C CA . SER A 1 12 ? -6.171 -11.580 -7.988 1.00 0.00 12 SER A CA 7
ATOM 10999 C C . SER A 1 12 ? -6.132 -10.928 -9.371 1.00 0.00 12 SER A C 7
ATOM 11000 O O . SER A 1 12 ? -5.058 -10.703 -9.929 1.00 0.00 12 SER A O 7
ATOM 11008 N N . ASN A 1 13 ? -7.309 -10.632 -9.920 1.00 0.00 13 ASN A N 7
ATOM 11009 C CA . ASN A 1 13 ? -7.407 -10.010 -11.238 1.00 0.00 13 ASN A CA 7
ATOM 11010 C C . ASN A 1 13 ? -6.505 -8.782 -11.343 1.00 0.00 13 ASN A C 7
ATOM 11011 O O . ASN A 1 13 ? -5.850 -8.566 -12.363 1.00 0.00 13 ASN A O 7
ATOM 11022 N N . GLY A 1 14 ? -6.474 -7.985 -10.282 1.00 0.00 14 GLY A N 7
ATOM 11023 C CA . GLY A 1 14 ? -5.649 -6.792 -10.274 1.00 0.00 14 GLY A CA 7
ATOM 11024 C C . GLY A 1 14 ? -6.378 -5.570 -10.801 1.00 0.00 14 GLY A C 7
ATOM 11025 O O . GLY A 1 14 ? -6.967 -5.605 -11.881 1.00 0.00 14 GLY A O 7
ATOM 11029 N N . GLY A 1 15 ? -6.335 -4.486 -10.032 1.00 0.00 15 GLY A N 7
ATOM 11030 C CA . GLY A 1 15 ? -6.992 -3.256 -10.435 1.00 0.00 15 GLY A CA 7
ATOM 11031 C C . GLY A 1 15 ? -6.334 -2.034 -9.825 1.00 0.00 15 GLY A C 7
ATOM 11032 O O . GLY A 1 15 ? -5.174 -2.091 -9.415 1.00 0.00 15 GLY A O 7
ATOM 11036 N N . VAL A 1 16 ? -7.068 -0.929 -9.757 1.00 0.00 16 VAL A N 7
ATOM 11037 C CA . VAL A 1 16 ? -6.530 0.299 -9.182 1.00 0.00 16 VAL A CA 7
ATOM 11038 C C . VAL A 1 16 ? -7.564 1.026 -8.333 1.00 0.00 16 VAL A C 7
ATOM 11039 O O . VAL A 1 16 ? -8.767 0.944 -8.584 1.00 0.00 16 VAL A O 7
ATOM 11052 N N . LEU A 1 17 ? -7.072 1.757 -7.344 1.00 0.00 17 LEU A N 7
ATOM 11053 C CA . LEU A 1 17 ? -7.928 2.537 -6.459 1.00 0.00 17 LEU A CA 7
ATOM 11054 C C . LEU A 1 17 ? -7.496 3.998 -6.502 1.00 0.00 17 LEU A C 7
ATOM 11055 O O . LEU A 1 17 ? -6.510 4.377 -5.874 1.00 0.00 17 LEU A O 7
ATOM 11071 N N . SER A 1 18 ? -8.220 4.806 -7.267 1.00 0.00 18 SER A N 7
ATOM 11072 C CA . SER A 1 18 ? -7.882 6.217 -7.409 1.00 0.00 18 SER A CA 7
ATOM 11073 C C . SER A 1 18 ? -9.036 7.125 -6.998 1.00 0.00 18 SER A C 7
ATOM 11074 O O . SER A 1 18 ? -10.204 6.741 -7.070 1.00 0.00 18 SER A O 7
ATOM 11082 N N . SER A 1 19 ? -8.690 8.339 -6.581 1.00 0.00 19 SER A N 7
ATOM 11083 C CA . SER A 1 19 ? -9.676 9.327 -6.171 1.00 0.00 19 SER A CA 7
ATOM 11084 C C . SER A 1 19 ? -9.473 10.624 -6.948 1.00 0.00 19 SER A C 7
ATOM 11085 O O . SER A 1 19 ? -8.625 11.445 -6.596 1.00 0.00 19 SER A O 7
ATOM 11093 N N . ILE A 1 20 ? -10.248 10.793 -8.013 1.00 0.00 20 ILE A N 7
ATOM 11094 C CA . ILE A 1 20 ? -10.151 11.980 -8.855 1.00 0.00 20 ILE A CA 7
ATOM 11095 C C . ILE A 1 20 ? -10.272 13.265 -8.039 1.00 0.00 20 ILE A C 7
ATOM 11096 O O . ILE A 1 20 ? -9.762 14.312 -8.435 1.00 0.00 20 ILE A O 7
ATOM 11112 N N . GLU A 1 21 ? -10.956 13.181 -6.905 1.00 0.00 21 GLU A N 7
ATOM 11113 C CA . GLU A 1 21 ? -11.147 14.342 -6.043 1.00 0.00 21 GLU A CA 7
ATOM 11114 C C . GLU A 1 21 ? -9.812 14.910 -5.568 1.00 0.00 21 GLU A C 7
ATOM 11115 O O . GLU A 1 21 ? -9.715 16.089 -5.232 1.00 0.00 21 GLU A O 7
ATOM 11127 N N . THR A 1 22 ? -8.783 14.066 -5.536 1.00 0.00 22 THR A N 7
ATOM 11128 C CA . THR A 1 22 ? -7.460 14.501 -5.095 1.00 0.00 22 THR A CA 7
ATOM 11129 C C . THR A 1 22 ? -6.384 14.114 -6.105 1.00 0.00 22 THR A C 7
ATOM 11130 O O . THR A 1 22 ? -5.604 14.957 -6.549 1.00 0.00 22 THR A O 7
ATOM 11141 N N . GLY A 1 23 ? -6.345 12.836 -6.469 1.00 0.00 23 GLY A N 7
ATOM 11142 C CA . GLY A 1 23 ? -5.359 12.367 -7.424 1.00 0.00 23 GLY A CA 7
ATOM 11143 C C . GLY A 1 23 ? -4.682 11.082 -6.984 1.00 0.00 23 GLY A C 7
ATOM 11144 O O . GLY A 1 23 ? -4.372 10.226 -7.811 1.00 0.00 23 GLY A O 7
ATOM 11148 N N . VAL A 1 24 ? -4.455 10.946 -5.680 1.00 0.00 24 VAL A N 7
ATOM 11149 C CA . VAL A 1 24 ? -3.811 9.752 -5.135 1.00 0.00 24 VAL A CA 7
ATOM 11150 C C . VAL A 1 24 ? -4.472 8.483 -5.668 1.00 0.00 24 VAL A C 7
ATOM 11151 O O . VAL A 1 24 ? -5.689 8.432 -5.836 1.00 0.00 24 VAL A O 7
ATOM 11164 N N . SER A 1 25 ? -3.662 7.465 -5.943 1.00 0.00 25 SER A N 7
ATOM 11165 C CA . SER A 1 25 ? -4.183 6.206 -6.467 1.00 0.00 25 SER A CA 7
ATOM 11166 C C . SER A 1 25 ? -3.347 5.018 -6.000 1.00 0.00 25 SER A C 7
ATOM 11167 O O . SER A 1 25 ? -2.207 5.177 -5.569 1.00 0.00 25 SER A O 7
ATOM 11175 N N . ILE A 1 26 ? -3.924 3.822 -6.105 1.00 0.00 26 ILE A N 7
ATOM 11176 C CA . ILE A 1 26 ? -3.233 2.600 -5.708 1.00 0.00 26 ILE A CA 7
ATOM 11177 C C . ILE A 1 26 ? -3.426 1.504 -6.749 1.00 0.00 26 ILE A C 7
ATOM 11178 O O . ILE A 1 26 ? -4.535 1.014 -6.943 1.00 0.00 26 ILE A O 7
ATOM 11194 N N . ILE A 1 27 ? -2.345 1.120 -7.411 1.00 0.00 27 ILE A N 7
ATOM 11195 C CA . ILE A 1 27 ? -2.412 0.078 -8.425 1.00 0.00 27 ILE A CA 7
ATOM 11196 C C . ILE A 1 27 ? -2.079 -1.286 -7.827 1.00 0.00 27 ILE A C 7
ATOM 11197 O O . ILE A 1 27 ? -1.009 -1.476 -7.249 1.00 0.00 27 ILE A O 7
ATOM 11213 N N . ILE A 1 28 ? -2.999 -2.234 -7.973 1.00 0.00 28 ILE A N 7
ATOM 11214 C CA . ILE A 1 28 ? -2.798 -3.579 -7.447 1.00 0.00 28 ILE A CA 7
ATOM 11215 C C . ILE A 1 28 ? -2.661 -4.592 -8.583 1.00 0.00 28 ILE A C 7
ATOM 11216 O O . ILE A 1 28 ? -3.656 -5.143 -9.055 1.00 0.00 28 ILE A O 7
ATOM 11232 N N . PRO A 1 29 ? -1.424 -4.854 -9.038 1.00 0.00 29 PRO A N 7
ATOM 11233 C CA . PRO A 1 29 ? -1.169 -5.807 -10.121 1.00 0.00 29 PRO A CA 7
ATOM 11234 C C . PRO A 1 29 ? -1.528 -7.236 -9.729 1.00 0.00 29 PRO A C 7
ATOM 11235 O O . PRO A 1 29 ? -1.581 -7.570 -8.545 1.00 0.00 29 PRO A O 7
ATOM 11246 N N . GLN A 1 30 ? -1.776 -8.074 -10.729 1.00 0.00 30 GLN A N 7
ATOM 11247 C CA . GLN A 1 30 ? -2.132 -9.468 -10.488 1.00 0.00 30 GLN A CA 7
ATOM 11248 C C . GLN A 1 30 ? -1.049 -10.174 -9.680 1.00 0.00 30 GLN A C 7
ATOM 11249 O O . GLN A 1 30 ? 0.035 -10.458 -10.190 1.00 0.00 30 GLN A O 7
ATOM 11263 N N . GLY A 1 31 ? -1.349 -10.457 -8.415 1.00 0.00 31 GLY A N 7
ATOM 11264 C CA . GLY A 1 31 ? -0.386 -11.128 -7.563 1.00 0.00 31 GLY A CA 7
ATOM 11265 C C . GLY A 1 31 ? -0.354 -10.573 -6.150 1.00 0.00 31 GLY A C 7
ATOM 11266 O O . GLY A 1 31 ? 0.287 -11.147 -5.272 1.00 0.00 31 GLY A O 7
ATOM 11270 N N . ALA A 1 32 ? -1.040 -9.454 -5.925 1.00 0.00 32 ALA A N 7
ATOM 11271 C CA . ALA A 1 32 ? -1.073 -8.834 -4.604 1.00 0.00 32 ALA A CA 7
ATOM 11272 C C . ALA A 1 32 ? -2.031 -9.570 -3.673 1.00 0.00 32 ALA A C 7
ATOM 11273 O O . ALA A 1 32 ? -1.835 -9.591 -2.459 1.00 0.00 32 ALA A O 7
ATOM 11280 N N . ILE A 1 33 ? -3.062 -10.180 -4.250 1.00 0.00 33 ILE A N 7
ATOM 11281 C CA . ILE A 1 33 ? -4.042 -10.925 -3.470 1.00 0.00 33 ILE A CA 7
ATOM 11282 C C . ILE A 1 33 ? -4.061 -12.393 -3.887 1.00 0.00 33 ILE A C 7
ATOM 11283 O O . ILE A 1 33 ? -3.937 -12.708 -5.071 1.00 0.00 33 ILE A O 7
ATOM 11299 N N . PRO A 1 34 ? -4.216 -13.320 -2.924 1.00 0.00 34 PRO A N 7
ATOM 11300 C CA . PRO A 1 34 ? -4.249 -14.756 -3.213 1.00 0.00 34 PRO A CA 7
ATOM 11301 C C . PRO A 1 34 ? -5.456 -15.143 -4.059 1.00 0.00 34 PRO A C 7
ATOM 11302 O O . PRO A 1 34 ? -6.476 -14.452 -4.055 1.00 0.00 34 PRO A O 7
ATOM 11313 N N . GLU A 1 35 ? -5.335 -16.249 -4.786 1.00 0.00 35 GLU A N 7
ATOM 11314 C CA . GLU A 1 35 ? -6.418 -16.726 -5.637 1.00 0.00 35 GLU A CA 7
ATOM 11315 C C . GLU A 1 35 ? -7.630 -17.129 -4.803 1.00 0.00 35 GLU A C 7
ATOM 11316 O O . GLU A 1 35 ? -7.490 -17.711 -3.728 1.00 0.00 35 GLU A O 7
ATOM 11328 N N . GLY A 1 36 ? -8.819 -16.816 -5.308 1.00 0.00 36 GLY A N 7
ATOM 11329 C CA . GLY A 1 36 ? -10.038 -17.153 -4.596 1.00 0.00 36 GLY A CA 7
ATOM 11330 C C . GLY A 1 36 ? -10.242 -16.306 -3.356 1.00 0.00 36 GLY A C 7
ATOM 11331 O O . GLY A 1 36 ? -10.947 -16.709 -2.431 1.00 0.00 36 GLY A O 7
ATOM 11335 N N . VAL A 1 37 ? -9.626 -15.127 -3.335 1.00 0.00 37 VAL A N 7
ATOM 11336 C CA . VAL A 1 37 ? -9.748 -14.222 -2.198 1.00 0.00 37 VAL A CA 7
ATOM 11337 C C . VAL A 1 37 ? -10.233 -12.847 -2.636 1.00 0.00 37 VAL A C 7
ATOM 11338 O O . VAL A 1 37 ? -10.120 -12.474 -3.803 1.00 0.00 37 VAL A O 7
ATOM 11351 N N . GLU A 1 38 ? -10.758 -12.095 -1.680 1.00 0.00 38 GLU A N 7
ATOM 11352 C CA . GLU A 1 38 ? -11.247 -10.750 -1.938 1.00 0.00 38 GLU A CA 7
ATOM 11353 C C . GLU A 1 38 ? -10.813 -9.821 -0.812 1.00 0.00 38 GLU A C 7
ATOM 11354 O O . GLU A 1 38 ? -11.246 -9.974 0.331 1.00 0.00 38 GLU A O 7
ATOM 11366 N N . GLN A 1 39 ? -9.949 -8.866 -1.132 1.00 0.00 39 GLN A N 7
ATOM 11367 C CA . GLN A 1 39 ? -9.458 -7.929 -0.132 1.00 0.00 39 GLN A CA 7
ATOM 11368 C C . GLN A 1 39 ? -10.097 -6.556 -0.306 1.00 0.00 39 GLN A C 7
ATOM 11369 O O . GLN A 1 39 ? -9.792 -5.836 -1.259 1.00 0.00 39 GLN A O 7
ATOM 11383 N N . GLU A 1 40 ? -10.977 -6.193 0.620 1.00 0.00 40 GLU A N 7
ATOM 11384 C CA . GLU A 1 40 ? -11.649 -4.901 0.570 1.00 0.00 40 GLU A CA 7
ATOM 11385 C C . GLU A 1 40 ? -10.666 -3.777 0.882 1.00 0.00 40 GLU A C 7
ATOM 11386 O O . GLU A 1 40 ? -10.036 -3.772 1.939 1.00 0.00 40 GLU A O 7
ATOM 11398 N N . ILE A 1 41 ? -10.530 -2.831 -0.043 1.00 0.00 41 ILE A N 7
ATOM 11399 C CA . ILE A 1 41 ? -9.613 -1.717 0.147 1.00 0.00 41 ILE A CA 7
ATOM 11400 C C . ILE A 1 41 ? -10.288 -0.381 -0.141 1.00 0.00 41 ILE A C 7
ATOM 11401 O O . ILE A 1 41 ? -10.917 -0.197 -1.184 1.00 0.00 41 ILE A O 7
ATOM 11417 N N . TYR A 1 42 ? -10.143 0.548 0.796 1.00 0.00 42 TYR A N 7
ATOM 11418 C CA . TYR A 1 42 ? -10.723 1.877 0.663 1.00 0.00 42 TYR A CA 7
ATOM 11419 C C . TYR A 1 42 ? -9.809 2.909 1.308 1.00 0.00 42 TYR A C 7
ATOM 11420 O O . TYR A 1 42 ? -8.987 2.571 2.157 1.00 0.00 42 TYR A O 7
ATOM 11438 N N . PHE A 1 43 ? -9.946 4.166 0.908 1.00 0.00 43 PHE A N 7
ATOM 11439 C CA . PHE A 1 43 ? -9.110 5.220 1.471 1.00 0.00 43 PHE A CA 7
ATOM 11440 C C . PHE A 1 43 ? -9.689 6.606 1.200 1.00 0.00 43 PHE A C 7
ATOM 11441 O O . PHE A 1 43 ? -10.515 6.784 0.306 1.00 0.00 43 PHE A O 7
ATOM 11458 N N . LYS A 1 44 ? -9.242 7.581 1.984 1.00 0.00 44 LYS A N 7
ATOM 11459 C CA . LYS A 1 44 ? -9.705 8.954 1.840 1.00 0.00 44 LYS A CA 7
ATOM 11460 C C . LYS A 1 44 ? -8.530 9.926 1.813 1.00 0.00 44 LYS A C 7
ATOM 11461 O O . LYS A 1 44 ? -7.716 9.959 2.735 1.00 0.00 44 LYS A O 7
ATOM 11480 N N . VAL A 1 45 ? -8.450 10.718 0.750 1.00 0.00 45 VAL A N 7
ATOM 11481 C CA . VAL A 1 45 ? -7.380 11.694 0.603 1.00 0.00 45 VAL A CA 7
ATOM 11482 C C . VAL A 1 45 ? -7.904 13.112 0.816 1.00 0.00 45 VAL A C 7
ATOM 11483 O O . VAL A 1 45 ? -8.904 13.510 0.218 1.00 0.00 45 VAL A O 7
ATOM 11496 N N . CYS A 1 46 ? -7.228 13.869 1.675 1.00 0.00 46 CYS A N 7
ATOM 11497 C CA . CYS A 1 46 ? -7.634 15.241 1.967 1.00 0.00 46 CYS A CA 7
ATOM 11498 C C . CYS A 1 46 ? -6.417 16.140 2.162 1.00 0.00 46 CYS A C 7
ATOM 11499 O O . CYS A 1 46 ? -5.369 15.690 2.624 1.00 0.00 46 CYS A O 7
ATOM 11507 N N . ARG A 1 47 ? -6.564 17.412 1.805 1.00 0.00 47 ARG A N 7
ATOM 11508 C CA . ARG A 1 47 ? -5.476 18.375 1.937 1.00 0.00 47 ARG A CA 7
ATOM 11509 C C . ARG A 1 47 ? -5.287 18.797 3.393 1.00 0.00 47 ARG A C 7
ATOM 11510 O O . ARG A 1 47 ? -4.180 19.137 3.810 1.00 0.00 47 ARG A O 7
ATOM 11531 N N . ASP A 1 48 ? -6.372 18.776 4.162 1.00 0.00 48 ASP A N 7
ATOM 11532 C CA . ASP A 1 48 ? -6.317 19.162 5.568 1.00 0.00 48 ASP A CA 7
ATOM 11533 C C . ASP A 1 48 ? -6.592 17.967 6.477 1.00 0.00 48 ASP A C 7
ATOM 11534 O O . ASP A 1 48 ? -7.515 17.190 6.235 1.00 0.00 48 ASP A O 7
ATOM 11543 N N . ASN A 1 49 ? -5.779 17.824 7.520 1.00 0.00 49 ASN A N 7
ATOM 11544 C CA . ASN A 1 49 ? -5.928 16.721 8.462 1.00 0.00 49 ASN A CA 7
ATOM 11545 C C . ASN A 1 49 ? -6.840 17.094 9.629 1.00 0.00 49 ASN A C 7
ATOM 11546 O O . ASN A 1 49 ? -7.795 16.380 9.933 1.00 0.00 49 ASN A O 7
ATOM 11557 N N . SER A 1 50 ? -6.532 18.206 10.292 1.00 0.00 50 SER A N 7
ATOM 11558 C CA . SER A 1 50 ? -7.319 18.654 11.437 1.00 0.00 50 SER A CA 7
ATOM 11559 C C . SER A 1 50 ? -8.638 19.281 11.003 1.00 0.00 50 SER A C 7
ATOM 11560 O O . SER A 1 50 ? -9.655 19.136 11.680 1.00 0.00 50 SER A O 7
ATOM 11568 N N . ILE A 1 51 ? -8.620 19.973 9.871 1.00 0.00 51 ILE A N 7
ATOM 11569 C CA . ILE A 1 51 ? -9.824 20.614 9.358 1.00 0.00 51 ILE A CA 7
ATOM 11570 C C . ILE A 1 51 ? -10.790 19.589 8.763 1.00 0.00 51 ILE A C 7
ATOM 11571 O O . ILE A 1 51 ? -11.889 19.938 8.332 1.00 0.00 51 ILE A O 7
ATOM 11587 N N . LEU A 1 52 ? -10.380 18.320 8.743 1.00 0.00 52 LEU A N 7
ATOM 11588 C CA . LEU A 1 52 ? -11.222 17.259 8.200 1.00 0.00 52 LEU A CA 7
ATOM 11589 C C . LEU A 1 52 ? -11.272 16.061 9.147 1.00 0.00 52 LEU A C 7
ATOM 11590 O O . LEU A 1 52 ? -10.255 15.670 9.721 1.00 0.00 52 LEU A O 7
ATOM 11606 N N . PRO A 1 53 ? -12.464 15.461 9.329 1.00 0.00 53 PRO A N 7
ATOM 11607 C CA . PRO A 1 53 ? -12.640 14.307 10.212 1.00 0.00 53 PRO A CA 7
ATOM 11608 C C . PRO A 1 53 ? -12.257 12.989 9.540 1.00 0.00 53 PRO A C 7
ATOM 11609 O O . PRO A 1 53 ? -12.351 12.856 8.320 1.00 0.00 53 PRO A O 7
ATOM 11620 N N . PRO A 1 54 ? -11.821 11.992 10.331 1.00 0.00 54 PRO A N 7
ATOM 11621 C CA . PRO A 1 54 ? -11.425 10.679 9.806 1.00 0.00 54 PRO A CA 7
ATOM 11622 C C . PRO A 1 54 ? -12.575 9.965 9.102 1.00 0.00 54 PRO A C 7
ATOM 11623 O O . PRO A 1 54 ? -13.718 10.422 9.143 1.00 0.00 54 PRO A O 7
ATOM 11634 N N . LEU A 1 55 ? -12.266 8.844 8.459 1.00 0.00 55 LEU A N 7
ATOM 11635 C CA . LEU A 1 55 ? -13.275 8.064 7.749 1.00 0.00 55 LEU A CA 7
ATOM 11636 C C . LEU A 1 55 ? -13.770 6.909 8.607 1.00 0.00 55 LEU A C 7
ATOM 11637 O O . LEU A 1 55 ? -14.927 6.881 9.027 1.00 0.00 55 LEU A O 7
ATOM 11653 N N . ASP A 1 56 ? -12.884 5.956 8.864 1.00 0.00 56 ASP A N 7
ATOM 11654 C CA . ASP A 1 56 ? -13.222 4.791 9.673 1.00 0.00 56 ASP A CA 7
ATOM 11655 C C . ASP A 1 56 ? -12.022 4.337 10.500 1.00 0.00 56 ASP A C 7
ATOM 11656 O O . ASP A 1 56 ? -11.485 3.248 10.290 1.00 0.00 56 ASP A O 7
ATOM 11665 N N . LYS A 1 57 ? -11.606 5.177 11.441 1.00 0.00 57 LYS A N 7
ATOM 11666 C CA . LYS A 1 57 ? -10.469 4.863 12.299 1.00 0.00 57 LYS A CA 7
ATOM 11667 C C . LYS A 1 57 ? -10.757 3.636 13.159 1.00 0.00 57 LYS A C 7
ATOM 11668 O O . LYS A 1 57 ? -9.870 2.820 13.410 1.00 0.00 57 LYS A O 7
ATOM 11687 N N . GLU A 1 58 ? -12.002 3.514 13.609 1.00 0.00 58 GLU A N 7
ATOM 11688 C CA . GLU A 1 58 ? -12.408 2.388 14.443 1.00 0.00 58 GLU A CA 7
ATOM 11689 C C . GLU A 1 58 ? -12.116 1.061 13.751 1.00 0.00 58 GLU A C 7
ATOM 11690 O O . GLU A 1 58 ? -11.833 0.057 14.405 1.00 0.00 58 GLU A O 7
ATOM 11702 N N . LYS A 1 59 ? -12.188 1.064 12.424 1.00 0.00 59 LYS A N 7
ATOM 11703 C CA . LYS A 1 59 ? -11.931 -0.140 11.642 1.00 0.00 59 LYS A CA 7
ATOM 11704 C C . LYS A 1 59 ? -10.442 -0.298 11.349 1.00 0.00 59 LYS A C 7
ATOM 11705 O O . LYS A 1 59 ? -9.963 -1.406 11.101 1.00 0.00 59 LYS A O 7
ATOM 11724 N N . GLY A 1 60 ? -9.712 0.814 11.376 1.00 0.00 60 GLY A N 7
ATOM 11725 C CA . GLY A 1 60 ? -8.287 0.773 11.110 1.00 0.00 60 GLY A CA 7
ATOM 11726 C C . GLY A 1 60 ? -7.862 1.815 10.095 1.00 0.00 60 GLY A C 7
ATOM 11727 O O . GLY A 1 60 ? -8.239 1.742 8.924 1.00 0.00 60 GLY A O 7
ATOM 11731 N N . GLU A 1 61 ? -7.079 2.790 10.542 1.00 0.00 61 GLU A N 7
ATOM 11732 C CA . GLU A 1 61 ? -6.609 3.855 9.664 1.00 0.00 61 GLU A CA 7
ATOM 11733 C C . GLU A 1 61 ? -5.100 3.773 9.451 1.00 0.00 61 GLU A C 7
ATOM 11734 O O . GLU A 1 61 ? -4.325 3.813 10.406 1.00 0.00 61 GLU A O 7
ATOM 11746 N N . THR A 1 62 ? -4.694 3.668 8.189 1.00 0.00 62 THR A N 7
ATOM 11747 C CA . THR A 1 62 ? -3.279 3.592 7.842 1.00 0.00 62 THR A CA 7
ATOM 11748 C C . THR A 1 62 ? -2.869 4.812 7.022 1.00 0.00 62 THR A C 7
ATOM 11749 O O . THR A 1 62 ? -3.148 4.888 5.825 1.00 0.00 62 THR A O 7
ATOM 11760 N N . LEU A 1 63 ? -2.219 5.770 7.675 1.00 0.00 63 LEU A N 7
ATOM 11761 C CA . LEU A 1 63 ? -1.789 6.991 7.005 1.00 0.00 63 LEU A CA 7
ATOM 11762 C C . LEU A 1 63 ? -0.552 6.750 6.142 1.00 0.00 63 LEU A C 7
ATOM 11763 O O . LEU A 1 63 ? 0.334 5.978 6.512 1.00 0.00 63 LEU A O 7
ATOM 11779 N N . LEU A 1 64 ? -0.499 7.416 4.989 1.00 0.00 64 LEU A N 7
ATOM 11780 C CA . LEU A 1 64 ? 0.630 7.276 4.073 1.00 0.00 64 LEU A CA 7
ATOM 11781 C C . LEU A 1 64 ? 1.225 8.639 3.720 1.00 0.00 64 LEU A C 7
ATOM 11782 O O . LEU A 1 64 ? 2.412 8.886 3.938 1.00 0.00 64 LEU A O 7
ATOM 11798 N N . SER A 1 65 ? 0.388 9.517 3.172 1.00 0.00 65 SER A N 7
ATOM 11799 C CA . SER A 1 65 ? 0.819 10.859 2.782 1.00 0.00 65 SER A CA 7
ATOM 11800 C C . SER A 1 65 ? 0.477 11.869 3.880 1.00 0.00 65 SER A C 7
ATOM 11801 O O . SER A 1 65 ? 0.009 11.479 4.950 1.00 0.00 65 SER A O 7
ATOM 11809 N N . PRO A 1 66 ? 0.694 13.184 3.641 1.00 0.00 66 PRO A N 7
ATOM 11810 C CA . PRO A 1 66 ? 0.385 14.216 4.635 1.00 0.00 66 PRO A CA 7
ATOM 11811 C C . PRO A 1 66 ? -0.960 13.964 5.302 1.00 0.00 66 PRO A C 7
ATOM 11812 O O . PRO A 1 66 ? -1.146 14.240 6.487 1.00 0.00 66 PRO A O 7
ATOM 11823 N N . LEU A 1 67 ? -1.882 13.398 4.532 1.00 0.00 67 LEU A N 7
ATOM 11824 C CA . LEU A 1 67 ? -3.202 13.058 5.039 1.00 0.00 67 LEU A CA 7
ATOM 11825 C C . LEU A 1 67 ? -3.922 12.120 4.086 1.00 0.00 67 LEU A C 7
ATOM 11826 O O . LEU A 1 67 ? -4.719 12.546 3.251 1.00 0.00 67 LEU A O 7
ATOM 11842 N N . VAL A 1 68 ? -3.645 10.838 4.234 1.00 0.00 68 VAL A N 7
ATOM 11843 C CA . VAL A 1 68 ? -4.275 9.823 3.416 1.00 0.00 68 VAL A CA 7
ATOM 11844 C C . VAL A 1 68 ? -4.471 8.569 4.245 1.00 0.00 68 VAL A C 7
ATOM 11845 O O . VAL A 1 68 ? -3.509 7.977 4.722 1.00 0.00 68 VAL A O 7
ATOM 11858 N N . ALA A 1 69 ? -5.722 8.182 4.430 1.00 0.00 69 ALA A N 7
ATOM 11859 C CA . ALA A 1 69 ? -6.036 7.012 5.230 1.00 0.00 69 ALA A CA 7
ATOM 11860 C C . ALA A 1 69 ? -6.420 5.826 4.358 1.00 0.00 69 ALA A C 7
ATOM 11861 O O . ALA A 1 69 ? -7.510 5.787 3.791 1.00 0.00 69 ALA A O 7
ATOM 11868 N N . ALA A 1 70 ? -5.510 4.862 4.254 1.00 0.00 70 ALA A N 7
ATOM 11869 C CA . ALA A 1 70 ? -5.745 3.668 3.451 1.00 0.00 70 ALA A CA 7
ATOM 11870 C C . ALA A 1 70 ? -6.854 2.811 4.052 1.00 0.00 70 ALA A C 7
ATOM 11871 O O . ALA A 1 70 ? -7.527 3.222 4.997 1.00 0.00 70 ALA A O 7
ATOM 11878 N N . GLY A 1 71 ? -7.040 1.618 3.495 1.00 0.00 71 GLY A N 7
ATOM 11879 C CA . GLY A 1 71 ? -8.070 0.720 3.988 1.00 0.00 71 GLY A CA 7
ATOM 11880 C C . GLY A 1 71 ? -7.867 0.346 5.442 1.00 0.00 71 GLY A C 7
ATOM 11881 O O . GLY A 1 71 ? -7.185 1.058 6.180 1.00 0.00 71 GLY A O 7
ATOM 11885 N N . PRO A 1 72 ? -8.448 -0.781 5.890 1.00 0.00 72 PRO A N 7
ATOM 11886 C CA . PRO A 1 72 ? -8.315 -1.239 7.276 1.00 0.00 72 PRO A CA 7
ATOM 11887 C C . PRO A 1 72 ? -6.871 -1.568 7.632 1.00 0.00 72 PRO A C 7
ATOM 11888 O O . PRO A 1 72 ? -6.242 -2.413 6.997 1.00 0.00 72 PRO A O 7
ATOM 11899 N N . HIS A 1 73 ? -6.349 -0.894 8.653 1.00 0.00 73 HIS A N 7
ATOM 11900 C CA . HIS A 1 73 ? -4.976 -1.113 9.093 1.00 0.00 73 HIS A CA 7
ATOM 11901 C C . HIS A 1 73 ? -4.701 -2.597 9.306 1.00 0.00 73 HIS A C 7
ATOM 11902 O O . HIS A 1 73 ? -5.231 -3.213 10.232 1.00 0.00 73 HIS A O 7
ATOM 11917 N N . GLY A 1 74 ? -3.870 -3.165 8.441 1.00 0.00 74 GLY A N 7
ATOM 11918 C CA . GLY A 1 74 ? -3.537 -4.573 8.546 1.00 0.00 74 GLY A CA 7
ATOM 11919 C C . GLY A 1 74 ? -4.019 -5.373 7.352 1.00 0.00 74 GLY A C 7
ATOM 11920 O O . GLY A 1 74 ? -4.971 -6.147 7.458 1.00 0.00 74 GLY A O 7
ATOM 11924 N N . LEU A 1 75 ? -3.355 -5.194 6.214 1.00 0.00 75 LEU A N 7
ATOM 11925 C CA . LEU A 1 75 ? -3.715 -5.913 4.999 1.00 0.00 75 LEU A CA 7
ATOM 11926 C C . LEU A 1 75 ? -2.462 -6.292 4.217 1.00 0.00 75 LEU A C 7
ATOM 11927 O O . LEU A 1 75 ? -2.027 -5.569 3.321 1.00 0.00 75 LEU A O 7
ATOM 11943 N N . LYS A 1 76 ? -1.881 -7.431 4.576 1.00 0.00 76 LYS A N 7
ATOM 11944 C CA . LYS A 1 76 ? -0.672 -7.915 3.923 1.00 0.00 76 LYS A CA 7
ATOM 11945 C C . LYS A 1 76 ? -0.889 -8.081 2.422 1.00 0.00 76 LYS A C 7
ATOM 11946 O O . LYS A 1 76 ? -2.023 -8.186 1.956 1.00 0.00 76 LYS A O 7
ATOM 11965 N N . PHE A 1 77 ? 0.208 -8.104 1.676 1.00 0.00 77 PHE A N 7
ATOM 11966 C CA . PHE A 1 77 ? 0.146 -8.259 0.230 1.00 0.00 77 PHE A CA 7
ATOM 11967 C C . PHE A 1 77 ? 1.274 -9.158 -0.261 1.00 0.00 77 PHE A C 7
ATOM 11968 O O . PHE A 1 77 ? 2.388 -9.111 0.258 1.00 0.00 77 PHE A O 7
ATOM 11985 N N . LEU A 1 78 ? 0.979 -9.973 -1.267 1.00 0.00 78 LEU A N 7
ATOM 11986 C CA . LEU A 1 78 ? 1.977 -10.881 -1.827 1.00 0.00 78 LEU A CA 7
ATOM 11987 C C . LEU A 1 78 ? 2.651 -10.273 -3.051 1.00 0.00 78 LEU A C 7
ATOM 11988 O O . LEU A 1 78 ? 3.300 -10.969 -3.832 1.00 0.00 78 LEU A O 7
ATOM 12004 N N . LYS A 1 79 ? 2.500 -8.967 -3.191 1.00 0.00 79 LYS A N 7
ATOM 12005 C CA . LYS A 1 79 ? 3.097 -8.232 -4.300 1.00 0.00 79 LYS A CA 7
ATOM 12006 C C . LYS A 1 79 ? 3.156 -6.738 -3.977 1.00 0.00 79 LYS A C 7
ATOM 12007 O O . LYS A 1 79 ? 2.197 -6.173 -3.453 1.00 0.00 79 LYS A O 7
ATOM 12026 N N . PRO A 1 80 ? 4.288 -6.074 -4.279 1.00 0.00 80 PRO A N 7
ATOM 12027 C CA . PRO A 1 80 ? 4.457 -4.641 -4.007 1.00 0.00 80 PRO A CA 7
ATOM 12028 C C . PRO A 1 80 ? 3.461 -3.780 -4.777 1.00 0.00 80 PRO A C 7
ATOM 12029 O O . PRO A 1 80 ? 3.647 -3.512 -5.964 1.00 0.00 80 PRO A O 7
ATOM 12040 N N . VAL A 1 81 ? 2.405 -3.344 -4.096 1.00 0.00 81 VAL A N 7
ATOM 12041 C CA . VAL A 1 81 ? 1.389 -2.513 -4.717 1.00 0.00 81 VAL A CA 7
ATOM 12042 C C . VAL A 1 81 ? 1.915 -1.098 -4.950 1.00 0.00 81 VAL A C 7
ATOM 12043 O O . VAL A 1 81 ? 2.617 -0.541 -4.105 1.00 0.00 81 VAL A O 7
ATOM 12056 N N . GLU A 1 82 ? 1.581 -0.524 -6.100 1.00 0.00 82 GLU A N 7
ATOM 12057 C CA . GLU A 1 82 ? 2.029 0.821 -6.440 1.00 0.00 82 GLU A CA 7
ATOM 12058 C C . GLU A 1 82 ? 1.092 1.877 -5.867 1.00 0.00 82 GLU A C 7
ATOM 12059 O O . GLU A 1 82 ? -0.111 1.861 -6.122 1.00 0.00 82 GLU A O 7
ATOM 12071 N N . LEU A 1 83 ? 1.655 2.799 -5.093 1.00 0.00 83 LEU A N 7
ATOM 12072 C CA . LEU A 1 83 ? 0.876 3.871 -4.486 1.00 0.00 83 LEU A CA 7
ATOM 12073 C C . LEU A 1 83 ? 1.452 5.232 -4.870 1.00 0.00 83 LEU A C 7
ATOM 12074 O O . LEU A 1 83 ? 2.650 5.473 -4.719 1.00 0.00 83 LEU A O 7
ATOM 12090 N N . ARG A 1 84 ? 0.595 6.115 -5.374 1.00 0.00 84 ARG A N 7
ATOM 12091 C CA . ARG A 1 84 ? 1.027 7.446 -5.786 1.00 0.00 84 ARG A CA 7
ATOM 12092 C C . ARG A 1 84 ? 0.314 8.534 -4.987 1.00 0.00 84 ARG A C 7
ATOM 12093 O O . ARG A 1 84 ? -0.916 8.559 -4.913 1.00 0.00 84 ARG A O 7
ATOM 12114 N N . LEU A 1 85 ? 1.100 9.431 -4.398 1.00 0.00 85 LEU A N 7
ATOM 12115 C CA . LEU A 1 85 ? 0.556 10.532 -3.607 1.00 0.00 85 LEU A CA 7
ATOM 12116 C C . LEU A 1 85 ? 1.367 11.810 -3.828 1.00 0.00 85 LEU A C 7
ATOM 12117 O O . LEU A 1 85 ? 2.596 11.792 -3.758 1.00 0.00 85 LEU A O 7
ATOM 12133 N N . PRO A 1 86 ? 0.692 12.943 -4.097 1.00 0.00 86 PRO A N 7
ATOM 12134 C CA . PRO A 1 86 ? 1.368 14.227 -4.322 1.00 0.00 86 PRO A CA 7
ATOM 12135 C C . PRO A 1 86 ? 2.281 14.605 -3.162 1.00 0.00 86 PRO A C 7
ATOM 12136 O O . PRO A 1 86 ? 1.968 14.339 -2.001 1.00 0.00 86 PRO A O 7
ATOM 12147 N N . HIS A 1 87 ? 3.410 15.228 -3.482 1.00 0.00 87 HIS A N 7
ATOM 12148 C CA . HIS A 1 87 ? 4.369 15.642 -2.464 1.00 0.00 87 HIS A CA 7
ATOM 12149 C C . HIS A 1 87 ? 3.724 16.602 -1.466 1.00 0.00 87 HIS A C 7
ATOM 12150 O O . HIS A 1 87 ? 3.879 16.451 -0.255 1.00 0.00 87 HIS A O 7
ATOM 12165 N N . CYS A 1 88 ? 2.998 17.587 -1.986 1.00 0.00 88 CYS A N 7
ATOM 12166 C CA . CYS A 1 88 ? 2.327 18.570 -1.143 1.00 0.00 88 CYS A CA 7
ATOM 12167 C C . CYS A 1 88 ? 3.326 19.293 -0.247 1.00 0.00 88 CYS A C 7
ATOM 12168 O O . CYS A 1 88 ? 4.518 18.983 -0.252 1.00 0.00 88 CYS A O 7
ATOM 12176 N N . ASP A 1 89 ? 2.836 20.259 0.523 1.00 0.00 89 ASP A N 7
ATOM 12177 C CA . ASP A 1 89 ? 3.688 21.025 1.425 1.00 0.00 89 ASP A CA 7
ATOM 12178 C C . ASP A 1 89 ? 4.809 21.721 0.651 1.00 0.00 89 ASP A C 7
ATOM 12179 O O . ASP A 1 89 ? 5.807 21.096 0.299 1.00 0.00 89 ASP A O 7
ATOM 12188 N N . PRO A 1 90 ? 4.656 23.029 0.373 1.00 0.00 90 PRO A N 7
ATOM 12189 C CA . PRO A 1 90 ? 5.654 23.801 -0.367 1.00 0.00 90 PRO A CA 7
ATOM 12190 C C . PRO A 1 90 ? 6.779 24.326 0.524 1.00 0.00 90 PRO A C 7
ATOM 12191 O O . PRO A 1 90 ? 7.224 25.463 0.368 1.00 0.00 90 PRO A O 7
ATOM 12202 N N . LYS A 1 91 ? 7.240 23.495 1.454 1.00 0.00 91 LYS A N 7
ATOM 12203 C CA . LYS A 1 91 ? 8.316 23.883 2.359 1.00 0.00 91 LYS A CA 7
ATOM 12204 C C . LYS A 1 91 ? 9.616 23.143 2.037 1.00 0.00 91 LYS A C 7
ATOM 12205 O O . LYS A 1 91 ? 10.646 23.391 2.666 1.00 0.00 91 LYS A O 7
ATOM 12224 N N . THR A 1 92 ? 9.567 22.228 1.069 1.00 0.00 92 THR A N 7
ATOM 12225 C CA . THR A 1 92 ? 10.747 21.456 0.691 1.00 0.00 92 THR A CA 7
ATOM 12226 C C . THR A 1 92 ? 11.090 21.617 -0.784 1.00 0.00 92 THR A C 7
ATOM 12227 O O . THR A 1 92 ? 11.854 20.830 -1.345 1.00 0.00 92 THR A O 7
ATOM 12238 N N . TRP A 1 93 ? 10.523 22.634 -1.406 1.00 0.00 93 TRP A N 7
ATOM 12239 C CA . TRP A 1 93 ? 10.767 22.899 -2.821 1.00 0.00 93 TRP A CA 7
ATOM 12240 C C . TRP A 1 93 ? 11.596 24.166 -3.004 1.00 0.00 93 TRP A C 7
ATOM 12241 O O . TRP A 1 93 ? 12.437 24.247 -3.901 1.00 0.00 93 TRP A O 7
ATOM 12262 N N . GLN A 1 94 ? 11.343 25.153 -2.157 1.00 0.00 94 GLN A N 7
ATOM 12263 C CA . GLN A 1 94 ? 12.053 26.422 -2.226 1.00 0.00 94 GLN A CA 7
ATOM 12264 C C . GLN A 1 94 ? 13.053 26.552 -1.079 1.00 0.00 94 GLN A C 7
ATOM 12265 O O . GLN A 1 94 ? 13.062 27.550 -0.360 1.00 0.00 94 GLN A O 7
ATOM 12279 N N . ASN A 1 95 ? 13.891 25.533 -0.919 1.00 0.00 95 ASN A N 7
ATOM 12280 C CA . ASN A 1 95 ? 14.896 25.531 0.138 1.00 0.00 95 ASN A CA 7
ATOM 12281 C C . ASN A 1 95 ? 16.289 25.798 -0.427 1.00 0.00 95 ASN A C 7
ATOM 12282 O O . ASN A 1 95 ? 17.187 26.232 0.293 1.00 0.00 95 ASN A O 7
ATOM 12293 N N . LYS A 1 96 ? 16.463 25.540 -1.721 1.00 0.00 96 LYS A N 7
ATOM 12294 C CA . LYS A 1 96 ? 17.748 25.755 -2.375 1.00 0.00 96 LYS A CA 7
ATOM 12295 C C . LYS A 1 96 ? 17.632 25.584 -3.887 1.00 0.00 96 LYS A C 7
ATOM 12296 O O . LYS A 1 96 ? 18.255 26.319 -4.654 1.00 0.00 96 LYS A O 7
ATOM 12315 N N . CYS A 1 97 ? 16.831 24.610 -4.313 1.00 0.00 97 CYS A N 7
ATOM 12316 C CA . CYS A 1 97 ? 16.635 24.342 -5.736 1.00 0.00 97 CYS A CA 7
ATOM 12317 C C . CYS A 1 97 ? 16.345 25.627 -6.506 1.00 0.00 97 CYS A C 7
ATOM 12318 O O . CYS A 1 97 ? 16.142 26.686 -5.912 1.00 0.00 97 CYS A O 7
ATOM 12326 N N . LEU A 1 98 ? 16.331 25.526 -7.832 1.00 0.00 98 LEU A N 7
ATOM 12327 C CA . LEU A 1 98 ? 16.071 26.682 -8.682 1.00 0.00 98 LEU A CA 7
ATOM 12328 C C . LEU A 1 98 ? 14.570 26.862 -8.917 1.00 0.00 98 LEU A C 7
ATOM 12329 O O . LEU A 1 98 ? 13.899 25.951 -9.401 1.00 0.00 98 LEU A O 7
ATOM 12345 N N . PRO A 1 99 ? 14.019 28.044 -8.580 1.00 0.00 99 PRO A N 7
ATOM 12346 C CA . PRO A 1 99 ? 12.593 28.330 -8.763 1.00 0.00 99 PRO A CA 7
ATOM 12347 C C . PRO A 1 99 ? 12.186 28.317 -10.233 1.00 0.00 99 PRO A C 7
ATOM 12348 O O . PRO A 1 99 ? 11.069 27.929 -10.575 1.00 0.00 99 PRO A O 7
ATOM 12359 N N . GLY A 1 100 ? 13.099 28.748 -11.097 1.00 0.00 100 GLY A N 7
ATOM 12360 C CA . GLY A 1 100 ? 12.819 28.785 -12.520 1.00 0.00 100 GLY A CA 7
ATOM 12361 C C . GLY A 1 100 ? 12.980 27.432 -13.189 1.00 0.00 100 GLY A C 7
ATOM 12362 O O . GLY A 1 100 ? 12.503 27.227 -14.305 1.00 0.00 100 GLY A O 7
ATOM 12366 N N . ASP A 1 101 ? 13.650 26.505 -12.509 1.00 0.00 101 ASP A N 7
ATOM 12367 C CA . ASP A 1 101 ? 13.865 25.170 -13.055 1.00 0.00 101 ASP A CA 7
ATOM 12368 C C . ASP A 1 101 ? 12.559 24.377 -13.078 1.00 0.00 101 ASP A C 7
ATOM 12369 O O . ASP A 1 101 ? 11.935 24.173 -12.038 1.00 0.00 101 ASP A O 7
ATOM 12378 N N . PRO A 1 102 ? 12.125 23.913 -14.267 1.00 0.00 102 PRO A N 7
ATOM 12379 C CA . PRO A 1 102 ? 10.885 23.140 -14.403 1.00 0.00 102 PRO A CA 7
ATOM 12380 C C . PRO A 1 102 ? 10.940 21.827 -13.631 1.00 0.00 102 PRO A C 7
ATOM 12381 O O . PRO A 1 102 ? 9.912 21.314 -13.190 1.00 0.00 102 PRO A O 7
ATOM 12392 N N . ASN A 1 103 ? 12.146 21.297 -13.452 1.00 0.00 103 ASN A N 7
ATOM 12393 C CA . ASN A 1 103 ? 12.330 20.053 -12.711 1.00 0.00 103 ASN A CA 7
ATOM 12394 C C . ASN A 1 103 ? 11.942 20.242 -11.245 1.00 0.00 103 ASN A C 7
ATOM 12395 O O . ASN A 1 103 ? 11.749 19.273 -10.510 1.00 0.00 103 ASN A O 7
ATOM 12406 N N . TYR A 1 104 ? 11.833 21.502 -10.829 1.00 0.00 104 TYR A N 7
ATOM 12407 C CA . TYR A 1 104 ? 11.472 21.848 -9.460 1.00 0.00 104 TYR A CA 7
ATOM 12408 C C . TYR A 1 104 ? 10.137 21.220 -9.043 1.00 0.00 104 TYR A C 7
ATOM 12409 O O . TYR A 1 104 ? 9.835 21.135 -7.852 1.00 0.00 104 TYR A O 7
ATOM 12427 N N . LEU A 1 105 ? 9.334 20.800 -10.020 1.00 0.00 105 LEU A N 7
ATOM 12428 C CA . LEU A 1 105 ? 8.030 20.205 -9.734 1.00 0.00 105 LEU A CA 7
ATOM 12429 C C . LEU A 1 105 ? 7.542 19.306 -10.871 1.00 0.00 105 LEU A C 7
ATOM 12430 O O . LEU A 1 105 ? 6.783 18.366 -10.635 1.00 0.00 105 LEU A O 7
ATOM 12446 N N . VAL A 1 106 ? 7.954 19.605 -12.101 1.00 0.00 106 VAL A N 7
ATOM 12447 C CA . VAL A 1 106 ? 7.525 18.826 -13.261 1.00 0.00 106 VAL A CA 7
ATOM 12448 C C . VAL A 1 106 ? 8.084 17.397 -13.256 1.00 0.00 106 VAL A C 7
ATOM 12449 O O . VAL A 1 106 ? 8.417 16.854 -14.309 1.00 0.00 106 VAL A O 7
ATOM 12462 N N . GLY A 1 107 ? 8.185 16.786 -12.076 1.00 0.00 107 GLY A N 7
ATOM 12463 C CA . GLY A 1 107 ? 8.703 15.433 -11.986 1.00 0.00 107 GLY A CA 7
ATOM 12464 C C . GLY A 1 107 ? 8.574 14.851 -10.592 1.00 0.00 107 GLY A C 7
ATOM 12465 O O . GLY A 1 107 ? 8.277 13.668 -10.433 1.00 0.00 107 GLY A O 7
ATOM 12469 N N . ALA A 1 108 ? 8.798 15.685 -9.581 1.00 0.00 108 ALA A N 7
ATOM 12470 C CA . ALA A 1 108 ? 8.705 15.246 -8.194 1.00 0.00 108 ALA A CA 7
ATOM 12471 C C . ALA A 1 108 ? 7.319 15.516 -7.613 1.00 0.00 108 ALA A C 7
ATOM 12472 O O . ALA A 1 108 ? 7.141 15.536 -6.395 1.00 0.00 108 ALA A O 7
ATOM 12479 N N . ASN A 1 109 ? 6.340 15.725 -8.489 1.00 0.00 109 ASN A N 7
ATOM 12480 C CA . ASN A 1 109 ? 4.974 15.995 -8.056 1.00 0.00 109 ASN A CA 7
ATOM 12481 C C . ASN A 1 109 ? 4.413 14.819 -7.260 1.00 0.00 109 ASN A C 7
ATOM 12482 O O . ASN A 1 109 ? 4.095 14.951 -6.079 1.00 0.00 109 ASN A O 7
ATOM 12493 N N . CYS A 1 110 ? 4.292 13.669 -7.917 1.00 0.00 110 CYS A N 7
ATOM 12494 C CA . CYS A 1 110 ? 3.768 12.471 -7.272 1.00 0.00 110 CYS A CA 7
ATOM 12495 C C . CYS A 1 110 ? 4.899 11.616 -6.711 1.00 0.00 110 CYS A C 7
ATOM 12496 O O . CYS A 1 110 ? 6.006 11.601 -7.251 1.00 0.00 110 CYS A O 7
ATOM 12504 N N . VAL A 1 111 ? 4.615 10.903 -5.624 1.00 0.00 111 VAL A N 7
ATOM 12505 C CA . VAL A 1 111 ? 5.610 10.046 -4.991 1.00 0.00 111 VAL A CA 7
ATOM 12506 C C . VAL A 1 111 ? 5.276 8.570 -5.188 1.00 0.00 111 VAL A C 7
ATOM 12507 O O . VAL A 1 111 ? 4.229 8.097 -4.746 1.00 0.00 111 VAL A O 7
ATOM 12520 N N . SER A 1 112 ? 6.174 7.845 -5.846 1.00 0.00 112 SER A N 7
ATOM 12521 C CA . SER A 1 112 ? 5.967 6.423 -6.082 1.00 0.00 112 SER A CA 7
ATOM 12522 C C . SER A 1 112 ? 6.368 5.620 -4.852 1.00 0.00 112 SER A C 7
ATOM 12523 O O . SER A 1 112 ? 7.554 5.446 -4.570 1.00 0.00 112 SER A O 7
ATOM 12531 N N . VAL A 1 113 ? 5.374 5.137 -4.116 1.00 0.00 113 VAL A N 7
ATOM 12532 C CA . VAL A 1 113 ? 5.623 4.358 -2.911 1.00 0.00 113 VAL A CA 7
ATOM 12533 C C . VAL A 1 113 ? 5.000 2.969 -3.018 1.00 0.00 113 VAL A C 7
ATOM 12534 O O . VAL A 1 113 ? 3.823 2.830 -3.346 1.00 0.00 113 VAL A O 7
ATOM 12547 N N . LEU A 1 114 ? 5.798 1.943 -2.741 1.00 0.00 114 LEU A N 7
ATOM 12548 C CA . LEU A 1 114 ? 5.322 0.568 -2.811 1.00 0.00 114 LEU A CA 7
ATOM 12549 C C . LEU A 1 114 ? 4.908 0.061 -1.435 1.00 0.00 114 LEU A C 7
ATOM 12550 O O . LEU A 1 114 ? 5.642 0.216 -0.457 1.00 0.00 114 LEU A O 7
ATOM 12566 N N . ILE A 1 115 ? 3.730 -0.546 -1.368 1.00 0.00 115 ILE A N 7
ATOM 12567 C CA . ILE A 1 115 ? 3.213 -1.079 -0.113 1.00 0.00 115 ILE A CA 7
ATOM 12568 C C . ILE A 1 115 ? 3.004 -2.585 -0.201 1.00 0.00 115 ILE A C 7
ATOM 12569 O O . ILE A 1 115 ? 2.209 -3.068 -1.006 1.00 0.00 115 ILE A O 7
ATOM 12585 N N . ASP A 1 116 ? 3.715 -3.316 0.646 1.00 0.00 116 ASP A N 7
ATOM 12586 C CA . ASP A 1 116 ? 3.603 -4.766 0.683 1.00 0.00 116 ASP A CA 7
ATOM 12587 C C . ASP A 1 116 ? 3.140 -5.227 2.057 1.00 0.00 116 ASP A C 7
ATOM 12588 O O . ASP A 1 116 ? 3.414 -6.352 2.473 1.00 0.00 116 ASP A O 7
ATOM 12597 N N . HIS A 1 117 ? 2.437 -4.342 2.758 1.00 0.00 117 HIS A N 7
ATOM 12598 C CA . HIS A 1 117 ? 1.934 -4.655 4.092 1.00 0.00 117 HIS A CA 7
ATOM 12599 C C . HIS A 1 117 ? 1.137 -3.490 4.670 1.00 0.00 117 HIS A C 7
ATOM 12600 O O . HIS A 1 117 ? 1.683 -2.416 4.925 1.00 0.00 117 HIS A O 7
ATOM 12615 N N . PHE A 1 118 ? -0.157 -3.712 4.878 1.00 0.00 118 PHE A N 7
ATOM 12616 C CA . PHE A 1 118 ? -1.030 -2.683 5.431 1.00 0.00 118 PHE A CA 7
ATOM 12617 C C . PHE A 1 118 ? -1.120 -2.802 6.950 1.00 0.00 118 PHE A C 7
ATOM 12618 O O . PHE A 1 118 ? -0.548 -3.765 7.501 1.00 0.00 118 PHE A O 7
ATOM 12636 N N . THR A 1 1 ? -11.772 22.215 2.482 1.00 0.00 1 THR A N 8
ATOM 12637 C CA . THR A 1 1 ? -13.157 21.764 2.779 1.00 0.00 1 THR A CA 8
ATOM 12638 C C . THR A 1 1 ? -13.459 20.431 2.100 1.00 0.00 1 THR A C 8
ATOM 12639 O O . THR A 1 1 ? -12.789 20.050 1.142 1.00 0.00 1 THR A O 8
ATOM 12652 N N . VAL A 1 2 ? -14.474 19.732 2.614 1.00 0.00 2 VAL A N 8
ATOM 12653 C CA . VAL A 1 2 ? -14.888 18.434 2.078 1.00 0.00 2 VAL A CA 8
ATOM 12654 C C . VAL A 1 2 ? -13.714 17.460 1.966 1.00 0.00 2 VAL A C 8
ATOM 12655 O O . VAL A 1 2 ? -12.552 17.865 1.964 1.00 0.00 2 VAL A O 8
ATOM 12668 N N . VAL A 1 3 ? -14.027 16.171 1.881 1.00 0.00 3 VAL A N 8
ATOM 12669 C CA . VAL A 1 3 ? -12.999 15.140 1.773 1.00 0.00 3 VAL A CA 8
ATOM 12670 C C . VAL A 1 3 ? -13.323 14.163 0.648 1.00 0.00 3 VAL A C 8
ATOM 12671 O O . VAL A 1 3 ? -14.490 13.890 0.367 1.00 0.00 3 VAL A O 8
ATOM 12684 N N . ALA A 1 4 ? -12.283 13.636 0.010 1.00 0.00 4 ALA A N 8
ATOM 12685 C CA . ALA A 1 4 ? -12.460 12.685 -1.081 1.00 0.00 4 ALA A CA 8
ATOM 12686 C C . ALA A 1 4 ? -12.078 11.278 -0.641 1.00 0.00 4 ALA A C 8
ATOM 12687 O O . ALA A 1 4 ? -10.931 11.018 -0.283 1.00 0.00 4 ALA A O 8
ATOM 12694 N N . THR A 1 5 ? -13.050 10.370 -0.667 1.00 0.00 5 THR A N 8
ATOM 12695 C CA . THR A 1 5 ? -12.811 8.989 -0.264 1.00 0.00 5 THR A CA 8
ATOM 12696 C C . THR A 1 5 ? -13.186 8.020 -1.379 1.00 0.00 5 THR A C 8
ATOM 12697 O O . THR A 1 5 ? -14.155 8.237 -2.108 1.00 0.00 5 THR A O 8
ATOM 12708 N N . ALA A 1 6 ? -12.411 6.947 -1.503 1.00 0.00 6 ALA A N 8
ATOM 12709 C CA . ALA A 1 6 ? -12.658 5.940 -2.524 1.00 0.00 6 ALA A CA 8
ATOM 12710 C C . ALA A 1 6 ? -12.623 4.538 -1.922 1.00 0.00 6 ALA A C 8
ATOM 12711 O O . ALA A 1 6 ? -11.697 4.189 -1.192 1.00 0.00 6 ALA A O 8
ATOM 12718 N N . ARG A 1 7 ? -13.641 3.743 -2.230 1.00 0.00 7 ARG A N 8
ATOM 12719 C CA . ARG A 1 7 ? -13.727 2.380 -1.717 1.00 0.00 7 ARG A CA 8
ATOM 12720 C C . ARG A 1 7 ? -13.966 1.388 -2.849 1.00 0.00 7 ARG A C 8
ATOM 12721 O O . ARG A 1 7 ? -14.754 1.649 -3.759 1.00 0.00 7 ARG A O 8
ATOM 12742 N N . GLY A 1 8 ? -13.285 0.250 -2.787 1.00 0.00 8 GLY A N 8
ATOM 12743 C CA . GLY A 1 8 ? -13.444 -0.760 -3.817 1.00 0.00 8 GLY A CA 8
ATOM 12744 C C . GLY A 1 8 ? -12.773 -2.071 -3.458 1.00 0.00 8 GLY A C 8
ATOM 12745 O O . GLY A 1 8 ? -11.705 -2.083 -2.848 1.00 0.00 8 GLY A O 8
ATOM 12749 N N . ILE A 1 9 ? -13.397 -3.179 -3.846 1.00 0.00 9 ILE A N 8
ATOM 12750 C CA . ILE A 1 9 ? -12.851 -4.501 -3.570 1.00 0.00 9 ILE A CA 8
ATOM 12751 C C . ILE A 1 9 ? -11.924 -4.945 -4.695 1.00 0.00 9 ILE A C 8
ATOM 12752 O O . ILE A 1 9 ? -12.220 -4.741 -5.873 1.00 0.00 9 ILE A O 8
ATOM 12768 N N . PHE A 1 10 ? -10.797 -5.546 -4.330 1.00 0.00 10 PHE A N 8
ATOM 12769 C CA . PHE A 1 10 ? -9.827 -6.008 -5.316 1.00 0.00 10 PHE A CA 8
ATOM 12770 C C . PHE A 1 10 ? -9.435 -7.460 -5.070 1.00 0.00 10 PHE A C 8
ATOM 12771 O O . PHE A 1 10 ? -9.417 -7.926 -3.932 1.00 0.00 10 PHE A O 8
ATOM 12788 N N . ASN A 1 11 ? -9.117 -8.167 -6.150 1.00 0.00 11 ASN A N 8
ATOM 12789 C CA . ASN A 1 11 ? -8.721 -9.568 -6.064 1.00 0.00 11 ASN A CA 8
ATOM 12790 C C . ASN A 1 11 ? -7.439 -9.817 -6.854 1.00 0.00 11 ASN A C 8
ATOM 12791 O O . ASN A 1 11 ? -6.957 -8.935 -7.566 1.00 0.00 11 ASN A O 8
ATOM 12802 N N . SER A 1 12 ? -6.890 -11.021 -6.717 1.00 0.00 12 SER A N 8
ATOM 12803 C CA . SER A 1 12 ? -5.658 -11.394 -7.412 1.00 0.00 12 SER A CA 8
ATOM 12804 C C . SER A 1 12 ? -5.687 -10.964 -8.879 1.00 0.00 12 SER A C 8
ATOM 12805 O O . SER A 1 12 ? -4.643 -10.702 -9.476 1.00 0.00 12 SER A O 8
ATOM 12813 N N . ASN A 1 13 ? -6.884 -10.896 -9.453 1.00 0.00 13 ASN A N 8
ATOM 12814 C CA . ASN A 1 13 ? -7.039 -10.501 -10.850 1.00 0.00 13 ASN A CA 8
ATOM 12815 C C . ASN A 1 13 ? -6.430 -9.123 -11.102 1.00 0.00 13 ASN A C 8
ATOM 12816 O O . ASN A 1 13 ? -5.940 -8.845 -12.197 1.00 0.00 13 ASN A O 8
ATOM 12827 N N . GLY A 1 14 ? -6.461 -8.267 -10.087 1.00 0.00 14 GLY A N 8
ATOM 12828 C CA . GLY A 1 14 ? -5.903 -6.934 -10.225 1.00 0.00 14 GLY A CA 8
ATOM 12829 C C . GLY A 1 14 ? -6.955 -5.845 -10.146 1.00 0.00 14 GLY A C 8
ATOM 12830 O O . GLY A 1 14 ? -8.154 -6.123 -10.184 1.00 0.00 14 GLY A O 8
ATOM 12834 N N . GLY A 1 15 ? -6.502 -4.599 -10.033 1.00 0.00 15 GLY A N 8
ATOM 12835 C CA . GLY A 1 15 ? -7.418 -3.475 -9.947 1.00 0.00 15 GLY A CA 8
ATOM 12836 C C . GLY A 1 15 ? -6.776 -2.265 -9.298 1.00 0.00 15 GLY A C 8
ATOM 12837 O O . GLY A 1 15 ? -5.915 -2.407 -8.429 1.00 0.00 15 GLY A O 8
ATOM 12841 N N . VAL A 1 16 ? -7.189 -1.072 -9.715 1.00 0.00 16 VAL A N 8
ATOM 12842 C CA . VAL A 1 16 ? -6.634 0.157 -9.159 1.00 0.00 16 VAL A CA 8
ATOM 12843 C C . VAL A 1 16 ? -7.650 0.903 -8.310 1.00 0.00 16 VAL A C 8
ATOM 12844 O O . VAL A 1 16 ? -8.858 0.816 -8.531 1.00 0.00 16 VAL A O 8
ATOM 12857 N N . LEU A 1 17 ? -7.136 1.661 -7.353 1.00 0.00 17 LEU A N 8
ATOM 12858 C CA . LEU A 1 17 ? -7.966 2.465 -6.466 1.00 0.00 17 LEU A CA 8
ATOM 12859 C C . LEU A 1 17 ? -7.529 3.921 -6.554 1.00 0.00 17 LEU A C 8
ATOM 12860 O O . LEU A 1 17 ? -6.527 4.309 -5.955 1.00 0.00 17 LEU A O 8
ATOM 12876 N N . SER A 1 18 ? -8.266 4.719 -7.318 1.00 0.00 18 SER A N 8
ATOM 12877 C CA . SER A 1 18 ? -7.923 6.125 -7.496 1.00 0.00 18 SER A CA 8
ATOM 12878 C C . SER A 1 18 ? -9.080 7.043 -7.125 1.00 0.00 18 SER A C 8
ATOM 12879 O O . SER A 1 18 ? -10.248 6.662 -7.210 1.00 0.00 18 SER A O 8
ATOM 12887 N N . SER A 1 19 ? -8.739 8.266 -6.730 1.00 0.00 19 SER A N 8
ATOM 12888 C CA . SER A 1 19 ? -9.730 9.262 -6.361 1.00 0.00 19 SER A CA 8
ATOM 12889 C C . SER A 1 19 ? -9.510 10.538 -7.165 1.00 0.00 19 SER A C 8
ATOM 12890 O O . SER A 1 19 ? -8.671 11.370 -6.815 1.00 0.00 19 SER A O 8
ATOM 12898 N N . ILE A 1 20 ? -10.261 10.681 -8.251 1.00 0.00 20 ILE A N 8
ATOM 12899 C CA . ILE A 1 20 ? -10.144 11.849 -9.117 1.00 0.00 20 ILE A CA 8
ATOM 12900 C C . ILE A 1 20 ? -10.335 13.146 -8.338 1.00 0.00 20 ILE A C 8
ATOM 12901 O O . ILE A 1 20 ? -9.826 14.196 -8.730 1.00 0.00 20 ILE A O 8
ATOM 12917 N N . GLU A 1 21 ? -11.075 13.070 -7.239 1.00 0.00 21 GLU A N 8
ATOM 12918 C CA . GLU A 1 21 ? -11.335 14.243 -6.413 1.00 0.00 21 GLU A CA 8
ATOM 12919 C C . GLU A 1 21 ? -10.052 14.775 -5.780 1.00 0.00 21 GLU A C 8
ATOM 12920 O O . GLU A 1 21 ? -9.954 15.960 -5.462 1.00 0.00 21 GLU A O 8
ATOM 12932 N N . THR A 1 22 ? -9.069 13.897 -5.593 1.00 0.00 22 THR A N 8
ATOM 12933 C CA . THR A 1 22 ? -7.799 14.294 -4.992 1.00 0.00 22 THR A CA 8
ATOM 12934 C C . THR A 1 22 ? -6.628 14.011 -5.927 1.00 0.00 22 THR A C 8
ATOM 12935 O O . THR A 1 22 ? -5.824 14.898 -6.213 1.00 0.00 22 THR A O 8
ATOM 12946 N N . GLY A 1 23 ? -6.535 12.773 -6.402 1.00 0.00 23 GLY A N 8
ATOM 12947 C CA . GLY A 1 23 ? -5.456 12.405 -7.299 1.00 0.00 23 GLY A CA 8
ATOM 12948 C C . GLY A 1 23 ? -4.770 11.113 -6.894 1.00 0.00 23 GLY A C 8
ATOM 12949 O O . GLY A 1 23 ? -4.447 10.285 -7.744 1.00 0.00 23 GLY A O 8
ATOM 12953 N N . VAL A 1 24 ? -4.545 10.941 -5.593 1.00 0.00 24 VAL A N 8
ATOM 12954 C CA . VAL A 1 24 ? -3.891 9.737 -5.083 1.00 0.00 24 VAL A CA 8
ATOM 12955 C C . VAL A 1 24 ? -4.552 8.479 -5.639 1.00 0.00 24 VAL A C 8
ATOM 12956 O O . VAL A 1 24 ? -5.767 8.441 -5.832 1.00 0.00 24 VAL A O 8
ATOM 12969 N N . SER A 1 25 ? -3.747 7.453 -5.898 1.00 0.00 25 SER A N 8
ATOM 12970 C CA . SER A 1 25 ? -4.269 6.201 -6.435 1.00 0.00 25 SER A CA 8
ATOM 12971 C C . SER A 1 25 ? -3.431 5.009 -5.984 1.00 0.00 25 SER A C 8
ATOM 12972 O O . SER A 1 25 ? -2.331 5.175 -5.459 1.00 0.00 25 SER A O 8
ATOM 12980 N N . ILE A 1 26 ? -3.957 3.806 -6.203 1.00 0.00 26 ILE A N 8
ATOM 12981 C CA . ILE A 1 26 ? -3.250 2.585 -5.829 1.00 0.00 26 ILE A CA 8
ATOM 12982 C C . ILE A 1 26 ? -3.468 1.488 -6.862 1.00 0.00 26 ILE A C 8
ATOM 12983 O O . ILE A 1 26 ? -4.576 0.982 -7.019 1.00 0.00 26 ILE A O 8
ATOM 12999 N N . ILE A 1 27 ? -2.402 1.113 -7.555 1.00 0.00 27 ILE A N 8
ATOM 13000 C CA . ILE A 1 27 ? -2.484 0.068 -8.565 1.00 0.00 27 ILE A CA 8
ATOM 13001 C C . ILE A 1 27 ? -2.138 -1.291 -7.968 1.00 0.00 27 ILE A C 8
ATOM 13002 O O . ILE A 1 27 ? -1.037 -1.492 -7.453 1.00 0.00 27 ILE A O 8
ATOM 13018 N N . ILE A 1 28 ? -3.082 -2.222 -8.043 1.00 0.00 28 ILE A N 8
ATOM 13019 C CA . ILE A 1 28 ? -2.875 -3.562 -7.511 1.00 0.00 28 ILE A CA 8
ATOM 13020 C C . ILE A 1 28 ? -2.664 -4.568 -8.640 1.00 0.00 28 ILE A C 8
ATOM 13021 O O . ILE A 1 28 ? -3.623 -5.129 -9.168 1.00 0.00 28 ILE A O 8
ATOM 13037 N N . PRO A 1 29 ? -1.399 -4.807 -9.031 1.00 0.00 29 PRO A N 8
ATOM 13038 C CA . PRO A 1 29 ? -1.071 -5.748 -10.107 1.00 0.00 29 PRO A CA 8
ATOM 13039 C C . PRO A 1 29 ? -1.468 -7.179 -9.770 1.00 0.00 29 PRO A C 8
ATOM 13040 O O . PRO A 1 29 ? -1.655 -7.526 -8.603 1.00 0.00 29 PRO A O 8
ATOM 13051 N N . GLN A 1 30 ? -1.597 -8.008 -10.800 1.00 0.00 30 GLN A N 8
ATOM 13052 C CA . GLN A 1 30 ? -1.974 -9.405 -10.619 1.00 0.00 30 GLN A CA 8
ATOM 13053 C C . GLN A 1 30 ? -0.940 -10.145 -9.776 1.00 0.00 30 GLN A C 8
ATOM 13054 O O . GLN A 1 30 ? 0.139 -10.486 -10.262 1.00 0.00 30 GLN A O 8
ATOM 13068 N N . GLY A 1 31 ? -1.278 -10.395 -8.515 1.00 0.00 31 GLY A N 8
ATOM 13069 C CA . GLY A 1 31 ? -0.364 -11.100 -7.634 1.00 0.00 31 GLY A CA 8
ATOM 13070 C C . GLY A 1 31 ? -0.303 -10.508 -6.237 1.00 0.00 31 GLY A C 8
ATOM 13071 O O . GLY A 1 31 ? 0.288 -11.103 -5.339 1.00 0.00 31 GLY A O 8
ATOM 13075 N N . ALA A 1 32 ? -0.909 -9.338 -6.051 1.00 0.00 32 ALA A N 8
ATOM 13076 C CA . ALA A 1 32 ? -0.907 -8.681 -4.746 1.00 0.00 32 ALA A CA 8
ATOM 13077 C C . ALA A 1 32 ? -1.882 -9.353 -3.786 1.00 0.00 32 ALA A C 8
ATOM 13078 O O . ALA A 1 32 ? -1.683 -9.334 -2.572 1.00 0.00 32 ALA A O 8
ATOM 13085 N N . ILE A 1 33 ? -2.932 -9.952 -4.338 1.00 0.00 33 ILE A N 8
ATOM 13086 C CA . ILE A 1 33 ? -3.934 -10.641 -3.530 1.00 0.00 33 ILE A CA 8
ATOM 13087 C C . ILE A 1 33 ? -4.006 -12.117 -3.917 1.00 0.00 33 ILE A C 8
ATOM 13088 O O . ILE A 1 33 ? -3.876 -12.462 -5.090 1.00 0.00 33 ILE A O 8
ATOM 13104 N N . PRO A 1 34 ? -4.210 -13.016 -2.935 1.00 0.00 34 PRO A N 8
ATOM 13105 C CA . PRO A 1 34 ? -4.289 -14.455 -3.197 1.00 0.00 34 PRO A CA 8
ATOM 13106 C C . PRO A 1 34 ? -5.427 -14.805 -4.150 1.00 0.00 34 PRO A C 8
ATOM 13107 O O . PRO A 1 34 ? -6.426 -14.089 -4.229 1.00 0.00 34 PRO A O 8
ATOM 13118 N N . GLU A 1 35 ? -5.267 -15.907 -4.873 1.00 0.00 35 GLU A N 8
ATOM 13119 C CA . GLU A 1 35 ? -6.278 -16.352 -5.824 1.00 0.00 35 GLU A CA 8
ATOM 13120 C C . GLU A 1 35 ? -7.536 -16.821 -5.102 1.00 0.00 35 GLU A C 8
ATOM 13121 O O . GLU A 1 35 ? -7.471 -17.311 -3.974 1.00 0.00 35 GLU A O 8
ATOM 13133 N N . GLY A 1 36 ? -8.681 -16.666 -5.758 1.00 0.00 36 GLY A N 8
ATOM 13134 C CA . GLY A 1 36 ? -9.939 -17.077 -5.161 1.00 0.00 36 GLY A CA 8
ATOM 13135 C C . GLY A 1 36 ? -10.268 -16.293 -3.906 1.00 0.00 36 GLY A C 8
ATOM 13136 O O . GLY A 1 36 ? -11.000 -16.774 -3.040 1.00 0.00 36 GLY A O 8
ATOM 13140 N N . VAL A 1 37 ? -9.724 -15.084 -3.805 1.00 0.00 37 VAL A N 8
ATOM 13141 C CA . VAL A 1 37 ? -9.965 -14.232 -2.646 1.00 0.00 37 VAL A CA 8
ATOM 13142 C C . VAL A 1 37 ? -10.377 -12.829 -3.069 1.00 0.00 37 VAL A C 8
ATOM 13143 O O . VAL A 1 37 ? -10.131 -12.408 -4.200 1.00 0.00 37 VAL A O 8
ATOM 13156 N N . GLU A 1 38 ? -10.992 -12.107 -2.143 1.00 0.00 38 GLU A N 8
ATOM 13157 C CA . GLU A 1 38 ? -11.426 -10.741 -2.397 1.00 0.00 38 GLU A CA 8
ATOM 13158 C C . GLU A 1 38 ? -11.011 -9.840 -1.243 1.00 0.00 38 GLU A C 8
ATOM 13159 O O . GLU A 1 38 ? -11.492 -9.992 -0.120 1.00 0.00 38 GLU A O 8
ATOM 13171 N N . GLN A 1 39 ? -10.108 -8.908 -1.521 1.00 0.00 39 GLN A N 8
ATOM 13172 C CA . GLN A 1 39 ? -9.622 -7.994 -0.494 1.00 0.00 39 GLN A CA 8
ATOM 13173 C C . GLN A 1 39 ? -10.270 -6.618 -0.632 1.00 0.00 39 GLN A C 8
ATOM 13174 O O . GLN A 1 39 ? -9.973 -5.873 -1.564 1.00 0.00 39 GLN A O 8
ATOM 13188 N N . GLU A 1 40 ? -11.148 -6.286 0.308 1.00 0.00 40 GLU A N 8
ATOM 13189 C CA . GLU A 1 40 ? -11.828 -4.997 0.293 1.00 0.00 40 GLU A CA 8
ATOM 13190 C C . GLU A 1 40 ? -10.877 -3.887 0.724 1.00 0.00 40 GLU A C 8
ATOM 13191 O O . GLU A 1 40 ? -10.313 -3.932 1.818 1.00 0.00 40 GLU A O 8
ATOM 13203 N N . ILE A 1 41 ? -10.695 -2.891 -0.139 1.00 0.00 41 ILE A N 8
ATOM 13204 C CA . ILE A 1 41 ? -9.803 -1.780 0.165 1.00 0.00 41 ILE A CA 8
ATOM 13205 C C . ILE A 1 41 ? -10.479 -0.436 -0.077 1.00 0.00 41 ILE A C 8
ATOM 13206 O O . ILE A 1 41 ? -11.229 -0.264 -1.039 1.00 0.00 41 ILE A O 8
ATOM 13222 N N . TYR A 1 42 ? -10.197 0.515 0.804 1.00 0.00 42 TYR A N 8
ATOM 13223 C CA . TYR A 1 42 ? -10.755 1.857 0.705 1.00 0.00 42 TYR A CA 8
ATOM 13224 C C . TYR A 1 42 ? -9.821 2.854 1.376 1.00 0.00 42 TYR A C 8
ATOM 13225 O O . TYR A 1 42 ? -9.153 2.521 2.353 1.00 0.00 42 TYR A O 8
ATOM 13243 N N . PHE A 1 43 ? -9.762 4.073 0.854 1.00 0.00 43 PHE A N 8
ATOM 13244 C CA . PHE A 1 43 ? -8.885 5.084 1.430 1.00 0.00 43 PHE A CA 8
ATOM 13245 C C . PHE A 1 43 ? -9.459 6.491 1.283 1.00 0.00 43 PHE A C 8
ATOM 13246 O O . PHE A 1 43 ? -10.310 6.744 0.430 1.00 0.00 43 PHE A O 8
ATOM 13263 N N . LYS A 1 44 ? -8.977 7.397 2.127 1.00 0.00 44 LYS A N 8
ATOM 13264 C CA . LYS A 1 44 ? -9.425 8.784 2.110 1.00 0.00 44 LYS A CA 8
ATOM 13265 C C . LYS A 1 44 ? -8.272 9.713 1.737 1.00 0.00 44 LYS A C 8
ATOM 13266 O O . LYS A 1 44 ? -7.116 9.441 2.061 1.00 0.00 44 LYS A O 8
ATOM 13285 N N . VAL A 1 45 ? -8.594 10.809 1.060 1.00 0.00 45 VAL A N 8
ATOM 13286 C CA . VAL A 1 45 ? -7.582 11.774 0.645 1.00 0.00 45 VAL A CA 8
ATOM 13287 C C . VAL A 1 45 ? -8.130 13.197 0.692 1.00 0.00 45 VAL A C 8
ATOM 13288 O O . VAL A 1 45 ? -9.284 13.441 0.340 1.00 0.00 45 VAL A O 8
ATOM 13301 N N . CYS A 1 46 ? -7.294 14.132 1.132 1.00 0.00 46 CYS A N 8
ATOM 13302 C CA . CYS A 1 46 ? -7.693 15.533 1.230 1.00 0.00 46 CYS A CA 8
ATOM 13303 C C . CYS A 1 46 ? -6.522 16.400 1.683 1.00 0.00 46 CYS A C 8
ATOM 13304 O O . CYS A 1 46 ? -5.651 15.945 2.421 1.00 0.00 46 CYS A O 8
ATOM 13312 N N . ARG A 1 47 ? -6.506 17.649 1.233 1.00 0.00 47 ARG A N 8
ATOM 13313 C CA . ARG A 1 47 ? -5.437 18.576 1.592 1.00 0.00 47 ARG A CA 8
ATOM 13314 C C . ARG A 1 47 ? -5.654 19.180 2.980 1.00 0.00 47 ARG A C 8
ATOM 13315 O O . ARG A 1 47 ? -4.870 20.019 3.426 1.00 0.00 47 ARG A O 8
ATOM 13336 N N . ASP A 1 48 ? -6.715 18.758 3.664 1.00 0.00 48 ASP A N 8
ATOM 13337 C CA . ASP A 1 48 ? -7.016 19.269 4.997 1.00 0.00 48 ASP A CA 8
ATOM 13338 C C . ASP A 1 48 ? -7.635 18.184 5.874 1.00 0.00 48 ASP A C 8
ATOM 13339 O O . ASP A 1 48 ? -8.728 17.692 5.591 1.00 0.00 48 ASP A O 8
ATOM 13348 N N . ASN A 1 49 ? -6.927 17.812 6.939 1.00 0.00 49 ASN A N 8
ATOM 13349 C CA . ASN A 1 49 ? -7.405 16.784 7.857 1.00 0.00 49 ASN A CA 8
ATOM 13350 C C . ASN A 1 49 ? -8.222 17.394 8.993 1.00 0.00 49 ASN A C 8
ATOM 13351 O O . ASN A 1 49 ? -9.265 16.865 9.373 1.00 0.00 49 ASN A O 8
ATOM 13362 N N . SER A 1 50 ? -7.735 18.506 9.536 1.00 0.00 50 SER A N 8
ATOM 13363 C CA . SER A 1 50 ? -8.414 19.182 10.638 1.00 0.00 50 SER A CA 8
ATOM 13364 C C . SER A 1 50 ? -9.878 19.464 10.308 1.00 0.00 50 SER A C 8
ATOM 13365 O O . SER A 1 50 ? -10.709 19.601 11.205 1.00 0.00 50 SER A O 8
ATOM 13373 N N . ILE A 1 51 ? -10.190 19.549 9.019 1.00 0.00 51 ILE A N 8
ATOM 13374 C CA . ILE A 1 51 ? -11.556 19.814 8.585 1.00 0.00 51 ILE A CA 8
ATOM 13375 C C . ILE A 1 51 ? -12.493 18.660 8.944 1.00 0.00 51 ILE A C 8
ATOM 13376 O O . ILE A 1 51 ? -13.713 18.805 8.891 1.00 0.00 51 ILE A O 8
ATOM 13392 N N . LEU A 1 52 ? -11.919 17.513 9.310 1.00 0.00 52 LEU A N 8
ATOM 13393 C CA . LEU A 1 52 ? -12.719 16.346 9.675 1.00 0.00 52 LEU A CA 8
ATOM 13394 C C . LEU A 1 52 ? -11.825 15.151 10.011 1.00 0.00 52 LEU A C 8
ATOM 13395 O O . LEU A 1 52 ? -10.795 14.938 9.373 1.00 0.00 52 LEU A O 8
ATOM 13411 N N . PRO A 1 53 ? -12.215 14.349 11.018 1.00 0.00 53 PRO A N 8
ATOM 13412 C CA . PRO A 1 53 ? -11.445 13.170 11.430 1.00 0.00 53 PRO A CA 8
ATOM 13413 C C . PRO A 1 53 ? -11.389 12.105 10.338 1.00 0.00 53 PRO A C 8
ATOM 13414 O O . PRO A 1 53 ? -12.059 12.223 9.311 1.00 0.00 53 PRO A O 8
ATOM 13425 N N . PRO A 1 54 ? -10.587 11.045 10.544 1.00 0.00 54 PRO A N 8
ATOM 13426 C CA . PRO A 1 54 ? -10.449 9.958 9.569 1.00 0.00 54 PRO A CA 8
ATOM 13427 C C . PRO A 1 54 ? -11.770 9.243 9.307 1.00 0.00 54 PRO A C 8
ATOM 13428 O O . PRO A 1 54 ? -12.767 9.493 9.983 1.00 0.00 54 PRO A O 8
ATOM 13439 N N . LEU A 1 55 ? -11.767 8.354 8.319 1.00 0.00 55 LEU A N 8
ATOM 13440 C CA . LEU A 1 55 ? -12.967 7.603 7.964 1.00 0.00 55 LEU A CA 8
ATOM 13441 C C . LEU A 1 55 ? -13.450 6.757 9.137 1.00 0.00 55 LEU A C 8
ATOM 13442 O O . LEU A 1 55 ? -14.449 7.083 9.781 1.00 0.00 55 LEU A O 8
ATOM 13458 N N . ASP A 1 56 ? -12.738 5.673 9.407 1.00 0.00 56 ASP A N 8
ATOM 13459 C CA . ASP A 1 56 ? -13.093 4.777 10.502 1.00 0.00 56 ASP A CA 8
ATOM 13460 C C . ASP A 1 56 ? -11.871 4.436 11.348 1.00 0.00 56 ASP A C 8
ATOM 13461 O O . ASP A 1 56 ? -10.997 3.682 10.919 1.00 0.00 56 ASP A O 8
ATOM 13470 N N . LYS A 1 57 ? -11.816 4.996 12.552 1.00 0.00 57 LYS A N 8
ATOM 13471 C CA . LYS A 1 57 ? -10.702 4.750 13.460 1.00 0.00 57 LYS A CA 8
ATOM 13472 C C . LYS A 1 57 ? -10.774 3.342 14.041 1.00 0.00 57 LYS A C 8
ATOM 13473 O O . LYS A 1 57 ? -9.748 2.696 14.258 1.00 0.00 57 LYS A O 8
ATOM 13492 N N . GLU A 1 58 ? -11.992 2.872 14.292 1.00 0.00 58 GLU A N 8
ATOM 13493 C CA . GLU A 1 58 ? -12.197 1.540 14.849 1.00 0.00 58 GLU A CA 8
ATOM 13494 C C . GLU A 1 58 ? -11.733 0.464 13.874 1.00 0.00 58 GLU A C 8
ATOM 13495 O O . GLU A 1 58 ? -11.186 -0.562 14.280 1.00 0.00 58 GLU A O 8
ATOM 13507 N N . LYS A 1 59 ? -11.953 0.706 12.586 1.00 0.00 59 LYS A N 8
ATOM 13508 C CA . LYS A 1 59 ? -11.555 -0.242 11.551 1.00 0.00 59 LYS A CA 8
ATOM 13509 C C . LYS A 1 59 ? -10.040 -0.245 11.369 1.00 0.00 59 LYS A C 8
ATOM 13510 O O . LYS A 1 59 ? -9.458 -1.251 10.965 1.00 0.00 59 LYS A O 8
ATOM 13529 N N . GLY A 1 60 ? -9.411 0.886 11.667 1.00 0.00 60 GLY A N 8
ATOM 13530 C CA . GLY A 1 60 ? -7.969 0.991 11.529 1.00 0.00 60 GLY A CA 8
ATOM 13531 C C . GLY A 1 60 ? -7.563 1.796 10.310 1.00 0.00 60 GLY A C 8
ATOM 13532 O O . GLY A 1 60 ? -7.763 1.361 9.176 1.00 0.00 60 GLY A O 8
ATOM 13536 N N . GLU A 1 61 ? -6.996 2.976 10.542 1.00 0.00 61 GLU A N 8
ATOM 13537 C CA . GLU A 1 61 ? -6.564 3.843 9.454 1.00 0.00 61 GLU A CA 8
ATOM 13538 C C . GLU A 1 61 ? -5.041 3.920 9.386 1.00 0.00 61 GLU A C 8
ATOM 13539 O O . GLU A 1 61 ? -4.384 4.273 10.364 1.00 0.00 61 GLU A O 8
ATOM 13551 N N . THR A 1 62 ? -4.490 3.590 8.222 1.00 0.00 62 THR A N 8
ATOM 13552 C CA . THR A 1 62 ? -3.047 3.623 8.022 1.00 0.00 62 THR A CA 8
ATOM 13553 C C . THR A 1 62 ? -2.648 4.827 7.175 1.00 0.00 62 THR A C 8
ATOM 13554 O O . THR A 1 62 ? -2.779 4.809 5.951 1.00 0.00 62 THR A O 8
ATOM 13565 N N . LEU A 1 63 ? -2.168 5.877 7.834 1.00 0.00 63 LEU A N 8
ATOM 13566 C CA . LEU A 1 63 ? -1.755 7.091 7.139 1.00 0.00 63 LEU A CA 8
ATOM 13567 C C . LEU A 1 63 ? -0.371 6.926 6.518 1.00 0.00 63 LEU A C 8
ATOM 13568 O O . LEU A 1 63 ? 0.540 6.391 7.150 1.00 0.00 63 LEU A O 8
ATOM 13584 N N . LEU A 1 64 ? -0.220 7.383 5.278 1.00 0.00 64 LEU A N 8
ATOM 13585 C CA . LEU A 1 64 ? 1.061 7.278 4.578 1.00 0.00 64 LEU A CA 8
ATOM 13586 C C . LEU A 1 64 ? 1.523 8.637 4.050 1.00 0.00 64 LEU A C 8
ATOM 13587 O O . LEU A 1 64 ? 2.611 9.105 4.386 1.00 0.00 64 LEU A O 8
ATOM 13603 N N . SER A 1 65 ? 0.691 9.264 3.223 1.00 0.00 65 SER A N 8
ATOM 13604 C CA . SER A 1 65 ? 1.016 10.569 2.649 1.00 0.00 65 SER A CA 8
ATOM 13605 C C . SER A 1 65 ? 0.621 11.692 3.608 1.00 0.00 65 SER A C 8
ATOM 13606 O O . SER A 1 65 ? 0.135 11.422 4.708 1.00 0.00 65 SER A O 8
ATOM 13614 N N . PRO A 1 66 ? 0.814 12.973 3.215 1.00 0.00 66 PRO A N 8
ATOM 13615 C CA . PRO A 1 66 ? 0.460 14.116 4.063 1.00 0.00 66 PRO A CA 8
ATOM 13616 C C . PRO A 1 66 ? -0.874 13.901 4.767 1.00 0.00 66 PRO A C 8
ATOM 13617 O O . PRO A 1 66 ? -0.992 14.091 5.977 1.00 0.00 66 PRO A O 8
ATOM 13628 N N . LEU A 1 67 ? -1.865 13.463 4.000 1.00 0.00 67 LEU A N 8
ATOM 13629 C CA . LEU A 1 67 ? -3.182 13.173 4.543 1.00 0.00 67 LEU A CA 8
ATOM 13630 C C . LEU A 1 67 ? -3.888 12.134 3.693 1.00 0.00 67 LEU A C 8
ATOM 13631 O O . LEU A 1 67 ? -4.684 12.463 2.813 1.00 0.00 67 LEU A O 8
ATOM 13647 N N . VAL A 1 68 ? -3.598 10.877 3.971 1.00 0.00 68 VAL A N 8
ATOM 13648 C CA . VAL A 1 68 ? -4.212 9.781 3.252 1.00 0.00 68 VAL A CA 8
ATOM 13649 C C . VAL A 1 68 ? -4.406 8.604 4.188 1.00 0.00 68 VAL A C 8
ATOM 13650 O O . VAL A 1 68 ? -3.444 8.072 4.736 1.00 0.00 68 VAL A O 8
ATOM 13663 N N . ALA A 1 69 ? -5.655 8.219 4.388 1.00 0.00 69 ALA A N 8
ATOM 13664 C CA . ALA A 1 69 ? -5.973 7.121 5.283 1.00 0.00 69 ALA A CA 8
ATOM 13665 C C . ALA A 1 69 ? -6.435 5.888 4.515 1.00 0.00 69 ALA A C 8
ATOM 13666 O O . ALA A 1 69 ? -7.552 5.847 4.003 1.00 0.00 69 ALA A O 8
ATOM 13673 N N . ALA A 1 70 ? -5.565 4.886 4.445 1.00 0.00 70 ALA A N 8
ATOM 13674 C CA . ALA A 1 70 ? -5.878 3.647 3.742 1.00 0.00 70 ALA A CA 8
ATOM 13675 C C . ALA A 1 70 ? -7.099 2.963 4.351 1.00 0.00 70 ALA A C 8
ATOM 13676 O O . ALA A 1 70 ? -7.814 3.552 5.160 1.00 0.00 70 ALA A O 8
ATOM 13683 N N . GLY A 1 71 ? -7.331 1.715 3.953 1.00 0.00 71 GLY A N 8
ATOM 13684 C CA . GLY A 1 71 ? -8.466 0.970 4.467 1.00 0.00 71 GLY A CA 8
ATOM 13685 C C . GLY A 1 71 ? -8.228 0.447 5.871 1.00 0.00 71 GLY A C 8
ATOM 13686 O O . GLY A 1 71 ? -7.684 1.160 6.714 1.00 0.00 71 GLY A O 8
ATOM 13690 N N . PRO A 1 72 ? -8.625 -0.806 6.160 1.00 0.00 72 PRO A N 8
ATOM 13691 C CA . PRO A 1 72 ? -8.439 -1.404 7.486 1.00 0.00 72 PRO A CA 8
ATOM 13692 C C . PRO A 1 72 ? -6.965 -1.561 7.842 1.00 0.00 72 PRO A C 8
ATOM 13693 O O . PRO A 1 72 ? -6.195 -2.156 7.088 1.00 0.00 72 PRO A O 8
ATOM 13704 N N . HIS A 1 73 ? -6.578 -1.021 8.992 1.00 0.00 73 HIS A N 8
ATOM 13705 C CA . HIS A 1 73 ? -5.195 -1.100 9.446 1.00 0.00 73 HIS A CA 8
ATOM 13706 C C . HIS A 1 73 ? -4.729 -2.550 9.523 1.00 0.00 73 HIS A C 8
ATOM 13707 O O . HIS A 1 73 ? -5.184 -3.315 10.374 1.00 0.00 73 HIS A O 8
ATOM 13722 N N . GLY A 1 74 ? -3.819 -2.921 8.630 1.00 0.00 74 GLY A N 8
ATOM 13723 C CA . GLY A 1 74 ? -3.304 -4.277 8.614 1.00 0.00 74 GLY A CA 8
ATOM 13724 C C . GLY A 1 74 ? -3.828 -5.088 7.445 1.00 0.00 74 GLY A C 8
ATOM 13725 O O . GLY A 1 74 ? -4.789 -5.844 7.588 1.00 0.00 74 GLY A O 8
ATOM 13729 N N . LEU A 1 75 ? -3.190 -4.941 6.287 1.00 0.00 75 LEU A N 8
ATOM 13730 C CA . LEU A 1 75 ? -3.594 -5.678 5.098 1.00 0.00 75 LEU A CA 8
ATOM 13731 C C . LEU A 1 75 ? -2.366 -6.099 4.297 1.00 0.00 75 LEU A C 8
ATOM 13732 O O . LEU A 1 75 ? -1.929 -5.398 3.385 1.00 0.00 75 LEU A O 8
ATOM 13748 N N . LYS A 1 76 ? -1.806 -7.246 4.664 1.00 0.00 76 LYS A N 8
ATOM 13749 C CA . LYS A 1 76 ? -0.622 -7.776 4.001 1.00 0.00 76 LYS A CA 8
ATOM 13750 C C . LYS A 1 76 ? -0.869 -7.972 2.509 1.00 0.00 76 LYS A C 8
ATOM 13751 O O . LYS A 1 76 ? -2.012 -8.055 2.062 1.00 0.00 76 LYS A O 8
ATOM 13770 N N . PHE A 1 77 ? 0.216 -8.046 1.746 1.00 0.00 77 PHE A N 8
ATOM 13771 C CA . PHE A 1 77 ? 0.129 -8.235 0.303 1.00 0.00 77 PHE A CA 8
ATOM 13772 C C . PHE A 1 77 ? 1.230 -9.168 -0.185 1.00 0.00 77 PHE A C 8
ATOM 13773 O O . PHE A 1 77 ? 2.328 -9.194 0.372 1.00 0.00 77 PHE A O 8
ATOM 13790 N N . LEU A 1 78 ? 0.934 -9.931 -1.230 1.00 0.00 78 LEU A N 8
ATOM 13791 C CA . LEU A 1 78 ? 1.906 -10.861 -1.794 1.00 0.00 78 LEU A CA 8
ATOM 13792 C C . LEU A 1 78 ? 2.585 -10.270 -3.021 1.00 0.00 78 LEU A C 8
ATOM 13793 O O . LEU A 1 78 ? 3.194 -10.982 -3.819 1.00 0.00 78 LEU A O 8
ATOM 13809 N N . LYS A 1 79 ? 2.478 -8.958 -3.150 1.00 0.00 79 LYS A N 8
ATOM 13810 C CA . LYS A 1 79 ? 3.081 -8.235 -4.264 1.00 0.00 79 LYS A CA 8
ATOM 13811 C C . LYS A 1 79 ? 3.126 -6.736 -3.970 1.00 0.00 79 LYS A C 8
ATOM 13812 O O . LYS A 1 79 ? 2.156 -6.169 -3.467 1.00 0.00 79 LYS A O 8
ATOM 13831 N N . PRO A 1 80 ? 4.256 -6.069 -4.275 1.00 0.00 80 PRO A N 8
ATOM 13832 C CA . PRO A 1 80 ? 4.411 -4.630 -4.032 1.00 0.00 80 PRO A CA 8
ATOM 13833 C C . PRO A 1 80 ? 3.411 -3.794 -4.824 1.00 0.00 80 PRO A C 8
ATOM 13834 O O . PRO A 1 80 ? 3.625 -3.507 -6.001 1.00 0.00 80 PRO A O 8
ATOM 13845 N N . VAL A 1 81 ? 2.321 -3.401 -4.171 1.00 0.00 81 VAL A N 8
ATOM 13846 C CA . VAL A 1 81 ? 1.299 -2.596 -4.816 1.00 0.00 81 VAL A CA 8
ATOM 13847 C C . VAL A 1 81 ? 1.807 -1.179 -5.072 1.00 0.00 81 VAL A C 8
ATOM 13848 O O . VAL A 1 81 ? 2.467 -0.584 -4.221 1.00 0.00 81 VAL A O 8
ATOM 13861 N N . GLU A 1 82 ? 1.504 -0.645 -6.251 1.00 0.00 82 GLU A N 8
ATOM 13862 C CA . GLU A 1 82 ? 1.942 0.698 -6.613 1.00 0.00 82 GLU A CA 8
ATOM 13863 C C . GLU A 1 82 ? 1.024 1.759 -6.015 1.00 0.00 82 GLU A C 8
ATOM 13864 O O . GLU A 1 82 ? -0.169 1.798 -6.305 1.00 0.00 82 GLU A O 8
ATOM 13876 N N . LEU A 1 83 ? 1.592 2.620 -5.177 1.00 0.00 83 LEU A N 8
ATOM 13877 C CA . LEU A 1 83 ? 0.827 3.686 -4.539 1.00 0.00 83 LEU A CA 8
ATOM 13878 C C . LEU A 1 83 ? 1.460 5.045 -4.831 1.00 0.00 83 LEU A C 8
ATOM 13879 O O . LEU A 1 83 ? 2.610 5.293 -4.472 1.00 0.00 83 LEU A O 8
ATOM 13895 N N . ARG A 1 84 ? 0.703 5.922 -5.486 1.00 0.00 84 ARG A N 8
ATOM 13896 C CA . ARG A 1 84 ? 1.199 7.254 -5.825 1.00 0.00 84 ARG A CA 8
ATOM 13897 C C . ARG A 1 84 ? 0.429 8.336 -5.073 1.00 0.00 84 ARG A C 8
ATOM 13898 O O . ARG A 1 84 ? -0.803 8.316 -5.018 1.00 0.00 84 ARG A O 8
ATOM 13919 N N . LEU A 1 85 ? 1.170 9.279 -4.493 1.00 0.00 85 LEU A N 8
ATOM 13920 C CA . LEU A 1 85 ? 0.574 10.378 -3.735 1.00 0.00 85 LEU A CA 8
ATOM 13921 C C . LEU A 1 85 ? 1.264 11.704 -4.061 1.00 0.00 85 LEU A C 8
ATOM 13922 O O . LEU A 1 85 ? 2.429 11.902 -3.722 1.00 0.00 85 LEU A O 8
ATOM 13938 N N . PRO A 1 86 ? 0.552 12.640 -4.717 1.00 0.00 86 PRO A N 8
ATOM 13939 C CA . PRO A 1 86 ? 1.115 13.948 -5.071 1.00 0.00 86 PRO A CA 8
ATOM 13940 C C . PRO A 1 86 ? 1.622 14.701 -3.844 1.00 0.00 86 PRO A C 8
ATOM 13941 O O . PRO A 1 86 ? 0.860 14.984 -2.920 1.00 0.00 86 PRO A O 8
ATOM 13952 N N . HIS A 1 87 ? 2.912 15.018 -3.839 1.00 0.00 87 HIS A N 8
ATOM 13953 C CA . HIS A 1 87 ? 3.521 15.732 -2.723 1.00 0.00 87 HIS A CA 8
ATOM 13954 C C . HIS A 1 87 ? 2.940 17.136 -2.585 1.00 0.00 87 HIS A C 8
ATOM 13955 O O . HIS A 1 87 ? 2.456 17.514 -1.518 1.00 0.00 87 HIS A O 8
ATOM 13970 N N . CYS A 1 88 ? 2.993 17.905 -3.667 1.00 0.00 88 CYS A N 8
ATOM 13971 C CA . CYS A 1 88 ? 2.473 19.268 -3.659 1.00 0.00 88 CYS A CA 8
ATOM 13972 C C . CYS A 1 88 ? 2.493 19.872 -5.060 1.00 0.00 88 CYS A C 8
ATOM 13973 O O . CYS A 1 88 ? 2.863 19.209 -6.027 1.00 0.00 88 CYS A O 8
ATOM 13981 N N . ASP A 1 89 ? 2.096 21.136 -5.158 1.00 0.00 89 ASP A N 8
ATOM 13982 C CA . ASP A 1 89 ? 2.067 21.835 -6.438 1.00 0.00 89 ASP A CA 8
ATOM 13983 C C . ASP A 1 89 ? 3.351 22.634 -6.651 1.00 0.00 89 ASP A C 8
ATOM 13984 O O . ASP A 1 89 ? 4.138 22.816 -5.722 1.00 0.00 89 ASP A O 8
ATOM 13993 N N . PRO A 1 90 ? 3.582 23.120 -7.884 1.00 0.00 90 PRO A N 8
ATOM 13994 C CA . PRO A 1 90 ? 4.775 23.895 -8.220 1.00 0.00 90 PRO A CA 8
ATOM 13995 C C . PRO A 1 90 ? 4.629 25.382 -7.900 1.00 0.00 90 PRO A C 8
ATOM 13996 O O . PRO A 1 90 ? 5.048 26.237 -8.680 1.00 0.00 90 PRO A O 8
ATOM 14007 N N . LYS A 1 91 ? 4.037 25.686 -6.748 1.00 0.00 91 LYS A N 8
ATOM 14008 C CA . LYS A 1 91 ? 3.845 27.070 -6.330 1.00 0.00 91 LYS A CA 8
ATOM 14009 C C . LYS A 1 91 ? 4.774 27.417 -5.173 1.00 0.00 91 LYS A C 8
ATOM 14010 O O . LYS A 1 91 ? 5.641 28.284 -5.292 1.00 0.00 91 LYS A O 8
ATOM 14029 N N . THR A 1 92 ? 4.585 26.726 -4.058 1.00 0.00 92 THR A N 8
ATOM 14030 C CA . THR A 1 92 ? 5.402 26.941 -2.865 1.00 0.00 92 THR A CA 8
ATOM 14031 C C . THR A 1 92 ? 6.495 25.890 -2.754 1.00 0.00 92 THR A C 8
ATOM 14032 O O . THR A 1 92 ? 7.259 25.854 -1.789 1.00 0.00 92 THR A O 8
ATOM 14043 N N . TRP A 1 93 ? 6.553 25.048 -3.760 1.00 0.00 93 TRP A N 8
ATOM 14044 C CA . TRP A 1 93 ? 7.536 23.976 -3.840 1.00 0.00 93 TRP A CA 8
ATOM 14045 C C . TRP A 1 93 ? 8.953 24.530 -3.734 1.00 0.00 93 TRP A C 8
ATOM 14046 O O . TRP A 1 93 ? 9.863 23.865 -3.239 1.00 0.00 93 TRP A O 8
ATOM 14067 N N . GLN A 1 94 ? 9.128 25.748 -4.236 1.00 0.00 94 GLN A N 8
ATOM 14068 C CA . GLN A 1 94 ? 10.427 26.400 -4.242 1.00 0.00 94 GLN A CA 8
ATOM 14069 C C . GLN A 1 94 ? 10.599 27.321 -3.038 1.00 0.00 94 GLN A C 8
ATOM 14070 O O . GLN A 1 94 ? 9.680 28.046 -2.658 1.00 0.00 94 GLN A O 8
ATOM 14084 N N . ASN A 1 95 ? 11.789 27.283 -2.448 1.00 0.00 95 ASN A N 8
ATOM 14085 C CA . ASN A 1 95 ? 12.102 28.107 -1.286 1.00 0.00 95 ASN A CA 8
ATOM 14086 C C . ASN A 1 95 ? 13.552 27.898 -0.858 1.00 0.00 95 ASN A C 8
ATOM 14087 O O . ASN A 1 95 ? 14.245 28.845 -0.483 1.00 0.00 95 ASN A O 8
ATOM 14098 N N . LYS A 1 96 ? 14.005 26.649 -0.922 1.00 0.00 96 LYS A N 8
ATOM 14099 C CA . LYS A 1 96 ? 15.372 26.306 -0.547 1.00 0.00 96 LYS A CA 8
ATOM 14100 C C . LYS A 1 96 ? 16.054 25.525 -1.669 1.00 0.00 96 LYS A C 8
ATOM 14101 O O . LYS A 1 96 ? 15.583 25.519 -2.806 1.00 0.00 96 LYS A O 8
ATOM 14120 N N . CYS A 1 97 ? 17.166 24.867 -1.347 1.00 0.00 97 CYS A N 8
ATOM 14121 C CA . CYS A 1 97 ? 17.909 24.085 -2.333 1.00 0.00 97 CYS A CA 8
ATOM 14122 C C . CYS A 1 97 ? 18.611 24.995 -3.331 1.00 0.00 97 CYS A C 8
ATOM 14123 O O . CYS A 1 97 ? 18.713 26.203 -3.122 1.00 0.00 97 CYS A O 8
ATOM 14131 N N . LEU A 1 98 ? 19.107 24.402 -4.409 1.00 0.00 98 LEU A N 8
ATOM 14132 C CA . LEU A 1 98 ? 19.816 25.154 -5.434 1.00 0.00 98 LEU A CA 8
ATOM 14133 C C . LEU A 1 98 ? 18.920 25.457 -6.632 1.00 0.00 98 LEU A C 8
ATOM 14134 O O . LEU A 1 98 ? 18.459 24.543 -7.314 1.00 0.00 98 LEU A O 8
ATOM 14150 N N . PRO A 1 99 ? 18.676 26.747 -6.919 1.00 0.00 99 PRO A N 8
ATOM 14151 C CA . PRO A 1 99 ? 17.850 27.160 -8.052 1.00 0.00 99 PRO A CA 8
ATOM 14152 C C . PRO A 1 99 ? 18.585 27.001 -9.381 1.00 0.00 99 PRO A C 8
ATOM 14153 O O . PRO A 1 99 ? 18.005 27.191 -10.451 1.00 0.00 99 PRO A O 8
ATOM 14164 N N . GLY A 1 100 ? 19.870 26.657 -9.305 1.00 0.00 100 GLY A N 8
ATOM 14165 C CA . GLY A 1 100 ? 20.668 26.485 -10.503 1.00 0.00 100 GLY A CA 8
ATOM 14166 C C . GLY A 1 100 ? 20.341 25.209 -11.254 1.00 0.00 100 GLY A C 8
ATOM 14167 O O . GLY A 1 100 ? 20.241 25.218 -12.480 1.00 0.00 100 GLY A O 8
ATOM 14171 N N . ASP A 1 101 ? 20.176 24.107 -10.524 1.00 0.00 101 ASP A N 8
ATOM 14172 C CA . ASP A 1 101 ? 19.862 22.826 -11.147 1.00 0.00 101 ASP A CA 8
ATOM 14173 C C . ASP A 1 101 ? 18.357 22.684 -11.367 1.00 0.00 101 ASP A C 8
ATOM 14174 O O . ASP A 1 101 ? 17.597 22.562 -10.410 1.00 0.00 101 ASP A O 8
ATOM 14183 N N . PRO A 1 102 ? 17.900 22.693 -12.635 1.00 0.00 102 PRO A N 8
ATOM 14184 C CA . PRO A 1 102 ? 16.474 22.560 -12.955 1.00 0.00 102 PRO A CA 8
ATOM 14185 C C . PRO A 1 102 ? 15.898 21.245 -12.450 1.00 0.00 102 PRO A C 8
ATOM 14186 O O . PRO A 1 102 ? 14.709 21.152 -12.153 1.00 0.00 102 PRO A O 8
ATOM 14197 N N . ASN A 1 103 ? 16.756 20.234 -12.338 1.00 0.00 103 ASN A N 8
ATOM 14198 C CA . ASN A 1 103 ? 16.338 18.923 -11.849 1.00 0.00 103 ASN A CA 8
ATOM 14199 C C . ASN A 1 103 ? 16.217 18.923 -10.324 1.00 0.00 103 ASN A C 8
ATOM 14200 O O . ASN A 1 103 ? 15.969 17.886 -9.710 1.00 0.00 103 ASN A O 8
ATOM 14211 N N . TYR A 1 104 ? 16.407 20.095 -9.719 1.00 0.00 104 TYR A N 8
ATOM 14212 C CA . TYR A 1 104 ? 16.336 20.246 -8.273 1.00 0.00 104 TYR A CA 8
ATOM 14213 C C . TYR A 1 104 ? 15.054 19.640 -7.675 1.00 0.00 104 TYR A C 8
ATOM 14214 O O . TYR A 1 104 ? 14.980 18.430 -7.459 1.00 0.00 104 TYR A O 8
ATOM 14232 N N . LEU A 1 105 ? 14.065 20.482 -7.376 1.00 0.00 105 LEU A N 8
ATOM 14233 C CA . LEU A 1 105 ? 12.812 20.037 -6.768 1.00 0.00 105 LEU A CA 8
ATOM 14234 C C . LEU A 1 105 ? 11.838 19.438 -7.779 1.00 0.00 105 LEU A C 8
ATOM 14235 O O . LEU A 1 105 ? 10.836 18.838 -7.387 1.00 0.00 105 LEU A O 8
ATOM 14251 N N . VAL A 1 106 ? 12.102 19.615 -9.071 1.00 0.00 106 VAL A N 8
ATOM 14252 C CA . VAL A 1 106 ? 11.211 19.096 -10.113 1.00 0.00 106 VAL A CA 8
ATOM 14253 C C . VAL A 1 106 ? 11.100 17.567 -10.097 1.00 0.00 106 VAL A C 8
ATOM 14254 O O . VAL A 1 106 ? 10.827 16.947 -11.125 1.00 0.00 106 VAL A O 8
ATOM 14267 N N . GLY A 1 107 ? 11.291 16.971 -8.929 1.00 0.00 107 GLY A N 8
ATOM 14268 C CA . GLY A 1 107 ? 11.189 15.532 -8.789 1.00 0.00 107 GLY A CA 8
ATOM 14269 C C . GLY A 1 107 ? 10.412 15.130 -7.544 1.00 0.00 107 GLY A C 8
ATOM 14270 O O . GLY A 1 107 ? 10.172 13.946 -7.311 1.00 0.00 107 GLY A O 8
ATOM 14274 N N . ALA A 1 108 ? 10.018 16.122 -6.740 1.00 0.00 108 ALA A N 8
ATOM 14275 C CA . ALA A 1 108 ? 9.267 15.874 -5.517 1.00 0.00 108 ALA A CA 8
ATOM 14276 C C . ALA A 1 108 ? 7.762 15.995 -5.753 1.00 0.00 108 ALA A C 8
ATOM 14277 O O . ALA A 1 108 ? 6.990 16.146 -4.807 1.00 0.00 108 ALA A O 8
ATOM 14284 N N . ASN A 1 109 ? 7.351 15.933 -7.018 1.00 0.00 109 ASN A N 8
ATOM 14285 C CA . ASN A 1 109 ? 5.938 16.041 -7.366 1.00 0.00 109 ASN A CA 8
ATOM 14286 C C . ASN A 1 109 ? 5.169 14.797 -6.928 1.00 0.00 109 ASN A C 8
ATOM 14287 O O . ASN A 1 109 ? 4.440 14.825 -5.937 1.00 0.00 109 ASN A O 8
ATOM 14298 N N . CYS A 1 110 ? 5.340 13.709 -7.671 1.00 0.00 110 CYS A N 8
ATOM 14299 C CA . CYS A 1 110 ? 4.662 12.457 -7.355 1.00 0.00 110 CYS A CA 8
ATOM 14300 C C . CYS A 1 110 ? 5.610 11.493 -6.649 1.00 0.00 110 CYS A C 8
ATOM 14301 O O . CYS A 1 110 ? 6.751 11.308 -7.075 1.00 0.00 110 CYS A O 8
ATOM 14309 N N . VAL A 1 111 ? 5.135 10.884 -5.568 1.00 0.00 111 VAL A N 8
ATOM 14310 C CA . VAL A 1 111 ? 5.948 9.944 -4.806 1.00 0.00 111 VAL A CA 8
ATOM 14311 C C . VAL A 1 111 ? 5.516 8.503 -5.055 1.00 0.00 111 VAL A C 8
ATOM 14312 O O . VAL A 1 111 ? 4.474 8.065 -4.571 1.00 0.00 111 VAL A O 8
ATOM 14325 N N . SER A 1 112 ? 6.327 7.763 -5.802 1.00 0.00 112 SER A N 8
ATOM 14326 C CA . SER A 1 112 ? 6.020 6.370 -6.086 1.00 0.00 112 SER A CA 8
ATOM 14327 C C . SER A 1 112 ? 6.425 5.502 -4.902 1.00 0.00 112 SER A C 8
ATOM 14328 O O . SER A 1 112 ? 7.611 5.252 -4.681 1.00 0.00 112 SER A O 8
ATOM 14336 N N . VAL A 1 113 ? 5.436 5.057 -4.137 1.00 0.00 113 VAL A N 8
ATOM 14337 C CA . VAL A 1 113 ? 5.693 4.230 -2.966 1.00 0.00 113 VAL A CA 8
ATOM 14338 C C . VAL A 1 113 ? 4.969 2.892 -3.066 1.00 0.00 113 VAL A C 8
ATOM 14339 O O . VAL A 1 113 ? 3.779 2.839 -3.374 1.00 0.00 113 VAL A O 8
ATOM 14352 N N . LEU A 1 114 ? 5.699 1.813 -2.806 1.00 0.00 114 LEU A N 8
ATOM 14353 C CA . LEU A 1 114 ? 5.125 0.474 -2.867 1.00 0.00 114 LEU A CA 8
ATOM 14354 C C . LEU A 1 114 ? 4.687 0.014 -1.484 1.00 0.00 114 LEU A C 8
ATOM 14355 O O . LEU A 1 114 ? 5.305 0.363 -0.478 1.00 0.00 114 LEU A O 8
ATOM 14371 N N . ILE A 1 115 ? 3.618 -0.770 -1.441 1.00 0.00 115 ILE A N 8
ATOM 14372 C CA . ILE A 1 115 ? 3.096 -1.272 -0.177 1.00 0.00 115 ILE A CA 8
ATOM 14373 C C . ILE A 1 115 ? 2.909 -2.784 -0.215 1.00 0.00 115 ILE A C 8
ATOM 14374 O O . ILE A 1 115 ? 2.166 -3.311 -1.044 1.00 0.00 115 ILE A O 8
ATOM 14390 N N . ASP A 1 116 ? 3.578 -3.468 0.704 1.00 0.00 116 ASP A N 8
ATOM 14391 C CA . ASP A 1 116 ? 3.481 -4.916 0.806 1.00 0.00 116 ASP A CA 8
ATOM 14392 C C . ASP A 1 116 ? 3.072 -5.314 2.216 1.00 0.00 116 ASP A C 8
ATOM 14393 O O . ASP A 1 116 ? 3.364 -6.418 2.674 1.00 0.00 116 ASP A O 8
ATOM 14402 N N . HIS A 1 117 ? 2.392 -4.399 2.900 1.00 0.00 117 HIS A N 8
ATOM 14403 C CA . HIS A 1 117 ? 1.937 -4.639 4.264 1.00 0.00 117 HIS A CA 8
ATOM 14404 C C . HIS A 1 117 ? 1.224 -3.415 4.825 1.00 0.00 117 HIS A C 8
ATOM 14405 O O . HIS A 1 117 ? 1.849 -2.389 5.094 1.00 0.00 117 HIS A O 8
ATOM 14420 N N . PHE A 1 118 ? -0.090 -3.525 4.998 1.00 0.00 118 PHE A N 8
ATOM 14421 C CA . PHE A 1 118 ? -0.883 -2.424 5.528 1.00 0.00 118 PHE A CA 8
ATOM 14422 C C . PHE A 1 118 ? -1.027 -2.531 7.042 1.00 0.00 118 PHE A C 8
ATOM 14423 O O . PHE A 1 118 ? -0.389 -3.426 7.635 1.00 0.00 118 PHE A O 8
ATOM 14441 N N . THR A 1 1 ? -14.680 20.387 4.699 1.00 0.00 1 THR A N 9
ATOM 14442 C CA . THR A 1 1 ? -16.010 20.405 4.036 1.00 0.00 1 THR A CA 9
ATOM 14443 C C . THR A 1 1 ? -16.046 19.453 2.845 1.00 0.00 1 THR A C 9
ATOM 14444 O O . THR A 1 1 ? -17.086 18.874 2.531 1.00 0.00 1 THR A O 9
ATOM 14457 N N . VAL A 1 2 ? -14.903 19.295 2.184 1.00 0.00 2 VAL A N 9
ATOM 14458 C CA . VAL A 1 2 ? -14.804 18.413 1.028 1.00 0.00 2 VAL A CA 9
ATOM 14459 C C . VAL A 1 2 ? -13.628 17.452 1.169 1.00 0.00 2 VAL A C 9
ATOM 14460 O O . VAL A 1 2 ? -12.515 17.863 1.499 1.00 0.00 2 VAL A O 9
ATOM 14473 N N . VAL A 1 3 ? -13.880 16.173 0.918 1.00 0.00 3 VAL A N 9
ATOM 14474 C CA . VAL A 1 3 ? -12.840 15.157 1.017 1.00 0.00 3 VAL A CA 9
ATOM 14475 C C . VAL A 1 3 ? -12.995 14.104 -0.073 1.00 0.00 3 VAL A C 9
ATOM 14476 O O . VAL A 1 3 ? -14.110 13.695 -0.400 1.00 0.00 3 VAL A O 9
ATOM 14489 N N . ALA A 1 4 ? -11.871 13.657 -0.623 1.00 0.00 4 ALA A N 9
ATOM 14490 C CA . ALA A 1 4 ? -11.889 12.639 -1.664 1.00 0.00 4 ALA A CA 9
ATOM 14491 C C . ALA A 1 4 ? -11.697 11.259 -1.052 1.00 0.00 4 ALA A C 9
ATOM 14492 O O . ALA A 1 4 ? -10.665 10.981 -0.447 1.00 0.00 4 ALA A O 9
ATOM 14499 N N . THR A 1 5 ? -12.695 10.401 -1.203 1.00 0.00 5 THR A N 9
ATOM 14500 C CA . THR A 1 5 ? -12.625 9.055 -0.652 1.00 0.00 5 THR A CA 9
ATOM 14501 C C . THR A 1 5 ? -13.127 8.026 -1.654 1.00 0.00 5 THR A C 9
ATOM 14502 O O . THR A 1 5 ? -14.067 8.283 -2.408 1.00 0.00 5 THR A O 9
ATOM 14513 N N . ALA A 1 6 ? -12.495 6.859 -1.655 1.00 0.00 6 ALA A N 9
ATOM 14514 C CA . ALA A 1 6 ? -12.873 5.784 -2.562 1.00 0.00 6 ALA A CA 9
ATOM 14515 C C . ALA A 1 6 ? -12.762 4.428 -1.877 1.00 0.00 6 ALA A C 9
ATOM 14516 O O . ALA A 1 6 ? -11.761 4.127 -1.228 1.00 0.00 6 ALA A O 9
ATOM 14523 N N . ARG A 1 7 ? -13.799 3.613 -2.027 1.00 0.00 7 ARG A N 9
ATOM 14524 C CA . ARG A 1 7 ? -13.824 2.285 -1.425 1.00 0.00 7 ARG A CA 9
ATOM 14525 C C . ARG A 1 7 ? -14.165 1.229 -2.469 1.00 0.00 7 ARG A C 9
ATOM 14526 O O . ARG A 1 7 ? -15.079 1.414 -3.272 1.00 0.00 7 ARG A O 9
ATOM 14547 N N . GLY A 1 8 ? -13.429 0.123 -2.458 1.00 0.00 8 GLY A N 9
ATOM 14548 C CA . GLY A 1 8 ? -13.685 -0.936 -3.417 1.00 0.00 8 GLY A CA 9
ATOM 14549 C C . GLY A 1 8 ? -12.916 -2.205 -3.113 1.00 0.00 8 GLY A C 9
ATOM 14550 O O . GLY A 1 8 ? -11.880 -2.169 -2.448 1.00 0.00 8 GLY A O 9
ATOM 14554 N N . ILE A 1 9 ? -13.419 -3.329 -3.613 1.00 0.00 9 ILE A N 9
ATOM 14555 C CA . ILE A 1 9 ? -12.771 -4.616 -3.402 1.00 0.00 9 ILE A CA 9
ATOM 14556 C C . ILE A 1 9 ? -11.796 -4.917 -4.532 1.00 0.00 9 ILE A C 9
ATOM 14557 O O . ILE A 1 9 ? -11.928 -4.385 -5.635 1.00 0.00 9 ILE A O 9
ATOM 14573 N N . PHE A 1 10 ? -10.811 -5.765 -4.254 1.00 0.00 10 PHE A N 9
ATOM 14574 C CA . PHE A 1 10 ? -9.815 -6.120 -5.255 1.00 0.00 10 PHE A CA 9
ATOM 14575 C C . PHE A 1 10 ? -9.620 -7.629 -5.333 1.00 0.00 10 PHE A C 9
ATOM 14576 O O . PHE A 1 10 ? -10.130 -8.378 -4.501 1.00 0.00 10 PHE A O 9
ATOM 14593 N N . ASN A 1 11 ? -8.878 -8.064 -6.347 1.00 0.00 11 ASN A N 9
ATOM 14594 C CA . ASN A 1 11 ? -8.613 -9.484 -6.549 1.00 0.00 11 ASN A CA 9
ATOM 14595 C C . ASN A 1 11 ? -7.284 -9.693 -7.267 1.00 0.00 11 ASN A C 9
ATOM 14596 O O . ASN A 1 11 ? -6.658 -8.739 -7.729 1.00 0.00 11 ASN A O 9
ATOM 14607 N N . SER A 1 12 ? -6.860 -10.949 -7.357 1.00 0.00 12 SER A N 9
ATOM 14608 C CA . SER A 1 12 ? -5.607 -11.289 -8.021 1.00 0.00 12 SER A CA 9
ATOM 14609 C C . SER A 1 12 ? -5.614 -10.825 -9.477 1.00 0.00 12 SER A C 9
ATOM 14610 O O . SER A 1 12 ? -4.558 -10.659 -10.089 1.00 0.00 12 SER A O 9
ATOM 14618 N N . ASN A 1 13 ? -6.808 -10.614 -10.028 1.00 0.00 13 ASN A N 9
ATOM 14619 C CA . ASN A 1 13 ? -6.947 -10.170 -11.412 1.00 0.00 13 ASN A CA 9
ATOM 14620 C C . ASN A 1 13 ? -6.153 -8.895 -11.663 1.00 0.00 13 ASN A C 9
ATOM 14621 O O . ASN A 1 13 ? -5.366 -8.814 -12.605 1.00 0.00 13 ASN A O 9
ATOM 14632 N N . GLY A 1 14 ? -6.365 -7.902 -10.810 1.00 0.00 14 GLY A N 9
ATOM 14633 C CA . GLY A 1 14 ? -5.661 -6.641 -10.950 1.00 0.00 14 GLY A CA 9
ATOM 14634 C C . GLY A 1 14 ? -6.598 -5.467 -11.164 1.00 0.00 14 GLY A C 9
ATOM 14635 O O . GLY A 1 14 ? -7.459 -5.501 -12.043 1.00 0.00 14 GLY A O 9
ATOM 14639 N N . GLY A 1 15 ? -6.423 -4.425 -10.359 1.00 0.00 15 GLY A N 9
ATOM 14640 C CA . GLY A 1 15 ? -7.257 -3.242 -10.473 1.00 0.00 15 GLY A CA 9
ATOM 14641 C C . GLY A 1 15 ? -6.593 -2.019 -9.874 1.00 0.00 15 GLY A C 9
ATOM 14642 O O . GLY A 1 15 ? -5.426 -2.071 -9.486 1.00 0.00 15 GLY A O 9
ATOM 14646 N N . VAL A 1 16 ? -7.331 -0.916 -9.792 1.00 0.00 16 VAL A N 9
ATOM 14647 C CA . VAL A 1 16 ? -6.784 0.314 -9.228 1.00 0.00 16 VAL A CA 9
ATOM 14648 C C . VAL A 1 16 ? -7.814 1.058 -8.395 1.00 0.00 16 VAL A C 9
ATOM 14649 O O . VAL A 1 16 ? -9.015 1.003 -8.661 1.00 0.00 16 VAL A O 9
ATOM 14662 N N . LEU A 1 17 ? -7.322 1.777 -7.397 1.00 0.00 17 LEU A N 9
ATOM 14663 C CA . LEU A 1 17 ? -8.172 2.571 -6.519 1.00 0.00 17 LEU A CA 9
ATOM 14664 C C . LEU A 1 17 ? -7.712 4.023 -6.550 1.00 0.00 17 LEU A C 9
ATOM 14665 O O . LEU A 1 17 ? -6.729 4.381 -5.903 1.00 0.00 17 LEU A O 9
ATOM 14681 N N . SER A 1 18 ? -8.410 4.849 -7.321 1.00 0.00 18 SER A N 9
ATOM 14682 C CA . SER A 1 18 ? -8.046 6.255 -7.449 1.00 0.00 18 SER A CA 9
ATOM 14683 C C . SER A 1 18 ? -9.215 7.175 -7.114 1.00 0.00 18 SER A C 9
ATOM 14684 O O . SER A 1 18 ? -10.379 6.800 -7.249 1.00 0.00 18 SER A O 9
ATOM 14692 N N . SER A 1 19 ? -8.883 8.391 -6.691 1.00 0.00 19 SER A N 9
ATOM 14693 C CA . SER A 1 19 ? -9.885 9.388 -6.349 1.00 0.00 19 SER A CA 9
ATOM 14694 C C . SER A 1 19 ? -9.615 10.683 -7.108 1.00 0.00 19 SER A C 9
ATOM 14695 O O . SER A 1 19 ? -8.787 11.496 -6.697 1.00 0.00 19 SER A O 9
ATOM 14703 N N . ILE A 1 20 ? -10.312 10.861 -8.225 1.00 0.00 20 ILE A N 9
ATOM 14704 C CA . ILE A 1 20 ? -10.144 12.051 -9.054 1.00 0.00 20 ILE A CA 9
ATOM 14705 C C . ILE A 1 20 ? -10.294 13.331 -8.238 1.00 0.00 20 ILE A C 9
ATOM 14706 O O . ILE A 1 20 ? -9.742 14.373 -8.592 1.00 0.00 20 ILE A O 9
ATOM 14722 N N . GLU A 1 21 ? -11.049 13.251 -7.149 1.00 0.00 21 GLU A N 9
ATOM 14723 C CA . GLU A 1 21 ? -11.273 14.409 -6.290 1.00 0.00 21 GLU A CA 9
ATOM 14724 C C . GLU A 1 21 ? -9.968 14.893 -5.659 1.00 0.00 21 GLU A C 9
ATOM 14725 O O . GLU A 1 21 ? -9.868 16.044 -5.233 1.00 0.00 21 GLU A O 9
ATOM 14737 N N . THR A 1 22 ? -8.971 14.012 -5.599 1.00 0.00 22 THR A N 9
ATOM 14738 C CA . THR A 1 22 ? -7.679 14.366 -5.016 1.00 0.00 22 THR A CA 9
ATOM 14739 C C . THR A 1 22 ? -6.535 14.057 -5.977 1.00 0.00 22 THR A C 9
ATOM 14740 O O . THR A 1 22 ? -5.708 14.919 -6.269 1.00 0.00 22 THR A O 9
ATOM 14751 N N . GLY A 1 23 ? -6.492 12.820 -6.464 1.00 0.00 23 GLY A N 9
ATOM 14752 C CA . GLY A 1 23 ? -5.441 12.425 -7.387 1.00 0.00 23 GLY A CA 9
ATOM 14753 C C . GLY A 1 23 ? -4.750 11.139 -6.972 1.00 0.00 23 GLY A C 9
ATOM 14754 O O . GLY A 1 23 ? -4.336 10.350 -7.821 1.00 0.00 23 GLY A O 9
ATOM 14758 N N . VAL A 1 24 ? -4.627 10.927 -5.665 1.00 0.00 24 VAL A N 9
ATOM 14759 C CA . VAL A 1 24 ? -3.981 9.724 -5.143 1.00 0.00 24 VAL A CA 9
ATOM 14760 C C . VAL A 1 24 ? -4.651 8.467 -5.694 1.00 0.00 24 VAL A C 9
ATOM 14761 O O . VAL A 1 24 ? -5.862 8.442 -5.909 1.00 0.00 24 VAL A O 9
ATOM 14774 N N . SER A 1 25 ? -3.854 7.427 -5.922 1.00 0.00 25 SER A N 9
ATOM 14775 C CA . SER A 1 25 ? -4.379 6.174 -6.452 1.00 0.00 25 SER A CA 9
ATOM 14776 C C . SER A 1 25 ? -3.581 4.977 -5.942 1.00 0.00 25 SER A C 9
ATOM 14777 O O . SER A 1 25 ? -2.471 5.127 -5.435 1.00 0.00 25 SER A O 9
ATOM 14785 N N . ILE A 1 26 ? -4.155 3.786 -6.095 1.00 0.00 26 ILE A N 9
ATOM 14786 C CA . ILE A 1 26 ? -3.494 2.558 -5.663 1.00 0.00 26 ILE A CA 9
ATOM 14787 C C . ILE A 1 26 ? -3.699 1.442 -6.681 1.00 0.00 26 ILE A C 9
ATOM 14788 O O . ILE A 1 26 ? -4.817 0.968 -6.879 1.00 0.00 26 ILE A O 9
ATOM 14804 N N . ILE A 1 27 ? -2.615 1.020 -7.316 1.00 0.00 27 ILE A N 9
ATOM 14805 C CA . ILE A 1 27 ? -2.682 -0.047 -8.305 1.00 0.00 27 ILE A CA 9
ATOM 14806 C C . ILE A 1 27 ? -2.366 -1.395 -7.664 1.00 0.00 27 ILE A C 9
ATOM 14807 O O . ILE A 1 27 ? -1.415 -1.516 -6.892 1.00 0.00 27 ILE A O 9
ATOM 14823 N N . ILE A 1 28 ? -3.161 -2.408 -7.994 1.00 0.00 28 ILE A N 9
ATOM 14824 C CA . ILE A 1 28 ? -2.952 -3.746 -7.451 1.00 0.00 28 ILE A CA 9
ATOM 14825 C C . ILE A 1 28 ? -2.401 -4.684 -8.523 1.00 0.00 28 ILE A C 9
ATOM 14826 O O . ILE A 1 28 ? -3.161 -5.234 -9.321 1.00 0.00 28 ILE A O 9
ATOM 14842 N N . PRO A 1 29 ? -1.071 -4.883 -8.560 1.00 0.00 29 PRO A N 9
ATOM 14843 C CA . PRO A 1 29 ? -0.438 -5.763 -9.547 1.00 0.00 29 PRO A CA 9
ATOM 14844 C C . PRO A 1 29 ? -0.898 -7.209 -9.405 1.00 0.00 29 PRO A C 9
ATOM 14845 O O . PRO A 1 29 ? -1.151 -7.686 -8.298 1.00 0.00 29 PRO A O 9
ATOM 14856 N N . GLN A 1 30 ? -1.009 -7.902 -10.533 1.00 0.00 30 GLN A N 9
ATOM 14857 C CA . GLN A 1 30 ? -1.445 -9.294 -10.540 1.00 0.00 30 GLN A CA 9
ATOM 14858 C C . GLN A 1 30 ? -0.587 -10.146 -9.608 1.00 0.00 30 GLN A C 9
ATOM 14859 O O . GLN A 1 30 ? 0.530 -10.530 -9.955 1.00 0.00 30 GLN A O 9
ATOM 14873 N N . GLY A 1 31 ? -1.120 -10.445 -8.426 1.00 0.00 31 GLY A N 9
ATOM 14874 C CA . GLY A 1 31 ? -0.389 -11.255 -7.469 1.00 0.00 31 GLY A CA 9
ATOM 14875 C C . GLY A 1 31 ? -0.301 -10.625 -6.089 1.00 0.00 31 GLY A C 9
ATOM 14876 O O . GLY A 1 31 ? 0.357 -11.168 -5.202 1.00 0.00 31 GLY A O 9
ATOM 14880 N N . ALA A 1 32 ? -0.960 -9.483 -5.900 1.00 0.00 32 ALA A N 9
ATOM 14881 C CA . ALA A 1 32 ? -0.939 -8.799 -4.610 1.00 0.00 32 ALA A CA 9
ATOM 14882 C C . ALA A 1 32 ? -1.948 -9.411 -3.645 1.00 0.00 32 ALA A C 9
ATOM 14883 O O . ALA A 1 32 ? -1.771 -9.346 -2.427 1.00 0.00 32 ALA A O 9
ATOM 14890 N N . ILE A 1 33 ? -2.998 -10.012 -4.192 1.00 0.00 33 ILE A N 9
ATOM 14891 C CA . ILE A 1 33 ? -4.028 -10.646 -3.378 1.00 0.00 33 ILE A CA 9
ATOM 14892 C C . ILE A 1 33 ? -4.158 -12.125 -3.742 1.00 0.00 33 ILE A C 9
ATOM 14893 O O . ILE A 1 33 ? -4.060 -12.490 -4.913 1.00 0.00 33 ILE A O 9
ATOM 14909 N N . PRO A 1 34 ? -4.375 -13.002 -2.745 1.00 0.00 34 PRO A N 9
ATOM 14910 C CA . PRO A 1 34 ? -4.508 -14.443 -2.983 1.00 0.00 34 PRO A CA 9
ATOM 14911 C C . PRO A 1 34 ? -5.620 -14.763 -3.974 1.00 0.00 34 PRO A C 9
ATOM 14912 O O . PRO A 1 34 ? -6.659 -14.103 -3.994 1.00 0.00 34 PRO A O 9
ATOM 14923 N N . GLU A 1 35 ? -5.394 -15.781 -4.798 1.00 0.00 35 GLU A N 9
ATOM 14924 C CA . GLU A 1 35 ? -6.374 -16.190 -5.797 1.00 0.00 35 GLU A CA 9
ATOM 14925 C C . GLU A 1 35 ? -7.672 -16.640 -5.136 1.00 0.00 35 GLU A C 9
ATOM 14926 O O . GLU A 1 35 ? -7.669 -17.126 -4.005 1.00 0.00 35 GLU A O 9
ATOM 14938 N N . GLY A 1 36 ? -8.781 -16.473 -5.849 1.00 0.00 36 GLY A N 9
ATOM 14939 C CA . GLY A 1 36 ? -10.072 -16.865 -5.317 1.00 0.00 36 GLY A CA 9
ATOM 14940 C C . GLY A 1 36 ? -10.422 -16.130 -4.038 1.00 0.00 36 GLY A C 9
ATOM 14941 O O . GLY A 1 36 ? -11.195 -16.628 -3.220 1.00 0.00 36 GLY A O 9
ATOM 14945 N N . VAL A 1 37 ? -9.851 -14.941 -3.864 1.00 0.00 37 VAL A N 9
ATOM 14946 C CA . VAL A 1 37 ? -10.111 -14.139 -2.677 1.00 0.00 37 VAL A CA 9
ATOM 14947 C C . VAL A 1 37 ? -10.500 -12.716 -3.047 1.00 0.00 37 VAL A C 9
ATOM 14948 O O . VAL A 1 37 ? -10.213 -12.245 -4.147 1.00 0.00 37 VAL A O 9
ATOM 14961 N N . GLU A 1 38 ? -11.142 -12.034 -2.110 1.00 0.00 38 GLU A N 9
ATOM 14962 C CA . GLU A 1 38 ? -11.563 -10.656 -2.312 1.00 0.00 38 GLU A CA 9
ATOM 14963 C C . GLU A 1 38 ? -11.092 -9.797 -1.147 1.00 0.00 38 GLU A C 9
ATOM 14964 O O . GLU A 1 38 ? -11.538 -9.973 -0.014 1.00 0.00 38 GLU A O 9
ATOM 14976 N N . GLN A 1 39 ? -10.183 -8.870 -1.428 1.00 0.00 39 GLN A N 9
ATOM 14977 C CA . GLN A 1 39 ? -9.652 -7.995 -0.391 1.00 0.00 39 GLN A CA 9
ATOM 14978 C C . GLN A 1 39 ? -10.237 -6.591 -0.511 1.00 0.00 39 GLN A C 9
ATOM 14979 O O . GLN A 1 39 ? -9.914 -5.850 -1.438 1.00 0.00 39 GLN A O 9
ATOM 14993 N N . GLU A 1 40 ? -11.098 -6.232 0.437 1.00 0.00 40 GLU A N 9
ATOM 14994 C CA . GLU A 1 40 ? -11.730 -4.918 0.438 1.00 0.00 40 GLU A CA 9
ATOM 14995 C C . GLU A 1 40 ? -10.730 -3.831 0.819 1.00 0.00 40 GLU A C 9
ATOM 14996 O O . GLU A 1 40 ? -10.177 -3.842 1.919 1.00 0.00 40 GLU A O 9
ATOM 15008 N N . ILE A 1 41 ? -10.505 -2.889 -0.094 1.00 0.00 41 ILE A N 9
ATOM 15009 C CA . ILE A 1 41 ? -9.576 -1.795 0.154 1.00 0.00 41 ILE A CA 9
ATOM 15010 C C . ILE A 1 41 ? -10.237 -0.447 -0.107 1.00 0.00 41 ILE A C 9
ATOM 15011 O O . ILE A 1 41 ? -11.008 -0.292 -1.054 1.00 0.00 41 ILE A O 9
ATOM 15027 N N . TYR A 1 42 ? -9.923 0.526 0.739 1.00 0.00 42 TYR A N 9
ATOM 15028 C CA . TYR A 1 42 ? -10.476 1.866 0.610 1.00 0.00 42 TYR A CA 9
ATOM 15029 C C . TYR A 1 42 ? -9.521 2.891 1.206 1.00 0.00 42 TYR A C 9
ATOM 15030 O O . TYR A 1 42 ? -8.516 2.531 1.814 1.00 0.00 42 TYR A O 9
ATOM 15048 N N . PHE A 1 43 ? -9.841 4.168 1.035 1.00 0.00 43 PHE A N 9
ATOM 15049 C CA . PHE A 1 43 ? -8.997 5.230 1.573 1.00 0.00 43 PHE A CA 9
ATOM 15050 C C . PHE A 1 43 ? -9.623 6.605 1.360 1.00 0.00 43 PHE A C 9
ATOM 15051 O O . PHE A 1 43 ? -10.536 6.765 0.550 1.00 0.00 43 PHE A O 9
ATOM 15068 N N . LYS A 1 44 ? -9.122 7.593 2.095 1.00 0.00 44 LYS A N 9
ATOM 15069 C CA . LYS A 1 44 ? -9.627 8.956 1.991 1.00 0.00 44 LYS A CA 9
ATOM 15070 C C . LYS A 1 44 ? -8.481 9.963 1.944 1.00 0.00 44 LYS A C 9
ATOM 15071 O O . LYS A 1 44 ? -7.703 10.081 2.892 1.00 0.00 44 LYS A O 9
ATOM 15090 N N . VAL A 1 45 ? -8.392 10.687 0.833 1.00 0.00 45 VAL A N 9
ATOM 15091 C CA . VAL A 1 45 ? -7.353 11.690 0.647 1.00 0.00 45 VAL A CA 9
ATOM 15092 C C . VAL A 1 45 ? -7.937 13.096 0.755 1.00 0.00 45 VAL A C 9
ATOM 15093 O O . VAL A 1 45 ? -9.048 13.351 0.293 1.00 0.00 45 VAL A O 9
ATOM 15106 N N . CYS A 1 46 ? -7.184 14.006 1.369 1.00 0.00 46 CYS A N 9
ATOM 15107 C CA . CYS A 1 46 ? -7.639 15.383 1.535 1.00 0.00 46 CYS A CA 9
ATOM 15108 C C . CYS A 1 46 ? -6.579 16.235 2.226 1.00 0.00 46 CYS A C 9
ATOM 15109 O O . CYS A 1 46 ? -5.805 15.738 3.045 1.00 0.00 46 CYS A O 9
ATOM 15117 N N . ARG A 1 47 ? -6.550 17.520 1.892 1.00 0.00 47 ARG A N 9
ATOM 15118 C CA . ARG A 1 47 ? -5.589 18.443 2.483 1.00 0.00 47 ARG A CA 9
ATOM 15119 C C . ARG A 1 47 ? -6.161 19.082 3.746 1.00 0.00 47 ARG A C 9
ATOM 15120 O O . ARG A 1 47 ? -6.127 20.302 3.911 1.00 0.00 47 ARG A O 9
ATOM 15141 N N . ASP A 1 48 ? -6.692 18.247 4.635 1.00 0.00 48 ASP A N 9
ATOM 15142 C CA . ASP A 1 48 ? -7.278 18.723 5.883 1.00 0.00 48 ASP A CA 9
ATOM 15143 C C . ASP A 1 48 ? -7.535 17.559 6.836 1.00 0.00 48 ASP A C 9
ATOM 15144 O O . ASP A 1 48 ? -8.444 16.758 6.622 1.00 0.00 48 ASP A O 9
ATOM 15153 N N . ASN A 1 49 ? -6.721 17.466 7.883 1.00 0.00 49 ASN A N 9
ATOM 15154 C CA . ASN A 1 49 ? -6.856 16.393 8.862 1.00 0.00 49 ASN A CA 9
ATOM 15155 C C . ASN A 1 49 ? -7.783 16.790 10.008 1.00 0.00 49 ASN A C 9
ATOM 15156 O O . ASN A 1 49 ? -8.748 16.089 10.308 1.00 0.00 49 ASN A O 9
ATOM 15167 N N . SER A 1 50 ? -7.475 17.909 10.657 1.00 0.00 50 SER A N 9
ATOM 15168 C CA . SER A 1 50 ? -8.275 18.386 11.782 1.00 0.00 50 SER A CA 9
ATOM 15169 C C . SER A 1 50 ? -9.688 18.754 11.350 1.00 0.00 50 SER A C 9
ATOM 15170 O O . SER A 1 50 ? -10.643 18.567 12.103 1.00 0.00 50 SER A O 9
ATOM 15178 N N . ILE A 1 51 ? -9.821 19.275 10.137 1.00 0.00 51 ILE A N 9
ATOM 15179 C CA . ILE A 1 51 ? -11.127 19.662 9.618 1.00 0.00 51 ILE A CA 9
ATOM 15180 C C . ILE A 1 51 ? -11.948 18.442 9.201 1.00 0.00 51 ILE A C 9
ATOM 15181 O O . ILE A 1 51 ? -13.097 18.576 8.782 1.00 0.00 51 ILE A O 9
ATOM 15197 N N . LEU A 1 52 ? -11.357 17.254 9.317 1.00 0.00 52 LEU A N 9
ATOM 15198 C CA . LEU A 1 52 ? -12.050 16.023 8.947 1.00 0.00 52 LEU A CA 9
ATOM 15199 C C . LEU A 1 52 ? -11.271 14.793 9.412 1.00 0.00 52 LEU A C 9
ATOM 15200 O O . LEU A 1 52 ? -10.152 14.552 8.960 1.00 0.00 52 LEU A O 9
ATOM 15216 N N . PRO A 1 53 ? -11.855 13.992 10.324 1.00 0.00 53 PRO A N 9
ATOM 15217 C CA . PRO A 1 53 ? -11.205 12.784 10.842 1.00 0.00 53 PRO A CA 9
ATOM 15218 C C . PRO A 1 53 ? -11.281 11.615 9.862 1.00 0.00 53 PRO A C 9
ATOM 15219 O O . PRO A 1 53 ? -12.006 11.672 8.870 1.00 0.00 53 PRO A O 9
ATOM 15230 N N . PRO A 1 54 ? -10.529 10.534 10.132 1.00 0.00 54 PRO A N 9
ATOM 15231 C CA . PRO A 1 54 ? -10.515 9.346 9.271 1.00 0.00 54 PRO A CA 9
ATOM 15232 C C . PRO A 1 54 ? -11.905 8.741 9.098 1.00 0.00 54 PRO A C 9
ATOM 15233 O O . PRO A 1 54 ? -12.858 9.156 9.757 1.00 0.00 54 PRO A O 9
ATOM 15244 N N . LEU A 1 55 ? -12.012 7.759 8.210 1.00 0.00 55 LEU A N 9
ATOM 15245 C CA . LEU A 1 55 ? -13.286 7.098 7.952 1.00 0.00 55 LEU A CA 9
ATOM 15246 C C . LEU A 1 55 ? -13.793 6.391 9.203 1.00 0.00 55 LEU A C 9
ATOM 15247 O O . LEU A 1 55 ? -14.822 6.760 9.768 1.00 0.00 55 LEU A O 9
ATOM 15263 N N . ASP A 1 56 ? -13.058 5.372 9.628 1.00 0.00 56 ASP A N 9
ATOM 15264 C CA . ASP A 1 56 ? -13.422 4.604 10.813 1.00 0.00 56 ASP A CA 9
ATOM 15265 C C . ASP A 1 56 ? -12.179 4.178 11.587 1.00 0.00 56 ASP A C 9
ATOM 15266 O O . ASP A 1 56 ? -11.311 3.485 11.055 1.00 0.00 56 ASP A O 9
ATOM 15275 N N . LYS A 1 57 ? -12.100 4.594 12.847 1.00 0.00 57 LYS A N 9
ATOM 15276 C CA . LYS A 1 57 ? -10.962 4.254 13.693 1.00 0.00 57 LYS A CA 9
ATOM 15277 C C . LYS A 1 57 ? -11.011 2.787 14.105 1.00 0.00 57 LYS A C 9
ATOM 15278 O O . LYS A 1 57 ? -9.975 2.141 14.263 1.00 0.00 57 LYS A O 9
ATOM 15297 N N . GLU A 1 58 ? -12.222 2.267 14.279 1.00 0.00 58 GLU A N 9
ATOM 15298 C CA . GLU A 1 58 ? -12.406 0.875 14.674 1.00 0.00 58 GLU A CA 9
ATOM 15299 C C . GLU A 1 58 ? -11.849 -0.071 13.614 1.00 0.00 58 GLU A C 9
ATOM 15300 O O . GLU A 1 58 ? -11.377 -1.162 13.930 1.00 0.00 58 GLU A O 9
ATOM 15312 N N . LYS A 1 59 ? -11.908 0.357 12.357 1.00 0.00 59 LYS A N 9
ATOM 15313 C CA . LYS A 1 59 ? -11.409 -0.452 11.251 1.00 0.00 59 LYS A CA 9
ATOM 15314 C C . LYS A 1 59 ? -9.895 -0.318 11.115 1.00 0.00 59 LYS A C 9
ATOM 15315 O O . LYS A 1 59 ? -9.215 -1.252 10.693 1.00 0.00 59 LYS A O 9
ATOM 15334 N N . GLY A 1 60 ? -9.374 0.851 11.477 1.00 0.00 60 GLY A N 9
ATOM 15335 C CA . GLY A 1 60 ? -7.946 1.085 11.389 1.00 0.00 60 GLY A CA 9
ATOM 15336 C C . GLY A 1 60 ? -7.562 1.857 10.142 1.00 0.00 60 GLY A C 9
ATOM 15337 O O . GLY A 1 60 ? -7.659 1.339 9.028 1.00 0.00 60 GLY A O 9
ATOM 15341 N N . GLU A 1 61 ? -7.127 3.098 10.327 1.00 0.00 61 GLU A N 9
ATOM 15342 C CA . GLU A 1 61 ? -6.730 3.943 9.207 1.00 0.00 61 GLU A CA 9
ATOM 15343 C C . GLU A 1 61 ? -5.211 4.082 9.138 1.00 0.00 61 GLU A C 9
ATOM 15344 O O . GLU A 1 61 ? -4.596 4.709 10.000 1.00 0.00 61 GLU A O 9
ATOM 15356 N N . THR A 1 62 ? -4.616 3.495 8.104 1.00 0.00 62 THR A N 9
ATOM 15357 C CA . THR A 1 62 ? -3.169 3.555 7.920 1.00 0.00 62 THR A CA 9
ATOM 15358 C C . THR A 1 62 ? -2.773 4.828 7.180 1.00 0.00 62 THR A C 9
ATOM 15359 O O . THR A 1 62 ? -2.973 4.943 5.970 1.00 0.00 62 THR A O 9
ATOM 15370 N N . LEU A 1 63 ? -2.214 5.785 7.913 1.00 0.00 63 LEU A N 9
ATOM 15371 C CA . LEU A 1 63 ? -1.796 7.051 7.322 1.00 0.00 63 LEU A CA 9
ATOM 15372 C C . LEU A 1 63 ? -0.502 6.880 6.525 1.00 0.00 63 LEU A C 9
ATOM 15373 O O . LEU A 1 63 ? 0.406 6.164 6.947 1.00 0.00 63 LEU A O 9
ATOM 15389 N N . LEU A 1 64 ? -0.428 7.537 5.370 1.00 0.00 64 LEU A N 9
ATOM 15390 C CA . LEU A 1 64 ? 0.756 7.449 4.517 1.00 0.00 64 LEU A CA 9
ATOM 15391 C C . LEU A 1 64 ? 1.296 8.837 4.178 1.00 0.00 64 LEU A C 9
ATOM 15392 O O . LEU A 1 64 ? 2.453 9.149 4.456 1.00 0.00 64 LEU A O 9
ATOM 15408 N N . SER A 1 65 ? 0.448 9.664 3.573 1.00 0.00 65 SER A N 9
ATOM 15409 C CA . SER A 1 65 ? 0.832 11.020 3.189 1.00 0.00 65 SER A CA 9
ATOM 15410 C C . SER A 1 65 ? 0.417 12.018 4.274 1.00 0.00 65 SER A C 9
ATOM 15411 O O . SER A 1 65 ? -0.066 11.611 5.329 1.00 0.00 65 SER A O 9
ATOM 15419 N N . PRO A 1 66 ? 0.592 13.340 4.039 1.00 0.00 66 PRO A N 9
ATOM 15420 C CA . PRO A 1 66 ? 0.217 14.366 5.020 1.00 0.00 66 PRO A CA 9
ATOM 15421 C C . PRO A 1 66 ? -1.104 14.040 5.704 1.00 0.00 66 PRO A C 9
ATOM 15422 O O . PRO A 1 66 ? -1.212 14.086 6.929 1.00 0.00 66 PRO A O 9
ATOM 15433 N N . LEU A 1 67 ? -2.096 13.670 4.903 1.00 0.00 67 LEU A N 9
ATOM 15434 C CA . LEU A 1 67 ? -3.399 13.290 5.427 1.00 0.00 67 LEU A CA 9
ATOM 15435 C C . LEU A 1 67 ? -4.106 12.344 4.475 1.00 0.00 67 LEU A C 9
ATOM 15436 O O . LEU A 1 67 ? -4.958 12.752 3.688 1.00 0.00 67 LEU A O 9
ATOM 15452 N N . VAL A 1 68 ? -3.756 11.075 4.568 1.00 0.00 68 VAL A N 9
ATOM 15453 C CA . VAL A 1 68 ? -4.365 10.056 3.739 1.00 0.00 68 VAL A CA 9
ATOM 15454 C C . VAL A 1 68 ? -4.529 8.782 4.543 1.00 0.00 68 VAL A C 9
ATOM 15455 O O . VAL A 1 68 ? -3.551 8.208 5.016 1.00 0.00 68 VAL A O 9
ATOM 15468 N N . ALA A 1 69 ? -5.770 8.356 4.719 1.00 0.00 69 ALA A N 9
ATOM 15469 C CA . ALA A 1 69 ? -6.052 7.163 5.497 1.00 0.00 69 ALA A CA 9
ATOM 15470 C C . ALA A 1 69 ? -6.439 5.991 4.606 1.00 0.00 69 ALA A C 9
ATOM 15471 O O . ALA A 1 69 ? -7.543 5.947 4.065 1.00 0.00 69 ALA A O 9
ATOM 15478 N N . ALA A 1 70 ? -5.521 5.039 4.461 1.00 0.00 70 ALA A N 9
ATOM 15479 C CA . ALA A 1 70 ? -5.761 3.862 3.638 1.00 0.00 70 ALA A CA 9
ATOM 15480 C C . ALA A 1 70 ? -6.889 3.011 4.215 1.00 0.00 70 ALA A C 9
ATOM 15481 O O . ALA A 1 70 ? -7.637 3.461 5.082 1.00 0.00 70 ALA A O 9
ATOM 15488 N N . GLY A 1 71 ? -7.004 1.780 3.726 1.00 0.00 71 GLY A N 9
ATOM 15489 C CA . GLY A 1 71 ? -8.044 0.887 4.204 1.00 0.00 71 GLY A CA 9
ATOM 15490 C C . GLY A 1 71 ? -7.846 0.491 5.656 1.00 0.00 71 GLY A C 9
ATOM 15491 O O . GLY A 1 71 ? -7.344 1.283 6.452 1.00 0.00 71 GLY A O 9
ATOM 15495 N N . PRO A 1 72 ? -8.232 -0.741 6.034 1.00 0.00 72 PRO A N 9
ATOM 15496 C CA . PRO A 1 72 ? -8.084 -1.224 7.410 1.00 0.00 72 PRO A CA 9
ATOM 15497 C C . PRO A 1 72 ? -6.622 -1.398 7.805 1.00 0.00 72 PRO A C 9
ATOM 15498 O O . PRO A 1 72 ? -5.826 -1.957 7.050 1.00 0.00 72 PRO A O 9
ATOM 15509 N N . HIS A 1 73 ? -6.273 -0.914 8.993 1.00 0.00 73 HIS A N 9
ATOM 15510 C CA . HIS A 1 73 ? -4.904 -1.015 9.484 1.00 0.00 73 HIS A CA 9
ATOM 15511 C C . HIS A 1 73 ? -4.471 -2.472 9.588 1.00 0.00 73 HIS A C 9
ATOM 15512 O O . HIS A 1 73 ? -4.968 -3.221 10.430 1.00 0.00 73 HIS A O 9
ATOM 15527 N N . GLY A 1 74 ? -3.542 -2.869 8.726 1.00 0.00 74 GLY A N 9
ATOM 15528 C CA . GLY A 1 74 ? -3.055 -4.235 8.736 1.00 0.00 74 GLY A CA 9
ATOM 15529 C C . GLY A 1 74 ? -3.607 -5.056 7.586 1.00 0.00 74 GLY A C 9
ATOM 15530 O O . GLY A 1 74 ? -4.593 -5.775 7.744 1.00 0.00 74 GLY A O 9
ATOM 15534 N N . LEU A 1 75 ? -2.965 -4.953 6.426 1.00 0.00 75 LEU A N 9
ATOM 15535 C CA . LEU A 1 75 ? -3.393 -5.695 5.249 1.00 0.00 75 LEU A CA 9
ATOM 15536 C C . LEU A 1 75 ? -2.182 -6.124 4.429 1.00 0.00 75 LEU A C 9
ATOM 15537 O O . LEU A 1 75 ? -1.743 -5.417 3.521 1.00 0.00 75 LEU A O 9
ATOM 15553 N N . LYS A 1 76 ? -1.638 -7.287 4.772 1.00 0.00 76 LYS A N 9
ATOM 15554 C CA . LYS A 1 76 ? -0.471 -7.826 4.085 1.00 0.00 76 LYS A CA 9
ATOM 15555 C C . LYS A 1 76 ? -0.781 -8.101 2.616 1.00 0.00 76 LYS A C 9
ATOM 15556 O O . LYS A 1 76 ? -1.940 -8.233 2.229 1.00 0.00 76 LYS A O 9
ATOM 15575 N N . PHE A 1 77 ? 0.270 -8.189 1.808 1.00 0.00 77 PHE A N 9
ATOM 15576 C CA . PHE A 1 77 ? 0.118 -8.454 0.382 1.00 0.00 77 PHE A CA 9
ATOM 15577 C C . PHE A 1 77 ? 1.175 -9.442 -0.097 1.00 0.00 77 PHE A C 9
ATOM 15578 O O . PHE A 1 77 ? 2.243 -9.561 0.505 1.00 0.00 77 PHE A O 9
ATOM 15595 N N . LEU A 1 78 ? 0.879 -10.140 -1.186 1.00 0.00 78 LEU A N 9
ATOM 15596 C CA . LEU A 1 78 ? 1.816 -11.108 -1.748 1.00 0.00 78 LEU A CA 9
ATOM 15597 C C . LEU A 1 78 ? 2.578 -10.510 -2.921 1.00 0.00 78 LEU A C 9
ATOM 15598 O O . LEU A 1 78 ? 3.229 -11.217 -3.689 1.00 0.00 78 LEU A O 9
ATOM 15614 N N . LYS A 1 79 ? 2.495 -9.196 -3.033 1.00 0.00 79 LYS A N 9
ATOM 15615 C CA . LYS A 1 79 ? 3.174 -8.457 -4.089 1.00 0.00 79 LYS A CA 9
ATOM 15616 C C . LYS A 1 79 ? 3.170 -6.961 -3.775 1.00 0.00 79 LYS A C 9
ATOM 15617 O O . LYS A 1 79 ? 2.154 -6.416 -3.346 1.00 0.00 79 LYS A O 9
ATOM 15636 N N . PRO A 1 80 ? 4.308 -6.273 -3.979 1.00 0.00 80 PRO A N 9
ATOM 15637 C CA . PRO A 1 80 ? 4.418 -4.835 -3.705 1.00 0.00 80 PRO A CA 9
ATOM 15638 C C . PRO A 1 80 ? 3.464 -4.007 -4.556 1.00 0.00 80 PRO A C 9
ATOM 15639 O O . PRO A 1 80 ? 3.782 -3.652 -5.692 1.00 0.00 80 PRO A O 9
ATOM 15650 N N . VAL A 1 81 ? 2.294 -3.690 -4.005 1.00 0.00 81 VAL A N 9
ATOM 15651 C CA . VAL A 1 81 ? 1.310 -2.899 -4.720 1.00 0.00 81 VAL A CA 9
ATOM 15652 C C . VAL A 1 81 ? 1.873 -1.520 -5.055 1.00 0.00 81 VAL A C 9
ATOM 15653 O O . VAL A 1 81 ? 2.915 -1.126 -4.533 1.00 0.00 81 VAL A O 9
ATOM 15666 N N . GLU A 1 82 ? 1.192 -0.796 -5.935 1.00 0.00 82 GLU A N 9
ATOM 15667 C CA . GLU A 1 82 ? 1.647 0.530 -6.337 1.00 0.00 82 GLU A CA 9
ATOM 15668 C C . GLU A 1 82 ? 0.769 1.627 -5.741 1.00 0.00 82 GLU A C 9
ATOM 15669 O O . GLU A 1 82 ? -0.449 1.624 -5.906 1.00 0.00 82 GLU A O 9
ATOM 15681 N N . LEU A 1 83 ? 1.406 2.571 -5.056 1.00 0.00 83 LEU A N 9
ATOM 15682 C CA . LEU A 1 83 ? 0.700 3.688 -4.441 1.00 0.00 83 LEU A CA 9
ATOM 15683 C C . LEU A 1 83 ? 1.279 5.011 -4.936 1.00 0.00 83 LEU A C 9
ATOM 15684 O O . LEU A 1 83 ? 2.490 5.221 -4.890 1.00 0.00 83 LEU A O 9
ATOM 15700 N N . ARG A 1 84 ? 0.412 5.895 -5.422 1.00 0.00 84 ARG A N 9
ATOM 15701 C CA . ARG A 1 84 ? 0.854 7.185 -5.937 1.00 0.00 84 ARG A CA 9
ATOM 15702 C C . ARG A 1 84 ? 0.219 8.346 -5.177 1.00 0.00 84 ARG A C 9
ATOM 15703 O O . ARG A 1 84 ? -1.005 8.435 -5.062 1.00 0.00 84 ARG A O 9
ATOM 15724 N N . LEU A 1 85 ? 1.064 9.241 -4.673 1.00 0.00 85 LEU A N 9
ATOM 15725 C CA . LEU A 1 85 ? 0.605 10.413 -3.934 1.00 0.00 85 LEU A CA 9
ATOM 15726 C C . LEU A 1 85 ? 1.492 11.618 -4.239 1.00 0.00 85 LEU A C 9
ATOM 15727 O O . LEU A 1 85 ? 2.599 11.466 -4.757 1.00 0.00 85 LEU A O 9
ATOM 15743 N N . PRO A 1 86 ? 1.020 12.836 -3.923 1.00 0.00 86 PRO A N 9
ATOM 15744 C CA . PRO A 1 86 ? 1.784 14.064 -4.168 1.00 0.00 86 PRO A CA 9
ATOM 15745 C C . PRO A 1 86 ? 3.064 14.121 -3.341 1.00 0.00 86 PRO A C 9
ATOM 15746 O O . PRO A 1 86 ? 3.022 14.093 -2.110 1.00 0.00 86 PRO A O 9
ATOM 15757 N N . HIS A 1 87 ? 4.201 14.203 -4.025 1.00 0.00 87 HIS A N 9
ATOM 15758 C CA . HIS A 1 87 ? 5.496 14.263 -3.355 1.00 0.00 87 HIS A CA 9
ATOM 15759 C C . HIS A 1 87 ? 5.811 15.685 -2.903 1.00 0.00 87 HIS A C 9
ATOM 15760 O O . HIS A 1 87 ? 6.201 15.910 -1.757 1.00 0.00 87 HIS A O 9
ATOM 15775 N N . CYS A 1 88 ? 5.643 16.642 -3.811 1.00 0.00 88 CYS A N 9
ATOM 15776 C CA . CYS A 1 88 ? 5.913 18.043 -3.507 1.00 0.00 88 CYS A CA 9
ATOM 15777 C C . CYS A 1 88 ? 7.393 18.255 -3.200 1.00 0.00 88 CYS A C 9
ATOM 15778 O O . CYS A 1 88 ? 7.748 18.894 -2.207 1.00 0.00 88 CYS A O 9
ATOM 15786 N N . ASP A 1 89 ? 8.252 17.717 -4.058 1.00 0.00 89 ASP A N 9
ATOM 15787 C CA . ASP A 1 89 ? 9.696 17.846 -3.880 1.00 0.00 89 ASP A CA 9
ATOM 15788 C C . ASP A 1 89 ? 10.306 18.707 -4.982 1.00 0.00 89 ASP A C 9
ATOM 15789 O O . ASP A 1 89 ? 10.841 18.188 -5.962 1.00 0.00 89 ASP A O 9
ATOM 15798 N N . PRO A 1 90 ? 10.234 20.042 -4.837 1.00 0.00 90 PRO A N 9
ATOM 15799 C CA . PRO A 1 90 ? 10.779 20.976 -5.824 1.00 0.00 90 PRO A CA 9
ATOM 15800 C C . PRO A 1 90 ? 12.275 21.220 -5.638 1.00 0.00 90 PRO A C 9
ATOM 15801 O O . PRO A 1 90 ? 12.730 22.364 -5.644 1.00 0.00 90 PRO A O 9
ATOM 15812 N N . LYS A 1 91 ? 13.034 20.141 -5.470 1.00 0.00 91 LYS A N 9
ATOM 15813 C CA . LYS A 1 91 ? 14.476 20.244 -5.283 1.00 0.00 91 LYS A CA 9
ATOM 15814 C C . LYS A 1 91 ? 15.237 19.742 -6.511 1.00 0.00 91 LYS A C 9
ATOM 15815 O O . LYS A 1 91 ? 16.446 19.518 -6.448 1.00 0.00 91 LYS A O 9
ATOM 15834 N N . THR A 1 92 ? 14.527 19.556 -7.622 1.00 0.00 92 THR A N 9
ATOM 15835 C CA . THR A 1 92 ? 15.151 19.072 -8.851 1.00 0.00 92 THR A CA 9
ATOM 15836 C C . THR A 1 92 ? 15.004 20.071 -9.992 1.00 0.00 92 THR A C 9
ATOM 15837 O O . THR A 1 92 ? 15.201 19.735 -11.160 1.00 0.00 92 THR A O 9
ATOM 15848 N N . TRP A 1 93 ? 14.660 21.298 -9.643 1.00 0.00 93 TRP A N 9
ATOM 15849 C CA . TRP A 1 93 ? 14.488 22.357 -10.634 1.00 0.00 93 TRP A CA 9
ATOM 15850 C C . TRP A 1 93 ? 15.430 23.526 -10.359 1.00 0.00 93 TRP A C 9
ATOM 15851 O O . TRP A 1 93 ? 15.961 24.139 -11.285 1.00 0.00 93 TRP A O 9
ATOM 15872 N N . GLN A 1 94 ? 15.625 23.834 -9.082 1.00 0.00 94 GLN A N 9
ATOM 15873 C CA . GLN A 1 94 ? 16.492 24.934 -8.687 1.00 0.00 94 GLN A CA 9
ATOM 15874 C C . GLN A 1 94 ? 17.832 24.415 -8.174 1.00 0.00 94 GLN A C 9
ATOM 15875 O O . GLN A 1 94 ? 18.141 24.529 -6.987 1.00 0.00 94 GLN A O 9
ATOM 15889 N N . ASN A 1 95 ? 18.623 23.848 -9.077 1.00 0.00 95 ASN A N 9
ATOM 15890 C CA . ASN A 1 95 ? 19.930 23.310 -8.724 1.00 0.00 95 ASN A CA 9
ATOM 15891 C C . ASN A 1 95 ? 20.846 23.263 -9.943 1.00 0.00 95 ASN A C 9
ATOM 15892 O O . ASN A 1 95 ? 22.010 23.660 -9.874 1.00 0.00 95 ASN A O 9
ATOM 15903 N N . LYS A 1 96 ? 20.313 22.776 -11.059 1.00 0.00 96 LYS A N 9
ATOM 15904 C CA . LYS A 1 96 ? 21.082 22.678 -12.295 1.00 0.00 96 LYS A CA 9
ATOM 15905 C C . LYS A 1 96 ? 20.168 22.769 -13.515 1.00 0.00 96 LYS A C 9
ATOM 15906 O O . LYS A 1 96 ? 20.454 23.501 -14.463 1.00 0.00 96 LYS A O 9
ATOM 15925 N N . CYS A 1 97 ? 19.069 22.020 -13.482 1.00 0.00 97 CYS A N 9
ATOM 15926 C CA . CYS A 1 97 ? 18.114 22.017 -14.586 1.00 0.00 97 CYS A CA 9
ATOM 15927 C C . CYS A 1 97 ? 17.594 23.423 -14.866 1.00 0.00 97 CYS A C 9
ATOM 15928 O O . CYS A 1 97 ? 18.006 24.387 -14.222 1.00 0.00 97 CYS A O 9
ATOM 15936 N N . LEU A 1 98 ? 16.686 23.531 -15.831 1.00 0.00 98 LEU A N 9
ATOM 15937 C CA . LEU A 1 98 ? 16.109 24.820 -16.198 1.00 0.00 98 LEU A CA 9
ATOM 15938 C C . LEU A 1 98 ? 14.744 25.015 -15.538 1.00 0.00 98 LEU A C 9
ATOM 15939 O O . LEU A 1 98 ? 13.890 24.128 -15.595 1.00 0.00 98 LEU A O 9
ATOM 15955 N N . PRO A 1 99 ? 14.513 26.179 -14.904 1.00 0.00 99 PRO A N 9
ATOM 15956 C CA . PRO A 1 99 ? 13.239 26.473 -14.239 1.00 0.00 99 PRO A CA 9
ATOM 15957 C C . PRO A 1 99 ? 12.056 26.420 -15.203 1.00 0.00 99 PRO A C 9
ATOM 15958 O O . PRO A 1 99 ? 10.915 26.215 -14.788 1.00 0.00 99 PRO A O 9
ATOM 15969 N N . GLY A 1 100 ? 12.334 26.611 -16.489 1.00 0.00 100 GLY A N 9
ATOM 15970 C CA . GLY A 1 100 ? 11.281 26.587 -17.489 1.00 0.00 100 GLY A CA 9
ATOM 15971 C C . GLY A 1 100 ? 11.006 25.193 -18.021 1.00 0.00 100 GLY A C 9
ATOM 15972 O O . GLY A 1 100 ? 9.905 24.910 -18.493 1.00 0.00 100 GLY A O 9
ATOM 15976 N N . ASP A 1 101 ? 12.007 24.321 -17.949 1.00 0.00 101 ASP A N 9
ATOM 15977 C CA . ASP A 1 101 ? 11.860 22.952 -18.432 1.00 0.00 101 ASP A CA 9
ATOM 15978 C C . ASP A 1 101 ? 10.764 22.217 -17.660 1.00 0.00 101 ASP A C 9
ATOM 15979 O O . ASP A 1 101 ? 10.905 21.965 -16.464 1.00 0.00 101 ASP A O 9
ATOM 15988 N N . PRO A 1 102 ? 9.653 21.861 -18.333 1.00 0.00 102 PRO A N 9
ATOM 15989 C CA . PRO A 1 102 ? 8.539 21.151 -17.692 1.00 0.00 102 PRO A CA 9
ATOM 15990 C C . PRO A 1 102 ? 9.006 19.932 -16.909 1.00 0.00 102 PRO A C 9
ATOM 15991 O O . PRO A 1 102 ? 8.409 19.567 -15.897 1.00 0.00 102 PRO A O 9
ATOM 16002 N N . ASN A 1 103 ? 10.088 19.314 -17.369 1.00 0.00 103 ASN A N 9
ATOM 16003 C CA . ASN A 1 103 ? 10.644 18.147 -16.694 1.00 0.00 103 ASN A CA 9
ATOM 16004 C C . ASN A 1 103 ? 11.072 18.509 -15.271 1.00 0.00 103 ASN A C 9
ATOM 16005 O O . ASN A 1 103 ? 11.222 17.637 -14.415 1.00 0.00 103 ASN A O 9
ATOM 16016 N N . TYR A 1 104 ? 11.265 19.804 -15.033 1.00 0.00 104 TYR A N 9
ATOM 16017 C CA . TYR A 1 104 ? 11.675 20.304 -13.728 1.00 0.00 104 TYR A CA 9
ATOM 16018 C C . TYR A 1 104 ? 10.710 19.867 -12.622 1.00 0.00 104 TYR A C 9
ATOM 16019 O O . TYR A 1 104 ? 11.063 19.879 -11.444 1.00 0.00 104 TYR A O 9
ATOM 16037 N N . LEU A 1 105 ? 9.487 19.500 -13.003 1.00 0.00 105 LEU A N 9
ATOM 16038 C CA . LEU A 1 105 ? 8.478 19.084 -12.030 1.00 0.00 105 LEU A CA 9
ATOM 16039 C C . LEU A 1 105 ? 7.415 18.171 -12.644 1.00 0.00 105 LEU A C 9
ATOM 16040 O O . LEU A 1 105 ? 6.795 17.381 -11.934 1.00 0.00 105 LEU A O 9
ATOM 16056 N N . VAL A 1 106 ? 7.182 18.293 -13.951 1.00 0.00 106 VAL A N 9
ATOM 16057 C CA . VAL A 1 106 ? 6.168 17.485 -14.621 1.00 0.00 106 VAL A CA 9
ATOM 16058 C C . VAL A 1 106 ? 6.545 15.997 -14.681 1.00 0.00 106 VAL A C 9
ATOM 16059 O O . VAL A 1 106 ? 6.260 15.321 -15.670 1.00 0.00 106 VAL A O 9
ATOM 16072 N N . GLY A 1 107 ? 7.181 15.488 -13.627 1.00 0.00 107 GLY A N 9
ATOM 16073 C CA . GLY A 1 107 ? 7.572 14.091 -13.602 1.00 0.00 107 GLY A CA 9
ATOM 16074 C C . GLY A 1 107 ? 7.715 13.551 -12.191 1.00 0.00 107 GLY A C 9
ATOM 16075 O O . GLY A 1 107 ? 7.280 12.437 -11.899 1.00 0.00 107 GLY A O 9
ATOM 16079 N N . ALA A 1 108 ? 8.328 14.341 -11.315 1.00 0.00 108 ALA A N 9
ATOM 16080 C CA . ALA A 1 108 ? 8.528 13.935 -9.928 1.00 0.00 108 ALA A CA 9
ATOM 16081 C C . ALA A 1 108 ? 7.410 14.455 -9.027 1.00 0.00 108 ALA A C 9
ATOM 16082 O O . ALA A 1 108 ? 7.564 14.516 -7.808 1.00 0.00 108 ALA A O 9
ATOM 16089 N N . ASN A 1 109 ? 6.285 14.827 -9.630 1.00 0.00 109 ASN A N 9
ATOM 16090 C CA . ASN A 1 109 ? 5.147 15.341 -8.876 1.00 0.00 109 ASN A CA 9
ATOM 16091 C C . ASN A 1 109 ? 4.555 14.260 -7.975 1.00 0.00 109 ASN A C 9
ATOM 16092 O O . ASN A 1 109 ? 4.249 14.509 -6.809 1.00 0.00 109 ASN A O 9
ATOM 16103 N N . CYS A 1 110 ? 4.396 13.059 -8.524 1.00 0.00 110 CYS A N 9
ATOM 16104 C CA . CYS A 1 110 ? 3.838 11.942 -7.770 1.00 0.00 110 CYS A CA 9
ATOM 16105 C C . CYS A 1 110 ? 4.946 11.090 -7.157 1.00 0.00 110 CYS A C 9
ATOM 16106 O O . CYS A 1 110 ? 6.038 10.978 -7.715 1.00 0.00 110 CYS A O 9
ATOM 16114 N N . VAL A 1 111 ? 4.657 10.490 -6.007 1.00 0.00 111 VAL A N 9
ATOM 16115 C CA . VAL A 1 111 ? 5.627 9.647 -5.319 1.00 0.00 111 VAL A CA 9
ATOM 16116 C C . VAL A 1 111 ? 5.269 8.170 -5.451 1.00 0.00 111 VAL A C 9
ATOM 16117 O O . VAL A 1 111 ? 4.298 7.702 -4.857 1.00 0.00 111 VAL A O 9
ATOM 16130 N N . SER A 1 112 ? 6.063 7.435 -6.220 1.00 0.00 112 SER A N 9
ATOM 16131 C CA . SER A 1 112 ? 5.823 6.010 -6.406 1.00 0.00 112 SER A CA 9
ATOM 16132 C C . SER A 1 112 ? 6.281 5.239 -5.174 1.00 0.00 112 SER A C 9
ATOM 16133 O O . SER A 1 112 ? 7.479 5.058 -4.952 1.00 0.00 112 SER A O 9
ATOM 16141 N N . VAL A 1 113 ? 5.321 4.795 -4.373 1.00 0.00 113 VAL A N 9
ATOM 16142 C CA . VAL A 1 113 ? 5.625 4.052 -3.157 1.00 0.00 113 VAL A CA 9
ATOM 16143 C C . VAL A 1 113 ? 4.961 2.679 -3.171 1.00 0.00 113 VAL A C 9
ATOM 16144 O O . VAL A 1 113 ? 3.741 2.570 -3.295 1.00 0.00 113 VAL A O 9
ATOM 16157 N N . LEU A 1 114 ? 5.772 1.633 -3.052 1.00 0.00 114 LEU A N 9
ATOM 16158 C CA . LEU A 1 114 ? 5.257 0.269 -3.055 1.00 0.00 114 LEU A CA 9
ATOM 16159 C C . LEU A 1 114 ? 4.865 -0.168 -1.650 1.00 0.00 114 LEU A C 9
ATOM 16160 O O . LEU A 1 114 ? 5.577 0.100 -0.681 1.00 0.00 114 LEU A O 9
ATOM 16176 N N . ILE A 1 115 ? 3.724 -0.842 -1.544 1.00 0.00 115 ILE A N 9
ATOM 16177 C CA . ILE A 1 115 ? 3.233 -1.314 -0.256 1.00 0.00 115 ILE A CA 9
ATOM 16178 C C . ILE A 1 115 ? 3.031 -2.824 -0.259 1.00 0.00 115 ILE A C 9
ATOM 16179 O O . ILE A 1 115 ? 2.197 -3.352 -0.995 1.00 0.00 115 ILE A O 9
ATOM 16195 N N . ASP A 1 116 ? 3.791 -3.511 0.586 1.00 0.00 116 ASP A N 9
ATOM 16196 C CA . ASP A 1 116 ? 3.688 -4.959 0.702 1.00 0.00 116 ASP A CA 9
ATOM 16197 C C . ASP A 1 116 ? 3.310 -5.347 2.126 1.00 0.00 116 ASP A C 9
ATOM 16198 O O . ASP A 1 116 ? 3.632 -6.439 2.593 1.00 0.00 116 ASP A O 9
ATOM 16207 N N . HIS A 1 117 ? 2.622 -4.437 2.811 1.00 0.00 117 HIS A N 9
ATOM 16208 C CA . HIS A 1 117 ? 2.195 -4.672 4.186 1.00 0.00 117 HIS A CA 9
ATOM 16209 C C . HIS A 1 117 ? 1.473 -3.451 4.748 1.00 0.00 117 HIS A C 9
ATOM 16210 O O . HIS A 1 117 ? 2.073 -2.392 4.927 1.00 0.00 117 HIS A O 9
ATOM 16225 N N . PHE A 1 118 ? 0.181 -3.606 5.024 1.00 0.00 118 PHE A N 9
ATOM 16226 C CA . PHE A 1 118 ? -0.616 -2.512 5.567 1.00 0.00 118 PHE A CA 9
ATOM 16227 C C . PHE A 1 118 ? -0.737 -2.619 7.082 1.00 0.00 118 PHE A C 9
ATOM 16228 O O . PHE A 1 118 ? -0.120 -3.540 7.660 1.00 0.00 118 PHE A O 9
ATOM 16246 N N . THR A 1 1 ? -12.261 21.700 3.469 1.00 0.00 1 THR A N 10
ATOM 16247 C CA . THR A 1 1 ? -13.734 21.678 3.675 1.00 0.00 1 THR A CA 10
ATOM 16248 C C . THR A 1 1 ? -14.316 20.306 3.352 1.00 0.00 1 THR A C 10
ATOM 16249 O O . THR A 1 1 ? -14.979 19.689 4.186 1.00 0.00 1 THR A O 10
ATOM 16262 N N . VAL A 1 2 ? -14.064 19.833 2.135 1.00 0.00 2 VAL A N 10
ATOM 16263 C CA . VAL A 1 2 ? -14.563 18.535 1.700 1.00 0.00 2 VAL A CA 10
ATOM 16264 C C . VAL A 1 2 ? -13.445 17.498 1.666 1.00 0.00 2 VAL A C 10
ATOM 16265 O O . VAL A 1 2 ? -12.264 17.845 1.612 1.00 0.00 2 VAL A O 10
ATOM 16278 N N . VAL A 1 3 ? -13.822 16.224 1.698 1.00 0.00 3 VAL A N 10
ATOM 16279 C CA . VAL A 1 3 ? -12.850 15.136 1.669 1.00 0.00 3 VAL A CA 10
ATOM 16280 C C . VAL A 1 3 ? -13.166 14.146 0.554 1.00 0.00 3 VAL A C 10
ATOM 16281 O O . VAL A 1 3 ? -14.331 13.853 0.282 1.00 0.00 3 VAL A O 10
ATOM 16294 N N . ALA A 1 4 ? -12.122 13.630 -0.086 1.00 0.00 4 ALA A N 10
ATOM 16295 C CA . ALA A 1 4 ? -12.288 12.670 -1.168 1.00 0.00 4 ALA A CA 10
ATOM 16296 C C . ALA A 1 4 ? -11.895 11.270 -0.712 1.00 0.00 4 ALA A C 10
ATOM 16297 O O . ALA A 1 4 ? -10.744 11.026 -0.352 1.00 0.00 4 ALA A O 10
ATOM 16304 N N . THR A 1 5 ? -12.854 10.352 -0.728 1.00 0.00 5 THR A N 10
ATOM 16305 C CA . THR A 1 5 ? -12.600 8.978 -0.311 1.00 0.00 5 THR A CA 10
ATOM 16306 C C . THR A 1 5 ? -12.936 7.996 -1.428 1.00 0.00 5 THR A C 10
ATOM 16307 O O . THR A 1 5 ? -13.886 8.198 -2.182 1.00 0.00 5 THR A O 10
ATOM 16318 N N . ALA A 1 6 ? -12.147 6.931 -1.525 1.00 0.00 6 ALA A N 10
ATOM 16319 C CA . ALA A 1 6 ? -12.357 5.913 -2.545 1.00 0.00 6 ALA A CA 10
ATOM 16320 C C . ALA A 1 6 ? -12.430 4.522 -1.926 1.00 0.00 6 ALA A C 10
ATOM 16321 O O . ALA A 1 6 ? -11.495 4.079 -1.257 1.00 0.00 6 ALA A O 10
ATOM 16328 N N . ARG A 1 7 ? -13.546 3.836 -2.150 1.00 0.00 7 ARG A N 10
ATOM 16329 C CA . ARG A 1 7 ? -13.739 2.495 -1.614 1.00 0.00 7 ARG A CA 10
ATOM 16330 C C . ARG A 1 7 ? -13.979 1.493 -2.737 1.00 0.00 7 ARG A C 10
ATOM 16331 O O . ARG A 1 7 ? -14.799 1.727 -3.624 1.00 0.00 7 ARG A O 10
ATOM 16352 N N . GLY A 1 8 ? -13.259 0.376 -2.696 1.00 0.00 8 GLY A N 10
ATOM 16353 C CA . GLY A 1 8 ? -13.418 -0.639 -3.722 1.00 0.00 8 GLY A CA 10
ATOM 16354 C C . GLY A 1 8 ? -12.698 -1.931 -3.387 1.00 0.00 8 GLY A C 10
ATOM 16355 O O . GLY A 1 8 ? -11.648 -1.918 -2.746 1.00 0.00 8 GLY A O 10
ATOM 16359 N N . ILE A 1 9 ? -13.262 -3.049 -3.832 1.00 0.00 9 ILE A N 10
ATOM 16360 C CA . ILE A 1 9 ? -12.665 -4.356 -3.585 1.00 0.00 9 ILE A CA 10
ATOM 16361 C C . ILE A 1 9 ? -11.714 -4.735 -4.713 1.00 0.00 9 ILE A C 10
ATOM 16362 O O . ILE A 1 9 ? -11.796 -4.193 -5.815 1.00 0.00 9 ILE A O 10
ATOM 16378 N N . PHE A 1 10 ? -10.806 -5.666 -4.435 1.00 0.00 10 PHE A N 10
ATOM 16379 C CA . PHE A 1 10 ? -9.841 -6.105 -5.435 1.00 0.00 10 PHE A CA 10
ATOM 16380 C C . PHE A 1 10 ? -9.594 -7.606 -5.349 1.00 0.00 10 PHE A C 10
ATOM 16381 O O . PHE A 1 10 ? -9.776 -8.219 -4.297 1.00 0.00 10 PHE A O 10
ATOM 16398 N N . ASN A 1 11 ? -9.177 -8.189 -6.468 1.00 0.00 11 ASN A N 10
ATOM 16399 C CA . ASN A 1 11 ? -8.903 -9.619 -6.534 1.00 0.00 11 ASN A CA 10
ATOM 16400 C C . ASN A 1 11 ? -7.517 -9.876 -7.115 1.00 0.00 11 ASN A C 10
ATOM 16401 O O . ASN A 1 11 ? -6.853 -8.956 -7.592 1.00 0.00 11 ASN A O 10
ATOM 16412 N N . SER A 1 12 ? -7.088 -11.133 -7.076 1.00 0.00 12 SER A N 10
ATOM 16413 C CA . SER A 1 12 ? -5.781 -11.515 -7.600 1.00 0.00 12 SER A CA 10
ATOM 16414 C C . SER A 1 12 ? -5.588 -11.007 -9.029 1.00 0.00 12 SER A C 10
ATOM 16415 O O . SER A 1 12 ? -4.459 -10.821 -9.483 1.00 0.00 12 SER A O 10
ATOM 16423 N N . ASN A 1 13 ? -6.695 -10.785 -9.735 1.00 0.00 13 ASN A N 10
ATOM 16424 C CA . ASN A 1 13 ? -6.644 -10.300 -11.110 1.00 0.00 13 ASN A CA 10
ATOM 16425 C C . ASN A 1 13 ? -5.840 -9.008 -11.210 1.00 0.00 13 ASN A C 10
ATOM 16426 O O . ASN A 1 13 ? -5.089 -8.804 -12.165 1.00 0.00 13 ASN A O 10
ATOM 16437 N N . GLY A 1 14 ? -5.999 -8.140 -10.218 1.00 0.00 14 GLY A N 10
ATOM 16438 C CA . GLY A 1 14 ? -5.282 -6.880 -10.212 1.00 0.00 14 GLY A CA 10
ATOM 16439 C C . GLY A 1 14 ? -6.157 -5.707 -10.610 1.00 0.00 14 GLY A C 10
ATOM 16440 O O . GLY A 1 14 ? -6.950 -5.803 -11.547 1.00 0.00 14 GLY A O 10
ATOM 16444 N N . GLY A 1 15 ? -6.009 -4.596 -9.896 1.00 0.00 15 GLY A N 10
ATOM 16445 C CA . GLY A 1 15 ? -6.792 -3.410 -10.188 1.00 0.00 15 GLY A CA 10
ATOM 16446 C C . GLY A 1 15 ? -6.237 -2.175 -9.506 1.00 0.00 15 GLY A C 10
ATOM 16447 O O . GLY A 1 15 ? -5.326 -2.274 -8.685 1.00 0.00 15 GLY A O 10
ATOM 16451 N N . VAL A 1 16 ? -6.782 -1.010 -9.843 1.00 0.00 16 VAL A N 10
ATOM 16452 C CA . VAL A 1 16 ? -6.323 0.241 -9.247 1.00 0.00 16 VAL A CA 10
ATOM 16453 C C . VAL A 1 16 ? -7.429 0.921 -8.454 1.00 0.00 16 VAL A C 10
ATOM 16454 O O . VAL A 1 16 ? -8.611 0.803 -8.779 1.00 0.00 16 VAL A O 10
ATOM 16467 N N . LEU A 1 17 ? -7.026 1.656 -7.428 1.00 0.00 17 LEU A N 10
ATOM 16468 C CA . LEU A 1 17 ? -7.961 2.393 -6.589 1.00 0.00 17 LEU A CA 10
ATOM 16469 C C . LEU A 1 17 ? -7.578 3.867 -6.591 1.00 0.00 17 LEU A C 10
ATOM 16470 O O . LEU A 1 17 ? -6.649 4.273 -5.897 1.00 0.00 17 LEU A O 10
ATOM 16486 N N . SER A 1 18 ? -8.283 4.658 -7.392 1.00 0.00 18 SER A N 10
ATOM 16487 C CA . SER A 1 18 ? -7.989 6.081 -7.500 1.00 0.00 18 SER A CA 10
ATOM 16488 C C . SER A 1 18 ? -9.213 6.937 -7.199 1.00 0.00 18 SER A C 10
ATOM 16489 O O . SER A 1 18 ? -10.349 6.526 -7.432 1.00 0.00 18 SER A O 10
ATOM 16497 N N . SER A 1 19 ? -8.962 8.139 -6.690 1.00 0.00 19 SER A N 10
ATOM 16498 C CA . SER A 1 19 ? -10.025 9.076 -6.365 1.00 0.00 19 SER A CA 10
ATOM 16499 C C . SER A 1 19 ? -9.837 10.371 -7.148 1.00 0.00 19 SER A C 10
ATOM 16500 O O . SER A 1 19 ? -9.064 11.242 -6.749 1.00 0.00 19 SER A O 10
ATOM 16508 N N . ILE A 1 20 ? -10.541 10.485 -8.268 1.00 0.00 20 ILE A N 10
ATOM 16509 C CA . ILE A 1 20 ? -10.444 11.668 -9.118 1.00 0.00 20 ILE A CA 10
ATOM 16510 C C . ILE A 1 20 ? -10.672 12.950 -8.322 1.00 0.00 20 ILE A C 10
ATOM 16511 O O . ILE A 1 20 ? -10.181 14.016 -8.692 1.00 0.00 20 ILE A O 10
ATOM 16527 N N . GLU A 1 21 ? -11.421 12.841 -7.230 1.00 0.00 21 GLU A N 10
ATOM 16528 C CA . GLU A 1 21 ? -11.711 13.997 -6.393 1.00 0.00 21 GLU A CA 10
ATOM 16529 C C . GLU A 1 21 ? -10.430 14.586 -5.807 1.00 0.00 21 GLU A C 10
ATOM 16530 O O . GLU A 1 21 ? -10.350 15.788 -5.553 1.00 0.00 21 GLU A O 10
ATOM 16542 N N . THR A 1 22 ? -9.430 13.736 -5.596 1.00 0.00 22 THR A N 10
ATOM 16543 C CA . THR A 1 22 ? -8.154 14.180 -5.041 1.00 0.00 22 THR A CA 10
ATOM 16544 C C . THR A 1 22 ? -7.008 13.900 -6.009 1.00 0.00 22 THR A C 10
ATOM 16545 O O . THR A 1 22 ? -6.235 14.797 -6.345 1.00 0.00 22 THR A O 10
ATOM 16556 N N . GLY A 1 23 ? -6.905 12.651 -6.455 1.00 0.00 23 GLY A N 10
ATOM 16557 C CA . GLY A 1 23 ? -5.851 12.282 -7.381 1.00 0.00 23 GLY A CA 10
ATOM 16558 C C . GLY A 1 23 ? -5.115 11.025 -6.959 1.00 0.00 23 GLY A C 10
ATOM 16559 O O . GLY A 1 23 ? -4.747 10.202 -7.797 1.00 0.00 23 GLY A O 10
ATOM 16563 N N . VAL A 1 24 ? -4.898 10.873 -5.653 1.00 0.00 24 VAL A N 10
ATOM 16564 C CA . VAL A 1 24 ? -4.199 9.705 -5.121 1.00 0.00 24 VAL A CA 10
ATOM 16565 C C . VAL A 1 24 ? -4.783 8.411 -5.682 1.00 0.00 24 VAL A C 10
ATOM 16566 O O . VAL A 1 24 ? -5.988 8.312 -5.910 1.00 0.00 24 VAL A O 10
ATOM 16579 N N . SER A 1 25 ? -3.922 7.424 -5.911 1.00 0.00 25 SER A N 10
ATOM 16580 C CA . SER A 1 25 ? -4.364 6.145 -6.453 1.00 0.00 25 SER A CA 10
ATOM 16581 C C . SER A 1 25 ? -3.484 4.995 -5.968 1.00 0.00 25 SER A C 10
ATOM 16582 O O . SER A 1 25 ? -2.335 5.201 -5.572 1.00 0.00 25 SER A O 10
ATOM 16590 N N . ILE A 1 26 ? -4.029 3.781 -6.019 1.00 0.00 26 ILE A N 10
ATOM 16591 C CA . ILE A 1 26 ? -3.294 2.590 -5.601 1.00 0.00 26 ILE A CA 10
ATOM 16592 C C . ILE A 1 26 ? -3.427 1.489 -6.645 1.00 0.00 26 ILE A C 10
ATOM 16593 O O . ILE A 1 26 ? -4.515 0.959 -6.863 1.00 0.00 26 ILE A O 10
ATOM 16609 N N . ILE A 1 27 ? -2.320 1.144 -7.289 1.00 0.00 27 ILE A N 10
ATOM 16610 C CA . ILE A 1 27 ? -2.331 0.106 -8.311 1.00 0.00 27 ILE A CA 10
ATOM 16611 C C . ILE A 1 27 ? -1.951 -1.251 -7.726 1.00 0.00 27 ILE A C 10
ATOM 16612 O O . ILE A 1 27 ? -0.847 -1.433 -7.215 1.00 0.00 27 ILE A O 10
ATOM 16628 N N . ILE A 1 28 ? -2.877 -2.200 -7.812 1.00 0.00 28 ILE A N 10
ATOM 16629 C CA . ILE A 1 28 ? -2.647 -3.543 -7.297 1.00 0.00 28 ILE A CA 10
ATOM 16630 C C . ILE A 1 28 ? -2.418 -4.529 -8.440 1.00 0.00 28 ILE A C 10
ATOM 16631 O O . ILE A 1 28 ? -3.372 -5.085 -8.987 1.00 0.00 28 ILE A O 10
ATOM 16647 N N . PRO A 1 29 ? -1.150 -4.761 -8.821 1.00 0.00 29 PRO A N 10
ATOM 16648 C CA . PRO A 1 29 ? -0.813 -5.686 -9.908 1.00 0.00 29 PRO A CA 10
ATOM 16649 C C . PRO A 1 29 ? -1.272 -7.109 -9.615 1.00 0.00 29 PRO A C 10
ATOM 16650 O O . PRO A 1 29 ? -1.311 -7.536 -8.462 1.00 0.00 29 PRO A O 10
ATOM 16661 N N . GLN A 1 30 ? -1.621 -7.840 -10.670 1.00 0.00 30 GLN A N 10
ATOM 16662 C CA . GLN A 1 30 ? -2.081 -9.219 -10.530 1.00 0.00 30 GLN A CA 10
ATOM 16663 C C . GLN A 1 30 ? -1.080 -10.050 -9.735 1.00 0.00 30 GLN A C 10
ATOM 16664 O O . GLN A 1 30 ? -0.111 -10.570 -10.290 1.00 0.00 30 GLN A O 10
ATOM 16678 N N . GLY A 1 31 ? -1.319 -10.173 -8.433 1.00 0.00 31 GLY A N 10
ATOM 16679 C CA . GLY A 1 31 ? -0.427 -10.945 -7.587 1.00 0.00 31 GLY A CA 10
ATOM 16680 C C . GLY A 1 31 ? -0.427 -10.476 -6.144 1.00 0.00 31 GLY A C 10
ATOM 16681 O O . GLY A 1 31 ? -0.020 -11.216 -5.250 1.00 0.00 31 GLY A O 10
ATOM 16685 N N . ALA A 1 32 ? -0.878 -9.245 -5.912 1.00 0.00 32 ALA A N 10
ATOM 16686 C CA . ALA A 1 32 ? -0.921 -8.689 -4.564 1.00 0.00 32 ALA A CA 10
ATOM 16687 C C . ALA A 1 32 ? -1.923 -9.433 -3.688 1.00 0.00 32 ALA A C 10
ATOM 16688 O O . ALA A 1 32 ? -1.689 -9.633 -2.496 1.00 0.00 32 ALA A O 10
ATOM 16695 N N . ILE A 1 33 ? -3.039 -9.841 -4.284 1.00 0.00 33 ILE A N 10
ATOM 16696 C CA . ILE A 1 33 ? -4.074 -10.567 -3.556 1.00 0.00 33 ILE A CA 10
ATOM 16697 C C . ILE A 1 33 ? -4.146 -12.019 -4.029 1.00 0.00 33 ILE A C 10
ATOM 16698 O O . ILE A 1 33 ? -3.955 -12.300 -5.212 1.00 0.00 33 ILE A O 10
ATOM 16714 N N . PRO A 1 34 ? -4.418 -12.967 -3.112 1.00 0.00 34 PRO A N 10
ATOM 16715 C CA . PRO A 1 34 ? -4.504 -14.391 -3.454 1.00 0.00 34 PRO A CA 10
ATOM 16716 C C . PRO A 1 34 ? -5.634 -14.683 -4.433 1.00 0.00 34 PRO A C 10
ATOM 16717 O O . PRO A 1 34 ? -6.612 -13.939 -4.509 1.00 0.00 34 PRO A O 10
ATOM 16728 N N . GLU A 1 35 ? -5.495 -15.773 -5.181 1.00 0.00 35 GLU A N 10
ATOM 16729 C CA . GLU A 1 35 ? -6.503 -16.165 -6.156 1.00 0.00 35 GLU A CA 10
ATOM 16730 C C . GLU A 1 35 ? -7.778 -16.632 -5.462 1.00 0.00 35 GLU A C 10
ATOM 16731 O O . GLU A 1 35 ? -7.741 -17.100 -4.324 1.00 0.00 35 GLU A O 10
ATOM 16743 N N . GLY A 1 36 ? -8.904 -16.502 -6.155 1.00 0.00 36 GLY A N 10
ATOM 16744 C CA . GLY A 1 36 ? -10.174 -16.915 -5.588 1.00 0.00 36 GLY A CA 10
ATOM 16745 C C . GLY A 1 36 ? -10.504 -16.182 -4.301 1.00 0.00 36 GLY A C 10
ATOM 16746 O O . GLY A 1 36 ? -11.263 -16.683 -3.471 1.00 0.00 36 GLY A O 10
ATOM 16750 N N . VAL A 1 37 ? -9.933 -14.993 -4.134 1.00 0.00 37 VAL A N 10
ATOM 16751 C CA . VAL A 1 37 ? -10.173 -14.193 -2.939 1.00 0.00 37 VAL A CA 10
ATOM 16752 C C . VAL A 1 37 ? -10.557 -12.765 -3.301 1.00 0.00 37 VAL A C 10
ATOM 16753 O O . VAL A 1 37 ? -10.294 -12.297 -4.408 1.00 0.00 37 VAL A O 10
ATOM 16766 N N . GLU A 1 38 ? -11.168 -12.077 -2.348 1.00 0.00 38 GLU A N 10
ATOM 16767 C CA . GLU A 1 38 ? -11.580 -10.696 -2.539 1.00 0.00 38 GLU A CA 10
ATOM 16768 C C . GLU A 1 38 ? -11.154 -9.859 -1.341 1.00 0.00 38 GLU A C 10
ATOM 16769 O O . GLU A 1 38 ? -11.646 -10.054 -0.230 1.00 0.00 38 GLU A O 10
ATOM 16781 N N . GLN A 1 39 ? -10.231 -8.932 -1.568 1.00 0.00 39 GLN A N 10
ATOM 16782 C CA . GLN A 1 39 ? -9.740 -8.078 -0.495 1.00 0.00 39 GLN A CA 10
ATOM 16783 C C . GLN A 1 39 ? -10.302 -6.664 -0.627 1.00 0.00 39 GLN A C 10
ATOM 16784 O O . GLN A 1 39 ? -9.925 -5.918 -1.531 1.00 0.00 39 GLN A O 10
ATOM 16798 N N . GLU A 1 40 ? -11.207 -6.305 0.279 1.00 0.00 40 GLU A N 10
ATOM 16799 C CA . GLU A 1 40 ? -11.821 -4.983 0.262 1.00 0.00 40 GLU A CA 10
ATOM 16800 C C . GLU A 1 40 ? -10.828 -3.912 0.701 1.00 0.00 40 GLU A C 10
ATOM 16801 O O . GLU A 1 40 ? -10.193 -4.033 1.748 1.00 0.00 40 GLU A O 10
ATOM 16813 N N . ILE A 1 41 ? -10.698 -2.864 -0.107 1.00 0.00 41 ILE A N 10
ATOM 16814 C CA . ILE A 1 41 ? -9.783 -1.774 0.201 1.00 0.00 41 ILE A CA 10
ATOM 16815 C C . ILE A 1 41 ? -10.441 -0.418 -0.028 1.00 0.00 41 ILE A C 10
ATOM 16816 O O . ILE A 1 41 ? -11.172 -0.224 -0.999 1.00 0.00 41 ILE A O 10
ATOM 16832 N N . TYR A 1 42 ? -10.166 0.519 0.871 1.00 0.00 42 TYR A N 10
ATOM 16833 C CA . TYR A 1 42 ? -10.718 1.865 0.776 1.00 0.00 42 TYR A CA 10
ATOM 16834 C C . TYR A 1 42 ? -9.807 2.856 1.485 1.00 0.00 42 TYR A C 10
ATOM 16835 O O . TYR A 1 42 ? -9.130 2.503 2.449 1.00 0.00 42 TYR A O 10
ATOM 16853 N N . PHE A 1 43 ? -9.784 4.094 1.009 1.00 0.00 43 PHE A N 10
ATOM 16854 C CA . PHE A 1 43 ? -8.936 5.112 1.618 1.00 0.00 43 PHE A CA 10
ATOM 16855 C C . PHE A 1 43 ? -9.519 6.511 1.440 1.00 0.00 43 PHE A C 10
ATOM 16856 O O . PHE A 1 43 ? -10.437 6.720 0.648 1.00 0.00 43 PHE A O 10
ATOM 16873 N N . LYS A 1 44 ? -8.966 7.463 2.183 1.00 0.00 44 LYS A N 10
ATOM 16874 C CA . LYS A 1 44 ? -9.411 8.848 2.115 1.00 0.00 44 LYS A CA 10
ATOM 16875 C C . LYS A 1 44 ? -8.229 9.778 1.868 1.00 0.00 44 LYS A C 10
ATOM 16876 O O . LYS A 1 44 ? -7.119 9.522 2.335 1.00 0.00 44 LYS A O 10
ATOM 16895 N N . VAL A 1 45 ? -8.472 10.853 1.129 1.00 0.00 45 VAL A N 10
ATOM 16896 C CA . VAL A 1 45 ? -7.426 11.816 0.818 1.00 0.00 45 VAL A CA 10
ATOM 16897 C C . VAL A 1 45 ? -7.950 13.247 0.916 1.00 0.00 45 VAL A C 10
ATOM 16898 O O . VAL A 1 45 ? -9.054 13.548 0.460 1.00 0.00 45 VAL A O 10
ATOM 16911 N N . CYS A 1 46 ? -7.152 14.121 1.519 1.00 0.00 46 CYS A N 10
ATOM 16912 C CA . CYS A 1 46 ? -7.531 15.520 1.682 1.00 0.00 46 CYS A CA 10
ATOM 16913 C C . CYS A 1 46 ? -6.310 16.381 1.986 1.00 0.00 46 CYS A C 10
ATOM 16914 O O . CYS A 1 46 ? -5.354 15.921 2.609 1.00 0.00 46 CYS A O 10
ATOM 16922 N N . ARG A 1 47 ? -6.348 17.632 1.543 1.00 0.00 47 ARG A N 10
ATOM 16923 C CA . ARG A 1 47 ? -5.241 18.556 1.769 1.00 0.00 47 ARG A CA 10
ATOM 16924 C C . ARG A 1 47 ? -5.003 18.764 3.261 1.00 0.00 47 ARG A C 10
ATOM 16925 O O . ARG A 1 47 ? -3.865 18.934 3.700 1.00 0.00 47 ARG A O 10
ATOM 16946 N N . ASP A 1 48 ? -6.083 18.749 4.035 1.00 0.00 48 ASP A N 10
ATOM 16947 C CA . ASP A 1 48 ? -5.994 18.935 5.479 1.00 0.00 48 ASP A CA 10
ATOM 16948 C C . ASP A 1 48 ? -6.602 17.747 6.217 1.00 0.00 48 ASP A C 10
ATOM 16949 O O . ASP A 1 48 ? -7.587 17.161 5.766 1.00 0.00 48 ASP A O 10
ATOM 16958 N N . ASN A 1 49 ? -6.006 17.394 7.352 1.00 0.00 49 ASN A N 10
ATOM 16959 C CA . ASN A 1 49 ? -6.490 16.273 8.150 1.00 0.00 49 ASN A CA 10
ATOM 16960 C C . ASN A 1 49 ? -7.514 16.732 9.185 1.00 0.00 49 ASN A C 10
ATOM 16961 O O . ASN A 1 49 ? -8.372 15.957 9.607 1.00 0.00 49 ASN A O 10
ATOM 16972 N N . SER A 1 50 ? -7.421 17.995 9.592 1.00 0.00 50 SER A N 10
ATOM 16973 C CA . SER A 1 50 ? -8.341 18.548 10.580 1.00 0.00 50 SER A CA 10
ATOM 16974 C C . SER A 1 50 ? -9.739 18.717 9.998 1.00 0.00 50 SER A C 10
ATOM 16975 O O . SER A 1 50 ? -10.726 18.757 10.732 1.00 0.00 50 SER A O 10
ATOM 16983 N N . ILE A 1 51 ? -9.824 18.815 8.675 1.00 0.00 51 ILE A N 10
ATOM 16984 C CA . ILE A 1 51 ? -11.107 18.977 8.006 1.00 0.00 51 ILE A CA 10
ATOM 16985 C C . ILE A 1 51 ? -12.023 17.786 8.284 1.00 0.00 51 ILE A C 10
ATOM 16986 O O . ILE A 1 51 ? -13.241 17.881 8.136 1.00 0.00 51 ILE A O 10
ATOM 17002 N N . LEU A 1 52 ? -11.429 16.664 8.690 1.00 0.00 52 LEU A N 10
ATOM 17003 C CA . LEU A 1 52 ? -12.197 15.457 8.990 1.00 0.00 52 LEU A CA 10
ATOM 17004 C C . LEU A 1 52 ? -11.270 14.299 9.356 1.00 0.00 52 LEU A C 10
ATOM 17005 O O . LEU A 1 52 ? -10.258 14.073 8.691 1.00 0.00 52 LEU A O 10
ATOM 17021 N N . PRO A 1 53 ? -11.604 13.545 10.419 1.00 0.00 53 PRO A N 10
ATOM 17022 C CA . PRO A 1 53 ? -10.794 12.405 10.860 1.00 0.00 53 PRO A CA 10
ATOM 17023 C C . PRO A 1 53 ? -10.933 11.202 9.931 1.00 0.00 53 PRO A C 10
ATOM 17024 O O . PRO A 1 53 ? -11.750 11.211 9.010 1.00 0.00 53 PRO A O 10
ATOM 17035 N N . PRO A 1 54 ? -10.134 10.147 10.160 1.00 0.00 54 PRO A N 10
ATOM 17036 C CA . PRO A 1 54 ? -10.174 8.933 9.338 1.00 0.00 54 PRO A CA 10
ATOM 17037 C C . PRO A 1 54 ? -11.585 8.371 9.201 1.00 0.00 54 PRO A C 10
ATOM 17038 O O . PRO A 1 54 ? -12.515 8.838 9.858 1.00 0.00 54 PRO A O 10
ATOM 17049 N N . LEU A 1 55 ? -11.738 7.366 8.346 1.00 0.00 55 LEU A N 10
ATOM 17050 C CA . LEU A 1 55 ? -13.038 6.739 8.127 1.00 0.00 55 LEU A CA 10
ATOM 17051 C C . LEU A 1 55 ? -13.147 5.428 8.898 1.00 0.00 55 LEU A C 10
ATOM 17052 O O . LEU A 1 55 ? -14.239 5.021 9.296 1.00 0.00 55 LEU A O 10
ATOM 17068 N N . ASP A 1 56 ? -12.010 4.770 9.106 1.00 0.00 56 ASP A N 10
ATOM 17069 C CA . ASP A 1 56 ? -11.981 3.506 9.831 1.00 0.00 56 ASP A CA 10
ATOM 17070 C C . ASP A 1 56 ? -12.161 3.733 11.328 1.00 0.00 56 ASP A C 10
ATOM 17071 O O . ASP A 1 56 ? -11.185 3.830 12.073 1.00 0.00 56 ASP A O 10
ATOM 17080 N N . LYS A 1 57 ? -13.414 3.819 11.762 1.00 0.00 57 LYS A N 10
ATOM 17081 C CA . LYS A 1 57 ? -13.722 4.038 13.171 1.00 0.00 57 LYS A CA 10
ATOM 17082 C C . LYS A 1 57 ? -13.454 2.780 13.994 1.00 0.00 57 LYS A C 10
ATOM 17083 O O . LYS A 1 57 ? -12.993 2.860 15.132 1.00 0.00 57 LYS A O 10
ATOM 17102 N N . GLU A 1 58 ? -13.756 1.623 13.416 1.00 0.00 58 GLU A N 10
ATOM 17103 C CA . GLU A 1 58 ? -13.555 0.349 14.102 1.00 0.00 58 GLU A CA 10
ATOM 17104 C C . GLU A 1 58 ? -12.091 -0.073 14.074 1.00 0.00 58 GLU A C 10
ATOM 17105 O O . GLU A 1 58 ? -11.480 -0.302 15.118 1.00 0.00 58 GLU A O 10
ATOM 17117 N N . LYS A 1 59 ? -11.538 -0.179 12.874 1.00 0.00 59 LYS A N 10
ATOM 17118 C CA . LYS A 1 59 ? -10.146 -0.583 12.705 1.00 0.00 59 LYS A CA 10
ATOM 17119 C C . LYS A 1 59 ? -9.199 0.443 13.318 1.00 0.00 59 LYS A C 10
ATOM 17120 O O . LYS A 1 59 ? -8.651 0.230 14.402 1.00 0.00 59 LYS A O 10
ATOM 17139 N N . GLY A 1 60 ? -9.012 1.551 12.617 1.00 0.00 60 GLY A N 10
ATOM 17140 C CA . GLY A 1 60 ? -8.133 2.599 13.097 1.00 0.00 60 GLY A CA 10
ATOM 17141 C C . GLY A 1 60 ? -7.868 3.651 12.039 1.00 0.00 60 GLY A C 10
ATOM 17142 O O . GLY A 1 60 ? -8.674 4.560 11.842 1.00 0.00 60 GLY A O 10
ATOM 17146 N N . GLU A 1 61 ? -6.732 3.524 11.354 1.00 0.00 61 GLU A N 10
ATOM 17147 C CA . GLU A 1 61 ? -6.352 4.466 10.300 1.00 0.00 61 GLU A CA 10
ATOM 17148 C C . GLU A 1 61 ? -4.877 4.309 9.936 1.00 0.00 61 GLU A C 10
ATOM 17149 O O . GLU A 1 61 ? -3.996 4.587 10.749 1.00 0.00 61 GLU A O 10
ATOM 17161 N N . THR A 1 62 ? -4.618 3.871 8.709 1.00 0.00 62 THR A N 10
ATOM 17162 C CA . THR A 1 62 ? -3.249 3.690 8.239 1.00 0.00 62 THR A CA 10
ATOM 17163 C C . THR A 1 62 ? -2.819 4.872 7.379 1.00 0.00 62 THR A C 10
ATOM 17164 O O . THR A 1 62 ? -3.127 4.930 6.189 1.00 0.00 62 THR A O 10
ATOM 17175 N N . LEU A 1 63 ? -2.110 5.816 7.989 1.00 0.00 63 LEU A N 10
ATOM 17176 C CA . LEU A 1 63 ? -1.649 6.999 7.274 1.00 0.00 63 LEU A CA 10
ATOM 17177 C C . LEU A 1 63 ? -0.297 6.746 6.611 1.00 0.00 63 LEU A C 10
ATOM 17178 O O . LEU A 1 63 ? 0.576 6.096 7.186 1.00 0.00 63 LEU A O 10
ATOM 17194 N N . LEU A 1 64 ? -0.134 7.263 5.395 1.00 0.00 64 LEU A N 10
ATOM 17195 C CA . LEU A 1 64 ? 1.113 7.087 4.652 1.00 0.00 64 LEU A CA 10
ATOM 17196 C C . LEU A 1 64 ? 1.672 8.435 4.196 1.00 0.00 64 LEU A C 10
ATOM 17197 O O . LEU A 1 64 ? 2.803 8.793 4.525 1.00 0.00 64 LEU A O 10
ATOM 17213 N N . SER A 1 65 ? 0.871 9.177 3.438 1.00 0.00 65 SER A N 10
ATOM 17214 C CA . SER A 1 65 ? 1.279 10.487 2.935 1.00 0.00 65 SER A CA 10
ATOM 17215 C C . SER A 1 65 ? 0.859 11.585 3.915 1.00 0.00 65 SER A C 10
ATOM 17216 O O . SER A 1 65 ? 0.366 11.283 5.001 1.00 0.00 65 SER A O 10
ATOM 17224 N N . PRO A 1 66 ? 1.040 12.879 3.559 1.00 0.00 66 PRO A N 10
ATOM 17225 C CA . PRO A 1 66 ? 0.662 13.992 4.438 1.00 0.00 66 PRO A CA 10
ATOM 17226 C C . PRO A 1 66 ? -0.679 13.747 5.119 1.00 0.00 66 PRO A C 10
ATOM 17227 O O . PRO A 1 66 ? -0.790 13.829 6.342 1.00 0.00 66 PRO A O 10
ATOM 17238 N N . LEU A 1 67 ? -1.687 13.408 4.323 1.00 0.00 67 LEU A N 10
ATOM 17239 C CA . LEU A 1 67 ? -3.007 13.109 4.857 1.00 0.00 67 LEU A CA 10
ATOM 17240 C C . LEU A 1 67 ? -3.741 12.122 3.968 1.00 0.00 67 LEU A C 10
ATOM 17241 O O . LEU A 1 67 ? -4.537 12.503 3.111 1.00 0.00 67 LEU A O 10
ATOM 17257 N N . VAL A 1 68 ? -3.479 10.847 4.196 1.00 0.00 68 VAL A N 10
ATOM 17258 C CA . VAL A 1 68 ? -4.122 9.787 3.443 1.00 0.00 68 VAL A CA 10
ATOM 17259 C C . VAL A 1 68 ? -4.306 8.577 4.341 1.00 0.00 68 VAL A C 10
ATOM 17260 O O . VAL A 1 68 ? -3.337 8.017 4.847 1.00 0.00 68 VAL A O 10
ATOM 17273 N N . ALA A 1 69 ? -5.554 8.196 4.558 1.00 0.00 69 ALA A N 10
ATOM 17274 C CA . ALA A 1 69 ? -5.862 7.071 5.424 1.00 0.00 69 ALA A CA 10
ATOM 17275 C C . ALA A 1 69 ? -6.320 5.854 4.629 1.00 0.00 69 ALA A C 10
ATOM 17276 O O . ALA A 1 69 ? -7.417 5.839 4.071 1.00 0.00 69 ALA A O 10
ATOM 17283 N N . ALA A 1 70 ? -5.468 4.833 4.585 1.00 0.00 70 ALA A N 10
ATOM 17284 C CA . ALA A 1 70 ? -5.780 3.605 3.861 1.00 0.00 70 ALA A CA 10
ATOM 17285 C C . ALA A 1 70 ? -7.007 2.913 4.451 1.00 0.00 70 ALA A C 10
ATOM 17286 O O . ALA A 1 70 ? -7.710 3.482 5.286 1.00 0.00 70 ALA A O 10
ATOM 17293 N N . GLY A 1 71 ? -7.259 1.685 4.008 1.00 0.00 71 GLY A N 10
ATOM 17294 C CA . GLY A 1 71 ? -8.403 0.936 4.498 1.00 0.00 71 GLY A CA 10
ATOM 17295 C C . GLY A 1 71 ? -8.165 0.331 5.869 1.00 0.00 71 GLY A C 10
ATOM 17296 O O . GLY A 1 71 ? -7.497 0.936 6.707 1.00 0.00 71 GLY A O 10
ATOM 17300 N N . PRO A 1 72 ? -8.705 -0.873 6.129 1.00 0.00 72 PRO A N 10
ATOM 17301 C CA . PRO A 1 72 ? -8.540 -1.551 7.419 1.00 0.00 72 PRO A CA 10
ATOM 17302 C C . PRO A 1 72 ? -7.079 -1.642 7.838 1.00 0.00 72 PRO A C 10
ATOM 17303 O O . PRO A 1 72 ? -6.248 -2.184 7.110 1.00 0.00 72 PRO A O 10
ATOM 17314 N N . HIS A 1 73 ? -6.771 -1.110 9.017 1.00 0.00 73 HIS A N 10
ATOM 17315 C CA . HIS A 1 73 ? -5.406 -1.135 9.531 1.00 0.00 73 HIS A CA 10
ATOM 17316 C C . HIS A 1 73 ? -4.870 -2.562 9.575 1.00 0.00 73 HIS A C 10
ATOM 17317 O O . HIS A 1 73 ? -5.325 -3.382 10.374 1.00 0.00 73 HIS A O 10
ATOM 17332 N N . GLY A 1 74 ? -3.904 -2.851 8.711 1.00 0.00 74 GLY A N 10
ATOM 17333 C CA . GLY A 1 74 ? -3.324 -4.178 8.665 1.00 0.00 74 GLY A CA 10
ATOM 17334 C C . GLY A 1 74 ? -3.859 -5.006 7.515 1.00 0.00 74 GLY A C 10
ATOM 17335 O O . GLY A 1 74 ? -4.781 -5.804 7.694 1.00 0.00 74 GLY A O 10
ATOM 17339 N N . LEU A 1 75 ? -3.276 -4.828 6.335 1.00 0.00 75 LEU A N 10
ATOM 17340 C CA . LEU A 1 75 ? -3.693 -5.573 5.156 1.00 0.00 75 LEU A CA 10
ATOM 17341 C C . LEU A 1 75 ? -2.472 -6.015 4.357 1.00 0.00 75 LEU A C 10
ATOM 17342 O O . LEU A 1 75 ? -2.044 -5.340 3.421 1.00 0.00 75 LEU A O 10
ATOM 17358 N N . LYS A 1 76 ? -1.909 -7.151 4.754 1.00 0.00 76 LYS A N 10
ATOM 17359 C CA . LYS A 1 76 ? -0.726 -7.699 4.100 1.00 0.00 76 LYS A CA 10
ATOM 17360 C C . LYS A 1 76 ? -0.979 -7.939 2.615 1.00 0.00 76 LYS A C 10
ATOM 17361 O O . LYS A 1 76 ? -2.124 -8.001 2.168 1.00 0.00 76 LYS A O 10
ATOM 17380 N N . PHE A 1 77 ? 0.105 -8.076 1.859 1.00 0.00 77 PHE A N 10
ATOM 17381 C CA . PHE A 1 77 ? 0.018 -8.316 0.425 1.00 0.00 77 PHE A CA 10
ATOM 17382 C C . PHE A 1 77 ? 1.121 -9.265 -0.027 1.00 0.00 77 PHE A C 10
ATOM 17383 O O . PHE A 1 77 ? 2.217 -9.269 0.534 1.00 0.00 77 PHE A O 10
ATOM 17400 N N . LEU A 1 78 ? 0.833 -10.060 -1.051 1.00 0.00 78 LEU A N 10
ATOM 17401 C CA . LEU A 1 78 ? 1.812 -11.003 -1.580 1.00 0.00 78 LEU A CA 10
ATOM 17402 C C . LEU A 1 78 ? 2.526 -10.423 -2.792 1.00 0.00 78 LEU A C 10
ATOM 17403 O O . LEU A 1 78 ? 3.140 -11.145 -3.578 1.00 0.00 78 LEU A O 10
ATOM 17419 N N . LYS A 1 79 ? 2.442 -9.111 -2.924 1.00 0.00 79 LYS A N 10
ATOM 17420 C CA . LYS A 1 79 ? 3.076 -8.395 -4.024 1.00 0.00 79 LYS A CA 10
ATOM 17421 C C . LYS A 1 79 ? 3.155 -6.900 -3.712 1.00 0.00 79 LYS A C 10
ATOM 17422 O O . LYS A 1 79 ? 2.191 -6.316 -3.214 1.00 0.00 79 LYS A O 10
ATOM 17441 N N . PRO A 1 80 ? 4.302 -6.256 -3.991 1.00 0.00 80 PRO A N 10
ATOM 17442 C CA . PRO A 1 80 ? 4.487 -4.825 -3.726 1.00 0.00 80 PRO A CA 10
ATOM 17443 C C . PRO A 1 80 ? 3.579 -3.951 -4.585 1.00 0.00 80 PRO A C 10
ATOM 17444 O O . PRO A 1 80 ? 3.864 -3.713 -5.760 1.00 0.00 80 PRO A O 10
ATOM 17455 N N . VAL A 1 81 ? 2.487 -3.469 -3.996 1.00 0.00 81 VAL A N 10
ATOM 17456 C CA . VAL A 1 81 ? 1.553 -2.620 -4.711 1.00 0.00 81 VAL A CA 10
ATOM 17457 C C . VAL A 1 81 ? 2.184 -1.265 -5.021 1.00 0.00 81 VAL A C 10
ATOM 17458 O O . VAL A 1 81 ? 3.091 -0.821 -4.319 1.00 0.00 81 VAL A O 10
ATOM 17471 N N . GLU A 1 82 ? 1.706 -0.617 -6.076 1.00 0.00 82 GLU A N 10
ATOM 17472 C CA . GLU A 1 82 ? 2.236 0.681 -6.477 1.00 0.00 82 GLU A CA 10
ATOM 17473 C C . GLU A 1 82 ? 1.292 1.812 -6.082 1.00 0.00 82 GLU A C 10
ATOM 17474 O O . GLU A 1 82 ? 0.225 1.980 -6.671 1.00 0.00 82 GLU A O 10
ATOM 17486 N N . LEU A 1 83 ? 1.699 2.593 -5.085 1.00 0.00 83 LEU A N 10
ATOM 17487 C CA . LEU A 1 83 ? 0.897 3.717 -4.615 1.00 0.00 83 LEU A CA 10
ATOM 17488 C C . LEU A 1 83 ? 1.496 5.035 -5.099 1.00 0.00 83 LEU A C 10
ATOM 17489 O O . LEU A 1 83 ? 2.651 5.347 -4.808 1.00 0.00 83 LEU A O 10
ATOM 17505 N N . ARG A 1 84 ? 0.708 5.804 -5.844 1.00 0.00 84 ARG A N 10
ATOM 17506 C CA . ARG A 1 84 ? 1.169 7.083 -6.371 1.00 0.00 84 ARG A CA 10
ATOM 17507 C C . ARG A 1 84 ? 0.247 8.221 -5.942 1.00 0.00 84 ARG A C 10
ATOM 17508 O O . ARG A 1 84 ? -0.975 8.071 -5.926 1.00 0.00 84 ARG A O 10
ATOM 17529 N N . LEU A 1 85 ? 0.843 9.359 -5.598 1.00 0.00 85 LEU A N 10
ATOM 17530 C CA . LEU A 1 85 ? 0.080 10.527 -5.173 1.00 0.00 85 LEU A CA 10
ATOM 17531 C C . LEU A 1 85 ? 0.516 11.766 -5.951 1.00 0.00 85 LEU A C 10
ATOM 17532 O O . LEU A 1 85 ? 1.694 11.918 -6.279 1.00 0.00 85 LEU A O 10
ATOM 17548 N N . PRO A 1 86 ? -0.428 12.673 -6.259 1.00 0.00 86 PRO A N 10
ATOM 17549 C CA . PRO A 1 86 ? -0.128 13.899 -7.001 1.00 0.00 86 PRO A CA 10
ATOM 17550 C C . PRO A 1 86 ? 0.581 14.941 -6.144 1.00 0.00 86 PRO A C 10
ATOM 17551 O O . PRO A 1 86 ? 0.189 15.194 -5.005 1.00 0.00 86 PRO A O 10
ATOM 17562 N N . HIS A 1 87 ? 1.628 15.544 -6.698 1.00 0.00 87 HIS A N 10
ATOM 17563 C CA . HIS A 1 87 ? 2.397 16.562 -5.986 1.00 0.00 87 HIS A CA 10
ATOM 17564 C C . HIS A 1 87 ? 1.478 17.621 -5.379 1.00 0.00 87 HIS A C 10
ATOM 17565 O O . HIS A 1 87 ? 1.621 17.982 -4.211 1.00 0.00 87 HIS A O 10
ATOM 17580 N N . CYS A 1 88 ? 0.534 18.110 -6.177 1.00 0.00 88 CYS A N 10
ATOM 17581 C CA . CYS A 1 88 ? -0.412 19.123 -5.711 1.00 0.00 88 CYS A CA 10
ATOM 17582 C C . CYS A 1 88 ? -1.426 19.464 -6.802 1.00 0.00 88 CYS A C 10
ATOM 17583 O O . CYS A 1 88 ? -2.542 18.946 -6.803 1.00 0.00 88 CYS A O 10
ATOM 17591 N N . ASP A 1 89 ? -1.033 20.333 -7.728 1.00 0.00 89 ASP A N 10
ATOM 17592 C CA . ASP A 1 89 ? -1.911 20.735 -8.821 1.00 0.00 89 ASP A CA 10
ATOM 17593 C C . ASP A 1 89 ? -1.222 20.526 -10.168 1.00 0.00 89 ASP A C 10
ATOM 17594 O O . ASP A 1 89 ? -0.002 20.381 -10.229 1.00 0.00 89 ASP A O 10
ATOM 17603 N N . PRO A 1 90 ? -1.994 20.501 -11.268 1.00 0.00 90 PRO A N 10
ATOM 17604 C CA . PRO A 1 90 ? -1.458 20.301 -12.609 1.00 0.00 90 PRO A CA 10
ATOM 17605 C C . PRO A 1 90 ? -1.007 21.602 -13.267 1.00 0.00 90 PRO A C 10
ATOM 17606 O O . PRO A 1 90 ? -1.098 21.758 -14.485 1.00 0.00 90 PRO A O 10
ATOM 17617 N N . LYS A 1 91 ? -0.518 22.529 -12.455 1.00 0.00 91 LYS A N 10
ATOM 17618 C CA . LYS A 1 91 ? -0.045 23.815 -12.956 1.00 0.00 91 LYS A CA 10
ATOM 17619 C C . LYS A 1 91 ? 1.479 23.921 -12.871 1.00 0.00 91 LYS A C 10
ATOM 17620 O O . LYS A 1 91 ? 2.055 24.951 -13.224 1.00 0.00 91 LYS A O 10
ATOM 17639 N N . THR A 1 92 ? 2.129 22.861 -12.396 1.00 0.00 92 THR A N 10
ATOM 17640 C CA . THR A 1 92 ? 3.584 22.854 -12.257 1.00 0.00 92 THR A CA 10
ATOM 17641 C C . THR A 1 92 ? 4.221 21.709 -13.032 1.00 0.00 92 THR A C 10
ATOM 17642 O O . THR A 1 92 ? 5.379 21.358 -12.807 1.00 0.00 92 THR A O 10
ATOM 17653 N N . TRP A 1 93 ? 3.457 21.130 -13.940 1.00 0.00 93 TRP A N 10
ATOM 17654 C CA . TRP A 1 93 ? 3.938 20.020 -14.754 1.00 0.00 93 TRP A CA 10
ATOM 17655 C C . TRP A 1 93 ? 3.946 20.390 -16.233 1.00 0.00 93 TRP A C 10
ATOM 17656 O O . TRP A 1 93 ? 4.925 20.157 -16.943 1.00 0.00 93 TRP A O 10
ATOM 17677 N N . GLN A 1 94 ? 2.837 20.956 -16.684 1.00 0.00 94 GLN A N 10
ATOM 17678 C CA . GLN A 1 94 ? 2.681 21.353 -18.072 1.00 0.00 94 GLN A CA 10
ATOM 17679 C C . GLN A 1 94 ? 3.427 22.650 -18.359 1.00 0.00 94 GLN A C 10
ATOM 17680 O O . GLN A 1 94 ? 2.822 23.675 -18.677 1.00 0.00 94 GLN A O 10
ATOM 17694 N N . ASN A 1 95 ? 4.751 22.597 -18.245 1.00 0.00 95 ASN A N 10
ATOM 17695 C CA . ASN A 1 95 ? 5.589 23.763 -18.492 1.00 0.00 95 ASN A CA 10
ATOM 17696 C C . ASN A 1 95 ? 6.896 23.360 -19.170 1.00 0.00 95 ASN A C 10
ATOM 17697 O O . ASN A 1 95 ? 7.322 23.985 -20.140 1.00 0.00 95 ASN A O 10
ATOM 17708 N N . LYS A 1 96 ? 7.526 22.310 -18.651 1.00 0.00 96 LYS A N 10
ATOM 17709 C CA . LYS A 1 96 ? 8.783 21.821 -19.206 1.00 0.00 96 LYS A CA 10
ATOM 17710 C C . LYS A 1 96 ? 8.559 20.554 -20.027 1.00 0.00 96 LYS A C 10
ATOM 17711 O O . LYS A 1 96 ? 9.256 20.309 -21.011 1.00 0.00 96 LYS A O 10
ATOM 17730 N N . CYS A 1 97 ? 7.584 19.750 -19.612 1.00 0.00 97 CYS A N 10
ATOM 17731 C CA . CYS A 1 97 ? 7.271 18.508 -20.310 1.00 0.00 97 CYS A CA 10
ATOM 17732 C C . CYS A 1 97 ? 6.319 18.759 -21.473 1.00 0.00 97 CYS A C 10
ATOM 17733 O O . CYS A 1 97 ? 5.802 19.864 -21.637 1.00 0.00 97 CYS A O 10
ATOM 17741 N N . LEU A 1 98 ? 6.092 17.728 -22.279 1.00 0.00 98 LEU A N 10
ATOM 17742 C CA . LEU A 1 98 ? 5.203 17.835 -23.430 1.00 0.00 98 LEU A CA 10
ATOM 17743 C C . LEU A 1 98 ? 3.826 17.252 -23.116 1.00 0.00 98 LEU A C 10
ATOM 17744 O O . LEU A 1 98 ? 3.716 16.096 -22.708 1.00 0.00 98 LEU A O 10
ATOM 17760 N N . PRO A 1 99 ? 2.749 18.038 -23.309 1.00 0.00 99 PRO A N 10
ATOM 17761 C CA . PRO A 1 99 ? 1.380 17.580 -23.045 1.00 0.00 99 PRO A CA 10
ATOM 17762 C C . PRO A 1 99 ? 0.958 16.447 -23.978 1.00 0.00 99 PRO A C 10
ATOM 17763 O O . PRO A 1 99 ? -0.031 15.760 -23.724 1.00 0.00 99 PRO A O 10
ATOM 17774 N N . GLY A 1 100 ? 1.710 16.259 -25.058 1.00 0.00 100 GLY A N 10
ATOM 17775 C CA . GLY A 1 100 ? 1.392 15.210 -26.010 1.00 0.00 100 GLY A CA 10
ATOM 17776 C C . GLY A 1 100 ? 2.101 13.905 -25.704 1.00 0.00 100 GLY A C 10
ATOM 17777 O O . GLY A 1 100 ? 1.658 12.838 -26.133 1.00 0.00 100 GLY A O 10
ATOM 17781 N N . ASP A 1 101 ? 3.203 13.983 -24.965 1.00 0.00 101 ASP A N 10
ATOM 17782 C CA . ASP A 1 101 ? 3.967 12.793 -24.610 1.00 0.00 101 ASP A CA 10
ATOM 17783 C C . ASP A 1 101 ? 3.123 11.841 -23.766 1.00 0.00 101 ASP A C 10
ATOM 17784 O O . ASP A 1 101 ? 2.420 12.269 -22.852 1.00 0.00 101 ASP A O 10
ATOM 17793 N N . PRO A 1 102 ? 3.180 10.530 -24.060 1.00 0.00 102 PRO A N 10
ATOM 17794 C CA . PRO A 1 102 ? 2.415 9.523 -23.316 1.00 0.00 102 PRO A CA 10
ATOM 17795 C C . PRO A 1 102 ? 2.939 9.331 -21.898 1.00 0.00 102 PRO A C 10
ATOM 17796 O O . PRO A 1 102 ? 2.222 8.840 -21.025 1.00 0.00 102 PRO A O 10
ATOM 17807 N N . ASN A 1 103 ? 4.189 9.725 -21.672 1.00 0.00 103 ASN A N 10
ATOM 17808 C CA . ASN A 1 103 ? 4.806 9.605 -20.354 1.00 0.00 103 ASN A CA 10
ATOM 17809 C C . ASN A 1 103 ? 4.598 10.881 -19.535 1.00 0.00 103 ASN A C 10
ATOM 17810 O O . ASN A 1 103 ? 5.298 11.121 -18.552 1.00 0.00 103 ASN A O 10
ATOM 17821 N N . TYR A 1 104 ? 3.640 11.700 -19.961 1.00 0.00 104 TYR A N 10
ATOM 17822 C CA . TYR A 1 104 ? 3.340 12.960 -19.291 1.00 0.00 104 TYR A CA 10
ATOM 17823 C C . TYR A 1 104 ? 2.808 12.741 -17.861 1.00 0.00 104 TYR A C 10
ATOM 17824 O O . TYR A 1 104 ? 3.544 12.282 -16.987 1.00 0.00 104 TYR A O 10
ATOM 17842 N N . LEU A 1 105 ? 1.538 13.085 -17.625 1.00 0.00 105 LEU A N 10
ATOM 17843 C CA . LEU A 1 105 ? 0.917 12.945 -16.306 1.00 0.00 105 LEU A CA 10
ATOM 17844 C C . LEU A 1 105 ? 1.150 11.565 -15.698 1.00 0.00 105 LEU A C 10
ATOM 17845 O O . LEU A 1 105 ? 1.089 11.404 -14.479 1.00 0.00 105 LEU A O 10
ATOM 17861 N N . VAL A 1 106 ? 1.419 10.572 -16.537 1.00 0.00 106 VAL A N 10
ATOM 17862 C CA . VAL A 1 106 ? 1.662 9.214 -16.060 1.00 0.00 106 VAL A CA 10
ATOM 17863 C C . VAL A 1 106 ? 3.011 9.108 -15.346 1.00 0.00 106 VAL A C 10
ATOM 17864 O O . VAL A 1 106 ? 3.709 8.100 -15.461 1.00 0.00 106 VAL A O 10
ATOM 17877 N N . GLY A 1 107 ? 3.374 10.158 -14.614 1.00 0.00 107 GLY A N 10
ATOM 17878 C CA . GLY A 1 107 ? 4.635 10.179 -13.898 1.00 0.00 107 GLY A CA 10
ATOM 17879 C C . GLY A 1 107 ? 5.237 11.571 -13.859 1.00 0.00 107 GLY A C 10
ATOM 17880 O O . GLY A 1 107 ? 6.447 11.738 -14.019 1.00 0.00 107 GLY A O 10
ATOM 17884 N N . ALA A 1 108 ? 4.384 12.572 -13.655 1.00 0.00 108 ALA A N 10
ATOM 17885 C CA . ALA A 1 108 ? 4.825 13.960 -13.604 1.00 0.00 108 ALA A CA 10
ATOM 17886 C C . ALA A 1 108 ? 5.744 14.207 -12.414 1.00 0.00 108 ALA A C 10
ATOM 17887 O O . ALA A 1 108 ? 6.957 14.342 -12.572 1.00 0.00 108 ALA A O 10
ATOM 17894 N N . ASN A 1 109 ? 5.158 14.262 -11.227 1.00 0.00 109 ASN A N 10
ATOM 17895 C CA . ASN A 1 109 ? 5.924 14.494 -10.008 1.00 0.00 109 ASN A CA 10
ATOM 17896 C C . ASN A 1 109 ? 5.281 13.794 -8.815 1.00 0.00 109 ASN A C 10
ATOM 17897 O O . ASN A 1 109 ? 5.360 14.273 -7.683 1.00 0.00 109 ASN A O 10
ATOM 17908 N N . CYS A 1 110 ? 4.647 12.655 -9.073 1.00 0.00 110 CYS A N 10
ATOM 17909 C CA . CYS A 1 110 ? 3.994 11.889 -8.020 1.00 0.00 110 CYS A CA 10
ATOM 17910 C C . CYS A 1 110 ? 5.010 11.043 -7.258 1.00 0.00 110 CYS A C 10
ATOM 17911 O O . CYS A 1 110 ? 6.023 10.622 -7.818 1.00 0.00 110 CYS A O 10
ATOM 17919 N N . VAL A 1 111 ? 4.737 10.800 -5.981 1.00 0.00 111 VAL A N 10
ATOM 17920 C CA . VAL A 1 111 ? 5.633 10.004 -5.149 1.00 0.00 111 VAL A CA 10
ATOM 17921 C C . VAL A 1 111 ? 5.355 8.514 -5.306 1.00 0.00 111 VAL A C 10
ATOM 17922 O O . VAL A 1 111 ? 4.290 8.027 -4.925 1.00 0.00 111 VAL A O 10
ATOM 17935 N N . SER A 1 112 ? 6.323 7.791 -5.860 1.00 0.00 112 SER A N 10
ATOM 17936 C CA . SER A 1 112 ? 6.178 6.355 -6.055 1.00 0.00 112 SER A CA 10
ATOM 17937 C C . SER A 1 112 ? 6.497 5.613 -4.761 1.00 0.00 112 SER A C 10
ATOM 17938 O O . SER A 1 112 ? 7.659 5.490 -4.375 1.00 0.00 112 SER A O 10
ATOM 17946 N N . VAL A 1 113 ? 5.457 5.127 -4.093 1.00 0.00 113 VAL A N 10
ATOM 17947 C CA . VAL A 1 113 ? 5.629 4.404 -2.841 1.00 0.00 113 VAL A CA 10
ATOM 17948 C C . VAL A 1 113 ? 4.996 3.017 -2.920 1.00 0.00 113 VAL A C 10
ATOM 17949 O O . VAL A 1 113 ? 3.814 2.881 -3.233 1.00 0.00 113 VAL A O 10
ATOM 17962 N N . LEU A 1 114 ? 5.791 1.991 -2.638 1.00 0.00 114 LEU A N 10
ATOM 17963 C CA . LEU A 1 114 ? 5.305 0.617 -2.682 1.00 0.00 114 LEU A CA 10
ATOM 17964 C C . LEU A 1 114 ? 4.832 0.165 -1.304 1.00 0.00 114 LEU A C 10
ATOM 17965 O O . LEU A 1 114 ? 5.420 0.525 -0.285 1.00 0.00 114 LEU A O 10
ATOM 17981 N N . ILE A 1 115 ? 3.766 -0.627 -1.283 1.00 0.00 115 ILE A N 10
ATOM 17982 C CA . ILE A 1 115 ? 3.213 -1.128 -0.031 1.00 0.00 115 ILE A CA 10
ATOM 17983 C C . ILE A 1 115 ? 3.010 -2.638 -0.082 1.00 0.00 115 ILE A C 10
ATOM 17984 O O . ILE A 1 115 ? 2.258 -3.150 -0.913 1.00 0.00 115 ILE A O 10
ATOM 18000 N N . ASP A 1 116 ? 3.677 -3.340 0.825 1.00 0.00 116 ASP A N 10
ATOM 18001 C CA . ASP A 1 116 ? 3.564 -4.790 0.906 1.00 0.00 116 ASP A CA 10
ATOM 18002 C C . ASP A 1 116 ? 3.110 -5.205 2.298 1.00 0.00 116 ASP A C 10
ATOM 18003 O O . ASP A 1 116 ? 3.383 -6.317 2.750 1.00 0.00 116 ASP A O 10
ATOM 18012 N N . HIS A 1 117 ? 2.412 -4.296 2.973 1.00 0.00 117 HIS A N 10
ATOM 18013 C CA . HIS A 1 117 ? 1.912 -4.554 4.318 1.00 0.00 117 HIS A CA 10
ATOM 18014 C C . HIS A 1 117 ? 1.182 -3.335 4.871 1.00 0.00 117 HIS A C 10
ATOM 18015 O O . HIS A 1 117 ? 1.804 -2.321 5.193 1.00 0.00 117 HIS A O 10
ATOM 18030 N N . PHE A 1 118 ? -0.140 -3.436 4.977 1.00 0.00 118 PHE A N 10
ATOM 18031 C CA . PHE A 1 118 ? -0.947 -2.336 5.490 1.00 0.00 118 PHE A CA 10
ATOM 18032 C C . PHE A 1 118 ? -1.104 -2.431 7.004 1.00 0.00 118 PHE A C 10
ATOM 18033 O O . PHE A 1 118 ? -1.920 -1.666 7.562 1.00 0.00 118 PHE A O 10
ATOM 18051 N N . THR A 1 1 ? -14.669 20.193 6.008 1.00 0.00 1 THR A N 11
ATOM 18052 C CA . THR A 1 1 ? -15.552 20.828 4.996 1.00 0.00 1 THR A CA 11
ATOM 18053 C C . THR A 1 1 ? -15.832 19.882 3.833 1.00 0.00 1 THR A C 11
ATOM 18054 O O . THR A 1 1 ? -16.974 19.485 3.603 1.00 0.00 1 THR A O 11
ATOM 18067 N N . VAL A 1 2 ? -14.780 19.523 3.103 1.00 0.00 2 VAL A N 11
ATOM 18068 C CA . VAL A 1 2 ? -14.911 18.622 1.964 1.00 0.00 2 VAL A CA 11
ATOM 18069 C C . VAL A 1 2 ? -13.784 17.592 1.947 1.00 0.00 2 VAL A C 11
ATOM 18070 O O . VAL A 1 2 ? -12.645 17.900 2.295 1.00 0.00 2 VAL A O 11
ATOM 18083 N N . VAL A 1 3 ? -14.112 16.371 1.542 1.00 0.00 3 VAL A N 11
ATOM 18084 C CA . VAL A 1 3 ? -13.127 15.294 1.483 1.00 0.00 3 VAL A CA 11
ATOM 18085 C C . VAL A 1 3 ? -13.462 14.300 0.377 1.00 0.00 3 VAL A C 11
ATOM 18086 O O . VAL A 1 3 ? -14.617 14.178 -0.034 1.00 0.00 3 VAL A O 11
ATOM 18099 N N . ALA A 1 4 ? -12.446 13.584 -0.093 1.00 0.00 4 ALA A N 11
ATOM 18100 C CA . ALA A 1 4 ? -12.634 12.591 -1.142 1.00 0.00 4 ALA A CA 11
ATOM 18101 C C . ALA A 1 4 ? -12.280 11.202 -0.630 1.00 0.00 4 ALA A C 11
ATOM 18102 O O . ALA A 1 4 ? -11.139 10.944 -0.253 1.00 0.00 4 ALA A O 11
ATOM 18109 N N . THR A 1 5 ? -13.263 10.312 -0.612 1.00 0.00 5 THR A N 11
ATOM 18110 C CA . THR A 1 5 ? -13.046 8.952 -0.138 1.00 0.00 5 THR A CA 11
ATOM 18111 C C . THR A 1 5 ? -13.422 7.933 -1.206 1.00 0.00 5 THR A C 11
ATOM 18112 O O . THR A 1 5 ? -14.379 8.127 -1.957 1.00 0.00 5 THR A O 11
ATOM 18123 N N . ALA A 1 6 ? -12.661 6.847 -1.268 1.00 0.00 6 ALA A N 11
ATOM 18124 C CA . ALA A 1 6 ? -12.910 5.794 -2.242 1.00 0.00 6 ALA A CA 11
ATOM 18125 C C . ALA A 1 6 ? -12.881 4.420 -1.583 1.00 0.00 6 ALA A C 11
ATOM 18126 O O . ALA A 1 6 ? -11.950 4.094 -0.846 1.00 0.00 6 ALA A O 11
ATOM 18133 N N . ARG A 1 7 ? -13.905 3.621 -1.851 1.00 0.00 7 ARG A N 11
ATOM 18134 C CA . ARG A 1 7 ? -13.999 2.282 -1.285 1.00 0.00 7 ARG A CA 11
ATOM 18135 C C . ARG A 1 7 ? -14.274 1.255 -2.379 1.00 0.00 7 ARG A C 11
ATOM 18136 O O . ARG A 1 7 ? -15.158 1.448 -3.213 1.00 0.00 7 ARG A O 11
ATOM 18157 N N . GLY A 1 8 ? -13.515 0.164 -2.373 1.00 0.00 8 GLY A N 11
ATOM 18158 C CA . GLY A 1 8 ? -13.705 -0.868 -3.375 1.00 0.00 8 GLY A CA 11
ATOM 18159 C C . GLY A 1 8 ? -12.922 -2.129 -3.078 1.00 0.00 8 GLY A C 11
ATOM 18160 O O . GLY A 1 8 ? -11.849 -2.075 -2.475 1.00 0.00 8 GLY A O 11
ATOM 18164 N N . ILE A 1 9 ? -13.455 -3.268 -3.508 1.00 0.00 9 ILE A N 11
ATOM 18165 C CA . ILE A 1 9 ? -12.795 -4.549 -3.293 1.00 0.00 9 ILE A CA 11
ATOM 18166 C C . ILE A 1 9 ? -11.831 -4.855 -4.434 1.00 0.00 9 ILE A C 11
ATOM 18167 O O . ILE A 1 9 ? -11.960 -4.305 -5.528 1.00 0.00 9 ILE A O 11
ATOM 18183 N N . PHE A 1 10 ? -10.863 -5.726 -4.176 1.00 0.00 10 PHE A N 11
ATOM 18184 C CA . PHE A 1 10 ? -9.881 -6.089 -5.191 1.00 0.00 10 PHE A CA 11
ATOM 18185 C C . PHE A 1 10 ? -9.587 -7.584 -5.172 1.00 0.00 10 PHE A C 11
ATOM 18186 O O . PHE A 1 10 ? -9.910 -8.281 -4.210 1.00 0.00 10 PHE A O 11
ATOM 18203 N N . ASN A 1 11 ? -8.973 -8.067 -6.247 1.00 0.00 11 ASN A N 11
ATOM 18204 C CA . ASN A 1 11 ? -8.631 -9.478 -6.368 1.00 0.00 11 ASN A CA 11
ATOM 18205 C C . ASN A 1 11 ? -7.335 -9.650 -7.154 1.00 0.00 11 ASN A C 11
ATOM 18206 O O . ASN A 1 11 ? -6.805 -8.689 -7.714 1.00 0.00 11 ASN A O 11
ATOM 18217 N N . SER A 1 12 ? -6.830 -10.878 -7.195 1.00 0.00 12 SER A N 11
ATOM 18218 C CA . SER A 1 12 ? -5.596 -11.176 -7.916 1.00 0.00 12 SER A CA 11
ATOM 18219 C C . SER A 1 12 ? -5.669 -10.682 -9.360 1.00 0.00 12 SER A C 11
ATOM 18220 O O . SER A 1 12 ? -4.642 -10.460 -10.001 1.00 0.00 12 SER A O 11
ATOM 18228 N N . ASN A 1 13 ? -6.888 -10.518 -9.869 1.00 0.00 13 ASN A N 11
ATOM 18229 C CA . ASN A 1 13 ? -7.095 -10.056 -11.239 1.00 0.00 13 ASN A CA 11
ATOM 18230 C C . ASN A 1 13 ? -6.302 -8.784 -11.526 1.00 0.00 13 ASN A C 11
ATOM 18231 O O . ASN A 1 13 ? -5.813 -8.587 -12.638 1.00 0.00 13 ASN A O 11
ATOM 18242 N N . GLY A 1 14 ? -6.179 -7.921 -10.522 1.00 0.00 14 GLY A N 11
ATOM 18243 C CA . GLY A 1 14 ? -5.445 -6.685 -10.700 1.00 0.00 14 GLY A CA 11
ATOM 18244 C C . GLY A 1 14 ? -6.353 -5.494 -10.934 1.00 0.00 14 GLY A C 11
ATOM 18245 O O . GLY A 1 14 ? -7.018 -5.403 -11.963 1.00 0.00 14 GLY A O 11
ATOM 18249 N N . GLY A 1 15 ? -6.376 -4.577 -9.972 1.00 0.00 15 GLY A N 11
ATOM 18250 C CA . GLY A 1 15 ? -7.207 -3.392 -10.090 1.00 0.00 15 GLY A CA 11
ATOM 18251 C C . GLY A 1 15 ? -6.707 -2.258 -9.220 1.00 0.00 15 GLY A C 11
ATOM 18252 O O . GLY A 1 15 ? -6.201 -2.491 -8.123 1.00 0.00 15 GLY A O 11
ATOM 18256 N N . VAL A 1 16 ? -6.836 -1.028 -9.708 1.00 0.00 16 VAL A N 11
ATOM 18257 C CA . VAL A 1 16 ? -6.381 0.131 -8.958 1.00 0.00 16 VAL A CA 11
ATOM 18258 C C . VAL A 1 16 ? -7.536 0.873 -8.311 1.00 0.00 16 VAL A C 11
ATOM 18259 O O . VAL A 1 16 ? -8.681 0.800 -8.756 1.00 0.00 16 VAL A O 11
ATOM 18272 N N . LEU A 1 17 ? -7.197 1.611 -7.271 1.00 0.00 17 LEU A N 11
ATOM 18273 C CA . LEU A 1 17 ? -8.161 2.418 -6.543 1.00 0.00 17 LEU A CA 11
ATOM 18274 C C . LEU A 1 17 ? -7.725 3.874 -6.618 1.00 0.00 17 LEU A C 11
ATOM 18275 O O . LEU A 1 17 ? -6.823 4.296 -5.897 1.00 0.00 17 LEU A O 11
ATOM 18291 N N . SER A 1 18 ? -8.344 4.633 -7.517 1.00 0.00 18 SER A N 11
ATOM 18292 C CA . SER A 1 18 ? -7.979 6.030 -7.704 1.00 0.00 18 SER A CA 11
ATOM 18293 C C . SER A 1 18 ? -9.109 6.981 -7.335 1.00 0.00 18 SER A C 11
ATOM 18294 O O . SER A 1 18 ? -10.284 6.693 -7.562 1.00 0.00 18 SER A O 11
ATOM 18302 N N . SER A 1 19 ? -8.729 8.133 -6.797 1.00 0.00 19 SER A N 11
ATOM 18303 C CA . SER A 1 19 ? -9.681 9.164 -6.421 1.00 0.00 19 SER A CA 11
ATOM 18304 C C . SER A 1 19 ? -9.349 10.451 -7.167 1.00 0.00 19 SER A C 11
ATOM 18305 O O . SER A 1 19 ? -8.474 11.212 -6.756 1.00 0.00 19 SER A O 11
ATOM 18313 N N . ILE A 1 20 ? -10.039 10.674 -8.278 1.00 0.00 20 ILE A N 11
ATOM 18314 C CA . ILE A 1 20 ? -9.806 11.852 -9.100 1.00 0.00 20 ILE A CA 11
ATOM 18315 C C . ILE A 1 20 ? -10.061 13.143 -8.323 1.00 0.00 20 ILE A C 11
ATOM 18316 O O . ILE A 1 20 ? -9.486 14.188 -8.634 1.00 0.00 20 ILE A O 11
ATOM 18332 N N . GLU A 1 21 ? -10.923 13.068 -7.315 1.00 0.00 21 GLU A N 11
ATOM 18333 C CA . GLU A 1 21 ? -11.246 14.234 -6.502 1.00 0.00 21 GLU A CA 11
ATOM 18334 C C . GLU A 1 21 ? -10.011 14.748 -5.766 1.00 0.00 21 GLU A C 11
ATOM 18335 O O . GLU A 1 21 ? -9.926 15.931 -5.434 1.00 0.00 21 GLU A O 11
ATOM 18347 N N . THR A 1 22 ? -9.057 13.856 -5.510 1.00 0.00 22 THR A N 11
ATOM 18348 C CA . THR A 1 22 ? -7.831 14.230 -4.811 1.00 0.00 22 THR A CA 11
ATOM 18349 C C . THR A 1 22 ? -6.611 14.062 -5.712 1.00 0.00 22 THR A C 11
ATOM 18350 O O . THR A 1 22 ? -5.824 14.992 -5.882 1.00 0.00 22 THR A O 11
ATOM 18361 N N . GLY A 1 23 ? -6.463 12.874 -6.291 1.00 0.00 23 GLY A N 11
ATOM 18362 C CA . GLY A 1 23 ? -5.337 12.616 -7.171 1.00 0.00 23 GLY A CA 11
ATOM 18363 C C . GLY A 1 23 ? -4.459 11.467 -6.700 1.00 0.00 23 GLY A C 11
ATOM 18364 O O . GLY A 1 23 ? -3.405 11.211 -7.280 1.00 0.00 23 GLY A O 11
ATOM 18368 N N . VAL A 1 24 ? -4.891 10.771 -5.650 1.00 0.00 24 VAL A N 11
ATOM 18369 C CA . VAL A 1 24 ? -4.128 9.646 -5.119 1.00 0.00 24 VAL A CA 11
ATOM 18370 C C . VAL A 1 24 ? -4.789 8.322 -5.485 1.00 0.00 24 VAL A C 11
ATOM 18371 O O . VAL A 1 24 ? -6.013 8.206 -5.474 1.00 0.00 24 VAL A O 11
ATOM 18384 N N . SER A 1 25 ? -3.972 7.324 -5.812 1.00 0.00 25 SER A N 11
ATOM 18385 C CA . SER A 1 25 ? -4.493 6.013 -6.183 1.00 0.00 25 SER A CA 11
ATOM 18386 C C . SER A 1 25 ? -3.523 4.897 -5.804 1.00 0.00 25 SER A C 11
ATOM 18387 O O . SER A 1 25 ? -2.340 5.140 -5.571 1.00 0.00 25 SER A O 11
ATOM 18395 N N . ILE A 1 26 ? -4.036 3.670 -5.762 1.00 0.00 26 ILE A N 11
ATOM 18396 C CA . ILE A 1 26 ? -3.223 2.506 -5.433 1.00 0.00 26 ILE A CA 11
ATOM 18397 C C . ILE A 1 26 ? -3.445 1.403 -6.459 1.00 0.00 26 ILE A C 11
ATOM 18398 O O . ILE A 1 26 ? -4.535 0.839 -6.552 1.00 0.00 26 ILE A O 11
ATOM 18414 N N . ILE A 1 27 ? -2.408 1.099 -7.229 1.00 0.00 27 ILE A N 11
ATOM 18415 C CA . ILE A 1 27 ? -2.500 0.067 -8.249 1.00 0.00 27 ILE A CA 11
ATOM 18416 C C . ILE A 1 27 ? -2.078 -1.288 -7.693 1.00 0.00 27 ILE A C 11
ATOM 18417 O O . ILE A 1 27 ? -0.925 -1.479 -7.305 1.00 0.00 27 ILE A O 11
ATOM 18433 N N . ILE A 1 28 ? -3.017 -2.227 -7.660 1.00 0.00 28 ILE A N 11
ATOM 18434 C CA . ILE A 1 28 ? -2.739 -3.565 -7.155 1.00 0.00 28 ILE A CA 11
ATOM 18435 C C . ILE A 1 28 ? -2.576 -4.552 -8.306 1.00 0.00 28 ILE A C 11
ATOM 18436 O O . ILE A 1 28 ? -3.536 -5.203 -8.713 1.00 0.00 28 ILE A O 11
ATOM 18452 N N . PRO A 1 29 ? -1.353 -4.678 -8.848 1.00 0.00 29 PRO A N 11
ATOM 18453 C CA . PRO A 1 29 ? -1.073 -5.593 -9.960 1.00 0.00 29 PRO A CA 11
ATOM 18454 C C . PRO A 1 29 ? -1.316 -7.050 -9.586 1.00 0.00 29 PRO A C 11
ATOM 18455 O O . PRO A 1 29 ? -1.321 -7.406 -8.407 1.00 0.00 29 PRO A O 11
ATOM 18466 N N . GLN A 1 30 ? -1.518 -7.889 -10.597 1.00 0.00 30 GLN A N 11
ATOM 18467 C CA . GLN A 1 30 ? -1.762 -9.310 -10.374 1.00 0.00 30 GLN A CA 11
ATOM 18468 C C . GLN A 1 30 ? -0.631 -9.936 -9.567 1.00 0.00 30 GLN A C 11
ATOM 18469 O O . GLN A 1 30 ? 0.479 -10.113 -10.070 1.00 0.00 30 GLN A O 11
ATOM 18483 N N . GLY A 1 31 ? -0.918 -10.269 -8.314 1.00 0.00 31 GLY A N 11
ATOM 18484 C CA . GLY A 1 31 ? 0.087 -10.869 -7.460 1.00 0.00 31 GLY A CA 11
ATOM 18485 C C . GLY A 1 31 ? 0.053 -10.332 -6.040 1.00 0.00 31 GLY A C 11
ATOM 18486 O O . GLY A 1 31 ? 0.721 -10.870 -5.157 1.00 0.00 31 GLY A O 11
ATOM 18490 N N . ALA A 1 32 ? -0.720 -9.271 -5.816 1.00 0.00 32 ALA A N 11
ATOM 18491 C CA . ALA A 1 32 ? -0.829 -8.673 -4.490 1.00 0.00 32 ALA A CA 11
ATOM 18492 C C . ALA A 1 32 ? -1.866 -9.406 -3.645 1.00 0.00 32 ALA A C 11
ATOM 18493 O O . ALA A 1 32 ? -1.718 -9.525 -2.429 1.00 0.00 32 ALA A O 11
ATOM 18500 N N . ILE A 1 33 ? -2.907 -9.907 -4.300 1.00 0.00 33 ILE A N 11
ATOM 18501 C CA . ILE A 1 33 ? -3.962 -10.642 -3.614 1.00 0.00 33 ILE A CA 11
ATOM 18502 C C . ILE A 1 33 ? -4.063 -12.063 -4.164 1.00 0.00 33 ILE A C 11
ATOM 18503 O O . ILE A 1 33 ? -3.875 -12.284 -5.359 1.00 0.00 33 ILE A O 11
ATOM 18519 N N . PRO A 1 34 ? -4.357 -13.054 -3.301 1.00 0.00 34 PRO A N 11
ATOM 18520 C CA . PRO A 1 34 ? -4.471 -14.452 -3.722 1.00 0.00 34 PRO A CA 11
ATOM 18521 C C . PRO A 1 34 ? -5.681 -14.688 -4.617 1.00 0.00 34 PRO A C 11
ATOM 18522 O O . PRO A 1 34 ? -6.668 -13.954 -4.553 1.00 0.00 34 PRO A O 11
ATOM 18533 N N . GLU A 1 35 ? -5.598 -15.717 -5.453 1.00 0.00 35 GLU A N 11
ATOM 18534 C CA . GLU A 1 35 ? -6.685 -16.052 -6.366 1.00 0.00 35 GLU A CA 11
ATOM 18535 C C . GLU A 1 35 ? -7.919 -16.513 -5.597 1.00 0.00 35 GLU A C 11
ATOM 18536 O O . GLU A 1 35 ? -7.813 -17.017 -4.478 1.00 0.00 35 GLU A O 11
ATOM 18548 N N . GLY A 1 36 ? -9.088 -16.341 -6.205 1.00 0.00 36 GLY A N 11
ATOM 18549 C CA . GLY A 1 36 ? -10.324 -16.745 -5.561 1.00 0.00 36 GLY A CA 11
ATOM 18550 C C . GLY A 1 36 ? -10.569 -16.009 -4.259 1.00 0.00 36 GLY A C 11
ATOM 18551 O O . GLY A 1 36 ? -11.287 -16.498 -3.387 1.00 0.00 36 GLY A O 11
ATOM 18555 N N . VAL A 1 37 ? -9.968 -14.829 -4.125 1.00 0.00 37 VAL A N 11
ATOM 18556 C CA . VAL A 1 37 ? -10.124 -14.025 -2.919 1.00 0.00 37 VAL A CA 11
ATOM 18557 C C . VAL A 1 37 ? -10.550 -12.603 -3.257 1.00 0.00 37 VAL A C 11
ATOM 18558 O O . VAL A 1 37 ? -10.376 -12.139 -4.383 1.00 0.00 37 VAL A O 11
ATOM 18571 N N . GLU A 1 38 ? -11.096 -11.915 -2.263 1.00 0.00 38 GLU A N 11
ATOM 18572 C CA . GLU A 1 38 ? -11.536 -10.538 -2.433 1.00 0.00 38 GLU A CA 11
ATOM 18573 C C . GLU A 1 38 ? -11.063 -9.692 -1.258 1.00 0.00 38 GLU A C 11
ATOM 18574 O O . GLU A 1 38 ? -11.495 -9.893 -0.123 1.00 0.00 38 GLU A O 11
ATOM 18586 N N . GLN A 1 39 ? -10.169 -8.748 -1.532 1.00 0.00 39 GLN A N 11
ATOM 18587 C CA . GLN A 1 39 ? -9.638 -7.883 -0.488 1.00 0.00 39 GLN A CA 11
ATOM 18588 C C . GLN A 1 39 ? -10.305 -6.513 -0.520 1.00 0.00 39 GLN A C 11
ATOM 18589 O O . GLN A 1 39 ? -10.067 -5.717 -1.428 1.00 0.00 39 GLN A O 11
ATOM 18603 N N . GLU A 1 40 ? -11.139 -6.239 0.478 1.00 0.00 40 GLU A N 11
ATOM 18604 C CA . GLU A 1 40 ? -11.833 -4.959 0.563 1.00 0.00 40 GLU A CA 11
ATOM 18605 C C . GLU A 1 40 ? -10.862 -3.846 0.940 1.00 0.00 40 GLU A C 11
ATOM 18606 O O . GLU A 1 40 ? -10.279 -3.859 2.024 1.00 0.00 40 GLU A O 11
ATOM 18618 N N . ILE A 1 41 ? -10.689 -2.885 0.038 1.00 0.00 41 ILE A N 11
ATOM 18619 C CA . ILE A 1 41 ? -9.783 -1.771 0.281 1.00 0.00 41 ILE A CA 11
ATOM 18620 C C . ILE A 1 41 ? -10.482 -0.433 0.067 1.00 0.00 41 ILE A C 11
ATOM 18621 O O . ILE A 1 41 ? -11.261 -0.267 -0.872 1.00 0.00 41 ILE A O 11
ATOM 18637 N N . TYR A 1 42 ? -10.192 0.519 0.946 1.00 0.00 42 TYR A N 11
ATOM 18638 C CA . TYR A 1 42 ? -10.780 1.849 0.867 1.00 0.00 42 TYR A CA 11
ATOM 18639 C C . TYR A 1 42 ? -9.851 2.873 1.503 1.00 0.00 42 TYR A C 11
ATOM 18640 O O . TYR A 1 42 ? -8.947 2.514 2.253 1.00 0.00 42 TYR A O 11
ATOM 18658 N N . PHE A 1 43 ? -10.070 4.149 1.205 1.00 0.00 43 PHE A N 11
ATOM 18659 C CA . PHE A 1 43 ? -9.229 5.199 1.768 1.00 0.00 43 PHE A CA 11
ATOM 18660 C C . PHE A 1 43 ? -9.831 6.585 1.555 1.00 0.00 43 PHE A C 11
ATOM 18661 O O . PHE A 1 43 ? -10.780 6.754 0.791 1.00 0.00 43 PHE A O 11
ATOM 18678 N N . LYS A 1 44 ? -9.258 7.571 2.239 1.00 0.00 44 LYS A N 11
ATOM 18679 C CA . LYS A 1 44 ? -9.722 8.949 2.134 1.00 0.00 44 LYS A CA 11
ATOM 18680 C C . LYS A 1 44 ? -8.545 9.902 1.939 1.00 0.00 44 LYS A C 11
ATOM 18681 O O . LYS A 1 44 ? -7.539 9.820 2.647 1.00 0.00 44 LYS A O 11
ATOM 18700 N N . VAL A 1 45 ? -8.683 10.801 0.970 1.00 0.00 45 VAL A N 11
ATOM 18701 C CA . VAL A 1 45 ? -7.641 11.775 0.663 1.00 0.00 45 VAL A CA 11
ATOM 18702 C C . VAL A 1 45 ? -8.198 13.196 0.687 1.00 0.00 45 VAL A C 11
ATOM 18703 O O . VAL A 1 45 ? -9.364 13.420 0.362 1.00 0.00 45 VAL A O 11
ATOM 18716 N N . CYS A 1 46 ? -7.358 14.152 1.071 1.00 0.00 46 CYS A N 11
ATOM 18717 C CA . CYS A 1 46 ? -7.774 15.550 1.132 1.00 0.00 46 CYS A CA 11
ATOM 18718 C C . CYS A 1 46 ? -6.637 16.478 0.714 1.00 0.00 46 CYS A C 11
ATOM 18719 O O . CYS A 1 46 ? -5.464 16.174 0.928 1.00 0.00 46 CYS A O 11
ATOM 18727 N N . ARG A 1 47 ? -6.994 17.612 0.123 1.00 0.00 47 ARG A N 11
ATOM 18728 C CA . ARG A 1 47 ? -6.005 18.586 -0.321 1.00 0.00 47 ARG A CA 11
ATOM 18729 C C . ARG A 1 47 ? -5.458 19.381 0.861 1.00 0.00 47 ARG A C 11
ATOM 18730 O O . ARG A 1 47 ? -4.303 19.808 0.856 1.00 0.00 47 ARG A O 11
ATOM 18751 N N . ASP A 1 48 ? -6.298 19.575 1.875 1.00 0.00 48 ASP A N 11
ATOM 18752 C CA . ASP A 1 48 ? -5.899 20.319 3.066 1.00 0.00 48 ASP A CA 11
ATOM 18753 C C . ASP A 1 48 ? -6.062 19.461 4.320 1.00 0.00 48 ASP A C 11
ATOM 18754 O O . ASP A 1 48 ? -7.084 18.802 4.504 1.00 0.00 48 ASP A O 11
ATOM 18763 N N . ASN A 1 49 ? -5.045 19.479 5.176 1.00 0.00 49 ASN A N 11
ATOM 18764 C CA . ASN A 1 49 ? -5.069 18.701 6.414 1.00 0.00 49 ASN A CA 11
ATOM 18765 C C . ASN A 1 49 ? -6.143 19.204 7.379 1.00 0.00 49 ASN A C 11
ATOM 18766 O O . ASN A 1 49 ? -6.420 18.561 8.393 1.00 0.00 49 ASN A O 11
ATOM 18777 N N . SER A 1 50 ? -6.749 20.349 7.066 1.00 0.00 50 SER A N 11
ATOM 18778 C CA . SER A 1 50 ? -7.793 20.921 7.914 1.00 0.00 50 SER A CA 11
ATOM 18779 C C . SER A 1 50 ? -8.867 19.887 8.250 1.00 0.00 50 SER A C 11
ATOM 18780 O O . SER A 1 50 ? -9.574 20.016 9.250 1.00 0.00 50 SER A O 11
ATOM 18788 N N . ILE A 1 51 ? -8.985 18.860 7.412 1.00 0.00 51 ILE A N 11
ATOM 18789 C CA . ILE A 1 51 ? -9.970 17.804 7.626 1.00 0.00 51 ILE A CA 11
ATOM 18790 C C . ILE A 1 51 ? -9.538 16.844 8.737 1.00 0.00 51 ILE A C 11
ATOM 18791 O O . ILE A 1 51 ? -10.267 15.907 9.062 1.00 0.00 51 ILE A O 11
ATOM 18807 N N . LEU A 1 52 ? -8.350 17.090 9.305 1.00 0.00 52 LEU A N 11
ATOM 18808 C CA . LEU A 1 52 ? -7.772 16.276 10.388 1.00 0.00 52 LEU A CA 11
ATOM 18809 C C . LEU A 1 52 ? -8.492 14.937 10.611 1.00 0.00 52 LEU A C 11
ATOM 18810 O O . LEU A 1 52 ? -7.972 13.886 10.237 1.00 0.00 52 LEU A O 11
ATOM 18826 N N . PRO A 1 53 ? -9.694 14.944 11.228 1.00 0.00 53 PRO A N 11
ATOM 18827 C CA . PRO A 1 53 ? -10.452 13.720 11.494 1.00 0.00 53 PRO A CA 11
ATOM 18828 C C . PRO A 1 53 ? -10.477 12.771 10.292 1.00 0.00 53 PRO A C 11
ATOM 18829 O O . PRO A 1 53 ? -10.854 13.169 9.190 1.00 0.00 53 PRO A O 11
ATOM 18840 N N . PRO A 1 54 ? -10.072 11.500 10.487 1.00 0.00 54 PRO A N 11
ATOM 18841 C CA . PRO A 1 54 ? -10.048 10.500 9.415 1.00 0.00 54 PRO A CA 11
ATOM 18842 C C . PRO A 1 54 ? -11.446 10.056 9.001 1.00 0.00 54 PRO A C 11
ATOM 18843 O O . PRO A 1 54 ? -12.438 10.413 9.639 1.00 0.00 54 PRO A O 11
ATOM 18854 N N . LEU A 1 55 ? -11.517 9.270 7.930 1.00 0.00 55 LEU A N 11
ATOM 18855 C CA . LEU A 1 55 ? -12.791 8.768 7.429 1.00 0.00 55 LEU A CA 11
ATOM 18856 C C . LEU A 1 55 ? -13.334 7.668 8.336 1.00 0.00 55 LEU A C 11
ATOM 18857 O O . LEU A 1 55 ? -14.547 7.494 8.460 1.00 0.00 55 LEU A O 11
ATOM 18873 N N . ASP A 1 56 ? -12.428 6.927 8.967 1.00 0.00 56 ASP A N 11
ATOM 18874 C CA . ASP A 1 56 ? -12.816 5.843 9.864 1.00 0.00 56 ASP A CA 11
ATOM 18875 C C . ASP A 1 56 ? -11.616 5.347 10.667 1.00 0.00 56 ASP A C 11
ATOM 18876 O O . ASP A 1 56 ? -10.881 4.466 10.222 1.00 0.00 56 ASP A O 11
ATOM 18885 N N . LYS A 1 57 ? -11.426 5.922 11.850 1.00 0.00 57 LYS A N 11
ATOM 18886 C CA . LYS A 1 57 ? -10.314 5.543 12.717 1.00 0.00 57 LYS A CA 11
ATOM 18887 C C . LYS A 1 57 ? -10.548 4.174 13.349 1.00 0.00 57 LYS A C 11
ATOM 18888 O O . LYS A 1 57 ? -9.628 3.360 13.446 1.00 0.00 57 LYS A O 11
ATOM 18907 N N . GLU A 1 58 ? -11.779 3.930 13.783 1.00 0.00 58 GLU A N 11
ATOM 18908 C CA . GLU A 1 58 ? -12.133 2.663 14.415 1.00 0.00 58 GLU A CA 11
ATOM 18909 C C . GLU A 1 58 ? -11.962 1.491 13.452 1.00 0.00 58 GLU A C 11
ATOM 18910 O O . GLU A 1 58 ? -11.780 0.350 13.879 1.00 0.00 58 GLU A O 11
ATOM 18922 N N . LYS A 1 59 ? -12.030 1.771 12.155 1.00 0.00 59 LYS A N 11
ATOM 18923 C CA . LYS A 1 59 ? -11.887 0.729 11.143 1.00 0.00 59 LYS A CA 11
ATOM 18924 C C . LYS A 1 59 ? -10.445 0.614 10.658 1.00 0.00 59 LYS A C 11
ATOM 18925 O O . LYS A 1 59 ? -10.186 0.071 9.584 1.00 0.00 59 LYS A O 11
ATOM 18944 N N . GLY A 1 60 ? -9.506 1.122 11.452 1.00 0.00 60 GLY A N 11
ATOM 18945 C CA . GLY A 1 60 ? -8.107 1.055 11.074 1.00 0.00 60 GLY A CA 11
ATOM 18946 C C . GLY A 1 60 ? -7.712 2.163 10.121 1.00 0.00 60 GLY A C 11
ATOM 18947 O O . GLY A 1 60 ? -8.094 2.152 8.950 1.00 0.00 60 GLY A O 11
ATOM 18951 N N . GLU A 1 61 ? -6.946 3.124 10.622 1.00 0.00 61 GLU A N 11
ATOM 18952 C CA . GLU A 1 61 ? -6.499 4.249 9.808 1.00 0.00 61 GLU A CA 11
ATOM 18953 C C . GLU A 1 61 ? -4.999 4.176 9.542 1.00 0.00 61 GLU A C 11
ATOM 18954 O O . GLU A 1 61 ? -4.186 4.464 10.420 1.00 0.00 61 GLU A O 11
ATOM 18966 N N . THR A 1 62 ? -4.639 3.798 8.319 1.00 0.00 62 THR A N 11
ATOM 18967 C CA . THR A 1 62 ? -3.237 3.697 7.930 1.00 0.00 62 THR A CA 11
ATOM 18968 C C . THR A 1 62 ? -2.830 4.904 7.094 1.00 0.00 62 THR A C 11
ATOM 18969 O O . THR A 1 62 ? -3.131 4.977 5.903 1.00 0.00 62 THR A O 11
ATOM 18980 N N . LEU A 1 63 ? -2.155 5.858 7.728 1.00 0.00 63 LEU A N 11
ATOM 18981 C CA . LEU A 1 63 ? -1.721 7.069 7.041 1.00 0.00 63 LEU A CA 11
ATOM 18982 C C . LEU A 1 63 ? -0.456 6.824 6.220 1.00 0.00 63 LEU A C 11
ATOM 18983 O O . LEU A 1 63 ? 0.461 6.134 6.664 1.00 0.00 63 LEU A O 11
ATOM 18999 N N . LEU A 1 64 ? -0.415 7.402 5.020 1.00 0.00 64 LEU A N 11
ATOM 19000 C CA . LEU A 1 64 ? 0.738 7.254 4.136 1.00 0.00 64 LEU A CA 11
ATOM 19001 C C . LEU A 1 64 ? 1.260 8.623 3.697 1.00 0.00 64 LEU A C 11
ATOM 19002 O O . LEU A 1 64 ? 2.422 8.959 3.921 1.00 0.00 64 LEU A O 11
ATOM 19018 N N . SER A 1 65 ? 0.383 9.406 3.075 1.00 0.00 65 SER A N 11
ATOM 19019 C CA . SER A 1 65 ? 0.737 10.744 2.605 1.00 0.00 65 SER A CA 11
ATOM 19020 C C . SER A 1 65 ? 0.422 11.779 3.688 1.00 0.00 65 SER A C 11
ATOM 19021 O O . SER A 1 65 ? 0.091 11.405 4.813 1.00 0.00 65 SER A O 11
ATOM 19029 N N . PRO A 1 66 ? 0.512 13.096 3.383 1.00 0.00 66 PRO A N 11
ATOM 19030 C CA . PRO A 1 66 ? 0.224 14.149 4.362 1.00 0.00 66 PRO A CA 11
ATOM 19031 C C . PRO A 1 66 ? -0.955 13.791 5.260 1.00 0.00 66 PRO A C 11
ATOM 19032 O O . PRO A 1 66 ? -0.867 13.885 6.485 1.00 0.00 66 PRO A O 11
ATOM 19043 N N . LEU A 1 67 ? -2.048 13.350 4.647 1.00 0.00 67 LEU A N 11
ATOM 19044 C CA . LEU A 1 67 ? -3.225 12.941 5.396 1.00 0.00 67 LEU A CA 11
ATOM 19045 C C . LEU A 1 67 ? -4.105 12.018 4.569 1.00 0.00 67 LEU A C 11
ATOM 19046 O O . LEU A 1 67 ? -5.230 12.363 4.212 1.00 0.00 67 LEU A O 11
ATOM 19062 N N . VAL A 1 68 ? -3.591 10.833 4.281 1.00 0.00 68 VAL A N 11
ATOM 19063 C CA . VAL A 1 68 ? -4.339 9.853 3.517 1.00 0.00 68 VAL A CA 11
ATOM 19064 C C . VAL A 1 68 ? -4.489 8.580 4.331 1.00 0.00 68 VAL A C 11
ATOM 19065 O O . VAL A 1 68 ? -3.501 7.951 4.700 1.00 0.00 68 VAL A O 11
ATOM 19078 N N . ALA A 1 69 ? -5.728 8.220 4.626 1.00 0.00 69 ALA A N 11
ATOM 19079 C CA . ALA A 1 69 ? -5.999 7.035 5.425 1.00 0.00 69 ALA A CA 11
ATOM 19080 C C . ALA A 1 69 ? -6.409 5.855 4.555 1.00 0.00 69 ALA A C 11
ATOM 19081 O O . ALA A 1 69 ? -7.524 5.809 4.037 1.00 0.00 69 ALA A O 11
ATOM 19088 N N . ALA A 1 70 ? -5.497 4.898 4.402 1.00 0.00 70 ALA A N 11
ATOM 19089 C CA . ALA A 1 70 ? -5.762 3.710 3.596 1.00 0.00 70 ALA A CA 11
ATOM 19090 C C . ALA A 1 70 ? -6.895 2.883 4.197 1.00 0.00 70 ALA A C 11
ATOM 19091 O O . ALA A 1 70 ? -7.607 3.343 5.089 1.00 0.00 70 ALA A O 11
ATOM 19098 N N . GLY A 1 71 ? -7.062 1.661 3.698 1.00 0.00 71 GLY A N 11
ATOM 19099 C CA . GLY A 1 71 ? -8.113 0.794 4.194 1.00 0.00 71 GLY A CA 11
ATOM 19100 C C . GLY A 1 71 ? -7.868 0.335 5.620 1.00 0.00 71 GLY A C 11
ATOM 19101 O O . GLY A 1 71 ? -7.211 1.033 6.392 1.00 0.00 71 GLY A O 11
ATOM 19105 N N . PRO A 1 72 ? -8.390 -0.844 6.000 1.00 0.00 72 PRO A N 11
ATOM 19106 C CA . PRO A 1 72 ? -8.216 -1.385 7.351 1.00 0.00 72 PRO A CA 11
ATOM 19107 C C . PRO A 1 72 ? -6.756 -1.387 7.791 1.00 0.00 72 PRO A C 11
ATOM 19108 O O . PRO A 1 72 ? -5.849 -1.312 6.962 1.00 0.00 72 PRO A O 11
ATOM 19119 N N . HIS A 1 73 ? -6.537 -1.472 9.097 1.00 0.00 73 HIS A N 11
ATOM 19120 C CA . HIS A 1 73 ? -5.186 -1.482 9.642 1.00 0.00 73 HIS A CA 11
ATOM 19121 C C . HIS A 1 73 ? -4.601 -2.890 9.623 1.00 0.00 73 HIS A C 11
ATOM 19122 O O . HIS A 1 73 ? -5.041 -3.766 10.367 1.00 0.00 73 HIS A O 11
ATOM 19137 N N . GLY A 1 74 ? -3.603 -3.097 8.771 1.00 0.00 74 GLY A N 11
ATOM 19138 C CA . GLY A 1 74 ? -2.972 -4.398 8.674 1.00 0.00 74 GLY A CA 11
ATOM 19139 C C . GLY A 1 74 ? -3.493 -5.221 7.513 1.00 0.00 74 GLY A C 11
ATOM 19140 O O . GLY A 1 74 ? -4.309 -6.125 7.702 1.00 0.00 74 GLY A O 11
ATOM 19144 N N . LEU A 1 75 ? -3.012 -4.922 6.311 1.00 0.00 75 LEU A N 11
ATOM 19145 C CA . LEU A 1 75 ? -3.424 -5.655 5.122 1.00 0.00 75 LEU A CA 11
ATOM 19146 C C . LEU A 1 75 ? -2.209 -5.973 4.259 1.00 0.00 75 LEU A C 11
ATOM 19147 O O . LEU A 1 75 ? -1.887 -5.249 3.317 1.00 0.00 75 LEU A O 11
ATOM 19163 N N . LYS A 1 76 ? -1.530 -7.061 4.603 1.00 0.00 76 LYS A N 11
ATOM 19164 C CA . LYS A 1 76 ? -0.342 -7.484 3.873 1.00 0.00 76 LYS A CA 11
ATOM 19165 C C . LYS A 1 76 ? -0.716 -8.063 2.515 1.00 0.00 76 LYS A C 11
ATOM 19166 O O . LYS A 1 76 ? -1.788 -8.644 2.347 1.00 0.00 76 LYS A O 11
ATOM 19185 N N . PHE A 1 77 ? 0.182 -7.905 1.553 1.00 0.00 77 PHE A N 11
ATOM 19186 C CA . PHE A 1 77 ? -0.038 -8.418 0.208 1.00 0.00 77 PHE A CA 11
ATOM 19187 C C . PHE A 1 77 ? 1.082 -9.370 -0.190 1.00 0.00 77 PHE A C 11
ATOM 19188 O O . PHE A 1 77 ? 2.122 -9.426 0.466 1.00 0.00 77 PHE A O 11
ATOM 19205 N N . LEU A 1 78 ? 0.871 -10.109 -1.272 1.00 0.00 78 LEU A N 11
ATOM 19206 C CA . LEU A 1 78 ? 1.877 -11.048 -1.760 1.00 0.00 78 LEU A CA 11
ATOM 19207 C C . LEU A 1 78 ? 2.704 -10.424 -2.874 1.00 0.00 78 LEU A C 11
ATOM 19208 O O . LEU A 1 78 ? 3.405 -11.112 -3.616 1.00 0.00 78 LEU A O 11
ATOM 19224 N N . LYS A 1 79 ? 2.619 -9.107 -2.965 1.00 0.00 79 LYS A N 11
ATOM 19225 C CA . LYS A 1 79 ? 3.355 -8.341 -3.963 1.00 0.00 79 LYS A CA 11
ATOM 19226 C C . LYS A 1 79 ? 3.275 -6.847 -3.646 1.00 0.00 79 LYS A C 11
ATOM 19227 O O . LYS A 1 79 ? 2.210 -6.340 -3.295 1.00 0.00 79 LYS A O 11
ATOM 19246 N N . PRO A 1 80 ? 4.401 -6.118 -3.757 1.00 0.00 80 PRO A N 11
ATOM 19247 C CA . PRO A 1 80 ? 4.439 -4.679 -3.469 1.00 0.00 80 PRO A CA 11
ATOM 19248 C C . PRO A 1 80 ? 3.489 -3.879 -4.355 1.00 0.00 80 PRO A C 11
ATOM 19249 O O . PRO A 1 80 ? 3.746 -3.688 -5.543 1.00 0.00 80 PRO A O 11
ATOM 19260 N N . VAL A 1 81 ? 2.393 -3.403 -3.768 1.00 0.00 81 VAL A N 11
ATOM 19261 C CA . VAL A 1 81 ? 1.415 -2.619 -4.501 1.00 0.00 81 VAL A CA 11
ATOM 19262 C C . VAL A 1 81 ? 1.975 -1.240 -4.842 1.00 0.00 81 VAL A C 11
ATOM 19263 O O . VAL A 1 81 ? 2.675 -0.630 -4.035 1.00 0.00 81 VAL A O 11
ATOM 19276 N N . GLU A 1 82 ? 1.674 -0.758 -6.042 1.00 0.00 82 GLU A N 11
ATOM 19277 C CA . GLU A 1 82 ? 2.164 0.543 -6.486 1.00 0.00 82 GLU A CA 11
ATOM 19278 C C . GLU A 1 82 ? 1.225 1.670 -6.064 1.00 0.00 82 GLU A C 11
ATOM 19279 O O . GLU A 1 82 ? 0.134 1.821 -6.611 1.00 0.00 82 GLU A O 11
ATOM 19291 N N . LEU A 1 83 ? 1.667 2.467 -5.096 1.00 0.00 83 LEU A N 11
ATOM 19292 C CA . LEU A 1 83 ? 0.876 3.592 -4.609 1.00 0.00 83 LEU A CA 11
ATOM 19293 C C . LEU A 1 83 ? 1.461 4.906 -5.124 1.00 0.00 83 LEU A C 11
ATOM 19294 O O . LEU A 1 83 ? 2.661 5.146 -5.010 1.00 0.00 83 LEU A O 11
ATOM 19310 N N . ARG A 1 84 ? 0.609 5.747 -5.702 1.00 0.00 84 ARG A N 11
ATOM 19311 C CA . ARG A 1 84 ? 1.056 7.026 -6.245 1.00 0.00 84 ARG A CA 11
ATOM 19312 C C . ARG A 1 84 ? 0.296 8.196 -5.626 1.00 0.00 84 ARG A C 11
ATOM 19313 O O . ARG A 1 84 ? -0.933 8.182 -5.547 1.00 0.00 84 ARG A O 11
ATOM 19334 N N . LEU A 1 85 ? 1.041 9.213 -5.202 1.00 0.00 85 LEU A N 11
ATOM 19335 C CA . LEU A 1 85 ? 0.452 10.406 -4.602 1.00 0.00 85 LEU A CA 11
ATOM 19336 C C . LEU A 1 85 ? 1.234 11.652 -5.012 1.00 0.00 85 LEU A C 11
ATOM 19337 O O . LEU A 1 85 ? 2.413 11.567 -5.356 1.00 0.00 85 LEU A O 11
ATOM 19353 N N . PRO A 1 86 ? 0.587 12.830 -4.977 1.00 0.00 86 PRO A N 11
ATOM 19354 C CA . PRO A 1 86 ? 1.233 14.095 -5.346 1.00 0.00 86 PRO A CA 11
ATOM 19355 C C . PRO A 1 86 ? 2.323 14.498 -4.359 1.00 0.00 86 PRO A C 11
ATOM 19356 O O . PRO A 1 86 ? 2.075 14.620 -3.160 1.00 0.00 86 PRO A O 11
ATOM 19367 N N . HIS A 1 87 ? 3.532 14.703 -4.874 1.00 0.00 87 HIS A N 11
ATOM 19368 C CA . HIS A 1 87 ? 4.663 15.092 -4.040 1.00 0.00 87 HIS A CA 11
ATOM 19369 C C . HIS A 1 87 ? 4.516 16.534 -3.562 1.00 0.00 87 HIS A C 11
ATOM 19370 O O . HIS A 1 87 ? 4.706 16.830 -2.383 1.00 0.00 87 HIS A O 11
ATOM 19385 N N . CYS A 1 88 ? 4.179 17.427 -4.488 1.00 0.00 88 CYS A N 11
ATOM 19386 C CA . CYS A 1 88 ? 4.009 18.839 -4.163 1.00 0.00 88 CYS A CA 11
ATOM 19387 C C . CYS A 1 88 ? 5.280 19.415 -3.549 1.00 0.00 88 CYS A C 11
ATOM 19388 O O . CYS A 1 88 ? 6.264 18.701 -3.350 1.00 0.00 88 CYS A O 11
ATOM 19396 N N . ASP A 1 89 ? 5.254 20.709 -3.249 1.00 0.00 89 ASP A N 11
ATOM 19397 C CA . ASP A 1 89 ? 6.405 21.380 -2.656 1.00 0.00 89 ASP A CA 11
ATOM 19398 C C . ASP A 1 89 ? 7.620 21.296 -3.576 1.00 0.00 89 ASP A C 11
ATOM 19399 O O . ASP A 1 89 ? 8.428 20.375 -3.468 1.00 0.00 89 ASP A O 11
ATOM 19408 N N . PRO A 1 90 ? 7.764 22.262 -4.502 1.00 0.00 90 PRO A N 11
ATOM 19409 C CA . PRO A 1 90 ? 8.881 22.296 -5.444 1.00 0.00 90 PRO A CA 11
ATOM 19410 C C . PRO A 1 90 ? 10.133 22.938 -4.849 1.00 0.00 90 PRO A C 11
ATOM 19411 O O . PRO A 1 90 ? 10.762 23.790 -5.479 1.00 0.00 90 PRO A O 11
ATOM 19422 N N . LYS A 1 91 ? 10.486 22.532 -3.634 1.00 0.00 91 LYS A N 11
ATOM 19423 C CA . LYS A 1 91 ? 11.662 23.071 -2.960 1.00 0.00 91 LYS A CA 11
ATOM 19424 C C . LYS A 1 91 ? 12.787 22.039 -2.876 1.00 0.00 91 LYS A C 11
ATOM 19425 O O . LYS A 1 91 ? 13.816 22.286 -2.247 1.00 0.00 91 LYS A O 11
ATOM 19444 N N . THR A 1 92 ? 12.589 20.876 -3.498 1.00 0.00 92 THR A N 11
ATOM 19445 C CA . THR A 1 92 ? 13.595 19.817 -3.470 1.00 0.00 92 THR A CA 11
ATOM 19446 C C . THR A 1 92 ? 14.030 19.408 -4.872 1.00 0.00 92 THR A C 11
ATOM 19447 O O . THR A 1 92 ? 14.635 18.354 -5.064 1.00 0.00 92 THR A O 11
ATOM 19458 N N . TRP A 1 93 ? 13.719 20.249 -5.843 1.00 0.00 93 TRP A N 11
ATOM 19459 C CA . TRP A 1 93 ? 14.078 19.981 -7.233 1.00 0.00 93 TRP A CA 11
ATOM 19460 C C . TRP A 1 93 ? 15.156 20.945 -7.712 1.00 0.00 93 TRP A C 11
ATOM 19461 O O . TRP A 1 93 ? 16.043 20.574 -8.481 1.00 0.00 93 TRP A O 11
ATOM 19482 N N . GLN A 1 94 ? 15.060 22.188 -7.260 1.00 0.00 94 GLN A N 11
ATOM 19483 C CA . GLN A 1 94 ? 16.012 23.218 -7.643 1.00 0.00 94 GLN A CA 11
ATOM 19484 C C . GLN A 1 94 ? 17.039 23.454 -6.540 1.00 0.00 94 GLN A C 11
ATOM 19485 O O . GLN A 1 94 ? 17.143 24.555 -5.997 1.00 0.00 94 GLN A O 11
ATOM 19499 N N . ASN A 1 95 ? 17.796 22.412 -6.212 1.00 0.00 95 ASN A N 11
ATOM 19500 C CA . ASN A 1 95 ? 18.816 22.503 -5.173 1.00 0.00 95 ASN A CA 11
ATOM 19501 C C . ASN A 1 95 ? 19.567 21.182 -5.030 1.00 0.00 95 ASN A C 11
ATOM 19502 O O . ASN A 1 95 ? 20.781 21.167 -4.826 1.00 0.00 95 ASN A O 11
ATOM 19513 N N . LYS A 1 96 ? 18.837 20.077 -5.137 1.00 0.00 96 LYS A N 11
ATOM 19514 C CA . LYS A 1 96 ? 19.434 18.752 -5.019 1.00 0.00 96 LYS A CA 11
ATOM 19515 C C . LYS A 1 96 ? 19.521 18.068 -6.379 1.00 0.00 96 LYS A C 11
ATOM 19516 O O . LYS A 1 96 ? 20.485 17.362 -6.671 1.00 0.00 96 LYS A O 11
ATOM 19535 N N . CYS A 1 97 ? 18.505 18.283 -7.210 1.00 0.00 97 CYS A N 11
ATOM 19536 C CA . CYS A 1 97 ? 18.466 17.688 -8.541 1.00 0.00 97 CYS A CA 11
ATOM 19537 C C . CYS A 1 97 ? 19.201 18.564 -9.550 1.00 0.00 97 CYS A C 11
ATOM 19538 O O . CYS A 1 97 ? 19.745 19.609 -9.198 1.00 0.00 97 CYS A O 11
ATOM 19546 N N . LEU A 1 98 ? 19.213 18.128 -10.805 1.00 0.00 98 LEU A N 11
ATOM 19547 C CA . LEU A 1 98 ? 19.880 18.873 -11.866 1.00 0.00 98 LEU A CA 11
ATOM 19548 C C . LEU A 1 98 ? 18.870 19.680 -12.683 1.00 0.00 98 LEU A C 11
ATOM 19549 O O . LEU A 1 98 ? 17.946 19.115 -13.270 1.00 0.00 98 LEU A O 11
ATOM 19565 N N . PRO A 1 99 ? 19.026 21.017 -12.731 1.00 0.00 99 PRO A N 11
ATOM 19566 C CA . PRO A 1 99 ? 18.117 21.893 -13.480 1.00 0.00 99 PRO A CA 11
ATOM 19567 C C . PRO A 1 99 ? 18.130 21.610 -14.979 1.00 0.00 99 PRO A C 11
ATOM 19568 O O . PRO A 1 99 ? 17.188 21.959 -15.691 1.00 0.00 99 PRO A O 11
ATOM 19579 N N . GLY A 1 100 ? 19.201 20.985 -15.456 1.00 0.00 100 GLY A N 11
ATOM 19580 C CA . GLY A 1 100 ? 19.311 20.679 -16.871 1.00 0.00 100 GLY A CA 11
ATOM 19581 C C . GLY A 1 100 ? 18.971 19.235 -17.197 1.00 0.00 100 GLY A C 11
ATOM 19582 O O . GLY A 1 100 ? 18.926 18.856 -18.369 1.00 0.00 100 GLY A O 11
ATOM 19586 N N . ASP A 1 101 ? 18.734 18.427 -16.170 1.00 0.00 101 ASP A N 11
ATOM 19587 C CA . ASP A 1 101 ? 18.401 17.021 -16.370 1.00 0.00 101 ASP A CA 11
ATOM 19588 C C . ASP A 1 101 ? 16.886 16.817 -16.411 1.00 0.00 101 ASP A C 11
ATOM 19589 O O . ASP A 1 101 ? 16.178 17.190 -15.476 1.00 0.00 101 ASP A O 11
ATOM 19598 N N . PRO A 1 102 ? 16.364 16.217 -17.500 1.00 0.00 102 PRO A N 11
ATOM 19599 C CA . PRO A 1 102 ? 14.925 15.969 -17.647 1.00 0.00 102 PRO A CA 11
ATOM 19600 C C . PRO A 1 102 ? 14.348 15.189 -16.470 1.00 0.00 102 PRO A C 11
ATOM 19601 O O . PRO A 1 102 ? 13.175 15.337 -16.133 1.00 0.00 102 PRO A O 11
ATOM 19612 N N . ASN A 1 103 ? 15.180 14.368 -15.841 1.00 0.00 103 ASN A N 11
ATOM 19613 C CA . ASN A 1 103 ? 14.746 13.578 -14.692 1.00 0.00 103 ASN A CA 11
ATOM 19614 C C . ASN A 1 103 ? 14.304 14.485 -13.544 1.00 0.00 103 ASN A C 11
ATOM 19615 O O . ASN A 1 103 ? 13.600 14.052 -12.632 1.00 0.00 103 ASN A O 11
ATOM 19626 N N . TYR A 1 104 ? 14.723 15.747 -13.601 1.00 0.00 104 TYR A N 11
ATOM 19627 C CA . TYR A 1 104 ? 14.377 16.726 -12.576 1.00 0.00 104 TYR A CA 11
ATOM 19628 C C . TYR A 1 104 ? 12.860 16.854 -12.407 1.00 0.00 104 TYR A C 11
ATOM 19629 O O . TYR A 1 104 ? 12.386 17.356 -11.388 1.00 0.00 104 TYR A O 11
ATOM 19647 N N . LEU A 1 105 ? 12.104 16.415 -13.411 1.00 0.00 105 LEU A N 11
ATOM 19648 C CA . LEU A 1 105 ? 10.646 16.504 -13.369 1.00 0.00 105 LEU A CA 11
ATOM 19649 C C . LEU A 1 105 ? 9.983 15.472 -14.280 1.00 0.00 105 LEU A C 11
ATOM 19650 O O . LEU A 1 105 ? 8.869 15.025 -14.006 1.00 0.00 105 LEU A O 11
ATOM 19666 N N . VAL A 1 106 ? 10.651 15.112 -15.374 1.00 0.00 106 VAL A N 11
ATOM 19667 C CA . VAL A 1 106 ? 10.098 14.153 -16.328 1.00 0.00 106 VAL A CA 11
ATOM 19668 C C . VAL A 1 106 ? 9.998 12.733 -15.751 1.00 0.00 106 VAL A C 11
ATOM 19669 O O . VAL A 1 106 ? 10.212 11.754 -16.467 1.00 0.00 106 VAL A O 11
ATOM 19682 N N . GLY A 1 107 ? 9.672 12.618 -14.465 1.00 0.00 107 GLY A N 11
ATOM 19683 C CA . GLY A 1 107 ? 9.557 11.307 -13.848 1.00 0.00 107 GLY A CA 11
ATOM 19684 C C . GLY A 1 107 ? 9.240 11.379 -12.367 1.00 0.00 107 GLY A C 11
ATOM 19685 O O . GLY A 1 107 ? 8.586 10.489 -11.823 1.00 0.00 107 GLY A O 11
ATOM 19689 N N . ALA A 1 108 ? 9.703 12.438 -11.709 1.00 0.00 108 ALA A N 11
ATOM 19690 C CA . ALA A 1 108 ? 9.464 12.616 -10.281 1.00 0.00 108 ALA A CA 11
ATOM 19691 C C . ALA A 1 108 ? 8.183 13.404 -10.017 1.00 0.00 108 ALA A C 11
ATOM 19692 O O . ALA A 1 108 ? 7.991 13.940 -8.925 1.00 0.00 108 ALA A O 11
ATOM 19699 N N . ASN A 1 109 ? 7.306 13.473 -11.016 1.00 0.00 109 ASN A N 11
ATOM 19700 C CA . ASN A 1 109 ? 6.047 14.197 -10.879 1.00 0.00 109 ASN A CA 11
ATOM 19701 C C . ASN A 1 109 ? 5.224 13.647 -9.717 1.00 0.00 109 ASN A C 11
ATOM 19702 O O . ASN A 1 109 ? 4.467 14.378 -9.078 1.00 0.00 109 ASN A O 11
ATOM 19713 N N . CYS A 1 110 ? 5.381 12.356 -9.445 1.00 0.00 110 CYS A N 11
ATOM 19714 C CA . CYS A 1 110 ? 4.654 11.708 -8.359 1.00 0.00 110 CYS A CA 11
ATOM 19715 C C . CYS A 1 110 ? 5.607 10.917 -7.467 1.00 0.00 110 CYS A C 11
ATOM 19716 O O . CYS A 1 110 ? 6.781 10.746 -7.797 1.00 0.00 110 CYS A O 11
ATOM 19724 N N . VAL A 1 111 ? 5.096 10.439 -6.337 1.00 0.00 111 VAL A N 11
ATOM 19725 C CA . VAL A 1 111 ? 5.904 9.668 -5.401 1.00 0.00 111 VAL A CA 11
ATOM 19726 C C . VAL A 1 111 ? 5.590 8.178 -5.495 1.00 0.00 111 VAL A C 11
ATOM 19727 O O . VAL A 1 111 ? 4.548 7.722 -5.023 1.00 0.00 111 VAL A O 11
ATOM 19740 N N . SER A 1 112 ? 6.499 7.421 -6.098 1.00 0.00 112 SER A N 11
ATOM 19741 C CA . SER A 1 112 ? 6.314 5.983 -6.236 1.00 0.00 112 SER A CA 11
ATOM 19742 C C . SER A 1 112 ? 6.600 5.290 -4.910 1.00 0.00 112 SER A C 11
ATOM 19743 O O . SER A 1 112 ? 7.756 5.153 -4.505 1.00 0.00 112 SER A O 11
ATOM 19751 N N . VAL A 1 113 ? 5.543 4.862 -4.231 1.00 0.00 113 VAL A N 11
ATOM 19752 C CA . VAL A 1 113 ? 5.684 4.194 -2.944 1.00 0.00 113 VAL A CA 11
ATOM 19753 C C . VAL A 1 113 ? 5.042 2.809 -2.966 1.00 0.00 113 VAL A C 11
ATOM 19754 O O . VAL A 1 113 ? 3.849 2.670 -3.230 1.00 0.00 113 VAL A O 11
ATOM 19767 N N . LEU A 1 114 ? 5.843 1.787 -2.686 1.00 0.00 114 LEU A N 11
ATOM 19768 C CA . LEU A 1 114 ? 5.352 0.414 -2.672 1.00 0.00 114 LEU A CA 11
ATOM 19769 C C . LEU A 1 114 ? 4.897 0.021 -1.272 1.00 0.00 114 LEU A C 11
ATOM 19770 O O . LEU A 1 114 ? 5.494 0.431 -0.277 1.00 0.00 114 LEU A O 11
ATOM 19786 N N . ILE A 1 115 ? 3.835 -0.774 -1.200 1.00 0.00 115 ILE A N 11
ATOM 19787 C CA . ILE A 1 115 ? 3.303 -1.216 0.082 1.00 0.00 115 ILE A CA 11
ATOM 19788 C C . ILE A 1 115 ? 3.100 -2.726 0.113 1.00 0.00 115 ILE A C 11
ATOM 19789 O O . ILE A 1 115 ? 2.285 -3.272 -0.632 1.00 0.00 115 ILE A O 11
ATOM 19805 N N . ASP A 1 116 ? 3.833 -3.391 0.997 1.00 0.00 116 ASP A N 11
ATOM 19806 C CA . ASP A 1 116 ? 3.726 -4.836 1.153 1.00 0.00 116 ASP A CA 11
ATOM 19807 C C . ASP A 1 116 ? 3.273 -5.174 2.565 1.00 0.00 116 ASP A C 11
ATOM 19808 O O . ASP A 1 116 ? 3.581 -6.243 3.092 1.00 0.00 116 ASP A O 11
ATOM 19817 N N . HIS A 1 117 ? 2.542 -4.247 3.175 1.00 0.00 117 HIS A N 11
ATOM 19818 C CA . HIS A 1 117 ? 2.046 -4.435 4.533 1.00 0.00 117 HIS A CA 11
ATOM 19819 C C . HIS A 1 117 ? 1.244 -3.221 4.989 1.00 0.00 117 HIS A C 11
ATOM 19820 O O . HIS A 1 117 ? 1.813 -2.189 5.345 1.00 0.00 117 HIS A O 11
ATOM 19835 N N . PHE A 1 118 ? -0.079 -3.346 4.977 1.00 0.00 118 PHE A N 11
ATOM 19836 C CA . PHE A 1 118 ? -0.947 -2.251 5.390 1.00 0.00 118 PHE A CA 11
ATOM 19837 C C . PHE A 1 118 ? -1.155 -2.254 6.901 1.00 0.00 118 PHE A C 11
ATOM 19838 O O . PHE A 1 118 ? -0.393 -2.951 7.601 1.00 0.00 118 PHE A O 11
ATOM 19856 N N . THR A 1 1 ? -17.091 17.805 6.036 1.00 0.00 1 THR A N 12
ATOM 19857 C CA . THR A 1 1 ? -17.705 18.693 5.015 1.00 0.00 1 THR A CA 12
ATOM 19858 C C . THR A 1 1 ? -17.426 18.185 3.604 1.00 0.00 1 THR A C 12
ATOM 19859 O O . THR A 1 1 ? -18.348 17.833 2.868 1.00 0.00 1 THR A O 12
ATOM 19872 N N . VAL A 1 2 ? -16.151 18.150 3.234 1.00 0.00 2 VAL A N 12
ATOM 19873 C CA . VAL A 1 2 ? -15.753 17.684 1.911 1.00 0.00 2 VAL A CA 12
ATOM 19874 C C . VAL A 1 2 ? -14.489 16.834 1.985 1.00 0.00 2 VAL A C 12
ATOM 19875 O O . VAL A 1 2 ? -13.461 17.276 2.496 1.00 0.00 2 VAL A O 12
ATOM 19888 N N . VAL A 1 3 ? -14.572 15.612 1.469 1.00 0.00 3 VAL A N 12
ATOM 19889 C CA . VAL A 1 3 ? -13.431 14.702 1.475 1.00 0.00 3 VAL A CA 12
ATOM 19890 C C . VAL A 1 3 ? -13.508 13.722 0.312 1.00 0.00 3 VAL A C 12
ATOM 19891 O O . VAL A 1 3 ? -14.594 13.286 -0.073 1.00 0.00 3 VAL A O 12
ATOM 19904 N N . ALA A 1 4 ? -12.351 13.365 -0.236 1.00 0.00 4 ALA A N 12
ATOM 19905 C CA . ALA A 1 4 ? -12.298 12.421 -1.343 1.00 0.00 4 ALA A CA 12
ATOM 19906 C C . ALA A 1 4 ? -12.071 11.011 -0.816 1.00 0.00 4 ALA A C 12
ATOM 19907 O O . ALA A 1 4 ? -11.048 10.731 -0.196 1.00 0.00 4 ALA A O 12
ATOM 19914 N N . THR A 1 5 ? -13.030 10.128 -1.053 1.00 0.00 5 THR A N 12
ATOM 19915 C CA . THR A 1 5 ? -12.921 8.754 -0.585 1.00 0.00 5 THR A CA 12
ATOM 19916 C C . THR A 1 5 ? -13.091 7.763 -1.728 1.00 0.00 5 THR A C 12
ATOM 19917 O O . THR A 1 5 ? -13.892 7.977 -2.637 1.00 0.00 5 THR A O 12
ATOM 19928 N N . ALA A 1 6 ? -12.329 6.679 -1.671 1.00 0.00 6 ALA A N 12
ATOM 19929 C CA . ALA A 1 6 ? -12.386 5.645 -2.693 1.00 0.00 6 ALA A CA 12
ATOM 19930 C C . ALA A 1 6 ? -12.390 4.260 -2.060 1.00 0.00 6 ALA A C 12
ATOM 19931 O O . ALA A 1 6 ? -11.369 3.796 -1.551 1.00 0.00 6 ALA A O 12
ATOM 19938 N N . ARG A 1 7 ? -13.543 3.605 -2.091 1.00 0.00 7 ARG A N 12
ATOM 19939 C CA . ARG A 1 7 ? -13.681 2.272 -1.518 1.00 0.00 7 ARG A CA 12
ATOM 19940 C C . ARG A 1 7 ? -13.949 1.243 -2.611 1.00 0.00 7 ARG A C 12
ATOM 19941 O O . ARG A 1 7 ? -14.810 1.443 -3.467 1.00 0.00 7 ARG A O 12
ATOM 19962 N N . GLY A 1 8 ? -13.208 0.140 -2.577 1.00 0.00 8 GLY A N 12
ATOM 19963 C CA . GLY A 1 8 ? -13.391 -0.896 -3.577 1.00 0.00 8 GLY A CA 12
ATOM 19964 C C . GLY A 1 8 ? -12.635 -2.167 -3.250 1.00 0.00 8 GLY A C 12
ATOM 19965 O O . GLY A 1 8 ? -11.502 -2.121 -2.774 1.00 0.00 8 GLY A O 12
ATOM 19969 N N . ILE A 1 9 ? -13.263 -3.309 -3.518 1.00 0.00 9 ILE A N 12
ATOM 19970 C CA . ILE A 1 9 ? -12.642 -4.600 -3.259 1.00 0.00 9 ILE A CA 12
ATOM 19971 C C . ILE A 1 9 ? -11.800 -5.039 -4.451 1.00 0.00 9 ILE A C 12
ATOM 19972 O O . ILE A 1 9 ? -12.226 -4.926 -5.600 1.00 0.00 9 ILE A O 12
ATOM 19988 N N . PHE A 1 10 ? -10.600 -5.538 -4.173 1.00 0.00 10 PHE A N 12
ATOM 19989 C CA . PHE A 1 10 ? -9.700 -5.988 -5.227 1.00 0.00 10 PHE A CA 12
ATOM 19990 C C . PHE A 1 10 ? -9.424 -7.483 -5.118 1.00 0.00 10 PHE A C 12
ATOM 19991 O O . PHE A 1 10 ? -9.634 -8.090 -4.067 1.00 0.00 10 PHE A O 12
ATOM 20008 N N . ASN A 1 11 ? -8.956 -8.067 -6.214 1.00 0.00 11 ASN A N 12
ATOM 20009 C CA . ASN A 1 11 ? -8.651 -9.492 -6.256 1.00 0.00 11 ASN A CA 12
ATOM 20010 C C . ASN A 1 11 ? -7.463 -9.759 -7.172 1.00 0.00 11 ASN A C 12
ATOM 20011 O O . ASN A 1 11 ? -6.986 -8.859 -7.864 1.00 0.00 11 ASN A O 12
ATOM 20022 N N . SER A 1 12 ? -6.986 -11.002 -7.172 1.00 0.00 12 SER A N 12
ATOM 20023 C CA . SER A 1 12 ? -5.850 -11.395 -8.004 1.00 0.00 12 SER A CA 12
ATOM 20024 C C . SER A 1 12 ? -5.975 -10.838 -9.421 1.00 0.00 12 SER A C 12
ATOM 20025 O O . SER A 1 12 ? -4.973 -10.613 -10.100 1.00 0.00 12 SER A O 12
ATOM 20033 N N . ASN A 1 13 ? -7.210 -10.617 -9.865 1.00 0.00 13 ASN A N 12
ATOM 20034 C CA . ASN A 1 13 ? -7.463 -10.085 -11.200 1.00 0.00 13 ASN A CA 12
ATOM 20035 C C . ASN A 1 13 ? -6.684 -8.794 -11.436 1.00 0.00 13 ASN A C 12
ATOM 20036 O O . ASN A 1 13 ? -6.241 -8.518 -12.551 1.00 0.00 13 ASN A O 12
ATOM 20047 N N . GLY A 1 14 ? -6.515 -8.004 -10.378 1.00 0.00 14 GLY A N 12
ATOM 20048 C CA . GLY A 1 14 ? -5.787 -6.755 -10.494 1.00 0.00 14 GLY A CA 12
ATOM 20049 C C . GLY A 1 14 ? -6.703 -5.560 -10.676 1.00 0.00 14 GLY A C 12
ATOM 20050 O O . GLY A 1 14 ? -7.821 -5.695 -11.174 1.00 0.00 14 GLY A O 12
ATOM 20054 N N . GLY A 1 15 ? -6.228 -4.386 -10.273 1.00 0.00 15 GLY A N 12
ATOM 20055 C CA . GLY A 1 15 ? -7.019 -3.176 -10.403 1.00 0.00 15 GLY A CA 12
ATOM 20056 C C . GLY A 1 15 ? -6.379 -1.988 -9.710 1.00 0.00 15 GLY A C 12
ATOM 20057 O O . GLY A 1 15 ? -5.354 -2.129 -9.044 1.00 0.00 15 GLY A O 12
ATOM 20061 N N . VAL A 1 16 ? -6.985 -0.813 -9.864 1.00 0.00 16 VAL A N 12
ATOM 20062 C CA . VAL A 1 16 ? -6.460 0.400 -9.243 1.00 0.00 16 VAL A CA 12
ATOM 20063 C C . VAL A 1 16 ? -7.527 1.110 -8.420 1.00 0.00 16 VAL A C 12
ATOM 20064 O O . VAL A 1 16 ? -8.717 1.041 -8.727 1.00 0.00 16 VAL A O 12
ATOM 20077 N N . LEU A 1 17 ? -7.083 1.811 -7.385 1.00 0.00 17 LEU A N 12
ATOM 20078 C CA . LEU A 1 17 ? -7.981 2.562 -6.518 1.00 0.00 17 LEU A CA 12
ATOM 20079 C C . LEU A 1 17 ? -7.556 4.023 -6.491 1.00 0.00 17 LEU A C 12
ATOM 20080 O O . LEU A 1 17 ? -6.607 4.389 -5.799 1.00 0.00 17 LEU A O 12
ATOM 20096 N N . SER A 1 18 ? -8.248 4.854 -7.264 1.00 0.00 18 SER A N 12
ATOM 20097 C CA . SER A 1 18 ? -7.919 6.272 -7.342 1.00 0.00 18 SER A CA 12
ATOM 20098 C C . SER A 1 18 ? -9.130 7.149 -7.052 1.00 0.00 18 SER A C 12
ATOM 20099 O O . SER A 1 18 ? -10.272 6.757 -7.298 1.00 0.00 18 SER A O 12
ATOM 20107 N N . SER A 1 19 ? -8.864 8.345 -6.541 1.00 0.00 19 SER A N 12
ATOM 20108 C CA . SER A 1 19 ? -9.914 9.301 -6.227 1.00 0.00 19 SER A CA 12
ATOM 20109 C C . SER A 1 19 ? -9.691 10.598 -6.996 1.00 0.00 19 SER A C 12
ATOM 20110 O O . SER A 1 19 ? -8.911 11.453 -6.577 1.00 0.00 19 SER A O 12
ATOM 20118 N N . ILE A 1 20 ? -10.375 10.734 -8.126 1.00 0.00 20 ILE A N 12
ATOM 20119 C CA . ILE A 1 20 ? -10.248 11.921 -8.967 1.00 0.00 20 ILE A CA 12
ATOM 20120 C C . ILE A 1 20 ? -10.434 13.203 -8.157 1.00 0.00 20 ILE A C 12
ATOM 20121 O O . ILE A 1 20 ? -9.914 14.257 -8.521 1.00 0.00 20 ILE A O 12
ATOM 20137 N N . GLU A 1 21 ? -11.178 13.107 -7.063 1.00 0.00 21 GLU A N 12
ATOM 20138 C CA . GLU A 1 21 ? -11.432 14.262 -6.211 1.00 0.00 21 GLU A CA 12
ATOM 20139 C C . GLU A 1 21 ? -10.133 14.822 -5.637 1.00 0.00 21 GLU A C 12
ATOM 20140 O O . GLU A 1 21 ? -10.045 16.009 -5.322 1.00 0.00 21 GLU A O 12
ATOM 20152 N N . THR A 1 22 ? -9.123 13.965 -5.501 1.00 0.00 22 THR A N 12
ATOM 20153 C CA . THR A 1 22 ? -7.834 14.387 -4.962 1.00 0.00 22 THR A CA 12
ATOM 20154 C C . THR A 1 22 ? -6.700 14.070 -5.933 1.00 0.00 22 THR A C 12
ATOM 20155 O O . THR A 1 22 ? -5.912 14.947 -6.285 1.00 0.00 22 THR A O 12
ATOM 20166 N N . GLY A 1 23 ? -6.623 12.815 -6.366 1.00 0.00 23 GLY A N 12
ATOM 20167 C CA . GLY A 1 23 ? -5.581 12.418 -7.295 1.00 0.00 23 GLY A CA 12
ATOM 20168 C C . GLY A 1 23 ? -4.892 11.126 -6.893 1.00 0.00 23 GLY A C 12
ATOM 20169 O O . GLY A 1 23 ? -4.530 10.318 -7.750 1.00 0.00 23 GLY A O 12
ATOM 20173 N N . VAL A 1 24 ? -4.707 10.929 -5.590 1.00 0.00 24 VAL A N 12
ATOM 20174 C CA . VAL A 1 24 ? -4.053 9.726 -5.081 1.00 0.00 24 VAL A CA 12
ATOM 20175 C C . VAL A 1 24 ? -4.645 8.466 -5.709 1.00 0.00 24 VAL A C 12
ATOM 20176 O O . VAL A 1 24 ? -5.844 8.400 -5.976 1.00 0.00 24 VAL A O 12
ATOM 20189 N N . SER A 1 25 ? -3.796 7.470 -5.947 1.00 0.00 25 SER A N 12
ATOM 20190 C CA . SER A 1 25 ? -4.241 6.219 -6.550 1.00 0.00 25 SER A CA 12
ATOM 20191 C C . SER A 1 25 ? -3.396 5.040 -6.080 1.00 0.00 25 SER A C 12
ATOM 20192 O O . SER A 1 25 ? -2.213 5.194 -5.771 1.00 0.00 25 SER A O 12
ATOM 20200 N N . ILE A 1 26 ? -4.007 3.859 -6.043 1.00 0.00 26 ILE A N 12
ATOM 20201 C CA . ILE A 1 26 ? -3.306 2.647 -5.627 1.00 0.00 26 ILE A CA 12
ATOM 20202 C C . ILE A 1 26 ? -3.491 1.535 -6.654 1.00 0.00 26 ILE A C 12
ATOM 20203 O O . ILE A 1 26 ? -4.594 1.029 -6.842 1.00 0.00 26 ILE A O 12
ATOM 20219 N N . ILE A 1 27 ? -2.402 1.151 -7.307 1.00 0.00 27 ILE A N 12
ATOM 20220 C CA . ILE A 1 27 ? -2.453 0.093 -8.304 1.00 0.00 27 ILE A CA 12
ATOM 20221 C C . ILE A 1 27 ? -2.128 -1.258 -7.678 1.00 0.00 27 ILE A C 12
ATOM 20222 O O . ILE A 1 27 ? -1.177 -1.383 -6.907 1.00 0.00 27 ILE A O 12
ATOM 20238 N N . ILE A 1 28 ? -2.927 -2.266 -8.009 1.00 0.00 28 ILE A N 12
ATOM 20239 C CA . ILE A 1 28 ? -2.726 -3.606 -7.472 1.00 0.00 28 ILE A CA 12
ATOM 20240 C C . ILE A 1 28 ? -2.573 -4.632 -8.593 1.00 0.00 28 ILE A C 12
ATOM 20241 O O . ILE A 1 28 ? -3.563 -5.154 -9.104 1.00 0.00 28 ILE A O 12
ATOM 20257 N N . PRO A 1 29 ? -1.326 -4.938 -8.990 1.00 0.00 29 PRO A N 12
ATOM 20258 C CA . PRO A 1 29 ? -1.056 -5.910 -10.054 1.00 0.00 29 PRO A CA 12
ATOM 20259 C C . PRO A 1 29 ? -1.477 -7.322 -9.661 1.00 0.00 29 PRO A C 12
ATOM 20260 O O . PRO A 1 29 ? -1.559 -7.648 -8.476 1.00 0.00 29 PRO A O 12
ATOM 20271 N N . GLN A 1 30 ? -1.745 -8.154 -10.661 1.00 0.00 30 GLN A N 12
ATOM 20272 C CA . GLN A 1 30 ? -2.161 -9.530 -10.416 1.00 0.00 30 GLN A CA 12
ATOM 20273 C C . GLN A 1 30 ? -1.118 -10.277 -9.590 1.00 0.00 30 GLN A C 12
ATOM 20274 O O . GLN A 1 30 ? -0.117 -10.757 -10.122 1.00 0.00 30 GLN A O 12
ATOM 20288 N N . GLY A 1 31 ? -1.360 -10.370 -8.286 1.00 0.00 31 GLY A N 12
ATOM 20289 C CA . GLY A 1 31 ? -0.433 -11.059 -7.410 1.00 0.00 31 GLY A CA 12
ATOM 20290 C C . GLY A 1 31 ? -0.483 -10.553 -5.980 1.00 0.00 31 GLY A C 12
ATOM 20291 O O . GLY A 1 31 ? -0.078 -11.255 -5.056 1.00 0.00 31 GLY A O 12
ATOM 20295 N N . ALA A 1 32 ? -0.975 -9.329 -5.797 1.00 0.00 32 ALA A N 12
ATOM 20296 C CA . ALA A 1 32 ? -1.069 -8.734 -4.467 1.00 0.00 32 ALA A CA 12
ATOM 20297 C C . ALA A 1 32 ? -2.105 -9.450 -3.609 1.00 0.00 32 ALA A C 12
ATOM 20298 O O . ALA A 1 32 ? -1.992 -9.485 -2.385 1.00 0.00 32 ALA A O 12
ATOM 20305 N N . ILE A 1 33 ? -3.112 -10.024 -4.258 1.00 0.00 33 ILE A N 12
ATOM 20306 C CA . ILE A 1 33 ? -4.164 -10.744 -3.550 1.00 0.00 33 ILE A CA 12
ATOM 20307 C C . ILE A 1 33 ? -4.278 -12.176 -4.071 1.00 0.00 33 ILE A C 12
ATOM 20308 O O . ILE A 1 33 ? -4.205 -12.412 -5.276 1.00 0.00 33 ILE A O 12
ATOM 20324 N N . PRO A 1 34 ? -4.449 -13.157 -3.165 1.00 0.00 34 PRO A N 12
ATOM 20325 C CA . PRO A 1 34 ? -4.560 -14.568 -3.547 1.00 0.00 34 PRO A CA 12
ATOM 20326 C C . PRO A 1 34 ? -5.747 -14.833 -4.467 1.00 0.00 34 PRO A C 12
ATOM 20327 O O . PRO A 1 34 ? -6.724 -14.086 -4.468 1.00 0.00 34 PRO A O 12
ATOM 20338 N N . GLU A 1 35 ? -5.652 -15.904 -5.248 1.00 0.00 35 GLU A N 12
ATOM 20339 C CA . GLU A 1 35 ? -6.717 -16.273 -6.174 1.00 0.00 35 GLU A CA 12
ATOM 20340 C C . GLU A 1 35 ? -7.971 -16.692 -5.416 1.00 0.00 35 GLU A C 12
ATOM 20341 O O . GLU A 1 35 ? -7.893 -17.182 -4.289 1.00 0.00 35 GLU A O 12
ATOM 20353 N N . GLY A 1 36 ? -9.128 -16.496 -6.040 1.00 0.00 36 GLY A N 12
ATOM 20354 C CA . GLY A 1 36 ? -10.381 -16.859 -5.408 1.00 0.00 36 GLY A CA 12
ATOM 20355 C C . GLY A 1 36 ? -10.635 -16.085 -4.127 1.00 0.00 36 GLY A C 12
ATOM 20356 O O . GLY A 1 36 ? -11.441 -16.500 -3.294 1.00 0.00 36 GLY A O 12
ATOM 20360 N N . VAL A 1 37 ? -9.948 -14.957 -3.971 1.00 0.00 37 VAL A N 12
ATOM 20361 C CA . VAL A 1 37 ? -10.107 -14.125 -2.784 1.00 0.00 37 VAL A CA 12
ATOM 20362 C C . VAL A 1 37 ? -10.455 -12.690 -3.157 1.00 0.00 37 VAL A C 12
ATOM 20363 O O . VAL A 1 37 ? -10.223 -12.254 -4.285 1.00 0.00 37 VAL A O 12
ATOM 20376 N N . GLU A 1 38 ? -11.000 -11.962 -2.195 1.00 0.00 38 GLU A N 12
ATOM 20377 C CA . GLU A 1 38 ? -11.367 -10.570 -2.398 1.00 0.00 38 GLU A CA 12
ATOM 20378 C C . GLU A 1 38 ? -10.955 -9.740 -1.190 1.00 0.00 38 GLU A C 12
ATOM 20379 O O . GLU A 1 38 ? -11.485 -9.920 -0.093 1.00 0.00 38 GLU A O 12
ATOM 20391 N N . GLN A 1 39 ? -10.003 -8.839 -1.393 1.00 0.00 39 GLN A N 12
ATOM 20392 C CA . GLN A 1 39 ? -9.518 -7.992 -0.313 1.00 0.00 39 GLN A CA 12
ATOM 20393 C C . GLN A 1 39 ? -10.114 -6.592 -0.413 1.00 0.00 39 GLN A C 12
ATOM 20394 O O . GLN A 1 39 ? -9.792 -5.832 -1.327 1.00 0.00 39 GLN A O 12
ATOM 20408 N N . GLU A 1 40 ? -10.989 -6.255 0.530 1.00 0.00 40 GLU A N 12
ATOM 20409 C CA . GLU A 1 40 ? -11.631 -4.946 0.543 1.00 0.00 40 GLU A CA 12
ATOM 20410 C C . GLU A 1 40 ? -10.632 -3.847 0.889 1.00 0.00 40 GLU A C 12
ATOM 20411 O O . GLU A 1 40 ? -10.041 -3.849 1.969 1.00 0.00 40 GLU A O 12
ATOM 20423 N N . ILE A 1 41 ? -10.451 -2.904 -0.032 1.00 0.00 41 ILE A N 12
ATOM 20424 C CA . ILE A 1 41 ? -9.528 -1.797 0.179 1.00 0.00 41 ILE A CA 12
ATOM 20425 C C . ILE A 1 41 ? -10.222 -0.460 -0.052 1.00 0.00 41 ILE A C 12
ATOM 20426 O O . ILE A 1 41 ? -11.017 -0.310 -0.980 1.00 0.00 41 ILE A O 12
ATOM 20442 N N . TYR A 1 42 ? -9.910 0.512 0.797 1.00 0.00 42 TYR A N 12
ATOM 20443 C CA . TYR A 1 42 ? -10.495 1.841 0.692 1.00 0.00 42 TYR A CA 12
ATOM 20444 C C . TYR A 1 42 ? -9.582 2.874 1.336 1.00 0.00 42 TYR A C 12
ATOM 20445 O O . TYR A 1 42 ? -8.695 2.526 2.112 1.00 0.00 42 TYR A O 12
ATOM 20463 N N . PHE A 1 43 ? -9.800 4.143 1.020 1.00 0.00 43 PHE A N 12
ATOM 20464 C CA . PHE A 1 43 ? -8.982 5.206 1.591 1.00 0.00 43 PHE A CA 12
ATOM 20465 C C . PHE A 1 43 ? -9.600 6.580 1.348 1.00 0.00 43 PHE A C 12
ATOM 20466 O O . PHE A 1 43 ? -10.429 6.752 0.455 1.00 0.00 43 PHE A O 12
ATOM 20483 N N . LYS A 1 44 ? -9.192 7.552 2.158 1.00 0.00 44 LYS A N 12
ATOM 20484 C CA . LYS A 1 44 ? -9.706 8.910 2.040 1.00 0.00 44 LYS A CA 12
ATOM 20485 C C . LYS A 1 44 ? -8.573 9.931 2.015 1.00 0.00 44 LYS A C 12
ATOM 20486 O O . LYS A 1 44 ? -7.650 9.873 2.827 1.00 0.00 44 LYS A O 12
ATOM 20505 N N . VAL A 1 45 ? -8.655 10.867 1.075 1.00 0.00 45 VAL A N 12
ATOM 20506 C CA . VAL A 1 45 ? -7.649 11.910 0.933 1.00 0.00 45 VAL A CA 12
ATOM 20507 C C . VAL A 1 45 ? -8.297 13.291 0.983 1.00 0.00 45 VAL A C 12
ATOM 20508 O O . VAL A 1 45 ? -9.337 13.520 0.365 1.00 0.00 45 VAL A O 12
ATOM 20521 N N . CYS A 1 46 ? -7.685 14.209 1.725 1.00 0.00 46 CYS A N 12
ATOM 20522 C CA . CYS A 1 46 ? -8.217 15.561 1.852 1.00 0.00 46 CYS A CA 12
ATOM 20523 C C . CYS A 1 46 ? -7.253 16.466 2.614 1.00 0.00 46 CYS A C 12
ATOM 20524 O O . CYS A 1 46 ? -6.516 16.014 3.487 1.00 0.00 46 CYS A O 12
ATOM 20532 N N . ARG A 1 47 ? -7.266 17.751 2.275 1.00 0.00 47 ARG A N 12
ATOM 20533 C CA . ARG A 1 47 ? -6.395 18.721 2.929 1.00 0.00 47 ARG A CA 12
ATOM 20534 C C . ARG A 1 47 ? -6.853 18.985 4.361 1.00 0.00 47 ARG A C 12
ATOM 20535 O O . ARG A 1 47 ? -7.880 19.627 4.586 1.00 0.00 47 ARG A O 12
ATOM 20556 N N . ASP A 1 48 ? -6.085 18.486 5.325 1.00 0.00 48 ASP A N 12
ATOM 20557 C CA . ASP A 1 48 ? -6.410 18.666 6.738 1.00 0.00 48 ASP A CA 12
ATOM 20558 C C . ASP A 1 48 ? -7.699 17.935 7.101 1.00 0.00 48 ASP A C 12
ATOM 20559 O O . ASP A 1 48 ? -8.791 18.355 6.718 1.00 0.00 48 ASP A O 12
ATOM 20568 N N . ASN A 1 49 ? -7.562 16.838 7.840 1.00 0.00 49 ASN A N 12
ATOM 20569 C CA . ASN A 1 49 ? -8.716 16.047 8.256 1.00 0.00 49 ASN A CA 12
ATOM 20570 C C . ASN A 1 49 ? -9.256 16.520 9.604 1.00 0.00 49 ASN A C 12
ATOM 20571 O O . ASN A 1 49 ? -10.411 16.268 9.940 1.00 0.00 49 ASN A O 12
ATOM 20582 N N . SER A 1 50 ? -8.413 17.202 10.375 1.00 0.00 50 SER A N 12
ATOM 20583 C CA . SER A 1 50 ? -8.810 17.703 11.690 1.00 0.00 50 SER A CA 12
ATOM 20584 C C . SER A 1 50 ? -10.121 18.482 11.620 1.00 0.00 50 SER A C 12
ATOM 20585 O O . SER A 1 50 ? -10.845 18.583 12.610 1.00 0.00 50 SER A O 12
ATOM 20593 N N . ILE A 1 51 ? -10.421 19.030 10.447 1.00 0.00 51 ILE A N 12
ATOM 20594 C CA . ILE A 1 51 ? -11.647 19.796 10.257 1.00 0.00 51 ILE A CA 12
ATOM 20595 C C . ILE A 1 51 ? -12.881 18.892 10.229 1.00 0.00 51 ILE A C 12
ATOM 20596 O O . ILE A 1 51 ? -14.011 19.380 10.210 1.00 0.00 51 ILE A O 12
ATOM 20612 N N . LEU A 1 52 ? -12.664 17.579 10.222 1.00 0.00 52 LEU A N 12
ATOM 20613 C CA . LEU A 1 52 ? -13.771 16.629 10.189 1.00 0.00 52 LEU A CA 12
ATOM 20614 C C . LEU A 1 52 ? -13.377 15.296 10.828 1.00 0.00 52 LEU A C 12
ATOM 20615 O O . LEU A 1 52 ? -12.196 15.016 11.026 1.00 0.00 52 LEU A O 12
ATOM 20631 N N . PRO A 1 53 ? -14.373 14.452 11.157 1.00 0.00 53 PRO A N 12
ATOM 20632 C CA . PRO A 1 53 ? -14.132 13.145 11.774 1.00 0.00 53 PRO A CA 12
ATOM 20633 C C . PRO A 1 53 ? -13.528 12.145 10.788 1.00 0.00 53 PRO A C 12
ATOM 20634 O O . PRO A 1 53 ? -13.775 12.223 9.585 1.00 0.00 53 PRO A O 12
ATOM 20645 N N . PRO A 1 54 ? -12.730 11.183 11.285 1.00 0.00 54 PRO A N 12
ATOM 20646 C CA . PRO A 1 54 ? -12.095 10.167 10.437 1.00 0.00 54 PRO A CA 12
ATOM 20647 C C . PRO A 1 54 ? -13.114 9.368 9.630 1.00 0.00 54 PRO A C 12
ATOM 20648 O O . PRO A 1 54 ? -14.321 9.501 9.832 1.00 0.00 54 PRO A O 12
ATOM 20659 N N . LEU A 1 55 ? -12.619 8.538 8.716 1.00 0.00 55 LEU A N 12
ATOM 20660 C CA . LEU A 1 55 ? -13.488 7.716 7.881 1.00 0.00 55 LEU A CA 12
ATOM 20661 C C . LEU A 1 55 ? -13.888 6.435 8.609 1.00 0.00 55 LEU A C 12
ATOM 20662 O O . LEU A 1 55 ? -15.001 5.937 8.444 1.00 0.00 55 LEU A O 12
ATOM 20678 N N . ASP A 1 56 ? -12.970 5.909 9.413 1.00 0.00 56 ASP A N 12
ATOM 20679 C CA . ASP A 1 56 ? -13.225 4.687 10.168 1.00 0.00 56 ASP A CA 12
ATOM 20680 C C . ASP A 1 56 ? -12.029 4.331 11.048 1.00 0.00 56 ASP A C 12
ATOM 20681 O O . ASP A 1 56 ? -11.129 3.607 10.625 1.00 0.00 56 ASP A O 12
ATOM 20690 N N . LYS A 1 57 ? -12.029 4.846 12.274 1.00 0.00 57 LYS A N 12
ATOM 20691 C CA . LYS A 1 57 ? -10.943 4.583 13.212 1.00 0.00 57 LYS A CA 12
ATOM 20692 C C . LYS A 1 57 ? -11.010 3.153 13.739 1.00 0.00 57 LYS A C 12
ATOM 20693 O O . LYS A 1 57 ? -9.993 2.462 13.820 1.00 0.00 57 LYS A O 12
ATOM 20712 N N . GLU A 1 58 ? -12.213 2.713 14.096 1.00 0.00 58 GLU A N 12
ATOM 20713 C CA . GLU A 1 58 ? -12.412 1.365 14.615 1.00 0.00 58 GLU A CA 12
ATOM 20714 C C . GLU A 1 58 ? -11.907 0.317 13.627 1.00 0.00 58 GLU A C 12
ATOM 20715 O O . GLU A 1 58 ? -11.437 -0.750 14.024 1.00 0.00 58 GLU A O 12
ATOM 20727 N N . LYS A 1 59 ? -12.006 0.629 12.340 1.00 0.00 59 LYS A N 12
ATOM 20728 C CA . LYS A 1 59 ? -11.559 -0.285 11.295 1.00 0.00 59 LYS A CA 12
ATOM 20729 C C . LYS A 1 59 ? -10.045 -0.223 11.124 1.00 0.00 59 LYS A C 12
ATOM 20730 O O . LYS A 1 59 ? -9.417 -1.196 10.707 1.00 0.00 59 LYS A O 12
ATOM 20749 N N . GLY A 1 60 ? -9.463 0.930 11.444 1.00 0.00 60 GLY A N 12
ATOM 20750 C CA . GLY A 1 60 ? -8.027 1.095 11.316 1.00 0.00 60 GLY A CA 12
ATOM 20751 C C . GLY A 1 60 ? -7.646 1.896 10.087 1.00 0.00 60 GLY A C 12
ATOM 20752 O O . GLY A 1 60 ? -7.816 1.433 8.959 1.00 0.00 60 GLY A O 12
ATOM 20756 N N . GLU A 1 61 ? -7.133 3.102 10.304 1.00 0.00 61 GLU A N 12
ATOM 20757 C CA . GLU A 1 61 ? -6.730 3.969 9.203 1.00 0.00 61 GLU A CA 12
ATOM 20758 C C . GLU A 1 61 ? -5.215 4.140 9.160 1.00 0.00 61 GLU A C 12
ATOM 20759 O O . GLU A 1 61 ? -4.620 4.728 10.062 1.00 0.00 61 GLU A O 12
ATOM 20771 N N . THR A 1 62 ? -4.598 3.624 8.102 1.00 0.00 62 THR A N 12
ATOM 20772 C CA . THR A 1 62 ? -3.152 3.722 7.934 1.00 0.00 62 THR A CA 12
ATOM 20773 C C . THR A 1 62 ? -2.787 4.997 7.181 1.00 0.00 62 THR A C 12
ATOM 20774 O O . THR A 1 62 ? -3.074 5.129 5.991 1.00 0.00 62 THR A O 12
ATOM 20785 N N . LEU A 1 63 ? -2.161 5.938 7.881 1.00 0.00 63 LEU A N 12
ATOM 20786 C CA . LEU A 1 63 ? -1.769 7.204 7.276 1.00 0.00 63 LEU A CA 12
ATOM 20787 C C . LEU A 1 63 ? -0.443 7.075 6.529 1.00 0.00 63 LEU A C 12
ATOM 20788 O O . LEU A 1 63 ? 0.490 6.432 7.011 1.00 0.00 63 LEU A O 12
ATOM 20804 N N . LEU A 1 64 ? -0.367 7.688 5.350 1.00 0.00 64 LEU A N 12
ATOM 20805 C CA . LEU A 1 64 ? 0.846 7.638 4.536 1.00 0.00 64 LEU A CA 12
ATOM 20806 C C . LEU A 1 64 ? 1.312 9.044 4.155 1.00 0.00 64 LEU A C 12
ATOM 20807 O O . LEU A 1 64 ? 2.439 9.438 4.454 1.00 0.00 64 LEU A O 12
ATOM 20823 N N . SER A 1 65 ? 0.437 9.791 3.490 1.00 0.00 65 SER A N 12
ATOM 20824 C CA . SER A 1 65 ? 0.747 11.154 3.061 1.00 0.00 65 SER A CA 12
ATOM 20825 C C . SER A 1 65 ? 0.300 12.161 4.122 1.00 0.00 65 SER A C 12
ATOM 20826 O O . SER A 1 65 ? -0.171 11.763 5.187 1.00 0.00 65 SER A O 12
ATOM 20834 N N . PRO A 1 66 ? 0.425 13.483 3.856 1.00 0.00 66 PRO A N 12
ATOM 20835 C CA . PRO A 1 66 ? 0.015 14.517 4.811 1.00 0.00 66 PRO A CA 12
ATOM 20836 C C . PRO A 1 66 ? -1.299 14.158 5.494 1.00 0.00 66 PRO A C 12
ATOM 20837 O O . PRO A 1 66 ? -1.419 14.228 6.717 1.00 0.00 66 PRO A O 12
ATOM 20848 N N . LEU A 1 67 ? -2.269 13.734 4.693 1.00 0.00 67 LEU A N 12
ATOM 20849 C CA . LEU A 1 67 ? -3.559 13.315 5.213 1.00 0.00 67 LEU A CA 12
ATOM 20850 C C . LEU A 1 67 ? -4.215 12.318 4.277 1.00 0.00 67 LEU A C 12
ATOM 20851 O O . LEU A 1 67 ? -5.050 12.676 3.448 1.00 0.00 67 LEU A O 12
ATOM 20867 N N . VAL A 1 68 ? -3.841 11.062 4.427 1.00 0.00 68 VAL A N 12
ATOM 20868 C CA . VAL A 1 68 ? -4.401 10.002 3.617 1.00 0.00 68 VAL A CA 12
ATOM 20869 C C . VAL A 1 68 ? -4.517 8.740 4.449 1.00 0.00 68 VAL A C 12
ATOM 20870 O O . VAL A 1 68 ? -3.519 8.213 4.933 1.00 0.00 68 VAL A O 12
ATOM 20883 N N . ALA A 1 69 ? -5.740 8.273 4.627 1.00 0.00 69 ALA A N 12
ATOM 20884 C CA . ALA A 1 69 ? -5.986 7.086 5.425 1.00 0.00 69 ALA A CA 12
ATOM 20885 C C . ALA A 1 69 ? -6.332 5.890 4.550 1.00 0.00 69 ALA A C 12
ATOM 20886 O O . ALA A 1 69 ? -7.430 5.805 4.001 1.00 0.00 69 ALA A O 12
ATOM 20893 N N . ALA A 1 70 ? -5.382 4.967 4.422 1.00 0.00 70 ALA A N 12
ATOM 20894 C CA . ALA A 1 70 ? -5.581 3.771 3.612 1.00 0.00 70 ALA A CA 12
ATOM 20895 C C . ALA A 1 70 ? -6.717 2.916 4.166 1.00 0.00 70 ALA A C 12
ATOM 20896 O O . ALA A 1 70 ? -7.452 3.345 5.055 1.00 0.00 70 ALA A O 12
ATOM 20903 N N . GLY A 1 71 ? -6.856 1.706 3.633 1.00 0.00 71 GLY A N 12
ATOM 20904 C CA . GLY A 1 71 ? -7.907 0.812 4.085 1.00 0.00 71 GLY A CA 12
ATOM 20905 C C . GLY A 1 71 ? -7.739 0.406 5.537 1.00 0.00 71 GLY A C 12
ATOM 20906 O O . GLY A 1 71 ? -7.139 1.140 6.321 1.00 0.00 71 GLY A O 12
ATOM 20910 N N . PRO A 1 72 ? -8.261 -0.768 5.928 1.00 0.00 72 PRO A N 12
ATOM 20911 C CA . PRO A 1 72 ? -8.155 -1.256 7.306 1.00 0.00 72 PRO A CA 12
ATOM 20912 C C . PRO A 1 72 ? -6.704 -1.446 7.732 1.00 0.00 72 PRO A C 12
ATOM 20913 O O . PRO A 1 72 ? -5.918 -2.078 7.027 1.00 0.00 72 PRO A O 12
ATOM 20924 N N . HIS A 1 73 ? -6.353 -0.890 8.887 1.00 0.00 73 HIS A N 12
ATOM 20925 C CA . HIS A 1 73 ? -4.994 -0.997 9.402 1.00 0.00 73 HIS A CA 12
ATOM 20926 C C . HIS A 1 73 ? -4.561 -2.456 9.499 1.00 0.00 73 HIS A C 12
ATOM 20927 O O . HIS A 1 73 ? -5.069 -3.213 10.326 1.00 0.00 73 HIS A O 12
ATOM 20942 N N . GLY A 1 74 ? -3.620 -2.842 8.647 1.00 0.00 74 GLY A N 12
ATOM 20943 C CA . GLY A 1 74 ? -3.132 -4.208 8.649 1.00 0.00 74 GLY A CA 12
ATOM 20944 C C . GLY A 1 74 ? -3.651 -5.017 7.476 1.00 0.00 74 GLY A C 12
ATOM 20945 O O . GLY A 1 74 ? -4.584 -5.806 7.626 1.00 0.00 74 GLY A O 12
ATOM 20949 N N . LEU A 1 75 ? -3.040 -4.832 6.310 1.00 0.00 75 LEU A N 12
ATOM 20950 C CA . LEU A 1 75 ? -3.446 -5.563 5.118 1.00 0.00 75 LEU A CA 12
ATOM 20951 C C . LEU A 1 75 ? -2.219 -6.005 4.328 1.00 0.00 75 LEU A C 12
ATOM 20952 O O . LEU A 1 75 ? -1.778 -5.324 3.402 1.00 0.00 75 LEU A O 12
ATOM 20968 N N . LYS A 1 76 ? -1.671 -7.150 4.715 1.00 0.00 76 LYS A N 12
ATOM 20969 C CA . LYS A 1 76 ? -0.490 -7.700 4.059 1.00 0.00 76 LYS A CA 12
ATOM 20970 C C . LYS A 1 76 ? -0.788 -8.046 2.606 1.00 0.00 76 LYS A C 12
ATOM 20971 O O . LYS A 1 76 ? -1.921 -8.369 2.252 1.00 0.00 76 LYS A O 12
ATOM 20990 N N . PHE A 1 77 ? 0.241 -7.978 1.768 1.00 0.00 77 PHE A N 12
ATOM 20991 C CA . PHE A 1 77 ? 0.094 -8.287 0.352 1.00 0.00 77 PHE A CA 12
ATOM 20992 C C . PHE A 1 77 ? 1.132 -9.312 -0.088 1.00 0.00 77 PHE A C 12
ATOM 20993 O O . PHE A 1 77 ? 2.206 -9.416 0.503 1.00 0.00 77 PHE A O 12
ATOM 21010 N N . LEU A 1 78 ? 0.808 -10.060 -1.136 1.00 0.00 78 LEU A N 12
ATOM 21011 C CA . LEU A 1 78 ? 1.720 -11.070 -1.662 1.00 0.00 78 LEU A CA 12
ATOM 21012 C C . LEU A 1 78 ? 2.483 -10.534 -2.865 1.00 0.00 78 LEU A C 12
ATOM 21013 O O . LEU A 1 78 ? 3.121 -11.282 -3.606 1.00 0.00 78 LEU A O 12
ATOM 21029 N N . LYS A 1 79 ? 2.414 -9.226 -3.031 1.00 0.00 79 LYS A N 12
ATOM 21030 C CA . LYS A 1 79 ? 3.094 -8.536 -4.119 1.00 0.00 79 LYS A CA 12
ATOM 21031 C C . LYS A 1 79 ? 3.184 -7.039 -3.820 1.00 0.00 79 LYS A C 12
ATOM 21032 O O . LYS A 1 79 ? 2.215 -6.435 -3.362 1.00 0.00 79 LYS A O 12
ATOM 21051 N N . PRO A 1 80 ? 4.350 -6.417 -4.069 1.00 0.00 80 PRO A N 12
ATOM 21052 C CA . PRO A 1 80 ? 4.547 -4.984 -3.813 1.00 0.00 80 PRO A CA 12
ATOM 21053 C C . PRO A 1 80 ? 3.602 -4.112 -4.634 1.00 0.00 80 PRO A C 12
ATOM 21054 O O . PRO A 1 80 ? 3.856 -3.845 -5.808 1.00 0.00 80 PRO A O 12
ATOM 21065 N N . VAL A 1 81 ? 2.514 -3.665 -4.011 1.00 0.00 81 VAL A N 12
ATOM 21066 C CA . VAL A 1 81 ? 1.548 -2.821 -4.690 1.00 0.00 81 VAL A CA 12
ATOM 21067 C C . VAL A 1 81 ? 2.152 -1.454 -5.000 1.00 0.00 81 VAL A C 12
ATOM 21068 O O . VAL A 1 81 ? 3.076 -1.011 -4.320 1.00 0.00 81 VAL A O 12
ATOM 21081 N N . GLU A 1 82 ? 1.637 -0.795 -6.031 1.00 0.00 82 GLU A N 12
ATOM 21082 C CA . GLU A 1 82 ? 2.147 0.516 -6.422 1.00 0.00 82 GLU A CA 12
ATOM 21083 C C . GLU A 1 82 ? 1.227 1.635 -5.948 1.00 0.00 82 GLU A C 12
ATOM 21084 O O . GLU A 1 82 ? 0.063 1.707 -6.341 1.00 0.00 82 GLU A O 12
ATOM 21096 N N . LEU A 1 83 ? 1.762 2.515 -5.108 1.00 0.00 83 LEU A N 12
ATOM 21097 C CA . LEU A 1 83 ? 1.001 3.643 -4.586 1.00 0.00 83 LEU A CA 12
ATOM 21098 C C . LEU A 1 83 ? 1.605 4.957 -5.069 1.00 0.00 83 LEU A C 12
ATOM 21099 O O . LEU A 1 83 ? 2.739 5.292 -4.726 1.00 0.00 83 LEU A O 12
ATOM 21115 N N . ARG A 1 84 ? 0.848 5.693 -5.876 1.00 0.00 84 ARG A N 12
ATOM 21116 C CA . ARG A 1 84 ? 1.320 6.964 -6.413 1.00 0.00 84 ARG A CA 12
ATOM 21117 C C . ARG A 1 84 ? 0.522 8.136 -5.853 1.00 0.00 84 ARG A C 12
ATOM 21118 O O . ARG A 1 84 ? -0.705 8.080 -5.765 1.00 0.00 84 ARG A O 12
ATOM 21139 N N . LEU A 1 85 ? 1.229 9.199 -5.483 1.00 0.00 85 LEU A N 12
ATOM 21140 C CA . LEU A 1 85 ? 0.593 10.394 -4.939 1.00 0.00 85 LEU A CA 12
ATOM 21141 C C . LEU A 1 85 ? 1.014 11.627 -5.736 1.00 0.00 85 LEU A C 12
ATOM 21142 O O . LEU A 1 85 ? 2.199 11.817 -6.013 1.00 0.00 85 LEU A O 12
ATOM 21158 N N . PRO A 1 86 ? 0.053 12.486 -6.121 1.00 0.00 86 PRO A N 12
ATOM 21159 C CA . PRO A 1 86 ? 0.351 13.697 -6.892 1.00 0.00 86 PRO A CA 12
ATOM 21160 C C . PRO A 1 86 ? 1.113 14.733 -6.074 1.00 0.00 86 PRO A C 12
ATOM 21161 O O . PRO A 1 86 ? 0.626 15.216 -5.051 1.00 0.00 86 PRO A O 12
ATOM 21172 N N . HIS A 1 87 ? 2.311 15.075 -6.537 1.00 0.00 87 HIS A N 12
ATOM 21173 C CA . HIS A 1 87 ? 3.146 16.058 -5.855 1.00 0.00 87 HIS A CA 12
ATOM 21174 C C . HIS A 1 87 ? 2.738 17.476 -6.238 1.00 0.00 87 HIS A C 12
ATOM 21175 O O . HIS A 1 87 ? 2.824 18.399 -5.427 1.00 0.00 87 HIS A O 12
ATOM 21190 N N . CYS A 1 88 ? 2.299 17.644 -7.483 1.00 0.00 88 CYS A N 12
ATOM 21191 C CA . CYS A 1 88 ? 1.880 18.951 -7.981 1.00 0.00 88 CYS A CA 12
ATOM 21192 C C . CYS A 1 88 ? 3.079 19.883 -8.129 1.00 0.00 88 CYS A C 12
ATOM 21193 O O . CYS A 1 88 ? 4.148 19.628 -7.575 1.00 0.00 88 CYS A O 12
ATOM 21201 N N . ASP A 1 89 ? 2.895 20.964 -8.881 1.00 0.00 89 ASP A N 12
ATOM 21202 C CA . ASP A 1 89 ? 3.961 21.937 -9.103 1.00 0.00 89 ASP A CA 12
ATOM 21203 C C . ASP A 1 89 ? 5.086 21.333 -9.944 1.00 0.00 89 ASP A C 12
ATOM 21204 O O . ASP A 1 89 ? 6.184 21.089 -9.444 1.00 0.00 89 ASP A O 12
ATOM 21213 N N . PRO A 1 90 ? 4.823 21.083 -11.239 1.00 0.00 90 PRO A N 12
ATOM 21214 C CA . PRO A 1 90 ? 5.801 20.505 -12.158 1.00 0.00 90 PRO A CA 12
ATOM 21215 C C . PRO A 1 90 ? 6.731 21.556 -12.761 1.00 0.00 90 PRO A C 12
ATOM 21216 O O . PRO A 1 90 ? 7.024 21.525 -13.956 1.00 0.00 90 PRO A O 12
ATOM 21227 N N . LYS A 1 91 ? 7.189 22.488 -11.932 1.00 0.00 91 LYS A N 12
ATOM 21228 C CA . LYS A 1 91 ? 8.084 23.547 -12.388 1.00 0.00 91 LYS A CA 12
ATOM 21229 C C . LYS A 1 91 ? 9.502 23.351 -11.853 1.00 0.00 91 LYS A C 12
ATOM 21230 O O . LYS A 1 91 ? 10.327 24.262 -11.919 1.00 0.00 91 LYS A O 12
ATOM 21249 N N . THR A 1 92 ? 9.783 22.166 -11.313 1.00 0.00 92 THR A N 12
ATOM 21250 C CA . THR A 1 92 ? 11.105 21.876 -10.759 1.00 0.00 92 THR A CA 12
ATOM 21251 C C . THR A 1 92 ? 11.832 20.800 -11.556 1.00 0.00 92 THR A C 12
ATOM 21252 O O . THR A 1 92 ? 12.812 20.222 -11.088 1.00 0.00 92 THR A O 12
ATOM 21263 N N . TRP A 1 93 ? 11.347 20.540 -12.757 1.00 0.00 93 TRP A N 12
ATOM 21264 C CA . TRP A 1 93 ? 11.953 19.533 -13.626 1.00 0.00 93 TRP A CA 12
ATOM 21265 C C . TRP A 1 93 ? 12.483 20.165 -14.908 1.00 0.00 93 TRP A C 12
ATOM 21266 O O . TRP A 1 93 ? 13.522 19.759 -15.428 1.00 0.00 93 TRP A O 12
ATOM 21287 N N . GLN A 1 94 ? 11.760 21.158 -15.415 1.00 0.00 94 GLN A N 12
ATOM 21288 C CA . GLN A 1 94 ? 12.156 21.838 -16.641 1.00 0.00 94 GLN A CA 12
ATOM 21289 C C . GLN A 1 94 ? 12.704 23.230 -16.344 1.00 0.00 94 GLN A C 12
ATOM 21290 O O . GLN A 1 94 ? 12.021 24.235 -16.548 1.00 0.00 94 GLN A O 12
ATOM 21304 N N . ASN A 1 95 ? 13.942 23.282 -15.864 1.00 0.00 95 ASN A N 12
ATOM 21305 C CA . ASN A 1 95 ? 14.587 24.549 -15.541 1.00 0.00 95 ASN A CA 12
ATOM 21306 C C . ASN A 1 95 ? 16.104 24.404 -15.554 1.00 0.00 95 ASN A C 12
ATOM 21307 O O . ASN A 1 95 ? 16.810 25.202 -16.170 1.00 0.00 95 ASN A O 12
ATOM 21318 N N . LYS A 1 96 ? 16.600 23.376 -14.870 1.00 0.00 96 LYS A N 12
ATOM 21319 C CA . LYS A 1 96 ? 18.033 23.122 -14.804 1.00 0.00 96 LYS A CA 12
ATOM 21320 C C . LYS A 1 96 ? 18.328 21.629 -14.926 1.00 0.00 96 LYS A C 12
ATOM 21321 O O . LYS A 1 96 ? 19.315 21.134 -14.385 1.00 0.00 96 LYS A O 12
ATOM 21340 N N . CYS A 1 97 ? 17.463 20.919 -15.645 1.00 0.00 97 CYS A N 12
ATOM 21341 C CA . CYS A 1 97 ? 17.629 19.483 -15.840 1.00 0.00 97 CYS A CA 12
ATOM 21342 C C . CYS A 1 97 ? 17.312 19.093 -17.280 1.00 0.00 97 CYS A C 12
ATOM 21343 O O . CYS A 1 97 ? 17.047 19.952 -18.122 1.00 0.00 97 CYS A O 12
ATOM 21351 N N . LEU A 1 98 ? 17.336 17.794 -17.556 1.00 0.00 98 LEU A N 12
ATOM 21352 C CA . LEU A 1 98 ? 17.050 17.293 -18.895 1.00 0.00 98 LEU A CA 12
ATOM 21353 C C . LEU A 1 98 ? 15.593 16.850 -19.010 1.00 0.00 98 LEU A C 12
ATOM 21354 O O . LEU A 1 98 ? 15.112 16.057 -18.200 1.00 0.00 98 LEU A O 12
ATOM 21370 N N . PRO A 1 99 ? 14.864 17.352 -20.025 1.00 0.00 99 PRO A N 12
ATOM 21371 C CA . PRO A 1 99 ? 13.459 16.996 -20.236 1.00 0.00 99 PRO A CA 12
ATOM 21372 C C . PRO A 1 99 ? 13.292 15.605 -20.843 1.00 0.00 99 PRO A C 12
ATOM 21373 O O . PRO A 1 99 ? 12.171 15.121 -21.001 1.00 0.00 99 PRO A O 12
ATOM 21384 N N . GLY A 1 100 ? 14.409 14.969 -21.185 1.00 0.00 100 GLY A N 12
ATOM 21385 C CA . GLY A 1 100 ? 14.355 13.642 -21.772 1.00 0.00 100 GLY A CA 12
ATOM 21386 C C . GLY A 1 100 ? 14.884 12.563 -20.845 1.00 0.00 100 GLY A C 12
ATOM 21387 O O . GLY A 1 100 ? 14.777 11.375 -21.148 1.00 0.00 100 GLY A O 12
ATOM 21391 N N . ASP A 1 101 ? 15.455 12.970 -19.715 1.00 0.00 101 ASP A N 12
ATOM 21392 C CA . ASP A 1 101 ? 15.997 12.017 -18.752 1.00 0.00 101 ASP A CA 12
ATOM 21393 C C . ASP A 1 101 ? 14.872 11.223 -18.089 1.00 0.00 101 ASP A C 12
ATOM 21394 O O . ASP A 1 101 ? 13.865 11.794 -17.676 1.00 0.00 101 ASP A O 12
ATOM 21403 N N . PRO A 1 102 ? 15.026 9.892 -17.981 1.00 0.00 102 PRO A N 12
ATOM 21404 C CA . PRO A 1 102 ? 14.010 9.032 -17.365 1.00 0.00 102 PRO A CA 12
ATOM 21405 C C . PRO A 1 102 ? 13.930 9.210 -15.850 1.00 0.00 102 PRO A C 12
ATOM 21406 O O . PRO A 1 102 ? 13.027 8.676 -15.206 1.00 0.00 102 PRO A O 12
ATOM 21417 N N . ASN A 1 103 ? 14.871 9.962 -15.288 1.00 0.00 103 ASN A N 12
ATOM 21418 C CA . ASN A 1 103 ? 14.898 10.213 -13.851 1.00 0.00 103 ASN A CA 12
ATOM 21419 C C . ASN A 1 103 ? 14.305 11.585 -13.527 1.00 0.00 103 ASN A C 12
ATOM 21420 O O . ASN A 1 103 ? 14.529 12.129 -12.447 1.00 0.00 103 ASN A O 12
ATOM 21431 N N . TYR A 1 104 ? 13.565 12.144 -14.481 1.00 0.00 104 TYR A N 12
ATOM 21432 C CA . TYR A 1 104 ? 12.958 13.461 -14.314 1.00 0.00 104 TYR A CA 12
ATOM 21433 C C . TYR A 1 104 ? 11.658 13.405 -13.486 1.00 0.00 104 TYR A C 12
ATOM 21434 O O . TYR A 1 104 ? 11.693 13.106 -12.293 1.00 0.00 104 TYR A O 12
ATOM 21452 N N . LEU A 1 105 ? 10.515 13.711 -14.115 1.00 0.00 105 LEU A N 12
ATOM 21453 C CA . LEU A 1 105 ? 9.215 13.717 -13.439 1.00 0.00 105 LEU A CA 12
ATOM 21454 C C . LEU A 1 105 ? 8.973 12.459 -12.604 1.00 0.00 105 LEU A C 12
ATOM 21455 O O . LEU A 1 105 ? 8.077 12.441 -11.761 1.00 0.00 105 LEU A O 12
ATOM 21471 N N . VAL A 1 106 ? 9.761 11.414 -12.834 1.00 0.00 106 VAL A N 12
ATOM 21472 C CA . VAL A 1 106 ? 9.613 10.165 -12.087 1.00 0.00 106 VAL A CA 12
ATOM 21473 C C . VAL A 1 106 ? 9.993 10.336 -10.612 1.00 0.00 106 VAL A C 12
ATOM 21474 O O . VAL A 1 106 ? 10.573 9.437 -10.002 1.00 0.00 106 VAL A O 12
ATOM 21487 N N . GLY A 1 107 ? 9.665 11.495 -10.048 1.00 0.00 107 GLY A N 12
ATOM 21488 C CA . GLY A 1 107 ? 9.972 11.775 -8.659 1.00 0.00 107 GLY A CA 12
ATOM 21489 C C . GLY A 1 107 ? 9.411 13.116 -8.225 1.00 0.00 107 GLY A C 12
ATOM 21490 O O . GLY A 1 107 ? 8.979 13.279 -7.085 1.00 0.00 107 GLY A O 12
ATOM 21494 N N . ALA A 1 108 ? 9.412 14.074 -9.149 1.00 0.00 108 ALA A N 12
ATOM 21495 C CA . ALA A 1 108 ? 8.894 15.409 -8.877 1.00 0.00 108 ALA A CA 12
ATOM 21496 C C . ALA A 1 108 ? 7.380 15.449 -9.051 1.00 0.00 108 ALA A C 12
ATOM 21497 O O . ALA A 1 108 ? 6.683 16.184 -8.352 1.00 0.00 108 ALA A O 12
ATOM 21504 N N . ASN A 1 109 ? 6.880 14.656 -9.993 1.00 0.00 109 ASN A N 12
ATOM 21505 C CA . ASN A 1 109 ? 5.448 14.598 -10.267 1.00 0.00 109 ASN A CA 12
ATOM 21506 C C . ASN A 1 109 ? 4.706 13.867 -9.154 1.00 0.00 109 ASN A C 12
ATOM 21507 O O . ASN A 1 109 ? 3.789 14.414 -8.543 1.00 0.00 109 ASN A O 12
ATOM 21518 N N . CYS A 1 110 ? 5.106 12.626 -8.897 1.00 0.00 110 CYS A N 12
ATOM 21519 C CA . CYS A 1 110 ? 4.476 11.821 -7.857 1.00 0.00 110 CYS A CA 12
ATOM 21520 C C . CYS A 1 110 ? 5.511 10.980 -7.116 1.00 0.00 110 CYS A C 12
ATOM 21521 O O . CYS A 1 110 ? 6.606 10.737 -7.622 1.00 0.00 110 CYS A O 12
ATOM 21529 N N . VAL A 1 111 ? 5.155 10.538 -5.914 1.00 0.00 111 VAL A N 12
ATOM 21530 C CA . VAL A 1 111 ? 6.055 9.724 -5.102 1.00 0.00 111 VAL A CA 12
ATOM 21531 C C . VAL A 1 111 ? 5.768 8.237 -5.282 1.00 0.00 111 VAL A C 12
ATOM 21532 O O . VAL A 1 111 ? 4.712 7.746 -4.882 1.00 0.00 111 VAL A O 12
ATOM 21545 N N . SER A 1 112 ? 6.717 7.521 -5.875 1.00 0.00 112 SER A N 12
ATOM 21546 C CA . SER A 1 112 ? 6.561 6.090 -6.090 1.00 0.00 112 SER A CA 12
ATOM 21547 C C . SER A 1 112 ? 6.861 5.330 -4.803 1.00 0.00 112 SER A C 12
ATOM 21548 O O . SER A 1 112 ? 8.019 5.192 -4.407 1.00 0.00 112 SER A O 12
ATOM 21556 N N . VAL A 1 113 ? 5.811 4.845 -4.151 1.00 0.00 113 VAL A N 12
ATOM 21557 C CA . VAL A 1 113 ? 5.963 4.106 -2.905 1.00 0.00 113 VAL A CA 12
ATOM 21558 C C . VAL A 1 113 ? 5.219 2.776 -2.960 1.00 0.00 113 VAL A C 12
ATOM 21559 O O . VAL A 1 113 ? 4.012 2.740 -3.193 1.00 0.00 113 VAL A O 12
ATOM 21572 N N . LEU A 1 114 ? 5.945 1.687 -2.747 1.00 0.00 114 LEU A N 12
ATOM 21573 C CA . LEU A 1 114 ? 5.348 0.356 -2.775 1.00 0.00 114 LEU A CA 12
ATOM 21574 C C . LEU A 1 114 ? 4.897 -0.065 -1.382 1.00 0.00 114 LEU A C 12
ATOM 21575 O O . LEU A 1 114 ? 5.497 0.321 -0.379 1.00 0.00 114 LEU A O 12
ATOM 21591 N N . ILE A 1 115 ? 3.833 -0.860 -1.329 1.00 0.00 115 ILE A N 12
ATOM 21592 C CA . ILE A 1 115 ? 3.300 -1.332 -0.059 1.00 0.00 115 ILE A CA 12
ATOM 21593 C C . ILE A 1 115 ? 3.098 -2.843 -0.070 1.00 0.00 115 ILE A C 12
ATOM 21594 O O . ILE A 1 115 ? 2.383 -3.382 -0.916 1.00 0.00 115 ILE A O 12
ATOM 21610 N N . ASP A 1 116 ? 3.725 -3.511 0.888 1.00 0.00 116 ASP A N 12
ATOM 21611 C CA . ASP A 1 116 ? 3.611 -4.955 1.018 1.00 0.00 116 ASP A CA 12
ATOM 21612 C C . ASP A 1 116 ? 3.191 -5.323 2.433 1.00 0.00 116 ASP A C 12
ATOM 21613 O O . ASP A 1 116 ? 3.457 -6.427 2.910 1.00 0.00 116 ASP A O 12
ATOM 21622 N N . HIS A 1 117 ? 2.535 -4.380 3.102 1.00 0.00 117 HIS A N 12
ATOM 21623 C CA . HIS A 1 117 ? 2.072 -4.590 4.469 1.00 0.00 117 HIS A CA 12
ATOM 21624 C C . HIS A 1 117 ? 1.363 -3.347 5.000 1.00 0.00 117 HIS A C 12
ATOM 21625 O O . HIS A 1 117 ? 2.006 -2.353 5.340 1.00 0.00 117 HIS A O 12
ATOM 21640 N N . PHE A 1 118 ? 0.038 -3.410 5.070 1.00 0.00 118 PHE A N 12
ATOM 21641 C CA . PHE A 1 118 ? -0.750 -2.287 5.561 1.00 0.00 118 PHE A CA 12
ATOM 21642 C C . PHE A 1 118 ? -0.921 -2.359 7.074 1.00 0.00 118 PHE A C 12
ATOM 21643 O O . PHE A 1 118 ? -1.672 -1.525 7.625 1.00 0.00 118 PHE A O 12
ATOM 21661 N N . THR A 1 1 ? -17.826 16.999 2.018 1.00 0.00 1 THR A N 13
ATOM 21662 C CA . THR A 1 1 ? -18.079 17.801 0.792 1.00 0.00 1 THR A CA 13
ATOM 21663 C C . THR A 1 1 ? -16.852 17.820 -0.115 1.00 0.00 1 THR A C 13
ATOM 21664 O O . THR A 1 1 ? -16.884 17.297 -1.229 1.00 0.00 1 THR A O 13
ATOM 21677 N N . VAL A 1 2 ? -15.774 18.425 0.367 1.00 0.00 2 VAL A N 13
ATOM 21678 C CA . VAL A 1 2 ? -14.537 18.512 -0.399 1.00 0.00 2 VAL A CA 13
ATOM 21679 C C . VAL A 1 2 ? -13.546 17.435 0.034 1.00 0.00 2 VAL A C 13
ATOM 21680 O O . VAL A 1 2 ? -12.341 17.678 0.108 1.00 0.00 2 VAL A O 13
ATOM 21693 N N . VAL A 1 3 ? -14.062 16.246 0.323 1.00 0.00 3 VAL A N 13
ATOM 21694 C CA . VAL A 1 3 ? -13.220 15.132 0.751 1.00 0.00 3 VAL A CA 13
ATOM 21695 C C . VAL A 1 3 ? -13.157 14.046 -0.316 1.00 0.00 3 VAL A C 13
ATOM 21696 O O . VAL A 1 3 ? -14.170 13.692 -0.920 1.00 0.00 3 VAL A O 13
ATOM 21709 N N . ALA A 1 4 ? -11.960 13.513 -0.536 1.00 0.00 4 ALA A N 13
ATOM 21710 C CA . ALA A 1 4 ? -11.759 12.462 -1.523 1.00 0.00 4 ALA A CA 13
ATOM 21711 C C . ALA A 1 4 ? -11.806 11.088 -0.865 1.00 0.00 4 ALA A C 13
ATOM 21712 O O . ALA A 1 4 ? -11.098 10.832 0.108 1.00 0.00 4 ALA A O 13
ATOM 21719 N N . THR A 1 5 ? -12.644 10.205 -1.399 1.00 0.00 5 THR A N 13
ATOM 21720 C CA . THR A 1 5 ? -12.777 8.861 -0.854 1.00 0.00 5 THR A CA 13
ATOM 21721 C C . THR A 1 5 ? -12.963 7.834 -1.964 1.00 0.00 5 THR A C 13
ATOM 21722 O O . THR A 1 5 ? -13.618 8.101 -2.970 1.00 0.00 5 THR A O 13
ATOM 21733 N N . ALA A 1 6 ? -12.382 6.656 -1.767 1.00 0.00 6 ALA A N 13
ATOM 21734 C CA . ALA A 1 6 ? -12.482 5.580 -2.744 1.00 0.00 6 ALA A CA 13
ATOM 21735 C C . ALA A 1 6 ? -12.435 4.220 -2.058 1.00 0.00 6 ALA A C 13
ATOM 21736 O O . ALA A 1 6 ? -11.436 3.861 -1.433 1.00 0.00 6 ALA A O 13
ATOM 21743 N N . ARG A 1 7 ? -13.522 3.466 -2.179 1.00 0.00 7 ARG A N 13
ATOM 21744 C CA . ARG A 1 7 ? -13.607 2.144 -1.568 1.00 0.00 7 ARG A CA 13
ATOM 21745 C C . ARG A 1 7 ? -14.047 1.102 -2.591 1.00 0.00 7 ARG A C 13
ATOM 21746 O O . ARG A 1 7 ? -14.994 1.323 -3.345 1.00 0.00 7 ARG A O 13
ATOM 21767 N N . GLY A 1 8 ? -13.359 -0.034 -2.613 1.00 0.00 8 GLY A N 13
ATOM 21768 C CA . GLY A 1 8 ? -13.702 -1.087 -3.550 1.00 0.00 8 GLY A CA 13
ATOM 21769 C C . GLY A 1 8 ? -12.968 -2.383 -3.267 1.00 0.00 8 GLY A C 13
ATOM 21770 O O . GLY A 1 8 ? -11.810 -2.370 -2.850 1.00 0.00 8 GLY A O 13
ATOM 21774 N N . ILE A 1 9 ? -13.642 -3.504 -3.499 1.00 0.00 9 ILE A N 13
ATOM 21775 C CA . ILE A 1 9 ? -13.046 -4.814 -3.271 1.00 0.00 9 ILE A CA 13
ATOM 21776 C C . ILE A 1 9 ? -12.171 -5.225 -4.449 1.00 0.00 9 ILE A C 13
ATOM 21777 O O . ILE A 1 9 ? -12.565 -5.085 -5.606 1.00 0.00 9 ILE A O 13
ATOM 21793 N N . PHE A 1 10 ? -10.979 -5.731 -4.147 1.00 0.00 10 PHE A N 13
ATOM 21794 C CA . PHE A 1 10 ? -10.049 -6.157 -5.183 1.00 0.00 10 PHE A CA 13
ATOM 21795 C C . PHE A 1 10 ? -9.721 -7.640 -5.051 1.00 0.00 10 PHE A C 13
ATOM 21796 O O . PHE A 1 10 ? -9.866 -8.226 -3.978 1.00 0.00 10 PHE A O 13
ATOM 21813 N N . ASN A 1 11 ? -9.278 -8.239 -6.150 1.00 0.00 11 ASN A N 13
ATOM 21814 C CA . ASN A 1 11 ? -8.929 -9.655 -6.167 1.00 0.00 11 ASN A CA 13
ATOM 21815 C C . ASN A 1 11 ? -7.598 -9.875 -6.878 1.00 0.00 11 ASN A C 13
ATOM 21816 O O . ASN A 1 11 ? -7.039 -8.952 -7.470 1.00 0.00 11 ASN A O 13
ATOM 21827 N N . SER A 1 12 ? -7.095 -11.106 -6.816 1.00 0.00 12 SER A N 13
ATOM 21828 C CA . SER A 1 12 ? -5.827 -11.451 -7.454 1.00 0.00 12 SER A CA 13
ATOM 21829 C C . SER A 1 12 ? -5.773 -10.946 -8.895 1.00 0.00 12 SER A C 13
ATOM 21830 O O . SER A 1 12 ? -4.695 -10.685 -9.429 1.00 0.00 12 SER A O 13
ATOM 21838 N N . ASN A 1 13 ? -6.940 -10.815 -9.522 1.00 0.00 13 ASN A N 13
ATOM 21839 C CA . ASN A 1 13 ? -7.019 -10.344 -10.901 1.00 0.00 13 ASN A CA 13
ATOM 21840 C C . ASN A 1 13 ? -6.320 -8.995 -11.069 1.00 0.00 13 ASN A C 13
ATOM 21841 O O . ASN A 1 13 ? -5.757 -8.704 -12.124 1.00 0.00 13 ASN A O 13
ATOM 21852 N N . GLY A 1 14 ? -6.361 -8.176 -10.022 1.00 0.00 14 GLY A N 13
ATOM 21853 C CA . GLY A 1 14 ? -5.727 -6.871 -10.079 1.00 0.00 14 GLY A CA 13
ATOM 21854 C C . GLY A 1 14 ? -6.732 -5.738 -10.156 1.00 0.00 14 GLY A C 13
ATOM 21855 O O . GLY A 1 14 ? -7.933 -5.971 -10.291 1.00 0.00 14 GLY A O 13
ATOM 21859 N N . GLY A 1 15 ? -6.237 -4.508 -10.067 1.00 0.00 15 GLY A N 13
ATOM 21860 C CA . GLY A 1 15 ? -7.108 -3.347 -10.128 1.00 0.00 15 GLY A CA 13
ATOM 21861 C C . GLY A 1 15 ? -6.504 -2.141 -9.439 1.00 0.00 15 GLY A C 13
ATOM 21862 O O . GLY A 1 15 ? -5.661 -2.286 -8.552 1.00 0.00 15 GLY A O 13
ATOM 21866 N N . VAL A 1 16 ? -6.927 -0.947 -9.844 1.00 0.00 16 VAL A N 13
ATOM 21867 C CA . VAL A 1 16 ? -6.409 0.281 -9.250 1.00 0.00 16 VAL A CA 13
ATOM 21868 C C . VAL A 1 16 ? -7.472 1.008 -8.444 1.00 0.00 16 VAL A C 13
ATOM 21869 O O . VAL A 1 16 ? -8.665 0.925 -8.735 1.00 0.00 16 VAL A O 13
ATOM 21882 N N . LEU A 1 17 ? -7.015 1.747 -7.446 1.00 0.00 17 LEU A N 13
ATOM 21883 C CA . LEU A 1 17 ? -7.898 2.532 -6.596 1.00 0.00 17 LEU A CA 13
ATOM 21884 C C . LEU A 1 17 ? -7.459 3.990 -6.631 1.00 0.00 17 LEU A C 13
ATOM 21885 O O . LEU A 1 17 ? -6.495 4.368 -5.970 1.00 0.00 17 LEU A O 13
ATOM 21901 N N . SER A 1 18 ? -8.152 4.800 -7.424 1.00 0.00 18 SER A N 13
ATOM 21902 C CA . SER A 1 18 ? -7.802 6.209 -7.559 1.00 0.00 18 SER A CA 13
ATOM 21903 C C . SER A 1 18 ? -8.957 7.124 -7.172 1.00 0.00 18 SER A C 13
ATOM 21904 O O . SER A 1 18 ? -10.126 6.781 -7.343 1.00 0.00 18 SER A O 13
ATOM 21912 N N . SER A 1 19 ? -8.611 8.301 -6.659 1.00 0.00 19 SER A N 13
ATOM 21913 C CA . SER A 1 19 ? -9.597 9.290 -6.257 1.00 0.00 19 SER A CA 13
ATOM 21914 C C . SER A 1 19 ? -9.433 10.562 -7.083 1.00 0.00 19 SER A C 13
ATOM 21915 O O . SER A 1 19 ? -8.591 11.407 -6.781 1.00 0.00 19 SER A O 13
ATOM 21923 N N . ILE A 1 20 ? -10.239 10.685 -8.132 1.00 0.00 20 ILE A N 13
ATOM 21924 C CA . ILE A 1 20 ? -10.184 11.845 -9.017 1.00 0.00 20 ILE A CA 13
ATOM 21925 C C . ILE A 1 20 ? -10.231 13.155 -8.235 1.00 0.00 20 ILE A C 13
ATOM 21926 O O . ILE A 1 20 ? -9.738 14.183 -8.701 1.00 0.00 20 ILE A O 13
ATOM 21942 N N . GLU A 1 21 ? -10.836 13.117 -7.052 1.00 0.00 21 GLU A N 13
ATOM 21943 C CA . GLU A 1 21 ? -10.956 14.307 -6.217 1.00 0.00 21 GLU A CA 13
ATOM 21944 C C . GLU A 1 21 ? -9.609 15.010 -6.038 1.00 0.00 21 GLU A C 13
ATOM 21945 O O . GLU A 1 21 ? -9.501 16.219 -6.244 1.00 0.00 21 GLU A O 13
ATOM 21957 N N . THR A 1 22 ? -8.587 14.252 -5.652 1.00 0.00 22 THR A N 13
ATOM 21958 C CA . THR A 1 22 ? -7.256 14.820 -5.447 1.00 0.00 22 THR A CA 13
ATOM 21959 C C . THR A 1 22 ? -6.251 14.272 -6.458 1.00 0.00 22 THR A C 13
ATOM 21960 O O . THR A 1 22 ? -5.568 15.039 -7.139 1.00 0.00 22 THR A O 13
ATOM 21971 N N . GLY A 1 23 ? -6.162 12.949 -6.559 1.00 0.00 23 GLY A N 13
ATOM 21972 C CA . GLY A 1 23 ? -5.234 12.345 -7.499 1.00 0.00 23 GLY A CA 13
ATOM 21973 C C . GLY A 1 23 ? -4.600 11.071 -6.975 1.00 0.00 23 GLY A C 13
ATOM 21974 O O . GLY A 1 23 ? -4.235 10.190 -7.753 1.00 0.00 23 GLY A O 13
ATOM 21978 N N . VAL A 1 24 ? -4.466 10.967 -5.655 1.00 0.00 24 VAL A N 13
ATOM 21979 C CA . VAL A 1 24 ? -3.867 9.783 -5.041 1.00 0.00 24 VAL A CA 13
ATOM 21980 C C . VAL A 1 24 ? -4.555 8.511 -5.527 1.00 0.00 24 VAL A C 13
ATOM 21981 O O . VAL A 1 24 ? -5.781 8.448 -5.607 1.00 0.00 24 VAL A O 13
ATOM 21994 N N . SER A 1 25 ? -3.757 7.499 -5.853 1.00 0.00 25 SER A N 13
ATOM 21995 C CA . SER A 1 25 ? -4.296 6.232 -6.332 1.00 0.00 25 SER A CA 13
ATOM 21996 C C . SER A 1 25 ? -3.442 5.057 -5.871 1.00 0.00 25 SER A C 13
ATOM 21997 O O . SER A 1 25 ? -2.351 5.244 -5.333 1.00 0.00 25 SER A O 13
ATOM 22005 N N . ILE A 1 26 ? -3.943 3.844 -6.093 1.00 0.00 26 ILE A N 13
ATOM 22006 C CA . ILE A 1 26 ? -3.222 2.635 -5.704 1.00 0.00 26 ILE A CA 13
ATOM 22007 C C . ILE A 1 26 ? -3.384 1.545 -6.755 1.00 0.00 26 ILE A C 13
ATOM 22008 O O . ILE A 1 26 ? -4.482 1.029 -6.962 1.00 0.00 26 ILE A O 13
ATOM 22024 N N . ILE A 1 27 ? -2.289 1.190 -7.413 1.00 0.00 27 ILE A N 13
ATOM 22025 C CA . ILE A 1 27 ? -2.325 0.155 -8.438 1.00 0.00 27 ILE A CA 13
ATOM 22026 C C . ILE A 1 27 ? -2.007 -1.212 -7.844 1.00 0.00 27 ILE A C 13
ATOM 22027 O O . ILE A 1 27 ? -0.930 -1.422 -7.286 1.00 0.00 27 ILE A O 13
ATOM 22043 N N . ILE A 1 28 ? -2.950 -2.138 -7.971 1.00 0.00 28 ILE A N 13
ATOM 22044 C CA . ILE A 1 28 ? -2.771 -3.488 -7.446 1.00 0.00 28 ILE A CA 13
ATOM 22045 C C . ILE A 1 28 ? -2.576 -4.491 -8.581 1.00 0.00 28 ILE A C 13
ATOM 22046 O O . ILE A 1 28 ? -3.542 -5.052 -9.094 1.00 0.00 28 ILE A O 13
ATOM 22062 N N . PRO A 1 29 ? -1.317 -4.731 -8.990 1.00 0.00 29 PRO A N 13
ATOM 22063 C CA . PRO A 1 29 ? -1.007 -5.675 -10.068 1.00 0.00 29 PRO A CA 13
ATOM 22064 C C . PRO A 1 29 ? -1.406 -7.102 -9.714 1.00 0.00 29 PRO A C 13
ATOM 22065 O O . PRO A 1 29 ? -1.434 -7.477 -8.542 1.00 0.00 29 PRO A O 13
ATOM 22076 N N . GLN A 1 30 ? -1.717 -7.896 -10.734 1.00 0.00 30 GLN A N 13
ATOM 22077 C CA . GLN A 1 30 ? -2.116 -9.284 -10.530 1.00 0.00 30 GLN A CA 13
ATOM 22078 C C . GLN A 1 30 ? -1.076 -10.035 -9.705 1.00 0.00 30 GLN A C 13
ATOM 22079 O O . GLN A 1 30 ? 0.008 -10.353 -10.194 1.00 0.00 30 GLN A O 13
ATOM 22093 N N . GLY A 1 31 ? -1.414 -10.318 -8.450 1.00 0.00 31 GLY A N 13
ATOM 22094 C CA . GLY A 1 31 ? -0.497 -11.031 -7.581 1.00 0.00 31 GLY A CA 13
ATOM 22095 C C . GLY A 1 31 ? -0.451 -10.466 -6.171 1.00 0.00 31 GLY A C 13
ATOM 22096 O O . GLY A 1 31 ? 0.189 -11.043 -5.294 1.00 0.00 31 GLY A O 13
ATOM 22100 N N . ALA A 1 32 ? -1.126 -9.338 -5.949 1.00 0.00 32 ALA A N 13
ATOM 22101 C CA . ALA A 1 32 ? -1.145 -8.712 -4.631 1.00 0.00 32 ALA A CA 13
ATOM 22102 C C . ALA A 1 32 ? -2.124 -9.419 -3.701 1.00 0.00 32 ALA A C 13
ATOM 22103 O O . ALA A 1 32 ? -1.928 -9.451 -2.487 1.00 0.00 32 ALA A O 13
ATOM 22110 N N . ILE A 1 33 ? -3.175 -9.993 -4.277 1.00 0.00 33 ILE A N 13
ATOM 22111 C CA . ILE A 1 33 ? -4.177 -10.709 -3.497 1.00 0.00 33 ILE A CA 13
ATOM 22112 C C . ILE A 1 33 ? -4.252 -12.170 -3.931 1.00 0.00 33 ILE A C 13
ATOM 22113 O O . ILE A 1 33 ? -4.142 -12.477 -5.118 1.00 0.00 33 ILE A O 13
ATOM 22129 N N . PRO A 1 34 ? -4.439 -13.099 -2.975 1.00 0.00 34 PRO A N 13
ATOM 22130 C CA . PRO A 1 34 ? -4.523 -14.530 -3.280 1.00 0.00 34 PRO A CA 13
ATOM 22131 C C . PRO A 1 34 ? -5.746 -14.864 -4.127 1.00 0.00 34 PRO A C 13
ATOM 22132 O O . PRO A 1 34 ? -6.750 -14.152 -4.094 1.00 0.00 34 PRO A O 13
ATOM 22143 N N . GLU A 1 35 ? -5.656 -15.953 -4.884 1.00 0.00 35 GLU A N 13
ATOM 22144 C CA . GLU A 1 35 ? -6.755 -16.381 -5.741 1.00 0.00 35 GLU A CA 13
ATOM 22145 C C . GLU A 1 35 ? -7.963 -16.804 -4.909 1.00 0.00 35 GLU A C 13
ATOM 22146 O O . GLU A 1 35 ? -7.822 -17.207 -3.755 1.00 0.00 35 GLU A O 13
ATOM 22158 N N . GLY A 1 36 ? -9.147 -16.708 -5.504 1.00 0.00 36 GLY A N 13
ATOM 22159 C CA . GLY A 1 36 ? -10.361 -17.085 -4.803 1.00 0.00 36 GLY A CA 13
ATOM 22160 C C . GLY A 1 36 ? -10.575 -16.277 -3.538 1.00 0.00 36 GLY A C 13
ATOM 22161 O O . GLY A 1 36 ? -11.242 -16.732 -2.609 1.00 0.00 36 GLY A O 13
ATOM 22165 N N . VAL A 1 37 ? -10.010 -15.074 -3.503 1.00 0.00 37 VAL A N 13
ATOM 22166 C CA . VAL A 1 37 ? -10.145 -14.201 -2.344 1.00 0.00 37 VAL A CA 13
ATOM 22167 C C . VAL A 1 37 ? -10.600 -12.807 -2.753 1.00 0.00 37 VAL A C 13
ATOM 22168 O O . VAL A 1 37 ? -10.462 -12.407 -3.909 1.00 0.00 37 VAL A O 13
ATOM 22181 N N . GLU A 1 38 ? -11.128 -12.068 -1.788 1.00 0.00 38 GLU A N 13
ATOM 22182 C CA . GLU A 1 38 ? -11.590 -10.709 -2.026 1.00 0.00 38 GLU A CA 13
ATOM 22183 C C . GLU A 1 38 ? -11.096 -9.790 -0.916 1.00 0.00 38 GLU A C 13
ATOM 22184 O O . GLU A 1 38 ? -11.494 -9.930 0.240 1.00 0.00 38 GLU A O 13
ATOM 22196 N N . GLN A 1 39 ? -10.221 -8.856 -1.270 1.00 0.00 39 GLN A N 13
ATOM 22197 C CA . GLN A 1 39 ? -9.674 -7.926 -0.291 1.00 0.00 39 GLN A CA 13
ATOM 22198 C C . GLN A 1 39 ? -10.330 -6.555 -0.411 1.00 0.00 39 GLN A C 13
ATOM 22199 O O . GLN A 1 39 ? -10.097 -5.826 -1.374 1.00 0.00 39 GLN A O 13
ATOM 22213 N N . GLU A 1 40 ? -11.151 -6.209 0.576 1.00 0.00 40 GLU A N 13
ATOM 22214 C CA . GLU A 1 40 ? -11.835 -4.922 0.581 1.00 0.00 40 GLU A CA 13
ATOM 22215 C C . GLU A 1 40 ? -10.863 -3.797 0.921 1.00 0.00 40 GLU A C 13
ATOM 22216 O O . GLU A 1 40 ? -10.393 -3.694 2.054 1.00 0.00 40 GLU A O 13
ATOM 22228 N N . ILE A 1 41 ? -10.563 -2.957 -0.065 1.00 0.00 41 ILE A N 13
ATOM 22229 C CA . ILE A 1 41 ? -9.645 -1.844 0.138 1.00 0.00 41 ILE A CA 13
ATOM 22230 C C . ILE A 1 41 ? -10.336 -0.508 -0.107 1.00 0.00 41 ILE A C 13
ATOM 22231 O O . ILE A 1 41 ? -11.079 -0.345 -1.075 1.00 0.00 41 ILE A O 13
ATOM 22247 N N . TYR A 1 42 ? -10.078 0.445 0.781 1.00 0.00 42 TYR A N 13
ATOM 22248 C CA . TYR A 1 42 ? -10.663 1.774 0.676 1.00 0.00 42 TYR A CA 13
ATOM 22249 C C . TYR A 1 42 ? -9.783 2.795 1.384 1.00 0.00 42 TYR A C 13
ATOM 22250 O O . TYR A 1 42 ? -9.079 2.463 2.336 1.00 0.00 42 TYR A O 13
ATOM 22268 N N . PHE A 1 43 ? -9.818 4.039 0.919 1.00 0.00 43 PHE A N 13
ATOM 22269 C CA . PHE A 1 43 ? -9.011 5.089 1.526 1.00 0.00 43 PHE A CA 13
ATOM 22270 C C . PHE A 1 43 ? -9.631 6.464 1.302 1.00 0.00 43 PHE A C 13
ATOM 22271 O O . PHE A 1 43 ? -10.447 6.652 0.401 1.00 0.00 43 PHE A O 13
ATOM 22288 N N . LYS A 1 44 ? -9.236 7.423 2.135 1.00 0.00 44 LYS A N 13
ATOM 22289 C CA . LYS A 1 44 ? -9.751 8.782 2.035 1.00 0.00 44 LYS A CA 13
ATOM 22290 C C . LYS A 1 44 ? -8.613 9.796 1.982 1.00 0.00 44 LYS A C 13
ATOM 22291 O O . LYS A 1 44 ? -7.754 9.830 2.863 1.00 0.00 44 LYS A O 13
ATOM 22310 N N . VAL A 1 45 ? -8.620 10.622 0.941 1.00 0.00 45 VAL A N 13
ATOM 22311 C CA . VAL A 1 45 ? -7.597 11.645 0.765 1.00 0.00 45 VAL A CA 13
ATOM 22312 C C . VAL A 1 45 ? -8.202 13.040 0.888 1.00 0.00 45 VAL A C 13
ATOM 22313 O O . VAL A 1 45 ? -9.201 13.351 0.238 1.00 0.00 45 VAL A O 13
ATOM 22326 N N . CYS A 1 46 ? -7.600 13.874 1.729 1.00 0.00 46 CYS A N 13
ATOM 22327 C CA . CYS A 1 46 ? -8.092 15.229 1.936 1.00 0.00 46 CYS A CA 13
ATOM 22328 C C . CYS A 1 46 ? -6.971 16.162 2.382 1.00 0.00 46 CYS A C 13
ATOM 22329 O O . CYS A 1 46 ? -6.033 15.744 3.059 1.00 0.00 46 CYS A O 13
ATOM 22337 N N . ARG A 1 47 ? -7.082 17.430 2.004 1.00 0.00 47 ARG A N 13
ATOM 22338 C CA . ARG A 1 47 ? -6.084 18.424 2.373 1.00 0.00 47 ARG A CA 13
ATOM 22339 C C . ARG A 1 47 ? -6.220 18.800 3.846 1.00 0.00 47 ARG A C 13
ATOM 22340 O O . ARG A 1 47 ? -5.263 19.258 4.473 1.00 0.00 47 ARG A O 13
ATOM 22361 N N . ASP A 1 48 ? -7.417 18.597 4.394 1.00 0.00 48 ASP A N 13
ATOM 22362 C CA . ASP A 1 48 ? -7.683 18.906 5.794 1.00 0.00 48 ASP A CA 13
ATOM 22363 C C . ASP A 1 48 ? -8.690 17.920 6.380 1.00 0.00 48 ASP A C 13
ATOM 22364 O O . ASP A 1 48 ? -9.891 18.020 6.129 1.00 0.00 48 ASP A O 13
ATOM 22373 N N . ASN A 1 49 ? -8.190 16.963 7.157 1.00 0.00 49 ASN A N 13
ATOM 22374 C CA . ASN A 1 49 ? -9.043 15.951 7.774 1.00 0.00 49 ASN A CA 13
ATOM 22375 C C . ASN A 1 49 ? -10.149 16.592 8.608 1.00 0.00 49 ASN A C 13
ATOM 22376 O O . ASN A 1 49 ? -11.238 16.035 8.745 1.00 0.00 49 ASN A O 13
ATOM 22387 N N . SER A 1 50 ? -9.863 17.764 9.166 1.00 0.00 50 SER A N 13
ATOM 22388 C CA . SER A 1 50 ? -10.836 18.475 9.989 1.00 0.00 50 SER A CA 13
ATOM 22389 C C . SER A 1 50 ? -12.116 18.763 9.208 1.00 0.00 50 SER A C 13
ATOM 22390 O O . SER A 1 50 ? -13.180 18.960 9.795 1.00 0.00 50 SER A O 13
ATOM 22398 N N . ILE A 1 51 ? -12.008 18.786 7.883 1.00 0.00 51 ILE A N 13
ATOM 22399 C CA . ILE A 1 51 ? -13.159 19.050 7.029 1.00 0.00 51 ILE A CA 13
ATOM 22400 C C . ILE A 1 51 ? -14.147 17.882 7.038 1.00 0.00 51 ILE A C 13
ATOM 22401 O O . ILE A 1 51 ? -15.260 18.003 6.527 1.00 0.00 51 ILE A O 13
ATOM 22417 N N . LEU A 1 52 ? -13.738 16.755 7.617 1.00 0.00 52 LEU A N 13
ATOM 22418 C CA . LEU A 1 52 ? -14.598 15.577 7.682 1.00 0.00 52 LEU A CA 13
ATOM 22419 C C . LEU A 1 52 ? -13.899 14.432 8.416 1.00 0.00 52 LEU A C 13
ATOM 22420 O O . LEU A 1 52 ? -12.732 14.141 8.157 1.00 0.00 52 LEU A O 13
ATOM 22436 N N . PRO A 1 53 ? -14.606 13.762 9.347 1.00 0.00 53 PRO A N 13
ATOM 22437 C CA . PRO A 1 53 ? -14.042 12.645 10.113 1.00 0.00 53 PRO A CA 13
ATOM 22438 C C . PRO A 1 53 ? -13.677 11.456 9.228 1.00 0.00 53 PRO A C 13
ATOM 22439 O O . PRO A 1 53 ? -14.199 11.312 8.122 1.00 0.00 53 PRO A O 13
ATOM 22450 N N . PRO A 1 54 ? -12.770 10.584 9.704 1.00 0.00 54 PRO A N 13
ATOM 22451 C CA . PRO A 1 54 ? -12.335 9.402 8.950 1.00 0.00 54 PRO A CA 13
ATOM 22452 C C . PRO A 1 54 ? -13.499 8.492 8.573 1.00 0.00 54 PRO A C 13
ATOM 22453 O O . PRO A 1 54 ? -14.630 8.699 9.015 1.00 0.00 54 PRO A O 13
ATOM 22464 N N . LEU A 1 55 ? -13.215 7.483 7.755 1.00 0.00 55 LEU A N 13
ATOM 22465 C CA . LEU A 1 55 ? -14.238 6.539 7.319 1.00 0.00 55 LEU A CA 13
ATOM 22466 C C . LEU A 1 55 ? -14.464 5.460 8.372 1.00 0.00 55 LEU A C 13
ATOM 22467 O O . LEU A 1 55 ? -15.595 5.199 8.780 1.00 0.00 55 LEU A O 13
ATOM 22483 N N . ASP A 1 56 ? -13.376 4.837 8.806 1.00 0.00 56 ASP A N 13
ATOM 22484 C CA . ASP A 1 56 ? -13.445 3.783 9.811 1.00 0.00 56 ASP A CA 13
ATOM 22485 C C . ASP A 1 56 ? -12.176 3.757 10.657 1.00 0.00 56 ASP A C 13
ATOM 22486 O O . ASP A 1 56 ? -11.242 3.009 10.369 1.00 0.00 56 ASP A O 13
ATOM 22495 N N . LYS A 1 57 ? -12.150 4.581 11.700 1.00 0.00 57 LYS A N 13
ATOM 22496 C CA . LYS A 1 57 ? -10.996 4.654 12.588 1.00 0.00 57 LYS A CA 13
ATOM 22497 C C . LYS A 1 57 ? -10.908 3.414 13.475 1.00 0.00 57 LYS A C 13
ATOM 22498 O O . LYS A 1 57 ? -9.815 2.961 13.818 1.00 0.00 57 LYS A O 13
ATOM 22517 N N . GLU A 1 58 ? -12.064 2.873 13.844 1.00 0.00 58 GLU A N 13
ATOM 22518 C CA . GLU A 1 58 ? -12.116 1.687 14.692 1.00 0.00 58 GLU A CA 13
ATOM 22519 C C . GLU A 1 58 ? -11.552 0.471 13.966 1.00 0.00 58 GLU A C 13
ATOM 22520 O O . GLU A 1 58 ? -10.911 -0.386 14.575 1.00 0.00 58 GLU A O 13
ATOM 22532 N N . LYS A 1 59 ? -11.795 0.402 12.662 1.00 0.00 59 LYS A N 13
ATOM 22533 C CA . LYS A 1 59 ? -11.312 -0.709 11.851 1.00 0.00 59 LYS A CA 13
ATOM 22534 C C . LYS A 1 59 ? -9.801 -0.622 11.648 1.00 0.00 59 LYS A C 13
ATOM 22535 O O . LYS A 1 59 ? -9.130 -1.638 11.470 1.00 0.00 59 LYS A O 13
ATOM 22554 N N . GLY A 1 60 ? -9.274 0.598 11.676 1.00 0.00 60 GLY A N 13
ATOM 22555 C CA . GLY A 1 60 ? -7.846 0.793 11.493 1.00 0.00 60 GLY A CA 13
ATOM 22556 C C . GLY A 1 60 ? -7.534 1.684 10.307 1.00 0.00 60 GLY A C 13
ATOM 22557 O O . GLY A 1 60 ? -7.771 1.306 9.160 1.00 0.00 60 GLY A O 13
ATOM 22561 N N . GLU A 1 61 ? -7.000 2.869 10.584 1.00 0.00 61 GLU A N 13
ATOM 22562 C CA . GLU A 1 61 ? -6.657 3.816 9.529 1.00 0.00 61 GLU A CA 13
ATOM 22563 C C . GLU A 1 61 ? -5.143 3.956 9.392 1.00 0.00 61 GLU A C 13
ATOM 22564 O O . GLU A 1 61 ? -4.483 4.542 10.250 1.00 0.00 61 GLU A O 13
ATOM 22576 N N . THR A 1 62 ? -4.603 3.419 8.304 1.00 0.00 62 THR A N 13
ATOM 22577 C CA . THR A 1 62 ? -3.168 3.488 8.049 1.00 0.00 62 THR A CA 13
ATOM 22578 C C . THR A 1 62 ? -2.821 4.747 7.263 1.00 0.00 62 THR A C 13
ATOM 22579 O O . THR A 1 62 ? -3.132 4.854 6.076 1.00 0.00 62 THR A O 13
ATOM 22590 N N . LEU A 1 63 ? -2.179 5.700 7.930 1.00 0.00 63 LEU A N 13
ATOM 22591 C CA . LEU A 1 63 ? -1.798 6.952 7.289 1.00 0.00 63 LEU A CA 13
ATOM 22592 C C . LEU A 1 63 ? -0.432 6.829 6.619 1.00 0.00 63 LEU A C 13
ATOM 22593 O O . LEU A 1 63 ? 0.488 6.225 7.170 1.00 0.00 63 LEU A O 13
ATOM 22609 N N . LEU A 1 64 ? -0.309 7.402 5.423 1.00 0.00 64 LEU A N 13
ATOM 22610 C CA . LEU A 1 64 ? 0.946 7.349 4.677 1.00 0.00 64 LEU A CA 13
ATOM 22611 C C . LEU A 1 64 ? 1.407 8.747 4.268 1.00 0.00 64 LEU A C 13
ATOM 22612 O O . LEU A 1 64 ? 2.510 9.174 4.611 1.00 0.00 64 LEU A O 13
ATOM 22628 N N . SER A 1 65 ? 0.554 9.454 3.533 1.00 0.00 65 SER A N 13
ATOM 22629 C CA . SER A 1 65 ? 0.866 10.805 3.071 1.00 0.00 65 SER A CA 13
ATOM 22630 C C . SER A 1 65 ? 0.426 11.839 4.109 1.00 0.00 65 SER A C 13
ATOM 22631 O O . SER A 1 65 ? -0.033 11.471 5.190 1.00 0.00 65 SER A O 13
ATOM 22639 N N . PRO A 1 66 ? 0.549 13.152 3.803 1.00 0.00 66 PRO A N 13
ATOM 22640 C CA . PRO A 1 66 ? 0.146 14.214 4.732 1.00 0.00 66 PRO A CA 13
ATOM 22641 C C . PRO A 1 66 ? -1.163 13.879 5.436 1.00 0.00 66 PRO A C 13
ATOM 22642 O O . PRO A 1 66 ? -1.249 13.921 6.664 1.00 0.00 66 PRO A O 13
ATOM 22653 N N . LEU A 1 67 ? -2.165 13.509 4.650 1.00 0.00 67 LEU A N 13
ATOM 22654 C CA . LEU A 1 67 ? -3.457 13.121 5.195 1.00 0.00 67 LEU A CA 13
ATOM 22655 C C . LEU A 1 67 ? -4.155 12.139 4.273 1.00 0.00 67 LEU A C 13
ATOM 22656 O O . LEU A 1 67 ? -5.001 12.517 3.463 1.00 0.00 67 LEU A O 13
ATOM 22672 N N . VAL A 1 68 ? -3.800 10.875 4.410 1.00 0.00 68 VAL A N 13
ATOM 22673 C CA . VAL A 1 68 ? -4.401 9.827 3.612 1.00 0.00 68 VAL A CA 13
ATOM 22674 C C . VAL A 1 68 ? -4.535 8.569 4.446 1.00 0.00 68 VAL A C 13
ATOM 22675 O O . VAL A 1 68 ? -3.545 8.020 4.921 1.00 0.00 68 VAL A O 13
ATOM 22688 N N . ALA A 1 69 ? -5.767 8.127 4.640 1.00 0.00 69 ALA A N 13
ATOM 22689 C CA . ALA A 1 69 ? -6.027 6.947 5.444 1.00 0.00 69 ALA A CA 13
ATOM 22690 C C . ALA A 1 69 ? -6.442 5.760 4.583 1.00 0.00 69 ALA A C 13
ATOM 22691 O O . ALA A 1 69 ? -7.563 5.709 4.078 1.00 0.00 69 ALA A O 13
ATOM 22698 N N . ALA A 1 70 ? -5.528 4.806 4.424 1.00 0.00 70 ALA A N 13
ATOM 22699 C CA . ALA A 1 70 ? -5.797 3.617 3.626 1.00 0.00 70 ALA A CA 13
ATOM 22700 C C . ALA A 1 70 ? -6.947 2.807 4.220 1.00 0.00 70 ALA A C 13
ATOM 22701 O O . ALA A 1 70 ? -7.673 3.290 5.088 1.00 0.00 70 ALA A O 13
ATOM 22708 N N . GLY A 1 71 ? -7.105 1.575 3.746 1.00 0.00 71 GLY A N 13
ATOM 22709 C CA . GLY A 1 71 ? -8.169 0.720 4.241 1.00 0.00 71 GLY A CA 13
ATOM 22710 C C . GLY A 1 71 ? -7.938 0.276 5.674 1.00 0.00 71 GLY A C 13
ATOM 22711 O O . GLY A 1 71 ? -7.345 1.012 6.464 1.00 0.00 71 GLY A O 13
ATOM 22715 N N . PRO A 1 72 ? -8.397 -0.932 6.044 1.00 0.00 72 PRO A N 13
ATOM 22716 C CA . PRO A 1 72 ? -8.228 -1.455 7.404 1.00 0.00 72 PRO A CA 13
ATOM 22717 C C . PRO A 1 72 ? -6.761 -1.658 7.762 1.00 0.00 72 PRO A C 13
ATOM 22718 O O . PRO A 1 72 ? -6.016 -2.307 7.027 1.00 0.00 72 PRO A O 13
ATOM 22729 N N . HIS A 1 73 ? -6.350 -1.097 8.895 1.00 0.00 73 HIS A N 13
ATOM 22730 C CA . HIS A 1 73 ? -4.969 -1.215 9.349 1.00 0.00 73 HIS A CA 13
ATOM 22731 C C . HIS A 1 73 ? -4.557 -2.678 9.470 1.00 0.00 73 HIS A C 13
ATOM 22732 O O . HIS A 1 73 ? -5.038 -3.399 10.344 1.00 0.00 73 HIS A O 13
ATOM 22747 N N . GLY A 1 74 ? -3.662 -3.107 8.586 1.00 0.00 74 GLY A N 13
ATOM 22748 C CA . GLY A 1 74 ? -3.197 -4.481 8.610 1.00 0.00 74 GLY A CA 13
ATOM 22749 C C . GLY A 1 74 ? -3.698 -5.289 7.430 1.00 0.00 74 GLY A C 13
ATOM 22750 O O . GLY A 1 74 ? -4.635 -6.077 7.563 1.00 0.00 74 GLY A O 13
ATOM 22754 N N . LEU A 1 75 ? -3.069 -5.104 6.272 1.00 0.00 75 LEU A N 13
ATOM 22755 C CA . LEU A 1 75 ? -3.453 -5.831 5.072 1.00 0.00 75 LEU A CA 13
ATOM 22756 C C . LEU A 1 75 ? -2.212 -6.193 4.261 1.00 0.00 75 LEU A C 13
ATOM 22757 O O . LEU A 1 75 ? -1.789 -5.451 3.377 1.00 0.00 75 LEU A O 13
ATOM 22773 N N . LYS A 1 76 ? -1.629 -7.339 4.591 1.00 0.00 76 LYS A N 13
ATOM 22774 C CA . LYS A 1 76 ? -0.430 -7.817 3.914 1.00 0.00 76 LYS A CA 13
ATOM 22775 C C . LYS A 1 76 ? -0.711 -8.108 2.444 1.00 0.00 76 LYS A C 13
ATOM 22776 O O . LYS A 1 76 ? -1.825 -8.486 2.077 1.00 0.00 76 LYS A O 13
ATOM 22795 N N . PHE A 1 77 ? 0.304 -7.931 1.607 1.00 0.00 77 PHE A N 13
ATOM 22796 C CA . PHE A 1 77 ? 0.171 -8.176 0.176 1.00 0.00 77 PHE A CA 13
ATOM 22797 C C . PHE A 1 77 ? 1.251 -9.131 -0.312 1.00 0.00 77 PHE A C 13
ATOM 22798 O O . PHE A 1 77 ? 2.348 -9.182 0.246 1.00 0.00 77 PHE A O 13
ATOM 22815 N N . LEU A 1 78 ? 0.941 -9.882 -1.362 1.00 0.00 78 LEU A N 13
ATOM 22816 C CA . LEU A 1 78 ? 1.896 -10.826 -1.931 1.00 0.00 78 LEU A CA 13
ATOM 22817 C C . LEU A 1 78 ? 2.576 -10.240 -3.161 1.00 0.00 78 LEU A C 13
ATOM 22818 O O . LEU A 1 78 ? 3.196 -10.952 -3.950 1.00 0.00 78 LEU A O 13
ATOM 22834 N N . LYS A 1 79 ? 2.458 -8.930 -3.299 1.00 0.00 79 LYS A N 13
ATOM 22835 C CA . LYS A 1 79 ? 3.060 -8.204 -4.411 1.00 0.00 79 LYS A CA 13
ATOM 22836 C C . LYS A 1 79 ? 3.139 -6.711 -4.092 1.00 0.00 79 LYS A C 13
ATOM 22837 O O . LYS A 1 79 ? 2.188 -6.134 -3.561 1.00 0.00 79 LYS A O 13
ATOM 22856 N N . PRO A 1 80 ? 4.277 -6.060 -4.400 1.00 0.00 80 PRO A N 13
ATOM 22857 C CA . PRO A 1 80 ? 4.466 -4.629 -4.130 1.00 0.00 80 PRO A CA 13
ATOM 22858 C C . PRO A 1 80 ? 3.498 -3.749 -4.915 1.00 0.00 80 PRO A C 13
ATOM 22859 O O . PRO A 1 80 ? 3.679 -3.528 -6.111 1.00 0.00 80 PRO A O 13
ATOM 22870 N N . VAL A 1 81 ? 2.473 -3.242 -4.235 1.00 0.00 81 VAL A N 13
ATOM 22871 C CA . VAL A 1 81 ? 1.489 -2.383 -4.869 1.00 0.00 81 VAL A CA 13
ATOM 22872 C C . VAL A 1 81 ? 2.050 -0.978 -5.074 1.00 0.00 81 VAL A C 13
ATOM 22873 O O . VAL A 1 81 ? 2.807 -0.477 -4.245 1.00 0.00 81 VAL A O 13
ATOM 22886 N N . GLU A 1 82 ? 1.680 -0.351 -6.185 1.00 0.00 82 GLU A N 13
ATOM 22887 C CA . GLU A 1 82 ? 2.159 0.993 -6.494 1.00 0.00 82 GLU A CA 13
ATOM 22888 C C . GLU A 1 82 ? 1.212 2.056 -5.946 1.00 0.00 82 GLU A C 13
ATOM 22889 O O . GLU A 1 82 ? 0.052 2.138 -6.348 1.00 0.00 82 GLU A O 13
ATOM 22901 N N . LEU A 1 83 ? 1.721 2.871 -5.027 1.00 0.00 83 LEU A N 13
ATOM 22902 C CA . LEU A 1 83 ? 0.931 3.937 -4.423 1.00 0.00 83 LEU A CA 13
ATOM 22903 C C . LEU A 1 83 ? 1.455 5.302 -4.867 1.00 0.00 83 LEU A C 13
ATOM 22904 O O . LEU A 1 83 ? 2.602 5.655 -4.598 1.00 0.00 83 LEU A O 13
ATOM 22920 N N . ARG A 1 84 ? 0.612 6.060 -5.563 1.00 0.00 84 ARG A N 13
ATOM 22921 C CA . ARG A 1 84 ? 1.000 7.378 -6.054 1.00 0.00 84 ARG A CA 13
ATOM 22922 C C . ARG A 1 84 ? 0.301 8.492 -5.281 1.00 0.00 84 ARG A C 13
ATOM 22923 O O . ARG A 1 84 ? -0.885 8.393 -4.963 1.00 0.00 84 ARG A O 13
ATOM 22944 N N . LEU A 1 85 ? 1.047 9.553 -4.989 1.00 0.00 85 LEU A N 13
ATOM 22945 C CA . LEU A 1 85 ? 0.509 10.697 -4.259 1.00 0.00 85 LEU A CA 13
ATOM 22946 C C . LEU A 1 85 ? 0.930 12.006 -4.925 1.00 0.00 85 LEU A C 13
ATOM 22947 O O . LEU A 1 85 ? 2.062 12.137 -5.388 1.00 0.00 85 LEU A O 13
ATOM 22963 N N . PRO A 1 86 ? 0.023 12.998 -4.981 1.00 0.00 86 PRO A N 13
ATOM 22964 C CA . PRO A 1 86 ? 0.316 14.295 -5.594 1.00 0.00 86 PRO A CA 13
ATOM 22965 C C . PRO A 1 86 ? 1.200 15.168 -4.711 1.00 0.00 86 PRO A C 13
ATOM 22966 O O . PRO A 1 86 ? 0.882 15.415 -3.547 1.00 0.00 86 PRO A O 13
ATOM 22977 N N . HIS A 1 87 ? 2.312 15.635 -5.270 1.00 0.00 87 HIS A N 13
ATOM 22978 C CA . HIS A 1 87 ? 3.241 16.483 -4.531 1.00 0.00 87 HIS A CA 13
ATOM 22979 C C . HIS A 1 87 ? 2.716 17.912 -4.441 1.00 0.00 87 HIS A C 13
ATOM 22980 O O . HIS A 1 87 ? 2.767 18.536 -3.380 1.00 0.00 87 HIS A O 13
ATOM 22995 N N . CYS A 1 88 ? 2.211 18.422 -5.559 1.00 0.00 88 CYS A N 13
ATOM 22996 C CA . CYS A 1 88 ? 1.675 19.778 -5.607 1.00 0.00 88 CYS A CA 13
ATOM 22997 C C . CYS A 1 88 ? 2.747 20.802 -5.248 1.00 0.00 88 CYS A C 13
ATOM 22998 O O . CYS A 1 88 ? 2.872 21.205 -4.091 1.00 0.00 88 CYS A O 13
ATOM 23006 N N . ASP A 1 89 ? 3.517 21.222 -6.248 1.00 0.00 89 ASP A N 13
ATOM 23007 C CA . ASP A 1 89 ? 4.580 22.199 -6.039 1.00 0.00 89 ASP A CA 13
ATOM 23008 C C . ASP A 1 89 ? 5.294 22.514 -7.351 1.00 0.00 89 ASP A C 13
ATOM 23009 O O . ASP A 1 89 ? 6.408 22.044 -7.590 1.00 0.00 89 ASP A O 13
ATOM 23018 N N . PRO A 1 90 ? 4.657 23.310 -8.227 1.00 0.00 90 PRO A N 13
ATOM 23019 C CA . PRO A 1 90 ? 5.228 23.682 -9.522 1.00 0.00 90 PRO A CA 13
ATOM 23020 C C . PRO A 1 90 ? 6.155 24.893 -9.439 1.00 0.00 90 PRO A C 13
ATOM 23021 O O . PRO A 1 90 ? 6.109 25.778 -10.293 1.00 0.00 90 PRO A O 13
ATOM 23032 N N . LYS A 1 91 ? 7.000 24.924 -8.412 1.00 0.00 91 LYS A N 13
ATOM 23033 C CA . LYS A 1 91 ? 7.938 26.028 -8.229 1.00 0.00 91 LYS A CA 13
ATOM 23034 C C . LYS A 1 91 ? 9.363 25.576 -8.522 1.00 0.00 91 LYS A C 13
ATOM 23035 O O . LYS A 1 91 ? 10.104 26.242 -9.246 1.00 0.00 91 LYS A O 13
ATOM 23054 N N . THR A 1 92 ? 9.735 24.436 -7.954 1.00 0.00 92 THR A N 13
ATOM 23055 C CA . THR A 1 92 ? 11.069 23.874 -8.146 1.00 0.00 92 THR A CA 13
ATOM 23056 C C . THR A 1 92 ? 11.010 22.595 -8.965 1.00 0.00 92 THR A C 13
ATOM 23057 O O . THR A 1 92 ? 12.018 21.925 -9.188 1.00 0.00 92 THR A O 13
ATOM 23068 N N . TRP A 1 93 ? 9.815 22.282 -9.410 1.00 0.00 93 TRP A N 13
ATOM 23069 C CA . TRP A 1 93 ? 9.556 21.100 -10.219 1.00 0.00 93 TRP A CA 13
ATOM 23070 C C . TRP A 1 93 ? 10.441 21.083 -11.457 1.00 0.00 93 TRP A C 13
ATOM 23071 O O . TRP A 1 93 ? 10.808 20.024 -11.966 1.00 0.00 93 TRP A O 13
ATOM 23092 N N . GLN A 1 94 ? 10.749 22.274 -11.945 1.00 0.00 94 GLN A N 13
ATOM 23093 C CA . GLN A 1 94 ? 11.558 22.433 -13.141 1.00 0.00 94 GLN A CA 13
ATOM 23094 C C . GLN A 1 94 ? 13.036 22.583 -12.799 1.00 0.00 94 GLN A C 13
ATOM 23095 O O . GLN A 1 94 ? 13.395 23.180 -11.784 1.00 0.00 94 GLN A O 13
ATOM 23109 N N . ASN A 1 95 ? 13.889 22.032 -13.657 1.00 0.00 95 ASN A N 13
ATOM 23110 C CA . ASN A 1 95 ? 15.332 22.096 -13.459 1.00 0.00 95 ASN A CA 13
ATOM 23111 C C . ASN A 1 95 ? 16.070 21.594 -14.696 1.00 0.00 95 ASN A C 13
ATOM 23112 O O . ASN A 1 95 ? 17.067 22.181 -15.117 1.00 0.00 95 ASN A O 13
ATOM 23123 N N . LYS A 1 96 ? 15.572 20.506 -15.274 1.00 0.00 96 LYS A N 13
ATOM 23124 C CA . LYS A 1 96 ? 16.181 19.923 -16.464 1.00 0.00 96 LYS A CA 13
ATOM 23125 C C . LYS A 1 96 ? 15.126 19.644 -17.532 1.00 0.00 96 LYS A C 13
ATOM 23126 O O . LYS A 1 96 ? 14.008 20.155 -17.461 1.00 0.00 96 LYS A O 13
ATOM 23145 N N . CYS A 1 97 ? 15.487 18.831 -18.522 1.00 0.00 97 CYS A N 13
ATOM 23146 C CA . CYS A 1 97 ? 14.571 18.484 -19.605 1.00 0.00 97 CYS A CA 13
ATOM 23147 C C . CYS A 1 97 ? 14.206 19.714 -20.429 1.00 0.00 97 CYS A C 13
ATOM 23148 O O . CYS A 1 97 ? 14.335 20.847 -19.965 1.00 0.00 97 CYS A O 13
ATOM 23156 N N . LEU A 1 98 ? 13.750 19.482 -21.656 1.00 0.00 98 LEU A N 13
ATOM 23157 C CA . LEU A 1 98 ? 13.365 20.568 -22.549 1.00 0.00 98 LEU A CA 13
ATOM 23158 C C . LEU A 1 98 ? 12.240 21.404 -21.943 1.00 0.00 98 LEU A C 13
ATOM 23159 O O . LEU A 1 98 ? 11.291 20.861 -21.375 1.00 0.00 98 LEU A O 13
ATOM 23175 N N . PRO A 1 99 ? 12.331 22.740 -22.052 1.00 0.00 99 PRO A N 13
ATOM 23176 C CA . PRO A 1 99 ? 11.317 23.649 -21.510 1.00 0.00 99 PRO A CA 13
ATOM 23177 C C . PRO A 1 99 ? 10.054 23.702 -22.368 1.00 0.00 99 PRO A C 13
ATOM 23178 O O . PRO A 1 99 ? 9.003 24.150 -21.912 1.00 0.00 99 PRO A O 13
ATOM 23189 N N . GLY A 1 100 ? 10.167 23.250 -23.614 1.00 0.00 100 GLY A N 13
ATOM 23190 C CA . GLY A 1 100 ? 9.025 23.265 -24.512 1.00 0.00 100 GLY A CA 13
ATOM 23191 C C . GLY A 1 100 ? 8.100 22.081 -24.306 1.00 0.00 100 GLY A C 13
ATOM 23192 O O . GLY A 1 100 ? 6.879 22.238 -24.284 1.00 0.00 100 GLY A O 13
ATOM 23196 N N . ASP A 1 101 ? 8.678 20.894 -24.157 1.00 0.00 101 ASP A N 13
ATOM 23197 C CA . ASP A 1 101 ? 7.892 19.681 -23.958 1.00 0.00 101 ASP A CA 13
ATOM 23198 C C . ASP A 1 101 ? 7.260 19.658 -22.566 1.00 0.00 101 ASP A C 13
ATOM 23199 O O . ASP A 1 101 ? 7.964 19.560 -21.561 1.00 0.00 101 ASP A O 13
ATOM 23208 N N . PRO A 1 102 ? 5.918 19.742 -22.484 1.00 0.00 102 PRO A N 13
ATOM 23209 C CA . PRO A 1 102 ? 5.205 19.726 -21.201 1.00 0.00 102 PRO A CA 13
ATOM 23210 C C . PRO A 1 102 ? 5.523 18.478 -20.387 1.00 0.00 102 PRO A C 13
ATOM 23211 O O . PRO A 1 102 ? 5.453 18.494 -19.159 1.00 0.00 102 PRO A O 13
ATOM 23222 N N . ASN A 1 103 ? 5.885 17.401 -21.076 1.00 0.00 103 ASN A N 13
ATOM 23223 C CA . ASN A 1 103 ? 6.230 16.149 -20.411 1.00 0.00 103 ASN A CA 13
ATOM 23224 C C . ASN A 1 103 ? 7.565 16.274 -19.677 1.00 0.00 103 ASN A C 13
ATOM 23225 O O . ASN A 1 103 ? 7.939 15.404 -18.893 1.00 0.00 103 ASN A O 13
ATOM 23236 N N . TYR A 1 104 ? 8.279 17.366 -19.947 1.00 0.00 104 TYR A N 13
ATOM 23237 C CA . TYR A 1 104 ? 9.576 17.621 -19.329 1.00 0.00 104 TYR A CA 13
ATOM 23238 C C . TYR A 1 104 ? 9.517 17.524 -17.802 1.00 0.00 104 TYR A C 13
ATOM 23239 O O . TYR A 1 104 ? 10.537 17.296 -17.153 1.00 0.00 104 TYR A O 13
ATOM 23257 N N . LEU A 1 105 ? 8.328 17.709 -17.228 1.00 0.00 105 LEU A N 13
ATOM 23258 C CA . LEU A 1 105 ? 8.173 17.650 -15.771 1.00 0.00 105 LEU A CA 13
ATOM 23259 C C . LEU A 1 105 ? 6.740 17.320 -15.337 1.00 0.00 105 LEU A C 13
ATOM 23260 O O . LEU A 1 105 ? 6.527 16.898 -14.198 1.00 0.00 105 LEU A O 13
ATOM 23276 N N . VAL A 1 106 ? 5.754 17.528 -16.211 1.00 0.00 106 VAL A N 13
ATOM 23277 C CA . VAL A 1 106 ? 4.358 17.263 -15.863 1.00 0.00 106 VAL A CA 13
ATOM 23278 C C . VAL A 1 106 ? 4.072 15.769 -15.667 1.00 0.00 106 VAL A C 13
ATOM 23279 O O . VAL A 1 106 ? 2.998 15.288 -16.025 1.00 0.00 106 VAL A O 13
ATOM 23292 N N . GLY A 1 107 ? 5.028 15.038 -15.096 1.00 0.00 107 GLY A N 13
ATOM 23293 C CA . GLY A 1 107 ? 4.839 13.617 -14.869 1.00 0.00 107 GLY A CA 13
ATOM 23294 C C . GLY A 1 107 ? 5.525 13.138 -13.603 1.00 0.00 107 GLY A C 13
ATOM 23295 O O . GLY A 1 107 ? 4.959 12.355 -12.841 1.00 0.00 107 GLY A O 13
ATOM 23299 N N . ALA A 1 108 ? 6.748 13.610 -13.380 1.00 0.00 108 ALA A N 13
ATOM 23300 C CA . ALA A 1 108 ? 7.514 13.227 -12.199 1.00 0.00 108 ALA A CA 13
ATOM 23301 C C . ALA A 1 108 ? 6.814 13.656 -10.913 1.00 0.00 108 ALA A C 13
ATOM 23302 O O . ALA A 1 108 ? 7.104 13.132 -9.837 1.00 0.00 108 ALA A O 13
ATOM 23309 N N . ASN A 1 109 ? 5.895 14.612 -11.026 1.00 0.00 109 ASN A N 13
ATOM 23310 C CA . ASN A 1 109 ? 5.160 15.107 -9.867 1.00 0.00 109 ASN A CA 13
ATOM 23311 C C . ASN A 1 109 ? 4.315 14.003 -9.238 1.00 0.00 109 ASN A C 13
ATOM 23312 O O . ASN A 1 109 ? 3.110 13.920 -9.475 1.00 0.00 109 ASN A O 13
ATOM 23323 N N . CYS A 1 110 ? 4.957 13.159 -8.436 1.00 0.00 110 CYS A N 13
ATOM 23324 C CA . CYS A 1 110 ? 4.268 12.056 -7.769 1.00 0.00 110 CYS A CA 13
ATOM 23325 C C . CYS A 1 110 ? 5.260 11.185 -7.005 1.00 0.00 110 CYS A C 13
ATOM 23326 O O . CYS A 1 110 ? 6.291 10.784 -7.546 1.00 0.00 110 CYS A O 13
ATOM 23334 N N . VAL A 1 111 ? 4.943 10.896 -5.747 1.00 0.00 111 VAL A N 13
ATOM 23335 C CA . VAL A 1 111 ? 5.811 10.071 -4.914 1.00 0.00 111 VAL A CA 13
ATOM 23336 C C . VAL A 1 111 ? 5.538 8.587 -5.134 1.00 0.00 111 VAL A C 13
ATOM 23337 O O . VAL A 1 111 ? 4.488 8.075 -4.741 1.00 0.00 111 VAL A O 13
ATOM 23350 N N . SER A 1 112 ? 6.489 7.897 -5.749 1.00 0.00 112 SER A N 13
ATOM 23351 C CA . SER A 1 112 ? 6.345 6.472 -6.001 1.00 0.00 112 SER A CA 13
ATOM 23352 C C . SER A 1 112 ? 6.681 5.681 -4.743 1.00 0.00 112 SER A C 13
ATOM 23353 O O . SER A 1 112 ? 7.849 5.543 -4.378 1.00 0.00 112 SER A O 13
ATOM 23361 N N . VAL A 1 113 ? 5.652 5.169 -4.080 1.00 0.00 113 VAL A N 13
ATOM 23362 C CA . VAL A 1 113 ? 5.839 4.400 -2.859 1.00 0.00 113 VAL A CA 13
ATOM 23363 C C . VAL A 1 113 ? 5.175 3.030 -2.970 1.00 0.00 113 VAL A C 13
ATOM 23364 O O . VAL A 1 113 ? 3.972 2.929 -3.208 1.00 0.00 113 VAL A O 13
ATOM 23377 N N . LEU A 1 114 ? 5.968 1.978 -2.801 1.00 0.00 114 LEU A N 13
ATOM 23378 C CA . LEU A 1 114 ? 5.454 0.618 -2.889 1.00 0.00 114 LEU A CA 13
ATOM 23379 C C . LEU A 1 114 ? 4.991 0.119 -1.525 1.00 0.00 114 LEU A C 13
ATOM 23380 O O . LEU A 1 114 ? 5.674 0.306 -0.518 1.00 0.00 114 LEU A O 13
ATOM 23396 N N . ILE A 1 115 ? 3.826 -0.518 -1.502 1.00 0.00 115 ILE A N 13
ATOM 23397 C CA . ILE A 1 115 ? 3.270 -1.045 -0.262 1.00 0.00 115 ILE A CA 13
ATOM 23398 C C . ILE A 1 115 ? 2.929 -2.523 -0.401 1.00 0.00 115 ILE A C 13
ATOM 23399 O O . ILE A 1 115 ? 2.045 -2.899 -1.170 1.00 0.00 115 ILE A O 13
ATOM 23415 N N . ASP A 1 116 ? 3.617 -3.359 0.367 1.00 0.00 116 ASP A N 13
ATOM 23416 C CA . ASP A 1 116 ? 3.362 -4.791 0.343 1.00 0.00 116 ASP A CA 13
ATOM 23417 C C . ASP A 1 116 ? 2.861 -5.266 1.699 1.00 0.00 116 ASP A C 13
ATOM 23418 O O . ASP A 1 116 ? 2.817 -6.464 1.976 1.00 0.00 116 ASP A O 13
ATOM 23427 N N . HIS A 1 117 ? 2.474 -4.308 2.529 1.00 0.00 117 HIS A N 13
ATOM 23428 C CA . HIS A 1 117 ? 1.960 -4.595 3.865 1.00 0.00 117 HIS A CA 13
ATOM 23429 C C . HIS A 1 117 ? 1.211 -3.393 4.427 1.00 0.00 117 HIS A C 13
ATOM 23430 O O . HIS A 1 117 ? 1.738 -2.279 4.450 1.00 0.00 117 HIS A O 13
ATOM 23445 N N . PHE A 1 118 ? -0.015 -3.620 4.883 1.00 0.00 118 PHE A N 13
ATOM 23446 C CA . PHE A 1 118 ? -0.825 -2.547 5.448 1.00 0.00 118 PHE A CA 13
ATOM 23447 C C . PHE A 1 118 ? -0.952 -2.695 6.961 1.00 0.00 118 PHE A C 13
ATOM 23448 O O . PHE A 1 118 ? -1.641 -1.857 7.580 1.00 0.00 118 PHE A O 13
ATOM 23466 N N . THR A 1 1 ? -17.556 18.549 6.258 1.00 0.00 1 THR A N 14
ATOM 23467 C CA . THR A 1 1 ? -16.543 19.133 5.338 1.00 0.00 1 THR A CA 14
ATOM 23468 C C . THR A 1 1 ? -16.386 18.283 4.081 1.00 0.00 1 THR A C 14
ATOM 23469 O O . THR A 1 1 ? -16.969 17.206 3.970 1.00 0.00 1 THR A O 14
ATOM 23482 N N . VAL A 1 2 ? -15.592 18.778 3.137 1.00 0.00 2 VAL A N 14
ATOM 23483 C CA . VAL A 1 2 ? -15.357 18.065 1.887 1.00 0.00 2 VAL A CA 14
ATOM 23484 C C . VAL A 1 2 ? -14.110 17.192 1.979 1.00 0.00 2 VAL A C 14
ATOM 23485 O O . VAL A 1 2 ? -13.064 17.634 2.457 1.00 0.00 2 VAL A O 14
ATOM 23498 N N . VAL A 1 3 ? -14.224 15.952 1.518 1.00 0.00 3 VAL A N 14
ATOM 23499 C CA . VAL A 1 3 ? -13.102 15.021 1.547 1.00 0.00 3 VAL A CA 14
ATOM 23500 C C . VAL A 1 3 ? -13.182 14.033 0.389 1.00 0.00 3 VAL A C 14
ATOM 23501 O O . VAL A 1 3 ? -14.271 13.660 -0.048 1.00 0.00 3 VAL A O 14
ATOM 23514 N N . ALA A 1 4 ? -12.022 13.605 -0.099 1.00 0.00 4 ALA A N 14
ATOM 23515 C CA . ALA A 1 4 ? -11.965 12.652 -1.197 1.00 0.00 4 ALA A CA 14
ATOM 23516 C C . ALA A 1 4 ? -11.850 11.231 -0.663 1.00 0.00 4 ALA A C 14
ATOM 23517 O O . ALA A 1 4 ? -10.876 10.889 0.007 1.00 0.00 4 ALA A O 14
ATOM 23524 N N . THR A 1 5 ? -12.846 10.405 -0.956 1.00 0.00 5 THR A N 14
ATOM 23525 C CA . THR A 1 5 ? -12.848 9.024 -0.493 1.00 0.00 5 THR A CA 14
ATOM 23526 C C . THR A 1 5 ? -12.932 8.055 -1.667 1.00 0.00 5 THR A C 14
ATOM 23527 O O . THR A 1 5 ? -13.611 8.318 -2.659 1.00 0.00 5 THR A O 14
ATOM 23538 N N . ALA A 1 6 ? -12.236 6.931 -1.541 1.00 0.00 6 ALA A N 14
ATOM 23539 C CA . ALA A 1 6 ? -12.229 5.918 -2.587 1.00 0.00 6 ALA A CA 14
ATOM 23540 C C . ALA A 1 6 ? -12.312 4.517 -1.991 1.00 0.00 6 ALA A C 14
ATOM 23541 O O . ALA A 1 6 ? -11.352 4.023 -1.401 1.00 0.00 6 ALA A O 14
ATOM 23548 N N . ARG A 1 7 ? -13.468 3.883 -2.155 1.00 0.00 7 ARG A N 14
ATOM 23549 C CA . ARG A 1 7 ? -13.685 2.537 -1.641 1.00 0.00 7 ARG A CA 14
ATOM 23550 C C . ARG A 1 7 ? -13.806 1.547 -2.799 1.00 0.00 7 ARG A C 14
ATOM 23551 O O . ARG A 1 7 ? -14.484 1.826 -3.787 1.00 0.00 7 ARG A O 14
ATOM 23572 N N . GLY A 1 8 ? -13.152 0.393 -2.681 1.00 0.00 8 GLY A N 14
ATOM 23573 C CA . GLY A 1 8 ? -13.227 -0.594 -3.747 1.00 0.00 8 GLY A CA 14
ATOM 23574 C C . GLY A 1 8 ? -12.629 -1.933 -3.365 1.00 0.00 8 GLY A C 14
ATOM 23575 O O . GLY A 1 8 ? -11.686 -2.003 -2.579 1.00 0.00 8 GLY A O 14
ATOM 23579 N N . ILE A 1 9 ? -13.174 -3.001 -3.940 1.00 0.00 9 ILE A N 14
ATOM 23580 C CA . ILE A 1 9 ? -12.688 -4.349 -3.673 1.00 0.00 9 ILE A CA 14
ATOM 23581 C C . ILE A 1 9 ? -11.874 -4.867 -4.853 1.00 0.00 9 ILE A C 14
ATOM 23582 O O . ILE A 1 9 ? -12.238 -4.654 -6.010 1.00 0.00 9 ILE A O 14
ATOM 23598 N N . PHE A 1 10 ? -10.767 -5.541 -4.560 1.00 0.00 10 PHE A N 14
ATOM 23599 C CA . PHE A 1 10 ? -9.905 -6.075 -5.607 1.00 0.00 10 PHE A CA 14
ATOM 23600 C C . PHE A 1 10 ? -9.628 -7.560 -5.397 1.00 0.00 10 PHE A C 14
ATOM 23601 O O . PHE A 1 10 ? -10.019 -8.141 -4.385 1.00 0.00 10 PHE A O 14
ATOM 23618 N N . ASN A 1 11 ? -8.952 -8.164 -6.368 1.00 0.00 11 ASN A N 14
ATOM 23619 C CA . ASN A 1 11 ? -8.616 -9.580 -6.307 1.00 0.00 11 ASN A CA 14
ATOM 23620 C C . ASN A 1 11 ? -7.289 -9.848 -7.008 1.00 0.00 11 ASN A C 14
ATOM 23621 O O . ASN A 1 11 ? -6.726 -8.960 -7.649 1.00 0.00 11 ASN A O 14
ATOM 23632 N N . SER A 1 12 ? -6.792 -11.077 -6.882 1.00 0.00 12 SER A N 14
ATOM 23633 C CA . SER A 1 12 ? -5.528 -11.467 -7.504 1.00 0.00 12 SER A CA 14
ATOM 23634 C C . SER A 1 12 ? -5.444 -10.978 -8.950 1.00 0.00 12 SER A C 14
ATOM 23635 O O . SER A 1 12 ? -4.356 -10.724 -9.467 1.00 0.00 12 SER A O 14
ATOM 23643 N N . ASN A 1 13 ? -6.599 -10.849 -9.597 1.00 0.00 13 ASN A N 14
ATOM 23644 C CA . ASN A 1 13 ? -6.657 -10.393 -10.982 1.00 0.00 13 ASN A CA 14
ATOM 23645 C C . ASN A 1 13 ? -5.976 -9.035 -11.142 1.00 0.00 13 ASN A C 14
ATOM 23646 O O . ASN A 1 13 ? -5.411 -8.738 -12.195 1.00 0.00 13 ASN A O 14
ATOM 23657 N N . GLY A 1 14 ? -6.032 -8.216 -10.098 1.00 0.00 14 GLY A N 14
ATOM 23658 C CA . GLY A 1 14 ? -5.416 -6.903 -10.152 1.00 0.00 14 GLY A CA 14
ATOM 23659 C C . GLY A 1 14 ? -6.434 -5.784 -10.233 1.00 0.00 14 GLY A C 14
ATOM 23660 O O . GLY A 1 14 ? -7.640 -6.032 -10.282 1.00 0.00 14 GLY A O 14
ATOM 23664 N N . GLY A 1 15 ? -5.948 -4.547 -10.244 1.00 0.00 15 GLY A N 14
ATOM 23665 C CA . GLY A 1 15 ? -6.833 -3.399 -10.319 1.00 0.00 15 GLY A CA 14
ATOM 23666 C C . GLY A 1 15 ? -6.270 -2.194 -9.591 1.00 0.00 15 GLY A C 14
ATOM 23667 O O . GLY A 1 15 ? -5.357 -2.327 -8.776 1.00 0.00 15 GLY A O 14
ATOM 23671 N N . VAL A 1 16 ? -6.808 -1.014 -9.886 1.00 0.00 16 VAL A N 14
ATOM 23672 C CA . VAL A 1 16 ? -6.342 0.212 -9.248 1.00 0.00 16 VAL A CA 14
ATOM 23673 C C . VAL A 1 16 ? -7.445 0.886 -8.450 1.00 0.00 16 VAL A C 14
ATOM 23674 O O . VAL A 1 16 ? -8.630 0.751 -8.757 1.00 0.00 16 VAL A O 14
ATOM 23687 N N . LEU A 1 17 ? -7.035 1.642 -7.443 1.00 0.00 17 LEU A N 14
ATOM 23688 C CA . LEU A 1 17 ? -7.966 2.384 -6.604 1.00 0.00 17 LEU A CA 14
ATOM 23689 C C . LEU A 1 17 ? -7.599 3.861 -6.638 1.00 0.00 17 LEU A C 14
ATOM 23690 O O . LEU A 1 17 ? -6.664 4.289 -5.964 1.00 0.00 17 LEU A O 14
ATOM 23706 N N . SER A 1 18 ? -8.323 4.629 -7.444 1.00 0.00 18 SER A N 14
ATOM 23707 C CA . SER A 1 18 ? -8.047 6.054 -7.586 1.00 0.00 18 SER A CA 14
ATOM 23708 C C . SER A 1 18 ? -9.239 6.905 -7.162 1.00 0.00 18 SER A C 14
ATOM 23709 O O . SER A 1 18 ? -10.391 6.499 -7.305 1.00 0.00 18 SER A O 14
ATOM 23717 N N . SER A 1 19 ? -8.944 8.096 -6.652 1.00 0.00 19 SER A N 14
ATOM 23718 C CA . SER A 1 19 ? -9.979 9.025 -6.219 1.00 0.00 19 SER A CA 14
ATOM 23719 C C . SER A 1 19 ? -9.922 10.301 -7.049 1.00 0.00 19 SER A C 14
ATOM 23720 O O . SER A 1 19 ? -9.124 11.199 -6.774 1.00 0.00 19 SER A O 14
ATOM 23728 N N . ILE A 1 20 ? -10.768 10.371 -8.070 1.00 0.00 20 ILE A N 14
ATOM 23729 C CA . ILE A 1 20 ? -10.814 11.532 -8.954 1.00 0.00 20 ILE A CA 14
ATOM 23730 C C . ILE A 1 20 ? -10.950 12.831 -8.165 1.00 0.00 20 ILE A C 14
ATOM 23731 O O . ILE A 1 20 ? -10.539 13.895 -8.629 1.00 0.00 20 ILE A O 14
ATOM 23747 N N . GLU A 1 21 ? -11.532 12.741 -6.974 1.00 0.00 21 GLU A N 14
ATOM 23748 C CA . GLU A 1 21 ? -11.724 13.912 -6.131 1.00 0.00 21 GLU A CA 14
ATOM 23749 C C . GLU A 1 21 ? -10.390 14.559 -5.766 1.00 0.00 21 GLU A C 14
ATOM 23750 O O . GLU A 1 21 ? -10.233 15.776 -5.862 1.00 0.00 21 GLU A O 14
ATOM 23762 N N . THR A 1 22 ? -9.431 13.740 -5.341 1.00 0.00 22 THR A N 14
ATOM 23763 C CA . THR A 1 22 ? -8.115 14.245 -4.958 1.00 0.00 22 THR A CA 14
ATOM 23764 C C . THR A 1 22 ? -7.070 13.929 -6.024 1.00 0.00 22 THR A C 14
ATOM 23765 O O . THR A 1 22 ? -6.364 14.821 -6.494 1.00 0.00 22 THR A O 14
ATOM 23776 N N . GLY A 1 23 ? -6.975 12.659 -6.401 1.00 0.00 23 GLY A N 14
ATOM 23777 C CA . GLY A 1 23 ? -6.009 12.257 -7.410 1.00 0.00 23 GLY A CA 14
ATOM 23778 C C . GLY A 1 23 ? -5.214 11.030 -7.003 1.00 0.00 23 GLY A C 14
ATOM 23779 O O . GLY A 1 23 ? -4.863 10.204 -7.845 1.00 0.00 23 GLY A O 14
ATOM 23783 N N . VAL A 1 24 ? -4.928 10.908 -5.708 1.00 0.00 24 VAL A N 14
ATOM 23784 C CA . VAL A 1 24 ? -4.168 9.770 -5.196 1.00 0.00 24 VAL A CA 14
ATOM 23785 C C . VAL A 1 24 ? -4.819 8.454 -5.606 1.00 0.00 24 VAL A C 14
ATOM 23786 O O . VAL A 1 24 ? -6.043 8.325 -5.584 1.00 0.00 24 VAL A O 14
ATOM 23799 N N . SER A 1 25 ? -3.997 7.478 -5.982 1.00 0.00 25 SER A N 14
ATOM 23800 C CA . SER A 1 25 ? -4.507 6.179 -6.399 1.00 0.00 25 SER A CA 14
ATOM 23801 C C . SER A 1 25 ? -3.598 5.047 -5.931 1.00 0.00 25 SER A C 14
ATOM 23802 O O . SER A 1 25 ? -2.469 5.283 -5.499 1.00 0.00 25 SER A O 14
ATOM 23810 N N . ILE A 1 26 ? -4.093 3.816 -6.033 1.00 0.00 26 ILE A N 14
ATOM 23811 C CA . ILE A 1 26 ? -3.322 2.644 -5.631 1.00 0.00 26 ILE A CA 14
ATOM 23812 C C . ILE A 1 26 ? -3.421 1.549 -6.684 1.00 0.00 26 ILE A C 14
ATOM 23813 O O . ILE A 1 26 ? -4.491 0.984 -6.905 1.00 0.00 26 ILE A O 14
ATOM 23829 N N . ILE A 1 27 ? -2.303 1.246 -7.330 1.00 0.00 27 ILE A N 14
ATOM 23830 C CA . ILE A 1 27 ? -2.279 0.213 -8.356 1.00 0.00 27 ILE A CA 14
ATOM 23831 C C . ILE A 1 27 ? -1.945 -1.147 -7.750 1.00 0.00 27 ILE A C 14
ATOM 23832 O O . ILE A 1 27 ? -0.905 -1.316 -7.114 1.00 0.00 27 ILE A O 14
ATOM 23848 N N . ILE A 1 28 ? -2.836 -2.113 -7.953 1.00 0.00 28 ILE A N 14
ATOM 23849 C CA . ILE A 1 28 ? -2.637 -3.457 -7.426 1.00 0.00 28 ILE A CA 14
ATOM 23850 C C . ILE A 1 28 ? -2.353 -4.451 -8.548 1.00 0.00 28 ILE A C 14
ATOM 23851 O O . ILE A 1 28 ? -3.275 -4.989 -9.158 1.00 0.00 28 ILE A O 14
ATOM 23867 N N . PRO A 1 29 ? -1.065 -4.715 -8.835 1.00 0.00 29 PRO A N 14
ATOM 23868 C CA . PRO A 1 29 ? -0.673 -5.656 -9.890 1.00 0.00 29 PRO A CA 14
ATOM 23869 C C . PRO A 1 29 ? -1.102 -7.083 -9.572 1.00 0.00 29 PRO A C 14
ATOM 23870 O O . PRO A 1 29 ? -1.208 -7.464 -8.406 1.00 0.00 29 PRO A O 14
ATOM 23881 N N . GLN A 1 30 ? -1.352 -7.868 -10.615 1.00 0.00 30 GLN A N 14
ATOM 23882 C CA . GLN A 1 30 ? -1.773 -9.255 -10.445 1.00 0.00 30 GLN A CA 14
ATOM 23883 C C . GLN A 1 30 ? -0.795 -10.018 -9.557 1.00 0.00 30 GLN A C 14
ATOM 23884 O O . GLN A 1 30 ? 0.325 -10.321 -9.967 1.00 0.00 30 GLN A O 14
ATOM 23898 N N . GLY A 1 31 ? -1.228 -10.328 -8.339 1.00 0.00 31 GLY A N 14
ATOM 23899 C CA . GLY A 1 31 ? -0.379 -11.056 -7.415 1.00 0.00 31 GLY A CA 14
ATOM 23900 C C . GLY A 1 31 ? -0.370 -10.461 -6.017 1.00 0.00 31 GLY A C 14
ATOM 23901 O O . GLY A 1 31 ? 0.267 -11.004 -5.116 1.00 0.00 31 GLY A O 14
ATOM 23905 N N . ALA A 1 32 ? -1.073 -9.346 -5.831 1.00 0.00 32 ALA A N 14
ATOM 23906 C CA . ALA A 1 32 ? -1.132 -8.690 -4.527 1.00 0.00 32 ALA A CA 14
ATOM 23907 C C . ALA A 1 32 ? -2.175 -9.344 -3.626 1.00 0.00 32 ALA A C 14
ATOM 23908 O O . ALA A 1 32 ? -2.067 -9.292 -2.402 1.00 0.00 32 ALA A O 14
ATOM 23915 N N . ILE A 1 33 ? -3.181 -9.962 -4.237 1.00 0.00 33 ILE A N 14
ATOM 23916 C CA . ILE A 1 33 ? -4.236 -10.632 -3.490 1.00 0.00 33 ILE A CA 14
ATOM 23917 C C . ILE A 1 33 ? -4.333 -12.101 -3.899 1.00 0.00 33 ILE A C 14
ATOM 23918 O O . ILE A 1 33 ? -4.164 -12.437 -5.072 1.00 0.00 33 ILE A O 14
ATOM 23934 N N . PRO A 1 34 ? -4.600 -13.004 -2.938 1.00 0.00 34 PRO A N 14
ATOM 23935 C CA . PRO A 1 34 ? -4.708 -14.440 -3.217 1.00 0.00 34 PRO A CA 14
ATOM 23936 C C . PRO A 1 34 ? -5.800 -14.755 -4.234 1.00 0.00 34 PRO A C 14
ATOM 23937 O O . PRO A 1 34 ? -6.750 -13.989 -4.397 1.00 0.00 34 PRO A O 14
ATOM 23948 N N . GLU A 1 35 ? -5.655 -15.887 -4.916 1.00 0.00 35 GLU A N 14
ATOM 23949 C CA . GLU A 1 35 ? -6.628 -16.305 -5.919 1.00 0.00 35 GLU A CA 14
ATOM 23950 C C . GLU A 1 35 ? -7.941 -16.720 -5.264 1.00 0.00 35 GLU A C 14
ATOM 23951 O O . GLU A 1 35 ? -7.962 -17.154 -4.113 1.00 0.00 35 GLU A O 14
ATOM 23963 N N . GLY A 1 36 ? -9.034 -16.580 -6.006 1.00 0.00 36 GLY A N 14
ATOM 23964 C CA . GLY A 1 36 ? -10.337 -16.943 -5.481 1.00 0.00 36 GLY A CA 14
ATOM 23965 C C . GLY A 1 36 ? -10.695 -16.173 -4.224 1.00 0.00 36 GLY A C 14
ATOM 23966 O O . GLY A 1 36 ? -11.510 -16.627 -3.423 1.00 0.00 36 GLY A O 14
ATOM 23970 N N . VAL A 1 37 ? -10.084 -15.004 -4.053 1.00 0.00 37 VAL A N 14
ATOM 23971 C CA . VAL A 1 37 ? -10.345 -14.172 -2.885 1.00 0.00 37 VAL A CA 14
ATOM 23972 C C . VAL A 1 37 ? -10.627 -12.731 -3.288 1.00 0.00 37 VAL A C 14
ATOM 23973 O O . VAL A 1 37 ? -10.275 -12.296 -4.384 1.00 0.00 37 VAL A O 14
ATOM 23986 N N . GLU A 1 38 ? -11.251 -11.992 -2.380 1.00 0.00 38 GLU A N 14
ATOM 23987 C CA . GLU A 1 38 ? -11.570 -10.593 -2.616 1.00 0.00 38 GLU A CA 14
ATOM 23988 C C . GLU A 1 38 ? -11.132 -9.752 -1.424 1.00 0.00 38 GLU A C 14
ATOM 23989 O O . GLU A 1 38 ? -11.668 -9.892 -0.325 1.00 0.00 38 GLU A O 14
ATOM 24001 N N . GLN A 1 39 ? -10.150 -8.888 -1.642 1.00 0.00 39 GLN A N 14
ATOM 24002 C CA . GLN A 1 39 ? -9.638 -8.038 -0.578 1.00 0.00 39 GLN A CA 14
ATOM 24003 C C . GLN A 1 39 ? -10.147 -6.607 -0.732 1.00 0.00 39 GLN A C 14
ATOM 24004 O O . GLN A 1 39 ? -9.760 -5.897 -1.661 1.00 0.00 39 GLN A O 14
ATOM 24018 N N . GLU A 1 40 ? -11.015 -6.192 0.184 1.00 0.00 40 GLU A N 14
ATOM 24019 C CA . GLU A 1 40 ? -11.578 -4.847 0.149 1.00 0.00 40 GLU A CA 14
ATOM 24020 C C . GLU A 1 40 ? -10.525 -3.805 0.514 1.00 0.00 40 GLU A C 14
ATOM 24021 O O . GLU A 1 40 ? -9.879 -3.899 1.559 1.00 0.00 40 GLU A O 14
ATOM 24033 N N . ILE A 1 41 ? -10.356 -2.809 -0.352 1.00 0.00 41 ILE A N 14
ATOM 24034 C CA . ILE A 1 41 ? -9.384 -1.750 -0.117 1.00 0.00 41 ILE A CA 14
ATOM 24035 C C . ILE A 1 41 ? -10.007 -0.378 -0.340 1.00 0.00 41 ILE A C 14
ATOM 24036 O O . ILE A 1 41 ? -10.679 -0.144 -1.344 1.00 0.00 41 ILE A O 14
ATOM 24052 N N . TYR A 1 42 ? -9.775 0.525 0.602 1.00 0.00 42 TYR A N 14
ATOM 24053 C CA . TYR A 1 42 ? -10.309 1.876 0.513 1.00 0.00 42 TYR A CA 14
ATOM 24054 C C . TYR A 1 42 ? -9.373 2.858 1.196 1.00 0.00 42 TYR A C 14
ATOM 24055 O O . TYR A 1 42 ? -8.387 2.456 1.811 1.00 0.00 42 TYR A O 14
ATOM 24073 N N . PHE A 1 43 ? -9.679 4.145 1.094 1.00 0.00 43 PHE A N 14
ATOM 24074 C CA . PHE A 1 43 ? -8.843 5.162 1.723 1.00 0.00 43 PHE A CA 14
ATOM 24075 C C . PHE A 1 43 ? -9.441 6.557 1.575 1.00 0.00 43 PHE A C 14
ATOM 24076 O O . PHE A 1 43 ? -10.471 6.740 0.927 1.00 0.00 43 PHE A O 14
ATOM 24093 N N . LYS A 1 44 ? -8.783 7.536 2.189 1.00 0.00 44 LYS A N 14
ATOM 24094 C CA . LYS A 1 44 ? -9.239 8.918 2.141 1.00 0.00 44 LYS A CA 14
ATOM 24095 C C . LYS A 1 44 ? -8.086 9.863 1.819 1.00 0.00 44 LYS A C 14
ATOM 24096 O O . LYS A 1 44 ? -6.939 9.608 2.187 1.00 0.00 44 LYS A O 14
ATOM 24115 N N . VAL A 1 45 ? -8.401 10.957 1.135 1.00 0.00 45 VAL A N 14
ATOM 24116 C CA . VAL A 1 45 ? -7.401 11.949 0.763 1.00 0.00 45 VAL A CA 14
ATOM 24117 C C . VAL A 1 45 ? -7.976 13.359 0.866 1.00 0.00 45 VAL A C 14
ATOM 24118 O O . VAL A 1 45 ? -9.125 13.599 0.495 1.00 0.00 45 VAL A O 14
ATOM 24131 N N . CYS A 1 46 ? -7.173 14.289 1.376 1.00 0.00 46 CYS A N 14
ATOM 24132 C CA . CYS A 1 46 ? -7.611 15.671 1.529 1.00 0.00 46 CYS A CA 14
ATOM 24133 C C . CYS A 1 46 ? -6.460 16.565 1.975 1.00 0.00 46 CYS A C 14
ATOM 24134 O O . CYS A 1 46 ? -5.555 16.121 2.682 1.00 0.00 46 CYS A O 14
ATOM 24142 N N . ARG A 1 47 ? -6.499 17.826 1.559 1.00 0.00 47 ARG A N 14
ATOM 24143 C CA . ARG A 1 47 ? -5.459 18.782 1.918 1.00 0.00 47 ARG A CA 14
ATOM 24144 C C . ARG A 1 47 ? -5.498 19.091 3.412 1.00 0.00 47 ARG A C 14
ATOM 24145 O O . ARG A 1 47 ? -6.566 19.129 4.021 1.00 0.00 47 ARG A O 14
ATOM 24166 N N . ASP A 1 48 ? -4.323 19.312 3.996 1.00 0.00 48 ASP A N 14
ATOM 24167 C CA . ASP A 1 48 ? -4.221 19.617 5.419 1.00 0.00 48 ASP A CA 14
ATOM 24168 C C . ASP A 1 48 ? -4.694 18.440 6.266 1.00 0.00 48 ASP A C 14
ATOM 24169 O O . ASP A 1 48 ? -5.810 17.949 6.095 1.00 0.00 48 ASP A O 14
ATOM 24178 N N . ASN A 1 49 ? -3.837 17.991 7.177 1.00 0.00 49 ASN A N 14
ATOM 24179 C CA . ASN A 1 49 ? -4.164 16.870 8.049 1.00 0.00 49 ASN A CA 14
ATOM 24180 C C . ASN A 1 49 ? -4.817 17.348 9.342 1.00 0.00 49 ASN A C 14
ATOM 24181 O O . ASN A 1 49 ? -5.691 16.676 9.893 1.00 0.00 49 ASN A O 14
ATOM 24192 N N . SER A 1 50 ? -4.386 18.508 9.826 1.00 0.00 50 SER A N 14
ATOM 24193 C CA . SER A 1 50 ? -4.929 19.070 11.059 1.00 0.00 50 SER A CA 14
ATOM 24194 C C . SER A 1 50 ? -6.303 19.687 10.825 1.00 0.00 50 SER A C 14
ATOM 24195 O O . SER A 1 50 ? -7.128 19.748 11.736 1.00 0.00 50 SER A O 14
ATOM 24203 N N . ILE A 1 51 ? -6.544 20.144 9.601 1.00 0.00 51 ILE A N 14
ATOM 24204 C CA . ILE A 1 51 ? -7.822 20.753 9.254 1.00 0.00 51 ILE A CA 14
ATOM 24205 C C . ILE A 1 51 ? -8.908 19.697 9.049 1.00 0.00 51 ILE A C 14
ATOM 24206 O O . ILE A 1 51 ? -10.067 20.031 8.801 1.00 0.00 51 ILE A O 14
ATOM 24222 N N . LEU A 1 52 ? -8.532 18.424 9.151 1.00 0.00 52 LEU A N 14
ATOM 24223 C CA . LEU A 1 52 ? -9.484 17.333 8.972 1.00 0.00 52 LEU A CA 14
ATOM 24224 C C . LEU A 1 52 ? -8.907 16.011 9.483 1.00 0.00 52 LEU A C 14
ATOM 24225 O O . LEU A 1 52 ? -7.801 15.625 9.107 1.00 0.00 52 LEU A O 14
ATOM 24241 N N . PRO A 1 53 ? -9.651 15.297 10.348 1.00 0.00 53 PRO A N 14
ATOM 24242 C CA . PRO A 1 53 ? -9.201 14.016 10.902 1.00 0.00 53 PRO A CA 14
ATOM 24243 C C . PRO A 1 53 ? -9.233 12.894 9.866 1.00 0.00 53 PRO A C 14
ATOM 24244 O O . PRO A 1 53 ? -9.749 13.073 8.763 1.00 0.00 53 PRO A O 14
ATOM 24255 N N . PRO A 1 54 ? -8.676 11.718 10.207 1.00 0.00 54 PRO A N 14
ATOM 24256 C CA . PRO A 1 54 ? -8.644 10.566 9.299 1.00 0.00 54 PRO A CA 14
ATOM 24257 C C . PRO A 1 54 ? -10.043 10.093 8.916 1.00 0.00 54 PRO A C 14
ATOM 24258 O O . PRO A 1 54 ? -11.040 10.557 9.469 1.00 0.00 54 PRO A O 14
ATOM 24269 N N . LEU A 1 55 ? -10.108 9.164 7.966 1.00 0.00 55 LEU A N 14
ATOM 24270 C CA . LEU A 1 55 ? -11.384 8.629 7.505 1.00 0.00 55 LEU A CA 14
ATOM 24271 C C . LEU A 1 55 ? -12.064 7.816 8.601 1.00 0.00 55 LEU A C 14
ATOM 24272 O O . LEU A 1 55 ? -13.118 8.198 9.110 1.00 0.00 55 LEU A O 14
ATOM 24288 N N . ASP A 1 56 ? -11.453 6.696 8.957 1.00 0.00 56 ASP A N 14
ATOM 24289 C CA . ASP A 1 56 ? -11.994 5.823 9.991 1.00 0.00 56 ASP A CA 14
ATOM 24290 C C . ASP A 1 56 ? -10.872 5.164 10.790 1.00 0.00 56 ASP A C 14
ATOM 24291 O O . ASP A 1 56 ? -10.088 4.385 10.250 1.00 0.00 56 ASP A O 14
ATOM 24300 N N . LYS A 1 57 ? -10.803 5.487 12.077 1.00 0.00 57 LYS A N 14
ATOM 24301 C CA . LYS A 1 57 ? -9.777 4.932 12.951 1.00 0.00 57 LYS A CA 14
ATOM 24302 C C . LYS A 1 57 ? -10.056 3.465 13.268 1.00 0.00 57 LYS A C 14
ATOM 24303 O O . LYS A 1 57 ? -9.201 2.603 13.070 1.00 0.00 57 LYS A O 14
ATOM 24322 N N . GLU A 1 58 ? -11.256 3.191 13.769 1.00 0.00 58 GLU A N 14
ATOM 24323 C CA . GLU A 1 58 ? -11.648 1.831 14.124 1.00 0.00 58 GLU A CA 14
ATOM 24324 C C . GLU A 1 58 ? -11.566 0.898 12.921 1.00 0.00 58 GLU A C 14
ATOM 24325 O O . GLU A 1 58 ? -10.894 -0.132 12.964 1.00 0.00 58 GLU A O 14
ATOM 24337 N N . LYS A 1 59 ? -12.256 1.267 11.853 1.00 0.00 59 LYS A N 14
ATOM 24338 C CA . LYS A 1 59 ? -12.272 0.465 10.634 1.00 0.00 59 LYS A CA 14
ATOM 24339 C C . LYS A 1 59 ? -10.860 0.244 10.097 1.00 0.00 59 LYS A C 14
ATOM 24340 O O . LYS A 1 59 ? -10.593 -0.747 9.419 1.00 0.00 59 LYS A O 14
ATOM 24359 N N . GLY A 1 60 ? -9.956 1.170 10.406 1.00 0.00 60 GLY A N 14
ATOM 24360 C CA . GLY A 1 60 ? -8.588 1.047 9.943 1.00 0.00 60 GLY A CA 14
ATOM 24361 C C . GLY A 1 60 ? -7.933 2.389 9.695 1.00 0.00 60 GLY A C 14
ATOM 24362 O O . GLY A 1 60 ? -8.297 3.102 8.759 1.00 0.00 60 GLY A O 14
ATOM 24366 N N . GLU A 1 61 ? -6.964 2.738 10.534 1.00 0.00 61 GLU A N 14
ATOM 24367 C CA . GLU A 1 61 ? -6.256 4.005 10.400 1.00 0.00 61 GLU A CA 14
ATOM 24368 C C . GLU A 1 61 ? -4.795 3.783 10.025 1.00 0.00 61 GLU A C 14
ATOM 24369 O O . GLU A 1 61 ? -3.979 3.395 10.862 1.00 0.00 61 GLU A O 14
ATOM 24381 N N . THR A 1 62 ? -4.471 4.041 8.762 1.00 0.00 62 THR A N 14
ATOM 24382 C CA . THR A 1 62 ? -3.107 3.882 8.274 1.00 0.00 62 THR A CA 14
ATOM 24383 C C . THR A 1 62 ? -2.712 5.072 7.407 1.00 0.00 62 THR A C 14
ATOM 24384 O O . THR A 1 62 ? -3.010 5.111 6.214 1.00 0.00 62 THR A O 14
ATOM 24395 N N . LEU A 1 63 ? -2.049 6.046 8.020 1.00 0.00 63 LEU A N 14
ATOM 24396 C CA . LEU A 1 63 ? -1.623 7.243 7.307 1.00 0.00 63 LEU A CA 14
ATOM 24397 C C . LEU A 1 63 ? -0.338 6.987 6.522 1.00 0.00 63 LEU A C 14
ATOM 24398 O O . LEU A 1 63 ? 0.549 6.269 6.984 1.00 0.00 63 LEU A O 14
ATOM 24414 N N . LEU A 1 64 ? -0.244 7.575 5.331 1.00 0.00 64 LEU A N 14
ATOM 24415 C CA . LEU A 1 64 ? 0.934 7.404 4.484 1.00 0.00 64 LEU A CA 14
ATOM 24416 C C . LEU A 1 64 ? 1.515 8.754 4.068 1.00 0.00 64 LEU A C 14
ATOM 24417 O O . LEU A 1 64 ? 2.683 9.047 4.326 1.00 0.00 64 LEU A O 14
ATOM 24433 N N . SER A 1 65 ? 0.690 9.573 3.420 1.00 0.00 65 SER A N 14
ATOM 24434 C CA . SER A 1 65 ? 1.111 10.894 2.960 1.00 0.00 65 SER A CA 14
ATOM 24435 C C . SER A 1 65 ? 0.688 11.967 3.966 1.00 0.00 65 SER A C 14
ATOM 24436 O O . SER A 1 65 ? 0.171 11.640 5.034 1.00 0.00 65 SER A O 14
ATOM 24444 N N . PRO A 1 66 ? 0.891 13.270 3.649 1.00 0.00 66 PRO A N 14
ATOM 24445 C CA . PRO A 1 66 ? 0.510 14.363 4.549 1.00 0.00 66 PRO A CA 14
ATOM 24446 C C . PRO A 1 66 ? -0.844 14.110 5.201 1.00 0.00 66 PRO A C 14
ATOM 24447 O O . PRO A 1 66 ? -1.003 14.265 6.412 1.00 0.00 66 PRO A O 14
ATOM 24458 N N . LEU A 1 67 ? -1.805 13.683 4.391 1.00 0.00 67 LEU A N 14
ATOM 24459 C CA . LEU A 1 67 ? -3.134 13.361 4.886 1.00 0.00 67 LEU A CA 14
ATOM 24460 C C . LEU A 1 67 ? -3.799 12.330 3.992 1.00 0.00 67 LEU A C 14
ATOM 24461 O O . LEU A 1 67 ? -4.581 12.666 3.104 1.00 0.00 67 LEU A O 14
ATOM 24477 N N . VAL A 1 68 ? -3.489 11.072 4.245 1.00 0.00 68 VAL A N 14
ATOM 24478 C CA . VAL A 1 68 ? -4.063 9.979 3.486 1.00 0.00 68 VAL A CA 14
ATOM 24479 C C . VAL A 1 68 ? -4.272 8.786 4.399 1.00 0.00 68 VAL A C 14
ATOM 24480 O O . VAL A 1 68 ? -3.323 8.257 4.969 1.00 0.00 68 VAL A O 14
ATOM 24493 N N . ALA A 1 69 ? -5.522 8.380 4.547 1.00 0.00 69 ALA A N 14
ATOM 24494 C CA . ALA A 1 69 ? -5.858 7.265 5.416 1.00 0.00 69 ALA A CA 14
ATOM 24495 C C . ALA A 1 69 ? -6.248 6.028 4.619 1.00 0.00 69 ALA A C 14
ATOM 24496 O O . ALA A 1 69 ? -7.314 5.982 4.006 1.00 0.00 69 ALA A O 14
ATOM 24503 N N . ALA A 1 70 ? -5.376 5.023 4.635 1.00 0.00 70 ALA A N 14
ATOM 24504 C CA . ALA A 1 70 ? -5.626 3.781 3.914 1.00 0.00 70 ALA A CA 14
ATOM 24505 C C . ALA A 1 70 ? -6.895 3.100 4.416 1.00 0.00 70 ALA A C 14
ATOM 24506 O O . ALA A 1 70 ? -7.632 3.658 5.230 1.00 0.00 70 ALA A O 14
ATOM 24513 N N . GLY A 1 71 ? -7.149 1.891 3.921 1.00 0.00 71 GLY A N 14
ATOM 24514 C CA . GLY A 1 71 ? -8.333 1.155 4.328 1.00 0.00 71 GLY A CA 14
ATOM 24515 C C . GLY A 1 71 ? -8.176 0.505 5.692 1.00 0.00 71 GLY A C 14
ATOM 24516 O O . GLY A 1 71 ? -7.826 1.178 6.660 1.00 0.00 71 GLY A O 14
ATOM 24520 N N . PRO A 1 72 ? -8.424 -0.814 5.803 1.00 0.00 72 PRO A N 14
ATOM 24521 C CA . PRO A 1 72 ? -8.297 -1.530 7.075 1.00 0.00 72 PRO A CA 14
ATOM 24522 C C . PRO A 1 72 ? -6.854 -1.577 7.566 1.00 0.00 72 PRO A C 14
ATOM 24523 O O . PRO A 1 72 ? -5.936 -1.867 6.798 1.00 0.00 72 PRO A O 14
ATOM 24534 N N . HIS A 1 73 ? -6.659 -1.289 8.848 1.00 0.00 73 HIS A N 14
ATOM 24535 C CA . HIS A 1 73 ? -5.325 -1.298 9.435 1.00 0.00 73 HIS A CA 14
ATOM 24536 C C . HIS A 1 73 ? -4.733 -2.700 9.402 1.00 0.00 73 HIS A C 14
ATOM 24537 O O . HIS A 1 73 ? -5.192 -3.598 10.110 1.00 0.00 73 HIS A O 14
ATOM 24552 N N . GLY A 1 74 ? -3.710 -2.882 8.576 1.00 0.00 74 GLY A N 14
ATOM 24553 C CA . GLY A 1 74 ? -3.068 -4.176 8.464 1.00 0.00 74 GLY A CA 14
ATOM 24554 C C . GLY A 1 74 ? -3.653 -5.022 7.349 1.00 0.00 74 GLY A C 14
ATOM 24555 O O . GLY A 1 74 ? -4.507 -5.874 7.593 1.00 0.00 74 GLY A O 14
ATOM 24559 N N . LEU A 1 75 ? -3.181 -4.800 6.126 1.00 0.00 75 LEU A N 14
ATOM 24560 C CA . LEU A 1 75 ? -3.655 -5.563 4.982 1.00 0.00 75 LEU A CA 14
ATOM 24561 C C . LEU A 1 75 ? -2.468 -6.076 4.173 1.00 0.00 75 LEU A C 14
ATOM 24562 O O . LEU A 1 75 ? -2.036 -5.456 3.201 1.00 0.00 75 LEU A O 14
ATOM 24578 N N . LYS A 1 76 ? -1.940 -7.214 4.610 1.00 0.00 76 LYS A N 14
ATOM 24579 C CA . LYS A 1 76 ? -0.794 -7.846 3.965 1.00 0.00 76 LYS A CA 14
ATOM 24580 C C . LYS A 1 76 ? -1.044 -8.042 2.471 1.00 0.00 76 LYS A C 14
ATOM 24581 O O . LYS A 1 76 ? -2.189 -8.157 2.032 1.00 0.00 76 LYS A O 14
ATOM 24600 N N . PHE A 1 77 ? 0.034 -8.087 1.701 1.00 0.00 77 PHE A N 14
ATOM 24601 C CA . PHE A 1 77 ? -0.059 -8.278 0.259 1.00 0.00 77 PHE A CA 14
ATOM 24602 C C . PHE A 1 77 ? 0.985 -9.281 -0.218 1.00 0.00 77 PHE A C 14
ATOM 24603 O O . PHE A 1 77 ? 2.099 -9.324 0.302 1.00 0.00 77 PHE A O 14
ATOM 24620 N N . LEU A 1 78 ? 0.623 -10.085 -1.213 1.00 0.00 78 LEU A N 14
ATOM 24621 C CA . LEU A 1 78 ? 1.540 -11.082 -1.756 1.00 0.00 78 LEU A CA 14
ATOM 24622 C C . LEU A 1 78 ? 2.280 -10.545 -2.975 1.00 0.00 78 LEU A C 14
ATOM 24623 O O . LEU A 1 78 ? 2.859 -11.301 -3.756 1.00 0.00 78 LEU A O 14
ATOM 24639 N N . LYS A 1 79 ? 2.264 -9.230 -3.112 1.00 0.00 79 LYS A N 14
ATOM 24640 C CA . LYS A 1 79 ? 2.938 -8.554 -4.214 1.00 0.00 79 LYS A CA 14
ATOM 24641 C C . LYS A 1 79 ? 3.117 -7.071 -3.892 1.00 0.00 79 LYS A C 14
ATOM 24642 O O . LYS A 1 79 ? 2.200 -6.427 -3.384 1.00 0.00 79 LYS A O 14
ATOM 24661 N N . PRO A 1 80 ? 4.304 -6.503 -4.177 1.00 0.00 80 PRO A N 14
ATOM 24662 C CA . PRO A 1 80 ? 4.584 -5.090 -3.901 1.00 0.00 80 PRO A CA 14
ATOM 24663 C C . PRO A 1 80 ? 3.695 -4.150 -4.710 1.00 0.00 80 PRO A C 14
ATOM 24664 O O . PRO A 1 80 ? 3.985 -3.855 -5.870 1.00 0.00 80 PRO A O 14
ATOM 24675 N N . VAL A 1 81 ? 2.615 -3.676 -4.093 1.00 0.00 81 VAL A N 14
ATOM 24676 C CA . VAL A 1 81 ? 1.700 -2.767 -4.758 1.00 0.00 81 VAL A CA 14
ATOM 24677 C C . VAL A 1 81 ? 2.327 -1.381 -4.895 1.00 0.00 81 VAL A C 14
ATOM 24678 O O . VAL A 1 81 ? 3.205 -1.013 -4.117 1.00 0.00 81 VAL A O 14
ATOM 24691 N N . GLU A 1 82 ? 1.877 -0.617 -5.885 1.00 0.00 82 GLU A N 14
ATOM 24692 C CA . GLU A 1 82 ? 2.413 0.725 -6.107 1.00 0.00 82 GLU A CA 14
ATOM 24693 C C . GLU A 1 82 ? 1.378 1.796 -5.777 1.00 0.00 82 GLU A C 14
ATOM 24694 O O . GLU A 1 82 ? 0.332 1.884 -6.419 1.00 0.00 82 GLU A O 14
ATOM 24706 N N . LEU A 1 83 ? 1.685 2.610 -4.772 1.00 0.00 83 LEU A N 14
ATOM 24707 C CA . LEU A 1 83 ? 0.792 3.684 -4.347 1.00 0.00 83 LEU A CA 14
ATOM 24708 C C . LEU A 1 83 ? 1.323 5.036 -4.823 1.00 0.00 83 LEU A C 14
ATOM 24709 O O . LEU A 1 83 ? 2.493 5.359 -4.622 1.00 0.00 83 LEU A O 14
ATOM 24725 N N . ARG A 1 84 ? 0.457 5.820 -5.462 1.00 0.00 84 ARG A N 14
ATOM 24726 C CA . ARG A 1 84 ? 0.849 7.129 -5.972 1.00 0.00 84 ARG A CA 14
ATOM 24727 C C . ARG A 1 84 ? 0.142 8.254 -5.221 1.00 0.00 84 ARG A C 14
ATOM 24728 O O . ARG A 1 84 ? -1.086 8.277 -5.124 1.00 0.00 84 ARG A O 14
ATOM 24749 N N . LEU A 1 85 ? 0.930 9.192 -4.699 1.00 0.00 85 LEU A N 14
ATOM 24750 C CA . LEU A 1 85 ? 0.391 10.332 -3.964 1.00 0.00 85 LEU A CA 14
ATOM 24751 C C . LEU A 1 85 ? 1.133 11.614 -4.338 1.00 0.00 85 LEU A C 14
ATOM 24752 O O . LEU A 1 85 ? 2.285 11.571 -4.769 1.00 0.00 85 LEU A O 14
ATOM 24768 N N . PRO A 1 86 ? 0.477 12.777 -4.177 1.00 0.00 86 PRO A N 14
ATOM 24769 C CA . PRO A 1 86 ? 1.076 14.076 -4.502 1.00 0.00 86 PRO A CA 14
ATOM 24770 C C . PRO A 1 86 ? 2.477 14.240 -3.919 1.00 0.00 86 PRO A C 14
ATOM 24771 O O . PRO A 1 86 ? 2.765 13.766 -2.821 1.00 0.00 86 PRO A O 14
ATOM 24782 N N . HIS A 1 87 ? 3.343 14.917 -4.666 1.00 0.00 87 HIS A N 14
ATOM 24783 C CA . HIS A 1 87 ? 4.716 15.150 -4.231 1.00 0.00 87 HIS A CA 14
ATOM 24784 C C . HIS A 1 87 ? 4.786 16.296 -3.226 1.00 0.00 87 HIS A C 14
ATOM 24785 O O . HIS A 1 87 ? 5.696 16.352 -2.398 1.00 0.00 87 HIS A O 14
ATOM 24800 N N . CYS A 1 88 ? 3.821 17.209 -3.303 1.00 0.00 88 CYS A N 14
ATOM 24801 C CA . CYS A 1 88 ? 3.775 18.356 -2.400 1.00 0.00 88 CYS A CA 14
ATOM 24802 C C . CYS A 1 88 ? 4.928 19.314 -2.680 1.00 0.00 88 CYS A C 14
ATOM 24803 O O . CYS A 1 88 ? 5.668 19.144 -3.649 1.00 0.00 88 CYS A O 14
ATOM 24811 N N . ASP A 1 89 ? 5.074 20.324 -1.827 1.00 0.00 89 ASP A N 14
ATOM 24812 C CA . ASP A 1 89 ? 6.138 21.310 -1.986 1.00 0.00 89 ASP A CA 14
ATOM 24813 C C . ASP A 1 89 ? 5.979 22.067 -3.303 1.00 0.00 89 ASP A C 14
ATOM 24814 O O . ASP A 1 89 ? 6.416 21.594 -4.353 1.00 0.00 89 ASP A O 14
ATOM 24823 N N . PRO A 1 90 ? 5.342 23.252 -3.271 1.00 0.00 90 PRO A N 14
ATOM 24824 C CA . PRO A 1 90 ? 5.118 24.070 -4.460 1.00 0.00 90 PRO A CA 14
ATOM 24825 C C . PRO A 1 90 ? 6.304 24.973 -4.791 1.00 0.00 90 PRO A C 14
ATOM 24826 O O . PRO A 1 90 ? 6.126 26.096 -5.261 1.00 0.00 90 PRO A O 14
ATOM 24837 N N . LYS A 1 91 ? 7.512 24.477 -4.552 1.00 0.00 91 LYS A N 14
ATOM 24838 C CA . LYS A 1 91 ? 8.725 25.238 -4.835 1.00 0.00 91 LYS A CA 14
ATOM 24839 C C . LYS A 1 91 ? 9.484 24.656 -6.029 1.00 0.00 91 LYS A C 14
ATOM 24840 O O . LYS A 1 91 ? 10.396 25.289 -6.561 1.00 0.00 91 LYS A O 14
ATOM 24859 N N . THR A 1 92 ? 9.115 23.443 -6.435 1.00 0.00 92 THR A N 14
ATOM 24860 C CA . THR A 1 92 ? 9.776 22.769 -7.552 1.00 0.00 92 THR A CA 14
ATOM 24861 C C . THR A 1 92 ? 8.789 22.398 -8.653 1.00 0.00 92 THR A C 14
ATOM 24862 O O . THR A 1 92 ? 9.088 21.583 -9.527 1.00 0.00 92 THR A O 14
ATOM 24873 N N . TRP A 1 93 ? 7.620 23.000 -8.597 1.00 0.00 93 TRP A N 14
ATOM 24874 C CA . TRP A 1 93 ? 6.569 22.745 -9.576 1.00 0.00 93 TRP A CA 14
ATOM 24875 C C . TRP A 1 93 ? 6.601 23.784 -10.694 1.00 0.00 93 TRP A C 14
ATOM 24876 O O . TRP A 1 93 ? 6.329 23.473 -11.853 1.00 0.00 93 TRP A O 14
ATOM 24897 N N . GLN A 1 94 ? 6.924 25.020 -10.332 1.00 0.00 94 GLN A N 14
ATOM 24898 C CA . GLN A 1 94 ? 6.981 26.107 -11.300 1.00 0.00 94 GLN A CA 14
ATOM 24899 C C . GLN A 1 94 ? 8.424 26.468 -11.638 1.00 0.00 94 GLN A C 14
ATOM 24900 O O . GLN A 1 94 ? 9.172 26.950 -10.786 1.00 0.00 94 GLN A O 14
ATOM 24914 N N . ASN A 1 95 ? 8.806 26.232 -12.889 1.00 0.00 95 ASN A N 14
ATOM 24915 C CA . ASN A 1 95 ? 10.158 26.531 -13.348 1.00 0.00 95 ASN A CA 14
ATOM 24916 C C . ASN A 1 95 ? 10.207 26.616 -14.870 1.00 0.00 95 ASN A C 14
ATOM 24917 O O . ASN A 1 95 ? 10.818 27.528 -15.431 1.00 0.00 95 ASN A O 14
ATOM 24928 N N . LYS A 1 96 ? 9.560 25.663 -15.534 1.00 0.00 96 LYS A N 14
ATOM 24929 C CA . LYS A 1 96 ? 9.532 25.632 -16.993 1.00 0.00 96 LYS A CA 14
ATOM 24930 C C . LYS A 1 96 ? 8.290 24.902 -17.496 1.00 0.00 96 LYS A C 14
ATOM 24931 O O . LYS A 1 96 ? 8.334 24.217 -18.518 1.00 0.00 96 LYS A O 14
ATOM 24950 N N . CYS A 1 97 ? 7.185 25.054 -16.773 1.00 0.00 97 CYS A N 14
ATOM 24951 C CA . CYS A 1 97 ? 5.931 24.411 -17.147 1.00 0.00 97 CYS A CA 14
ATOM 24952 C C . CYS A 1 97 ? 4.830 25.447 -17.360 1.00 0.00 97 CYS A C 14
ATOM 24953 O O . CYS A 1 97 ? 5.038 26.639 -17.141 1.00 0.00 97 CYS A O 14
ATOM 24961 N N . LEU A 1 98 ? 3.660 24.982 -17.787 1.00 0.00 98 LEU A N 14
ATOM 24962 C CA . LEU A 1 98 ? 2.530 25.871 -18.026 1.00 0.00 98 LEU A CA 14
ATOM 24963 C C . LEU A 1 98 ? 1.717 26.074 -16.748 1.00 0.00 98 LEU A C 14
ATOM 24964 O O . LEU A 1 98 ? 1.329 25.106 -16.093 1.00 0.00 98 LEU A O 14
ATOM 24980 N N . PRO A 1 99 ? 1.449 27.339 -16.373 1.00 0.00 99 PRO A N 14
ATOM 24981 C CA . PRO A 1 99 ? 0.681 27.656 -15.165 1.00 0.00 99 PRO A CA 14
ATOM 24982 C C . PRO A 1 99 ? -0.820 27.451 -15.350 1.00 0.00 99 PRO A C 14
ATOM 24983 O O . PRO A 1 99 ? -1.575 27.435 -14.377 1.00 0.00 99 PRO A O 14
ATOM 24994 N N . GLY A 1 100 ? -1.250 27.300 -16.600 1.00 0.00 100 GLY A N 14
ATOM 24995 C CA . GLY A 1 100 ? -2.661 27.105 -16.877 1.00 0.00 100 GLY A CA 14
ATOM 24996 C C . GLY A 1 100 ? -2.990 25.681 -17.288 1.00 0.00 100 GLY A C 14
ATOM 24997 O O . GLY A 1 100 ? -4.138 25.249 -17.182 1.00 0.00 100 GLY A O 14
ATOM 25001 N N . ASP A 1 101 ? -1.984 24.950 -17.758 1.00 0.00 101 ASP A N 14
ATOM 25002 C CA . ASP A 1 101 ? -2.181 23.570 -18.187 1.00 0.00 101 ASP A CA 14
ATOM 25003 C C . ASP A 1 101 ? -2.347 22.643 -16.983 1.00 0.00 101 ASP A C 14
ATOM 25004 O O . ASP A 1 101 ? -1.623 22.763 -15.995 1.00 0.00 101 ASP A O 14
ATOM 25013 N N . PRO A 1 102 ? -3.306 21.703 -17.050 1.00 0.00 102 PRO A N 14
ATOM 25014 C CA . PRO A 1 102 ? -3.561 20.756 -15.958 1.00 0.00 102 PRO A CA 14
ATOM 25015 C C . PRO A 1 102 ? -2.438 19.735 -15.810 1.00 0.00 102 PRO A C 14
ATOM 25016 O O . PRO A 1 102 ? -2.205 19.211 -14.721 1.00 0.00 102 PRO A O 14
ATOM 25027 N N . ASN A 1 103 ? -1.734 19.464 -16.905 1.00 0.00 103 ASN A N 14
ATOM 25028 C CA . ASN A 1 103 ? -0.625 18.516 -16.884 1.00 0.00 103 ASN A CA 14
ATOM 25029 C C . ASN A 1 103 ? 0.511 19.036 -16.004 1.00 0.00 103 ASN A C 14
ATOM 25030 O O . ASN A 1 103 ? 1.407 18.284 -15.618 1.00 0.00 103 ASN A O 14
ATOM 25041 N N . TYR A 1 104 ? 0.463 20.329 -15.692 1.00 0.00 104 TYR A N 14
ATOM 25042 C CA . TYR A 1 104 ? 1.472 20.972 -14.861 1.00 0.00 104 TYR A CA 14
ATOM 25043 C C . TYR A 1 104 ? 1.618 20.282 -13.500 1.00 0.00 104 TYR A C 14
ATOM 25044 O O . TYR A 1 104 ? 2.619 20.474 -12.808 1.00 0.00 104 TYR A O 14
ATOM 25062 N N . LEU A 1 105 ? 0.615 19.497 -13.109 1.00 0.00 105 LEU A N 14
ATOM 25063 C CA . LEU A 1 105 ? 0.643 18.810 -11.818 1.00 0.00 105 LEU A CA 14
ATOM 25064 C C . LEU A 1 105 ? -0.262 17.576 -11.798 1.00 0.00 105 LEU A C 14
ATOM 25065 O O . LEU A 1 105 ? -0.014 16.639 -11.039 1.00 0.00 105 LEU A O 14
ATOM 25081 N N . VAL A 1 106 ? -1.321 17.581 -12.607 1.00 0.00 106 VAL A N 14
ATOM 25082 C CA . VAL A 1 106 ? -2.260 16.462 -12.643 1.00 0.00 106 VAL A CA 14
ATOM 25083 C C . VAL A 1 106 ? -1.636 15.182 -13.219 1.00 0.00 106 VAL A C 14
ATOM 25084 O O . VAL A 1 106 ? -2.307 14.425 -13.921 1.00 0.00 106 VAL A O 14
ATOM 25097 N N . GLY A 1 107 ? -0.361 14.937 -12.926 1.00 0.00 107 GLY A N 14
ATOM 25098 C CA . GLY A 1 107 ? 0.298 13.747 -13.433 1.00 0.00 107 GLY A CA 14
ATOM 25099 C C . GLY A 1 107 ? 1.785 13.736 -13.142 1.00 0.00 107 GLY A C 14
ATOM 25100 O O . GLY A 1 107 ? 2.374 12.678 -12.922 1.00 0.00 107 GLY A O 14
ATOM 25104 N N . ALA A 1 108 ? 2.395 14.916 -13.142 1.00 0.00 108 ALA A N 14
ATOM 25105 C CA . ALA A 1 108 ? 3.824 15.038 -12.878 1.00 0.00 108 ALA A CA 14
ATOM 25106 C C . ALA A 1 108 ? 4.116 14.953 -11.384 1.00 0.00 108 ALA A C 14
ATOM 25107 O O . ALA A 1 108 ? 5.162 14.449 -10.974 1.00 0.00 108 ALA A O 14
ATOM 25114 N N . ASN A 1 109 ? 3.187 15.450 -10.574 1.00 0.00 109 ASN A N 14
ATOM 25115 C CA . ASN A 1 109 ? 3.346 15.429 -9.125 1.00 0.00 109 ASN A CA 14
ATOM 25116 C C . ASN A 1 109 ? 2.801 14.133 -8.535 1.00 0.00 109 ASN A C 14
ATOM 25117 O O . ASN A 1 109 ? 1.600 14.007 -8.292 1.00 0.00 109 ASN A O 14
ATOM 25128 N N . CYS A 1 110 ? 3.690 13.171 -8.306 1.00 0.00 110 CYS A N 14
ATOM 25129 C CA . CYS A 1 110 ? 3.298 11.885 -7.745 1.00 0.00 110 CYS A CA 14
ATOM 25130 C C . CYS A 1 110 ? 4.517 11.108 -7.258 1.00 0.00 110 CYS A C 14
ATOM 25131 O O . CYS A 1 110 ? 5.581 11.152 -7.875 1.00 0.00 110 CYS A O 14
ATOM 25139 N N . VAL A 1 111 ? 4.356 10.393 -6.147 1.00 0.00 111 VAL A N 14
ATOM 25140 C CA . VAL A 1 111 ? 5.443 9.605 -5.581 1.00 0.00 111 VAL A CA 14
ATOM 25141 C C . VAL A 1 111 ? 5.159 8.112 -5.692 1.00 0.00 111 VAL A C 14
ATOM 25142 O O . VAL A 1 111 ? 4.062 7.654 -5.370 1.00 0.00 111 VAL A O 14
ATOM 25155 N N . SER A 1 112 ? 6.155 7.352 -6.133 1.00 0.00 112 SER A N 14
ATOM 25156 C CA . SER A 1 112 ? 6.003 5.910 -6.261 1.00 0.00 112 SER A CA 14
ATOM 25157 C C . SER A 1 112 ? 6.421 5.228 -4.965 1.00 0.00 112 SER A C 14
ATOM 25158 O O . SER A 1 112 ? 7.610 5.124 -4.661 1.00 0.00 112 SER A O 14
ATOM 25166 N N . VAL A 1 113 ? 5.437 4.770 -4.200 1.00 0.00 113 VAL A N 14
ATOM 25167 C CA . VAL A 1 113 ? 5.704 4.108 -2.930 1.00 0.00 113 VAL A CA 14
ATOM 25168 C C . VAL A 1 113 ? 5.171 2.679 -2.935 1.00 0.00 113 VAL A C 14
ATOM 25169 O O . VAL A 1 113 ? 3.988 2.446 -3.182 1.00 0.00 113 VAL A O 14
ATOM 25182 N N . LEU A 1 114 ? 6.054 1.723 -2.668 1.00 0.00 114 LEU A N 14
ATOM 25183 C CA . LEU A 1 114 ? 5.672 0.318 -2.650 1.00 0.00 114 LEU A CA 14
ATOM 25184 C C . LEU A 1 114 ? 5.104 -0.080 -1.293 1.00 0.00 114 LEU A C 14
ATOM 25185 O O . LEU A 1 114 ? 5.633 0.299 -0.248 1.00 0.00 114 LEU A O 14
ATOM 25201 N N . ILE A 1 115 ? 4.022 -0.850 -1.322 1.00 0.00 115 ILE A N 14
ATOM 25202 C CA . ILE A 1 115 ? 3.376 -1.309 -0.098 1.00 0.00 115 ILE A CA 14
ATOM 25203 C C . ILE A 1 115 ? 3.142 -2.813 -0.128 1.00 0.00 115 ILE A C 14
ATOM 25204 O O . ILE A 1 115 ? 2.478 -3.337 -1.026 1.00 0.00 115 ILE A O 14
ATOM 25220 N N . ASP A 1 116 ? 3.677 -3.497 0.874 1.00 0.00 116 ASP A N 14
ATOM 25221 C CA . ASP A 1 116 ? 3.518 -4.938 0.994 1.00 0.00 116 ASP A CA 14
ATOM 25222 C C . ASP A 1 116 ? 2.999 -5.289 2.380 1.00 0.00 116 ASP A C 14
ATOM 25223 O O . ASP A 1 116 ? 3.221 -6.391 2.883 1.00 0.00 116 ASP A O 14
ATOM 25232 N N . HIS A 1 117 ? 2.307 -4.335 2.994 1.00 0.00 117 HIS A N 14
ATOM 25233 C CA . HIS A 1 117 ? 1.751 -4.525 4.328 1.00 0.00 117 HIS A CA 14
ATOM 25234 C C . HIS A 1 117 ? 1.034 -3.267 4.800 1.00 0.00 117 HIS A C 14
ATOM 25235 O O . HIS A 1 117 ? 1.671 -2.288 5.189 1.00 0.00 117 HIS A O 14
ATOM 25250 N N . PHE A 1 118 ? -0.293 -3.297 4.767 1.00 0.00 118 PHE A N 14
ATOM 25251 C CA . PHE A 1 118 ? -1.087 -2.151 5.193 1.00 0.00 118 PHE A CA 14
ATOM 25252 C C . PHE A 1 118 ? -1.229 -2.118 6.710 1.00 0.00 118 PHE A C 14
ATOM 25253 O O . PHE A 1 118 ? -0.434 -2.796 7.393 1.00 0.00 118 PHE A O 14
ATOM 25271 N N . THR A 1 1 ? -15.517 20.698 4.198 1.00 0.00 1 THR A N 15
ATOM 25272 C CA . THR A 1 1 ? -16.191 21.076 2.927 1.00 0.00 1 THR A CA 15
ATOM 25273 C C . THR A 1 1 ? -16.374 19.862 2.021 1.00 0.00 1 THR A C 15
ATOM 25274 O O . THR A 1 1 ? -17.499 19.441 1.750 1.00 0.00 1 THR A O 15
ATOM 25287 N N . VAL A 1 2 ? -15.260 19.305 1.555 1.00 0.00 2 VAL A N 15
ATOM 25288 C CA . VAL A 1 2 ? -15.297 18.142 0.680 1.00 0.00 2 VAL A CA 15
ATOM 25289 C C . VAL A 1 2 ? -14.047 17.284 0.860 1.00 0.00 2 VAL A C 15
ATOM 25290 O O . VAL A 1 2 ? -12.982 17.790 1.213 1.00 0.00 2 VAL A O 15
ATOM 25303 N N . VAL A 1 3 ? -14.184 15.986 0.614 1.00 0.00 3 VAL A N 15
ATOM 25304 C CA . VAL A 1 3 ? -13.064 15.062 0.750 1.00 0.00 3 VAL A CA 15
ATOM 25305 C C . VAL A 1 3 ? -13.076 14.017 -0.359 1.00 0.00 3 VAL A C 15
ATOM 25306 O O . VAL A 1 3 ? -14.123 13.709 -0.927 1.00 0.00 3 VAL A O 15
ATOM 25319 N N . ALA A 1 4 ? -11.903 13.467 -0.654 1.00 0.00 4 ALA A N 15
ATOM 25320 C CA . ALA A 1 4 ? -11.779 12.446 -1.685 1.00 0.00 4 ALA A CA 15
ATOM 25321 C C . ALA A 1 4 ? -11.677 11.065 -1.053 1.00 0.00 4 ALA A C 15
ATOM 25322 O O . ALA A 1 4 ? -10.740 10.784 -0.309 1.00 0.00 4 ALA A O 15
ATOM 25329 N N . THR A 1 5 ? -12.646 10.207 -1.345 1.00 0.00 5 THR A N 15
ATOM 25330 C CA . THR A 1 5 ? -12.651 8.860 -0.792 1.00 0.00 5 THR A CA 15
ATOM 25331 C C . THR A 1 5 ? -13.005 7.831 -1.857 1.00 0.00 5 THR A C 15
ATOM 25332 O O . THR A 1 5 ? -13.839 8.080 -2.728 1.00 0.00 5 THR A O 15
ATOM 25343 N N . ALA A 1 6 ? -12.364 6.672 -1.776 1.00 0.00 6 ALA A N 15
ATOM 25344 C CA . ALA A 1 6 ? -12.603 5.595 -2.727 1.00 0.00 6 ALA A CA 15
ATOM 25345 C C . ALA A 1 6 ? -12.566 4.240 -2.031 1.00 0.00 6 ALA A C 15
ATOM 25346 O O . ALA A 1 6 ? -11.566 3.877 -1.410 1.00 0.00 6 ALA A O 15
ATOM 25353 N N . ARG A 1 7 ? -13.662 3.497 -2.136 1.00 0.00 7 ARG A N 15
ATOM 25354 C CA . ARG A 1 7 ? -13.757 2.181 -1.515 1.00 0.00 7 ARG A CA 15
ATOM 25355 C C . ARG A 1 7 ? -14.177 1.130 -2.538 1.00 0.00 7 ARG A C 15
ATOM 25356 O O . ARG A 1 7 ? -15.150 1.317 -3.269 1.00 0.00 7 ARG A O 15
ATOM 25377 N N . GLY A 1 8 ? -13.440 0.024 -2.588 1.00 0.00 8 GLY A N 15
ATOM 25378 C CA . GLY A 1 8 ? -13.759 -1.034 -3.527 1.00 0.00 8 GLY A CA 15
ATOM 25379 C C . GLY A 1 8 ? -12.963 -2.299 -3.274 1.00 0.00 8 GLY A C 15
ATOM 25380 O O . GLY A 1 8 ? -11.794 -2.237 -2.892 1.00 0.00 8 GLY A O 15
ATOM 25384 N N . ILE A 1 9 ? -13.595 -3.447 -3.491 1.00 0.00 9 ILE A N 15
ATOM 25385 C CA . ILE A 1 9 ? -12.935 -4.731 -3.287 1.00 0.00 9 ILE A CA 15
ATOM 25386 C C . ILE A 1 9 ? -12.039 -5.074 -4.473 1.00 0.00 9 ILE A C 15
ATOM 25387 O O . ILE A 1 9 ? -12.286 -4.632 -5.594 1.00 0.00 9 ILE A O 15
ATOM 25403 N N . PHE A 1 10 ? -10.997 -5.858 -4.217 1.00 0.00 10 PHE A N 15
ATOM 25404 C CA . PHE A 1 10 ? -10.067 -6.251 -5.269 1.00 0.00 10 PHE A CA 15
ATOM 25405 C C . PHE A 1 10 ? -9.846 -7.761 -5.278 1.00 0.00 10 PHE A C 15
ATOM 25406 O O . PHE A 1 10 ? -9.997 -8.430 -4.255 1.00 0.00 10 PHE A O 15
ATOM 25423 N N . ASN A 1 11 ? -9.487 -8.285 -6.445 1.00 0.00 11 ASN A N 15
ATOM 25424 C CA . ASN A 1 11 ? -9.243 -9.712 -6.609 1.00 0.00 11 ASN A CA 15
ATOM 25425 C C . ASN A 1 11 ? -7.815 -9.961 -7.081 1.00 0.00 11 ASN A C 15
ATOM 25426 O O . ASN A 1 11 ? -7.084 -9.022 -7.395 1.00 0.00 11 ASN A O 15
ATOM 25437 N N . SER A 1 12 ? -7.419 -11.233 -7.123 1.00 0.00 12 SER A N 15
ATOM 25438 C CA . SER A 1 12 ? -6.073 -11.609 -7.554 1.00 0.00 12 SER A CA 15
ATOM 25439 C C . SER A 1 12 ? -5.657 -10.835 -8.803 1.00 0.00 12 SER A C 15
ATOM 25440 O O . SER A 1 12 ? -4.475 -10.555 -9.006 1.00 0.00 12 SER A O 15
ATOM 25448 N N . ASN A 1 13 ? -6.635 -10.486 -9.634 1.00 0.00 13 ASN A N 15
ATOM 25449 C CA . ASN A 1 13 ? -6.367 -9.736 -10.855 1.00 0.00 13 ASN A CA 15
ATOM 25450 C C . ASN A 1 13 ? -5.791 -8.364 -10.522 1.00 0.00 13 ASN A C 15
ATOM 25451 O O . ASN A 1 13 ? -4.850 -7.899 -11.164 1.00 0.00 13 ASN A O 15
ATOM 25462 N N . GLY A 1 14 ? -6.362 -7.730 -9.505 1.00 0.00 14 GLY A N 15
ATOM 25463 C CA . GLY A 1 14 ? -5.897 -6.423 -9.084 1.00 0.00 14 GLY A CA 15
ATOM 25464 C C . GLY A 1 14 ? -6.046 -5.363 -10.160 1.00 0.00 14 GLY A C 15
ATOM 25465 O O . GLY A 1 14 ? -5.834 -5.630 -11.343 1.00 0.00 14 GLY A O 15
ATOM 25469 N N . GLY A 1 15 ? -6.402 -4.155 -9.739 1.00 0.00 15 GLY A N 15
ATOM 25470 C CA . GLY A 1 15 ? -6.567 -3.054 -10.671 1.00 0.00 15 GLY A CA 15
ATOM 25471 C C . GLY A 1 15 ? -5.969 -1.769 -10.135 1.00 0.00 15 GLY A C 15
ATOM 25472 O O . GLY A 1 15 ? -4.773 -1.711 -9.846 1.00 0.00 15 GLY A O 15
ATOM 25476 N N . VAL A 1 16 ? -6.797 -0.741 -9.984 1.00 0.00 16 VAL A N 15
ATOM 25477 C CA . VAL A 1 16 ? -6.328 0.536 -9.459 1.00 0.00 16 VAL A CA 15
ATOM 25478 C C . VAL A 1 16 ? -7.437 1.282 -8.732 1.00 0.00 16 VAL A C 15
ATOM 25479 O O . VAL A 1 16 ? -8.606 1.214 -9.110 1.00 0.00 16 VAL A O 15
ATOM 25492 N N . LEU A 1 17 ? -7.050 2.003 -7.691 1.00 0.00 17 LEU A N 15
ATOM 25493 C CA . LEU A 1 17 ? -7.985 2.789 -6.897 1.00 0.00 17 LEU A CA 15
ATOM 25494 C C . LEU A 1 17 ? -7.543 4.247 -6.868 1.00 0.00 17 LEU A C 15
ATOM 25495 O O . LEU A 1 17 ? -6.632 4.608 -6.125 1.00 0.00 17 LEU A O 15
ATOM 25511 N N . SER A 1 18 ? -8.174 5.079 -7.692 1.00 0.00 18 SER A N 15
ATOM 25512 C CA . SER A 1 18 ? -7.819 6.494 -7.765 1.00 0.00 18 SER A CA 15
ATOM 25513 C C . SER A 1 18 ? -8.931 7.391 -7.238 1.00 0.00 18 SER A C 15
ATOM 25514 O O . SER A 1 18 ? -10.108 7.183 -7.534 1.00 0.00 18 SER A O 15
ATOM 25522 N N . SER A 1 19 ? -8.539 8.411 -6.481 1.00 0.00 19 SER A N 15
ATOM 25523 C CA . SER A 1 19 ? -9.487 9.370 -5.938 1.00 0.00 19 SER A CA 15
ATOM 25524 C C . SER A 1 19 ? -9.471 10.635 -6.789 1.00 0.00 19 SER A C 15
ATOM 25525 O O . SER A 1 19 ? -8.613 11.498 -6.620 1.00 0.00 19 SER A O 15
ATOM 25533 N N . ILE A 1 20 ? -10.414 10.724 -7.717 1.00 0.00 20 ILE A N 15
ATOM 25534 C CA . ILE A 1 20 ? -10.502 11.866 -8.618 1.00 0.00 20 ILE A CA 15
ATOM 25535 C C . ILE A 1 20 ? -10.630 13.184 -7.860 1.00 0.00 20 ILE A C 15
ATOM 25536 O O . ILE A 1 20 ? -10.253 14.240 -8.371 1.00 0.00 20 ILE A O 15
ATOM 25552 N N . GLU A 1 21 ? -11.175 13.126 -6.654 1.00 0.00 21 GLU A N 15
ATOM 25553 C CA . GLU A 1 21 ? -11.361 14.326 -5.847 1.00 0.00 21 GLU A CA 15
ATOM 25554 C C . GLU A 1 21 ? -10.026 14.897 -5.364 1.00 0.00 21 GLU A C 15
ATOM 25555 O O . GLU A 1 21 ? -9.941 16.077 -5.021 1.00 0.00 21 GLU A O 15
ATOM 25567 N N . THR A 1 22 ? -8.986 14.066 -5.332 1.00 0.00 22 THR A N 15
ATOM 25568 C CA . THR A 1 22 ? -7.670 14.516 -4.884 1.00 0.00 22 THR A CA 15
ATOM 25569 C C . THR A 1 22 ? -6.593 14.215 -5.922 1.00 0.00 22 THR A C 15
ATOM 25570 O O . THR A 1 22 ? -5.844 15.106 -6.327 1.00 0.00 22 THR A O 15
ATOM 25581 N N . GLY A 1 23 ? -6.517 12.960 -6.349 1.00 0.00 23 GLY A N 15
ATOM 25582 C CA . GLY A 1 23 ? -5.523 12.572 -7.333 1.00 0.00 23 GLY A CA 15
ATOM 25583 C C . GLY A 1 23 ? -4.803 11.291 -6.958 1.00 0.00 23 GLY A C 15
ATOM 25584 O O . GLY A 1 23 ? -4.451 10.493 -7.826 1.00 0.00 23 GLY A O 15
ATOM 25588 N N . VAL A 1 24 ? -4.583 11.092 -5.660 1.00 0.00 24 VAL A N 15
ATOM 25589 C CA . VAL A 1 24 ? -3.901 9.896 -5.174 1.00 0.00 24 VAL A CA 15
ATOM 25590 C C . VAL A 1 24 ? -4.560 8.633 -5.720 1.00 0.00 24 VAL A C 15
ATOM 25591 O O . VAL A 1 24 ? -5.776 8.587 -5.903 1.00 0.00 24 VAL A O 15
ATOM 25604 N N . SER A 1 25 ? -3.752 7.611 -5.981 1.00 0.00 25 SER A N 15
ATOM 25605 C CA . SER A 1 25 ? -4.268 6.355 -6.511 1.00 0.00 25 SER A CA 15
ATOM 25606 C C . SER A 1 25 ? -3.444 5.168 -6.023 1.00 0.00 25 SER A C 15
ATOM 25607 O O . SER A 1 25 ? -2.335 5.334 -5.518 1.00 0.00 25 SER A O 15
ATOM 25615 N N . ILE A 1 26 ? -3.992 3.969 -6.190 1.00 0.00 26 ILE A N 15
ATOM 25616 C CA . ILE A 1 26 ? -3.306 2.748 -5.780 1.00 0.00 26 ILE A CA 15
ATOM 25617 C C . ILE A 1 26 ? -3.476 1.661 -6.830 1.00 0.00 26 ILE A C 15
ATOM 25618 O O . ILE A 1 26 ? -4.581 1.172 -7.053 1.00 0.00 26 ILE A O 15
ATOM 25634 N N . ILE A 1 27 ? -2.379 1.285 -7.473 1.00 0.00 27 ILE A N 15
ATOM 25635 C CA . ILE A 1 27 ? -2.418 0.254 -8.499 1.00 0.00 27 ILE A CA 15
ATOM 25636 C C . ILE A 1 27 ? -2.047 -1.107 -7.924 1.00 0.00 27 ILE A C 15
ATOM 25637 O O . ILE A 1 27 ? -0.906 -1.333 -7.522 1.00 0.00 27 ILE A O 15
ATOM 25653 N N . ILE A 1 28 ? -3.019 -2.011 -7.890 1.00 0.00 28 ILE A N 15
ATOM 25654 C CA . ILE A 1 28 ? -2.797 -3.351 -7.367 1.00 0.00 28 ILE A CA 15
ATOM 25655 C C . ILE A 1 28 ? -2.544 -4.342 -8.504 1.00 0.00 28 ILE A C 15
ATOM 25656 O O . ILE A 1 28 ? -3.483 -4.800 -9.154 1.00 0.00 28 ILE A O 15
ATOM 25672 N N . PRO A 1 29 ? -1.269 -4.680 -8.765 1.00 0.00 29 PRO A N 15
ATOM 25673 C CA . PRO A 1 29 ? -0.910 -5.616 -9.838 1.00 0.00 29 PRO A CA 15
ATOM 25674 C C . PRO A 1 29 ? -1.408 -7.030 -9.564 1.00 0.00 29 PRO A C 15
ATOM 25675 O O . PRO A 1 29 ? -1.645 -7.406 -8.416 1.00 0.00 29 PRO A O 15
ATOM 25686 N N . GLN A 1 30 ? -1.567 -7.809 -10.629 1.00 0.00 30 GLN A N 15
ATOM 25687 C CA . GLN A 1 30 ? -2.039 -9.184 -10.506 1.00 0.00 30 GLN A CA 15
ATOM 25688 C C . GLN A 1 30 ? -1.088 -10.011 -9.650 1.00 0.00 30 GLN A C 15
ATOM 25689 O O . GLN A 1 30 ? 0.038 -10.300 -10.056 1.00 0.00 30 GLN A O 15
ATOM 25703 N N . GLY A 1 31 ? -1.548 -10.394 -8.463 1.00 0.00 31 GLY A N 15
ATOM 25704 C CA . GLY A 1 31 ? -0.723 -11.189 -7.570 1.00 0.00 31 GLY A CA 15
ATOM 25705 C C . GLY A 1 31 ? -0.604 -10.590 -6.180 1.00 0.00 31 GLY A C 15
ATOM 25706 O O . GLY A 1 31 ? 0.074 -11.149 -5.320 1.00 0.00 31 GLY A O 15
ATOM 25710 N N . ALA A 1 32 ? -1.260 -9.453 -5.955 1.00 0.00 32 ALA A N 15
ATOM 25711 C CA . ALA A 1 32 ? -1.212 -8.794 -4.655 1.00 0.00 32 ALA A CA 15
ATOM 25712 C C . ALA A 1 32 ? -2.134 -9.484 -3.657 1.00 0.00 32 ALA A C 15
ATOM 25713 O O . ALA A 1 32 ? -1.869 -9.489 -2.455 1.00 0.00 32 ALA A O 15
ATOM 25720 N N . ILE A 1 33 ? -3.214 -10.071 -4.163 1.00 0.00 33 ILE A N 15
ATOM 25721 C CA . ILE A 1 33 ? -4.172 -10.774 -3.318 1.00 0.00 33 ILE A CA 15
ATOM 25722 C C . ILE A 1 33 ? -4.191 -12.265 -3.658 1.00 0.00 33 ILE A C 15
ATOM 25723 O O . ILE A 1 33 ? -4.068 -12.639 -4.823 1.00 0.00 33 ILE A O 15
ATOM 25739 N N . PRO A 1 34 ? -4.337 -13.139 -2.646 1.00 0.00 34 PRO A N 15
ATOM 25740 C CA . PRO A 1 34 ? -4.359 -14.591 -2.861 1.00 0.00 34 PRO A CA 15
ATOM 25741 C C . PRO A 1 34 ? -5.502 -15.025 -3.772 1.00 0.00 34 PRO A C 15
ATOM 25742 O O . PRO A 1 34 ? -6.516 -14.336 -3.889 1.00 0.00 34 PRO A O 15
ATOM 25753 N N . GLU A 1 35 ? -5.329 -16.173 -4.421 1.00 0.00 35 GLU A N 15
ATOM 25754 C CA . GLU A 1 35 ? -6.343 -16.703 -5.327 1.00 0.00 35 GLU A CA 15
ATOM 25755 C C . GLU A 1 35 ? -7.603 -17.099 -4.567 1.00 0.00 35 GLU A C 15
ATOM 25756 O O . GLU A 1 35 ? -7.548 -17.425 -3.381 1.00 0.00 35 GLU A O 15
ATOM 25768 N N . GLY A 1 36 ? -8.739 -17.067 -5.257 1.00 0.00 36 GLY A N 15
ATOM 25769 C CA . GLY A 1 36 ? -9.998 -17.425 -4.631 1.00 0.00 36 GLY A CA 15
ATOM 25770 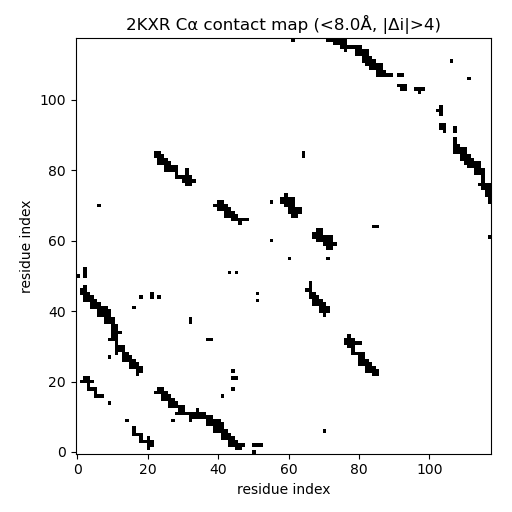C C . GLY A 1 36 ? -10.311 -16.561 -3.423 1.00 0.00 36 GLY A C 15
ATOM 25771 O O . GLY A 1 36 ? -11.035 -16.984 -2.522 1.00 0.00 36 GLY A O 15
ATOM 25775 N N . VAL A 1 37 ? -9.761 -15.352 -3.403 1.00 0.00 37 VAL A N 15
ATOM 25776 C CA . VAL A 1 37 ? -9.985 -14.431 -2.297 1.00 0.00 37 VAL A CA 15
ATOM 25777 C C . VAL A 1 37 ? -10.342 -13.039 -2.800 1.00 0.00 37 VAL A C 15
ATOM 25778 O O . VAL A 1 37 ? -10.060 -12.684 -3.944 1.00 0.00 37 VAL A O 15
ATOM 25791 N N . GLU A 1 38 ? -10.951 -12.252 -1.924 1.00 0.00 38 GLU A N 15
ATOM 25792 C CA . GLU A 1 38 ? -11.338 -10.889 -2.250 1.00 0.00 38 GLU A CA 15
ATOM 25793 C C . GLU A 1 38 ? -11.020 -9.971 -1.080 1.00 0.00 38 GLU A C 15
ATOM 25794 O O . GLU A 1 38 ? -11.608 -10.093 -0.006 1.00 0.00 38 GLU A O 15
ATOM 25806 N N . GLN A 1 39 ? -10.079 -9.058 -1.285 1.00 0.00 39 GLN A N 15
ATOM 25807 C CA . GLN A 1 39 ? -9.682 -8.134 -0.234 1.00 0.00 39 GLN A CA 15
ATOM 25808 C C . GLN A 1 39 ? -10.314 -6.760 -0.444 1.00 0.00 39 GLN A C 15
ATOM 25809 O O . GLN A 1 39 ? -10.177 -6.159 -1.509 1.00 0.00 39 GLN A O 15
ATOM 25823 N N . GLU A 1 40 ? -11.009 -6.272 0.579 1.00 0.00 40 GLU A N 15
ATOM 25824 C CA . GLU A 1 40 ? -11.664 -4.970 0.506 1.00 0.00 40 GLU A CA 15
ATOM 25825 C C . GLU A 1 40 ? -10.677 -3.847 0.804 1.00 0.00 40 GLU A C 15
ATOM 25826 O O . GLU A 1 40 ? -10.071 -3.809 1.875 1.00 0.00 40 GLU A O 15
ATOM 25838 N N . ILE A 1 41 ? -10.521 -2.931 -0.148 1.00 0.00 41 ILE A N 15
ATOM 25839 C CA . ILE A 1 41 ? -9.608 -1.808 0.017 1.00 0.00 41 ILE A CA 15
ATOM 25840 C C . ILE A 1 41 ? -10.324 -0.479 -0.195 1.00 0.00 41 ILE A C 15
ATOM 25841 O O . ILE A 1 41 ? -11.112 -0.325 -1.127 1.00 0.00 41 ILE A O 15
ATOM 25857 N N . TYR A 1 42 ? -10.038 0.478 0.680 1.00 0.00 42 TYR A N 15
ATOM 25858 C CA . TYR A 1 42 ? -10.641 1.802 0.601 1.00 0.00 42 TYR A CA 15
ATOM 25859 C C . TYR A 1 42 ? -9.747 2.830 1.282 1.00 0.00 42 TYR A C 15
ATOM 25860 O O . TYR A 1 42 ? -8.899 2.475 2.097 1.00 0.00 42 TYR A O 15
ATOM 25878 N N . PHE A 1 43 ? -9.934 4.100 0.951 1.00 0.00 43 PHE A N 15
ATOM 25879 C CA . PHE A 1 43 ? -9.127 5.155 1.554 1.00 0.00 43 PHE A CA 15
ATOM 25880 C C . PHE A 1 43 ? -9.729 6.534 1.308 1.00 0.00 43 PHE A C 15
ATOM 25881 O O . PHE A 1 43 ? -10.609 6.698 0.462 1.00 0.00 43 PHE A O 15
ATOM 25898 N N . LYS A 1 44 ? -9.248 7.521 2.056 1.00 0.00 44 LYS A N 15
ATOM 25899 C CA . LYS A 1 44 ? -9.734 8.887 1.927 1.00 0.00 44 LYS A CA 15
ATOM 25900 C C . LYS A 1 44 ? -8.580 9.886 1.968 1.00 0.00 44 LYS A C 15
ATOM 25901 O O . LYS A 1 44 ? -7.849 9.968 2.956 1.00 0.00 44 LYS A O 15
ATOM 25920 N N . VAL A 1 45 ? -8.427 10.642 0.888 1.00 0.00 45 VAL A N 15
ATOM 25921 C CA . VAL A 1 45 ? -7.371 11.640 0.791 1.00 0.00 45 VAL A CA 15
ATOM 25922 C C . VAL A 1 45 ? -7.944 13.046 0.951 1.00 0.00 45 VAL A C 15
ATOM 25923 O O . VAL A 1 45 ? -8.998 13.363 0.399 1.00 0.00 45 VAL A O 15
ATOM 25936 N N . CYS A 1 46 ? -7.250 13.883 1.715 1.00 0.00 46 CYS A N 15
ATOM 25937 C CA . CYS A 1 46 ? -7.699 15.251 1.951 1.00 0.00 46 CYS A CA 15
ATOM 25938 C C . CYS A 1 46 ? -6.559 16.121 2.471 1.00 0.00 46 CYS A C 15
ATOM 25939 O O . CYS A 1 46 ? -5.661 15.639 3.159 1.00 0.00 46 CYS A O 15
ATOM 25947 N N . ARG A 1 47 ? -6.605 17.407 2.137 1.00 0.00 47 ARG A N 15
ATOM 25948 C CA . ARG A 1 47 ? -5.576 18.345 2.574 1.00 0.00 47 ARG A CA 15
ATOM 25949 C C . ARG A 1 47 ? -5.481 18.377 4.096 1.00 0.00 47 ARG A C 15
ATOM 25950 O O . ARG A 1 47 ? -4.406 18.594 4.657 1.00 0.00 47 ARG A O 15
ATOM 25971 N N . ASP A 1 48 ? -6.613 18.157 4.759 1.00 0.00 48 ASP A N 15
ATOM 25972 C CA . ASP A 1 48 ? -6.660 18.158 6.216 1.00 0.00 48 ASP A CA 15
ATOM 25973 C C . ASP A 1 48 ? -7.472 16.975 6.735 1.00 0.00 48 ASP A C 15
ATOM 25974 O O . ASP A 1 48 ? -8.326 16.439 6.030 1.00 0.00 48 ASP A O 15
ATOM 25983 N N . ASN A 1 49 ? -7.199 16.573 7.973 1.00 0.00 49 ASN A N 15
ATOM 25984 C CA . ASN A 1 49 ? -7.903 15.452 8.585 1.00 0.00 49 ASN A CA 15
ATOM 25985 C C . ASN A 1 49 ? -9.143 15.927 9.336 1.00 0.00 49 ASN A C 15
ATOM 25986 O O . ASN A 1 49 ? -10.170 15.248 9.350 1.00 0.00 49 ASN A O 15
ATOM 25997 N N . SER A 1 50 ? -9.041 17.095 9.962 1.00 0.00 50 SER A N 15
ATOM 25998 C CA . SER A 1 50 ? -10.153 17.659 10.720 1.00 0.00 50 SER A CA 15
ATOM 25999 C C . SER A 1 50 ? -11.384 17.847 9.840 1.00 0.00 50 SER A C 15
ATOM 26000 O O . SER A 1 50 ? -12.513 17.851 10.330 1.00 0.00 50 SER A O 15
ATOM 26008 N N . ILE A 1 51 ? -11.164 18.002 8.539 1.00 0.00 51 ILE A N 15
ATOM 26009 C CA . ILE A 1 51 ? -12.263 18.188 7.598 1.00 0.00 51 ILE A CA 15
ATOM 26010 C C . ILE A 1 51 ? -13.195 16.978 7.588 1.00 0.00 51 ILE A C 15
ATOM 26011 O O . ILE A 1 51 ? -14.326 17.062 7.110 1.00 0.00 51 ILE A O 15
ATOM 26027 N N . LEU A 1 52 ? -12.716 15.850 8.113 1.00 0.00 52 LEU A N 15
ATOM 26028 C CA . LEU A 1 52 ? -13.518 14.631 8.156 1.00 0.00 52 LEU A CA 15
ATOM 26029 C C . LEU A 1 52 ? -12.738 13.483 8.797 1.00 0.00 52 LEU A C 15
ATOM 26030 O O . LEU A 1 52 ? -11.542 13.325 8.555 1.00 0.00 52 LEU A O 15
ATOM 26046 N N . PRO A 1 53 ? -13.410 12.661 9.625 1.00 0.00 53 PRO A N 15
ATOM 26047 C CA . PRO A 1 53 ? -12.773 11.524 10.295 1.00 0.00 53 PRO A CA 15
ATOM 26048 C C . PRO A 1 53 ? -12.585 10.333 9.358 1.00 0.00 53 PRO A C 15
ATOM 26049 O O . PRO A 1 53 ? -13.090 10.331 8.235 1.00 0.00 53 PRO A O 15
ATOM 26060 N N . PRO A 1 54 ? -11.856 9.297 9.808 1.00 0.00 54 PRO A N 15
ATOM 26061 C CA . PRO A 1 54 ? -11.607 8.096 9.005 1.00 0.00 54 PRO A CA 15
ATOM 26062 C C . PRO A 1 54 ? -12.899 7.445 8.524 1.00 0.00 54 PRO A C 15
ATOM 26063 O O . PRO A 1 54 ? -13.974 7.706 9.063 1.00 0.00 54 PRO A O 15
ATOM 26074 N N . LEU A 1 55 ? -12.785 6.597 7.505 1.00 0.00 55 LEU A N 15
ATOM 26075 C CA . LEU A 1 55 ? -13.946 5.910 6.948 1.00 0.00 55 LEU A CA 15
ATOM 26076 C C . LEU A 1 55 ? -14.646 5.067 8.010 1.00 0.00 55 LEU A C 15
ATOM 26077 O O . LEU A 1 55 ? -15.668 5.471 8.563 1.00 0.00 55 LEU A O 15
ATOM 26093 N N . ASP A 1 56 ? -14.088 3.894 8.285 1.00 0.00 56 ASP A N 15
ATOM 26094 C CA . ASP A 1 56 ? -14.657 2.989 9.276 1.00 0.00 56 ASP A CA 15
ATOM 26095 C C . ASP A 1 56 ? -13.735 2.854 10.484 1.00 0.00 56 ASP A C 15
ATOM 26096 O O . ASP A 1 56 ? -12.593 2.412 10.361 1.00 0.00 56 ASP A O 15
ATOM 26105 N N . LYS A 1 57 ? -14.241 3.237 11.651 1.00 0.00 57 LYS A N 15
ATOM 26106 C CA . LYS A 1 57 ? -13.468 3.159 12.886 1.00 0.00 57 LYS A CA 15
ATOM 26107 C C . LYS A 1 57 ? -13.314 1.711 13.347 1.00 0.00 57 LYS A C 15
ATOM 26108 O O . LYS A 1 57 ? -12.431 1.395 14.145 1.00 0.00 57 LYS A O 15
ATOM 26127 N N . GLU A 1 58 ? -14.181 0.833 12.845 1.00 0.00 58 GLU A N 15
ATOM 26128 C CA . GLU A 1 58 ? -14.143 -0.580 13.210 1.00 0.00 58 GLU A CA 15
ATOM 26129 C C . GLU A 1 58 ? -12.741 -1.161 13.042 1.00 0.00 58 GLU A C 15
ATOM 26130 O O . GLU A 1 58 ? -12.335 -2.048 13.793 1.00 0.00 58 GLU A O 15
ATOM 26142 N N . LYS A 1 59 ? -12.007 -0.655 12.057 1.00 0.00 59 LYS A N 15
ATOM 26143 C CA . LYS A 1 59 ? -10.651 -1.127 11.799 1.00 0.00 59 LYS A CA 15
ATOM 26144 C C . LYS A 1 59 ? -9.624 -0.239 12.494 1.00 0.00 59 LYS A C 15
ATOM 26145 O O . LYS A 1 59 ? -9.069 -0.607 13.528 1.00 0.00 59 LYS A O 15
ATOM 26164 N N . GLY A 1 60 ? -9.380 0.933 11.922 1.00 0.00 60 GLY A N 15
ATOM 26165 C CA . GLY A 1 60 ? -8.424 1.857 12.497 1.00 0.00 60 GLY A CA 15
ATOM 26166 C C . GLY A 1 60 ? -8.118 3.015 11.571 1.00 0.00 60 GLY A C 15
ATOM 26167 O O . GLY A 1 60 ? -8.888 3.972 11.488 1.00 0.00 60 GLY A O 15
ATOM 26171 N N . GLU A 1 61 ? -6.991 2.920 10.869 1.00 0.00 61 GLU A N 15
ATOM 26172 C CA . GLU A 1 61 ? -6.559 3.956 9.928 1.00 0.00 61 GLU A CA 15
ATOM 26173 C C . GLU A 1 61 ? -5.066 3.839 9.637 1.00 0.00 61 GLU A C 15
ATOM 26174 O O . GLU A 1 61 ? -4.242 3.868 10.552 1.00 0.00 61 GLU A O 15
ATOM 26186 N N . THR A 1 62 ? -4.720 3.717 8.359 1.00 0.00 62 THR A N 15
ATOM 26187 C CA . THR A 1 62 ? -3.324 3.608 7.950 1.00 0.00 62 THR A CA 15
ATOM 26188 C C . THR A 1 62 ? -2.912 4.827 7.131 1.00 0.00 62 THR A C 15
ATOM 26189 O O . THR A 1 62 ? -3.170 4.897 5.930 1.00 0.00 62 THR A O 15
ATOM 26200 N N . LEU A 1 63 ? -2.281 5.791 7.794 1.00 0.00 63 LEU A N 15
ATOM 26201 C CA . LEU A 1 63 ? -1.845 7.014 7.130 1.00 0.00 63 LEU A CA 15
ATOM 26202 C C . LEU A 1 63 ? -0.546 6.794 6.357 1.00 0.00 63 LEU A C 15
ATOM 26203 O O . LEU A 1 63 ? 0.363 6.114 6.833 1.00 0.00 63 LEU A O 15
ATOM 26219 N N . LEU A 1 64 ? -0.467 7.377 5.163 1.00 0.00 64 LEU A N 15
ATOM 26220 C CA . LEU A 1 64 ? 0.722 7.246 4.323 1.00 0.00 64 LEU A CA 15
ATOM 26221 C C . LEU A 1 64 ? 1.249 8.617 3.903 1.00 0.00 64 LEU A C 15
ATOM 26222 O O . LEU A 1 64 ? 2.402 8.960 4.169 1.00 0.00 64 LEU A O 15
ATOM 26238 N N . SER A 1 65 ? 0.396 9.395 3.246 1.00 0.00 65 SER A N 15
ATOM 26239 C CA . SER A 1 65 ? 0.762 10.731 2.783 1.00 0.00 65 SER A CA 15
ATOM 26240 C C . SER A 1 65 ? 0.453 11.769 3.865 1.00 0.00 65 SER A C 15
ATOM 26241 O O . SER A 1 65 ? 0.034 11.407 4.964 1.00 0.00 65 SER A O 15
ATOM 26249 N N . PRO A 1 66 ? 0.647 13.077 3.579 1.00 0.00 66 PRO A N 15
ATOM 26250 C CA . PRO A 1 66 ? 0.370 14.140 4.550 1.00 0.00 66 PRO A CA 15
ATOM 26251 C C . PRO A 1 66 ? -0.916 13.879 5.322 1.00 0.00 66 PRO A C 15
ATOM 26252 O O . PRO A 1 66 ? -1.012 14.166 6.515 1.00 0.00 66 PRO A O 15
ATOM 26263 N N . LEU A 1 67 ? -1.891 13.298 4.634 1.00 0.00 67 LEU A N 15
ATOM 26264 C CA . LEU A 1 67 ? -3.164 12.952 5.246 1.00 0.00 67 LEU A CA 15
ATOM 26265 C C . LEU A 1 67 ? -3.977 12.050 4.335 1.00 0.00 67 LEU A C 15
ATOM 26266 O O . LEU A 1 67 ? -4.920 12.491 3.679 1.00 0.00 67 LEU A O 15
ATOM 26282 N N . VAL A 1 68 ? -3.616 10.779 4.316 1.00 0.00 68 VAL A N 15
ATOM 26283 C CA . VAL A 1 68 ? -4.324 9.804 3.511 1.00 0.00 68 VAL A CA 15
ATOM 26284 C C . VAL A 1 68 ? -4.512 8.531 4.313 1.00 0.00 68 VAL A C 15
ATOM 26285 O O . VAL A 1 68 ? -3.541 7.897 4.721 1.00 0.00 68 VAL A O 15
ATOM 26298 N N . ALA A 1 69 ? -5.761 8.172 4.556 1.00 0.00 69 ALA A N 15
ATOM 26299 C CA . ALA A 1 69 ? -6.066 6.986 5.338 1.00 0.00 69 ALA A CA 15
ATOM 26300 C C . ALA A 1 69 ? -6.442 5.808 4.451 1.00 0.00 69 ALA A C 15
ATOM 26301 O O . ALA A 1 69 ? -7.536 5.764 3.891 1.00 0.00 69 ALA A O 15
ATOM 26308 N N . ALA A 1 70 ? -5.525 4.852 4.329 1.00 0.00 70 ALA A N 15
ATOM 26309 C CA . ALA A 1 70 ? -5.756 3.667 3.513 1.00 0.00 70 ALA A CA 15
ATOM 26310 C C . ALA A 1 70 ? -6.916 2.840 4.060 1.00 0.00 70 ALA A C 15
ATOM 26311 O O . ALA A 1 70 ? -7.687 3.312 4.895 1.00 0.00 70 ALA A O 15
ATOM 26318 N N . GLY A 1 71 ? -7.035 1.605 3.582 1.00 0.00 71 GLY A N 15
ATOM 26319 C CA . GLY A 1 71 ? -8.105 0.735 4.032 1.00 0.00 71 GLY A CA 15
ATOM 26320 C C . GLY A 1 71 ? -7.905 0.255 5.458 1.00 0.00 71 GLY A C 15
ATOM 26321 O O . GLY A 1 71 ? -7.236 0.921 6.249 1.00 0.00 71 GLY A O 15
ATOM 26325 N N . PRO A 1 72 ? -8.477 -0.907 5.817 1.00 0.00 72 PRO A N 15
ATOM 26326 C CA . PRO A 1 72 ? -8.348 -1.464 7.165 1.00 0.00 72 PRO A CA 15
ATOM 26327 C C . PRO A 1 72 ? -6.892 -1.593 7.596 1.00 0.00 72 PRO A C 15
ATOM 26328 O O . PRO A 1 72 ? -6.064 -2.133 6.863 1.00 0.00 72 PRO A O 15
ATOM 26339 N N . HIS A 1 73 ? -6.583 -1.091 8.787 1.00 0.00 73 HIS A N 15
ATOM 26340 C CA . HIS A 1 73 ? -5.223 -1.153 9.309 1.00 0.00 73 HIS A CA 15
ATOM 26341 C C . HIS A 1 73 ? -4.728 -2.595 9.357 1.00 0.00 73 HIS A C 15
ATOM 26342 O O . HIS A 1 73 ? -5.212 -3.402 10.150 1.00 0.00 73 HIS A O 15
ATOM 26357 N N . GLY A 1 74 ? -3.765 -2.910 8.500 1.00 0.00 74 GLY A N 15
ATOM 26358 C CA . GLY A 1 74 ? -3.223 -4.252 8.458 1.00 0.00 74 GLY A CA 15
ATOM 26359 C C . GLY A 1 74 ? -3.786 -5.068 7.310 1.00 0.00 74 GLY A C 15
ATOM 26360 O O . GLY A 1 74 ? -4.732 -5.834 7.491 1.00 0.00 74 GLY A O 15
ATOM 26364 N N . LEU A 1 75 ? -3.197 -4.911 6.130 1.00 0.00 75 LEU A N 15
ATOM 26365 C CA . LEU A 1 75 ? -3.639 -5.647 4.954 1.00 0.00 75 LEU A CA 15
ATOM 26366 C C . LEU A 1 75 ? -2.433 -6.124 4.154 1.00 0.00 75 LEU A C 15
ATOM 26367 O O . LEU A 1 75 ? -1.970 -5.451 3.232 1.00 0.00 75 LEU A O 15
ATOM 26383 N N . LYS A 1 76 ? -1.922 -7.288 4.534 1.00 0.00 76 LYS A N 15
ATOM 26384 C CA . LYS A 1 76 ? -0.759 -7.878 3.877 1.00 0.00 76 LYS A CA 15
ATOM 26385 C C . LYS A 1 76 ? -0.939 -7.915 2.364 1.00 0.00 76 LYS A C 15
ATOM 26386 O O . LYS A 1 76 ? -2.047 -7.759 1.851 1.00 0.00 76 LYS A O 15
ATOM 26405 N N . PHE A 1 77 ? 0.165 -8.128 1.655 1.00 0.00 77 PHE A N 15
ATOM 26406 C CA . PHE A 1 77 ? 0.138 -8.191 0.200 1.00 0.00 77 PHE A CA 15
ATOM 26407 C C . PHE A 1 77 ? 1.224 -9.127 -0.319 1.00 0.00 77 PHE A C 15
ATOM 26408 O O . PHE A 1 77 ? 2.361 -9.095 0.154 1.00 0.00 77 PHE A O 15
ATOM 26425 N N . LEU A 1 78 ? 0.871 -9.952 -1.298 1.00 0.00 78 LEU A N 15
ATOM 26426 C CA . LEU A 1 78 ? 1.824 -10.887 -1.885 1.00 0.00 78 LEU A CA 15
ATOM 26427 C C . LEU A 1 78 ? 2.446 -10.312 -3.151 1.00 0.00 78 LEU A C 15
ATOM 26428 O O . LEU A 1 78 ? 3.037 -11.030 -3.956 1.00 0.00 78 LEU A O 15
ATOM 26444 N N . LYS A 1 79 ? 2.311 -9.004 -3.303 1.00 0.00 79 LYS A N 15
ATOM 26445 C CA . LYS A 1 79 ? 2.860 -8.292 -4.450 1.00 0.00 79 LYS A CA 15
ATOM 26446 C C . LYS A 1 79 ? 2.999 -6.804 -4.132 1.00 0.00 79 LYS A C 15
ATOM 26447 O O . LYS A 1 79 ? 2.099 -6.204 -3.544 1.00 0.00 79 LYS A O 15
ATOM 26466 N N . PRO A 1 80 ? 4.131 -6.181 -4.508 1.00 0.00 80 PRO A N 15
ATOM 26467 C CA . PRO A 1 80 ? 4.372 -4.757 -4.246 1.00 0.00 80 PRO A CA 15
ATOM 26468 C C . PRO A 1 80 ? 3.380 -3.853 -4.973 1.00 0.00 80 PRO A C 15
ATOM 26469 O O . PRO A 1 80 ? 3.576 -3.519 -6.143 1.00 0.00 80 PRO A O 15
ATOM 26480 N N . VAL A 1 81 ? 2.321 -3.453 -4.276 1.00 0.00 81 VAL A N 15
ATOM 26481 C CA . VAL A 1 81 ? 1.313 -2.583 -4.858 1.00 0.00 81 VAL A CA 15
ATOM 26482 C C . VAL A 1 81 ? 1.868 -1.174 -5.055 1.00 0.00 81 VAL A C 15
ATOM 26483 O O . VAL A 1 81 ? 2.639 -0.686 -4.229 1.00 0.00 81 VAL A O 15
ATOM 26496 N N . GLU A 1 82 ? 1.487 -0.530 -6.152 1.00 0.00 82 GLU A N 15
ATOM 26497 C CA . GLU A 1 82 ? 1.970 0.817 -6.444 1.00 0.00 82 GLU A CA 15
ATOM 26498 C C . GLU A 1 82 ? 1.041 1.882 -5.871 1.00 0.00 82 GLU A C 15
ATOM 26499 O O . GLU A 1 82 ? -0.168 1.857 -6.095 1.00 0.00 82 GLU A O 15
ATOM 26511 N N . LEU A 1 83 ? 1.625 2.823 -5.139 1.00 0.00 83 LEU A N 15
ATOM 26512 C CA . LEU A 1 83 ? 0.868 3.915 -4.535 1.00 0.00 83 LEU A CA 15
ATOM 26513 C C . LEU A 1 83 ? 1.447 5.258 -4.977 1.00 0.00 83 LEU A C 15
ATOM 26514 O O . LEU A 1 83 ? 2.592 5.582 -4.666 1.00 0.00 83 LEU A O 15
ATOM 26530 N N . ARG A 1 84 ? 0.657 6.027 -5.724 1.00 0.00 84 ARG A N 15
ATOM 26531 C CA . ARG A 1 84 ? 1.108 7.322 -6.224 1.00 0.00 84 ARG A CA 15
ATOM 26532 C C . ARG A 1 84 ? 0.348 8.477 -5.578 1.00 0.00 84 ARG A C 15
ATOM 26533 O O . ARG A 1 84 ? -0.882 8.478 -5.528 1.00 0.00 84 ARG A O 15
ATOM 26554 N N . LEU A 1 85 ? 1.094 9.471 -5.100 1.00 0.00 85 LEU A N 15
ATOM 26555 C CA . LEU A 1 85 ? 0.502 10.651 -4.472 1.00 0.00 85 LEU A CA 15
ATOM 26556 C C . LEU A 1 85 ? 1.310 11.902 -4.814 1.00 0.00 85 LEU A C 15
ATOM 26557 O O . LEU A 1 85 ? 2.539 11.860 -4.868 1.00 0.00 85 LEU A O 15
ATOM 26573 N N . PRO A 1 86 ? 0.630 13.039 -5.050 1.00 0.00 86 PRO A N 15
ATOM 26574 C CA . PRO A 1 86 ? 1.297 14.300 -5.385 1.00 0.00 86 PRO A CA 15
ATOM 26575 C C . PRO A 1 86 ? 1.953 14.950 -4.173 1.00 0.00 86 PRO A C 15
ATOM 26576 O O . PRO A 1 86 ? 1.313 15.147 -3.140 1.00 0.00 86 PRO A O 15
ATOM 26587 N N . HIS A 1 87 ? 3.235 15.281 -4.304 1.00 0.00 87 HIS A N 15
ATOM 26588 C CA . HIS A 1 87 ? 3.976 15.909 -3.217 1.00 0.00 87 HIS A CA 15
ATOM 26589 C C . HIS A 1 87 ? 3.629 17.391 -3.106 1.00 0.00 87 HIS A C 15
ATOM 26590 O O . HIS A 1 87 ? 3.421 17.908 -2.008 1.00 0.00 87 HIS A O 15
ATOM 26605 N N . CYS A 1 88 ? 3.564 18.066 -4.248 1.00 0.00 88 CYS A N 15
ATOM 26606 C CA . CYS A 1 88 ? 3.241 19.489 -4.279 1.00 0.00 88 CYS A CA 15
ATOM 26607 C C . CYS A 1 88 ? 4.293 20.303 -3.529 1.00 0.00 88 CYS A C 15
ATOM 26608 O O . CYS A 1 88 ? 3.983 20.998 -2.561 1.00 0.00 88 CYS A O 15
ATOM 26616 N N . ASP A 1 89 ? 5.537 20.214 -3.986 1.00 0.00 89 ASP A N 15
ATOM 26617 C CA . ASP A 1 89 ? 6.636 20.943 -3.361 1.00 0.00 89 ASP A CA 15
ATOM 26618 C C . ASP A 1 89 ? 7.859 20.968 -4.278 1.00 0.00 89 ASP A C 15
ATOM 26619 O O . ASP A 1 89 ? 8.362 19.919 -4.677 1.00 0.00 89 ASP A O 15
ATOM 26628 N N . PRO A 1 90 ? 8.356 22.171 -4.628 1.00 0.00 90 PRO A N 15
ATOM 26629 C CA . PRO A 1 90 ? 9.516 22.320 -5.504 1.00 0.00 90 PRO A CA 15
ATOM 26630 C C . PRO A 1 90 ? 10.843 22.273 -4.746 1.00 0.00 90 PRO A C 15
ATOM 26631 O O . PRO A 1 90 ? 11.767 23.026 -5.052 1.00 0.00 90 PRO A O 15
ATOM 26642 N N . LYS A 1 91 ? 10.932 21.386 -3.761 1.00 0.00 91 LYS A N 15
ATOM 26643 C CA . LYS A 1 91 ? 12.149 21.247 -2.969 1.00 0.00 91 LYS A CA 15
ATOM 26644 C C . LYS A 1 91 ? 12.880 19.941 -3.284 1.00 0.00 91 LYS A C 15
ATOM 26645 O O . LYS A 1 91 ? 13.963 19.687 -2.757 1.00 0.00 91 LYS A O 15
ATOM 26664 N N . THR A 1 92 ? 12.283 19.104 -4.134 1.00 0.00 92 THR A N 15
ATOM 26665 C CA . THR A 1 92 ? 12.889 17.822 -4.493 1.00 0.00 92 THR A CA 15
ATOM 26666 C C . THR A 1 92 ? 13.097 17.688 -5.995 1.00 0.00 92 THR A C 15
ATOM 26667 O O . THR A 1 92 ? 13.313 16.588 -6.507 1.00 0.00 92 THR A O 15
ATOM 26678 N N . TRP A 1 93 ? 13.031 18.806 -6.695 1.00 0.00 93 TRP A N 15
ATOM 26679 C CA . TRP A 1 93 ? 13.213 18.812 -8.144 1.00 0.00 93 TRP A CA 15
ATOM 26680 C C . TRP A 1 93 ? 14.431 19.641 -8.540 1.00 0.00 93 TRP A C 15
ATOM 26681 O O . TRP A 1 93 ? 15.216 19.242 -9.402 1.00 0.00 93 TRP A O 15
ATOM 26702 N N . GLN A 1 94 ? 14.569 20.800 -7.913 1.00 0.00 94 GLN A N 15
ATOM 26703 C CA . GLN A 1 94 ? 15.677 21.700 -8.199 1.00 0.00 94 GLN A CA 15
ATOM 26704 C C . GLN A 1 94 ? 16.860 21.434 -7.273 1.00 0.00 94 GLN A C 15
ATOM 26705 O O . GLN A 1 94 ? 16.697 21.306 -6.059 1.00 0.00 94 GLN A O 15
ATOM 26719 N N . ASN A 1 95 ? 18.051 21.353 -7.857 1.00 0.00 95 ASN A N 15
ATOM 26720 C CA . ASN A 1 95 ? 19.268 21.105 -7.091 1.00 0.00 95 ASN A CA 15
ATOM 26721 C C . ASN A 1 95 ? 20.499 21.225 -7.983 1.00 0.00 95 ASN A C 15
ATOM 26722 O O . ASN A 1 95 ? 21.514 21.797 -7.585 1.00 0.00 95 A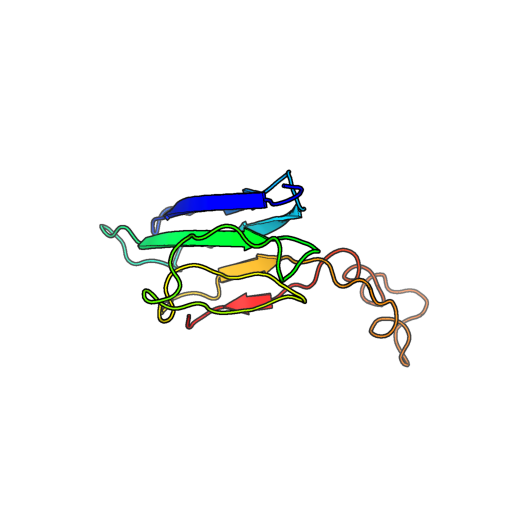SN A O 15
ATOM 26733 N N . LYS A 1 96 ? 20.399 20.685 -9.194 1.00 0.00 96 LYS A N 15
ATOM 26734 C CA . LYS A 1 96 ? 21.499 20.731 -10.149 1.00 0.00 96 LYS A CA 15
ATOM 26735 C C . LYS A 1 96 ? 21.020 20.340 -11.544 1.00 0.00 96 LYS A C 15
ATOM 26736 O O . LYS A 1 96 ? 21.764 19.748 -12.324 1.00 0.00 96 LYS A O 15
ATOM 26755 N N . CYS A 1 97 ? 19.770 20.677 -11.848 1.00 0.00 97 CYS A N 15
ATOM 26756 C CA . CYS A 1 97 ? 19.184 20.364 -13.147 1.00 0.00 97 CYS A CA 15
ATOM 26757 C C . CYS A 1 97 ? 18.882 21.639 -13.927 1.00 0.00 97 CYS A C 15
ATOM 26758 O O . CYS A 1 97 ? 19.347 22.721 -13.568 1.00 0.00 97 CYS A O 15
ATOM 26766 N N . LEU A 1 98 ? 18.108 21.505 -14.997 1.00 0.00 98 LEU A N 15
ATOM 26767 C CA . LEU A 1 98 ? 17.754 22.646 -15.829 1.00 0.00 98 LEU A CA 15
ATOM 26768 C C . LEU A 1 98 ? 16.397 23.225 -15.431 1.00 0.00 98 LEU A C 15
ATOM 26769 O O . LEU A 1 98 ? 15.387 22.528 -15.464 1.00 0.00 98 LEU A O 15
ATOM 26785 N N . PRO A 1 99 ? 16.352 24.516 -15.053 1.00 0.00 99 PRO A N 15
ATOM 26786 C CA . PRO A 1 99 ? 15.112 25.182 -14.660 1.00 0.00 99 PRO A CA 15
ATOM 26787 C C . PRO A 1 99 ? 14.248 25.575 -15.859 1.00 0.00 99 PRO A C 15
ATOM 26788 O O . PRO A 1 99 ? 13.216 26.225 -15.698 1.00 0.00 99 PRO A O 15
ATOM 26799 N N . GLY A 1 100 ? 14.678 25.198 -17.065 1.00 0.00 100 GLY A N 15
ATOM 26800 C CA . GLY A 1 100 ? 13.925 25.550 -18.255 1.00 0.00 100 GLY A CA 15
ATOM 26801 C C . GLY A 1 100 ? 13.563 24.359 -19.127 1.00 0.00 100 GLY A C 15
ATOM 26802 O O . GLY A 1 100 ? 12.953 24.531 -20.183 1.00 0.00 100 GLY A O 15
ATOM 26806 N N . ASP A 1 101 ? 13.921 23.150 -18.700 1.00 0.00 101 ASP A N 15
ATOM 26807 C CA . ASP A 1 101 ? 13.602 21.958 -19.477 1.00 0.00 101 ASP A CA 15
ATOM 26808 C C . ASP A 1 101 ? 12.159 21.527 -19.219 1.00 0.00 101 ASP A C 15
ATOM 26809 O O . ASP A 1 101 ? 11.720 21.473 -18.071 1.00 0.00 101 ASP A O 15
ATOM 26818 N N . PRO A 1 102 ? 11.394 21.224 -20.283 1.00 0.00 102 PRO A N 15
ATOM 26819 C CA . PRO A 1 102 ? 9.991 20.811 -20.154 1.00 0.00 102 PRO A CA 15
ATOM 26820 C C . PRO A 1 102 ? 9.826 19.460 -19.464 1.00 0.00 102 PRO A C 15
ATOM 26821 O O . PRO A 1 102 ? 8.711 19.063 -19.130 1.00 0.00 102 PRO A O 15
ATOM 26832 N N . ASN A 1 103 ? 10.935 18.755 -19.251 1.00 0.00 103 ASN A N 15
ATOM 26833 C CA . ASN A 1 103 ? 10.898 17.449 -18.596 1.00 0.00 103 ASN A CA 15
ATOM 26834 C C . ASN A 1 103 ? 11.211 17.572 -17.104 1.00 0.00 103 ASN A C 15
ATOM 26835 O O . ASN A 1 103 ? 11.563 16.589 -16.452 1.00 0.00 103 ASN A O 15
ATOM 26846 N N . TYR A 1 104 ? 11.101 18.790 -16.576 1.00 0.00 104 TYR A N 15
ATOM 26847 C CA . TYR A 1 104 ? 11.393 19.047 -15.166 1.00 0.00 104 TYR A CA 15
ATOM 26848 C C . TYR A 1 104 ? 10.278 18.538 -14.230 1.00 0.00 104 TYR A C 15
ATOM 26849 O O . TYR A 1 104 ? 10.116 17.330 -14.055 1.00 0.00 104 TYR A O 15
ATOM 26867 N N . LEU A 1 105 ? 9.535 19.462 -13.613 1.00 0.00 105 LEU A N 15
ATOM 26868 C CA . LEU A 1 105 ? 8.463 19.115 -12.675 1.00 0.00 105 LEU A CA 15
ATOM 26869 C C . LEU A 1 105 ? 7.418 18.182 -13.287 1.00 0.00 105 LEU A C 15
ATOM 26870 O O . LEU A 1 105 ? 6.603 17.606 -12.566 1.00 0.00 105 LEU A O 15
ATOM 26886 N N . VAL A 1 106 ? 7.431 18.032 -14.606 1.00 0.00 106 VAL A N 15
ATOM 26887 C CA . VAL A 1 106 ? 6.469 17.168 -15.288 1.00 0.00 106 VAL A CA 15
ATOM 26888 C C . VAL A 1 106 ? 6.711 15.685 -14.988 1.00 0.00 106 VAL A C 15
ATOM 26889 O O . VAL A 1 106 ? 6.539 14.834 -15.861 1.00 0.00 106 VAL A O 15
ATOM 26902 N N . GLY A 1 107 ? 7.108 15.378 -13.755 1.00 0.00 107 GLY A N 15
ATOM 26903 C CA . GLY A 1 107 ? 7.363 14.001 -13.375 1.00 0.00 107 GLY A CA 15
ATOM 26904 C C . GLY A 1 107 ? 7.634 13.859 -11.890 1.00 0.00 107 GLY A C 15
ATOM 26905 O O . GLY A 1 107 ? 7.207 12.889 -11.263 1.00 0.00 107 GLY A O 15
ATOM 26909 N N . ALA A 1 108 ? 8.344 14.831 -11.326 1.00 0.00 108 ALA A N 15
ATOM 26910 C CA . ALA A 1 108 ? 8.673 14.818 -9.906 1.00 0.00 108 ALA A CA 15
ATOM 26911 C C . ALA A 1 108 ? 7.415 14.906 -9.046 1.00 0.00 108 ALA A C 15
ATOM 26912 O O . ALA A 1 108 ? 7.410 14.470 -7.895 1.00 0.00 108 ALA A O 15
ATOM 26919 N N . ASN A 1 109 ? 6.353 15.473 -9.610 1.00 0.00 109 ASN A N 15
ATOM 26920 C CA . ASN A 1 109 ? 5.091 15.619 -8.890 1.00 0.00 109 ASN A CA 15
ATOM 26921 C C . ASN A 1 109 ? 4.415 14.263 -8.692 1.00 0.00 109 ASN A C 15
ATOM 26922 O O . ASN A 1 109 ? 3.338 14.009 -9.232 1.00 0.00 109 ASN A O 15
ATOM 26933 N N . CYS A 1 110 ? 5.055 13.397 -7.911 1.00 0.00 110 CYS A N 15
ATOM 26934 C CA . CYS A 1 110 ? 4.521 12.067 -7.635 1.00 0.00 110 CYS A CA 15
ATOM 26935 C C . CYS A 1 110 ? 5.531 11.231 -6.854 1.00 0.00 110 CYS A C 15
ATOM 26936 O O . CYS A 1 110 ? 6.684 11.096 -7.259 1.00 0.00 110 CYS A O 15
ATOM 26944 N N . VAL A 1 111 ? 5.089 10.672 -5.733 1.00 0.00 111 VAL A N 15
ATOM 26945 C CA . VAL A 1 111 ? 5.955 9.849 -4.899 1.00 0.00 111 VAL A CA 15
ATOM 26946 C C . VAL A 1 111 ? 5.666 8.366 -5.100 1.00 0.00 111 VAL A C 15
ATOM 26947 O O . VAL A 1 111 ? 4.655 7.850 -4.624 1.00 0.00 111 VAL A O 15
ATOM 26960 N N . SER A 1 112 ? 6.562 7.681 -5.802 1.00 0.00 112 SER A N 15
ATOM 26961 C CA . SER A 1 112 ? 6.397 6.256 -6.052 1.00 0.00 112 SER A CA 15
ATOM 26962 C C . SER A 1 112 ? 6.697 5.459 -4.788 1.00 0.00 112 SER A C 15
ATOM 26963 O O . SER A 1 112 ? 7.855 5.299 -4.404 1.00 0.00 112 SER A O 15
ATOM 26971 N N . VAL A 1 113 ? 5.646 4.963 -4.144 1.00 0.00 113 VAL A N 15
ATOM 26972 C CA . VAL A 1 113 ? 5.800 4.187 -2.921 1.00 0.00 113 VAL A CA 15
ATOM 26973 C C . VAL A 1 113 ? 5.090 2.840 -3.036 1.00 0.00 113 VAL A C 15
ATOM 26974 O O . VAL A 1 113 ? 3.882 2.780 -3.260 1.00 0.00 113 VAL A O 15
ATOM 26987 N N . LEU A 1 114 ? 5.851 1.761 -2.889 1.00 0.00 114 LEU A N 15
ATOM 26988 C CA . LEU A 1 114 ? 5.291 0.418 -2.981 1.00 0.00 114 LEU A CA 15
ATOM 26989 C C . LEU A 1 114 ? 4.891 -0.102 -1.606 1.00 0.00 114 LEU A C 15
ATOM 26990 O O . LEU A 1 114 ? 5.660 -0.014 -0.649 1.00 0.00 114 LEU A O 15
ATOM 27006 N N . ILE A 1 115 ? 3.682 -0.645 -1.517 1.00 0.00 115 ILE A N 15
ATOM 27007 C CA . ILE A 1 115 ? 3.178 -1.180 -0.260 1.00 0.00 115 ILE A CA 15
ATOM 27008 C C . ILE A 1 115 ? 2.997 -2.690 -0.331 1.00 0.00 115 ILE A C 15
ATOM 27009 O O . ILE A 1 115 ? 2.286 -3.208 -1.195 1.00 0.00 115 ILE A O 15
ATOM 27025 N N . ASP A 1 116 ? 3.629 -3.382 0.604 1.00 0.00 116 ASP A N 15
ATOM 27026 C CA . ASP A 1 116 ? 3.533 -4.831 0.688 1.00 0.00 116 ASP A CA 15
ATOM 27027 C C . ASP A 1 116 ? 3.174 -5.238 2.109 1.00 0.00 116 ASP A C 15
ATOM 27028 O O . ASP A 1 116 ? 3.500 -6.337 2.557 1.00 0.00 116 ASP A O 15
ATOM 27037 N N . HIS A 1 117 ? 2.503 -4.332 2.814 1.00 0.00 117 HIS A N 15
ATOM 27038 C CA . HIS A 1 117 ? 2.100 -4.579 4.192 1.00 0.00 117 HIS A CA 15
ATOM 27039 C C . HIS A 1 117 ? 1.311 -3.396 4.749 1.00 0.00 117 HIS A C 15
ATOM 27040 O O . HIS A 1 117 ? 1.895 -2.403 5.186 1.00 0.00 117 HIS A O 15
ATOM 27055 N N . PHE A 1 118 ? -0.014 -3.503 4.733 1.00 0.00 118 PHE A N 15
ATOM 27056 C CA . PHE A 1 118 ? -0.867 -2.434 5.242 1.00 0.00 118 PHE A CA 15
ATOM 27057 C C . PHE A 1 118 ? -1.008 -2.520 6.757 1.00 0.00 118 PHE A C 15
ATOM 27058 O O . PHE A 1 118 ? -1.787 -1.727 7.325 1.00 0.00 118 PHE A O 15
ATOM 27076 N N . THR A 1 1 ? -14.272 21.424 4.833 1.00 0.00 1 THR A N 16
ATOM 27077 C CA . THR A 1 1 ? -13.655 21.379 3.481 1.00 0.00 1 THR A CA 16
ATOM 27078 C C . THR A 1 1 ? -14.038 20.102 2.741 1.00 0.00 1 THR A C 16
ATOM 27079 O O . THR A 1 1 ? -14.484 19.129 3.351 1.00 0.00 1 THR A O 16
ATOM 27092 N N . VAL A 1 2 ? -13.860 20.109 1.424 1.00 0.00 2 VAL A N 16
ATOM 27093 C CA . VAL A 1 2 ? -14.186 18.951 0.603 1.00 0.00 2 VAL A CA 16
ATOM 27094 C C . VAL A 1 2 ? -13.364 17.735 1.022 1.00 0.00 2 VAL A C 16
ATOM 27095 O O . VAL A 1 2 ? -12.312 17.872 1.646 1.00 0.00 2 VAL A O 16
ATOM 27108 N N . VAL A 1 3 ? -13.851 16.548 0.677 1.00 0.00 3 VAL A N 16
ATOM 27109 C CA . VAL A 1 3 ? -13.161 15.310 1.021 1.00 0.00 3 VAL A CA 16
ATOM 27110 C C . VAL A 1 3 ? -13.269 14.287 -0.104 1.00 0.00 3 VAL A C 16
ATOM 27111 O O . VAL A 1 3 ? -14.346 14.072 -0.660 1.00 0.00 3 VAL A O 16
ATOM 27124 N N . ALA A 1 4 ? -12.149 13.648 -0.424 1.00 0.00 4 ALA A N 16
ATOM 27125 C CA . ALA A 1 4 ? -12.121 12.638 -1.472 1.00 0.00 4 ALA A CA 16
ATOM 27126 C C . ALA A 1 4 ? -11.998 11.246 -0.862 1.00 0.00 4 ALA A C 16
ATOM 27127 O O . ALA A 1 4 ? -11.012 10.937 -0.194 1.00 0.00 4 ALA A O 16
ATOM 27134 N N . THR A 1 5 ? -13.004 10.412 -1.089 1.00 0.00 5 THR A N 16
ATOM 27135 C CA . THR A 1 5 ? -13.002 9.057 -0.553 1.00 0.00 5 THR A CA 16
ATOM 27136 C C . THR A 1 5 ? -13.148 8.025 -1.664 1.00 0.00 5 THR A C 16
ATOM 27137 O O . THR A 1 5 ? -13.867 8.244 -2.640 1.00 0.00 5 THR A O 16
ATOM 27148 N N . ALA A 1 6 ? -12.463 6.900 -1.505 1.00 0.00 6 ALA A N 16
ATOM 27149 C CA . ALA A 1 6 ? -12.514 5.828 -2.487 1.00 0.00 6 ALA A CA 16
ATOM 27150 C C . ALA A 1 6 ? -12.599 4.469 -1.802 1.00 0.00 6 ALA A C 16
ATOM 27151 O O . ALA A 1 6 ? -11.757 4.127 -0.971 1.00 0.00 6 ALA A O 16
ATOM 27158 N N . ARG A 1 7 ? -13.620 3.699 -2.157 1.00 0.00 7 ARG A N 16
ATOM 27159 C CA . ARG A 1 7 ? -13.816 2.377 -1.577 1.00 0.00 7 ARG A CA 16
ATOM 27160 C C . ARG A 1 7 ? -14.043 1.341 -2.673 1.00 0.00 7 ARG A C 16
ATOM 27161 O O . ARG A 1 7 ? -14.880 1.533 -3.554 1.00 0.00 7 ARG A O 16
ATOM 27182 N N . GLY A 1 8 ? -13.300 0.242 -2.614 1.00 0.00 8 GLY A N 16
ATOM 27183 C CA . GLY A 1 8 ? -13.451 -0.797 -3.615 1.00 0.00 8 GLY A CA 16
ATOM 27184 C C . GLY A 1 8 ? -12.700 -2.068 -3.269 1.00 0.00 8 GLY A C 16
ATOM 27185 O O . GLY A 1 8 ? -11.623 -2.020 -2.677 1.00 0.00 8 GLY A O 16
ATOM 27189 N N . ILE A 1 9 ? -13.268 -3.208 -3.650 1.00 0.00 9 ILE A N 16
ATOM 27190 C CA . ILE A 1 9 ? -12.646 -4.498 -3.388 1.00 0.00 9 ILE A CA 16
ATOM 27191 C C . ILE A 1 9 ? -11.740 -4.901 -4.548 1.00 0.00 9 ILE A C 16
ATOM 27192 O O . ILE A 1 9 ? -11.882 -4.389 -5.660 1.00 0.00 9 ILE A O 16
ATOM 27208 N N . PHE A 1 10 ? -10.809 -5.811 -4.288 1.00 0.00 10 PHE A N 16
ATOM 27209 C CA . PHE A 1 10 ? -9.885 -6.262 -5.322 1.00 0.00 10 PHE A CA 16
ATOM 27210 C C . PHE A 1 10 ? -9.687 -7.773 -5.271 1.00 0.00 10 PHE A C 16
ATOM 27211 O O . PHE A 1 10 ? -9.816 -8.395 -4.216 1.00 0.00 10 PHE A O 16
ATOM 27228 N N . ASN A 1 11 ? -9.371 -8.354 -6.424 1.00 0.00 11 ASN A N 16
ATOM 27229 C CA . ASN A 1 11 ? -9.152 -9.791 -6.529 1.00 0.00 11 ASN A CA 16
ATOM 27230 C C . ASN A 1 11 ? -7.771 -10.087 -7.107 1.00 0.00 11 ASN A C 16
ATOM 27231 O O . ASN A 1 11 ? -7.065 -9.178 -7.548 1.00 0.00 11 ASN A O 16
ATOM 27242 N N . SER A 1 12 ? -7.392 -11.360 -7.100 1.00 0.00 12 SER A N 16
ATOM 27243 C CA . SER A 1 12 ? -6.093 -11.779 -7.622 1.00 0.00 12 SER A CA 16
ATOM 27244 C C . SER A 1 12 ? -5.810 -11.148 -8.985 1.00 0.00 12 SER A C 16
ATOM 27245 O O . SER A 1 12 ? -4.654 -10.931 -9.349 1.00 0.00 12 SER A O 16
ATOM 27253 N N . ASN A 1 13 ? -6.869 -10.855 -9.733 1.00 0.00 13 ASN A N 16
ATOM 27254 C CA . ASN A 1 13 ? -6.726 -10.251 -11.053 1.00 0.00 13 ASN A CA 16
ATOM 27255 C C . ASN A 1 13 ? -6.016 -8.904 -10.963 1.00 0.00 13 ASN A C 16
ATOM 27256 O O . ASN A 1 13 ? -5.217 -8.552 -11.830 1.00 0.00 13 ASN A O 16
ATOM 27267 N N . GLY A 1 14 ? -6.311 -8.156 -9.905 1.00 0.00 14 GLY A N 16
ATOM 27268 C CA . GLY A 1 14 ? -5.691 -6.856 -9.718 1.00 0.00 14 GLY A CA 16
ATOM 27269 C C . GLY A 1 14 ? -6.687 -5.714 -9.797 1.00 0.00 14 GLY A C 16
ATOM 27270 O O . GLY A 1 14 ? -7.890 -5.920 -9.647 1.00 0.00 14 GLY A O 16
ATOM 27274 N N . GLY A 1 15 ? -6.179 -4.509 -10.032 1.00 0.00 15 GLY A N 16
ATOM 27275 C CA . GLY A 1 15 ? -7.038 -3.344 -10.126 1.00 0.00 15 GLY A CA 16
ATOM 27276 C C . GLY A 1 15 ? -6.392 -2.106 -9.533 1.00 0.00 15 GLY A C 16
ATOM 27277 O O . GLY A 1 15 ? -5.340 -2.195 -8.898 1.00 0.00 15 GLY A O 16
ATOM 27281 N N . VAL A 1 16 ? -7.014 -0.949 -9.738 1.00 0.00 16 VAL A N 16
ATOM 27282 C CA . VAL A 1 16 ? -6.477 0.301 -9.212 1.00 0.00 16 VAL A CA 16
ATOM 27283 C C . VAL A 1 16 ? -7.495 1.029 -8.346 1.00 0.00 16 VAL A C 16
ATOM 27284 O O . VAL A 1 16 ? -8.701 0.953 -8.578 1.00 0.00 16 VAL A O 16
ATOM 27297 N N . LEU A 1 17 ? -6.984 1.754 -7.361 1.00 0.00 17 LEU A N 16
ATOM 27298 C CA . LEU A 1 17 ? -7.824 2.532 -6.457 1.00 0.00 17 LEU A CA 16
ATOM 27299 C C . LEU A 1 17 ? -7.394 3.993 -6.491 1.00 0.00 17 LEU A C 16
ATOM 27300 O O . LEU A 1 17 ? -6.400 4.367 -5.869 1.00 0.00 17 LEU A O 16
ATOM 27316 N N . SER A 1 18 ? -8.130 4.812 -7.233 1.00 0.00 18 SER A N 16
ATOM 27317 C CA . SER A 1 18 ? -7.795 6.226 -7.355 1.00 0.00 18 SER A CA 16
ATOM 27318 C C . SER A 1 18 ? -8.996 7.121 -7.078 1.00 0.00 18 SER A C 16
ATOM 27319 O O . SER A 1 18 ? -10.145 6.723 -7.272 1.00 0.00 18 SER A O 16
ATOM 27327 N N . SER A 1 19 ? -8.712 8.343 -6.639 1.00 0.00 19 SER A N 16
ATOM 27328 C CA . SER A 1 19 ? -9.750 9.320 -6.347 1.00 0.00 19 SER A CA 16
ATOM 27329 C C . SER A 1 19 ? -9.480 10.613 -7.107 1.00 0.00 19 SER A C 16
ATOM 27330 O O . SER A 1 19 ? -8.689 11.449 -6.671 1.00 0.00 19 SER A O 16
ATOM 27338 N N . ILE A 1 20 ? -10.135 10.764 -8.253 1.00 0.00 20 ILE A N 16
ATOM 27339 C CA . ILE A 1 20 ? -9.962 11.949 -9.086 1.00 0.00 20 ILE A CA 16
ATOM 27340 C C . ILE A 1 20 ? -10.156 13.233 -8.285 1.00 0.00 20 ILE A C 16
ATOM 27341 O O . ILE A 1 20 ? -9.609 14.280 -8.630 1.00 0.00 20 ILE A O 16
ATOM 27357 N N . GLU A 1 21 ? -10.942 13.147 -7.218 1.00 0.00 21 GLU A N 16
ATOM 27358 C CA . GLU A 1 21 ? -11.210 14.306 -6.374 1.00 0.00 21 GLU A CA 16
ATOM 27359 C C . GLU A 1 21 ? -9.928 14.830 -5.733 1.00 0.00 21 GLU A C 16
ATOM 27360 O O . GLU A 1 21 ? -9.824 16.014 -5.412 1.00 0.00 21 GLU A O 16
ATOM 27372 N N . THR A 1 22 ? -8.953 13.944 -5.547 1.00 0.00 22 THR A N 16
ATOM 27373 C CA . THR A 1 22 ? -7.681 14.328 -4.940 1.00 0.00 22 THR A CA 16
ATOM 27374 C C . THR A 1 22 ? -6.517 14.070 -5.892 1.00 0.00 22 THR A C 16
ATOM 27375 O O . THR A 1 22 ? -5.714 14.964 -6.161 1.00 0.00 22 THR A O 16
ATOM 27386 N N . GLY A 1 23 ? -6.430 12.845 -6.399 1.00 0.00 23 GLY A N 16
ATOM 27387 C CA . GLY A 1 23 ? -5.358 12.498 -7.316 1.00 0.00 23 GLY A CA 16
ATOM 27388 C C . GLY A 1 23 ? -4.632 11.229 -6.915 1.00 0.00 23 GLY A C 16
ATOM 27389 O O . GLY A 1 23 ? -4.105 10.514 -7.768 1.00 0.00 23 GLY A O 16
ATOM 27393 N N . VAL A 1 24 ? -4.602 10.945 -5.616 1.00 0.00 24 VAL A N 16
ATOM 27394 C CA . VAL A 1 24 ? -3.932 9.750 -5.111 1.00 0.00 24 VAL A CA 16
ATOM 27395 C C . VAL A 1 24 ? -4.505 8.493 -5.759 1.00 0.00 24 VAL A C 16
ATOM 27396 O O . VAL A 1 24 ? -5.697 8.430 -6.062 1.00 0.00 24 VAL A O 16
ATOM 27409 N N . SER A 1 25 ? -3.650 7.498 -5.976 1.00 0.00 25 SER A N 16
ATOM 27410 C CA . SER A 1 25 ? -4.081 6.250 -6.595 1.00 0.00 25 SER A CA 16
ATOM 27411 C C . SER A 1 25 ? -3.252 5.069 -6.101 1.00 0.00 25 SER A C 16
ATOM 27412 O O . SER A 1 25 ? -2.114 5.233 -5.661 1.00 0.00 25 SER A O 16
ATOM 27420 N N . ILE A 1 26 ? -3.829 3.872 -6.193 1.00 0.00 26 ILE A N 16
ATOM 27421 C CA . ILE A 1 26 ? -3.143 2.656 -5.770 1.00 0.00 26 ILE A CA 16
ATOM 27422 C C . ILE A 1 26 ? -3.320 1.551 -6.805 1.00 0.00 26 ILE A C 16
ATOM 27423 O O . ILE A 1 26 ? -4.425 1.059 -7.014 1.00 0.00 26 ILE A O 16
ATOM 27439 N N . ILE A 1 27 ? -2.229 1.160 -7.447 1.00 0.00 27 ILE A N 16
ATOM 27440 C CA . ILE A 1 27 ? -2.287 0.110 -8.451 1.00 0.00 27 ILE A CA 16
ATOM 27441 C C . ILE A 1 27 ? -1.987 -1.251 -7.835 1.00 0.00 27 ILE A C 16
ATOM 27442 O O . ILE A 1 27 ? -0.961 -1.436 -7.179 1.00 0.00 27 ILE A O 16
ATOM 27458 N N . ILE A 1 28 ? -2.885 -2.204 -8.055 1.00 0.00 28 ILE A N 16
ATOM 27459 C CA . ILE A 1 28 ? -2.714 -3.551 -7.528 1.00 0.00 28 ILE A CA 16
ATOM 27460 C C . ILE A 1 28 ? -2.442 -4.540 -8.660 1.00 0.00 28 ILE A C 16
ATOM 27461 O O . ILE A 1 28 ? -3.363 -4.982 -9.344 1.00 0.00 28 ILE A O 16
ATOM 27477 N N . PRO A 1 29 ? -1.163 -4.894 -8.877 1.00 0.00 29 PRO A N 16
ATOM 27478 C CA . PRO A 1 29 ? -0.771 -5.827 -9.938 1.00 0.00 29 PRO A CA 16
ATOM 27479 C C . PRO A 1 29 ? -1.333 -7.226 -9.714 1.00 0.00 29 PR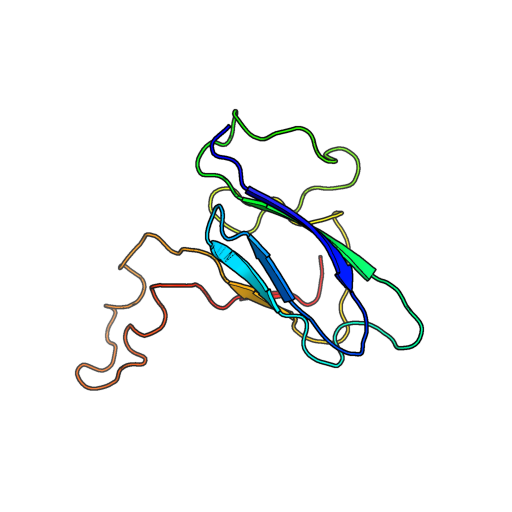O A C 16
ATOM 27480 O O . PRO A 1 29 ? -1.591 -7.629 -8.579 1.00 0.00 29 PRO A O 16
ATOM 27491 N N . GLN A 1 30 ? -1.516 -7.965 -10.804 1.00 0.00 30 GLN A N 16
ATOM 27492 C CA . GLN A 1 30 ? -2.042 -9.322 -10.727 1.00 0.00 30 GLN A CA 16
ATOM 27493 C C . GLN A 1 30 ? -1.122 -10.210 -9.898 1.00 0.00 30 GLN A C 16
ATOM 27494 O O . GLN A 1 30 ? -0.090 -10.678 -10.384 1.00 0.00 30 GLN A O 16
ATOM 27508 N N . GLY A 1 31 ? -1.498 -10.439 -8.646 1.00 0.00 31 GLY A N 16
ATOM 27509 C CA . GLY A 1 31 ? -0.693 -11.270 -7.771 1.00 0.00 31 GLY A CA 16
ATOM 27510 C C . GLY A 1 31 ? -0.586 -10.720 -6.360 1.00 0.00 31 GLY A C 16
ATOM 27511 O O . GLY A 1 31 ? -0.030 -11.374 -5.479 1.00 0.00 31 GLY A O 16
ATOM 27515 N N . ALA A 1 32 ? -1.114 -9.517 -6.141 1.00 0.00 32 ALA A N 16
ATOM 27516 C CA . ALA A 1 32 ? -1.068 -8.892 -4.822 1.00 0.00 32 ALA A CA 16
ATOM 27517 C C . ALA A 1 32 ? -2.043 -9.562 -3.860 1.00 0.00 32 ALA A C 16
ATOM 27518 O O . ALA A 1 32 ? -1.858 -9.514 -2.645 1.00 0.00 32 ALA A O 16
ATOM 27525 N N . ILE A 1 33 ? -3.076 -10.194 -4.410 1.00 0.00 33 ILE A N 16
ATOM 27526 C CA . ILE A 1 33 ? -4.072 -10.884 -3.598 1.00 0.00 33 ILE A CA 16
ATOM 27527 C C . ILE A 1 33 ? -4.146 -12.361 -3.986 1.00 0.00 33 ILE A C 16
ATOM 27528 O O . ILE A 1 33 ? -4.057 -12.702 -5.165 1.00 0.00 33 ILE A O 16
ATOM 27544 N N . PRO A 1 34 ? -4.306 -13.263 -3.000 1.00 0.00 34 PRO A N 16
ATOM 27545 C CA . PRO A 1 34 ? -4.386 -14.704 -3.261 1.00 0.00 34 PRO A CA 16
ATOM 27546 C C . PRO A 1 34 ? -5.530 -15.057 -4.207 1.00 0.00 34 PRO A C 16
ATOM 27547 O O . PRO A 1 34 ? -6.531 -14.345 -4.279 1.00 0.00 34 PRO A O 16
ATOM 27558 N N . GLU A 1 35 ? -5.372 -16.160 -4.929 1.00 0.00 35 GLU A N 16
ATOM 27559 C CA . GLU A 1 35 ? -6.390 -16.609 -5.871 1.00 0.00 35 GLU A CA 16
ATOM 27560 C C . GLU A 1 35 ? -7.676 -16.986 -5.144 1.00 0.00 35 GLU A C 16
ATOM 27561 O O . GLU A 1 35 ? -7.642 -17.534 -4.042 1.00 0.00 35 GLU A O 16
ATOM 27573 N N . GLY A 1 36 ? -8.811 -16.688 -5.768 1.00 0.00 36 GLY A N 16
ATOM 27574 C CA . GLY A 1 36 ? -10.093 -17.001 -5.165 1.00 0.00 36 GLY A CA 16
ATOM 27575 C C . GLY A 1 36 ? -10.362 -16.191 -3.913 1.00 0.00 36 GLY A C 16
ATOM 27576 O O . GLY A 1 36 ? -11.117 -16.617 -3.039 1.00 0.00 36 GLY A O 16
ATOM 27580 N N . VAL A 1 37 ? -9.740 -15.018 -3.824 1.00 0.00 37 VAL A N 16
ATOM 27581 C CA . VAL A 1 37 ? -9.916 -14.146 -2.669 1.00 0.00 37 VAL A CA 16
ATOM 27582 C C . VAL A 1 37 ? -10.303 -12.736 -3.094 1.00 0.00 37 VAL A C 16
ATOM 27583 O O . VAL A 1 37 ? -10.091 -12.337 -4.239 1.00 0.00 37 VAL A O 16
ATOM 27596 N N . GLU A 1 38 ? -10.856 -11.987 -2.152 1.00 0.00 38 GLU A N 16
ATOM 27597 C CA . GLU A 1 38 ? -11.262 -10.613 -2.399 1.00 0.00 38 GLU A CA 16
ATOM 27598 C C . GLU A 1 38 ? -10.920 -9.748 -1.193 1.00 0.00 38 GLU A C 16
ATOM 27599 O O . GLU A 1 38 ? -11.481 -9.925 -0.113 1.00 0.00 38 GLU A O 16
ATOM 27611 N N . GLN A 1 39 ? -9.990 -8.820 -1.379 1.00 0.00 39 GLN A N 16
ATOM 27612 C CA . GLN A 1 39 ? -9.572 -7.941 -0.296 1.00 0.00 39 GLN A CA 16
ATOM 27613 C C . GLN A 1 39 ? -10.178 -6.550 -0.453 1.00 0.00 39 GLN A C 16
ATOM 27614 O O . GLN A 1 39 ? -9.857 -5.825 -1.396 1.00 0.00 39 GLN A O 16
ATOM 27628 N N . GLU A 1 40 ? -11.055 -6.186 0.476 1.00 0.00 40 GLU A N 16
ATOM 27629 C CA . GLU A 1 40 ? -11.705 -4.882 0.443 1.00 0.00 40 GLU A CA 16
ATOM 27630 C C . GLU A 1 40 ? -10.716 -3.775 0.795 1.00 0.00 40 GLU A C 16
ATOM 27631 O O . GLU A 1 40 ? -10.113 -3.788 1.868 1.00 0.00 40 GLU A O 16
ATOM 27643 N N . ILE A 1 41 ? -10.555 -2.818 -0.114 1.00 0.00 41 ILE A N 16
ATOM 27644 C CA . ILE A 1 41 ? -9.637 -1.708 0.108 1.00 0.00 41 ILE A CA 16
ATOM 27645 C C . ILE A 1 41 ? -10.326 -0.369 -0.120 1.00 0.00 41 ILE A C 16
ATOM 27646 O O . ILE A 1 41 ? -11.074 -0.196 -1.083 1.00 0.00 41 ILE A O 16
ATOM 27662 N N . TYR A 1 42 ? -10.057 0.580 0.767 1.00 0.00 42 TYR A N 16
ATOM 27663 C CA . TYR A 1 42 ? -10.636 1.911 0.669 1.00 0.00 42 TYR A CA 16
ATOM 27664 C C . TYR A 1 42 ? -9.740 2.928 1.360 1.00 0.00 42 TYR A C 16
ATOM 27665 O O . TYR A 1 42 ? -8.888 2.563 2.169 1.00 0.00 42 TYR A O 16
ATOM 27683 N N . PHE A 1 43 ? -9.931 4.201 1.043 1.00 0.00 43 PHE A N 16
ATOM 27684 C CA . PHE A 1 43 ? -9.124 5.253 1.650 1.00 0.00 43 PHE A CA 16
ATOM 27685 C C . PHE A 1 43 ? -9.717 6.633 1.391 1.00 0.00 43 PHE A C 16
ATOM 27686 O O . PHE A 1 43 ? -10.421 6.847 0.403 1.00 0.00 43 PHE A O 16
ATOM 27703 N N . LYS A 1 44 ? -9.421 7.568 2.288 1.00 0.00 44 LYS A N 16
ATOM 27704 C CA . LYS A 1 44 ? -9.916 8.931 2.167 1.00 0.00 44 LYS A CA 16
ATOM 27705 C C . LYS A 1 44 ? -8.760 9.922 2.080 1.00 0.00 44 LYS A C 16
ATOM 27706 O O . LYS A 1 44 ? -7.963 10.048 3.013 1.00 0.00 44 LYS A O 16
ATOM 27725 N N . VAL A 1 45 ? -8.679 10.622 0.954 1.00 0.00 45 VAL A N 16
ATOM 27726 C CA . VAL A 1 45 ? -7.631 11.607 0.734 1.00 0.00 45 VAL A CA 16
ATOM 27727 C C . VAL A 1 45 ? -8.175 13.019 0.920 1.00 0.00 45 VAL A C 16
ATOM 27728 O O . VAL A 1 45 ? -9.180 13.392 0.312 1.00 0.00 45 VAL A O 16
ATOM 27741 N N . CYS A 1 46 ? -7.515 13.800 1.768 1.00 0.00 46 CYS A N 16
ATOM 27742 C CA . CYS A 1 46 ? -7.945 15.167 2.035 1.00 0.00 46 CYS A CA 16
ATOM 27743 C C . CYS A 1 46 ? -6.753 16.115 2.094 1.00 0.00 46 CYS A C 16
ATOM 27744 O O . CYS A 1 46 ? -5.753 15.832 2.752 1.00 0.00 46 CYS A O 16
ATOM 27752 N N . ARG A 1 47 ? -6.870 17.244 1.402 1.00 0.00 47 ARG A N 16
ATOM 27753 C CA . ARG A 1 47 ? -5.805 18.238 1.378 1.00 0.00 47 ARG A CA 16
ATOM 27754 C C . ARG A 1 47 ? -5.731 18.986 2.707 1.00 0.00 47 ARG A C 16
ATOM 27755 O O . ARG A 1 47 ? -4.668 19.459 3.106 1.00 0.00 47 ARG A O 16
ATOM 27776 N N . ASP A 1 48 ? -6.870 19.089 3.385 1.00 0.00 48 ASP A N 16
ATOM 27777 C CA . ASP A 1 48 ? -6.936 19.777 4.669 1.00 0.00 48 ASP A CA 16
ATOM 27778 C C . ASP A 1 48 ? -7.150 18.787 5.810 1.00 0.00 48 ASP A C 16
ATOM 27779 O O . ASP A 1 48 ? -7.985 17.888 5.718 1.00 0.00 48 ASP A O 16
ATOM 27788 N N . ASN A 1 49 ? -6.390 18.962 6.886 1.00 0.00 49 ASN A N 16
ATOM 27789 C CA . ASN A 1 49 ? -6.495 18.088 8.051 1.00 0.00 49 ASN A CA 16
ATOM 27790 C C . ASN A 1 49 ? -7.778 18.362 8.838 1.00 0.00 49 ASN A C 16
ATOM 27791 O O . ASN A 1 49 ? -8.121 17.616 9.755 1.00 0.00 49 ASN A O 16
ATOM 27802 N N . SER A 1 50 ? -8.486 19.433 8.475 1.00 0.00 50 SER A N 16
ATOM 27803 C CA . SER A 1 50 ? -9.729 19.800 9.152 1.00 0.00 50 SER A CA 16
ATOM 27804 C C . SER A 1 50 ? -10.683 18.610 9.248 1.00 0.00 50 SER A C 16
ATOM 27805 O O . SER A 1 50 ? -11.561 18.574 10.110 1.00 0.00 50 SER A O 16
ATOM 27813 N N . ILE A 1 51 ? -10.503 17.633 8.362 1.00 0.00 51 ILE A N 16
ATOM 27814 C CA . ILE A 1 51 ? -11.344 16.439 8.350 1.00 0.00 51 ILE A CA 16
ATOM 27815 C C . ILE A 1 51 ? -11.086 15.548 9.568 1.00 0.00 51 ILE A C 16
ATOM 27816 O O . ILE A 1 51 ? -11.735 14.515 9.723 1.00 0.00 51 ILE A O 16
ATOM 27832 N N . LEU A 1 52 ? -10.131 15.956 10.415 1.00 0.00 52 LEU A N 16
ATOM 27833 C CA . LEU A 1 52 ? -9.748 15.225 11.635 1.00 0.00 52 LEU A CA 16
ATOM 27834 C C . LEU A 1 52 ? -10.424 13.853 11.770 1.00 0.00 52 LEU A C 16
ATOM 27835 O O . LEU A 1 52 ? -9.765 12.825 11.618 1.00 0.00 52 LEU A O 16
ATOM 27851 N N . PRO A 1 53 ? -11.744 13.802 12.065 1.00 0.00 53 PRO A N 16
ATOM 27852 C CA . PRO A 1 53 ? -12.458 12.530 12.217 1.00 0.00 53 PRO A CA 16
ATOM 27853 C C . PRO A 1 53 ? -12.102 11.523 11.122 1.00 0.00 53 PRO A C 16
ATOM 27854 O O . PRO A 1 53 ? -12.208 11.825 9.933 1.00 0.00 53 PRO A O 16
ATOM 27865 N N . PRO A 1 54 ? -11.670 10.307 11.511 1.00 0.00 54 PRO A N 16
ATOM 27866 C CA . PRO A 1 54 ? -11.296 9.258 10.555 1.00 0.00 54 PRO A CA 16
ATOM 27867 C C . PRO A 1 54 ? -12.501 8.659 9.838 1.00 0.00 54 PRO A C 16
ATOM 27868 O O . PRO A 1 54 ? -13.647 8.947 10.182 1.00 0.00 54 PRO A O 16
ATOM 27879 N N . LEU A 1 55 ? -12.231 7.817 8.846 1.00 0.00 55 LEU A N 16
ATOM 27880 C CA . LEU A 1 55 ? -13.289 7.167 8.081 1.00 0.00 55 LEU A CA 16
ATOM 27881 C C . LEU A 1 55 ? -13.783 5.916 8.805 1.00 0.00 55 LEU A C 16
ATOM 27882 O O . LEU A 1 55 ? -14.950 5.542 8.693 1.00 0.00 55 LEU A O 16
ATOM 27898 N N . ASP A 1 56 ? -12.884 5.277 9.546 1.00 0.00 56 ASP A N 16
ATOM 27899 C CA . ASP A 1 56 ? -13.222 4.069 10.291 1.00 0.00 56 ASP A CA 16
ATOM 27900 C C . ASP A 1 56 ? -12.077 3.666 11.216 1.00 0.00 56 ASP A C 16
ATOM 27901 O O . ASP A 1 56 ? -11.254 2.820 10.869 1.00 0.00 56 ASP A O 16
ATOM 27910 N N . LYS A 1 57 ? -12.033 4.278 12.395 1.00 0.00 57 LYS A N 16
ATOM 27911 C CA . LYS A 1 57 ? -10.987 3.986 13.369 1.00 0.00 57 LYS A CA 16
ATOM 27912 C C . LYS A 1 57 ? -11.058 2.532 13.827 1.00 0.00 57 LYS A C 16
ATOM 27913 O O . LYS A 1 57 ? -10.031 1.873 13.990 1.00 0.00 57 LYS A O 16
ATOM 27932 N N . GLU A 1 58 ? -12.275 2.040 14.037 1.00 0.00 58 GLU A N 16
ATOM 27933 C CA . GLU A 1 58 ? -12.478 0.666 14.479 1.00 0.00 58 GLU A CA 16
ATOM 27934 C C . GLU A 1 58 ? -11.828 -0.325 13.518 1.00 0.00 58 GLU A C 16
ATOM 27935 O O . GLU A 1 58 ? -11.421 -1.416 13.916 1.00 0.00 58 GLU A O 16
ATOM 27947 N N . LYS A 1 59 ? -11.734 0.062 12.250 1.00 0.00 59 LYS A N 16
ATOM 27948 C CA . LYS A 1 59 ? -11.134 -0.792 11.232 1.00 0.00 59 LYS A CA 16
ATOM 27949 C C . LYS A 1 59 ? -9.613 -0.651 11.225 1.00 0.00 59 LYS A C 16
ATOM 27950 O O . LYS A 1 59 ? -8.896 -1.588 10.877 1.00 0.00 59 LYS A O 16
ATOM 27969 N N . GLY A 1 60 ? -9.131 0.526 11.610 1.00 0.00 60 GLY A N 16
ATOM 27970 C CA . GLY A 1 60 ? -7.700 0.768 11.639 1.00 0.00 60 GLY A CA 16
ATOM 27971 C C . GLY A 1 60 ? -7.272 1.820 10.634 1.00 0.00 60 GLY A C 16
ATOM 27972 O O . GLY A 1 60 ? -7.358 1.605 9.425 1.00 0.00 60 GLY A O 16
ATOM 27976 N N . GLU A 1 61 ? -6.816 2.962 11.136 1.00 0.00 61 GLU A N 16
ATOM 27977 C CA . GLU A 1 61 ? -6.378 4.055 10.277 1.00 0.00 61 GLU A CA 16
ATOM 27978 C C . GLU A 1 61 ? -4.882 3.963 9.986 1.00 0.00 61 GLU A C 16
ATOM 27979 O O . GLU A 1 61 ? -4.060 3.977 10.902 1.00 0.00 61 GLU A O 16
ATOM 27991 N N . THR A 1 62 ? -4.538 3.879 8.705 1.00 0.00 62 THR A N 16
ATOM 27992 C CA . THR A 1 62 ? -3.142 3.796 8.289 1.00 0.00 62 THR A CA 16
ATOM 27993 C C . THR A 1 62 ? -2.772 4.988 7.412 1.00 0.00 62 THR A C 16
ATOM 27994 O O . THR A 1 62 ? -3.005 4.977 6.203 1.00 0.00 62 THR A O 16
ATOM 28005 N N . LEU A 1 63 ? -2.201 6.015 8.030 1.00 0.00 63 LEU A N 16
ATOM 28006 C CA . LEU A 1 63 ? -1.806 7.218 7.306 1.00 0.00 63 LEU A CA 16
ATOM 28007 C C . LEU A 1 63 ? -0.501 6.995 6.543 1.00 0.00 63 LEU A C 16
ATOM 28008 O O . LEU A 1 63 ? 0.423 6.360 7.049 1.00 0.00 63 LEU A O 16
ATOM 28024 N N . LEU A 1 64 ? -0.436 7.518 5.323 1.00 0.00 64 LEU A N 16
ATOM 28025 C CA . LEU A 1 64 ? 0.755 7.370 4.489 1.00 0.00 64 LEU A CA 16
ATOM 28026 C C . LEU A 1 64 ? 1.255 8.729 3.998 1.00 0.00 64 LEU A C 16
ATOM 28027 O O . LEU A 1 64 ? 2.400 9.108 4.244 1.00 0.00 64 LEU A O 16
ATOM 28043 N N . SER A 1 65 ? 0.385 9.455 3.302 1.00 0.00 65 SER A N 16
ATOM 28044 C CA . SER A 1 65 ? 0.727 10.773 2.771 1.00 0.00 65 SER A CA 16
ATOM 28045 C C . SER A 1 65 ? 0.433 11.857 3.813 1.00 0.00 65 SER A C 16
ATOM 28046 O O . SER A 1 65 ? 0.073 11.538 4.945 1.00 0.00 65 SER A O 16
ATOM 28054 N N . PRO A 1 66 ? 0.582 13.155 3.456 1.00 0.00 66 PRO A N 16
ATOM 28055 C CA . PRO A 1 66 ? 0.321 14.259 4.387 1.00 0.00 66 PRO A CA 16
ATOM 28056 C C . PRO A 1 66 ? -0.891 13.989 5.273 1.00 0.00 66 PRO A C 16
ATOM 28057 O O . PRO A 1 66 ? -0.840 14.182 6.489 1.00 0.00 66 PRO A O 16
ATOM 28068 N N . LEU A 1 67 ? -1.966 13.506 4.661 1.00 0.00 67 LEU A N 16
ATOM 28069 C CA . LEU A 1 67 ? -3.175 13.168 5.397 1.00 0.00 67 LEU A CA 16
ATOM 28070 C C . LEU A 1 67 ? -4.066 12.243 4.583 1.00 0.00 67 LEU A C 16
ATOM 28071 O O . LEU A 1 67 ? -5.177 12.606 4.199 1.00 0.00 67 LEU A O 16
ATOM 28087 N N . VAL A 1 68 ? -3.578 11.039 4.339 1.00 0.00 68 VAL A N 16
ATOM 28088 C CA . VAL A 1 68 ? -4.337 10.051 3.592 1.00 0.00 68 VAL A CA 16
ATOM 28089 C C . VAL A 1 68 ? -4.528 8.807 4.442 1.00 0.00 68 VAL A C 16
ATOM 28090 O O . VAL A 1 68 ? -3.559 8.173 4.856 1.00 0.00 68 VAL A O 16
ATOM 28103 N N . ALA A 1 69 ? -5.780 8.481 4.723 1.00 0.00 69 ALA A N 16
ATOM 28104 C CA . ALA A 1 69 ? -6.091 7.331 5.554 1.00 0.00 69 ALA A CA 16
ATOM 28105 C C . ALA A 1 69 ? -6.534 6.132 4.722 1.00 0.00 69 ALA A C 16
ATOM 28106 O O . ALA A 1 69 ? -7.644 6.105 4.191 1.00 0.00 69 ALA A O 16
ATOM 28113 N N . ALA A 1 70 ? -5.653 5.140 4.616 1.00 0.00 70 ALA A N 16
ATOM 28114 C CA . ALA A 1 70 ? -5.944 3.932 3.853 1.00 0.00 70 ALA A CA 16
ATOM 28115 C C . ALA A 1 70 ? -7.109 3.162 4.468 1.00 0.00 70 ALA A C 16
ATOM 28116 O O . ALA A 1 70 ? -7.824 3.679 5.324 1.00 0.00 70 ALA A O 16
ATOM 28123 N N . GLY A 1 71 ? -7.296 1.924 4.021 1.00 0.00 71 GLY A N 16
ATOM 28124 C CA . GLY A 1 71 ? -8.377 1.105 4.536 1.00 0.00 71 GLY A CA 16
ATOM 28125 C C . GLY A 1 71 ? -8.060 0.513 5.897 1.00 0.00 71 GLY A C 16
ATOM 28126 O O . GLY A 1 71 ? -7.306 1.105 6.670 1.00 0.00 71 GLY A O 16
ATOM 28130 N N . PRO A 1 72 ? -8.621 -0.664 6.221 1.00 0.00 72 PRO A N 16
ATOM 28131 C CA . PRO A 1 72 ? -8.380 -1.323 7.507 1.00 0.00 72 PRO A CA 16
ATOM 28132 C C . PRO A 1 72 ? -6.893 -1.516 7.780 1.00 0.00 72 PRO A C 16
ATOM 28133 O O . PRO A 1 72 ? -6.188 -2.155 7.000 1.00 0.00 72 PRO A O 16
ATOM 28144 N N . HIS A 1 73 ? -6.421 -0.956 8.889 1.00 0.00 73 HIS A N 16
ATOM 28145 C CA . HIS A 1 73 ? -5.014 -1.066 9.259 1.00 0.00 73 HIS A CA 16
ATOM 28146 C C . HIS A 1 73 ? -4.582 -2.526 9.330 1.00 0.00 73 HIS A C 16
ATOM 28147 O O . HIS A 1 73 ? -5.002 -3.268 10.218 1.00 0.00 73 HIS A O 16
ATOM 28162 N N . GLY A 1 74 ? -3.736 -2.931 8.388 1.00 0.00 74 GLY A N 16
ATOM 28163 C CA . GLY A 1 74 ? -3.258 -4.299 8.361 1.00 0.00 74 GLY A CA 16
ATOM 28164 C C . GLY A 1 74 ? -3.773 -5.076 7.166 1.00 0.00 74 GLY A C 16
ATOM 28165 O O . GLY A 1 74 ? -4.699 -5.876 7.293 1.00 0.00 74 GLY A O 16
ATOM 28169 N N . LEU A 1 75 ? -3.166 -4.855 6.003 1.00 0.00 75 LEU A N 16
ATOM 28170 C CA . LEU A 1 75 ? -3.570 -5.559 4.794 1.00 0.00 75 LEU A CA 16
ATOM 28171 C C . LEU A 1 75 ? -2.348 -6.022 4.014 1.00 0.00 75 LEU A C 16
ATOM 28172 O O . LEU A 1 75 ? -1.882 -5.344 3.097 1.00 0.00 75 LEU A O 16
ATOM 28188 N N . LYS A 1 76 ? -1.829 -7.181 4.400 1.00 0.00 76 LYS A N 16
ATOM 28189 C CA . LYS A 1 76 ? -0.653 -7.757 3.757 1.00 0.00 76 LYS A CA 16
ATOM 28190 C C . LYS A 1 76 ? -0.894 -7.983 2.269 1.00 0.00 76 LYS A C 16
ATOM 28191 O O . LYS A 1 76 ? -2.036 -8.014 1.809 1.00 0.00 76 LYS A O 16
ATOM 28210 N N . PHE A 1 77 ? 0.193 -8.148 1.523 1.00 0.00 77 PHE A N 16
ATOM 28211 C CA . PHE A 1 77 ? 0.114 -8.378 0.087 1.00 0.00 77 PHE A CA 16
ATOM 28212 C C . PHE A 1 77 ? 1.210 -9.337 -0.362 1.00 0.00 77 PHE A C 16
ATOM 28213 O O . PHE A 1 77 ? 2.288 -9.381 0.231 1.00 0.00 77 PHE A O 16
ATOM 28230 N N . LEU A 1 78 ? 0.934 -10.100 -1.413 1.00 0.00 78 LEU A N 16
ATOM 28231 C CA . LEU A 1 78 ? 1.912 -11.051 -1.937 1.00 0.00 78 LEU A CA 16
ATOM 28232 C C . LEU A 1 78 ? 2.682 -10.461 -3.109 1.00 0.00 78 LEU A C 16
ATOM 28233 O O . LEU A 1 78 ? 3.396 -11.164 -3.824 1.00 0.00 78 LEU A O 16
ATOM 28249 N N . LYS A 1 79 ? 2.537 -9.158 -3.277 1.00 0.00 79 LYS A N 16
ATOM 28250 C CA . LYS A 1 79 ? 3.218 -8.421 -4.338 1.00 0.00 79 LYS A CA 16
ATOM 28251 C C . LYS A 1 79 ? 3.324 -6.944 -3.962 1.00 0.00 79 LYS A C 16
ATOM 28252 O O . LYS A 1 79 ? 2.366 -6.355 -3.464 1.00 0.00 79 LYS A O 16
ATOM 28271 N N . PRO A 1 80 ? 4.492 -6.321 -4.194 1.00 0.00 80 PRO A N 16
ATOM 28272 C CA . PRO A 1 80 ? 4.703 -4.906 -3.871 1.00 0.00 80 PRO A CA 16
ATOM 28273 C C . PRO A 1 80 ? 3.819 -3.985 -4.704 1.00 0.00 80 PRO A C 16
ATOM 28274 O O . PRO A 1 80 ? 4.184 -3.601 -5.816 1.00 0.00 80 PRO A O 16
ATOM 28285 N N . VAL A 1 81 ? 2.656 -3.633 -4.163 1.00 0.00 81 VAL A N 16
ATOM 28286 C CA . VAL A 1 81 ? 1.728 -2.759 -4.859 1.00 0.00 81 VAL A CA 16
ATOM 28287 C C . VAL A 1 81 ? 2.335 -1.373 -5.058 1.00 0.00 81 VAL A C 16
ATOM 28288 O O . VAL A 1 81 ? 3.348 -1.039 -4.447 1.00 0.00 81 VAL A O 16
ATOM 28301 N N . GLU A 1 82 ? 1.712 -0.570 -5.914 1.00 0.00 82 GLU A N 16
ATOM 28302 C CA . GLU A 1 82 ? 2.203 0.779 -6.187 1.00 0.00 82 GLU A CA 16
ATOM 28303 C C . GLU A 1 82 ? 1.216 1.831 -5.694 1.00 0.00 82 GLU A C 16
ATOM 28304 O O . GLU A 1 82 ? 0.034 1.802 -6.038 1.00 0.00 82 GLU A O 16
ATOM 28316 N N . LEU A 1 83 ? 1.716 2.762 -4.889 1.00 0.00 83 LEU A N 16
ATOM 28317 C CA . LEU A 1 83 ? 0.892 3.834 -4.344 1.00 0.00 83 LEU A CA 16
ATOM 28318 C C . LEU A 1 83 ? 1.492 5.194 -4.699 1.00 0.00 83 LEU A C 16
ATOM 28319 O O . LEU A 1 83 ? 2.518 5.594 -4.149 1.00 0.00 83 LEU A O 16
ATOM 28335 N N . ARG A 1 84 ? 0.852 5.897 -5.628 1.00 0.00 84 ARG A N 16
ATOM 28336 C CA . ARG A 1 84 ? 1.336 7.205 -6.056 1.00 0.00 84 ARG A CA 16
ATOM 28337 C C . ARG A 1 84 ? 0.477 8.329 -5.486 1.00 0.00 84 ARG A C 16
ATOM 28338 O O . ARG A 1 84 ? -0.749 8.306 -5.594 1.00 0.00 84 ARG A O 16
ATOM 28359 N N . LEU A 1 85 ? 1.134 9.314 -4.880 1.00 0.00 85 LEU A N 16
ATOM 28360 C CA . LEU A 1 85 ? 0.441 10.457 -4.292 1.00 0.00 85 LEU A CA 16
ATOM 28361 C C . LEU A 1 85 ? 1.160 11.758 -4.637 1.00 0.00 85 LEU A C 16
ATOM 28362 O O . LEU A 1 85 ? 2.366 11.763 -4.883 1.00 0.00 85 LEU A O 16
ATOM 28378 N N . PRO A 1 86 ? 0.428 12.885 -4.653 1.00 0.00 86 PRO A N 16
ATOM 28379 C CA . PRO A 1 86 ? 1.006 14.195 -4.965 1.00 0.00 86 PRO A CA 16
ATOM 28380 C C . PRO A 1 86 ? 2.023 14.636 -3.919 1.00 0.00 86 PRO A C 16
ATOM 28381 O O . PRO A 1 86 ? 1.696 14.776 -2.741 1.00 0.00 86 PRO A O 16
ATOM 28392 N N . HIS A 1 87 ? 3.258 14.855 -4.358 1.00 0.00 87 HIS A N 16
ATOM 28393 C CA . HIS A 1 87 ? 4.323 15.279 -3.457 1.00 0.00 87 HIS A CA 16
ATOM 28394 C C . HIS A 1 87 ? 4.157 16.745 -3.072 1.00 0.00 87 HIS A C 16
ATOM 28395 O O . HIS A 1 87 ? 4.112 17.085 -1.889 1.00 0.00 87 HIS A O 16
ATOM 28410 N N . CYS A 1 88 ? 4.062 17.609 -4.078 1.00 0.00 88 CYS A N 16
ATOM 28411 C CA . CYS A 1 88 ? 3.898 19.039 -3.844 1.00 0.00 88 CYS A CA 16
ATOM 28412 C C . CYS A 1 88 ? 3.834 19.802 -5.163 1.00 0.00 88 CYS A C 16
ATOM 28413 O O . CYS A 1 88 ? 4.299 19.320 -6.195 1.00 0.00 88 CYS A O 16
ATOM 28421 N N . ASP A 1 89 ? 3.254 20.999 -5.119 1.00 0.00 89 ASP A N 16
ATOM 28422 C CA . ASP A 1 89 ? 3.130 21.833 -6.309 1.00 0.00 89 ASP A CA 16
ATOM 28423 C C . ASP A 1 89 ? 4.504 22.117 -6.915 1.00 0.00 89 ASP A C 16
ATOM 28424 O O . ASP A 1 89 ? 5.525 21.691 -6.377 1.00 0.00 89 ASP A O 16
ATOM 28433 N N . PRO A 1 90 ? 4.550 22.841 -8.049 1.00 0.00 90 PRO A N 16
ATOM 28434 C CA . PRO A 1 90 ? 5.806 23.172 -8.721 1.00 0.00 90 PRO A CA 16
ATOM 28435 C C . PRO A 1 90 ? 6.475 24.418 -8.150 1.00 0.00 90 PRO A C 16
ATOM 28436 O O . PRO A 1 90 ? 7.088 25.195 -8.880 1.00 0.00 90 PRO A O 16
ATOM 28447 N N . LYS A 1 91 ? 6.355 24.599 -6.840 1.00 0.00 91 LYS A N 16
ATOM 28448 C CA . LYS A 1 91 ? 6.955 25.746 -6.165 1.00 0.00 91 LYS A CA 16
ATOM 28449 C C . LYS A 1 91 ? 8.140 25.323 -5.294 1.00 0.00 91 LYS A C 16
ATOM 28450 O O . LYS A 1 91 ? 8.762 26.158 -4.636 1.00 0.00 91 LYS A O 16
ATOM 28469 N N . THR A 1 92 ? 8.439 24.025 -5.274 1.00 0.00 92 THR A N 16
ATOM 28470 C CA . THR A 1 92 ? 9.537 23.504 -4.463 1.00 0.00 92 THR A CA 16
ATOM 28471 C C . THR A 1 92 ? 10.564 22.756 -5.304 1.00 0.00 92 THR A C 16
ATOM 28472 O O . THR A 1 92 ? 11.391 22.009 -4.778 1.00 0.00 92 THR A O 16
ATOM 28483 N N . TRP A 1 93 ? 10.504 22.960 -6.604 1.00 0.00 93 TRP A N 16
ATOM 28484 C CA . TRP A 1 93 ? 11.427 22.310 -7.528 1.00 0.00 93 TRP A CA 16
ATOM 28485 C C . TRP A 1 93 ? 12.468 23.298 -8.037 1.00 0.00 93 TRP A C 16
ATOM 28486 O O . TRP A 1 93 ? 13.625 22.946 -8.264 1.00 0.00 93 TRP A O 16
ATOM 28507 N N . GLN A 1 94 ? 12.034 24.536 -8.226 1.00 0.00 94 GLN A N 16
ATOM 28508 C CA . GLN A 1 94 ? 12.903 25.589 -8.724 1.00 0.00 94 GLN A CA 16
ATOM 28509 C C . GLN A 1 94 ? 13.519 26.389 -7.580 1.00 0.00 94 GLN A C 16
ATOM 28510 O O . GLN A 1 94 ? 13.819 27.574 -7.730 1.00 0.00 94 GLN A O 16
ATOM 28524 N N . ASN A 1 95 ? 13.716 25.731 -6.442 1.00 0.00 95 ASN A N 16
ATOM 28525 C CA . ASN A 1 95 ? 14.307 26.376 -5.276 1.00 0.00 95 ASN A CA 16
ATOM 28526 C C . ASN A 1 95 ? 15.775 25.987 -5.141 1.00 0.00 95 ASN A C 16
ATOM 28527 O O . ASN A 1 95 ? 16.595 26.766 -4.655 1.00 0.00 95 ASN A O 16
ATOM 28538 N N . LYS A 1 96 ? 16.098 24.775 -5.584 1.00 0.00 96 LYS A N 16
ATOM 28539 C CA . LYS A 1 96 ? 17.465 24.273 -5.523 1.00 0.00 96 LYS A CA 16
ATOM 28540 C C . LYS A 1 96 ? 17.717 23.274 -6.649 1.00 0.00 96 LYS A C 16
ATOM 28541 O O . LYS A 1 96 ? 16.880 23.102 -7.535 1.00 0.00 96 LYS A O 16
ATOM 28560 N N . CYS A 1 97 ? 18.873 22.620 -6.614 1.00 0.00 97 CYS A N 16
ATOM 28561 C CA . CYS A 1 97 ? 19.225 21.643 -7.638 1.00 0.00 97 CYS A CA 16
ATOM 28562 C C . CYS A 1 97 ? 19.241 22.289 -9.020 1.00 0.00 97 CYS A C 16
ATOM 28563 O O . CYS A 1 97 ? 19.245 23.513 -9.142 1.00 0.00 97 CYS A O 16
ATOM 28571 N N . LEU A 1 98 ? 19.250 21.459 -10.058 1.00 0.00 98 LEU A N 16
ATOM 28572 C CA . LEU A 1 98 ? 19.269 21.955 -11.428 1.00 0.00 98 LEU A CA 16
ATOM 28573 C C . LEU A 1 98 ? 17.851 22.156 -11.959 1.00 0.00 98 LEU A C 16
ATOM 28574 O O . LEU A 1 98 ? 17.040 21.230 -11.948 1.00 0.00 98 LEU A O 16
ATOM 28590 N N . PRO A 1 99 ? 17.526 23.373 -12.435 1.00 0.00 99 PRO A N 16
ATOM 28591 C CA . PRO A 1 99 ? 16.197 23.681 -12.973 1.00 0.00 99 PRO A CA 16
ATOM 28592 C C . PRO A 1 99 ? 15.926 22.961 -14.290 1.00 0.00 99 PRO A C 16
ATOM 28593 O O . PRO A 1 99 ? 14.774 22.746 -14.666 1.00 0.00 99 PRO A O 16
ATOM 28604 N N . GLY A 1 100 ? 16.996 22.596 -14.991 1.00 0.00 100 GLY A N 16
ATOM 28605 C CA . GLY A 1 100 ? 16.850 21.910 -16.261 1.00 0.00 100 GLY A CA 16
ATOM 28606 C C . GLY A 1 100 ? 17.184 20.431 -16.182 1.00 0.00 100 GLY A C 16
ATOM 28607 O O . GLY A 1 100 ? 17.184 19.738 -17.198 1.00 0.00 100 GLY A O 16
ATOM 28611 N N . ASP A 1 101 ? 17.470 19.941 -14.977 1.00 0.00 101 ASP A N 16
ATOM 28612 C CA . ASP A 1 101 ? 17.802 18.533 -14.793 1.00 0.00 101 ASP A CA 16
ATOM 28613 C C . ASP A 1 101 ? 16.634 17.647 -15.227 1.00 0.00 101 ASP A C 16
ATOM 28614 O O . ASP A 1 101 ? 15.479 17.964 -14.953 1.00 0.00 101 ASP A O 16
ATOM 28623 N N . PRO A 1 102 ? 16.910 16.525 -15.914 1.00 0.00 102 PRO A N 16
ATOM 28624 C CA . PRO A 1 102 ? 15.865 15.611 -16.380 1.00 0.00 102 PRO A CA 16
ATOM 28625 C C . PRO A 1 102 ? 15.266 14.776 -15.249 1.00 0.00 102 PRO A C 16
ATOM 28626 O O . PRO A 1 102 ? 14.338 14.000 -15.473 1.00 0.00 102 PRO A O 16
ATOM 28637 N N . ASN A 1 103 ? 15.798 14.935 -14.040 1.00 0.00 103 ASN A N 16
ATOM 28638 C CA . ASN A 1 103 ? 15.306 14.192 -12.883 1.00 0.00 103 ASN A CA 16
ATOM 28639 C C . ASN A 1 103 ? 14.558 15.111 -11.918 1.00 0.00 103 ASN A C 16
ATOM 28640 O O . ASN A 1 103 ? 14.356 14.770 -10.753 1.00 0.00 103 ASN A O 16
ATOM 28651 N N . TYR A 1 104 ? 14.161 16.283 -12.409 1.00 0.00 104 TYR A N 16
ATOM 28652 C CA . TYR A 1 104 ? 13.452 17.261 -11.589 1.00 0.00 104 TYR A CA 16
ATOM 28653 C C . TYR A 1 104 ? 11.954 16.921 -11.451 1.00 0.00 104 TYR A C 16
ATOM 28654 O O . TYR A 1 104 ? 11.601 15.920 -10.826 1.00 0.00 104 TYR A O 16
ATOM 28672 N N . LEU A 1 105 ? 11.077 17.757 -12.021 1.00 0.00 105 LEU A N 16
ATOM 28673 C CA . LEU A 1 105 ? 9.626 17.547 -11.945 1.00 0.00 105 LEU A CA 16
ATOM 28674 C C . LEU A 1 105 ? 9.225 16.113 -12.285 1.00 0.00 105 LEU A C 16
ATOM 28675 O O . LEU A 1 105 ? 8.127 15.676 -11.938 1.00 0.00 105 LEU A O 16
ATOM 28691 N N . VAL A 1 106 ? 10.101 15.383 -12.966 1.00 0.00 106 VAL A N 16
ATOM 28692 C CA . VAL A 1 106 ? 9.817 14.003 -13.352 1.00 0.00 106 VAL A CA 16
ATOM 28693 C C . VAL A 1 106 ? 9.764 13.068 -12.137 1.00 0.00 106 VAL A C 16
ATOM 28694 O O . VAL A 1 106 ? 10.196 11.917 -12.212 1.00 0.00 106 VAL A O 16
ATOM 28707 N N . GLY A 1 107 ? 9.234 13.565 -11.023 1.00 0.00 107 GLY A N 16
ATOM 28708 C CA . GLY A 1 107 ? 9.136 12.764 -9.818 1.00 0.00 107 GLY A CA 16
ATOM 28709 C C . GLY A 1 107 ? 8.378 13.487 -8.719 1.00 0.00 107 GLY A C 16
ATOM 28710 O O . GLY A 1 107 ? 7.628 12.869 -7.963 1.00 0.00 107 GLY A O 16
ATOM 28714 N N . ALA A 1 108 ? 8.573 14.799 -8.639 1.00 0.00 108 ALA A N 16
ATOM 28715 C CA . ALA A 1 108 ? 7.904 15.616 -7.633 1.00 0.00 108 ALA A CA 16
ATOM 28716 C C . ALA A 1 108 ? 6.387 15.544 -7.787 1.00 0.00 108 ALA A C 16
ATOM 28717 O O . ALA A 1 108 ? 5.647 15.730 -6.822 1.00 0.00 108 ALA A O 16
ATOM 28724 N N . ASN A 1 109 ? 5.930 15.275 -9.007 1.00 0.00 109 ASN A N 16
ATOM 28725 C CA . ASN A 1 109 ? 4.502 15.181 -9.287 1.00 0.00 109 ASN A CA 16
ATOM 28726 C C . ASN A 1 109 ? 3.829 14.169 -8.365 1.00 0.00 109 ASN A C 16
ATOM 28727 O O . ASN A 1 109 ? 3.008 14.532 -7.523 1.00 0.00 109 ASN A O 16
ATOM 28738 N N . CYS A 1 110 ? 4.181 12.898 -8.529 1.00 0.00 110 CYS A N 16
ATOM 28739 C CA . CYS A 1 110 ? 3.612 11.834 -7.712 1.00 0.00 110 CYS A CA 16
ATOM 28740 C C . CYS A 1 110 ? 4.710 10.987 -7.079 1.00 0.00 110 CYS A C 16
ATOM 28741 O O . CYS A 1 110 ? 5.740 10.727 -7.698 1.00 0.00 110 CYS A O 16
ATOM 28749 N N . VAL A 1 111 ? 4.482 10.557 -5.841 1.00 0.00 111 VAL A N 16
ATOM 28750 C CA . VAL A 1 111 ? 5.455 9.736 -5.130 1.00 0.00 111 VAL A CA 16
ATOM 28751 C C . VAL A 1 111 ? 5.096 8.257 -5.218 1.00 0.00 111 VAL A C 16
ATOM 28752 O O . VAL A 1 111 ? 4.196 7.784 -4.524 1.00 0.00 111 VAL A O 16
ATOM 28765 N N . SER A 1 112 ? 5.810 7.524 -6.064 1.00 0.00 112 SER A N 16
ATOM 28766 C CA . SER A 1 112 ? 5.560 6.099 -6.213 1.00 0.00 112 SER A CA 16
ATOM 28767 C C . SER A 1 112 ? 6.137 5.345 -5.023 1.00 0.00 112 SER A C 16
ATOM 28768 O O . SER A 1 112 ? 7.351 5.168 -4.916 1.00 0.00 112 SER A O 16
ATOM 28776 N N . VAL A 1 113 ? 5.260 4.911 -4.127 1.00 0.00 113 VAL A N 16
ATOM 28777 C CA . VAL A 1 113 ? 5.682 4.186 -2.937 1.00 0.00 113 VAL A CA 16
ATOM 28778 C C . VAL A 1 113 ? 5.138 2.763 -2.948 1.00 0.00 113 VAL A C 16
ATOM 28779 O O . VAL A 1 113 ? 3.936 2.547 -3.111 1.00 0.00 113 VAL A O 16
ATOM 28792 N N . LEU A 1 114 ? 6.027 1.793 -2.784 1.00 0.00 114 LEU A N 16
ATOM 28793 C CA . LEU A 1 114 ? 5.631 0.394 -2.785 1.00 0.00 114 LEU A CA 16
ATOM 28794 C C . LEU A 1 114 ? 5.087 -0.029 -1.428 1.00 0.00 114 LEU A C 16
ATOM 28795 O O . LEU A 1 114 ? 5.646 0.314 -0.386 1.00 0.00 114 LEU A O 16
ATOM 28811 N N . ILE A 1 115 ? 3.991 -0.777 -1.453 1.00 0.00 115 ILE A N 16
ATOM 28812 C CA . ILE A 1 115 ? 3.361 -1.256 -0.229 1.00 0.00 115 ILE A CA 16
ATOM 28813 C C . ILE A 1 115 ? 3.100 -2.754 -0.297 1.00 0.00 115 ILE A C 16
ATOM 28814 O O . ILE A 1 115 ? 2.392 -3.236 -1.181 1.00 0.00 115 ILE A O 16
ATOM 28830 N N . ASP A 1 116 ? 3.669 -3.480 0.656 1.00 0.00 116 ASP A N 16
ATOM 28831 C CA . ASP A 1 116 ? 3.492 -4.922 0.730 1.00 0.00 116 ASP A CA 16
ATOM 28832 C C . ASP A 1 116 ? 2.994 -5.320 2.111 1.00 0.00 116 ASP A C 16
ATOM 28833 O O . ASP A 1 116 ? 3.205 -6.444 2.563 1.00 0.00 116 ASP A O 16
ATOM 28842 N N . HIS A 1 117 ? 2.328 -4.381 2.778 1.00 0.00 117 HIS A N 16
ATOM 28843 C CA . HIS A 1 117 ? 1.794 -4.621 4.114 1.00 0.00 117 HIS A CA 16
ATOM 28844 C C . HIS A 1 117 ? 1.148 -3.362 4.684 1.00 0.00 117 HIS A C 16
ATOM 28845 O O . HIS A 1 117 ? 1.834 -2.385 4.983 1.00 0.00 117 HIS A O 16
ATOM 28860 N N . PHE A 1 118 ? -0.172 -3.395 4.836 1.00 0.00 118 PHE A N 16
ATOM 28861 C CA . PHE A 1 118 ? -0.904 -2.253 5.374 1.00 0.00 118 PHE A CA 16
ATOM 28862 C C . PHE A 1 118 ? -1.068 -2.371 6.884 1.00 0.00 118 PHE A C 16
ATOM 28863 O O . PHE A 1 118 ? -0.450 -3.281 7.476 1.00 0.00 118 PHE A O 16
ATOM 28881 N N . THR A 1 1 ? -16.057 21.372 2.613 1.00 0.00 1 THR A N 17
ATOM 28882 C CA . THR A 1 1 ? -15.877 21.756 1.190 1.00 0.00 1 THR A CA 17
ATOM 28883 C C . THR A 1 1 ? -15.959 20.537 0.274 1.00 0.00 1 THR A C 17
ATOM 28884 O O . THR A 1 1 ? -16.875 20.422 -0.542 1.00 0.00 1 THR A O 17
ATOM 28897 N N . VAL A 1 2 ? -14.998 19.631 0.418 1.00 0.00 2 VAL A N 17
ATOM 28898 C CA . VAL A 1 2 ? -14.963 18.419 -0.395 1.00 0.00 2 VAL A CA 17
ATOM 28899 C C . VAL A 1 2 ? -13.886 17.458 0.101 1.00 0.00 2 VAL A C 17
ATOM 28900 O O . VAL A 1 2 ? -12.869 17.879 0.650 1.00 0.00 2 VAL A O 17
ATOM 28913 N N . VAL A 1 3 ? -14.119 16.164 -0.096 1.00 0.00 3 VAL A N 17
ATOM 28914 C CA . VAL A 1 3 ? -13.170 15.142 0.332 1.00 0.00 3 VAL A CA 17
ATOM 28915 C C . VAL A 1 3 ? -13.090 14.006 -0.683 1.00 0.00 3 VAL A C 17
ATOM 28916 O O . VAL A 1 3 ? -14.099 13.613 -1.268 1.00 0.00 3 VAL A O 17
ATOM 28929 N N . ALA A 1 4 ? -11.886 13.483 -0.883 1.00 0.00 4 ALA A N 17
ATOM 28930 C CA . ALA A 1 4 ? -11.674 12.390 -1.822 1.00 0.00 4 ALA A CA 17
ATOM 28931 C C . ALA A 1 4 ? -11.725 11.043 -1.110 1.00 0.00 4 ALA A C 17
ATOM 28932 O O . ALA A 1 4 ? -10.999 10.813 -0.144 1.00 0.00 4 ALA A O 17
ATOM 28939 N N . THR A 1 5 ? -12.591 10.157 -1.591 1.00 0.00 5 THR A N 17
ATOM 28940 C CA . THR A 1 5 ? -12.736 8.836 -0.995 1.00 0.00 5 THR A CA 17
ATOM 28941 C C . THR A 1 5 ? -12.927 7.771 -2.069 1.00 0.00 5 THR A C 17
ATOM 28942 O O . THR A 1 5 ? -13.566 8.013 -3.092 1.00 0.00 5 THR A O 17
ATOM 28953 N N . ALA A 1 6 ? -12.368 6.591 -1.825 1.00 0.00 6 ALA A N 17
ATOM 28954 C CA . ALA A 1 6 ? -12.476 5.484 -2.768 1.00 0.00 6 ALA A CA 17
ATOM 28955 C C . ALA A 1 6 ? -12.423 4.145 -2.041 1.00 0.00 6 ALA A C 17
ATOM 28956 O O . ALA A 1 6 ? -11.401 3.780 -1.463 1.00 0.00 6 ALA A O 17
ATOM 28963 N N . ARG A 1 7 ? -13.534 3.417 -2.074 1.00 0.00 7 ARG A N 17
ATOM 28964 C CA . ARG A 1 7 ? -13.615 2.118 -1.418 1.00 0.00 7 ARG A CA 17
ATOM 28965 C C . ARG A 1 7 ? -14.071 1.041 -2.397 1.00 0.00 7 ARG A C 17
ATOM 28966 O O . ARG A 1 7 ? -15.069 1.207 -3.098 1.00 0.00 7 ARG A O 17
ATOM 28987 N N . GLY A 1 8 ? -13.332 -0.062 -2.439 1.00 0.00 8 GLY A N 17
ATOM 28988 C CA . GLY A 1 8 ? -13.676 -1.149 -3.336 1.00 0.00 8 GLY A CA 17
ATOM 28989 C C . GLY A 1 8 ? -12.862 -2.400 -3.067 1.00 0.00 8 GLY A C 17
ATOM 28990 O O . GLY A 1 8 ? -11.690 -2.319 -2.702 1.00 0.00 8 GLY A O 17
ATOM 28994 N N . ILE A 1 9 ? -13.486 -3.559 -3.250 1.00 0.00 9 ILE A N 17
ATOM 28995 C CA . ILE A 1 9 ? -12.811 -4.830 -3.026 1.00 0.00 9 ILE A CA 17
ATOM 28996 C C . ILE A 1 9 ? -12.012 -5.250 -4.255 1.00 0.00 9 ILE A C 17
ATOM 28997 O O . ILE A 1 9 ? -12.470 -5.099 -5.387 1.00 0.00 9 ILE A O 17
ATOM 29013 N N . PHE A 1 10 ? -10.813 -5.775 -4.023 1.00 0.00 10 PHE A N 17
ATOM 29014 C CA . PHE A 1 10 ? -9.950 -6.213 -5.113 1.00 0.00 10 PHE A CA 17
ATOM 29015 C C . PHE A 1 10 ? -9.686 -7.712 -5.033 1.00 0.00 10 PHE A C 17
ATOM 29016 O O . PHE A 1 10 ? -9.873 -8.333 -3.987 1.00 0.00 10 PHE A O 17
ATOM 29033 N N . ASN A 1 11 ? -9.252 -8.289 -6.149 1.00 0.00 11 ASN A N 17
ATOM 29034 C CA . ASN A 1 11 ? -8.962 -9.716 -6.213 1.00 0.00 11 ASN A CA 17
ATOM 29035 C C . ASN A 1 11 ? -7.633 -9.969 -6.919 1.00 0.00 11 ASN A C 17
ATOM 29036 O O . ASN A 1 11 ? -7.030 -9.051 -7.474 1.00 0.00 11 ASN A O 17
ATOM 29047 N N . SER A 1 12 ? -7.183 -11.220 -6.894 1.00 0.00 12 SER A N 17
ATOM 29048 C CA . SER A 1 12 ? -5.925 -11.598 -7.531 1.00 0.00 12 SER A CA 17
ATOM 29049 C C . SER A 1 12 ? -5.857 -11.083 -8.967 1.00 0.00 12 SER A C 17
ATOM 29050 O O . SER A 1 12 ? -4.773 -10.848 -9.500 1.00 0.00 12 SER A O 17
ATOM 29058 N N . ASN A 1 13 ? -7.021 -10.910 -9.588 1.00 0.00 13 ASN A N 17
ATOM 29059 C CA . ASN A 1 13 ? -7.092 -10.422 -10.962 1.00 0.00 13 ASN A CA 17
ATOM 29060 C C . ASN A 1 13 ? -6.379 -9.082 -11.107 1.00 0.00 13 ASN A C 17
ATOM 29061 O O . ASN A 1 13 ? -5.799 -8.786 -12.151 1.00 0.00 13 ASN A O 17
ATOM 29072 N N . GLY A 1 14 ? -6.427 -8.273 -10.052 1.00 0.00 14 GLY A N 17
ATOM 29073 C CA . GLY A 1 14 ? -5.780 -6.975 -10.087 1.00 0.00 14 GLY A CA 17
ATOM 29074 C C . GLY A 1 14 ? -6.770 -5.832 -10.199 1.00 0.00 14 GLY A C 17
ATOM 29075 O O . GLY A 1 14 ? -7.967 -6.053 -10.375 1.00 0.00 14 GLY A O 17
ATOM 29079 N N . GLY A 1 15 ? -6.265 -4.608 -10.096 1.00 0.00 15 GLY A N 17
ATOM 29080 C CA . GLY A 1 15 ? -7.117 -3.438 -10.188 1.00 0.00 15 GLY A CA 17
ATOM 29081 C C . GLY A 1 15 ? -6.514 -2.238 -9.486 1.00 0.00 15 GLY A C 17
ATOM 29082 O O . GLY A 1 15 ? -5.660 -2.391 -8.614 1.00 0.00 15 GLY A O 17
ATOM 29086 N N . VAL A 1 16 ? -6.952 -1.041 -9.862 1.00 0.00 16 VAL A N 17
ATOM 29087 C CA . VAL A 1 16 ? -6.433 0.178 -9.252 1.00 0.00 16 VAL A CA 17
ATOM 29088 C C . VAL A 1 16 ? -7.499 0.907 -8.451 1.00 0.00 16 VAL A C 17
ATOM 29089 O O . VAL A 1 16 ? -8.689 0.833 -8.753 1.00 0.00 16 VAL A O 17
ATOM 29102 N N . LEU A 1 17 ? -7.046 1.635 -7.444 1.00 0.00 17 LEU A N 17
ATOM 29103 C CA . LEU A 1 17 ? -7.929 2.421 -6.595 1.00 0.00 17 LEU A CA 17
ATOM 29104 C C . LEU A 1 17 ? -7.481 3.876 -6.610 1.00 0.00 17 LEU A C 17
ATOM 29105 O O . LEU A 1 17 ? -6.523 4.242 -5.933 1.00 0.00 17 LEU A O 17
ATOM 29121 N N . SER A 1 18 ? -8.162 4.698 -7.401 1.00 0.00 18 SER A N 17
ATOM 29122 C CA . SER A 1 18 ? -7.805 6.108 -7.514 1.00 0.00 18 SER A CA 17
ATOM 29123 C C . SER A 1 18 ? -8.983 7.017 -7.187 1.00 0.00 18 SER A C 17
ATOM 29124 O O . SER A 1 18 ? -10.126 6.729 -7.543 1.00 0.00 18 SER A O 17
ATOM 29132 N N . SER A 1 19 ? -8.687 8.124 -6.514 1.00 0.00 19 SER A N 17
ATOM 29133 C CA . SER A 1 19 ? -9.707 9.095 -6.142 1.00 0.00 19 SER A CA 17
ATOM 29134 C C . SER A 1 19 ? -9.498 10.401 -6.902 1.00 0.00 19 SER A C 17
ATOM 29135 O O . SER A 1 19 ? -8.686 11.238 -6.508 1.00 0.00 19 SER A O 17
ATOM 29143 N N . ILE A 1 20 ? -10.232 10.563 -7.999 1.00 0.00 20 ILE A N 17
ATOM 29144 C CA . ILE A 1 20 ? -10.126 11.761 -8.824 1.00 0.00 20 ILE A CA 17
ATOM 29145 C C . ILE A 1 20 ? -10.291 13.032 -7.994 1.00 0.00 20 ILE A C 17
ATOM 29146 O O . ILE A 1 20 ? -9.785 14.092 -8.362 1.00 0.00 20 ILE A O 17
ATOM 29162 N N . GLU A 1 21 ? -11.006 12.920 -6.880 1.00 0.00 21 GLU A N 17
ATOM 29163 C CA . GLU A 1 21 ? -11.243 14.066 -6.007 1.00 0.00 21 GLU A CA 17
ATOM 29164 C C . GLU A 1 21 ? -9.930 14.728 -5.588 1.00 0.00 21 GLU A C 17
ATOM 29165 O O . GLU A 1 21 ? -9.901 15.922 -5.289 1.00 0.00 21 GLU A O 17
ATOM 29177 N N . THR A 1 22 ? -8.849 13.954 -5.566 1.00 0.00 22 THR A N 17
ATOM 29178 C CA . THR A 1 22 ? -7.545 14.484 -5.180 1.00 0.00 22 THR A CA 17
ATOM 29179 C C . THR A 1 22 ? -6.462 14.068 -6.172 1.00 0.00 22 THR A C 17
ATOM 29180 O O . THR A 1 22 ? -5.729 14.908 -6.693 1.00 0.00 22 THR A O 17
ATOM 29191 N N . GLY A 1 23 ? -6.365 12.766 -6.431 1.00 0.00 23 GLY A N 17
ATOM 29192 C CA . GLY A 1 23 ? -5.367 12.272 -7.362 1.00 0.00 23 GLY A CA 17
ATOM 29193 C C . GLY A 1 23 ? -4.714 10.984 -6.894 1.00 0.00 23 GLY A C 17
ATOM 29194 O O . GLY A 1 23 ? -4.410 10.107 -7.705 1.00 0.00 23 GLY A O 17
ATOM 29198 N N . VAL A 1 24 ? -4.497 10.866 -5.587 1.00 0.00 24 VAL A N 17
ATOM 29199 C CA . VAL A 1 24 ? -3.874 9.672 -5.017 1.00 0.00 24 VAL A CA 17
ATOM 29200 C C . VAL A 1 24 ? -4.536 8.403 -5.545 1.00 0.00 24 VAL A C 17
ATOM 29201 O O . VAL A 1 24 ? -5.752 8.359 -5.732 1.00 0.00 24 VAL A O 17
ATOM 29214 N N . SER A 1 25 ? -3.732 7.372 -5.788 1.00 0.00 25 SER A N 17
ATOM 29215 C CA . SER A 1 25 ? -4.253 6.110 -6.300 1.00 0.00 25 SER A CA 17
ATOM 29216 C C . SER A 1 25 ? -3.415 4.925 -5.827 1.00 0.00 25 SER A C 17
ATOM 29217 O O . SER A 1 25 ? -2.351 5.101 -5.234 1.00 0.00 25 SER A O 17
ATOM 29225 N N . ILE A 1 26 ? -3.902 3.717 -6.104 1.00 0.00 26 ILE A N 17
ATOM 29226 C CA . ILE A 1 26 ? -3.199 2.497 -5.716 1.00 0.00 26 ILE A CA 17
ATOM 29227 C C . ILE A 1 26 ? -3.393 1.409 -6.766 1.00 0.00 26 ILE A C 17
ATOM 29228 O O . ILE A 1 26 ? -4.500 0.915 -6.960 1.00 0.00 26 ILE A O 17
ATOM 29244 N N . ILE A 1 27 ? -2.312 1.034 -7.437 1.00 0.00 27 ILE A N 17
ATOM 29245 C CA . ILE A 1 27 ? -2.380 0.002 -8.463 1.00 0.00 27 ILE A CA 17
ATOM 29246 C C . ILE A 1 27 ? -2.067 -1.371 -7.881 1.00 0.00 27 ILE A C 17
ATOM 29247 O O . ILE A 1 27 ? -0.971 -1.604 -7.369 1.00 0.00 27 ILE A O 17
ATOM 29263 N N . ILE A 1 28 ? -3.033 -2.276 -7.966 1.00 0.00 28 ILE A N 17
ATOM 29264 C CA . ILE A 1 28 ? -2.858 -3.629 -7.451 1.00 0.00 28 ILE A CA 17
ATOM 29265 C C . ILE A 1 28 ? -2.686 -4.628 -8.593 1.00 0.00 28 ILE A C 17
ATOM 29266 O O . ILE A 1 28 ? -3.667 -5.169 -9.105 1.00 0.00 28 ILE A O 17
ATOM 29282 N N . PRO A 1 29 ? -1.435 -4.884 -9.011 1.00 0.00 29 PRO A N 17
ATOM 29283 C CA . PRO A 1 29 ? -1.144 -5.822 -10.102 1.00 0.00 29 PRO A CA 17
ATOM 29284 C C . PRO A 1 29 ? -1.538 -7.253 -9.756 1.00 0.00 29 PRO A C 17
ATOM 29285 O O . PRO A 1 29 ? -1.684 -7.602 -8.585 1.00 0.00 29 PRO A O 17
ATOM 29296 N N . GLN A 1 30 ? -1.711 -8.076 -10.786 1.00 0.00 30 GLN A N 17
ATOM 29297 C CA . GLN A 1 30 ? -2.091 -9.471 -10.596 1.00 0.00 30 GLN A CA 17
ATOM 29298 C C . GLN A 1 30 ? -1.068 -10.201 -9.731 1.00 0.00 30 GLN A C 17
ATOM 29299 O O . GLN A 1 30 ? 0.035 -10.506 -10.184 1.00 0.00 30 GLN A O 17
ATOM 29313 N N . GLY A 1 31 ? -1.440 -10.481 -8.486 1.00 0.00 31 GLY A N 17
ATOM 29314 C CA . GLY A 1 31 ? -0.542 -11.174 -7.583 1.00 0.00 31 GLY A CA 17
ATOM 29315 C C . GLY A 1 31 ? -0.533 -10.584 -6.185 1.00 0.00 31 GLY A C 17
ATOM 29316 O O . GLY A 1 31 ? 0.056 -11.161 -5.271 1.00 0.00 31 GLY A O 17
ATOM 29320 N N . ALA A 1 32 ? -1.180 -9.433 -6.011 1.00 0.00 32 ALA A N 17
ATOM 29321 C CA . ALA A 1 32 ? -1.234 -8.777 -4.709 1.00 0.00 32 ALA A CA 17
ATOM 29322 C C . ALA A 1 32 ? -2.218 -9.472 -3.775 1.00 0.00 32 ALA A C 17
ATOM 29323 O O . ALA A 1 32 ? -2.099 -9.377 -2.554 1.00 0.00 32 ALA A O 17
ATOM 29330 N N . ILE A 1 33 ? -3.187 -10.176 -4.352 1.00 0.00 33 ILE A N 17
ATOM 29331 C CA . ILE A 1 33 ? -4.183 -10.890 -3.564 1.00 0.00 33 ILE A CA 17
ATOM 29332 C C . ILE A 1 33 ? -4.331 -12.331 -4.053 1.00 0.00 33 ILE A C 17
ATOM 29333 O O . ILE A 1 33 ? -4.294 -12.590 -5.255 1.00 0.00 33 ILE A O 17
ATOM 29349 N N . PRO A 1 34 ? -4.502 -13.292 -3.126 1.00 0.00 34 PRO A N 17
ATOM 29350 C CA . PRO A 1 34 ? -4.653 -14.707 -3.480 1.00 0.00 34 PRO A CA 17
ATOM 29351 C C . PRO A 1 34 ? -5.868 -14.954 -4.367 1.00 0.00 34 PRO A C 17
ATOM 29352 O O . PRO A 1 34 ? -6.825 -14.179 -4.355 1.00 0.00 34 PRO A O 17
ATOM 29363 N N . GLU A 1 35 ? -5.823 -16.037 -5.135 1.00 0.00 35 GLU A N 17
ATOM 29364 C CA . GLU A 1 35 ? -6.920 -16.386 -6.028 1.00 0.00 35 GLU A CA 17
ATOM 29365 C C . GLU A 1 35 ? -8.157 -16.798 -5.236 1.00 0.00 35 GLU A C 17
ATOM 29366 O O . GLU A 1 35 ? -8.052 -17.284 -4.110 1.00 0.00 35 GLU A O 17
ATOM 29378 N N . GLY A 1 36 ? -9.329 -16.598 -5.830 1.00 0.00 36 GLY A N 17
ATOM 29379 C CA . GLY A 1 36 ? -10.568 -16.951 -5.164 1.00 0.00 36 GLY A CA 17
ATOM 29380 C C . GLY A 1 36 ? -10.778 -16.175 -3.878 1.00 0.00 36 GLY A C 17
ATOM 29381 O O . GLY A 1 36 ? -11.508 -16.617 -2.990 1.00 0.00 36 GLY A O 17
ATOM 29385 N N . VAL A 1 37 ? -10.137 -15.015 -3.776 1.00 0.00 37 VAL A N 17
ATOM 29386 C CA . VAL A 1 37 ? -10.260 -14.176 -2.588 1.00 0.00 37 VAL A CA 17
ATOM 29387 C C . VAL A 1 37 ? -10.629 -12.746 -2.961 1.00 0.00 37 VAL A C 17
ATOM 29388 O O . VAL A 1 37 ? -10.441 -12.317 -4.100 1.00 0.00 37 VAL A O 17
ATOM 29401 N N . GLU A 1 38 ? -11.146 -12.014 -1.986 1.00 0.00 38 GLU A N 17
ATOM 29402 C CA . GLU A 1 38 ? -11.532 -10.626 -2.189 1.00 0.00 38 GLU A CA 17
ATOM 29403 C C . GLU A 1 38 ? -11.056 -9.775 -1.016 1.00 0.00 38 GLU A C 17
ATOM 29404 O O . GLU A 1 38 ? -11.520 -9.942 0.111 1.00 0.00 38 GLU A O 17
ATOM 29416 N N . GLN A 1 39 ? -10.123 -8.870 -1.285 1.00 0.00 39 GLN A N 17
ATOM 29417 C CA . GLN A 1 39 ? -9.584 -8.005 -0.245 1.00 0.00 39 GLN A CA 17
ATOM 29418 C C . GLN A 1 39 ? -10.212 -6.617 -0.308 1.00 0.00 39 GLN A C 17
ATOM 29419 O O . GLN A 1 39 ? -9.965 -5.854 -1.243 1.00 0.00 39 GLN A O 17
ATOM 29433 N N . GLU A 1 40 ? -11.026 -6.294 0.692 1.00 0.00 40 GLU A N 17
ATOM 29434 C CA . GLU A 1 40 ? -11.690 -4.996 0.749 1.00 0.00 40 GLU A CA 17
ATOM 29435 C C . GLU A 1 40 ? -10.688 -3.885 1.049 1.00 0.00 40 GLU A C 17
ATOM 29436 O O . GLU A 1 40 ? -10.107 -3.838 2.133 1.00 0.00 40 GLU A O 17
ATOM 29448 N N . ILE A 1 41 ? -10.491 -2.993 0.082 1.00 0.00 41 ILE A N 17
ATOM 29449 C CA . ILE A 1 41 ? -9.559 -1.882 0.248 1.00 0.00 41 ILE A CA 17
ATOM 29450 C C . ILE A 1 41 ? -10.248 -0.546 -0.011 1.00 0.00 41 ILE A C 17
ATOM 29451 O O . ILE A 1 41 ? -11.005 -0.401 -0.970 1.00 0.00 41 ILE A O 17
ATOM 29467 N N . TYR A 1 42 ? -9.978 0.425 0.853 1.00 0.00 42 TYR A N 17
ATOM 29468 C CA . TYR A 1 42 ? -10.567 1.753 0.725 1.00 0.00 42 TYR A CA 17
ATOM 29469 C C . TYR A 1 42 ? -9.690 2.795 1.410 1.00 0.00 42 TYR A C 17
ATOM 29470 O O . TYR A 1 42 ? -8.962 2.480 2.348 1.00 0.00 42 TYR A O 17
ATOM 29488 N N . PHE A 1 43 ? -9.760 4.033 0.940 1.00 0.00 43 PHE A N 17
ATOM 29489 C CA . PHE A 1 43 ? -8.962 5.105 1.525 1.00 0.00 43 PHE A CA 17
ATOM 29490 C C . PHE A 1 43 ? -9.578 6.473 1.246 1.00 0.00 43 PHE A C 17
ATOM 29491 O O . PHE A 1 43 ? -10.420 6.619 0.361 1.00 0.00 43 PHE A O 17
ATOM 29508 N N . LYS A 1 44 ? -9.146 7.470 2.011 1.00 0.00 44 LYS A N 17
ATOM 29509 C CA . LYS A 1 44 ? -9.648 8.829 1.851 1.00 0.00 44 LYS A CA 17
ATOM 29510 C C . LYS A 1 44 ? -8.496 9.824 1.761 1.00 0.00 44 LYS A C 17
ATOM 29511 O O . LYS A 1 44 ? -7.619 9.856 2.624 1.00 0.00 44 LYS A O 17
ATOM 29530 N N . VAL A 1 45 ? -8.506 10.633 0.707 1.00 0.00 45 VAL A N 17
ATOM 29531 C CA . VAL A 1 45 ? -7.467 11.632 0.498 1.00 0.00 45 VAL A CA 17
ATOM 29532 C C . VAL A 1 45 ? -8.039 13.042 0.596 1.00 0.00 45 VAL A C 17
ATOM 29533 O O . VAL A 1 45 ? -9.093 13.334 0.034 1.00 0.00 45 VAL A O 17
ATOM 29546 N N . CYS A 1 46 ? -7.338 13.911 1.316 1.00 0.00 46 CYS A N 17
ATOM 29547 C CA . CYS A 1 46 ? -7.782 15.290 1.489 1.00 0.00 46 CYS A CA 17
ATOM 29548 C C . CYS A 1 46 ? -6.620 16.187 1.900 1.00 0.00 46 CYS A C 17
ATOM 29549 O O . CYS A 1 46 ? -5.692 15.749 2.577 1.00 0.00 46 CYS A O 17
ATOM 29557 N N . ARG A 1 47 ? -6.679 17.450 1.488 1.00 0.00 47 ARG A N 17
ATOM 29558 C CA . ARG A 1 47 ? -5.634 18.408 1.820 1.00 0.00 47 ARG A CA 17
ATOM 29559 C C . ARG A 1 47 ? -5.683 18.768 3.304 1.00 0.00 47 ARG A C 17
ATOM 29560 O O . ARG A 1 47 ? -4.680 19.179 3.886 1.00 0.00 47 ARG A O 17
ATOM 29581 N N . ASP A 1 48 ? -6.856 18.606 3.910 1.00 0.00 48 ASP A N 17
ATOM 29582 C CA . ASP A 1 48 ? -7.038 18.910 5.325 1.00 0.00 48 ASP A CA 17
ATOM 29583 C C . ASP A 1 48 ? -7.773 17.772 6.029 1.00 0.00 48 ASP A C 17
ATOM 29584 O O . ASP A 1 48 ? -8.708 17.189 5.479 1.00 0.00 48 ASP A O 17
ATOM 29593 N N . ASN A 1 49 ? -7.341 17.457 7.247 1.00 0.00 49 ASN A N 17
ATOM 29594 C CA . ASN A 1 49 ? -7.957 16.383 8.021 1.00 0.00 49 ASN A CA 17
ATOM 29595 C C . ASN A 1 49 ? -9.096 16.910 8.891 1.00 0.00 49 ASN A C 17
ATOM 29596 O O . ASN A 1 49 ? -10.060 16.194 9.164 1.00 0.00 49 ASN A O 17
ATOM 29607 N N . SER A 1 50 ? -8.978 18.159 9.327 1.00 0.00 50 SER A N 17
ATOM 29608 C CA . SER A 1 50 ? -9.998 18.771 10.172 1.00 0.00 50 SER A CA 17
ATOM 29609 C C . SER A 1 50 ? -11.272 19.062 9.386 1.00 0.00 50 SER A C 17
ATOM 29610 O O . SER A 1 50 ? -12.364 19.108 9.952 1.00 0.00 50 SER A O 17
ATOM 29618 N N . ILE A 1 51 ? -11.130 19.256 8.080 1.00 0.00 51 ILE A N 17
ATOM 29619 C CA . ILE A 1 51 ? -12.275 19.539 7.225 1.00 0.00 51 ILE A CA 17
ATOM 29620 C C . ILE A 1 51 ? -13.230 18.348 7.159 1.00 0.00 51 ILE A C 17
ATOM 29621 O O . ILE A 1 51 ? -14.365 18.480 6.703 1.00 0.00 51 ILE A O 17
ATOM 29637 N N . LEU A 1 52 ? -12.768 17.183 7.615 1.00 0.00 52 LEU A N 17
ATOM 29638 C CA . LEU A 1 52 ? -13.594 15.979 7.602 1.00 0.00 52 LEU A CA 17
ATOM 29639 C C . LEU A 1 52 ? -12.812 14.771 8.121 1.00 0.00 52 LEU A C 17
ATOM 29640 O O . LEU A 1 52 ? -11.820 14.362 7.518 1.00 0.00 52 LEU A O 17
ATOM 29656 N N . PRO A 1 53 ? -13.250 14.176 9.247 1.00 0.00 53 PRO A N 17
ATOM 29657 C CA . PRO A 1 53 ? -12.581 13.007 9.833 1.00 0.00 53 PRO A CA 17
ATOM 29658 C C . PRO A 1 53 ? -12.538 11.825 8.867 1.00 0.00 53 PRO A C 17
ATOM 29659 O O . PRO A 1 53 ? -13.135 11.871 7.792 1.00 0.00 53 PRO A O 17
ATOM 29670 N N . PRO A 1 54 ? -11.828 10.745 9.239 1.00 0.00 54 PRO A N 17
ATOM 29671 C CA . PRO A 1 54 ? -11.713 9.550 8.398 1.00 0.00 54 PRO A CA 17
ATOM 29672 C C . PRO A 1 54 ? -13.013 8.755 8.339 1.00 0.00 54 PRO A C 17
ATOM 29673 O O . PRO A 1 54 ? -13.963 9.047 9.066 1.00 0.00 54 PRO A O 17
ATOM 29684 N N . LEU A 1 55 ? -13.048 7.749 7.470 1.00 0.00 55 LEU A N 17
ATOM 29685 C CA . LEU A 1 55 ? -14.233 6.912 7.318 1.00 0.00 55 LEU A CA 17
ATOM 29686 C C . LEU A 1 55 ? -14.549 6.174 8.613 1.00 0.00 55 LEU A C 17
ATOM 29687 O O . LEU A 1 55 ? -15.495 6.516 9.321 1.00 0.00 55 LEU A O 17
ATOM 29703 N N . ASP A 1 56 ? -13.749 5.160 8.915 1.00 0.00 56 ASP A N 17
ATOM 29704 C CA . ASP A 1 56 ? -13.937 4.367 10.124 1.00 0.00 56 ASP A CA 17
ATOM 29705 C C . ASP A 1 56 ? -12.625 4.219 10.887 1.00 0.00 56 ASP A C 17
ATOM 29706 O O . ASP A 1 56 ? -11.867 3.275 10.663 1.00 0.00 56 ASP A O 17
ATOM 29715 N N . LYS A 1 57 ? -12.362 5.158 11.790 1.00 0.00 57 LYS A N 17
ATOM 29716 C CA . LYS A 1 57 ? -11.140 5.132 12.586 1.00 0.00 57 LYS A CA 17
ATOM 29717 C C . LYS A 1 57 ? -11.057 3.855 13.416 1.00 0.00 57 LYS A C 17
ATOM 29718 O O . LYS A 1 57 ? -9.974 3.304 13.616 1.00 0.00 57 LYS A O 17
ATOM 29737 N N . GLU A 1 58 ? -12.204 3.391 13.897 1.00 0.00 58 GLU A N 17
ATOM 29738 C CA . GLU A 1 58 ? -12.260 2.179 14.705 1.00 0.00 58 GLU A CA 17
ATOM 29739 C C . GLU A 1 58 ? -11.745 0.977 13.921 1.00 0.00 58 GLU A C 17
ATOM 29740 O O . GLU A 1 58 ? -11.105 0.086 14.480 1.00 0.00 58 GLU A O 17
ATOM 29752 N N . LYS A 1 59 ? -12.029 0.960 12.623 1.00 0.00 59 LYS A N 17
ATOM 29753 C CA . LYS A 1 59 ? -11.594 -0.132 11.760 1.00 0.00 59 LYS A CA 17
ATOM 29754 C C . LYS A 1 59 ? -10.074 -0.146 11.624 1.00 0.00 59 LYS A C 17
ATOM 29755 O O . LYS A 1 59 ? -9.472 -1.198 11.412 1.00 0.00 59 LYS A O 17
ATOM 29774 N N . GLY A 1 60 ? -9.462 1.027 11.747 1.00 0.00 60 GLY A N 17
ATOM 29775 C CA . GLY A 1 60 ? -8.020 1.126 11.634 1.00 0.00 60 GLY A CA 17
ATOM 29776 C C . GLY A 1 60 ? -7.581 1.697 10.302 1.00 0.00 60 GLY A C 17
ATOM 29777 O O . GLY A 1 60 ? -7.741 1.058 9.261 1.00 0.00 60 GLY A O 17
ATOM 29781 N N . GLU A 1 61 ? -7.025 2.905 10.331 1.00 0.00 61 GLU A N 17
ATOM 29782 C CA . GLU A 1 61 ? -6.563 3.561 9.114 1.00 0.00 61 GLU A CA 17
ATOM 29783 C C . GLU A 1 61 ? -5.044 3.707 9.114 1.00 0.00 61 GLU A C 17
ATOM 29784 O O . GLU A 1 61 ? -4.446 4.069 10.127 1.00 0.00 61 GLU A O 17
ATOM 29796 N N . THR A 1 62 ? -4.430 3.425 7.971 1.00 0.00 62 THR A N 17
ATOM 29797 C CA . THR A 1 62 ? -2.981 3.526 7.837 1.00 0.00 62 THR A CA 17
ATOM 29798 C C . THR A 1 62 ? -2.597 4.822 7.134 1.00 0.00 62 THR A C 17
ATOM 29799 O O . THR A 1 62 ? -2.646 4.913 5.908 1.00 0.00 62 THR A O 17
ATOM 29810 N N . LEU A 1 63 ? -2.221 5.827 7.917 1.00 0.00 63 LEU A N 17
ATOM 29811 C CA . LEU A 1 63 ? -1.834 7.121 7.365 1.00 0.00 63 LEU A CA 17
ATOM 29812 C C . LEU A 1 63 ? -0.431 7.063 6.768 1.00 0.00 63 LEU A C 17
ATOM 29813 O O . LEU A 1 63 ? 0.492 6.527 7.380 1.00 0.00 63 LEU A O 17
ATOM 29829 N N . LEU A 1 64 ? -0.277 7.614 5.566 1.00 0.00 64 LEU A N 17
ATOM 29830 C CA . LEU A 1 64 ? 1.017 7.617 4.886 1.00 0.00 64 LEU A CA 17
ATOM 29831 C C . LEU A 1 64 ? 1.418 9.032 4.466 1.00 0.00 64 LEU A C 17
ATOM 29832 O O . LEU A 1 64 ? 2.476 9.529 4.854 1.00 0.00 64 LEU A O 17
ATOM 29848 N N . SER A 1 65 ? 0.567 9.674 3.670 1.00 0.00 65 SER A N 17
ATOM 29849 C CA . SER A 1 65 ? 0.830 11.030 3.194 1.00 0.00 65 SER A CA 17
ATOM 29850 C C . SER A 1 65 ? 0.319 12.061 4.200 1.00 0.00 65 SER A C 17
ATOM 29851 O O . SER A 1 65 ? -0.320 11.696 5.186 1.00 0.00 65 SER A O 17
ATOM 29859 N N . PRO A 1 66 ? 0.588 13.368 3.968 1.00 0.00 66 PRO A N 17
ATOM 29860 C CA . PRO A 1 66 ? 0.145 14.444 4.854 1.00 0.00 66 PRO A CA 17
ATOM 29861 C C . PRO A 1 66 ? -1.214 14.140 5.476 1.00 0.00 66 PRO A C 17
ATOM 29862 O O . PRO A 1 66 ? -1.412 14.302 6.681 1.00 0.00 66 PRO A O 17
ATOM 29873 N N . LEU A 1 67 ? -2.134 13.664 4.645 1.00 0.00 67 LEU A N 17
ATOM 29874 C CA . LEU A 1 67 ? -3.462 13.292 5.106 1.00 0.00 67 LEU A CA 17
ATOM 29875 C C . LEU A 1 67 ? -4.094 12.285 4.164 1.00 0.00 67 LEU A C 17
ATOM 29876 O O . LEU A 1 67 ? -4.861 12.640 3.270 1.00 0.00 67 LEU A O 17
ATOM 29892 N N . VAL A 1 68 ? -3.772 11.023 4.381 1.00 0.00 68 VAL A N 17
ATOM 29893 C CA . VAL A 1 68 ? -4.314 9.950 3.576 1.00 0.00 68 VAL A CA 17
ATOM 29894 C C . VAL A 1 68 ? -4.481 8.713 4.437 1.00 0.00 68 VAL A C 17
ATOM 29895 O O . VAL A 1 68 ? -3.512 8.193 4.983 1.00 0.00 68 VAL A O 17
ATOM 29908 N N . ALA A 1 69 ? -5.715 8.260 4.578 1.00 0.00 69 ALA A N 17
ATOM 29909 C CA . ALA A 1 69 ? -6.004 7.100 5.403 1.00 0.00 69 ALA A CA 17
ATOM 29910 C C . ALA A 1 69 ? -6.389 5.890 4.562 1.00 0.00 69 ALA A C 17
ATOM 29911 O O . ALA A 1 69 ? -7.492 5.824 4.020 1.00 0.00 69 ALA A O 17
ATOM 29918 N N . ALA A 1 70 ? -5.472 4.933 4.463 1.00 0.00 70 ALA A N 17
ATOM 29919 C CA . ALA A 1 70 ? -5.713 3.719 3.691 1.00 0.00 70 ALA A CA 17
ATOM 29920 C C . ALA A 1 70 ? -6.864 2.913 4.283 1.00 0.00 70 ALA A C 17
ATOM 29921 O O . ALA A 1 70 ? -7.598 3.400 5.143 1.00 0.00 70 ALA A O 17
ATOM 29928 N N . GLY A 1 71 ? -7.019 1.677 3.815 1.00 0.00 71 GLY A N 17
ATOM 29929 C CA . GLY A 1 71 ? -8.084 0.824 4.307 1.00 0.00 71 GLY A CA 17
ATOM 29930 C C . GLY A 1 71 ? -7.849 0.357 5.731 1.00 0.00 71 GLY A C 17
ATOM 29931 O O . GLY A 1 71 ? -7.248 1.077 6.528 1.00 0.00 71 GLY A O 17
ATOM 29935 N N . PRO A 1 72 ? -8.313 -0.855 6.085 1.00 0.00 72 PRO A N 17
ATOM 29936 C CA . PRO A 1 72 ? -8.139 -1.402 7.434 1.00 0.00 72 PRO A CA 17
ATOM 29937 C C . PRO A 1 72 ? -6.669 -1.592 7.788 1.00 0.00 72 PRO A C 17
ATOM 29938 O O . PRO A 1 72 ? -5.917 -2.219 7.045 1.00 0.00 72 PRO A O 17
ATOM 29949 N N . HIS A 1 73 ? -6.266 -1.043 8.931 1.00 0.00 73 HIS A N 17
ATOM 29950 C CA . HIS A 1 73 ? -4.885 -1.151 9.384 1.00 0.00 73 HIS A CA 17
ATOM 29951 C C . HIS A 1 73 ? -4.463 -2.611 9.504 1.00 0.00 73 HIS A C 17
ATOM 29952 O O . HIS A 1 73 ? -4.937 -3.335 10.379 1.00 0.00 73 HIS A O 17
ATOM 29967 N N . GLY A 1 74 ? -3.566 -3.037 8.620 1.00 0.00 74 GLY A N 17
ATOM 29968 C CA . GLY A 1 74 ? -3.093 -4.408 8.648 1.00 0.00 74 GLY A CA 17
ATOM 29969 C C . GLY A 1 74 ? -3.591 -5.224 7.471 1.00 0.00 74 GLY A C 17
ATOM 29970 O O . GLY A 1 74 ? -4.497 -6.044 7.616 1.00 0.00 74 GLY A O 17
ATOM 29974 N N . LEU A 1 75 ? -2.991 -5.009 6.304 1.00 0.00 75 LEU A N 17
ATOM 29975 C CA . LEU A 1 75 ? -3.373 -5.743 5.104 1.00 0.00 75 LEU A CA 17
ATOM 29976 C C . LEU A 1 75 ? -2.133 -6.096 4.292 1.00 0.00 75 LEU A C 17
ATOM 29977 O O . LEU A 1 75 ? -1.734 -5.365 3.386 1.00 0.00 75 LEU A O 17
ATOM 29993 N N . LYS A 1 76 ? -1.519 -7.223 4.641 1.00 0.00 76 LYS A N 17
ATOM 29994 C CA . LYS A 1 76 ? -0.312 -7.688 3.967 1.00 0.00 76 LYS A CA 17
ATOM 29995 C C . LYS A 1 76 ? -0.639 -8.289 2.604 1.00 0.00 76 LYS A C 17
ATOM 29996 O O . LYS A 1 76 ? -1.437 -9.221 2.499 1.00 0.00 76 LYS A O 17
ATOM 30015 N N . PHE A 1 77 ? -0.009 -7.754 1.563 1.00 0.00 77 PHE A N 17
ATOM 30016 C CA . PHE A 1 77 ? -0.224 -8.241 0.207 1.00 0.00 77 PHE A CA 17
ATOM 30017 C C . PHE A 1 77 ? 0.892 -9.197 -0.202 1.00 0.00 77 PHE A C 17
ATOM 30018 O O . PHE A 1 77 ? 1.914 -9.298 0.477 1.00 0.00 77 PHE A O 17
ATOM 30035 N N . LEU A 1 78 ? 0.693 -9.889 -1.318 1.00 0.00 78 LEU A N 17
ATOM 30036 C CA . LEU A 1 78 ? 1.689 -10.829 -1.820 1.00 0.00 78 LEU A CA 17
ATOM 30037 C C . LEU A 1 78 ? 2.416 -10.260 -3.031 1.00 0.00 78 LEU A C 17
ATOM 30038 O O . LEU A 1 78 ? 3.083 -10.979 -3.774 1.00 0.00 78 LEU A O 17
ATOM 30054 N N . LYS A 1 79 ? 2.284 -8.956 -3.206 1.00 0.00 79 LYS A N 17
ATOM 30055 C CA . LYS A 1 79 ? 2.926 -8.249 -4.308 1.00 0.00 79 LYS A CA 17
ATOM 30056 C C . LYS A 1 79 ? 2.991 -6.747 -4.015 1.00 0.00 79 LYS A C 17
ATOM 30057 O O . LYS A 1 79 ? 2.019 -6.164 -3.536 1.00 0.00 79 LYS A O 17
ATOM 30076 N N . PRO A 1 80 ? 4.138 -6.101 -4.293 1.00 0.00 80 PRO A N 17
ATOM 30077 C CA . PRO A 1 80 ? 4.314 -4.663 -4.046 1.00 0.00 80 PRO A CA 17
ATOM 30078 C C . PRO A 1 80 ? 3.372 -3.807 -4.886 1.00 0.00 80 PRO A C 17
ATOM 30079 O O . PRO A 1 80 ? 3.561 -3.664 -6.095 1.00 0.00 80 PRO A O 17
ATOM 30090 N N . VAL A 1 81 ? 2.361 -3.233 -4.240 1.00 0.00 81 VAL A N 17
ATOM 30091 C CA . VAL A 1 81 ? 1.398 -2.390 -4.926 1.00 0.00 81 VAL A CA 17
ATOM 30092 C C . VAL A 1 81 ? 1.965 -0.989 -5.154 1.00 0.00 81 VAL A C 17
ATOM 30093 O O . VAL A 1 81 ? 2.706 -0.467 -4.324 1.00 0.00 81 VAL A O 17
ATOM 30106 N N . GLU A 1 82 ? 1.613 -0.387 -6.287 1.00 0.00 82 GLU A N 17
ATOM 30107 C CA . GLU A 1 82 ? 2.095 0.950 -6.618 1.00 0.00 82 GLU A CA 17
ATOM 30108 C C . GLU A 1 82 ? 1.167 2.022 -6.055 1.00 0.00 82 GLU A C 17
ATOM 30109 O O . GLU A 1 82 ? 0.006 2.122 -6.447 1.00 0.00 82 GLU A O 17
ATOM 30121 N N . LEU A 1 83 ? 1.691 2.825 -5.133 1.00 0.00 83 LEU A N 17
ATOM 30122 C CA . LEU A 1 83 ? 0.913 3.893 -4.514 1.00 0.00 83 LEU A CA 17
ATOM 30123 C C . LEU A 1 83 ? 1.463 5.261 -4.913 1.00 0.00 83 LEU A C 17
ATOM 30124 O O . LEU A 1 83 ? 2.665 5.510 -4.811 1.00 0.00 83 LEU A O 17
ATOM 30140 N N . ARG A 1 84 ? 0.579 6.143 -5.371 1.00 0.00 84 ARG A N 17
ATOM 30141 C CA . ARG A 1 84 ? 0.982 7.480 -5.789 1.00 0.00 84 ARG A CA 17
ATOM 30142 C C . ARG A 1 84 ? 0.248 8.557 -4.992 1.00 0.00 84 ARG A C 17
ATOM 30143 O O . ARG A 1 84 ? -0.972 8.505 -4.834 1.00 0.00 84 ARG A O 17
ATOM 30164 N N . LEU A 1 85 ? 1.004 9.537 -4.502 1.00 0.00 85 LEU A N 17
ATOM 30165 C CA . LEU A 1 85 ? 0.437 10.637 -3.727 1.00 0.00 85 LEU A CA 17
ATOM 30166 C C . LEU A 1 85 ? 1.096 11.963 -4.111 1.00 0.00 85 LEU A C 17
ATOM 30167 O O . LEU A 1 85 ? 2.285 12.163 -3.864 1.00 0.00 85 LEU A O 17
ATOM 30183 N N . PRO A 1 86 ? 0.335 12.891 -4.720 1.00 0.00 86 PRO A N 17
ATOM 30184 C CA . PRO A 1 86 ? 0.864 14.197 -5.131 1.00 0.00 86 PRO A CA 17
ATOM 30185 C C . PRO A 1 86 ? 1.454 14.974 -3.959 1.00 0.00 86 PRO A C 17
ATOM 30186 O O . PRO A 1 86 ? 0.762 15.267 -2.984 1.00 0.00 86 PRO A O 17
ATOM 30197 N N . HIS A 1 87 ? 2.737 15.304 -4.062 1.00 0.00 87 HIS A N 17
ATOM 30198 C CA . HIS A 1 87 ? 3.421 16.048 -3.011 1.00 0.00 87 HIS A CA 17
ATOM 30199 C C . HIS A 1 87 ? 2.745 17.393 -2.755 1.00 0.00 87 HIS A C 17
ATOM 30200 O O . HIS A 1 87 ? 2.908 17.986 -1.690 1.00 0.00 87 HIS A O 17
ATOM 30215 N N . CYS A 1 88 ? 1.988 17.872 -3.740 1.00 0.00 88 CYS A N 17
ATOM 30216 C CA . CYS A 1 88 ? 1.289 19.148 -3.619 1.00 0.00 88 CYS A CA 17
ATOM 30217 C C . CYS A 1 88 ? 2.277 20.310 -3.603 1.00 0.00 88 CYS A C 17
ATOM 30218 O O . CYS A 1 88 ? 3.461 20.135 -3.891 1.00 0.00 88 CYS A O 17
ATOM 30226 N N . ASP A 1 89 ? 1.783 21.496 -3.263 1.00 0.00 89 ASP A N 17
ATOM 30227 C CA . ASP A 1 89 ? 2.624 22.688 -3.210 1.00 0.00 89 ASP A CA 17
ATOM 30228 C C . ASP A 1 89 ? 3.193 23.013 -4.588 1.00 0.00 89 ASP A C 17
ATOM 30229 O O . ASP A 1 89 ? 4.348 22.704 -4.882 1.00 0.00 89 ASP A O 17
ATOM 30238 N N . PRO A 1 90 ? 2.384 23.644 -5.459 1.00 0.00 90 PRO A N 17
ATOM 30239 C CA . PRO A 1 90 ? 2.805 24.008 -6.811 1.00 0.00 90 PRO A CA 17
ATOM 30240 C C . PRO A 1 90 ? 3.573 25.327 -6.856 1.00 0.00 90 PRO A C 17
ATOM 30241 O O . PRO A 1 90 ? 3.303 26.183 -7.698 1.00 0.00 90 PRO A O 17
ATOM 30252 N N . LYS A 1 91 ? 4.530 25.486 -5.947 1.00 0.00 91 LYS A N 17
ATOM 30253 C CA . LYS A 1 91 ? 5.334 26.703 -5.890 1.00 0.00 91 LYS A CA 17
ATOM 30254 C C . LYS A 1 91 ? 6.771 26.447 -6.350 1.00 0.00 91 LYS A C 17
ATOM 30255 O O . LYS A 1 91 ? 7.617 27.337 -6.273 1.00 0.00 91 LYS A O 17
ATOM 30274 N N . THR A 1 92 ? 7.047 25.230 -6.817 1.00 0.00 92 THR A N 17
ATOM 30275 C CA . THR A 1 92 ? 8.389 24.875 -7.273 1.00 0.00 92 THR A CA 17
ATOM 30276 C C . THR A 1 92 ? 8.389 24.396 -8.718 1.00 0.00 92 THR A C 17
ATOM 30277 O O . THR A 1 92 ? 9.354 23.787 -9.182 1.00 0.00 92 THR A O 17
ATOM 30288 N N . TRP A 1 93 ? 7.307 24.675 -9.422 1.00 0.00 93 TRP A N 17
ATOM 30289 C CA . TRP A 1 93 ? 7.177 24.275 -10.819 1.00 0.00 93 TRP A CA 17
ATOM 30290 C C . TRP A 1 93 ? 7.131 25.495 -11.735 1.00 0.00 93 TRP A C 17
ATOM 30291 O O . TRP A 1 93 ? 7.665 25.473 -12.843 1.00 0.00 93 TRP A O 17
ATOM 30312 N N . GLN A 1 94 ? 6.481 26.550 -11.263 1.00 0.00 94 GLN A N 17
ATOM 30313 C CA . GLN A 1 94 ? 6.351 27.777 -12.035 1.00 0.00 94 GLN A CA 17
ATOM 30314 C C . GLN A 1 94 ? 7.210 28.888 -11.441 1.00 0.00 94 GLN A C 17
ATOM 30315 O O . GLN A 1 94 ? 6.771 30.032 -11.322 1.00 0.00 94 GLN A O 17
ATOM 30329 N N . ASN A 1 95 ? 8.439 28.542 -11.070 1.00 0.00 95 ASN A N 17
ATOM 30330 C CA . ASN A 1 95 ? 9.364 29.508 -10.488 1.00 0.00 95 ASN A CA 17
ATOM 30331 C C . ASN A 1 95 ? 10.792 29.247 -10.961 1.00 0.00 95 ASN A C 17
ATOM 30332 O O . ASN A 1 95 ? 11.499 30.167 -11.368 1.00 0.00 95 ASN A O 17
ATOM 30343 N N . LYS A 1 96 ? 11.206 27.985 -10.903 1.00 0.00 96 LYS A N 17
ATOM 30344 C CA . LYS A 1 96 ? 12.549 27.601 -11.325 1.00 0.00 96 LYS A CA 17
ATOM 30345 C C . LYS A 1 96 ? 12.496 26.705 -12.557 1.00 0.00 96 LYS A C 17
ATOM 30346 O O . LYS A 1 96 ? 13.336 26.814 -13.452 1.00 0.00 96 LYS A O 17
ATOM 30365 N N . CYS A 1 97 ? 11.508 25.819 -12.598 1.00 0.00 97 CYS A N 17
ATOM 30366 C CA . CYS A 1 97 ? 11.347 24.904 -13.721 1.00 0.00 97 CYS A CA 17
ATOM 30367 C C . CYS A 1 97 ? 10.554 25.558 -14.849 1.00 0.00 97 CYS A C 17
ATOM 30368 O O . CYS A 1 97 ? 10.055 26.674 -14.703 1.00 0.00 97 CYS A O 17
ATOM 30376 N N . LEU A 1 98 ? 10.442 24.856 -15.971 1.00 0.00 98 LEU A N 17
ATOM 30377 C CA . LEU A 1 98 ? 9.712 25.369 -17.124 1.00 0.00 98 LEU A CA 17
ATOM 30378 C C . LEU A 1 98 ? 8.291 24.813 -17.158 1.00 0.00 98 LEU A C 17
ATOM 30379 O O . LEU A 1 98 ? 8.069 23.635 -16.875 1.00 0.00 98 LEU A O 17
ATOM 30395 N N . PRO A 1 99 ? 7.302 25.655 -17.504 1.00 0.00 99 PRO A N 17
ATOM 30396 C CA . PRO A 1 99 ? 5.898 25.242 -17.572 1.00 0.00 99 PRO A CA 17
ATOM 30397 C C . PRO A 1 99 ? 5.609 24.340 -18.770 1.00 0.00 99 PRO A C 17
ATOM 30398 O O . PRO A 1 99 ? 4.590 23.650 -18.806 1.00 0.00 99 PRO A O 17
ATOM 30409 N N . GLY A 1 100 ? 6.507 24.351 -19.749 1.00 0.00 100 GLY A N 17
ATOM 30410 C CA . GLY A 1 100 ? 6.324 23.530 -20.932 1.00 0.00 100 GLY A CA 17
ATOM 30411 C C . GLY A 1 100 ? 6.907 22.139 -20.775 1.00 0.00 100 GLY A C 17
ATOM 30412 O O . GLY A 1 100 ? 6.421 21.184 -21.380 1.00 0.00 100 GLY A O 17
ATOM 30416 N N . ASP A 1 101 ? 7.955 22.026 -19.964 1.00 0.00 101 ASP A N 17
ATOM 30417 C CA . ASP A 1 101 ? 8.605 20.740 -19.732 1.00 0.00 101 ASP A CA 17
ATOM 30418 C C . ASP A 1 101 ? 7.725 19.829 -18.879 1.00 0.00 101 ASP A C 17
ATOM 30419 O O . ASP A 1 101 ? 7.081 20.281 -17.933 1.00 0.00 101 ASP A O 17
ATOM 30428 N N . PRO A 1 102 ? 7.685 18.524 -19.206 1.00 0.00 102 PRO A N 17
ATOM 30429 C CA . PRO A 1 102 ? 6.878 17.547 -18.464 1.00 0.00 102 PRO A CA 17
ATOM 30430 C C . PRO A 1 102 ? 7.394 17.330 -17.045 1.00 0.00 102 PRO A C 17
ATOM 30431 O O . PRO A 1 102 ? 6.635 16.966 -16.148 1.00 0.00 102 PRO A O 17
ATOM 30442 N N . ASN A 1 103 ? 8.685 17.573 -16.839 1.00 0.00 103 ASN A N 17
ATOM 30443 C CA . ASN A 1 103 ? 9.287 17.419 -15.519 1.00 0.00 103 ASN A CA 17
ATOM 30444 C C . ASN A 1 103 ? 8.677 18.413 -14.530 1.00 0.00 103 ASN A C 17
ATOM 30445 O O . ASN A 1 103 ? 8.808 18.260 -13.317 1.00 0.00 103 ASN A O 17
ATOM 30456 N N . TYR A 1 104 ? 8.012 19.432 -15.068 1.00 0.00 104 TYR A N 17
ATOM 30457 C CA . TYR A 1 104 ? 7.374 20.465 -14.258 1.00 0.00 104 TYR A CA 17
ATOM 30458 C C . TYR A 1 104 ? 6.357 19.875 -13.275 1.00 0.00 104 TYR A C 17
ATOM 30459 O O . TYR A 1 104 ? 5.972 20.531 -12.308 1.00 0.00 104 TYR A O 17
ATOM 30477 N N . LEU A 1 105 ? 5.907 18.648 -13.536 1.00 0.00 105 LEU A N 17
ATOM 30478 C CA . LEU A 1 105 ? 4.915 18.004 -12.676 1.00 0.00 105 LEU A CA 17
ATOM 30479 C C . LEU A 1 105 ? 4.965 16.478 -12.770 1.00 0.00 105 LEU A C 17
ATOM 30480 O O . LEU A 1 105 ? 4.572 15.787 -11.830 1.00 0.00 105 LEU A O 17
ATOM 30496 N N . VAL A 1 106 ? 5.419 15.946 -13.906 1.00 0.00 106 VAL A N 17
ATOM 30497 C CA . VAL A 1 106 ? 5.478 14.499 -14.103 1.00 0.00 106 VAL A CA 17
ATOM 30498 C C . VAL A 1 106 ? 6.509 13.820 -13.190 1.00 0.00 106 VAL A C 17
ATOM 30499 O O . VAL A 1 106 ? 7.169 12.864 -13.600 1.00 0.00 106 VAL A O 17
ATOM 30512 N N . GLY A 1 107 ? 6.647 14.305 -11.958 1.00 0.00 107 GLY A N 17
ATOM 30513 C CA . GLY A 1 107 ? 7.600 13.716 -11.034 1.00 0.00 107 GLY A CA 17
ATOM 30514 C C . GLY A 1 107 ? 8.024 14.684 -9.945 1.00 0.00 107 GLY A C 17
ATOM 30515 O O . GLY A 1 107 ? 8.382 14.269 -8.843 1.00 0.00 107 GLY A O 17
ATOM 30519 N N . ALA A 1 108 ? 7.983 15.976 -10.257 1.00 0.00 108 ALA A N 17
ATOM 30520 C CA . ALA A 1 108 ? 8.366 17.005 -9.298 1.00 0.00 108 ALA A CA 17
ATOM 30521 C C . ALA A 1 108 ? 7.471 16.966 -8.064 1.00 0.00 108 ALA A C 17
ATOM 30522 O O . ALA A 1 108 ? 7.912 17.268 -6.956 1.00 0.00 108 ALA A O 17
ATOM 30529 N N . ASN A 1 109 ? 6.211 16.589 -8.263 1.00 0.00 109 ASN A N 17
ATOM 30530 C CA . ASN A 1 109 ? 5.255 16.510 -7.165 1.00 0.00 109 ASN A CA 17
ATOM 30531 C C . ASN A 1 109 ? 4.575 15.145 -7.134 1.00 0.00 109 ASN A C 17
ATOM 30532 O O . ASN A 1 109 ? 3.367 15.046 -6.919 1.00 0.00 109 ASN A O 17
ATOM 30543 N N . CYS A 1 110 ? 5.360 14.094 -7.347 1.00 0.00 110 CYS A N 17
ATOM 30544 C CA . CYS A 1 110 ? 4.837 12.733 -7.343 1.00 0.00 110 CYS A CA 17
ATOM 30545 C C . CYS A 1 110 ? 5.779 11.795 -6.594 1.00 0.00 110 CYS A C 17
ATOM 30546 O O . CYS A 1 110 ? 6.952 11.670 -6.943 1.00 0.00 110 CYS A O 17
ATOM 30554 N N . VAL A 1 111 ? 5.257 11.139 -5.562 1.00 0.00 111 VAL A N 17
ATOM 30555 C CA . VAL A 1 111 ? 6.055 10.216 -4.764 1.00 0.00 111 VAL A CA 17
ATOM 30556 C C . VAL A 1 111 ? 5.691 8.765 -5.062 1.00 0.00 111 VAL A C 17
ATOM 30557 O O . VAL A 1 111 ? 4.602 8.306 -4.722 1.00 0.00 111 VAL A O 17
ATOM 30570 N N . SER A 1 112 ? 6.614 8.040 -5.686 1.00 0.00 112 SER A N 17
ATOM 30571 C CA . SER A 1 112 ? 6.383 6.638 -6.004 1.00 0.00 112 SER A CA 17
ATOM 30572 C C . SER A 1 112 ? 6.693 5.774 -4.790 1.00 0.00 112 SER A C 17
ATOM 30573 O O . SER A 1 112 ? 7.856 5.557 -4.448 1.00 0.00 112 SER A O 17
ATOM 30581 N N . VAL A 1 113 ? 5.646 5.290 -4.133 1.00 0.00 113 VAL A N 17
ATOM 30582 C CA . VAL A 1 113 ? 5.808 4.460 -2.947 1.00 0.00 113 VAL A CA 17
ATOM 30583 C C . VAL A 1 113 ? 5.124 3.107 -3.125 1.00 0.00 113 VAL A C 17
ATOM 30584 O O . VAL A 1 113 ? 3.940 3.037 -3.450 1.00 0.00 113 VAL A O 17
ATOM 30597 N N . LEU A 1 114 ? 5.879 2.035 -2.914 1.00 0.00 114 LEU A N 17
ATOM 30598 C CA . LEU A 1 114 ? 5.345 0.687 -3.054 1.00 0.00 114 LEU A CA 17
ATOM 30599 C C . LEU A 1 114 ? 4.977 0.106 -1.694 1.00 0.00 114 LEU A C 17
ATOM 30600 O O . LEU A 1 114 ? 5.821 -0.012 -0.808 1.00 0.00 114 LEU A O 17
ATOM 30616 N N . ILE A 1 115 ? 3.709 -0.251 -1.540 1.00 0.00 115 ILE A N 17
ATOM 30617 C CA . ILE A 1 115 ? 3.221 -0.818 -0.289 1.00 0.00 115 ILE A CA 17
ATOM 30618 C C . ILE A 1 115 ? 2.838 -2.283 -0.456 1.00 0.00 115 ILE A C 17
ATOM 30619 O O . ILE A 1 115 ? 1.944 -2.619 -1.231 1.00 0.00 115 ILE A O 17
ATOM 30635 N N . ASP A 1 116 ? 3.504 -3.151 0.296 1.00 0.00 116 ASP A N 17
ATOM 30636 C CA . ASP A 1 116 ? 3.212 -4.577 0.249 1.00 0.00 116 ASP A CA 17
ATOM 30637 C C . ASP A 1 116 ? 2.769 -5.073 1.616 1.00 0.00 116 ASP A C 17
ATOM 30638 O O . ASP A 1 116 ? 2.732 -6.275 1.874 1.00 0.00 116 ASP A O 17
ATOM 30647 N N . HIS A 1 117 ? 2.423 -4.130 2.479 1.00 0.00 117 HIS A N 17
ATOM 30648 C CA . HIS A 1 117 ? 1.972 -4.437 3.832 1.00 0.00 117 HIS A CA 17
ATOM 30649 C C . HIS A 1 117 ? 1.243 -3.245 4.441 1.00 0.00 117 HIS A C 17
ATOM 30650 O O . HIS A 1 117 ? 1.783 -2.139 4.495 1.00 0.00 117 HIS A O 17
ATOM 30665 N N . PHE A 1 118 ? 0.018 -3.473 4.902 1.00 0.00 118 PHE A N 17
ATOM 30666 C CA . PHE A 1 118 ? -0.771 -2.409 5.510 1.00 0.00 118 PHE A CA 17
ATOM 30667 C C . PHE A 1 118 ? -0.871 -2.592 7.021 1.00 0.00 118 PHE A C 17
ATOM 30668 O O . PHE A 1 118 ? -1.537 -1.763 7.675 1.00 0.00 118 PHE A O 17
ATOM 30686 N N . THR A 1 1 ? -12.233 21.802 1.657 1.00 0.00 1 THR A N 18
ATOM 30687 C CA . THR A 1 1 ? -13.518 21.646 0.928 1.00 0.00 1 THR A CA 18
ATOM 30688 C C . THR A 1 1 ? -13.745 20.196 0.514 1.00 0.00 1 THR A C 18
ATOM 30689 O O . THR A 1 1 ? -13.024 19.668 -0.333 1.00 0.00 1 THR A O 18
ATOM 30702 N N . VAL A 1 2 ? -14.750 19.565 1.122 1.00 0.00 2 VAL A N 18
ATOM 30703 C CA . VAL A 1 2 ? -15.095 18.172 0.835 1.00 0.00 2 VAL A CA 18
ATOM 30704 C C . VAL A 1 2 ? -13.882 17.247 0.953 1.00 0.00 2 VAL A C 18
ATOM 30705 O O . VAL A 1 2 ? -12.737 17.697 0.943 1.00 0.00 2 VAL A O 18
ATOM 30718 N N . VAL A 1 3 ? -14.144 15.948 1.067 1.00 0.00 3 VAL A N 18
ATOM 30719 C CA . VAL A 1 3 ? -13.078 14.963 1.189 1.00 0.00 3 VAL A CA 18
ATOM 30720 C C . VAL A 1 3 ? -13.146 13.933 0.070 1.00 0.00 3 VAL A C 18
ATOM 30721 O O . VAL A 1 3 ? -14.226 13.467 -0.292 1.00 0.00 3 VAL A O 18
ATOM 30734 N N . ALA A 1 4 ? -11.986 13.568 -0.462 1.00 0.00 4 ALA A N 18
ATOM 30735 C CA . ALA A 1 4 ? -11.919 12.578 -1.525 1.00 0.00 4 ALA A CA 18
ATOM 30736 C C . ALA A 1 4 ? -11.668 11.195 -0.939 1.00 0.00 4 ALA A C 18
ATOM 30737 O O . ALA A 1 4 ? -10.633 10.956 -0.319 1.00 0.00 4 ALA A O 18
ATOM 30744 N N . THR A 1 5 ? -12.617 10.289 -1.133 1.00 0.00 5 THR A N 18
ATOM 30745 C CA . THR A 1 5 ? -12.488 8.936 -0.612 1.00 0.00 5 THR A CA 18
ATOM 30746 C C . THR A 1 5 ? -12.830 7.905 -1.679 1.00 0.00 5 THR A C 18
ATOM 30747 O O . THR A 1 5 ? -13.724 8.115 -2.498 1.00 0.00 5 THR A O 18
ATOM 30758 N N . ALA A 1 6 ? -12.111 6.790 -1.660 1.00 0.00 6 ALA A N 18
ATOM 30759 C CA . ALA A 1 6 ? -12.334 5.720 -2.625 1.00 0.00 6 ALA A CA 18
ATOM 30760 C C . ALA A 1 6 ? -12.387 4.363 -1.935 1.00 0.00 6 ALA A C 18
ATOM 30761 O O . ALA A 1 6 ? -11.431 3.952 -1.276 1.00 0.00 6 ALA A O 18
ATOM 30768 N N . ARG A 1 7 ? -13.509 3.670 -2.090 1.00 0.00 7 ARG A N 18
ATOM 30769 C CA . ARG A 1 7 ? -13.689 2.357 -1.483 1.00 0.00 7 ARG A CA 18
ATOM 30770 C C . ARG A 1 7 ? -13.990 1.309 -2.549 1.00 0.00 7 ARG A C 18
ATOM 30771 O O . ARG A 1 7 ? -14.843 1.518 -3.411 1.00 0.00 7 ARG A O 18
ATOM 30792 N N . GLY A 1 8 ? -13.290 0.182 -2.486 1.00 0.00 8 GLY A N 18
ATOM 30793 C CA . GLY A 1 8 ? -13.510 -0.872 -3.460 1.00 0.00 8 GLY A CA 18
ATOM 30794 C C . GLY A 1 8 ? -12.801 -2.163 -3.104 1.00 0.00 8 GLY A C 18
ATOM 30795 O O . GLY A 1 8 ? -11.817 -2.158 -2.364 1.00 0.00 8 GLY A O 18
ATOM 30799 N N . ILE A 1 9 ? -13.297 -3.273 -3.643 1.00 0.00 9 ILE A N 18
ATOM 30800 C CA . ILE A 1 9 ? -12.701 -4.578 -3.388 1.00 0.00 9 ILE A CA 18
ATOM 30801 C C . ILE A 1 9 ? -11.717 -4.944 -4.494 1.00 0.00 9 ILE A C 18
ATOM 30802 O O . ILE A 1 9 ? -11.862 -4.506 -5.636 1.00 0.00 9 ILE A O 18
ATOM 30818 N N . PHE A 1 10 ? -10.713 -5.742 -4.151 1.00 0.00 10 PHE A N 18
ATOM 30819 C CA . PHE A 1 10 ? -9.706 -6.155 -5.122 1.00 0.00 10 PHE A CA 18
ATOM 30820 C C . PHE A 1 10 ? -9.531 -7.669 -5.132 1.00 0.00 10 PHE A C 18
ATOM 30821 O O . PHE A 1 10 ? -9.629 -8.325 -4.095 1.00 0.00 10 PHE A O 18
ATOM 30838 N N . ASN A 1 11 ? -9.271 -8.214 -6.315 1.00 0.00 11 ASN A N 18
ATOM 30839 C CA . ASN A 1 11 ? -9.079 -9.649 -6.475 1.00 0.00 11 ASN A CA 18
ATOM 30840 C C . ASN A 1 11 ? -7.783 -9.938 -7.224 1.00 0.00 11 ASN A C 18
ATOM 30841 O O . ASN A 1 11 ? -7.132 -9.025 -7.729 1.00 0.00 11 ASN A O 18
ATOM 30852 N N . SER A 1 12 ? -7.411 -11.212 -7.288 1.00 0.00 12 SER A N 18
ATOM 30853 C CA . SER A 1 12 ? -6.189 -11.623 -7.976 1.00 0.00 12 SER A CA 18
ATOM 30854 C C . SER A 1 12 ? -6.085 -10.972 -9.353 1.00 0.00 12 SER A C 18
ATOM 30855 O O . SER A 1 12 ? -4.987 -10.744 -9.860 1.00 0.00 12 SER A O 18
ATOM 30863 N N . ASN A 1 13 ? -7.235 -10.674 -9.954 1.00 0.00 13 ASN A N 18
ATOM 30864 C CA . ASN A 1 13 ? -7.272 -10.050 -11.272 1.00 0.00 13 ASN A CA 18
ATOM 30865 C C . ASN A 1 13 ? -6.444 -8.769 -11.300 1.00 0.00 13 ASN A C 18
ATOM 30866 O O . ASN A 1 13 ? -5.766 -8.478 -12.284 1.00 0.00 13 ASN A O 18
ATOM 30877 N N . GLY A 1 14 ? -6.502 -8.011 -10.211 1.00 0.00 14 GLY A N 18
ATOM 30878 C CA . GLY A 1 14 ? -5.751 -6.773 -10.130 1.00 0.00 14 GLY A CA 18
ATOM 30879 C C . GLY A 1 14 ? -6.560 -5.567 -10.570 1.00 0.00 14 GLY A C 18
ATOM 30880 O O . GLY A 1 14 ? -7.684 -5.705 -11.050 1.00 0.00 14 GLY A O 18
ATOM 30884 N N . GLY A 1 15 ? -5.982 -4.383 -10.401 1.00 0.00 15 GLY A N 18
ATOM 30885 C CA . GLY A 1 15 ? -6.661 -3.158 -10.783 1.00 0.00 15 GLY A CA 18
ATOM 30886 C C . GLY A 1 15 ? -6.043 -1.938 -10.132 1.00 0.00 15 GLY A C 18
ATOM 30887 O O . GLY A 1 15 ? -4.869 -1.956 -9.764 1.00 0.00 15 GLY A O 18
ATOM 30891 N N . VAL A 1 16 ? -6.828 -0.877 -9.980 1.00 0.00 16 VAL A N 18
ATOM 30892 C CA . VAL A 1 16 ? -6.333 0.346 -9.357 1.00 0.00 16 VAL A CA 18
ATOM 30893 C C . VAL A 1 16 ? -7.426 1.059 -8.575 1.00 0.00 16 VAL A C 18
ATOM 30894 O O . VAL A 1 16 ? -8.606 0.992 -8.920 1.00 0.00 16 VAL A O 18
ATOM 30907 N N . LEU A 1 17 ? -7.009 1.761 -7.531 1.00 0.00 17 LEU A N 18
ATOM 30908 C CA . LEU A 1 17 ? -7.923 2.521 -6.692 1.00 0.00 17 LEU A CA 18
ATOM 30909 C C . LEU A 1 17 ? -7.483 3.979 -6.658 1.00 0.00 17 LEU A C 18
ATOM 30910 O O . LEU A 1 17 ? -6.545 4.334 -5.946 1.00 0.00 17 LEU A O 18
ATOM 30926 N N . SER A 1 18 ? -8.144 4.816 -7.449 1.00 0.00 18 SER A N 18
ATOM 30927 C CA . SER A 1 18 ? -7.788 6.229 -7.522 1.00 0.00 18 SER A CA 18
ATOM 30928 C C . SER A 1 18 ? -8.993 7.134 -7.297 1.00 0.00 18 SER A C 18
ATOM 30929 O O . SER A 1 18 ? -10.120 6.794 -7.659 1.00 0.00 18 SER A O 18
ATOM 30937 N N . SER A 1 19 ? -8.735 8.299 -6.713 1.00 0.00 19 SER A N 18
ATOM 30938 C CA . SER A 1 19 ? -9.777 9.280 -6.451 1.00 0.00 19 SER A CA 18
ATOM 30939 C C . SER A 1 19 ? -9.512 10.548 -7.252 1.00 0.00 19 SER A C 18
ATOM 30940 O O . SER A 1 19 ? -8.722 11.400 -6.843 1.00 0.00 19 SER A O 18
ATOM 30948 N N . ILE A 1 20 ? -10.165 10.662 -8.404 1.00 0.00 20 ILE A N 18
ATOM 30949 C CA . ILE A 1 20 ? -9.992 11.818 -9.277 1.00 0.00 20 ILE A CA 18
ATOM 30950 C C . ILE A 1 20 ? -10.147 13.131 -8.514 1.00 0.00 20 ILE A C 18
ATOM 30951 O O . ILE A 1 20 ? -9.590 14.155 -8.907 1.00 0.00 20 ILE A O 18
ATOM 30967 N N . GLU A 1 21 ? -10.908 13.098 -7.426 1.00 0.00 21 GLU A N 18
ATOM 30968 C CA . GLU A 1 21 ? -11.134 14.289 -6.620 1.00 0.00 21 GLU A CA 18
ATOM 30969 C C . GLU A 1 21 ? -9.835 14.780 -5.984 1.00 0.00 21 GLU A C 18
ATOM 30970 O O . GLU A 1 21 ? -9.597 15.984 -5.889 1.00 0.00 21 GLU A O 18
ATOM 30982 N N . THR A 1 22 ? -8.997 13.842 -5.547 1.00 0.00 22 THR A N 18
ATOM 30983 C CA . THR A 1 22 ? -7.726 14.190 -4.920 1.00 0.00 22 THR A CA 18
ATOM 30984 C C . THR A 1 22 ? -6.557 13.939 -5.867 1.00 0.00 22 THR A C 18
ATOM 30985 O O . THR A 1 22 ? -5.737 14.826 -6.105 1.00 0.00 22 THR A O 18
ATOM 30996 N N . GLY A 1 23 ? -6.486 12.726 -6.404 1.00 0.00 23 GLY A N 18
ATOM 30997 C CA . GLY A 1 23 ? -5.412 12.383 -7.318 1.00 0.00 23 GLY A CA 18
ATOM 30998 C C . GLY A 1 23 ? -4.687 11.114 -6.913 1.00 0.00 23 GLY A C 18
ATOM 30999 O O . GLY A 1 23 ? -4.190 10.377 -7.764 1.00 0.00 23 GLY A O 18
ATOM 31003 N N . VAL A 1 24 ? -4.629 10.856 -5.610 1.00 0.00 24 VAL A N 18
ATOM 31004 C CA . VAL A 1 24 ? -3.961 9.664 -5.095 1.00 0.00 24 VAL A CA 18
ATOM 31005 C C . VAL A 1 24 ? -4.546 8.402 -5.719 1.00 0.00 24 VAL A C 18
ATOM 31006 O O . VAL A 1 24 ? -5.753 8.319 -5.957 1.00 0.00 24 VAL A O 18
ATOM 31019 N N . SER A 1 25 ? -3.689 7.424 -5.993 1.00 0.00 25 SER A N 18
ATOM 31020 C CA . SER A 1 25 ? -4.130 6.172 -6.597 1.00 0.00 25 SER A CA 18
ATOM 31021 C C . SER A 1 25 ? -3.310 4.990 -6.092 1.00 0.00 25 SER A C 18
ATOM 31022 O O . SER A 1 25 ? -2.156 5.146 -5.693 1.00 0.00 25 SER A O 18
ATOM 31030 N N . ILE A 1 26 ? -3.914 3.805 -6.125 1.00 0.00 26 ILE A N 18
ATOM 31031 C CA . ILE A 1 26 ? -3.240 2.589 -5.681 1.00 0.00 26 ILE A CA 18
ATOM 31032 C C . ILE A 1 26 ? -3.414 1.476 -6.708 1.00 0.00 26 ILE A C 18
ATOM 31033 O O . ILE A 1 26 ? -4.522 0.991 -6.926 1.00 0.00 26 ILE A O 18
ATOM 31049 N N . ILE A 1 27 ? -2.317 1.071 -7.335 1.00 0.00 27 ILE A N 18
ATOM 31050 C CA . ILE A 1 27 ? -2.366 0.015 -8.338 1.00 0.00 27 ILE A CA 18
ATOM 31051 C C . ILE A 1 27 ? -2.077 -1.347 -7.718 1.00 0.00 27 ILE A C 18
ATOM 31052 O O . ILE A 1 27 ? -1.160 -1.494 -6.911 1.00 0.00 27 ILE A O 18
ATOM 31068 N N . ILE A 1 28 ? -2.870 -2.340 -8.105 1.00 0.00 28 ILE A N 18
ATOM 31069 C CA . ILE A 1 28 ? -2.707 -3.695 -7.590 1.00 0.00 28 ILE A CA 18
ATOM 31070 C C . ILE A 1 28 ? -2.634 -4.704 -8.735 1.00 0.00 28 ILE A C 18
ATOM 31071 O O . ILE A 1 28 ? -3.649 -5.271 -9.139 1.00 0.00 28 ILE A O 18
ATOM 31087 N N . PRO A 1 29 ? -1.425 -4.937 -9.276 1.00 0.00 29 PRO A N 18
ATOM 31088 C CA . PRO A 1 29 ? -1.221 -5.879 -10.383 1.00 0.00 29 PRO A CA 18
ATOM 31089 C C . PRO A 1 29 ? -1.496 -7.324 -9.978 1.00 0.00 29 PRO A C 18
ATOM 31090 O O . PRO A 1 29 ? -1.525 -7.653 -8.794 1.00 0.00 29 PRO A O 18
ATOM 31101 N N . GLN A 1 30 ? -1.695 -8.181 -10.976 1.00 0.00 30 GLN A N 18
ATOM 31102 C CA . GLN A 1 30 ? -1.967 -9.594 -10.733 1.00 0.00 30 GLN A CA 18
ATOM 31103 C C . GLN A 1 30 ? -0.880 -10.218 -9.866 1.00 0.00 30 GLN A C 18
ATOM 31104 O O . GLN A 1 30 ? 0.240 -10.443 -10.326 1.00 0.00 30 GLN A O 18
ATOM 31118 N N . GLY A 1 31 ? -1.216 -10.499 -8.611 1.00 0.00 31 GLY A N 18
ATOM 31119 C CA . GLY A 1 31 ? -0.254 -11.098 -7.705 1.00 0.00 31 GLY A CA 18
ATOM 31120 C C . GLY A 1 31 ? -0.322 -10.526 -6.300 1.00 0.00 31 GLY A C 18
ATOM 31121 O O . GLY A 1 31 ? 0.290 -11.065 -5.380 1.00 0.00 31 GLY A O 18
ATOM 31125 N N . ALA A 1 32 ? -1.064 -9.434 -6.133 1.00 0.00 32 ALA A N 18
ATOM 31126 C CA . ALA A 1 32 ? -1.202 -8.800 -4.826 1.00 0.00 32 ALA A CA 18
ATOM 31127 C C . ALA A 1 32 ? -2.329 -9.440 -4.023 1.00 0.00 32 ALA A C 18
ATOM 31128 O O . ALA A 1 32 ? -2.253 -9.540 -2.798 1.00 0.00 32 ALA A O 18
ATOM 31135 N N . ILE A 1 33 ? -3.372 -9.874 -4.720 1.00 0.00 33 ILE A N 18
ATOM 31136 C CA . ILE A 1 33 ? -4.515 -10.510 -4.073 1.00 0.00 33 ILE A CA 18
ATOM 31137 C C . ILE A 1 33 ? -4.446 -12.028 -4.231 1.00 0.00 33 ILE A C 18
ATOM 31138 O O . ILE A 1 33 ? -4.211 -12.529 -5.330 1.00 0.00 33 ILE A O 18
ATOM 31154 N N . PRO A 1 34 ? -4.653 -12.789 -3.140 1.00 0.00 34 PRO A N 18
ATOM 31155 C CA . PRO A 1 34 ? -4.612 -14.252 -3.191 1.00 0.00 34 PRO A CA 18
ATOM 31156 C C . PRO A 1 34 ? -5.748 -14.825 -4.031 1.00 0.00 34 PRO A C 18
ATOM 31157 O O . PRO A 1 34 ? -6.854 -14.284 -4.048 1.00 0.00 34 PRO A O 18
ATOM 31168 N N . GLU A 1 35 ? -5.467 -15.918 -4.731 1.00 0.00 35 GLU A N 18
ATOM 31169 C CA . GLU A 1 35 ? -6.462 -16.562 -5.580 1.00 0.00 35 GLU A CA 18
ATOM 31170 C C . GLU A 1 35 ? -7.697 -16.962 -4.777 1.00 0.00 35 GLU A C 18
ATOM 31171 O O . GLU A 1 35 ? -7.591 -17.408 -3.635 1.00 0.00 35 GLU A O 18
ATOM 31183 N N . GLY A 1 36 ? -8.868 -16.802 -5.388 1.00 0.00 36 GLY A N 18
ATOM 31184 C CA . GLY A 1 36 ? -10.108 -17.154 -4.722 1.00 0.00 36 GLY A CA 18
ATOM 31185 C C . GLY A 1 36 ? -10.365 -16.317 -3.485 1.00 0.00 36 GLY A C 18
ATOM 31186 O O . GLY A 1 36 ? -11.027 -16.770 -2.551 1.00 0.00 36 GLY A O 18
ATOM 31190 N N . VAL A 1 37 ? -9.843 -15.096 -3.473 1.00 0.00 37 VAL A N 18
ATOM 31191 C CA . VAL A 1 37 ? -10.025 -14.202 -2.337 1.00 0.00 37 VAL A CA 18
ATOM 31192 C C . VAL A 1 37 ? -10.464 -12.813 -2.781 1.00 0.00 37 VAL A C 18
ATOM 31193 O O . VAL A 1 37 ? -10.267 -12.422 -3.931 1.00 0.00 37 VAL A O 18
ATOM 31206 N N . GLU A 1 38 ? -11.046 -12.070 -1.849 1.00 0.00 38 GLU A N 18
ATOM 31207 C CA . GLU A 1 38 ? -11.504 -10.714 -2.117 1.00 0.00 38 GLU A CA 18
ATOM 31208 C C . GLU A 1 38 ? -10.980 -9.772 -1.042 1.00 0.00 38 GLU A C 18
ATOM 31209 O O . GLU A 1 38 ? -11.350 -9.883 0.128 1.00 0.00 38 GLU A O 18
ATOM 31221 N N . GLN A 1 39 ? -10.107 -8.853 -1.437 1.00 0.00 39 GLN A N 18
ATOM 31222 C CA . GLN A 1 39 ? -9.526 -7.907 -0.496 1.00 0.00 39 GLN A CA 18
ATOM 31223 C C . GLN A 1 39 ? -10.204 -6.544 -0.588 1.00 0.00 39 GLN A C 18
ATOM 31224 O O . GLN A 1 39 ? -10.020 -5.812 -1.561 1.00 0.00 39 GLN A O 18
ATOM 31238 N N . GLU A 1 40 ? -10.978 -6.203 0.437 1.00 0.00 40 GLU A N 18
ATOM 31239 C CA . GLU A 1 40 ? -11.670 -4.921 0.477 1.00 0.00 40 GLU A CA 18
ATOM 31240 C C . GLU A 1 40 ? -10.690 -3.805 0.815 1.00 0.00 40 GLU A C 18
ATOM 31241 O O . GLU A 1 40 ? -10.113 -3.783 1.902 1.00 0.00 40 GLU A O 18
ATOM 31253 N N . ILE A 1 41 ? -10.496 -2.880 -0.121 1.00 0.00 41 ILE A N 18
ATOM 31254 C CA . ILE A 1 41 ? -9.574 -1.773 0.090 1.00 0.00 41 ILE A CA 18
ATOM 31255 C C . ILE A 1 41 ? -10.258 -0.427 -0.113 1.00 0.00 41 ILE A C 18
ATOM 31256 O O . ILE A 1 41 ? -10.985 -0.222 -1.086 1.00 0.00 41 ILE A O 18
ATOM 31272 N N . TYR A 1 42 ? -10.009 0.487 0.814 1.00 0.00 42 TYR A N 18
ATOM 31273 C CA . TYR A 1 42 ? -10.581 1.824 0.755 1.00 0.00 42 TYR A CA 18
ATOM 31274 C C . TYR A 1 42 ? -9.648 2.819 1.431 1.00 0.00 42 TYR A C 18
ATOM 31275 O O . TYR A 1 42 ? -8.859 2.443 2.295 1.00 0.00 42 TYR A O 18
ATOM 31293 N N . PHE A 1 43 ? -9.736 4.084 1.044 1.00 0.00 43 PHE A N 18
ATOM 31294 C CA . PHE A 1 43 ? -8.881 5.102 1.637 1.00 0.00 43 PHE A CA 18
ATOM 31295 C C . PHE A 1 43 ? -9.476 6.497 1.481 1.00 0.00 43 PHE A C 18
ATOM 31296 O O . PHE A 1 43 ? -10.341 6.727 0.634 1.00 0.00 43 PHE A O 18
ATOM 31313 N N . LYS A 1 44 ? -9.007 7.421 2.312 1.00 0.00 44 LYS A N 18
ATOM 31314 C CA . LYS A 1 44 ? -9.486 8.795 2.282 1.00 0.00 44 LYS A CA 18
ATOM 31315 C C . LYS A 1 44 ? -8.342 9.763 1.989 1.00 0.00 44 LYS A C 18
ATOM 31316 O O . LYS A 1 44 ? -7.186 9.495 2.317 1.00 0.00 44 LYS A O 18
ATOM 31335 N N . VAL A 1 45 ? -8.680 10.892 1.375 1.00 0.00 45 VAL A N 18
ATOM 31336 C CA . VAL A 1 45 ? -7.698 11.913 1.032 1.00 0.00 45 VAL A CA 18
ATOM 31337 C C . VAL A 1 45 ? -8.373 13.273 0.883 1.00 0.00 45 VAL A C 18
ATOM 31338 O O . VAL A 1 45 ? -9.499 13.364 0.396 1.00 0.00 45 VAL A O 18
ATOM 31351 N N . CYS A 1 46 ? -7.686 14.329 1.309 1.00 0.00 46 CYS A N 18
ATOM 31352 C CA . CYS A 1 46 ? -8.239 15.676 1.218 1.00 0.00 46 CYS A CA 18
ATOM 31353 C C . CYS A 1 46 ? -7.211 16.727 1.625 1.00 0.00 46 CYS A C 18
ATOM 31354 O O . CYS A 1 46 ? -6.347 16.476 2.464 1.00 0.00 46 CYS A O 18
ATOM 31362 N N . ARG A 1 47 ? -7.316 17.908 1.022 1.00 0.00 47 ARG A N 18
ATOM 31363 C CA . ARG A 1 47 ? -6.402 19.004 1.318 1.00 0.00 47 ARG A CA 18
ATOM 31364 C C . ARG A 1 47 ? -6.648 19.550 2.720 1.00 0.00 47 ARG A C 18
ATOM 31365 O O . ARG A 1 47 ? -5.709 19.903 3.435 1.00 0.00 47 ARG A O 18
ATOM 31386 N N . ASP A 1 48 ? -7.918 19.615 3.107 1.00 0.00 48 ASP A N 18
ATOM 31387 C CA . ASP A 1 48 ? -8.293 20.115 4.425 1.00 0.00 48 ASP A CA 18
ATOM 31388 C C . ASP A 1 48 ? -8.557 18.960 5.384 1.00 0.00 48 ASP A C 18
ATOM 31389 O O . ASP A 1 48 ? -9.535 18.226 5.235 1.00 0.00 48 ASP A O 18
ATOM 31398 N N . ASN A 1 49 ? -7.676 18.801 6.367 1.00 0.00 49 ASN A N 18
ATOM 31399 C CA . ASN A 1 49 ? -7.809 17.730 7.348 1.00 0.00 49 ASN A CA 18
ATOM 31400 C C . ASN A 1 49 ? -8.754 18.120 8.485 1.00 0.00 49 ASN A C 18
ATOM 31401 O O . ASN A 1 49 ? -9.117 17.282 9.310 1.00 0.00 49 ASN A O 18
ATOM 31412 N N . SER A 1 50 ? -9.148 19.391 8.532 1.00 0.00 50 SER A N 18
ATOM 31413 C CA . SER A 1 50 ? -10.048 19.864 9.578 1.00 0.00 50 SER A CA 18
ATOM 31414 C C . SER A 1 50 ? -11.461 19.345 9.355 1.00 0.00 50 SER A C 18
ATOM 31415 O O . SER A 1 50 ? -12.118 18.883 10.288 1.00 0.00 50 SER A O 18
ATOM 31423 N N . ILE A 1 51 ? -11.915 19.405 8.111 1.00 0.00 51 ILE A N 18
ATOM 31424 C CA . ILE A 1 51 ? -13.242 18.921 7.764 1.00 0.00 51 ILE A CA 18
ATOM 31425 C C . ILE A 1 51 ? -13.258 17.396 7.677 1.00 0.00 51 ILE A C 18
ATOM 31426 O O . ILE A 1 51 ? -14.291 16.793 7.385 1.00 0.00 51 ILE A O 18
ATOM 31442 N N . LEU A 1 52 ? -12.103 16.778 7.925 1.00 0.00 52 LEU A N 18
ATOM 31443 C CA . LEU A 1 52 ? -11.974 15.324 7.867 1.00 0.00 52 LEU A CA 18
ATOM 31444 C C . LEU A 1 52 ? -13.102 14.622 8.625 1.00 0.00 52 LEU A C 18
ATOM 31445 O O . LEU A 1 52 ? -13.098 14.574 9.855 1.00 0.00 52 LEU A O 18
ATOM 31461 N N . PRO A 1 53 ? -14.086 14.059 7.896 1.00 0.00 53 PRO A N 18
ATOM 31462 C CA . PRO A 1 53 ? -15.212 13.353 8.502 1.00 0.00 53 PRO A CA 18
ATOM 31463 C C . PRO A 1 53 ? -14.882 11.892 8.805 1.00 0.00 53 PRO A C 18
ATOM 31464 O O . PRO A 1 53 ? -14.110 11.263 8.081 1.00 0.00 53 PRO A O 18
ATOM 31475 N N . PRO A 1 54 ? -15.463 11.328 9.878 1.00 0.00 54 PRO A N 18
ATOM 31476 C CA . PRO A 1 54 ? -15.219 9.932 10.262 1.00 0.00 54 PRO A CA 18
ATOM 31477 C C . PRO A 1 54 ? -15.527 8.959 9.129 1.00 0.00 54 PRO A C 18
ATOM 31478 O O . PRO A 1 54 ? -16.644 8.928 8.612 1.00 0.00 54 PRO A O 18
ATOM 31489 N N . LEU A 1 55 ? -14.532 8.165 8.747 1.00 0.00 55 LEU A N 18
ATOM 31490 C CA . LEU A 1 55 ? -14.700 7.190 7.675 1.00 0.00 55 LEU A CA 18
ATOM 31491 C C . LEU A 1 55 ? -14.666 5.767 8.225 1.00 0.00 55 LEU A C 18
ATOM 31492 O O . LEU A 1 55 ? -15.552 4.959 7.943 1.00 0.00 55 LEU A O 18
ATOM 31508 N N . ASP A 1 56 ? -13.639 5.473 9.010 1.00 0.00 56 ASP A N 18
ATOM 31509 C CA . ASP A 1 56 ? -13.482 4.150 9.604 1.00 0.00 56 ASP A CA 18
ATOM 31510 C C . ASP A 1 56 ? -12.240 4.096 10.492 1.00 0.00 56 ASP A C 18
ATOM 31511 O O . ASP A 1 56 ? -11.260 3.427 10.168 1.00 0.00 56 ASP A O 18
ATOM 31520 N N . LYS A 1 57 ? -12.290 4.810 11.613 1.00 0.00 57 LYS A N 18
ATOM 31521 C CA . LYS A 1 57 ? -11.169 4.846 12.546 1.00 0.00 57 LYS A CA 18
ATOM 31522 C C . LYS A 1 57 ? -11.048 3.530 13.309 1.00 0.00 57 LYS A C 18
ATOM 31523 O O . LYS A 1 57 ? -9.969 2.944 13.386 1.00 0.00 57 LYS A O 18
ATOM 31542 N N . GLU A 1 58 ? -12.161 3.073 13.874 1.00 0.00 58 GLU A N 18
ATOM 31543 C CA . GLU A 1 58 ? -12.179 1.828 14.633 1.00 0.00 58 GLU A CA 18
ATOM 31544 C C . GLU A 1 58 ? -11.690 0.659 13.783 1.00 0.00 58 GLU A C 18
ATOM 31545 O O . GLU A 1 58 ? -11.044 -0.260 14.285 1.00 0.00 58 GLU A O 18
ATOM 31557 N N . LYS A 1 59 ? -12.002 0.702 12.492 1.00 0.00 59 LYS A N 18
ATOM 31558 C CA . LYS A 1 59 ? -11.594 -0.354 11.571 1.00 0.00 59 LYS A CA 18
ATOM 31559 C C . LYS A 1 59 ? -10.077 -0.378 11.403 1.00 0.00 59 LYS A C 18
ATOM 31560 O O . LYS A 1 59 ? -9.498 -1.413 11.074 1.00 0.00 59 LYS A O 18
ATOM 31579 N N . GLY A 1 60 ? -9.440 0.768 11.626 1.00 0.00 60 GLY A N 18
ATOM 31580 C CA . GLY A 1 60 ? -7.998 0.853 11.491 1.00 0.00 60 GLY A CA 18
ATOM 31581 C C . GLY A 1 60 ? -7.582 1.625 10.256 1.00 0.00 60 GLY A C 18
ATOM 31582 O O . GLY A 1 60 ? -7.799 1.175 9.131 1.00 0.00 60 GLY A O 18
ATOM 31586 N N . GLU A 1 61 ? -6.988 2.795 10.465 1.00 0.00 61 GLU A N 18
ATOM 31587 C CA . GLU A 1 61 ? -6.546 3.635 9.357 1.00 0.00 61 GLU A CA 18
ATOM 31588 C C . GLU A 1 61 ? -5.027 3.780 9.345 1.00 0.00 61 GLU A C 18
ATOM 31589 O O . GLU A 1 61 ? -4.425 4.200 10.332 1.00 0.00 61 GLU A O 18
ATOM 31601 N N . THR A 1 62 ? -4.417 3.433 8.215 1.00 0.00 62 THR A N 18
ATOM 31602 C CA . THR A 1 62 ? -2.970 3.530 8.067 1.00 0.00 62 THR A CA 18
ATOM 31603 C C . THR A 1 62 ? -2.598 4.769 7.259 1.00 0.00 62 THR A C 18
ATOM 31604 O O . THR A 1 62 ? -2.882 4.849 6.063 1.00 0.00 62 THR A O 18
ATOM 31615 N N . LEU A 1 63 ? -1.971 5.736 7.919 1.00 0.00 63 LEU A N 18
ATOM 31616 C CA . LEU A 1 63 ? -1.573 6.975 7.261 1.00 0.00 63 LEU A CA 18
ATOM 31617 C C . LEU A 1 63 ? -0.320 6.771 6.410 1.00 0.00 63 LEU A C 18
ATOM 31618 O O . LEU A 1 63 ? 0.589 6.035 6.793 1.00 0.00 63 LEU A O 18
ATOM 31634 N N . LEU A 1 64 ? -0.282 7.428 5.252 1.00 0.00 64 LEU A N 18
ATOM 31635 C CA . LEU A 1 64 ? 0.860 7.317 4.345 1.00 0.00 64 LEU A CA 18
ATOM 31636 C C . LEU A 1 64 ? 1.412 8.697 3.984 1.00 0.00 64 LEU A C 18
ATOM 31637 O O . LEU A 1 64 ? 2.586 8.987 4.209 1.00 0.00 64 LEU A O 18
ATOM 31653 N N . SER A 1 65 ? 0.550 9.540 3.423 1.00 0.00 65 SER A N 18
ATOM 31654 C CA . SER A 1 65 ? 0.934 10.892 3.022 1.00 0.00 65 SER A CA 18
ATOM 31655 C C . SER A 1 65 ? 0.410 11.913 4.036 1.00 0.00 65 SER A C 18
ATOM 31656 O O . SER A 1 65 ? -0.126 11.524 5.073 1.00 0.00 65 SER A O 18
ATOM 31664 N N . PRO A 1 66 ? 0.544 13.234 3.762 1.00 0.00 66 PRO A N 18
ATOM 31665 C CA . PRO A 1 66 ? 0.063 14.273 4.680 1.00 0.00 66 PRO A CA 18
ATOM 31666 C C . PRO A 1 66 ? -1.277 13.901 5.301 1.00 0.00 66 PRO A C 18
ATOM 31667 O O . PRO A 1 66 ? -1.394 13.779 6.519 1.00 0.00 66 PRO A O 18
ATOM 31678 N N . LEU A 1 67 ? -2.275 13.678 4.453 1.00 0.00 67 LEU A N 18
ATOM 31679 C CA . LEU A 1 67 ? -3.588 13.268 4.924 1.00 0.00 67 LEU A CA 18
ATOM 31680 C C . LEU A 1 67 ? -4.156 12.182 4.030 1.00 0.00 67 LEU A C 18
ATOM 31681 O O . LEU A 1 67 ? -4.918 12.455 3.103 1.00 0.00 67 LEU A O 18
ATOM 31697 N N . VAL A 1 68 ? -3.785 10.951 4.322 1.00 0.00 68 VAL A N 18
ATOM 31698 C CA . VAL A 1 68 ? -4.259 9.812 3.564 1.00 0.00 68 VAL A CA 18
ATOM 31699 C C . VAL A 1 68 ? -4.390 8.608 4.477 1.00 0.00 68 VAL A C 18
ATOM 31700 O O . VAL A 1 68 ? -3.413 8.158 5.066 1.00 0.00 68 VAL A O 18
ATOM 31713 N N . ALA A 1 69 ? -5.606 8.102 4.606 1.00 0.00 69 ALA A N 18
ATOM 31714 C CA . ALA A 1 69 ? -5.860 6.963 5.473 1.00 0.00 69 ALA A CA 18
ATOM 31715 C C . ALA A 1 69 ? -6.242 5.726 4.670 1.00 0.00 69 ALA A C 18
ATOM 31716 O O . ALA A 1 69 ? -7.353 5.630 4.151 1.00 0.00 69 ALA A O 18
ATOM 31723 N N . ALA A 1 70 ? -5.314 4.779 4.574 1.00 0.00 70 ALA A N 18
ATOM 31724 C CA . ALA A 1 70 ? -5.554 3.545 3.835 1.00 0.00 70 ALA A CA 18
ATOM 31725 C C . ALA A 1 70 ? -6.744 2.783 4.409 1.00 0.00 70 ALA A C 18
ATOM 31726 O O . ALA A 1 70 ? -7.408 3.254 5.333 1.00 0.00 70 ALA A O 18
ATOM 31733 N N . GLY A 1 71 ? -7.008 1.603 3.856 1.00 0.00 71 GLY A N 18
ATOM 31734 C CA . GLY A 1 71 ? -8.120 0.795 4.324 1.00 0.00 71 GLY A CA 18
ATOM 31735 C C . GLY A 1 71 ? -7.935 0.323 5.755 1.00 0.00 71 GLY A C 18
ATOM 31736 O O . GLY A 1 71 ? -7.401 1.058 6.586 1.00 0.00 71 GLY A O 18
ATOM 31740 N N . PRO A 1 72 ? -8.367 -0.909 6.078 1.00 0.00 72 PRO A N 18
ATOM 31741 C CA . PRO A 1 72 ? -8.235 -1.461 7.431 1.00 0.00 72 PRO A CA 18
ATOM 31742 C C . PRO A 1 72 ? -6.777 -1.632 7.839 1.00 0.00 72 PRO A C 18
ATOM 31743 O O . PRO A 1 72 ? -5.973 -2.183 7.086 1.00 0.00 72 PRO A O 18
ATOM 31754 N N . HIS A 1 73 ? -6.441 -1.157 9.033 1.00 0.00 73 HIS A N 18
ATOM 31755 C CA . HIS A 1 73 ? -5.078 -1.258 9.540 1.00 0.00 73 HIS A CA 18
ATOM 31756 C C . HIS A 1 73 ? -4.610 -2.710 9.561 1.00 0.00 73 HIS A C 18
ATOM 31757 O O . HIS A 1 73 ? -5.097 -3.519 10.349 1.00 0.00 73 HIS A O 18
ATOM 31772 N N . GLY A 1 74 ? -3.661 -3.032 8.687 1.00 0.00 74 GLY A N 18
ATOM 31773 C CA . GLY A 1 74 ? -3.141 -4.384 8.623 1.00 0.00 74 GLY A CA 18
ATOM 31774 C C . GLY A 1 74 ? -3.629 -5.140 7.402 1.00 0.00 74 GLY A C 18
ATOM 31775 O O . GLY A 1 74 ? -4.550 -5.952 7.494 1.00 0.00 74 GLY A O 18
ATOM 31779 N N . LEU A 1 75 ? -3.005 -4.882 6.256 1.00 0.00 75 LEU A N 18
ATOM 31780 C CA . LEU A 1 75 ? -3.376 -5.553 5.017 1.00 0.00 75 LEU A CA 18
ATOM 31781 C C . LEU A 1 75 ? -2.133 -5.853 4.186 1.00 0.00 75 LEU A C 18
ATOM 31782 O O . LEU A 1 75 ? -1.753 -5.078 3.309 1.00 0.00 75 LEU A O 18
ATOM 31798 N N . LYS A 1 76 ? -1.499 -6.983 4.481 1.00 0.00 76 LYS A N 18
ATOM 31799 C CA . LYS A 1 76 ? -0.294 -7.392 3.771 1.00 0.00 76 LYS A CA 18
ATOM 31800 C C . LYS A 1 76 ? -0.640 -8.140 2.491 1.00 0.00 76 LYS A C 18
ATOM 31801 O O . LYS A 1 76 ? -1.324 -9.164 2.522 1.00 0.00 76 LYS A O 18
ATOM 31820 N N . PHE A 1 77 ? -0.161 -7.624 1.365 1.00 0.00 77 PHE A N 18
ATOM 31821 C CA . PHE A 1 77 ? -0.413 -8.245 0.074 1.00 0.00 77 PHE A CA 18
ATOM 31822 C C . PHE A 1 77 ? 0.716 -9.198 -0.296 1.00 0.00 77 PHE A C 18
ATOM 31823 O O . PHE A 1 77 ? 1.753 -9.235 0.367 1.00 0.00 77 PHE A O 18
ATOM 31840 N N . LEU A 1 78 ? 0.511 -9.963 -1.360 1.00 0.00 78 LEU A N 18
ATOM 31841 C CA . LEU A 1 78 ? 1.517 -10.914 -1.823 1.00 0.00 78 LEU A CA 18
ATOM 31842 C C . LEU A 1 78 ? 2.326 -10.337 -2.977 1.00 0.00 78 LEU A C 18
ATOM 31843 O O . LEU A 1 78 ? 2.988 -11.062 -3.719 1.00 0.00 78 LEU A O 18
ATOM 31859 N N . LYS A 1 79 ? 2.269 -9.023 -3.105 1.00 0.00 79 LYS A N 18
ATOM 31860 C CA . LYS A 1 79 ? 2.994 -8.310 -4.151 1.00 0.00 79 LYS A CA 18
ATOM 31861 C C . LYS A 1 79 ? 3.034 -6.811 -3.849 1.00 0.00 79 LYS A C 18
ATOM 31862 O O . LYS A 1 79 ? 2.028 -6.228 -3.442 1.00 0.00 79 LYS A O 18
ATOM 31881 N N . PRO A 1 80 ? 4.199 -6.164 -4.037 1.00 0.00 80 PRO A N 18
ATOM 31882 C CA . PRO A 1 80 ? 4.355 -4.728 -3.775 1.00 0.00 80 PRO A CA 18
ATOM 31883 C C . PRO A 1 80 ? 3.361 -3.879 -4.563 1.00 0.00 80 PRO A C 18
ATOM 31884 O O . PRO A 1 80 ? 3.523 -3.672 -5.764 1.00 0.00 80 PRO A O 18
ATOM 31895 N N . VAL A 1 81 ? 2.331 -3.387 -3.877 1.00 0.00 81 VAL A N 18
ATOM 31896 C CA . VAL A 1 81 ? 1.317 -2.562 -4.508 1.00 0.00 81 VAL A CA 18
ATOM 31897 C C . VAL A 1 81 ? 1.834 -1.141 -4.735 1.00 0.00 81 VAL A C 18
ATOM 31898 O O . VAL A 1 81 ? 2.513 -0.577 -3.878 1.00 0.00 81 VAL A O 18
ATOM 31911 N N . GLU A 1 82 ? 1.514 -0.572 -5.891 1.00 0.00 82 GLU A N 18
ATOM 31912 C CA . GLU A 1 82 ? 1.955 0.779 -6.222 1.00 0.00 82 GLU A CA 18
ATOM 31913 C C . GLU A 1 82 ? 1.011 1.829 -5.643 1.00 0.00 82 GLU A C 18
ATOM 31914 O O . GLU A 1 82 ? -0.201 1.774 -5.852 1.00 0.00 82 GLU A O 18
ATOM 31926 N N . LEU A 1 83 ? 1.580 2.790 -4.920 1.00 0.00 83 LEU A N 18
ATOM 31927 C CA . LEU A 1 83 ? 0.800 3.862 -4.312 1.00 0.00 83 LEU A CA 18
ATOM 31928 C C . LEU A 1 83 ? 1.325 5.225 -4.760 1.00 0.00 83 LEU A C 18
ATOM 31929 O O . LEU A 1 83 ? 2.477 5.571 -4.498 1.00 0.00 83 LEU A O 18
ATOM 31945 N N . ARG A 1 84 ? 0.477 5.990 -5.437 1.00 0.00 84 ARG A N 18
ATOM 31946 C CA . ARG A 1 84 ? 0.862 7.310 -5.923 1.00 0.00 84 ARG A CA 18
ATOM 31947 C C . ARG A 1 84 ? 0.225 8.410 -5.077 1.00 0.00 84 ARG A C 18
ATOM 31948 O O . ARG A 1 84 ? -0.965 8.359 -4.770 1.00 0.00 84 ARG A O 18
ATOM 31969 N N . LEU A 1 85 ? 1.027 9.405 -4.707 1.00 0.00 85 LEU A N 18
ATOM 31970 C CA . LEU A 1 85 ? 0.540 10.518 -3.896 1.00 0.00 85 LEU A CA 18
ATOM 31971 C C . LEU A 1 85 ? 0.973 11.856 -4.492 1.00 0.00 85 LEU A C 18
ATOM 31972 O O . LEU A 1 85 ? 2.166 12.107 -4.664 1.00 0.00 85 LEU A O 18
ATOM 31988 N N . PRO A 1 86 ? 0.012 12.743 -4.813 1.00 0.00 86 PRO A N 18
ATOM 31989 C CA . PRO A 1 86 ? 0.315 14.056 -5.386 1.00 0.00 86 PRO A CA 18
ATOM 31990 C C . PRO A 1 86 ? 0.856 15.028 -4.343 1.00 0.00 86 PRO A C 18
ATOM 31991 O O . PRO A 1 86 ? 0.187 15.329 -3.354 1.00 0.00 86 PRO A O 18
ATOM 32002 N N . HIS A 1 87 ? 2.071 15.516 -4.569 1.00 0.00 87 HIS A N 18
ATOM 32003 C CA . HIS A 1 87 ? 2.702 16.453 -3.646 1.00 0.00 87 HIS A CA 18
ATOM 32004 C C . HIS A 1 87 ? 2.065 17.837 -3.748 1.00 0.00 87 HIS A C 18
ATOM 32005 O O . HIS A 1 87 ? 2.071 18.604 -2.785 1.00 0.00 87 HIS A O 18
ATOM 32020 N N . CYS A 1 88 ? 1.516 18.148 -4.918 1.00 0.00 88 CYS A N 18
ATOM 32021 C CA . CYS A 1 88 ? 0.876 19.440 -5.143 1.00 0.00 88 CYS A CA 18
ATOM 32022 C C . CYS A 1 88 ? 1.886 20.577 -5.022 1.00 0.00 88 CYS A C 18
ATOM 32023 O O . CYS A 1 88 ? 1.700 21.510 -4.241 1.00 0.00 88 CYS A O 18
ATOM 32031 N N . ASP A 1 89 ? 2.958 20.492 -5.805 1.00 0.00 89 ASP A N 18
ATOM 32032 C CA . ASP A 1 89 ? 3.999 21.511 -5.791 1.00 0.00 89 ASP A CA 18
ATOM 32033 C C . ASP A 1 89 ? 4.338 21.959 -7.212 1.00 0.00 89 ASP A C 18
ATOM 32034 O O . ASP A 1 89 ? 5.188 21.361 -7.872 1.00 0.00 89 ASP A O 18
ATOM 32043 N N . PRO A 1 90 ? 3.672 23.017 -7.706 1.00 0.00 90 PRO A N 18
ATOM 32044 C CA . PRO A 1 90 ? 3.891 23.543 -9.052 1.00 0.00 90 PRO A CA 18
ATOM 32045 C C . PRO A 1 90 ? 5.089 24.490 -9.130 1.00 0.00 90 PRO A C 18
ATOM 32046 O O . PRO A 1 90 ? 5.031 25.520 -9.804 1.00 0.00 90 PRO A O 18
ATOM 32057 N N . LYS A 1 91 ? 6.173 24.140 -8.445 1.00 0.00 91 LYS A N 18
ATOM 32058 C CA . LYS A 1 91 ? 7.378 24.963 -8.452 1.00 0.00 91 LYS A CA 18
ATOM 32059 C C . LYS A 1 91 ? 8.507 24.299 -9.244 1.00 0.00 91 LYS A C 18
ATOM 32060 O O . LYS A 1 91 ? 9.595 24.860 -9.368 1.00 0.00 91 LYS A O 18
ATOM 32079 N N . THR A 1 92 ? 8.252 23.100 -9.767 1.00 0.00 92 THR A N 18
ATOM 32080 C CA . THR A 1 92 ? 9.265 22.369 -10.528 1.00 0.00 92 THR A CA 18
ATOM 32081 C C . THR A 1 92 ? 8.788 22.028 -11.934 1.00 0.00 92 THR A C 18
ATOM 32082 O O . THR A 1 92 ? 9.369 21.176 -12.607 1.00 0.00 92 THR A O 18
ATOM 32093 N N . TRP A 1 93 ? 7.734 22.693 -12.368 1.00 0.00 93 TRP A N 18
ATOM 32094 C CA . TRP A 1 93 ? 7.177 22.459 -13.697 1.00 0.00 93 TRP A CA 18
ATOM 32095 C C . TRP A 1 93 ? 7.412 23.657 -14.609 1.00 0.00 93 TRP A C 18
ATOM 32096 O O . TRP A 1 93 ? 7.686 23.502 -15.800 1.00 0.00 93 TRP A O 18
ATOM 32117 N N . GLN A 1 94 ? 7.287 24.847 -14.042 1.00 0.00 94 GLN A N 18
ATOM 32118 C CA . GLN A 1 94 ? 7.469 26.079 -14.795 1.00 0.00 94 GLN A CA 18
ATOM 32119 C C . GLN A 1 94 ? 8.892 26.608 -14.645 1.00 0.00 94 GLN A C 18
ATOM 32120 O O . GLN A 1 94 ? 9.558 26.353 -13.642 1.00 0.00 94 GLN A O 18
ATOM 32134 N N . ASN A 1 95 ? 9.353 27.342 -15.654 1.00 0.00 95 ASN A N 18
ATOM 32135 C CA . ASN A 1 95 ? 10.699 27.905 -15.638 1.00 0.00 95 ASN A CA 18
ATOM 32136 C C . ASN A 1 95 ? 11.749 26.797 -15.637 1.00 0.00 95 ASN A C 18
ATOM 32137 O O . ASN A 1 95 ? 12.834 26.957 -15.079 1.00 0.00 95 ASN A O 18
ATOM 32148 N N . LYS A 1 96 ? 11.417 25.674 -16.267 1.00 0.00 96 LYS A N 18
ATOM 32149 C CA . LYS A 1 96 ? 12.332 24.541 -16.339 1.00 0.00 96 LYS A CA 18
ATOM 32150 C C . LYS A 1 96 ? 12.028 23.668 -17.552 1.00 0.00 96 LYS A C 18
ATOM 32151 O O . LYS A 1 96 ? 12.932 23.290 -18.298 1.00 0.00 96 LYS A O 18
ATOM 32170 N N . CYS A 1 97 ? 10.752 23.347 -17.743 1.00 0.00 97 CYS A N 18
ATOM 32171 C CA . CYS A 1 97 ? 10.331 22.515 -18.866 1.00 0.00 97 CYS A CA 18
ATOM 32172 C C . CYS A 1 97 ? 9.183 23.166 -19.629 1.00 0.00 97 CYS A C 18
ATOM 32173 O O . CYS A 1 97 ? 8.824 24.315 -19.368 1.00 0.00 97 CYS A O 18
ATOM 32181 N N . LEU A 1 98 ? 8.613 22.426 -20.575 1.00 0.00 98 LEU A N 18
ATOM 32182 C CA . LEU A 1 98 ? 7.504 22.932 -21.377 1.00 0.00 98 LEU A CA 18
ATOM 32183 C C . LEU A 1 98 ? 6.171 22.704 -20.671 1.00 0.00 98 LEU A C 18
ATOM 32184 O O . LEU A 1 98 ? 5.959 21.665 -20.046 1.00 0.00 98 LEU A O 18
ATOM 32200 N N . PRO A 1 99 ? 5.251 23.680 -20.762 1.00 0.00 99 PRO A N 18
ATOM 32201 C CA . PRO A 1 99 ? 3.933 23.586 -20.129 1.00 0.00 99 PRO A CA 18
ATOM 32202 C C . PRO A 1 99 ? 2.973 22.672 -20.890 1.00 0.00 99 PRO A C 18
ATOM 32203 O O . PRO A 1 99 ? 1.836 22.466 -20.467 1.00 0.00 99 PRO A O 18
ATOM 32214 N N . GLY A 1 100 ? 3.434 22.126 -22.014 1.00 0.00 100 GLY A N 18
ATOM 32215 C CA . GLY A 1 100 ? 2.594 21.245 -22.805 1.00 0.00 100 GLY A CA 18
ATOM 32216 C C . GLY A 1 100 ? 2.921 19.779 -22.594 1.00 0.00 100 GLY A C 18
ATOM 32217 O O . GLY A 1 100 ? 2.035 18.927 -22.634 1.00 0.00 100 GLY A O 18
ATOM 32221 N N . ASP A 1 101 ? 4.198 19.485 -22.374 1.00 0.00 101 ASP A N 18
ATOM 32222 C CA . ASP A 1 101 ? 4.639 18.110 -22.160 1.00 0.00 101 ASP A CA 18
ATOM 32223 C C . ASP A 1 101 ? 3.973 17.508 -20.923 1.00 0.00 101 ASP A C 18
ATOM 32224 O O . ASP A 1 101 ? 4.087 18.051 -19.825 1.00 0.00 101 ASP A O 18
ATOM 32233 N N . PRO A 1 102 ? 3.266 16.373 -21.081 1.00 0.00 102 PRO A N 18
ATOM 32234 C CA . PRO A 1 102 ? 2.588 15.708 -19.962 1.00 0.00 102 PRO A CA 18
ATOM 32235 C C . PRO A 1 102 ? 3.536 15.418 -18.807 1.00 0.00 102 PRO A C 18
ATOM 32236 O O . PRO A 1 102 ? 3.133 15.419 -17.644 1.00 0.00 102 PRO A O 18
ATOM 32247 N N . ASN A 1 103 ? 4.802 15.183 -19.133 1.00 0.00 103 ASN A N 18
ATOM 32248 C CA . ASN A 1 103 ? 5.814 14.906 -18.118 1.00 0.00 103 ASN A CA 18
ATOM 32249 C C . ASN A 1 103 ? 5.975 16.097 -17.173 1.00 0.00 103 ASN A C 18
ATOM 32250 O O . ASN A 1 103 ? 6.526 15.966 -16.080 1.00 0.00 103 ASN A O 18
ATOM 32261 N N . TYR A 1 104 ? 5.485 17.256 -17.605 1.00 0.00 104 TYR A N 18
ATOM 32262 C CA . TYR A 1 104 ? 5.564 18.478 -16.811 1.00 0.00 104 TYR A CA 18
ATOM 32263 C C . TYR A 1 104 ? 4.898 18.307 -15.442 1.00 0.00 104 TYR A C 18
ATOM 32264 O O . TYR A 1 104 ? 5.130 19.103 -14.533 1.00 0.00 104 TYR A O 18
ATOM 32282 N N . LEU A 1 105 ? 4.060 17.280 -15.303 1.00 0.00 105 LEU A N 18
ATOM 32283 C CA . LEU A 1 105 ? 3.354 17.032 -14.048 1.00 0.00 105 LEU A CA 18
ATOM 32284 C C . LEU A 1 105 ? 2.901 15.576 -13.925 1.00 0.00 105 LEU A C 18
ATOM 32285 O O . LEU A 1 105 ? 2.795 15.048 -12.818 1.00 0.00 105 LEU A O 18
ATOM 32301 N N . VAL A 1 106 ? 2.609 14.936 -15.056 1.00 0.00 106 VAL A N 18
ATOM 32302 C CA . VAL A 1 106 ? 2.139 13.552 -15.056 1.00 0.00 106 VAL A CA 18
ATOM 32303 C C . VAL A 1 106 ? 3.218 12.554 -14.607 1.00 0.00 106 VAL A C 18
ATOM 32304 O O . VAL A 1 106 ? 3.291 11.441 -15.128 1.00 0.00 106 VAL A O 18
ATOM 32317 N N . GLY A 1 107 ? 4.048 12.944 -13.640 1.00 0.00 107 GLY A N 18
ATOM 32318 C CA . GLY A 1 107 ? 5.089 12.053 -13.162 1.00 0.00 107 GLY A CA 18
ATOM 32319 C C . GLY A 1 107 ? 5.948 12.683 -12.082 1.00 0.00 107 GLY A C 18
ATOM 32320 O O . GLY A 1 107 ? 6.205 12.068 -11.047 1.00 0.00 107 GLY A O 18
ATOM 32324 N N . ALA A 1 108 ? 6.396 13.909 -12.325 1.00 0.00 108 ALA A N 18
ATOM 32325 C CA . ALA A 1 108 ? 7.235 14.621 -11.368 1.00 0.00 108 ALA A CA 18
ATOM 32326 C C . ALA A 1 108 ? 6.457 14.982 -10.107 1.00 0.00 108 ALA A C 18
ATOM 32327 O O . ALA A 1 108 ? 7.031 15.094 -9.023 1.00 0.00 108 ALA A O 18
ATOM 32334 N N . ASN A 1 109 ? 5.149 15.170 -10.252 1.00 0.00 109 ASN A N 18
ATOM 32335 C CA . ASN A 1 109 ? 4.299 15.523 -9.122 1.00 0.00 109 ASN A CA 18
ATOM 32336 C C . ASN A 1 109 ? 3.603 14.288 -8.553 1.00 0.00 109 ASN A C 18
ATOM 32337 O O . ASN A 1 109 ? 2.380 14.256 -8.420 1.00 0.00 109 ASN A O 18
ATOM 32348 N N . CYS A 1 110 ? 4.393 13.272 -8.217 1.00 0.00 110 CYS A N 18
ATOM 32349 C CA . CYS A 1 110 ? 3.853 12.036 -7.662 1.00 0.00 110 CYS A CA 18
ATOM 32350 C C . CYS A 1 110 ? 4.946 11.222 -6.976 1.00 0.00 110 CYS A C 18
ATOM 32351 O O . CYS A 1 110 ? 6.046 11.073 -7.506 1.00 0.00 110 CYS A O 18
ATOM 32359 N N . VAL A 1 111 ? 4.633 10.697 -5.795 1.00 0.00 111 VAL A N 18
ATOM 32360 C CA . VAL A 1 111 ? 5.588 9.895 -5.039 1.00 0.00 111 VAL A CA 18
ATOM 32361 C C . VAL A 1 111 ? 5.317 8.404 -5.215 1.00 0.00 111 VAL A C 18
ATOM 32362 O O . VAL A 1 111 ? 4.266 7.905 -4.815 1.00 0.00 111 VAL A O 18
ATOM 32375 N N . SER A 1 112 ? 6.271 7.698 -5.808 1.00 0.00 112 SER A N 18
ATOM 32376 C CA . SER A 1 112 ? 6.127 6.264 -6.021 1.00 0.00 112 SER A CA 18
ATOM 32377 C C . SER A 1 112 ? 6.501 5.500 -4.757 1.00 0.00 112 SER A C 18
ATOM 32378 O O . SER A 1 112 ? 7.678 5.371 -4.421 1.00 0.00 112 SER A O 18
ATOM 32386 N N . VAL A 1 113 ? 5.490 4.996 -4.057 1.00 0.00 113 VAL A N 18
ATOM 32387 C CA . VAL A 1 113 ? 5.714 4.247 -2.828 1.00 0.00 113 VAL A CA 18
ATOM 32388 C C . VAL A 1 113 ? 5.034 2.883 -2.891 1.00 0.00 113 VAL A C 18
ATOM 32389 O O . VAL A 1 113 ? 3.825 2.791 -3.107 1.00 0.00 113 VAL A O 18
ATOM 32402 N N . LEU A 1 114 ? 5.815 1.826 -2.710 1.00 0.00 114 LEU A N 18
ATOM 32403 C CA . LEU A 1 114 ? 5.280 0.471 -2.754 1.00 0.00 114 LEU A CA 18
ATOM 32404 C C . LEU A 1 114 ? 4.900 -0.013 -1.361 1.00 0.00 114 LEU A C 18
ATOM 32405 O O . LEU A 1 114 ? 5.674 0.117 -0.413 1.00 0.00 114 LEU A O 18
ATOM 32421 N N . ILE A 1 115 ? 3.700 -0.568 -1.247 1.00 0.00 115 ILE A N 18
ATOM 32422 C CA . ILE A 1 115 ? 3.209 -1.074 0.028 1.00 0.00 115 ILE A CA 18
ATOM 32423 C C . ILE A 1 115 ? 3.038 -2.586 -0.006 1.00 0.00 115 ILE A C 18
ATOM 32424 O O . ILE A 1 115 ? 2.227 -3.116 -0.765 1.00 0.00 115 ILE A O 18
ATOM 32440 N N . ASP A 1 116 ? 3.799 -3.271 0.837 1.00 0.00 116 ASP A N 18
ATOM 32441 C CA . ASP A 1 116 ? 3.727 -4.722 0.929 1.00 0.00 116 ASP A CA 18
ATOM 32442 C C . ASP A 1 116 ? 3.350 -5.139 2.343 1.00 0.00 116 ASP A C 18
ATOM 32443 O O . ASP A 1 116 ? 3.699 -6.228 2.796 1.00 0.00 116 ASP A O 18
ATOM 32452 N N . HIS A 1 117 ? 2.636 -4.257 3.035 1.00 0.00 117 HIS A N 18
ATOM 32453 C CA . HIS A 1 117 ? 2.208 -4.522 4.406 1.00 0.00 117 HIS A CA 18
ATOM 32454 C C . HIS A 1 117 ? 1.464 -3.322 4.984 1.00 0.00 117 HIS A C 18
ATOM 32455 O O . HIS A 1 117 ? 2.078 -2.318 5.348 1.00 0.00 117 HIS A O 18
ATOM 32470 N N . PHE A 1 118 ? 0.143 -3.431 5.069 1.00 0.00 118 PHE A N 18
ATOM 32471 C CA . PHE A 1 118 ? -0.676 -2.350 5.606 1.00 0.00 118 PHE A CA 18
ATOM 32472 C C . PHE A 1 118 ? -0.883 -2.511 7.109 1.00 0.00 118 PHE A C 18
ATOM 32473 O O . PHE A 1 118 ? -0.254 -3.413 7.698 1.00 0.00 118 PHE A O 18
ATOM 32491 N N . THR A 1 1 ? -11.000 21.693 1.272 1.00 0.00 1 THR A N 19
ATOM 32492 C CA . THR A 1 1 ? -12.418 22.069 1.511 1.00 0.00 1 THR A CA 19
ATOM 32493 C C . THR A 1 1 ? -13.290 20.832 1.712 1.00 0.00 1 THR A C 19
ATOM 32494 O O . THR A 1 1 ? -14.098 20.776 2.638 1.00 0.00 1 THR A O 19
ATOM 32507 N N . VAL A 1 2 ? -13.117 19.847 0.840 1.00 0.00 2 VAL A N 19
ATOM 32508 C CA . VAL A 1 2 ? -13.885 18.610 0.921 1.00 0.00 2 VAL A CA 19
ATOM 32509 C C . VAL A 1 2 ? -12.961 17.401 1.050 1.00 0.00 2 VAL A C 19
ATOM 32510 O O . VAL A 1 2 ? -11.763 17.494 0.785 1.00 0.00 2 VAL A O 19
ATOM 32523 N N . VAL A 1 3 ? -13.526 16.266 1.452 1.00 0.00 3 VAL A N 19
ATOM 32524 C CA . VAL A 1 3 ? -12.745 15.043 1.608 1.00 0.00 3 VAL A CA 19
ATOM 32525 C C . VAL A 1 3 ? -13.058 14.045 0.502 1.00 0.00 3 VAL A C 19
ATOM 32526 O O . VAL A 1 3 ? -14.214 13.676 0.294 1.00 0.00 3 VAL A O 19
ATOM 32539 N N . ALA A 1 4 ? -12.020 13.603 -0.198 1.00 0.00 4 ALA A N 19
ATOM 32540 C CA . ALA A 1 4 ? -12.184 12.638 -1.274 1.00 0.00 4 ALA A CA 19
ATOM 32541 C C . ALA A 1 4 ? -11.970 11.222 -0.759 1.00 0.00 4 ALA A C 19
ATOM 32542 O O . ALA A 1 4 ? -10.883 10.878 -0.293 1.00 0.00 4 ALA A O 19
ATOM 32549 N N . THR A 1 5 ? -13.011 10.402 -0.843 1.00 0.00 5 THR A N 19
ATOM 32550 C CA . THR A 1 5 ? -12.931 9.023 -0.379 1.00 0.00 5 THR A CA 19
ATOM 32551 C C . THR A 1 5 ? -13.186 8.052 -1.524 1.00 0.00 5 THR A C 19
ATOM 32552 O O . THR A 1 5 ? -14.004 8.313 -2.405 1.00 0.00 5 THR A O 19
ATOM 32563 N N . ALA A 1 6 ? -12.474 6.931 -1.505 1.00 0.00 6 ALA A N 19
ATOM 32564 C CA . ALA A 1 6 ? -12.620 5.919 -2.542 1.00 0.00 6 ALA A CA 19
ATOM 32565 C C . ALA A 1 6 ? -12.590 4.514 -1.950 1.00 0.00 6 ALA A C 19
ATOM 32566 O O . ALA A 1 6 ? -11.559 4.060 -1.455 1.00 0.00 6 ALA A O 19
ATOM 32573 N N . ARG A 1 7 ? -13.726 3.832 -2.012 1.00 0.00 7 ARG A N 19
ATOM 32574 C CA . ARG A 1 7 ? -13.833 2.476 -1.489 1.00 0.00 7 ARG A CA 19
ATOM 32575 C C . ARG A 1 7 ? -13.995 1.479 -2.632 1.00 0.00 7 ARG A C 19
ATOM 32576 O O . ARG A 1 7 ? -14.740 1.730 -3.580 1.00 0.00 7 ARG A O 19
ATOM 32597 N N . GLY A 1 8 ? -13.297 0.351 -2.544 1.00 0.00 8 GLY A N 19
ATOM 32598 C CA . GLY A 1 8 ? -13.393 -0.649 -3.591 1.00 0.00 8 GLY A CA 19
ATOM 32599 C C . GLY A 1 8 ? -12.728 -1.959 -3.219 1.00 0.00 8 GLY A C 19
ATOM 32600 O O . GLY A 1 8 ? -11.803 -1.986 -2.408 1.00 0.00 8 GLY A O 19
ATOM 32604 N N . ILE A 1 9 ? -13.198 -3.046 -3.821 1.00 0.00 9 ILE A N 19
ATOM 32605 C CA . ILE A 1 9 ? -12.643 -4.367 -3.558 1.00 0.00 9 ILE A CA 19
ATOM 32606 C C . ILE A 1 9 ? -11.603 -4.739 -4.607 1.00 0.00 9 ILE A C 19
ATOM 32607 O O . ILE A 1 9 ? -11.639 -4.244 -5.734 1.00 0.00 9 ILE A O 19
ATOM 32623 N N . PHE A 1 10 ? -10.677 -5.612 -4.232 1.00 0.00 10 PHE A N 19
ATOM 32624 C CA . PHE A 1 10 ? -9.625 -6.047 -5.142 1.00 0.00 10 PHE A CA 19
ATOM 32625 C C . PHE A 1 10 ? -9.635 -7.559 -5.307 1.00 0.00 10 PHE A C 19
ATOM 32626 O O . PHE A 1 10 ? -10.361 -8.265 -4.607 1.00 0.00 10 PHE A O 19
ATOM 32643 N N . ASN A 1 11 ? -8.824 -8.051 -6.237 1.00 0.00 11 ASN A N 19
ATOM 32644 C CA . ASN A 1 11 ? -8.740 -9.484 -6.497 1.00 0.00 11 ASN A CA 19
ATOM 32645 C C . ASN A 1 11 ? -7.390 -9.846 -7.107 1.00 0.00 11 ASN A C 19
ATOM 32646 O O . ASN A 1 11 ? -6.600 -8.971 -7.460 1.00 0.00 11 ASN A O 19
ATOM 32657 N N . SER A 1 12 ? -7.134 -11.144 -7.232 1.00 0.00 12 SER A N 19
ATOM 32658 C CA . SER A 1 12 ? -5.881 -11.625 -7.802 1.00 0.00 12 SER A CA 19
ATOM 32659 C C . SER A 1 12 ? -5.689 -11.096 -9.221 1.00 0.00 12 SER A C 19
ATOM 32660 O O . SER A 1 12 ? -4.563 -10.972 -9.699 1.00 0.00 12 SER A O 19
ATOM 32668 N N . ASN A 1 13 ? -6.797 -10.783 -9.890 1.00 0.00 13 ASN A N 19
ATOM 32669 C CA . ASN A 1 13 ? -6.747 -10.267 -11.255 1.00 0.00 13 ASN A CA 19
ATOM 32670 C C . ASN A 1 13 ? -5.887 -9.011 -11.332 1.00 0.00 13 ASN A C 19
ATOM 32671 O O . ASN A 1 13 ? -4.915 -8.955 -12.085 1.00 0.00 13 ASN A O 19
ATOM 32682 N N . GLY A 1 14 ? -6.254 -8.009 -10.547 1.00 0.00 14 GLY A N 19
ATOM 32683 C CA . GLY A 1 14 ? -5.509 -6.764 -10.534 1.00 0.00 14 GLY A CA 19
ATOM 32684 C C . GLY A 1 14 ? -6.359 -5.569 -10.922 1.00 0.00 14 GLY A C 19
ATOM 32685 O O . GLY A 1 14 ? -7.089 -5.614 -11.913 1.00 0.00 14 GLY A O 19
ATOM 32689 N N . GLY A 1 15 ? -6.257 -4.499 -10.142 1.00 0.00 15 GLY A N 19
ATOM 32690 C CA . GLY A 1 15 ? -7.022 -3.297 -10.420 1.00 0.00 15 GLY A CA 19
ATOM 32691 C C . GLY A 1 15 ? -6.395 -2.065 -9.799 1.00 0.00 15 GLY A C 19
ATOM 32692 O O . GLY A 1 15 ? -5.269 -2.120 -9.308 1.00 0.00 15 GLY A O 19
ATOM 32696 N N . VAL A 1 16 ? -7.121 -0.952 -9.816 1.00 0.00 16 VAL A N 19
ATOM 32697 C CA . VAL A 1 16 ? -6.615 0.289 -9.242 1.00 0.00 16 VAL A CA 19
ATOM 32698 C C . VAL A 1 16 ? -7.701 1.044 -8.490 1.00 0.00 16 VAL A C 19
ATOM 32699 O O . VAL A 1 16 ? -8.877 0.995 -8.850 1.00 0.00 16 VAL A O 19
ATOM 32712 N N . LEU A 1 17 ? -7.285 1.760 -7.455 1.00 0.00 17 LEU A N 19
ATOM 32713 C CA . LEU A 1 17 ? -8.198 2.558 -6.651 1.00 0.00 17 LEU A CA 19
ATOM 32714 C C . LEU A 1 17 ? -7.728 4.007 -6.648 1.00 0.00 17 LEU A C 19
ATOM 32715 O O . LEU A 1 17 ? -6.794 4.364 -5.931 1.00 0.00 17 LEU A O 19
ATOM 32731 N N . SER A 1 18 ? -8.361 4.830 -7.477 1.00 0.00 18 SER A N 19
ATOM 32732 C CA . SER A 1 18 ? -7.983 6.232 -7.591 1.00 0.00 18 SER A CA 19
ATOM 32733 C C . SER A 1 18 ? -9.161 7.159 -7.311 1.00 0.00 18 SER A C 19
ATOM 32734 O O . SER A 1 18 ? -10.291 6.890 -7.722 1.00 0.00 18 SER A O 19
ATOM 32742 N N . SER A 1 19 ? -8.881 8.257 -6.619 1.00 0.00 19 SER A N 19
ATOM 32743 C CA . SER A 1 19 ? -9.902 9.240 -6.290 1.00 0.00 19 SER A CA 19
ATOM 32744 C C . SER A 1 19 ? -9.712 10.499 -7.130 1.00 0.00 19 SER A C 19
ATOM 32745 O O . SER A 1 19 ? -8.898 11.362 -6.801 1.00 0.00 19 SER A O 19
ATOM 32753 N N . ILE A 1 20 ? -10.462 10.592 -8.223 1.00 0.00 20 ILE A N 19
ATOM 32754 C CA . ILE A 1 20 ? -10.374 11.738 -9.122 1.00 0.00 20 ILE A CA 19
ATOM 32755 C C . ILE A 1 20 ? -10.505 13.058 -8.367 1.00 0.00 20 ILE A C 19
ATOM 32756 O O . ILE A 1 20 ? -10.001 14.090 -8.811 1.00 0.00 20 ILE A O 19
ATOM 32772 N N . GLU A 1 21 ? -11.189 13.021 -7.227 1.00 0.00 21 GLU A N 19
ATOM 32773 C CA . GLU A 1 21 ? -11.388 14.219 -6.422 1.00 0.00 21 GLU A CA 19
ATOM 32774 C C . GLU A 1 21 ? -10.058 14.772 -5.912 1.00 0.00 21 GLU A C 19
ATOM 32775 O O . GLU A 1 21 ? -9.847 15.984 -5.895 1.00 0.00 21 GLU A O 19
ATOM 32787 N N . THR A 1 22 ? -9.166 13.879 -5.492 1.00 0.00 22 THR A N 19
ATOM 32788 C CA . THR A 1 22 ? -7.862 14.290 -4.979 1.00 0.00 22 THR A CA 19
ATOM 32789 C C . THR A 1 22 ? -6.755 13.999 -5.988 1.00 0.00 22 THR A C 19
ATOM 32790 O O . THR A 1 22 ? -5.975 14.884 -6.340 1.00 0.00 22 THR A O 19
ATOM 32801 N N . GLY A 1 23 ? -6.691 12.754 -6.451 1.00 0.00 23 GLY A N 19
ATOM 32802 C CA . GLY A 1 23 ? -5.674 12.374 -7.415 1.00 0.00 23 GLY A CA 19
ATOM 32803 C C . GLY A 1 23 ? -4.923 11.121 -7.007 1.00 0.00 23 GLY A C 19
ATOM 32804 O O . GLY A 1 23 ? -4.477 10.352 -7.859 1.00 0.00 23 GLY A O 19
ATOM 32808 N N . VAL A 1 24 ? -4.783 10.912 -5.700 1.00 0.00 24 VAL A N 19
ATOM 32809 C CA . VAL A 1 24 ? -4.080 9.740 -5.185 1.00 0.00 24 VAL A CA 19
ATOM 32810 C C . VAL A 1 24 ? -4.718 8.455 -5.707 1.00 0.00 24 VAL A C 19
ATOM 32811 O O . VAL A 1 24 ? -5.934 8.378 -5.869 1.00 0.00 24 VAL A O 19
ATOM 32824 N N . SER A 1 25 ? -3.888 7.451 -5.975 1.00 0.00 25 SER A N 19
ATOM 32825 C CA . SER A 1 25 ? -4.380 6.177 -6.486 1.00 0.00 25 SER A CA 19
ATOM 32826 C C . SER A 1 25 ? -3.566 5.007 -5.945 1.00 0.00 25 SER A C 19
ATOM 32827 O O . SER A 1 25 ? -2.443 5.181 -5.470 1.00 0.00 25 SER A O 19
ATOM 32835 N N . ILE A 1 26 ? -4.141 3.810 -6.030 1.00 0.00 26 ILE A N 19
ATOM 32836 C CA . ILE A 1 26 ? -3.473 2.602 -5.561 1.00 0.00 26 ILE A CA 19
ATOM 32837 C C . ILE A 1 26 ? -3.677 1.453 -6.543 1.00 0.00 26 ILE A C 19
ATOM 32838 O O . ILE A 1 26 ? -4.797 0.979 -6.733 1.00 0.00 26 ILE A O 19
ATOM 32854 N N . ILE A 1 27 ? -2.590 1.013 -7.165 1.00 0.00 27 ILE A N 19
ATOM 32855 C CA . ILE A 1 27 ? -2.654 -0.079 -8.128 1.00 0.00 27 ILE A CA 19
ATOM 32856 C C . ILE A 1 27 ? -2.305 -1.412 -7.474 1.00 0.00 27 ILE A C 19
ATOM 32857 O O . ILE A 1 27 ? -1.351 -1.506 -6.702 1.00 0.00 27 ILE A O 19
ATOM 32873 N N . ILE A 1 28 ? -3.082 -2.441 -7.794 1.00 0.00 28 ILE A N 19
ATOM 32874 C CA . ILE A 1 28 ? -2.850 -3.772 -7.244 1.00 0.00 28 ILE A CA 19
ATOM 32875 C C . ILE A 1 28 ? -2.315 -4.710 -8.321 1.00 0.00 28 ILE A C 19
ATOM 32876 O O . ILE A 1 28 ? -3.088 -5.316 -9.063 1.00 0.00 28 ILE A O 19
ATOM 32892 N N . PRO A 1 29 ? -0.981 -4.846 -8.427 1.00 0.00 29 PRO A N 19
ATOM 32893 C CA . PRO A 1 29 ? -0.359 -5.717 -9.428 1.00 0.00 29 PRO A CA 19
ATOM 32894 C C . PRO A 1 29 ? -0.747 -7.180 -9.241 1.00 0.00 29 PRO A C 19
ATOM 32895 O O . PRO A 1 29 ? -0.923 -7.647 -8.116 1.00 0.00 29 PRO A O 19
ATOM 32906 N N . GLN A 1 30 ? -0.883 -7.896 -10.352 1.00 0.00 30 GLN A N 19
ATOM 32907 C CA . GLN A 1 30 ? -1.256 -9.307 -10.320 1.00 0.00 30 GLN A CA 19
ATOM 32908 C C . GLN A 1 30 ? -0.353 -10.097 -9.378 1.00 0.00 30 GLN A C 19
ATOM 32909 O O . GLN A 1 30 ? 0.794 -10.401 -9.712 1.00 0.00 30 GLN A O 19
ATOM 32923 N N . GLY A 1 31 ? -0.878 -10.435 -8.203 1.00 0.00 31 GLY A N 19
ATOM 32924 C CA . GLY A 1 31 ? -0.105 -11.192 -7.238 1.00 0.00 31 GLY A CA 19
ATOM 32925 C C . GLY A 1 31 ? -0.170 -10.615 -5.834 1.00 0.00 31 GLY A C 19
ATOM 32926 O O . GLY A 1 31 ? 0.379 -11.196 -4.899 1.00 0.00 31 GLY A O 19
ATOM 32930 N N . ALA A 1 32 ? -0.836 -9.473 -5.680 1.00 0.00 32 ALA A N 19
ATOM 32931 C CA . ALA A 1 32 ? -0.956 -8.835 -4.373 1.00 0.00 32 ALA A CA 19
ATOM 32932 C C . ALA A 1 32 ? -1.982 -9.550 -3.501 1.00 0.00 32 ALA A C 19
ATOM 32933 O O . ALA A 1 32 ? -1.879 -9.539 -2.274 1.00 0.00 32 ALA A O 19
ATOM 32940 N N . ILE A 1 33 ? -2.964 -10.177 -4.140 1.00 0.00 33 ILE A N 19
ATOM 32941 C CA . ILE A 1 33 ? -4.003 -10.906 -3.420 1.00 0.00 33 ILE A CA 19
ATOM 32942 C C . ILE A 1 33 ? -4.111 -12.339 -3.937 1.00 0.00 33 ILE A C 19
ATOM 32943 O O . ILE A 1 33 ? -3.982 -12.582 -5.137 1.00 0.00 33 ILE A O 19
ATOM 32959 N N . PRO A 1 34 ? -4.346 -13.315 -3.039 1.00 0.00 34 PRO A N 19
ATOM 32960 C CA . PRO A 1 34 ? -4.464 -14.725 -3.424 1.00 0.00 34 PRO A CA 19
ATOM 32961 C C . PRO A 1 34 ? -5.609 -14.962 -4.402 1.00 0.00 34 PRO A C 19
ATOM 32962 O O . PRO A 1 34 ? -6.568 -14.192 -4.449 1.00 0.00 34 PRO A O 19
ATOM 32973 N N . GLU A 1 35 ? -5.501 -16.032 -5.182 1.00 0.00 35 GLU A N 19
ATOM 32974 C CA . GLU A 1 35 ? -6.526 -16.372 -6.162 1.00 0.00 35 GLU A CA 19
ATOM 32975 C C . GLU A 1 35 ? -7.830 -16.760 -5.473 1.00 0.00 35 GLU A C 19
ATOM 32976 O O . GLU A 1 35 ? -7.823 -17.418 -4.432 1.00 0.00 35 GLU A O 19
ATOM 32988 N N . GLY A 1 36 ? -8.948 -16.350 -6.061 1.00 0.00 36 GLY A N 19
ATOM 32989 C CA . GLY A 1 36 ? -10.244 -16.664 -5.492 1.00 0.00 36 GLY A CA 19
ATOM 32990 C C . GLY A 1 36 ? -10.541 -15.865 -4.236 1.00 0.00 36 GLY A C 19
ATOM 32991 O O . GLY A 1 36 ? -11.367 -16.268 -3.418 1.00 0.00 36 GLY A O 19
ATOM 32995 N N . VAL A 1 37 ? -9.865 -14.731 -4.082 1.00 0.00 37 VAL A N 19
ATOM 32996 C CA . VAL A 1 37 ? -10.065 -13.876 -2.918 1.00 0.00 37 VAL A CA 19
ATOM 32997 C C . VAL A 1 37 ? -10.498 -12.476 -3.328 1.00 0.00 37 VAL A C 19
ATOM 32998 O O . VAL A 1 37 ? -10.297 -12.058 -4.467 1.00 0.00 37 VAL A O 19
ATOM 33011 N N . GLU A 1 38 ? -11.080 -11.756 -2.381 1.00 0.00 38 GLU A N 19
ATOM 33012 C CA . GLU A 1 38 ? -11.533 -10.395 -2.615 1.00 0.00 38 GLU A CA 19
ATOM 33013 C C . GLU A 1 38 ? -11.229 -9.532 -1.398 1.00 0.00 38 GLU A C 19
ATOM 33014 O O . GLU A 1 38 ? -11.788 -9.743 -0.323 1.00 0.00 38 GLU A O 19
ATOM 33026 N N . GLN A 1 39 ? -10.332 -8.565 -1.567 1.00 0.00 39 GLN A N 19
ATOM 33027 C CA . GLN A 1 39 ? -9.956 -7.688 -0.465 1.00 0.00 39 GLN A CA 19
ATOM 33028 C C . GLN A 1 39 ? -10.600 -6.313 -0.609 1.00 0.00 39 GLN A C 19
ATOM 33029 O O . GLN A 1 39 ? -10.369 -5.609 -1.592 1.00 0.00 39 GLN A O 19
ATOM 33043 N N . GLU A 1 40 ? -11.402 -5.934 0.379 1.00 0.00 40 GLU A N 19
ATOM 33044 C CA . GLU A 1 40 ? -12.074 -4.639 0.364 1.00 0.00 40 GLU A CA 19
ATOM 33045 C C . GLU A 1 40 ? -11.131 -3.538 0.839 1.00 0.00 40 GLU A C 19
ATOM 33046 O O . GLU A 1 40 ? -10.795 -3.465 2.020 1.00 0.00 40 GLU A O 19
ATOM 33058 N N . ILE A 1 41 ? -10.703 -2.686 -0.088 1.00 0.00 41 ILE A N 19
ATOM 33059 C CA . ILE A 1 41 ? -9.794 -1.597 0.241 1.00 0.00 41 ILE A CA 19
ATOM 33060 C C . ILE A 1 41 ? -10.436 -0.239 -0.017 1.00 0.00 41 ILE A C 19
ATOM 33061 O O . ILE A 1 41 ? -11.097 -0.034 -1.036 1.00 0.00 41 ILE A O 19
ATOM 33077 N N . TYR A 1 42 ? -10.227 0.685 0.912 1.00 0.00 42 TYR A N 19
ATOM 33078 C CA . TYR A 1 42 ? -10.770 2.031 0.796 1.00 0.00 42 TYR A CA 19
ATOM 33079 C C . TYR A 1 42 ? -9.843 3.028 1.476 1.00 0.00 42 TYR A C 19
ATOM 33080 O O . TYR A 1 42 ? -9.061 2.658 2.350 1.00 0.00 42 TYR A O 19
ATOM 33098 N N . PHE A 1 43 ? -9.927 4.290 1.077 1.00 0.00 43 PHE A N 19
ATOM 33099 C CA . PHE A 1 43 ? -9.079 5.317 1.669 1.00 0.00 43 PHE A CA 19
ATOM 33100 C C . PHE A 1 43 ? -9.657 6.713 1.460 1.00 0.00 43 PHE A C 19
ATOM 33101 O O . PHE A 1 43 ? -10.481 6.933 0.573 1.00 0.00 43 PHE A O 19
ATOM 33118 N N . LYS A 1 44 ? -9.212 7.651 2.291 1.00 0.00 44 LYS A N 19
ATOM 33119 C CA . LYS A 1 44 ? -9.675 9.030 2.209 1.00 0.00 44 LYS A CA 19
ATOM 33120 C C . LYS A 1 44 ? -8.496 9.992 2.101 1.00 0.00 44 LYS A C 19
ATOM 33121 O O . LYS A 1 44 ? -7.601 9.992 2.948 1.00 0.00 44 LYS A O 19
ATOM 33140 N N . VAL A 1 45 ? -8.501 10.808 1.052 1.00 0.00 45 VAL A N 19
ATOM 33141 C CA . VAL A 1 45 ? -7.435 11.778 0.830 1.00 0.00 45 VAL A CA 19
ATOM 33142 C C . VAL A 1 45 ? -7.956 13.204 0.985 1.00 0.00 45 VAL A C 19
ATOM 33143 O O . VAL A 1 45 ? -8.984 13.566 0.413 1.00 0.00 45 VAL A O 19
ATOM 33156 N N . CYS A 1 46 ? -7.242 14.010 1.766 1.00 0.00 46 CYS A N 19
ATOM 33157 C CA . CYS A 1 46 ? -7.635 15.395 1.997 1.00 0.00 46 CYS A CA 19
ATOM 33158 C C . CYS A 1 46 ? -6.419 16.267 2.291 1.00 0.00 46 CYS A C 19
ATOM 33159 O O . CYS A 1 46 ? -5.432 15.802 2.861 1.00 0.00 46 CYS A O 19
ATOM 33167 N N . ARG A 1 47 ? -6.496 17.535 1.900 1.00 0.00 47 ARG A N 19
ATOM 33168 C CA . ARG A 1 47 ? -5.401 18.472 2.125 1.00 0.00 47 ARG A CA 19
ATOM 33169 C C . ARG A 1 47 ? -5.340 18.889 3.590 1.00 0.00 47 ARG A C 19
ATOM 33170 O O . ARG A 1 47 ? -4.262 18.981 4.177 1.00 0.00 47 ARG A O 19
ATOM 33191 N N . ASP A 1 48 ? -6.506 19.137 4.173 1.00 0.00 48 ASP A N 19
ATOM 33192 C CA . ASP A 1 48 ? -6.594 19.540 5.571 1.00 0.00 48 ASP A CA 19
ATOM 33193 C C . ASP A 1 48 ? -6.992 18.358 6.450 1.00 0.00 48 ASP A C 19
ATOM 33194 O O . ASP A 1 48 ? -7.947 17.643 6.147 1.00 0.00 48 ASP A O 19
ATOM 33203 N N . ASN A 1 49 ? -6.252 18.156 7.534 1.00 0.00 49 ASN A N 19
ATOM 33204 C CA . ASN A 1 49 ? -6.525 17.056 8.451 1.00 0.00 49 ASN A CA 19
ATOM 33205 C C . ASN A 1 49 ? -7.485 17.482 9.559 1.00 0.00 49 ASN A C 19
ATOM 33206 O O . ASN A 1 49 ? -8.376 16.725 9.945 1.00 0.00 49 ASN A O 19
ATOM 33217 N N . SER A 1 50 ? -7.295 18.693 10.072 1.00 0.00 50 SER A N 19
ATOM 33218 C CA . SER A 1 50 ? -8.143 19.208 11.142 1.00 0.00 50 SER A CA 19
ATOM 33219 C C . SER A 1 50 ? -9.432 19.802 10.591 1.00 0.00 50 SER A C 19
ATOM 33220 O O . SER A 1 50 ? -10.476 19.752 11.240 1.00 0.00 50 SER A O 19
ATOM 33228 N N . ILE A 1 51 ? -9.358 20.357 9.387 1.00 0.00 51 ILE A N 19
ATOM 33229 C CA . ILE A 1 51 ? -10.526 20.951 8.753 1.00 0.00 51 ILE A CA 19
ATOM 33230 C C . ILE A 1 51 ? -11.469 19.880 8.208 1.00 0.00 51 ILE A C 19
ATOM 33231 O O . ILE A 1 51 ? -12.543 20.193 7.695 1.00 0.00 51 ILE A O 19
ATOM 33247 N N . LEU A 1 52 ? -11.066 18.613 8.318 1.00 0.00 52 LEU A N 19
ATOM 33248 C CA . LEU A 1 52 ? -11.884 17.509 7.830 1.00 0.00 52 LEU A CA 19
ATOM 33249 C C . LEU A 1 52 ? -11.696 16.262 8.699 1.00 0.00 52 LEU A C 19
ATOM 33250 O O . LEU A 1 52 ? -10.608 15.690 8.742 1.00 0.00 52 LEU A O 19
ATOM 33266 N N . PRO A 1 53 ? -12.756 15.824 9.405 1.00 0.00 53 PRO A N 19
ATOM 33267 C CA . PRO A 1 53 ? -12.690 14.640 10.270 1.00 0.00 53 PRO A CA 19
ATOM 33268 C C . PRO A 1 53 ? -12.300 13.380 9.498 1.00 0.00 53 PRO A C 19
ATOM 33269 O O . PRO A 1 53 ? -12.469 13.311 8.281 1.00 0.00 53 PRO A O 19
ATOM 33280 N N . PRO A 1 54 ? -11.770 12.363 10.201 1.00 0.00 54 PRO A N 19
ATOM 33281 C CA . PRO A 1 54 ? -11.357 11.102 9.578 1.00 0.00 54 PRO A CA 19
ATOM 33282 C C . PRO A 1 54 ? -12.545 10.257 9.131 1.00 0.00 54 PRO A C 19
ATOM 33283 O O . PRO A 1 54 ? -13.696 10.579 9.430 1.00 0.00 54 PRO A O 19
ATOM 33294 N N . LEU A 1 55 ? -12.261 9.173 8.413 1.00 0.00 55 LEU A N 19
ATOM 33295 C CA . LEU A 1 55 ? -13.307 8.282 7.926 1.00 0.00 55 LEU A CA 19
ATOM 33296 C C . LEU A 1 55 ? -13.821 7.385 9.047 1.00 0.00 55 LEU A C 19
ATOM 33297 O O . LEU A 1 55 ? -15.022 7.325 9.310 1.00 0.00 55 LEU A O 19
ATOM 33313 N N . ASP A 1 56 ? -12.900 6.691 9.703 1.00 0.00 56 ASP A N 19
ATOM 33314 C CA . ASP A 1 56 ? -13.249 5.794 10.798 1.00 0.00 56 ASP A CA 19
ATOM 33315 C C . ASP A 1 56 ? -12.001 5.139 11.384 1.00 0.00 56 ASP A C 19
ATOM 33316 O O . ASP A 1 56 ? -11.403 4.257 10.768 1.00 0.00 56 ASP A O 19
ATOM 33325 N N . LYS A 1 57 ? -11.615 5.577 12.578 1.00 0.00 57 LYS A N 19
ATOM 33326 C CA . LYS A 1 57 ? -10.438 5.035 13.247 1.00 0.00 57 LYS A CA 19
ATOM 33327 C C . LYS A 1 57 ? -10.708 3.629 13.774 1.00 0.00 57 LYS A C 19
ATOM 33328 O O . LYS A 1 57 ? -9.825 2.772 13.768 1.00 0.00 57 LYS A O 19
ATOM 33347 N N . GLU A 1 58 ? -11.935 3.400 14.233 1.00 0.00 58 GLU A N 19
ATOM 33348 C CA . GLU A 1 58 ? -12.322 2.098 14.766 1.00 0.00 58 GLU A CA 19
ATOM 33349 C C . GLU A 1 58 ? -12.139 1.003 13.721 1.00 0.00 58 GLU A C 19
ATOM 33350 O O . GLU A 1 58 ? -11.771 -0.126 14.048 1.00 0.00 58 GLU A O 19
ATOM 33362 N N . LYS A 1 59 ? -12.398 1.343 12.464 1.00 0.00 59 LYS A N 19
ATOM 33363 C CA . LYS A 1 59 ? -12.261 0.387 11.369 1.00 0.00 59 LYS A CA 19
ATOM 33364 C C . LYS A 1 59 ? -10.793 0.086 11.091 1.00 0.00 59 LYS A C 19
ATOM 33365 O O . LYS A 1 59 ? -10.447 -1.008 10.647 1.00 0.00 59 LYS A O 19
ATOM 33384 N N . GLY A 1 60 ? -9.932 1.066 11.352 1.00 0.00 60 GLY A N 19
ATOM 33385 C CA . GLY A 1 60 ? -8.511 0.885 11.122 1.00 0.00 60 GLY A CA 19
ATOM 33386 C C . GLY A 1 60 ? -8.032 1.602 9.876 1.00 0.00 60 GLY A C 19
ATOM 33387 O O . GLY A 1 60 ? -8.386 1.224 8.759 1.00 0.00 60 GLY A O 19
ATOM 33391 N N . GLU A 1 61 ? -7.226 2.642 10.066 1.00 0.00 61 GLU A N 19
ATOM 33392 C CA . GLU A 1 61 ? -6.699 3.415 8.947 1.00 0.00 61 GLU A CA 19
ATOM 33393 C C . GLU A 1 61 ? -5.183 3.550 9.044 1.00 0.00 61 GLU A C 19
ATOM 33394 O O . GLU A 1 61 ? -4.644 3.882 10.100 1.00 0.00 61 GLU A O 19
ATOM 33406 N N . THR A 1 62 ? -4.499 3.291 7.933 1.00 0.00 62 THR A N 19
ATOM 33407 C CA . THR A 1 62 ? -3.045 3.386 7.889 1.00 0.00 62 THR A CA 19
ATOM 33408 C C . THR A 1 62 ? -2.607 4.632 7.127 1.00 0.00 62 THR A C 19
ATOM 33409 O O . THR A 1 62 ? -2.705 4.689 5.903 1.00 0.00 62 THR A O 19
ATOM 33420 N N . LEU A 1 63 ? -2.126 5.631 7.861 1.00 0.00 63 LEU A N 19
ATOM 33421 C CA . LEU A 1 63 ? -1.677 6.875 7.249 1.00 0.00 63 LEU A CA 19
ATOM 33422 C C . LEU A 1 63 ? -0.318 6.690 6.577 1.00 0.00 63 LEU A C 19
ATOM 33423 O O . LEU A 1 63 ? 0.587 6.080 7.145 1.00 0.00 63 LEU A O 19
ATOM 33439 N N . LEU A 1 64 ? -0.183 7.215 5.360 1.00 0.00 64 LEU A N 19
ATOM 33440 C CA . LEU A 1 64 ? 1.069 7.097 4.613 1.00 0.00 64 LEU A CA 19
ATOM 33441 C C . LEU A 1 64 ? 1.572 8.465 4.153 1.00 0.00 64 LEU A C 19
ATOM 33442 O O . LEU A 1 64 ? 2.689 8.868 4.479 1.00 0.00 64 LEU A O 19
ATOM 33458 N N . SER A 1 65 ? 0.742 9.173 3.393 1.00 0.00 65 SER A N 19
ATOM 33459 C CA . SER A 1 65 ? 1.101 10.495 2.885 1.00 0.00 65 SER A CA 19
ATOM 33460 C C . SER A 1 65 ? 0.745 11.577 3.907 1.00 0.00 65 SER A C 19
ATOM 33461 O O . SER A 1 65 ? 0.308 11.259 5.014 1.00 0.00 65 SER A O 19
ATOM 33469 N N . PRO A 1 66 ? 0.917 12.875 3.563 1.00 0.00 66 PRO A N 19
ATOM 33470 C CA . PRO A 1 66 ? 0.595 13.976 4.478 1.00 0.00 66 PRO A CA 19
ATOM 33471 C C . PRO A 1 66 ? -0.715 13.731 5.215 1.00 0.00 66 PRO A C 19
ATOM 33472 O O . PRO A 1 66 ? -0.784 13.852 6.439 1.00 0.00 66 PRO A O 19
ATOM 33483 N N . LEU A 1 67 ? -1.743 13.349 4.465 1.00 0.00 67 LEU A N 19
ATOM 33484 C CA . LEU A 1 67 ? -3.040 13.045 5.048 1.00 0.00 67 LEU A CA 19
ATOM 33485 C C . LEU A 1 67 ? -3.818 12.088 4.163 1.00 0.00 67 LEU A C 19
ATOM 33486 O O . LEU A 1 67 ? -4.696 12.493 3.404 1.00 0.00 67 LEU A O 19
ATOM 33502 N N . VAL A 1 68 ? -3.501 10.811 4.281 1.00 0.00 68 VAL A N 19
ATOM 33503 C CA . VAL A 1 68 ? -4.180 9.785 3.516 1.00 0.00 68 VAL A CA 19
ATOM 33504 C C . VAL A 1 68 ? -4.359 8.550 4.381 1.00 0.00 68 VAL A C 19
ATOM 33505 O O . VAL A 1 68 ? -3.387 7.953 4.835 1.00 0.00 68 VAL A O 19
ATOM 33518 N N . ALA A 1 69 ? -5.608 8.182 4.619 1.00 0.00 69 ALA A N 19
ATOM 33519 C CA . ALA A 1 69 ? -5.911 7.032 5.450 1.00 0.00 69 ALA A CA 19
ATOM 33520 C C . ALA A 1 69 ? -6.376 5.847 4.615 1.00 0.00 69 ALA A C 19
ATOM 33521 O O . ALA A 1 69 ? -7.496 5.834 4.106 1.00 0.00 69 ALA A O 19
ATOM 33528 N N . ALA A 1 70 ? -5.500 4.855 4.475 1.00 0.00 70 ALA A N 19
ATOM 33529 C CA . ALA A 1 70 ? -5.813 3.661 3.697 1.00 0.00 70 ALA A CA 19
ATOM 33530 C C . ALA A 1 70 ? -7.016 2.923 4.278 1.00 0.00 70 ALA A C 19
ATOM 33531 O O . ALA A 1 70 ? -7.739 3.458 5.118 1.00 0.00 70 ALA A O 19
ATOM 33538 N N . GLY A 1 71 ? -7.224 1.691 3.822 1.00 0.00 71 GLY A N 19
ATOM 33539 C CA . GLY A 1 71 ? -8.342 0.900 4.303 1.00 0.00 71 GLY A CA 19
ATOM 33540 C C . GLY A 1 71 ? -8.069 0.272 5.658 1.00 0.00 71 GLY A C 19
ATOM 33541 O O . GLY A 1 71 ? -7.408 0.878 6.501 1.00 0.00 71 GLY A O 19
ATOM 33545 N N . PRO A 1 72 ? -8.567 -0.954 5.899 1.00 0.00 72 PRO A N 19
ATOM 33546 C CA . PRO A 1 72 ? -8.362 -1.652 7.173 1.00 0.00 72 PRO A CA 19
ATOM 33547 C C . PRO A 1 72 ? -6.898 -1.660 7.596 1.00 0.00 72 PRO A C 19
ATOM 33548 O O . PRO A 1 72 ? -6.034 -2.150 6.869 1.00 0.00 72 PRO A O 19
ATOM 33559 N N . HIS A 1 73 ? -6.626 -1.112 8.775 1.00 0.00 73 HIS A N 19
ATOM 33560 C CA . HIS A 1 73 ? -5.264 -1.054 9.293 1.00 0.00 73 HIS A CA 19
ATOM 33561 C C . HIS A 1 73 ? -4.662 -2.450 9.404 1.00 0.00 73 HIS A C 19
ATOM 33562 O O . HIS A 1 73 ? -5.080 -3.253 10.237 1.00 0.00 73 HIS A O 19
ATOM 33577 N N . GLY A 1 74 ? -3.677 -2.728 8.558 1.00 0.00 74 GLY A N 19
ATOM 33578 C CA . GLY A 1 74 ? -3.029 -4.024 8.575 1.00 0.00 74 GLY A CA 19
ATOM 33579 C C . GLY A 1 74 ? -3.522 -4.937 7.470 1.00 0.00 74 GLY A C 19
ATOM 33580 O O . GLY A 1 74 ? -4.401 -5.770 7.693 1.00 0.00 74 GLY A O 19
ATOM 33584 N N . LEU A 1 75 ? -2.949 -4.792 6.279 1.00 0.00 75 LEU A N 19
ATOM 33585 C CA . LEU A 1 75 ? -3.334 -5.623 5.146 1.00 0.00 75 LEU A CA 19
ATOM 33586 C C . LEU A 1 75 ? -2.101 -6.070 4.369 1.00 0.00 75 LEU A C 19
ATOM 33587 O O . LEU A 1 75 ? -1.701 -5.441 3.389 1.00 0.00 75 LEU A O 19
ATOM 33603 N N . LYS A 1 76 ? -1.501 -7.161 4.833 1.00 0.00 76 LYS A N 19
ATOM 33604 C CA . LYS A 1 76 ? -0.308 -7.721 4.207 1.00 0.00 76 LYS A CA 19
ATOM 33605 C C . LYS A 1 76 ? -0.600 -8.149 2.769 1.00 0.00 76 LYS A C 19
ATOM 33606 O O . LYS A 1 76 ? -1.600 -8.814 2.501 1.00 0.00 76 LYS A O 19
ATOM 33625 N N . PHE A 1 77 ? 0.282 -7.763 1.851 1.00 0.00 77 PHE A N 19
ATOM 33626 C CA . PHE A 1 77 ? 0.122 -8.108 0.442 1.00 0.00 77 PHE A CA 19
ATOM 33627 C C . PHE A 1 77 ? 1.214 -9.075 -0.007 1.00 0.00 77 PHE A C 19
ATOM 33628 O O . PHE A 1 77 ? 2.361 -8.976 0.427 1.00 0.00 77 PHE A O 19
ATOM 33645 N N . LEU A 1 78 ? 0.856 -10.002 -0.892 1.00 0.00 78 LEU A N 19
ATOM 33646 C CA . LEU A 1 78 ? 1.821 -10.974 -1.403 1.00 0.00 78 LEU A CA 19
ATOM 33647 C C . LEU A 1 78 ? 2.538 -10.447 -2.639 1.00 0.00 78 LEU A C 19
ATOM 33648 O O . LEU A 1 78 ? 3.158 -11.202 -3.388 1.00 0.00 78 LEU A O 19
ATOM 33664 N N . LYS A 1 79 ? 2.458 -9.140 -2.829 1.00 0.00 79 LYS A N 19
ATOM 33665 C CA . LYS A 1 79 ? 3.102 -8.474 -3.953 1.00 0.00 79 LYS A CA 19
ATOM 33666 C C . LYS A 1 79 ? 3.161 -6.966 -3.710 1.00 0.00 79 LYS A C 19
ATOM 33667 O O . LYS A 1 79 ? 2.186 -6.370 -3.255 1.00 0.00 79 LYS A O 19
ATOM 33686 N N . PRO A 1 80 ? 4.308 -6.324 -4.001 1.00 0.00 80 PRO A N 19
ATOM 33687 C CA . PRO A 1 80 ? 4.474 -4.881 -3.799 1.00 0.00 80 PRO A CA 19
ATOM 33688 C C . PRO A 1 80 ? 3.498 -4.058 -4.634 1.00 0.00 80 PRO A C 19
ATOM 33689 O O . PRO A 1 80 ? 3.696 -3.878 -5.835 1.00 0.00 80 PRO A O 19
ATOM 33700 N N . VAL A 1 81 ? 2.448 -3.554 -3.991 1.00 0.00 81 VAL A N 19
ATOM 33701 C CA . VAL A 1 81 ? 1.456 -2.748 -4.678 1.00 0.00 81 VAL A CA 19
ATOM 33702 C C . VAL A 1 81 ? 2.011 -1.358 -4.978 1.00 0.00 81 VAL A C 19
ATOM 33703 O O . VAL A 1 81 ? 2.993 -0.933 -4.373 1.00 0.00 81 VAL A O 19
ATOM 33716 N N . GLU A 1 82 ? 1.386 -0.656 -5.916 1.00 0.00 82 GLU A N 19
ATOM 33717 C CA . GLU A 1 82 ? 1.834 0.682 -6.289 1.00 0.00 82 GLU A CA 19
ATOM 33718 C C . GLU A 1 82 ? 0.911 1.755 -5.719 1.00 0.00 82 GLU A C 19
ATOM 33719 O O . GLU A 1 82 ? -0.307 1.693 -5.884 1.00 0.00 82 GLU A O 19
ATOM 33731 N N . LEU A 1 83 ? 1.505 2.740 -5.055 1.00 0.00 83 LEU A N 19
ATOM 33732 C CA . LEU A 1 83 ? 0.748 3.836 -4.463 1.00 0.00 83 LEU A CA 19
ATOM 33733 C C . LEU A 1 83 ? 1.259 5.177 -4.983 1.00 0.00 83 LEU A C 19
ATOM 33734 O O . LEU A 1 83 ? 2.419 5.534 -4.778 1.00 0.00 83 LEU A O 19
ATOM 33750 N N . ARG A 1 84 ? 0.386 5.914 -5.664 1.00 0.00 84 ARG A N 19
ATOM 33751 C CA . ARG A 1 84 ? 0.752 7.213 -6.219 1.00 0.00 84 ARG A CA 19
ATOM 33752 C C . ARG A 1 84 ? 0.135 8.349 -5.410 1.00 0.00 84 ARG A C 19
ATOM 33753 O O . ARG A 1 84 ? -1.062 8.339 -5.124 1.00 0.00 84 ARG A O 19
ATOM 33774 N N . LEU A 1 85 ? 0.958 9.328 -5.048 1.00 0.00 85 LEU A N 19
ATOM 33775 C CA . LEU A 1 85 ? 0.491 10.475 -4.276 1.00 0.00 85 LEU A CA 19
ATOM 33776 C C . LEU A 1 85 ? 0.900 11.786 -4.946 1.00 0.00 85 LEU A C 19
ATOM 33777 O O . LEU A 1 85 ? 2.090 12.079 -5.069 1.00 0.00 85 LEU A O 19
ATOM 33793 N N . PRO A 1 86 ? -0.078 12.597 -5.391 1.00 0.00 86 PRO A N 19
ATOM 33794 C CA . PRO A 1 86 ? 0.202 13.877 -6.050 1.00 0.00 86 PRO A CA 19
ATOM 33795 C C . PRO A 1 86 ? 1.093 14.780 -5.203 1.00 0.00 86 PRO A C 19
ATOM 33796 O O . PRO A 1 86 ? 0.900 14.902 -3.994 1.00 0.00 86 PRO A O 19
ATOM 33807 N N . HIS A 1 87 ? 2.071 15.411 -5.847 1.00 0.00 87 HIS A N 19
ATOM 33808 C CA . HIS A 1 87 ? 2.993 16.303 -5.152 1.00 0.00 87 HIS A CA 19
ATOM 33809 C C . HIS A 1 87 ? 2.249 17.465 -4.499 1.00 0.00 87 HIS A C 19
ATOM 33810 O O . HIS A 1 87 ? 2.765 18.108 -3.585 1.00 0.00 87 HIS A O 19
ATOM 33825 N N . CYS A 1 88 ? 1.034 17.734 -4.974 1.00 0.00 88 CYS A N 19
ATOM 33826 C CA . CYS A 1 88 ? 0.223 18.822 -4.434 1.00 0.00 88 CYS A CA 19
ATOM 33827 C C . CYS A 1 88 ? 0.833 20.178 -4.774 1.00 0.00 88 CYS A C 19
ATOM 33828 O O . CYS A 1 88 ? 0.703 21.136 -4.014 1.00 0.00 88 CYS A O 19
ATOM 33836 N N . ASP A 1 89 ? 1.499 20.249 -5.923 1.00 0.00 89 ASP A N 19
ATOM 33837 C CA . ASP A 1 89 ? 2.128 21.488 -6.367 1.00 0.00 89 ASP A CA 19
ATOM 33838 C C . ASP A 1 89 ? 2.018 21.636 -7.882 1.00 0.00 89 ASP A C 19
ATOM 33839 O O . ASP A 1 89 ? 2.979 21.387 -8.610 1.00 0.00 89 ASP A O 19
ATOM 33848 N N . PRO A 1 90 ? 0.836 22.039 -8.381 1.00 0.00 90 PRO A N 19
ATOM 33849 C CA . PRO A 1 90 ? 0.595 22.214 -9.817 1.00 0.00 90 PRO A CA 19
ATOM 33850 C C . PRO A 1 90 ? 1.277 23.460 -10.380 1.00 0.00 90 PRO A C 19
ATOM 33851 O O . PRO A 1 90 ? 0.632 24.304 -11.003 1.00 0.00 90 PRO A O 19
ATOM 33862 N N . LYS A 1 91 ? 2.585 23.568 -10.167 1.00 0.00 91 LYS A N 19
ATOM 33863 C CA . LYS A 1 91 ? 3.347 24.709 -10.662 1.00 0.00 91 LYS A CA 19
ATOM 33864 C C . LYS A 1 91 ? 4.275 24.311 -11.813 1.00 0.00 91 LYS A C 19
ATOM 33865 O O . LYS A 1 91 ? 4.826 25.173 -12.497 1.00 0.00 91 LYS A O 19
ATOM 33884 N N . THR A 1 92 ? 4.462 23.007 -12.011 1.00 0.00 92 THR A N 19
ATOM 33885 C CA . THR A 1 92 ? 5.346 22.514 -13.069 1.00 0.00 92 THR A CA 19
ATOM 33886 C C . THR A 1 92 ? 4.626 21.588 -14.041 1.00 0.00 92 THR A C 19
ATOM 33887 O O . THR A 1 92 ? 5.259 20.858 -14.802 1.00 0.00 92 THR A O 19
ATOM 33898 N N . TRP A 1 93 ? 3.308 21.622 -14.009 1.00 0.00 93 TRP A N 19
ATOM 33899 C CA . TRP A 1 93 ? 2.500 20.783 -14.889 1.00 0.00 93 TRP A CA 19
ATOM 33900 C C . TRP A 1 93 ? 1.856 21.606 -15.997 1.00 0.00 93 TRP A C 19
ATOM 33901 O O . TRP A 1 93 ? 1.708 21.143 -17.127 1.00 0.00 93 TRP A O 19
ATOM 33922 N N . GLN A 1 94 ? 1.465 22.828 -15.659 1.00 0.00 94 GLN A N 19
ATOM 33923 C CA . GLN A 1 94 ? 0.823 23.717 -16.615 1.00 0.00 94 GLN A CA 19
ATOM 33924 C C . GLN A 1 94 ? 1.790 24.796 -17.093 1.00 0.00 94 GLN A C 19
ATOM 33925 O O . GLN A 1 94 ? 1.657 25.967 -16.738 1.00 0.00 94 GLN A O 19
ATOM 33939 N N . ASN A 1 95 ? 2.764 24.391 -17.901 1.00 0.00 95 ASN A N 19
ATOM 33940 C CA . ASN A 1 95 ? 3.757 25.320 -18.430 1.00 0.00 95 ASN A CA 19
ATOM 33941 C C . ASN A 1 95 ? 3.710 25.358 -19.954 1.00 0.00 95 ASN A C 19
ATOM 33942 O O . ASN A 1 95 ? 3.843 26.419 -20.563 1.00 0.00 95 ASN A O 19
ATOM 33953 N N . LYS A 1 96 ? 3.520 24.192 -20.565 1.00 0.00 96 LYS A N 19
ATOM 33954 C CA . LYS A 1 96 ? 3.457 24.093 -22.020 1.00 0.00 96 LYS A CA 19
ATOM 33955 C C . LYS A 1 96 ? 2.635 22.882 -22.451 1.00 0.00 96 LYS A C 19
ATOM 33956 O O . LYS A 1 96 ? 1.814 22.972 -23.365 1.00 0.00 96 LYS A O 19
ATOM 33975 N N . CYS A 1 97 ? 2.861 21.751 -21.791 1.00 0.00 97 CYS A N 19
ATOM 33976 C CA . CYS A 1 97 ? 2.143 20.519 -22.109 1.00 0.00 97 CYS A CA 19
ATOM 33977 C C . CYS A 1 97 ? 0.633 20.733 -22.056 1.00 0.00 97 CYS A C 19
ATOM 33978 O O . CYS A 1 97 ? 0.160 21.831 -21.763 1.00 0.00 97 CYS A O 19
ATOM 33986 N N . LEU A 1 98 ? -0.118 19.674 -22.344 1.00 0.00 98 LEU A N 19
ATOM 33987 C CA . LEU A 1 98 ? -1.575 19.743 -22.333 1.00 0.00 98 LEU A CA 19
ATOM 33988 C C . LEU A 1 98 ? -2.137 19.188 -21.025 1.00 0.00 98 LEU A C 19
ATOM 33989 O O . LEU A 1 98 ? -1.699 18.141 -20.547 1.00 0.00 98 LEU A O 19
ATOM 34005 N N . PRO A 1 99 ? -3.123 19.882 -20.427 1.00 0.00 99 PRO A N 19
ATOM 34006 C CA . PRO A 1 99 ? -3.743 19.449 -19.173 1.00 0.00 99 PRO A CA 19
ATOM 34007 C C . PRO A 1 99 ? -4.716 18.288 -19.370 1.00 0.00 99 PRO A C 19
ATOM 34008 O O . PRO A 1 99 ? -5.243 17.739 -18.403 1.00 0.00 99 PRO A O 19
ATOM 34019 N N . GLY A 1 100 ? -4.953 17.919 -20.628 1.00 0.00 100 GLY A N 19
ATOM 34020 C CA . GLY A 1 100 ? -5.864 16.828 -20.919 1.00 0.00 100 GLY A CA 19
ATOM 34021 C C . GLY A 1 100 ? -5.183 15.474 -20.885 1.00 0.00 100 GLY A C 19
ATOM 34022 O O . GLY A 1 100 ? -5.743 14.505 -20.372 1.00 0.00 100 GLY A O 19
ATOM 34026 N N . ASP A 1 101 ? -3.972 15.406 -21.429 1.00 0.00 101 ASP A N 19
ATOM 34027 C CA . ASP A 1 101 ? -3.218 14.158 -21.456 1.00 0.00 101 ASP A CA 19
ATOM 34028 C C . ASP A 1 101 ? -2.936 13.666 -20.039 1.00 0.00 101 ASP A C 19
ATOM 34029 O O . ASP A 1 101 ? -2.600 14.457 -19.158 1.00 0.00 101 ASP A O 19
ATOM 34038 N N . PRO A 1 102 ? -3.065 12.349 -19.797 1.00 0.00 102 PRO A N 19
ATOM 34039 C CA . PRO A 1 102 ? -2.821 11.760 -18.475 1.00 0.00 102 PRO A CA 19
ATOM 34040 C C . PRO A 1 102 ? -1.359 11.870 -18.057 1.00 0.00 102 PRO A C 19
ATOM 34041 O O . PRO A 1 102 ? -1.049 11.924 -16.868 1.00 0.00 102 PRO A O 19
ATOM 34052 N N . ASN A 1 103 ? -0.465 11.920 -19.037 1.00 0.00 103 ASN A N 19
ATOM 34053 C CA . ASN A 1 103 ? 0.963 12.044 -18.759 1.00 0.00 103 ASN A CA 19
ATOM 34054 C C . ASN A 1 103 ? 1.269 13.390 -18.100 1.00 0.00 103 ASN A C 19
ATOM 34055 O O . ASN A 1 103 ? 2.345 13.590 -17.538 1.00 0.00 103 ASN A O 19
ATOM 34066 N N . TYR A 1 104 ? 0.307 14.307 -18.178 1.00 0.00 104 TYR A N 19
ATOM 34067 C CA . TYR A 1 104 ? 0.449 15.637 -17.598 1.00 0.00 104 TYR A CA 19
ATOM 34068 C C . TYR A 1 104 ? 0.753 15.575 -16.098 1.00 0.00 104 TYR A C 19
ATOM 34069 O O . TYR A 1 104 ? 1.232 16.551 -15.520 1.00 0.00 104 TYR A O 19
ATOM 34087 N N . LEU A 1 105 ? 0.457 14.439 -15.468 1.00 0.00 105 LEU A N 19
ATOM 34088 C CA . LEU A 1 105 ? 0.682 14.279 -14.034 1.00 0.00 105 LEU A CA 19
ATOM 34089 C C . LEU A 1 105 ? 0.853 12.811 -13.633 1.00 0.00 105 LEU A C 19
ATOM 34090 O O . LEU A 1 105 ? 1.511 12.514 -12.637 1.00 0.00 105 LEU A O 19
ATOM 34106 N N . VAL A 1 106 ? 0.243 11.897 -14.387 1.00 0.00 106 VAL A N 19
ATOM 34107 C CA . VAL A 1 106 ? 0.319 10.471 -14.074 1.00 0.00 106 VAL A CA 19
ATOM 34108 C C . VAL A 1 106 ? 1.734 9.900 -14.247 1.00 0.00 106 VAL A C 19
ATOM 34109 O O . VAL A 1 106 ? 1.895 8.759 -14.681 1.00 0.00 106 VAL A O 19
ATOM 34122 N N . GLY A 1 107 ? 2.756 10.682 -13.908 1.00 0.00 107 GLY A N 19
ATOM 34123 C CA . GLY A 1 107 ? 4.122 10.209 -14.041 1.00 0.00 107 GLY A CA 19
ATOM 34124 C C . GLY A 1 107 ? 5.141 11.223 -13.557 1.00 0.00 107 GLY A C 19
ATOM 34125 O O . GLY A 1 107 ? 6.160 10.858 -12.975 1.00 0.00 107 GLY A O 19
ATOM 34129 N N . ALA A 1 108 ? 4.866 12.500 -13.804 1.00 0.00 108 ALA A N 19
ATOM 34130 C CA . ALA A 1 108 ? 5.767 13.569 -13.392 1.00 0.00 108 ALA A CA 19
ATOM 34131 C C . ALA A 1 108 ? 5.525 13.967 -11.941 1.00 0.00 108 ALA A C 19
ATOM 34132 O O . ALA A 1 108 ? 6.426 13.893 -11.105 1.00 0.00 108 ALA A O 19
ATOM 34139 N N . ASN A 1 109 ? 4.303 14.391 -11.653 1.00 0.00 109 ASN A N 19
ATOM 34140 C CA . ASN A 1 109 ? 3.934 14.809 -10.304 1.00 0.00 109 ASN A CA 19
ATOM 34141 C C . ASN A 1 109 ? 3.265 13.667 -9.544 1.00 0.00 109 ASN A C 19
ATOM 34142 O O . ASN A 1 109 ? 2.041 13.529 -9.562 1.00 0.00 109 ASN A O 19
ATOM 34153 N N . CYS A 1 110 ? 4.074 12.850 -8.876 1.00 0.00 110 CYS A N 19
ATOM 34154 C CA . CYS A 1 110 ? 3.561 11.722 -8.107 1.00 0.00 110 CYS A CA 19
ATOM 34155 C C . CYS A 1 110 ? 4.696 10.959 -7.431 1.00 0.00 110 CYS A C 19
ATOM 34156 O O . CYS A 1 110 ? 5.771 10.788 -8.007 1.00 0.00 110 CYS A O 19
ATOM 34164 N N . VAL A 1 111 ? 4.450 10.503 -6.207 1.00 0.00 111 VAL A N 19
ATOM 34165 C CA . VAL A 1 111 ? 5.453 9.757 -5.453 1.00 0.00 111 VAL A CA 19
ATOM 34166 C C . VAL A 1 111 ? 5.230 8.254 -5.577 1.00 0.00 111 VAL A C 19
ATOM 34167 O O . VAL A 1 111 ? 4.214 7.730 -5.122 1.00 0.00 111 VAL A O 19
ATOM 34180 N N . SER A 1 112 ? 6.188 7.565 -6.184 1.00 0.00 112 SER A N 19
ATOM 34181 C CA . SER A 1 112 ? 6.089 6.121 -6.349 1.00 0.00 112 SER A CA 19
ATOM 34182 C C . SER A 1 112 ? 6.478 5.417 -5.054 1.00 0.00 112 SER A C 19
ATOM 34183 O O . SER A 1 112 ? 7.657 5.342 -4.707 1.00 0.00 112 SER A O 19
ATOM 34191 N N . VAL A 1 113 ? 5.479 4.909 -4.342 1.00 0.00 113 VAL A N 19
ATOM 34192 C CA . VAL A 1 113 ? 5.718 4.220 -3.081 1.00 0.00 113 VAL A CA 19
ATOM 34193 C C . VAL A 1 113 ? 5.047 2.850 -3.071 1.00 0.00 113 VAL A C 19
ATOM 34194 O O . VAL A 1 113 ? 3.831 2.740 -3.228 1.00 0.00 113 VAL A O 19
ATOM 34207 N N . LEU A 1 114 ? 5.848 1.806 -2.889 1.00 0.00 114 LEU A N 19
ATOM 34208 C CA . LEU A 1 114 ? 5.329 0.445 -2.865 1.00 0.00 114 LEU A CA 19
ATOM 34209 C C . LEU A 1 114 ? 4.876 0.060 -1.462 1.00 0.00 114 LEU A C 19
ATOM 34210 O O . LEU A 1 114 ? 5.462 0.490 -0.468 1.00 0.00 114 LEU A O 19
ATOM 34226 N N . ILE A 1 115 ? 3.827 -0.753 -1.388 1.00 0.00 115 ILE A N 19
ATOM 34227 C CA . ILE A 1 115 ? 3.295 -1.196 -0.106 1.00 0.00 115 ILE A CA 19
ATOM 34228 C C . ILE A 1 115 ? 3.122 -2.709 -0.071 1.00 0.00 115 ILE A C 19
ATOM 34229 O O . ILE A 1 115 ? 2.375 -3.281 -0.866 1.00 0.00 115 ILE A O 19
ATOM 34245 N N . ASP A 1 116 ? 3.806 -3.344 0.871 1.00 0.00 116 ASP A N 19
ATOM 34246 C CA . ASP A 1 116 ? 3.723 -4.788 1.040 1.00 0.00 116 ASP A CA 19
ATOM 34247 C C . ASP A 1 116 ? 3.282 -5.124 2.459 1.00 0.00 116 ASP A C 19
ATOM 34248 O O . ASP A 1 116 ? 3.584 -6.197 2.981 1.00 0.00 116 ASP A O 19
ATOM 34257 N N . HIS A 1 117 ? 2.567 -4.189 3.076 1.00 0.00 117 HIS A N 19
ATOM 34258 C CA . HIS A 1 117 ? 2.080 -4.372 4.438 1.00 0.00 117 HIS A CA 19
ATOM 34259 C C . HIS A 1 117 ? 1.305 -3.145 4.906 1.00 0.00 117 HIS A C 19
ATOM 34260 O O . HIS A 1 117 ? 1.898 -2.120 5.247 1.00 0.00 117 HIS A O 19
ATOM 34275 N N . PHE A 1 118 ? -0.019 -3.251 4.920 1.00 0.00 118 PHE A N 19
ATOM 34276 C CA . PHE A 1 118 ? -0.860 -2.142 5.350 1.00 0.00 118 PHE A CA 19
ATOM 34277 C C . PHE A 1 118 ? -1.003 -2.118 6.868 1.00 0.00 118 PHE A C 19
ATOM 34278 O O . PHE A 1 118 ? -0.251 -2.853 7.543 1.00 0.00 118 PHE A O 19
ATOM 34296 N N . THR A 1 1 ? -16.923 17.038 -2.195 1.00 0.00 1 THR A N 20
ATOM 34297 C CA . THR A 1 1 ? -16.650 18.498 -2.126 1.00 0.00 1 THR A CA 20
ATOM 34298 C C . THR A 1 1 ? -15.169 18.771 -1.886 1.00 0.00 1 THR A C 20
ATOM 34299 O O . THR A 1 1 ? -14.442 19.157 -2.802 1.00 0.00 1 THR A O 20
ATOM 34312 N N . VAL A 1 2 ? -14.726 18.570 -0.648 1.00 0.00 2 VAL A N 20
ATOM 34313 C CA . VAL A 1 2 ? -13.331 18.796 -0.288 1.00 0.00 2 VAL A CA 20
ATOM 34314 C C . VAL A 1 2 ? -12.629 17.488 0.076 1.00 0.00 2 VAL A C 20
ATOM 34315 O O . VAL A 1 2 ? -11.401 17.411 0.066 1.00 0.00 2 VAL A O 20
ATOM 34328 N N . VAL A 1 3 ? -13.413 16.462 0.398 1.00 0.00 3 VAL A N 20
ATOM 34329 C CA . VAL A 1 3 ? -12.855 15.164 0.765 1.00 0.00 3 VAL A CA 20
ATOM 34330 C C . VAL A 1 3 ? -13.150 14.113 -0.297 1.00 0.00 3 VAL A C 20
ATOM 34331 O O . VAL A 1 3 ? -14.304 13.899 -0.671 1.00 0.00 3 VAL A O 20
ATOM 34344 N N . ALA A 1 4 ? -12.101 13.452 -0.772 1.00 0.00 4 ALA A N 20
ATOM 34345 C CA . ALA A 1 4 ? -12.245 12.414 -1.782 1.00 0.00 4 ALA A CA 20
ATOM 34346 C C . ALA A 1 4 ? -12.083 11.036 -1.158 1.00 0.00 4 ALA A C 20
ATOM 34347 O O . ALA A 1 4 ? -11.023 10.706 -0.624 1.00 0.00 4 ALA A O 20
ATOM 34354 N N . THR A 1 5 ? -13.138 10.233 -1.224 1.00 0.00 5 THR A N 20
ATOM 34355 C CA . THR A 1 5 ? -13.106 8.889 -0.660 1.00 0.00 5 THR A CA 20
ATOM 34356 C C . THR A 1 5 ? -13.327 7.839 -1.741 1.00 0.00 5 THR A C 20
ATOM 34357 O O . THR A 1 5 ? -14.110 8.042 -2.669 1.00 0.00 5 THR A O 20
ATOM 34368 N N . ALA A 1 6 ? -12.632 6.716 -1.611 1.00 0.00 6 ALA A N 20
ATOM 34369 C CA . ALA A 1 6 ? -12.748 5.628 -2.571 1.00 0.00 6 ALA A CA 20
ATOM 34370 C C . ALA A 1 6 ? -12.759 4.278 -1.866 1.00 0.00 6 ALA A C 20
ATOM 34371 O O . ALA A 1 6 ? -11.833 3.946 -1.127 1.00 0.00 6 ALA A O 20
ATOM 34378 N N . ARG A 1 7 ? -13.813 3.505 -2.098 1.00 0.00 7 ARG A N 20
ATOM 34379 C CA . ARG A 1 7 ? -13.945 2.190 -1.484 1.00 0.00 7 ARG A CA 20
ATOM 34380 C C . ARG A 1 7 ? -14.228 1.128 -2.541 1.00 0.00 7 ARG A C 20
ATOM 34381 O O . ARG A 1 7 ? -15.130 1.285 -3.362 1.00 0.00 7 ARG A O 20
ATOM 34402 N N . GLY A 1 8 ? -13.455 0.048 -2.517 1.00 0.00 8 GLY A N 20
ATOM 34403 C CA . GLY A 1 8 ? -13.652 -1.016 -3.484 1.00 0.00 8 GLY A CA 20
ATOM 34404 C C . GLY A 1 8 ? -12.846 -2.258 -3.167 1.00 0.00 8 GLY A C 20
ATOM 34405 O O . GLY A 1 8 ? -11.708 -2.170 -2.705 1.00 0.00 8 GLY A O 20
ATOM 34409 N N . ILE A 1 9 ? -13.434 -3.421 -3.424 1.00 0.00 9 ILE A N 20
ATOM 34410 C CA . ILE A 1 9 ? -12.763 -4.690 -3.175 1.00 0.00 9 ILE A CA 20
ATOM 34411 C C . ILE A 1 9 ? -11.980 -5.133 -4.406 1.00 0.00 9 ILE A C 20
ATOM 34412 O O . ILE A 1 9 ? -12.481 -5.057 -5.530 1.00 0.00 9 ILE A O 20
ATOM 34428 N N . PHE A 1 10 ? -10.751 -5.587 -4.194 1.00 0.00 10 PHE A N 20
ATOM 34429 C CA . PHE A 1 10 ? -9.905 -6.030 -5.297 1.00 0.00 10 PHE A CA 20
ATOM 34430 C C . PHE A 1 10 ? -9.589 -7.517 -5.192 1.00 0.00 10 PHE A C 20
ATOM 34431 O O . PHE A 1 10 ? -9.552 -8.083 -4.101 1.00 0.00 10 PHE A O 20
ATOM 34448 N N . ASN A 1 11 ? -9.363 -8.141 -6.343 1.00 0.00 11 ASN A N 20
ATOM 34449 C CA . ASN A 1 11 ? -9.049 -9.563 -6.401 1.00 0.00 11 ASN A CA 20
ATOM 34450 C C . ASN A 1 11 ? -7.794 -9.803 -7.232 1.00 0.00 11 ASN A C 20
ATOM 34451 O O . ASN A 1 11 ? -7.271 -8.882 -7.861 1.00 0.00 11 ASN A O 20
ATOM 34462 N N . SER A 1 12 ? -7.312 -11.043 -7.231 1.00 0.00 12 SER A N 20
ATOM 34463 C CA . SER A 1 12 ? -6.115 -11.410 -7.985 1.00 0.00 12 SER A CA 20
ATOM 34464 C C . SER A 1 12 ? -6.138 -10.812 -9.392 1.00 0.00 12 SER A C 20
ATOM 34465 O O . SER A 1 12 ? -5.089 -10.539 -9.977 1.00 0.00 12 SER A O 20
ATOM 34473 N N . ASN A 1 13 ? -7.338 -10.612 -9.930 1.00 0.00 13 ASN A N 20
ATOM 34474 C CA . ASN A 1 13 ? -7.496 -10.046 -11.265 1.00 0.00 13 ASN A CA 20
ATOM 34475 C C . ASN A 1 13 ? -6.765 -8.710 -11.387 1.00 0.00 13 ASN A C 20
ATOM 34476 O O . ASN A 1 13 ? -6.307 -8.340 -12.468 1.00 0.00 13 ASN A O 20
ATOM 34487 N N . GLY A 1 14 ? -6.658 -7.992 -10.273 1.00 0.00 14 GLY A N 20
ATOM 34488 C CA . GLY A 1 14 ? -5.979 -6.710 -10.281 1.00 0.00 14 GLY A CA 20
ATOM 34489 C C . GLY A 1 14 ? -6.939 -5.540 -10.397 1.00 0.00 14 GLY A C 20
ATOM 34490 O O . GLY A 1 14 ? -8.117 -5.723 -10.700 1.00 0.00 14 GLY A O 20
ATOM 34494 N N . GLY A 1 15 ? -6.430 -4.338 -10.153 1.00 0.00 15 GLY A N 20
ATOM 34495 C CA . GLY A 1 15 ? -7.257 -3.149 -10.234 1.00 0.00 15 GLY A CA 20
ATOM 34496 C C . GLY A 1 15 ? -6.638 -1.967 -9.517 1.00 0.00 15 GLY A C 20
ATOM 34497 O O . GLY A 1 15 ? -5.789 -2.141 -8.642 1.00 0.00 15 GLY A O 20
ATOM 34501 N N . VAL A 1 16 ? -7.058 -0.759 -9.884 1.00 0.00 16 VAL A N 20
ATOM 34502 C CA . VAL A 1 16 ? -6.530 0.450 -9.261 1.00 0.00 16 VAL A CA 20
ATOM 34503 C C . VAL A 1 16 ? -7.604 1.188 -8.477 1.00 0.00 16 VAL A C 20
ATOM 34504 O O . VAL A 1 16 ? -8.786 1.143 -8.815 1.00 0.00 16 VAL A O 20
ATOM 34517 N N . LEU A 1 17 ? -7.169 1.892 -7.442 1.00 0.00 17 LEU A N 20
ATOM 34518 C CA . LEU A 1 17 ? -8.067 2.679 -6.610 1.00 0.00 17 LEU A CA 20
ATOM 34519 C C . LEU A 1 17 ? -7.596 4.126 -6.591 1.00 0.00 17 LEU A C 20
ATOM 34520 O O . LEU A 1 17 ? -6.651 4.470 -5.883 1.00 0.00 17 LEU A O 20
ATOM 34536 N N . SER A 1 18 ? -8.240 4.969 -7.392 1.00 0.00 18 SER A N 20
ATOM 34537 C CA . SER A 1 18 ? -7.859 6.373 -7.480 1.00 0.00 18 SER A CA 20
ATOM 34538 C C . SER A 1 18 ? -9.033 7.300 -7.186 1.00 0.00 18 SER A C 20
ATOM 34539 O O . SER A 1 18 ? -10.191 6.947 -7.408 1.00 0.00 18 SER A O 20
ATOM 34547 N N . SER A 1 19 ? -8.715 8.495 -6.697 1.00 0.00 19 SER A N 20
ATOM 34548 C CA . SER A 1 19 ? -9.725 9.492 -6.380 1.00 0.00 19 SER A CA 20
ATOM 34549 C C . SER A 1 19 ? -9.485 10.761 -7.191 1.00 0.00 19 SER A C 20
ATOM 34550 O O . SER A 1 19 ? -8.664 11.600 -6.821 1.00 0.00 19 SER A O 20
ATOM 34558 N N . ILE A 1 20 ? -10.200 10.890 -8.301 1.00 0.00 20 ILE A N 20
ATOM 34559 C CA . ILE A 1 20 ? -10.061 12.050 -9.177 1.00 0.00 20 ILE A CA 20
ATOM 34560 C C . ILE A 1 20 ? -10.217 13.360 -8.409 1.00 0.00 20 ILE A C 20
ATOM 34561 O O . ILE A 1 20 ? -9.685 14.394 -8.817 1.00 0.00 20 ILE A O 20
ATOM 34577 N N . GLU A 1 21 ? -10.952 13.318 -7.304 1.00 0.00 21 GLU A N 20
ATOM 34578 C CA . GLU A 1 21 ? -11.180 14.509 -6.496 1.00 0.00 21 GLU A CA 20
ATOM 34579 C C . GLU A 1 21 ? -9.887 14.994 -5.846 1.00 0.00 21 GLU A C 20
ATOM 34580 O O . GLU A 1 21 ? -9.667 16.199 -5.708 1.00 0.00 21 GLU A O 20
ATOM 34592 N N . THR A 1 22 ? -9.033 14.057 -5.442 1.00 0.00 22 THR A N 20
ATOM 34593 C CA . THR A 1 22 ? -7.768 14.406 -4.804 1.00 0.00 22 THR A CA 20
ATOM 34594 C C . THR A 1 22 ? -6.583 14.112 -5.721 1.00 0.00 22 THR A C 20
ATOM 34595 O O . THR A 1 22 ? -5.752 14.982 -5.972 1.00 0.00 22 THR A O 20
ATOM 34606 N N . GLY A 1 23 ? -6.514 12.882 -6.223 1.00 0.00 23 GLY A N 20
ATOM 34607 C CA . GLY A 1 23 ? -5.426 12.506 -7.110 1.00 0.00 23 GLY A CA 20
ATOM 34608 C C . GLY A 1 23 ? -4.762 11.201 -6.707 1.00 0.00 23 GLY A C 20
ATOM 34609 O O . GLY A 1 23 ? -4.468 10.361 -7.557 1.00 0.00 23 GLY A O 20
ATOM 34613 N N . VAL A 1 24 ? -4.524 11.030 -5.408 1.00 0.00 24 VAL A N 20
ATOM 34614 C CA . VAL A 1 24 ? -3.889 9.817 -4.898 1.00 0.00 24 VAL A CA 20
ATOM 34615 C C . VAL A 1 24 ? -4.574 8.565 -5.442 1.00 0.00 24 VAL A C 20
ATOM 34616 O O . VAL A 1 24 ? -5.793 8.541 -5.617 1.00 0.00 24 VAL A O 20
ATOM 34629 N N . SER A 1 25 ? -3.785 7.530 -5.714 1.00 0.00 25 SER A N 20
ATOM 34630 C CA . SER A 1 25 ? -4.327 6.283 -6.243 1.00 0.00 25 SER A CA 20
ATOM 34631 C C . SER A 1 25 ? -3.500 5.079 -5.797 1.00 0.00 25 SER A C 20
ATOM 34632 O O . SER A 1 25 ? -2.389 5.230 -5.290 1.00 0.00 25 SER A O 20
ATOM 34640 N N . ILE A 1 26 ? -4.050 3.882 -5.998 1.00 0.00 26 ILE A N 20
ATOM 34641 C CA . ILE A 1 26 ? -3.361 2.649 -5.627 1.00 0.00 26 ILE A CA 20
ATOM 34642 C C . ILE A 1 26 ? -3.560 1.572 -6.685 1.00 0.00 26 ILE A C 20
ATOM 34643 O O . ILE A 1 26 ? -4.672 1.086 -6.883 1.00 0.00 26 ILE A O 20
ATOM 34659 N N . ILE A 1 27 ? -2.480 1.198 -7.357 1.00 0.00 27 ILE A N 20
ATOM 34660 C CA . ILE A 1 27 ? -2.544 0.173 -8.389 1.00 0.00 27 ILE A CA 20
ATOM 34661 C C . ILE A 1 27 ? -2.238 -1.205 -7.812 1.00 0.00 27 ILE A C 20
ATOM 34662 O O . ILE A 1 27 ? -1.179 -1.420 -7.220 1.00 0.00 27 ILE A O 20
ATOM 34678 N N . ILE A 1 28 ? -3.173 -2.134 -7.982 1.00 0.00 28 ILE A N 20
ATOM 34679 C CA . ILE A 1 28 ? -3.002 -3.491 -7.474 1.00 0.00 28 ILE A CA 20
ATOM 34680 C C . ILE A 1 28 ? -2.857 -4.491 -8.617 1.00 0.00 28 ILE A C 20
ATOM 34681 O O . ILE A 1 28 ? -3.846 -5.047 -9.094 1.00 0.00 28 ILE A O 20
ATOM 34697 N N . PRO A 1 29 ? -1.617 -4.735 -9.074 1.00 0.00 29 PRO A N 20
ATOM 34698 C CA . PRO A 1 29 ? -1.351 -5.676 -10.167 1.00 0.00 29 PRO A CA 20
ATOM 34699 C C . PRO A 1 29 ? -1.639 -7.118 -9.767 1.00 0.00 29 PRO A C 20
ATOM 34700 O O . PRO A 1 29 ? -1.628 -7.459 -8.584 1.00 0.00 29 PRO A O 20
ATOM 34711 N N . GLN A 1 30 ? -1.897 -7.964 -10.760 1.00 0.00 30 GLN A N 20
ATOM 34712 C CA . GLN A 1 30 ? -2.188 -9.371 -10.512 1.00 0.00 30 GLN A CA 20
ATOM 34713 C C . GLN A 1 30 ? -1.050 -10.038 -9.748 1.00 0.00 30 GLN A C 20
ATOM 34714 O O . GLN A 1 30 ? -0.002 -10.342 -10.317 1.00 0.00 30 GLN A O 20
ATOM 34728 N N . GLY A 1 31 ? -1.263 -10.264 -8.454 1.00 0.00 31 GLY A N 20
ATOM 34729 C CA . GLY A 1 31 ? -0.242 -10.896 -7.641 1.00 0.00 31 GLY A CA 20
ATOM 34730 C C . GLY A 1 31 ? -0.205 -10.372 -6.216 1.00 0.00 31 GLY A C 20
ATOM 34731 O O . GLY A 1 31 ? 0.433 -10.971 -5.352 1.00 0.00 31 GLY A O 20
ATOM 34735 N N . ALA A 1 32 ? -0.880 -9.252 -5.967 1.00 0.00 32 ALA A N 20
ATOM 34736 C CA . ALA A 1 32 ? -0.908 -8.660 -4.633 1.00 0.00 32 ALA A CA 20
ATOM 34737 C C . ALA A 1 32 ? -1.878 -9.401 -3.719 1.00 0.00 32 ALA A C 20
ATOM 34738 O O . ALA A 1 32 ? -1.621 -9.560 -2.526 1.00 0.00 32 ALA A O 20
ATOM 34745 N N . ILE A 1 33 ? -2.988 -9.861 -4.286 1.00 0.00 33 ILE A N 20
ATOM 34746 C CA . ILE A 1 33 ? -3.986 -10.592 -3.516 1.00 0.00 33 ILE A CA 20
ATOM 34747 C C . ILE A 1 33 ? -3.975 -12.074 -3.891 1.00 0.00 33 ILE A C 20
ATOM 34748 O O . ILE A 1 33 ? -3.804 -12.420 -5.061 1.00 0.00 33 ILE A O 20
ATOM 34764 N N . PRO A 1 34 ? -4.149 -12.972 -2.905 1.00 0.00 34 PRO A N 20
ATOM 34765 C CA . PRO A 1 34 ? -4.152 -14.417 -3.152 1.00 0.00 34 PRO A CA 20
ATOM 34766 C C . PRO A 1 34 ? -5.333 -14.850 -4.014 1.00 0.00 34 PRO A C 20
ATOM 34767 O O . PRO A 1 34 ? -6.365 -14.180 -4.051 1.00 0.00 34 PRO A O 20
ATOM 34778 N N . GLU A 1 35 ? -5.176 -15.973 -4.707 1.00 0.00 35 GLU A N 20
ATOM 34779 C CA . GLU A 1 35 ? -6.231 -16.492 -5.567 1.00 0.00 35 GLU A CA 20
ATOM 34780 C C . GLU A 1 35 ? -7.437 -16.925 -4.741 1.00 0.00 35 GLU A C 20
ATOM 34781 O O . GLU A 1 35 ? -7.290 -17.465 -3.645 1.00 0.00 35 GLU A O 20
ATOM 34793 N N . GLY A 1 36 ? -8.630 -16.683 -5.272 1.00 0.00 36 GLY A N 20
ATOM 34794 C CA . GLY A 1 36 ? -9.844 -17.052 -4.568 1.00 0.00 36 GLY A CA 20
ATOM 34795 C C . GLY A 1 36 ? -10.069 -16.218 -3.323 1.00 0.00 36 GLY A C 20
ATOM 34796 O O . GLY A 1 36 ? -10.765 -16.642 -2.401 1.00 0.00 36 GLY A O 20
ATOM 34800 N N . VAL A 1 37 ? -9.477 -15.027 -3.294 1.00 0.00 37 VAL A N 20
ATOM 34801 C CA . VAL A 1 37 ? -9.616 -14.131 -2.154 1.00 0.00 37 VAL A CA 20
ATOM 34802 C C . VAL A 1 37 ? -10.090 -12.751 -2.591 1.00 0.00 37 VAL A C 20
ATOM 34803 O O . VAL A 1 37 ? -9.966 -12.378 -3.758 1.00 0.00 37 VAL A O 20
ATOM 34816 N N . GLU A 1 38 ? -10.616 -11.997 -1.638 1.00 0.00 38 GLU A N 20
ATOM 34817 C CA . GLU A 1 38 ? -11.095 -10.648 -1.900 1.00 0.00 38 GLU A CA 20
ATOM 34818 C C . GLU A 1 38 ? -10.655 -9.717 -0.778 1.00 0.00 38 GLU A C 20
ATOM 34819 O O . GLU A 1 38 ? -11.092 -9.859 0.365 1.00 0.00 38 GLU A O 20
ATOM 34831 N N . GLN A 1 39 ? -9.785 -8.771 -1.106 1.00 0.00 39 GLN A N 20
ATOM 34832 C CA . GLN A 1 39 ? -9.287 -7.828 -0.115 1.00 0.00 39 GLN A CA 20
ATOM 34833 C C . GLN A 1 39 ? -9.920 -6.454 -0.305 1.00 0.00 39 GLN A C 20
ATOM 34834 O O . GLN A 1 39 ? -9.736 -5.813 -1.340 1.00 0.00 39 GLN A O 20
ATOM 34848 N N . GLU A 1 40 ? -10.662 -6.004 0.700 1.00 0.00 40 GLU A N 20
ATOM 34849 C CA . GLU A 1 40 ? -11.318 -4.704 0.641 1.00 0.00 40 GLU A CA 20
ATOM 34850 C C . GLU A 1 40 ? -10.289 -3.580 0.711 1.00 0.00 40 GLU A C 20
ATOM 34851 O O . GLU A 1 40 ? -9.547 -3.465 1.685 1.00 0.00 40 GLU A O 20
ATOM 34863 N N . ILE A 1 41 ? -10.247 -2.756 -0.333 1.00 0.00 41 ILE A N 20
ATOM 34864 C CA . ILE A 1 41 ? -9.304 -1.645 -0.386 1.00 0.00 41 ILE A CA 20
ATOM 34865 C C . ILE A 1 41 ? -10.033 -0.313 -0.517 1.00 0.00 41 ILE A C 20
ATOM 34866 O O . ILE A 1 41 ? -10.608 -0.009 -1.564 1.00 0.00 41 ILE A O 20
ATOM 34882 N N . TYR A 1 42 ? -9.998 0.479 0.546 1.00 0.00 42 TYR A N 20
ATOM 34883 C CA . TYR A 1 42 ? -10.648 1.784 0.550 1.00 0.00 42 TYR A CA 20
ATOM 34884 C C . TYR A 1 42 ? -9.758 2.815 1.227 1.00 0.00 42 TYR A C 20
ATOM 34885 O O . TYR A 1 42 ? -8.842 2.460 1.965 1.00 0.00 42 TYR A O 20
ATOM 34903 N N . PHE A 1 43 ? -10.023 4.090 0.977 1.00 0.00 43 PHE A N 20
ATOM 34904 C CA . PHE A 1 43 ? -9.223 5.152 1.578 1.00 0.00 43 PHE A CA 20
ATOM 34905 C C . PHE A 1 43 ? -9.834 6.528 1.338 1.00 0.00 43 PHE A C 20
ATOM 34906 O O . PHE A 1 43 ? -10.711 6.694 0.489 1.00 0.00 43 PHE A O 20
ATOM 34923 N N . LYS A 1 44 ? -9.355 7.511 2.093 1.00 0.00 44 LYS A N 20
ATOM 34924 C CA . LYS A 1 44 ? -9.839 8.880 1.970 1.00 0.00 44 LYS A CA 20
ATOM 34925 C C . LYS A 1 44 ? -8.670 9.858 1.893 1.00 0.00 44 LYS A C 20
ATOM 34926 O O . LYS A 1 44 ? -7.729 9.779 2.682 1.00 0.00 44 LYS A O 20
ATOM 34945 N N . VAL A 1 45 ? -8.734 10.773 0.932 1.00 0.00 45 VAL A N 20
ATOM 34946 C CA . VAL A 1 45 ? -7.679 11.762 0.748 1.00 0.00 45 VAL A CA 20
ATOM 34947 C C . VAL A 1 45 ? -8.216 13.181 0.917 1.00 0.00 45 VAL A C 20
ATOM 34948 O O . VAL A 1 45 ? -9.307 13.503 0.447 1.00 0.00 45 VAL A O 20
ATOM 34961 N N . CYS A 1 46 ? -7.442 14.022 1.595 1.00 0.00 46 CYS A N 20
ATOM 34962 C CA . CYS A 1 46 ? -7.838 15.408 1.830 1.00 0.00 46 CYS A CA 20
ATOM 34963 C C . CYS A 1 46 ? -6.648 16.238 2.305 1.00 0.00 46 CYS A C 20
ATOM 34964 O O . CYS A 1 46 ? -5.749 15.725 2.971 1.00 0.00 46 CYS A O 20
ATOM 34972 N N . ARG A 1 47 ? -6.650 17.523 1.961 1.00 0.00 47 ARG A N 20
ATOM 34973 C CA . ARG A 1 47 ? -5.571 18.422 2.358 1.00 0.00 47 ARG A CA 20
ATOM 34974 C C . ARG A 1 47 ? -5.387 18.413 3.872 1.00 0.00 47 ARG A C 20
ATOM 34975 O O . ARG A 1 47 ? -4.265 18.449 4.375 1.00 0.00 47 ARG A O 20
ATOM 34996 N N . ASP A 1 48 ? -6.502 18.359 4.591 1.00 0.00 48 ASP A N 20
ATOM 34997 C CA . ASP A 1 48 ? -6.479 18.337 6.049 1.00 0.00 48 ASP A CA 20
ATOM 34998 C C . ASP A 1 48 ? -7.399 17.243 6.584 1.00 0.00 48 ASP A C 20
ATOM 34999 O O . ASP A 1 48 ? -8.311 16.795 5.890 1.00 0.00 48 ASP A O 20
ATOM 35008 N N . ASN A 1 49 ? -7.148 16.809 7.814 1.00 0.00 49 ASN A N 20
ATOM 35009 C CA . ASN A 1 49 ? -7.951 15.757 8.432 1.00 0.00 49 ASN A CA 20
ATOM 35010 C C . ASN A 1 49 ? -9.134 16.335 9.204 1.00 0.00 49 ASN A C 20
ATOM 35011 O O . ASN A 1 49 ? -10.238 15.792 9.163 1.00 0.00 49 ASN A O 20
ATOM 35022 N N . SER A 1 50 ? -8.897 17.434 9.914 1.00 0.00 50 SER A N 20
ATOM 35023 C CA . SER A 1 50 ? -9.945 18.078 10.703 1.00 0.00 50 SER A CA 20
ATOM 35024 C C . SER A 1 50 ? -11.182 18.379 9.858 1.00 0.00 50 SER A C 20
ATOM 35025 O O . SER A 1 50 ? -12.286 18.508 10.385 1.00 0.00 50 SER A O 20
ATOM 35033 N N . ILE A 1 51 ? -10.991 18.492 8.547 1.00 0.00 51 ILE A N 20
ATOM 35034 C CA . ILE A 1 51 ? -12.094 18.781 7.639 1.00 0.00 51 ILE A CA 20
ATOM 35035 C C . ILE A 1 51 ? -13.094 17.625 7.580 1.00 0.00 51 ILE A C 20
ATOM 35036 O O . ILE A 1 51 ? -14.197 17.781 7.054 1.00 0.00 51 ILE A O 20
ATOM 35052 N N . LEU A 1 52 ? -12.711 16.470 8.117 1.00 0.00 52 LEU A N 20
ATOM 35053 C CA . LEU A 1 52 ? -13.589 15.304 8.113 1.00 0.00 52 LEU A CA 20
ATOM 35054 C C . LEU A 1 52 ? -13.035 14.196 9.008 1.00 0.00 52 LEU A C 20
ATOM 35055 O O . LEU A 1 52 ? -11.838 13.914 8.989 1.00 0.00 52 LEU A O 20
ATOM 35071 N N . PRO A 1 53 ? -13.905 13.547 9.805 1.00 0.00 53 PRO A N 20
ATOM 35072 C CA . PRO A 1 53 ? -13.492 12.466 10.704 1.00 0.00 53 PRO A CA 20
ATOM 35073 C C . PRO A 1 53 ? -13.177 11.174 9.952 1.00 0.00 53 PRO A C 20
ATOM 35074 O O . PRO A 1 53 ? -13.554 11.016 8.790 1.00 0.00 53 PRO A O 20
ATOM 35085 N N . PRO A 1 54 ? -12.478 10.231 10.607 1.00 0.00 54 PRO A N 20
ATOM 35086 C CA . PRO A 1 54 ? -12.112 8.950 9.993 1.00 0.00 54 PRO A CA 20
ATOM 35087 C C . PRO A 1 54 ? -13.329 8.187 9.481 1.00 0.00 54 PRO A C 20
ATOM 35088 O O . PRO A 1 54 ? -14.469 8.547 9.775 1.00 0.00 54 PRO A O 20
ATOM 35099 N N . LEU A 1 55 ? -13.079 7.129 8.716 1.00 0.00 55 LEU A N 20
ATOM 35100 C CA . LEU A 1 55 ? -14.155 6.312 8.163 1.00 0.00 55 LEU A CA 20
ATOM 35101 C C . LEU A 1 55 ? -14.577 5.230 9.151 1.00 0.00 55 LEU A C 20
ATOM 35102 O O . LEU A 1 55 ? -15.753 4.883 9.242 1.00 0.00 55 LEU A O 20
ATOM 35118 N N . ASP A 1 56 ? -13.606 4.703 9.891 1.00 0.00 56 ASP A N 20
ATOM 35119 C CA . ASP A 1 56 ? -13.873 3.658 10.874 1.00 0.00 56 ASP A CA 20
ATOM 35120 C C . ASP A 1 56 ? -12.602 3.292 11.633 1.00 0.00 56 ASP A C 20
ATOM 35121 O O . ASP A 1 56 ? -11.794 2.493 11.161 1.00 0.00 56 ASP A O 20
ATOM 35130 N N . LYS A 1 57 ? -12.432 3.883 12.811 1.00 0.00 57 LYS A N 20
ATOM 35131 C CA . LYS A 1 57 ? -11.259 3.619 13.637 1.00 0.00 57 LYS A CA 20
ATOM 35132 C C . LYS A 1 57 ? -11.165 2.140 13.997 1.00 0.00 57 LYS A C 20
ATOM 35133 O O . LYS A 1 57 ? -10.071 1.586 14.111 1.00 0.00 57 LYS A O 20
ATOM 35152 N N . GLU A 1 58 ? -12.318 1.504 14.172 1.00 0.00 58 GLU A N 20
ATOM 35153 C CA . GLU A 1 58 ? -12.365 0.089 14.519 1.00 0.00 58 GLU A CA 20
ATOM 35154 C C . GLU A 1 58 ? -11.685 -0.759 13.448 1.00 0.00 58 GLU A C 20
ATOM 35155 O O . GLU A 1 58 ? -11.139 -1.823 13.738 1.00 0.00 58 GLU A O 20
ATOM 35167 N N . LYS A 1 59 ? -11.723 -0.281 12.208 1.00 0.00 59 LYS A N 20
ATOM 35168 C CA . LYS A 1 59 ? -11.111 -0.995 11.094 1.00 0.00 59 LYS A CA 20
ATOM 35169 C C . LYS A 1 59 ? -9.605 -0.754 11.052 1.00 0.00 59 LYS A C 20
ATOM 35170 O O . LYS A 1 59 ? -8.837 -1.630 10.652 1.00 0.00 59 LYS A O 20
ATOM 35189 N N . GLY A 1 60 ? -9.190 0.439 11.463 1.00 0.00 60 GLY A N 20
ATOM 35190 C CA . GLY A 1 60 ? -7.779 0.774 11.460 1.00 0.00 60 GLY A CA 20
ATOM 35191 C C . GLY A 1 60 ? -7.403 1.674 10.299 1.00 0.00 60 GLY A C 20
ATOM 35192 O O . GLY A 1 60 ? -7.438 1.253 9.144 1.00 0.00 60 GLY A O 20
ATOM 35196 N N . GLU A 1 61 ? -7.046 2.915 10.608 1.00 0.00 61 GLU A N 20
ATOM 35197 C CA . GLU A 1 61 ? -6.667 3.876 9.578 1.00 0.00 61 GLU A CA 20
ATOM 35198 C C . GLU A 1 61 ? -5.151 3.932 9.408 1.00 0.00 61 GLU A C 20
ATOM 35199 O O . GLU A 1 61 ? -4.429 4.342 10.317 1.00 0.00 61 GLU A O 20
ATOM 35211 N N . THR A 1 62 ? -4.678 3.525 8.234 1.00 0.00 62 THR A N 20
ATOM 35212 C CA . THR A 1 62 ? -3.250 3.537 7.939 1.00 0.00 62 THR A CA 20
ATOM 35213 C C . THR A 1 62 ? -2.889 4.758 7.100 1.00 0.00 62 THR A C 20
ATOM 35214 O O . THR A 1 62 ? -3.282 4.861 5.938 1.00 0.00 62 THR A O 20
ATOM 35225 N N . LEU A 1 63 ? -2.148 5.687 7.698 1.00 0.00 63 LEU A N 20
ATOM 35226 C CA . LEU A 1 63 ? -1.749 6.905 7.003 1.00 0.00 63 LEU A CA 20
ATOM 35227 C C . LEU A 1 63 ? -0.540 6.659 6.102 1.00 0.00 63 LEU A C 20
ATOM 35228 O O . LEU A 1 63 ? 0.351 5.879 6.440 1.00 0.00 63 LEU A O 20
ATOM 35244 N N . LEU A 1 64 ? -0.517 7.329 4.952 1.00 0.00 64 LEU A N 20
ATOM 35245 C CA . LEU A 1 64 ? 0.583 7.185 4.001 1.00 0.00 64 LEU A CA 20
ATOM 35246 C C . LEU A 1 64 ? 1.177 8.546 3.640 1.00 0.00 64 LEU A C 20
ATOM 35247 O O . LEU A 1 64 ? 2.370 8.784 3.825 1.00 0.00 64 LEU A O 20
ATOM 35263 N N . SER A 1 65 ? 0.332 9.433 3.123 1.00 0.00 65 SER A N 20
ATOM 35264 C CA . SER A 1 65 ? 0.761 10.774 2.731 1.00 0.00 65 SER A CA 20
ATOM 35265 C C . SER A 1 65 ? 0.411 11.784 3.825 1.00 0.00 65 SER A C 20
ATOM 35266 O O . SER A 1 65 ? -0.045 11.393 4.899 1.00 0.00 65 SER A O 20
ATOM 35274 N N . PRO A 1 66 ? 0.610 13.101 3.580 1.00 0.00 66 PRO A N 20
ATOM 35275 C CA . PRO A 1 66 ? 0.298 14.137 4.571 1.00 0.00 66 PRO A CA 20
ATOM 35276 C C . PRO A 1 66 ? -1.005 13.846 5.305 1.00 0.00 66 PRO A C 20
ATOM 35277 O O . PRO A 1 66 ? -1.087 13.979 6.525 1.00 0.00 66 PRO A O 20
ATOM 35288 N N . LEU A 1 67 ? -2.008 13.409 4.553 1.00 0.00 67 LEU A N 20
ATOM 35289 C CA . LEU A 1 67 ? -3.296 13.052 5.128 1.00 0.00 67 LEU A CA 20
ATOM 35290 C C . LEU A 1 67 ? -4.048 12.103 4.214 1.00 0.00 67 LEU A C 20
ATOM 35291 O O . LEU A 1 67 ? -4.934 12.511 3.463 1.00 0.00 67 LEU A O 20
ATOM 35307 N N . VAL A 1 68 ? -3.698 10.833 4.293 1.00 0.00 68 VAL A N 20
ATOM 35308 C CA . VAL A 1 68 ? -4.350 9.815 3.493 1.00 0.00 68 VAL A CA 20
ATOM 35309 C C . VAL A 1 68 ? -4.519 8.553 4.315 1.00 0.00 68 VAL A C 20
ATOM 35310 O O . VAL A 1 68 ? -3.542 7.960 4.763 1.00 0.00 68 VAL A O 20
ATOM 35323 N N . ALA A 1 69 ? -5.763 8.158 4.526 1.00 0.00 69 ALA A N 20
ATOM 35324 C CA . ALA A 1 69 ? -6.057 6.977 5.319 1.00 0.00 69 ALA A CA 20
ATOM 35325 C C . ALA A 1 69 ? -6.467 5.801 4.441 1.00 0.00 69 ALA A C 20
ATOM 35326 O O . ALA A 1 69 ? -7.575 5.768 3.908 1.00 0.00 69 ALA A O 20
ATOM 35333 N N . ALA A 1 70 ? -5.561 4.836 4.300 1.00 0.00 70 ALA A N 20
ATOM 35334 C CA . ALA A 1 70 ? -5.821 3.654 3.487 1.00 0.00 70 ALA A CA 20
ATOM 35335 C C . ALA A 1 70 ? -6.919 2.794 4.106 1.00 0.00 70 ALA A C 20
ATOM 35336 O O . ALA A 1 70 ? -7.594 3.216 5.046 1.00 0.00 70 ALA A O 20
ATOM 35343 N N . GLY A 1 71 ? -7.093 1.589 3.572 1.00 0.00 71 GLY A N 20
ATOM 35344 C CA . GLY A 1 71 ? -8.113 0.692 4.082 1.00 0.00 71 GLY A CA 20
ATOM 35345 C C . GLY A 1 71 ? -7.890 0.325 5.537 1.00 0.00 71 GLY A C 20
ATOM 35346 O O . GLY A 1 71 ? -7.283 1.089 6.286 1.00 0.00 71 GLY A O 20
ATOM 35350 N N . PRO A 1 72 ? -8.370 -0.854 5.970 1.00 0.00 72 PRO A N 20
ATOM 35351 C CA . PRO A 1 72 ? -8.210 -1.310 7.353 1.00 0.00 72 PRO A CA 20
ATOM 35352 C C . PRO A 1 72 ? -6.750 -1.573 7.704 1.00 0.00 72 PRO A C 20
ATOM 35353 O O . PRO A 1 72 ? -6.021 -2.200 6.937 1.00 0.00 72 PRO A O 20
ATOM 35364 N N . HIS A 1 73 ? -6.329 -1.088 8.867 1.00 0.00 73 HIS A N 20
ATOM 35365 C CA . HIS A 1 73 ? -4.954 -1.273 9.314 1.00 0.00 73 HIS A CA 20
ATOM 35366 C C . HIS A 1 73 ? -4.628 -2.755 9.451 1.00 0.00 73 HIS A C 20
ATOM 35367 O O . HIS A 1 73 ? -5.144 -3.437 10.337 1.00 0.00 73 HIS A O 20
ATOM 35382 N N . GLY A 1 74 ? -3.766 -3.248 8.569 1.00 0.00 74 GLY A N 20
ATOM 35383 C CA . GLY A 1 74 ? -3.383 -4.645 8.608 1.00 0.00 74 GLY A CA 20
ATOM 35384 C C . GLY A 1 74 ? -3.889 -5.425 7.409 1.00 0.00 74 GLY A C 20
ATOM 35385 O O . GLY A 1 74 ? -4.847 -6.190 7.518 1.00 0.00 74 GLY A O 20
ATOM 35389 N N . LEU A 1 75 ? -3.237 -5.239 6.264 1.00 0.00 75 LEU A N 20
ATOM 35390 C CA . LEU A 1 75 ? -3.621 -5.944 5.048 1.00 0.00 75 LEU A CA 20
ATOM 35391 C C . LEU A 1 75 ? -2.381 -6.331 4.250 1.00 0.00 75 LEU A C 20
ATOM 35392 O O . LEU A 1 75 ? -1.940 -5.599 3.364 1.00 0.00 75 LEU A O 20
ATOM 35408 N N . LYS A 1 76 ? -1.818 -7.486 4.589 1.00 0.00 76 LYS A N 20
ATOM 35409 C CA . LYS A 1 76 ? -0.620 -7.991 3.926 1.00 0.00 76 LYS A CA 20
ATOM 35410 C C . LYS A 1 76 ? -0.803 -8.049 2.412 1.00 0.00 76 LYS A C 20
ATOM 35411 O O . LYS A 1 76 ? -1.923 -7.969 1.907 1.00 0.00 76 LYS A O 20
ATOM 35430 N N . PHE A 1 77 ? 0.307 -8.189 1.697 1.00 0.00 77 PHE A N 20
ATOM 35431 C CA . PHE A 1 77 ? 0.282 -8.261 0.242 1.00 0.00 77 PHE A CA 20
ATOM 35432 C C . PHE A 1 77 ? 1.382 -9.185 -0.269 1.00 0.00 77 PHE A C 20
ATOM 35433 O O . PHE A 1 77 ? 2.495 -9.191 0.257 1.00 0.00 77 PHE A O 20
ATOM 35450 N N . LEU A 1 78 ? 1.071 -9.957 -1.306 1.00 0.00 78 LEU A N 20
ATOM 35451 C CA . LEU A 1 78 ? 2.048 -10.870 -1.890 1.00 0.00 78 LEU A CA 20
ATOM 35452 C C . LEU A 1 78 ? 2.739 -10.230 -3.089 1.00 0.00 78 LEU A C 20
ATOM 35453 O O . LEU A 1 78 ? 3.375 -10.907 -3.898 1.00 0.00 78 LEU A O 20
ATOM 35469 N N . LYS A 1 79 ? 2.613 -8.916 -3.177 1.00 0.00 79 LYS A N 20
ATOM 35470 C CA . LYS A 1 79 ? 3.222 -8.139 -4.249 1.00 0.00 79 LYS A CA 20
ATOM 35471 C C . LYS A 1 79 ? 3.186 -6.650 -3.902 1.00 0.00 79 LYS A C 20
ATOM 35472 O O . LYS A 1 79 ? 2.177 -6.148 -3.407 1.00 0.00 79 LYS A O 20
ATOM 35491 N N . PRO A 1 80 ? 4.289 -5.922 -4.146 1.00 0.00 80 PRO A N 20
ATOM 35492 C CA . PRO A 1 80 ? 4.372 -4.489 -3.841 1.00 0.00 80 PRO A CA 20
ATOM 35493 C C . PRO A 1 80 ? 3.370 -3.659 -4.640 1.00 0.00 80 PRO A C 20
ATOM 35494 O O . PRO A 1 80 ? 3.601 -3.348 -5.808 1.00 0.00 80 PRO A O 20
ATOM 35505 N N . VAL A 1 81 ? 2.263 -3.290 -3.998 1.00 0.00 81 VAL A N 20
ATOM 35506 C CA . VAL A 1 81 ? 1.241 -2.488 -4.645 1.00 0.00 81 VAL A CA 20
ATOM 35507 C C . VAL A 1 81 ? 1.761 -1.079 -4.919 1.00 0.00 81 VAL A C 20
ATOM 35508 O O . VAL A 1 81 ? 2.460 -0.497 -4.090 1.00 0.00 81 VAL A O 20
ATOM 35521 N N . GLU A 1 82 ? 1.427 -0.539 -6.085 1.00 0.00 82 GLU A N 20
ATOM 35522 C CA . GLU A 1 82 ? 1.875 0.797 -6.461 1.00 0.00 82 GLU A CA 20
ATOM 35523 C C . GLU A 1 82 ? 0.976 1.874 -5.864 1.00 0.00 82 GLU A C 20
ATOM 35524 O O . GLU A 1 82 ? -0.231 1.886 -6.088 1.00 0.00 82 GLU A O 20
ATOM 35536 N N . LEU A 1 83 ? 1.580 2.784 -5.108 1.00 0.00 83 LEU A N 20
ATOM 35537 C CA . LEU A 1 83 ? 0.843 3.876 -4.485 1.00 0.00 83 LEU A CA 20
ATOM 35538 C C . LEU A 1 83 ? 1.446 5.218 -4.892 1.00 0.00 83 LEU A C 20
ATOM 35539 O O . LEU A 1 83 ? 2.627 5.474 -4.660 1.00 0.00 83 LEU A O 20
ATOM 35555 N N . ARG A 1 84 ? 0.632 6.066 -5.515 1.00 0.00 84 ARG A N 20
ATOM 35556 C CA . ARG A 1 84 ? 1.098 7.372 -5.967 1.00 0.00 84 ARG A CA 20
ATOM 35557 C C . ARG A 1 84 ? 0.385 8.509 -5.240 1.00 0.00 84 ARG A C 20
ATOM 35558 O O . ARG A 1 84 ? -0.841 8.512 -5.119 1.00 0.00 84 ARG A O 20
ATOM 35579 N N . LEU A 1 85 ? 1.167 9.478 -4.770 1.00 0.00 85 LEU A N 20
ATOM 35580 C CA . LEU A 1 85 ? 0.625 10.636 -4.063 1.00 0.00 85 LEU A CA 20
ATOM 35581 C C . LEU A 1 85 ? 1.421 11.896 -4.408 1.00 0.00 85 LEU A C 20
ATOM 35582 O O . LEU A 1 85 ? 2.622 11.964 -4.152 1.00 0.00 85 LEU A O 20
ATOM 35598 N N . PRO A 1 86 ? 0.764 12.916 -4.992 1.00 0.00 86 PRO A N 20
ATOM 35599 C CA . PRO A 1 86 ? 1.431 14.168 -5.360 1.00 0.00 86 PRO A CA 20
ATOM 35600 C C . PRO A 1 86 ? 2.195 14.780 -4.191 1.00 0.00 86 PRO A C 20
ATOM 35601 O O . PRO A 1 86 ? 1.659 14.914 -3.090 1.00 0.00 86 PRO A O 20
ATOM 35612 N N . HIS A 1 87 ? 3.450 15.144 -4.432 1.00 0.00 87 HIS A N 20
ATOM 35613 C CA . HIS A 1 87 ? 4.286 15.735 -3.393 1.00 0.00 87 HIS A CA 20
ATOM 35614 C C . HIS A 1 87 ? 3.897 17.189 -3.138 1.00 0.00 87 HIS A C 20
ATOM 35615 O O . HIS A 1 87 ? 3.603 17.572 -2.006 1.00 0.00 87 HIS A O 20
ATOM 35630 N N . CYS A 1 88 ? 3.895 17.994 -4.199 1.00 0.00 88 CYS A N 20
ATOM 35631 C CA . CYS A 1 88 ? 3.540 19.408 -4.093 1.00 0.00 88 CYS A CA 20
ATOM 35632 C C . CYS A 1 88 ? 3.894 20.155 -5.376 1.00 0.00 88 CYS A C 20
ATOM 35633 O O . CYS A 1 88 ? 4.597 19.631 -6.240 1.00 0.00 88 CYS A O 20
ATOM 35641 N N . ASP A 1 89 ? 3.407 21.388 -5.488 1.00 0.00 89 ASP A N 20
ATOM 35642 C CA . ASP A 1 89 ? 3.674 22.217 -6.659 1.00 0.00 89 ASP A CA 20
ATOM 35643 C C . ASP A 1 89 ? 3.241 21.514 -7.943 1.00 0.00 89 ASP A C 20
ATOM 35644 O O . ASP A 1 89 ? 4.048 20.861 -8.605 1.00 0.00 89 ASP A O 20
ATOM 35653 N N . PRO A 1 90 ? 1.954 21.637 -8.314 1.00 0.00 90 PRO A N 20
ATOM 35654 C CA . PRO A 1 90 ? 1.414 21.014 -9.519 1.00 0.00 90 PRO A CA 20
ATOM 35655 C C . PRO A 1 90 ? 1.583 21.887 -10.759 1.00 0.00 90 PRO A C 20
ATOM 35656 O O . PRO A 1 90 ? 0.699 21.947 -11.612 1.00 0.00 90 PRO A O 20
ATOM 35667 N N . LYS A 1 91 ? 2.721 22.568 -10.850 1.00 0.00 91 LYS A N 20
ATOM 35668 C CA . LYS A 1 91 ? 3.004 23.437 -11.987 1.00 0.00 91 LYS A CA 20
ATOM 35669 C C . LYS A 1 91 ? 4.089 22.847 -12.888 1.00 0.00 91 LYS A C 20
ATOM 35670 O O . LYS A 1 91 ? 4.633 23.542 -13.746 1.00 0.00 91 LYS A O 20
ATOM 35689 N N . THR A 1 92 ? 4.409 21.570 -12.687 1.00 0.00 92 THR A N 20
ATOM 35690 C CA . THR A 1 92 ? 5.440 20.912 -13.486 1.00 0.00 92 THR A CA 20
ATOM 35691 C C . THR A 1 92 ? 4.839 19.957 -14.511 1.00 0.00 92 THR A C 20
ATOM 35692 O O . THR A 1 92 ? 5.537 19.112 -15.073 1.00 0.00 92 THR A O 20
ATOM 35703 N N . TRP A 1 93 ? 3.550 20.104 -14.752 1.00 0.00 93 TRP A N 20
ATOM 35704 C CA . TRP A 1 93 ? 2.847 19.263 -15.716 1.00 0.00 93 TRP A CA 20
ATOM 35705 C C . TRP A 1 93 ? 2.213 20.108 -16.818 1.00 0.00 93 TRP A C 20
ATOM 35706 O O . TRP A 1 93 ? 2.225 19.731 -17.990 1.00 0.00 93 TRP A O 20
ATOM 35727 N N . GLN A 1 94 ? 1.656 21.250 -16.429 1.00 0.00 94 GLN A N 20
ATOM 35728 C CA . GLN A 1 94 ? 1.009 22.151 -17.376 1.00 0.00 94 GLN A CA 20
ATOM 35729 C C . GLN A 1 94 ? 1.937 23.301 -17.757 1.00 0.00 94 GLN A C 20
ATOM 35730 O O . GLN A 1 94 ? 1.613 24.470 -17.546 1.00 0.00 94 GLN A O 20
ATOM 35744 N N . ASN A 1 95 ? 3.091 22.959 -18.319 1.00 0.00 95 ASN A N 20
ATOM 35745 C CA . ASN A 1 95 ? 4.067 23.961 -18.731 1.00 0.00 95 ASN A CA 20
ATOM 35746 C C . ASN A 1 95 ? 4.468 23.760 -20.189 1.00 0.00 95 ASN A C 20
ATOM 35747 O O . ASN A 1 95 ? 5.426 23.048 -20.488 1.00 0.00 95 ASN A O 20
ATOM 35758 N N . LYS A 1 96 ? 3.725 24.392 -21.092 1.00 0.00 96 LYS A N 20
ATOM 35759 C CA . LYS A 1 96 ? 4.002 24.281 -22.520 1.00 0.00 96 LYS A CA 20
ATOM 35760 C C . LYS A 1 96 ? 3.889 22.833 -22.985 1.00 0.00 96 LYS A C 20
ATOM 35761 O O . LYS A 1 96 ? 4.560 22.420 -23.931 1.00 0.00 96 LYS A O 20
ATOM 35780 N N . CYS A 1 97 ? 3.034 22.067 -22.316 1.00 0.00 97 CYS A N 20
ATOM 35781 C CA . CYS A 1 97 ? 2.830 20.664 -22.660 1.00 0.00 97 CYS A CA 20
ATOM 35782 C C . CYS A 1 97 ? 1.376 20.402 -23.031 1.00 0.00 97 CYS A C 20
ATOM 35783 O O . CYS A 1 97 ? 0.585 21.333 -23.176 1.00 0.00 97 CYS A O 20
ATOM 35791 N N . LEU A 1 98 ? 1.030 19.129 -23.186 1.00 0.00 98 LEU A N 20
ATOM 35792 C CA . LEU A 1 98 ? -0.329 18.746 -23.544 1.00 0.00 98 LEU A CA 20
ATOM 35793 C C . LEU A 1 98 ? -1.212 18.627 -22.302 1.00 0.00 98 LEU A C 20
ATOM 35794 O O . LEU A 1 98 ? -0.852 17.946 -21.342 1.00 0.00 98 LEU A O 20
ATOM 35810 N N . PRO A 1 99 ? -2.384 19.287 -22.304 1.00 0.00 99 PRO A N 20
ATOM 35811 C CA . PRO A 1 99 ? -3.313 19.244 -21.173 1.00 0.00 99 PRO A CA 20
ATOM 35812 C C . PRO A 1 99 ? -4.107 17.941 -21.117 1.00 0.00 99 PRO A C 20
ATOM 35813 O O . PRO A 1 99 ? -4.826 17.685 -20.151 1.00 0.00 99 PRO A O 20
ATOM 35824 N N . GLY A 1 100 ? -3.978 17.120 -22.159 1.00 0.00 100 GLY A N 20
ATOM 35825 C CA . GLY A 1 100 ? -4.698 15.861 -22.200 1.00 0.00 100 GLY A CA 20
ATOM 35826 C C . GLY A 1 100 ? -3.787 14.661 -22.387 1.00 0.00 100 GLY A C 20
ATOM 35827 O O . GLY A 1 100 ? -4.261 13.553 -22.637 1.00 0.00 100 GLY A O 20
ATOM 35831 N N . ASP A 1 101 ? -2.479 14.872 -22.263 1.00 0.00 101 ASP A N 20
ATOM 35832 C CA . ASP A 1 101 ? -1.519 13.787 -22.419 1.00 0.00 101 ASP A CA 20
ATOM 35833 C C . ASP A 1 101 ? -1.593 12.835 -21.225 1.00 0.00 101 ASP A C 20
ATOM 35834 O O . ASP A 1 101 ? -1.495 13.265 -20.079 1.00 0.00 101 ASP A O 20
ATOM 35843 N N . PRO A 1 102 ? -1.772 11.526 -21.473 1.00 0.00 102 PRO A N 20
ATOM 35844 C CA . PRO A 1 102 ? -1.861 10.532 -20.397 1.00 0.00 102 PRO A CA 20
ATOM 35845 C C . PRO A 1 102 ? -0.520 10.286 -19.711 1.00 0.00 102 PRO A C 20
ATOM 35846 O O . PRO A 1 102 ? -0.456 9.582 -18.704 1.00 0.00 102 PRO A O 20
ATOM 35857 N N . ASN A 1 103 ? 0.545 10.870 -20.253 1.00 0.00 103 ASN A N 20
ATOM 35858 C CA . ASN A 1 103 ? 1.879 10.716 -19.680 1.00 0.00 103 ASN A CA 20
ATOM 35859 C C . ASN A 1 103 ? 2.304 11.985 -18.942 1.00 0.00 103 ASN A C 20
ATOM 35860 O O . ASN A 1 103 ? 3.488 12.195 -18.678 1.00 0.00 103 ASN A O 20
ATOM 35871 N N . TYR A 1 104 ? 1.330 12.835 -18.627 1.00 0.00 104 TYR A N 20
ATOM 35872 C CA . TYR A 1 104 ? 1.591 14.095 -17.939 1.00 0.00 104 TYR A CA 20
ATOM 35873 C C . TYR A 1 104 ? 1.888 13.885 -16.439 1.00 0.00 104 TYR A C 20
ATOM 35874 O O . TYR A 1 104 ? 2.915 13.309 -16.085 1.00 0.00 104 TYR A O 20
ATOM 35892 N N . LEU A 1 105 ? 0.997 14.369 -15.562 1.00 0.00 105 LEU A N 20
ATOM 35893 C CA . LEU A 1 105 ? 1.178 14.247 -14.111 1.00 0.00 105 LEU A CA 20
ATOM 35894 C C . LEU A 1 105 ? 1.555 12.828 -13.690 1.00 0.00 105 LEU A C 20
ATOM 35895 O O . LEU A 1 105 ? 2.101 12.622 -12.605 1.00 0.00 105 LEU A O 20
ATOM 35911 N N . VAL A 1 106 ? 1.256 11.850 -14.536 1.00 0.00 106 VAL A N 20
ATOM 35912 C CA . VAL A 1 106 ? 1.554 10.453 -14.237 1.00 0.00 106 VAL A CA 20
ATOM 35913 C C . VAL A 1 106 ? 3.061 10.165 -14.235 1.00 0.00 106 VAL A C 20
ATOM 35914 O O . VAL A 1 106 ? 3.491 9.092 -14.659 1.00 0.00 106 VAL A O 20
ATOM 35927 N N . GLY A 1 107 ? 3.858 11.117 -13.755 1.00 0.00 107 GLY A N 20
ATOM 35928 C CA . GLY A 1 107 ? 5.296 10.924 -13.714 1.00 0.00 107 GLY A CA 20
ATOM 35929 C C . GLY A 1 107 ? 6.063 12.236 -13.724 1.00 0.00 107 GLY A C 20
ATOM 35930 O O . GLY A 1 107 ? 7.146 12.321 -14.303 1.00 0.00 107 GLY A O 20
ATOM 35934 N N . ALA A 1 108 ? 5.504 13.257 -13.082 1.00 0.00 108 ALA A N 20
ATOM 35935 C CA . ALA A 1 108 ? 6.144 14.563 -13.021 1.00 0.00 108 ALA A CA 20
ATOM 35936 C C . ALA A 1 108 ? 6.963 14.712 -11.744 1.00 0.00 108 ALA A C 20
ATOM 35937 O O . ALA A 1 108 ? 8.141 15.071 -11.785 1.00 0.00 108 ALA A O 20
ATOM 35944 N N . ASN A 1 109 ? 6.328 14.430 -10.615 1.00 0.00 109 ASN A N 20
ATOM 35945 C CA . ASN A 1 109 ? 6.987 14.528 -9.319 1.00 0.00 109 ASN A CA 20
ATOM 35946 C C . ASN A 1 109 ? 6.226 13.734 -8.261 1.00 0.00 109 ASN A C 20
ATOM 35947 O O . ASN A 1 109 ? 6.250 14.076 -7.078 1.00 0.00 109 ASN A O 20
ATOM 35958 N N . CYS A 1 110 ? 5.554 12.673 -8.692 1.00 0.00 110 CYS A N 20
ATOM 35959 C CA . CYS A 1 110 ? 4.787 11.832 -7.781 1.00 0.00 110 CYS A CA 20
ATOM 35960 C C . CYS A 1 110 ? 5.711 10.920 -6.979 1.00 0.00 110 CYS A C 20
ATOM 35961 O O . CYS A 1 110 ? 6.789 10.549 -7.444 1.00 0.00 110 CYS A O 20
ATOM 35969 N N . VAL A 1 111 ? 5.283 10.564 -5.773 1.00 0.00 111 VAL A N 20
ATOM 35970 C CA . VAL A 1 111 ? 6.076 9.698 -4.909 1.00 0.00 111 VAL A CA 20
ATOM 35971 C C . VAL A 1 111 ? 5.679 8.235 -5.080 1.00 0.00 111 VAL A C 20
ATOM 35972 O O . VAL A 1 111 ? 4.646 7.797 -4.572 1.00 0.00 111 VAL A O 20
ATOM 35985 N N . SER A 1 112 ? 6.507 7.478 -5.790 1.00 0.00 112 SER A N 20
ATOM 35986 C CA . SER A 1 112 ? 6.234 6.064 -6.007 1.00 0.00 112 SER A CA 20
ATOM 35987 C C . SER A 1 112 ? 6.557 5.272 -4.748 1.00 0.00 112 SER A C 20
ATOM 35988 O O . SER A 1 112 ? 7.723 5.043 -4.426 1.00 0.00 112 SER A O 20
ATOM 35996 N N . VAL A 1 113 ? 5.517 4.859 -4.034 1.00 0.00 113 VAL A N 20
ATOM 35997 C CA . VAL A 1 113 ? 5.691 4.099 -2.803 1.00 0.00 113 VAL A CA 20
ATOM 35998 C C . VAL A 1 113 ? 5.006 2.739 -2.898 1.00 0.00 113 VAL A C 20
ATOM 35999 O O . VAL A 1 113 ? 3.805 2.655 -3.157 1.00 0.00 113 VAL A O 20
ATOM 36012 N N . LEU A 1 114 ? 5.777 1.679 -2.692 1.00 0.00 114 LEU A N 20
ATOM 36013 C CA . LEU A 1 114 ? 5.242 0.325 -2.758 1.00 0.00 114 LEU A CA 20
ATOM 36014 C C . LEU A 1 114 ? 4.843 -0.168 -1.374 1.00 0.00 114 LEU A C 20
ATOM 36015 O O . LEU A 1 114 ? 5.578 0.011 -0.403 1.00 0.00 114 LEU A O 20
ATOM 36031 N N . ILE A 1 115 ? 3.673 -0.789 -1.291 1.00 0.00 115 ILE A N 20
ATOM 36032 C CA . ILE A 1 115 ? 3.174 -1.310 -0.024 1.00 0.00 115 ILE A CA 20
ATOM 36033 C C . ILE A 1 115 ? 2.965 -2.818 -0.091 1.00 0.00 115 ILE A C 20
ATOM 36034 O O . ILE A 1 115 ? 2.146 -3.311 -0.869 1.00 0.00 115 ILE A O 20
ATOM 36050 N N . ASP A 1 116 ? 3.703 -3.540 0.741 1.00 0.00 116 ASP A N 20
ATOM 36051 C CA . ASP A 1 116 ? 3.596 -4.990 0.798 1.00 0.00 116 ASP A CA 20
ATOM 36052 C C . ASP A 1 116 ? 3.163 -5.433 2.188 1.00 0.00 116 ASP A C 20
ATOM 36053 O O . ASP A 1 116 ? 3.457 -6.549 2.619 1.00 0.00 116 ASP A O 20
ATOM 36062 N N . HIS A 1 117 ? 2.461 -4.546 2.888 1.00 0.00 117 HIS A N 20
ATOM 36063 C CA . HIS A 1 117 ? 1.985 -4.837 4.236 1.00 0.00 117 HIS A CA 20
ATOM 36064 C C . HIS A 1 117 ? 1.238 -3.643 4.821 1.00 0.00 117 HIS A C 20
ATOM 36065 O O . HIS A 1 117 ? 1.835 -2.606 5.107 1.00 0.00 117 HIS A O 20
ATOM 36080 N N . PHE A 1 118 ? -0.071 -3.796 5.000 1.00 0.00 118 PHE A N 20
ATOM 36081 C CA . PHE A 1 118 ? -0.891 -2.726 5.554 1.00 0.00 118 PHE A CA 20
ATOM 36082 C C . PHE A 1 118 ? -1.046 -2.880 7.062 1.00 0.00 118 PHE A C 20
ATOM 36083 O O . PHE A 1 118 ? -1.686 -2.005 7.683 1.00 0.00 118 PHE A O 20
#

Sequence (118 aa):
TVVATARGIFNSNGGVLSSIETGVSIIIPQGAIPEGVEQEIYFKVCRDNSILPPLDKEKGETLLSPLVAAGPHGLKFLKPVELRLPHCDPKTWQNKCLPGDPNYLVGANCVSVLIDHFTVVATARGIFNSNGGVLSSIETGVSIIIPQGAIPEGVEQEIYFKVCRDNSILPPLDKEKGETLLSPLVAAGPHGLKFLKPVELRLPHCDPKTWQNKCLPGDPNYLVGANCVSVLIDHFTVVATARGIFNSNGGVLSSIETGVSIIIPQGAIPEGVEQEIYFKVCRDNSILPPLDKEKGETLLSPLVAAGPHGLKFLKPVELRLPHCDPKTWQNKCLPGDPNYLVGANCVSVLIDHFTVVATARGIFNSNGGVLSSIETGVSIIIPQGAIPEGVEQEIYFKVCRDNSILPPLDKEKGETLLSPLVAAGPHGLKFLKPVELRLPHCDPKTWQNKCLPGDPNYLVGANCVSVLIDHFTVVATARGIFNSNGGVLSSIETGVSIIIPQGAIPEGVEQEIYFKVCRDNSILPPLDKEKGETLLSPLVAAGPHGLKFLKPVELRLPHCDPKTWQNKCLPGDPNYLVGANCVSVLIDHFTVVATARGIFNSNGGVLSSIETGVSIIIPQGAIPEGVEQEIYFKVCRDNSILPPLDKEKGETLLSPLVAAGPHGLKFLKPVELRLPHCDPKTWQNKCLPGDPNYLVGANCVSVLIDHFTVVATARGIFNSNGGVLSSIETGVSIIIPQGAIPEGVEQEIYFKVCRDNSILPPLDKEKGETLLSPLVAAGPHGLKFLKPVELRLPHCDPKTWQNKCLPGDPNYLVGANCVSVLIDHFTVVATARGIFNSNGGVLSSIETGVSIIIPQGAIPEGVEQEIYFKVCRDNSILPPLDKEKGETLLSPLVAAGPHGLKFLKPVELRLPHCDPKTWQNKCLPGDPNYLVGANCVSVLIDHFTVVATARGIFNSNGGVLSSIETGVSIIIPQGAIPEGVEQEIYFKVCRDNSILPPLDKEKGETLLSPLVAAGPHGLKFLKPVELRLPHCDPKTWQNKCLPGDPNYLVGANCVSVLIDHFTVVATARGIFNSNGGVLSSIETGVSIIIPQGAIPEGVEQEIYFKVCRDNSILPPLDKEKGETLLSPLVAAGPHGLKFLKPVELRLPHCDPKTWQNKCLPGDPNYLVGANCVSVLIDHFTVVATARGIFNSNGGVLSSIETGVSIIIPQGAIPEGVEQEIYFKVCRDNSILPPLDKEKGETLLSPLVAAGPHGLKFLKPVELRLPHCDPKTWQNKCLPGDPNYLVGANCVSVLIDHFTVVATARGIFNSNGGVLSSIETGVSIIIPQGAIPEGVEQEIYFKVCRDNSILPPLDKEKGETLLSPLVAAGPHGLKFLKPVELRLPHCDPKTWQNKCLPGDPNYLVGANCVSVLIDHFTVVATARGIFNSNGGVLSSIETGVSIIIPQGAIPEGVEQEIYFKVCRDNSILPPLDKEKGETLLSPLVAAGPHGLKFLKPVELRLPHCDPKTWQNKCLPGDPNYLVGANCVSVLIDHFTVVATARGIFNSNGGVLSSIETGVSIIIPQGAIPEGVEQEIYFKVCRDNSILPPLDKEKGETLLSPLVAAGPHGLKFLKPVELRLPHCDPKTWQNKCLPGDPNYLVGANCVSVLIDHFTVVATARGIFNSNGGVLSSIETGVSIIIPQGAIPEGVEQEIYFKVCRDNSILPPLDKEKGETLLSPLVAAGPHGLKFLKPVELRLPHCDPKTWQNKCLPGDPNYLVGANCVSVLIDHFTVVATARGIFNSNGGVLSSIETGVSIIIPQGAIPEGVEQEIYFKVCRDNSILPPLDKEKGETLLSPLVAAGPHGLKFLKPVELRLPHCDPKTWQNKCLPGDPNYLVGANCVSVLIDHFTVVATARGIFNSNGGVLSSIETGVSIIIPQGAIPEGVEQEIYFKVCRDNSILPPLDKEKGETLLSPLVAAGPHGLKFLKPVELRLPHCDPKTWQNKCLPGDPNYLVGANCVSVLIDHFTVVATARGIFNSNGGVLSSIETGVSIIIPQGAIPEGVEQEIYFKVCRDNSILPPLDKEKGETLLSPLVAAGPHGLKFLKPVELRLPHCDPKTWQNKCLPGDPNYLVGANCVSVLIDHFTVVATARGIFNSNGGVLSSIETGVSIIIPQGAIPEGVEQEIYFKVCRDNSILPPLDKEKGETLLSPLVAAGPHGLKFLKPVELRLPHCDPKTWQNKCLPGDPNYLVGANCVSVLIDHFTVVATARGIFNSNGGVLSSIETGVSIIIPQGAIPEGVEQEIYFKVCRDNSILPPLDKEKGETLLSPLVAAGPHGLKFLKPVELRLPHCDPKTWQNKCLPGDPNYLVGANCVSVLIDHF

CATH classification: 2.60.220.30

Organism: Homo sapiens (NCBI:txid9606)

Foldseek 3Di:
DFKFKWKDKDALCWDKTATPNAGKMKTGHNFFHDHPDIDIKMKMDGPDDVVDDDPDVPQPFDDDPPDMTIGGAWDATRDFIWIKDDPDDPPQFPDPDDPPDPVGPVPRHIDTGTDRID

GO terms:
  GO:0070160 tight junction (C, IDA)
  GO:0005886 plasma membrane (C, IDA)
  GO:0032991 protein-containing complex (C, IDA)
  GO:0034334 adherens junction maintenance (P, IMP)
  GO:0070160 tight junction (C, IMP)
  GO:0043066 negative regulation of apoptotic process (P, IMP)
  GO:0045216 cell-cell junction organization (P, IMP)
  GO:1903672 positive regulation of sprouting angiogenesis (P, IMP)
  GO:1905605 positive regulation of blood-brain barrier permeability (P, IMP)
  GO:0051493 regulation of cytoskeleton organization (P, IMP)
  GO:0030036 actin cytoskeleton organization (P, IMP)
  GO:0030335 positive regulation of cell migration (P, IMP)
  GO:0031032 actomyosin structure organization (P, IMP)
  GO:2000049 positive regulation of cell-cell adhesion mediated by cadherin (P, IMP)
  GO:2000810 regulation of bicellular tight junction assembly (P, IMP)
  GO:0150105 protein localization to cell-cell junction (P, IMP)
  GO:1901888 regulation of cell junction assembly (P, IMP)
  GO:1902396 protein localization to bicellular tight junction (P, IMP)
  GO:0071896 protein localization to adherens junction (P, IMP)
  GO:0008284 positive regulation of cell population proliferation (P, IMP)

Solvent-accessible surface area: 7455 Å² total; per-residue (Å²): 134,80,34,2,68,14,143,27,84,20,51,18,125,37,28,79,13,56,8,171,132,42,46,1,15,1,52,3,43,134,14,0,0,54,154,86,54,121,41,95,1,8,0,3,9,4,191,61,86,95,72,55,36,142,40,43,160,176,112,12,54,29,103,50,9,107,11,3,2,2,3,27,113,52,20,134,14,98,84,60,0,51,1,91,12,64,62,117,66,94,152,84,84,106,111,212,65,108,127,78,51,78,122,58,71,88,43,33,142,35,26,77,40,113,32,58,124,21

Secondary structure (DSSP, 8-state):
--EEEEEEEE-TT-EEEE-TTT--EEEE-TTSS-TT--EEEEEEEES-SSSPPPS-TTT---B-STTEE-SSS--EEEEEEEEEE----TTSS-SS--TT-GGGTTTSSSEEEEEEE-

InterPro domains:
  IPR000906 ZU5 domain [PF00791] (1637-1720)
  IPR000906 ZU5 domain [PS51145] (1634-1748)
  IPR000906 ZU5 domain [SM00218] (1632-1738)
  IPR001452 SH3 domain [PF07653] (520-582)
  IPR001452 SH3 domain [PS50002] (516-584)
  IPR001478 PDZ domain [PF00595] (23-106)
  IPR001478 PDZ domain [PF00595] (187-261)
  IPR001478 PDZ domain [PF00595] (428-499)
  IPR001478 PDZ domain [PS50106] (23-110)
  IPR001478 PDZ domain [PS50106] (186-264)
  IPR001478 PDZ domain [PS50106] (421-502)
  IPR001478 PDZ domain [SM00228] (32-110)
  IPR001478 PDZ domain [SM00228] (196-264)
  IPR001478 PDZ domain [SM00228] (431-504)
  IPR005417 Tight junction protein ZO [PR01597] (250-272)
  IPR005417 Tight junction protein ZO [PR01597] (598-609)
  IPR005417 Tight junction protein ZO [PR01597] (834-844)
  IPR005417 Tight junction protein ZO [PR01597] (867-881)
  IPR005418 Tight junction protein ZO-1 [PR01598] (344-365)
  IPR005418 Tight junction protein ZO-1 [PR01598] (367-392)